Protein 4O1M (pdb70)

Nearest PDB structures (foldseek):
  4o1m-assembly2_D-2  TM=1.003E+00  e=1.045E-62  Toxoplasma gondii
  2o50-assembly1_B-2  TM=9.951E-01  e=1.082E-54  Toxoplasma gondii RH
  4q9n-assembly1_D  TM=9.922E-01  e=1.555E-44  Chlamydia trachomatis F/11-96
  2o2y-assembly1_C  TM=9.817E-01  e=2.998E-40  Plasmodium falciparum 3D7
  3am5-assembly1_B-2  TM=9.879E-01  e=8.975E-40  Plasmodium falciparum

Organism: Toxoplasma gondii (NCBI:txid5811)

Secondary structure (DSSP, 8-state):
----TT-EEEEE--SSSSSHHHHHHHHHHHTT-EEEEEE-GGGHHHHHHHHHHTTTHHHHB-TTS-B---SEEEE--TT-SSGGGS-HHHHH-GGGTT----SHHHHHHHHHHHH-SEEEEEE-----TTTTS-GGG--HHHHHHHHIIIIIHHHHHHHHHGGGEEEEEEEEEEE-GGGTSB-TT-TTTHHHHHHHHHHHHHHHHHHHHHHH--EEEEEEE-----HHHHH--HHHHHHHHHHHHSSS-S---HHHHHHHHHHHTSGGGTT--S-EEEESTTGGGBSS-SSBTTS--/----TT-EEEEE--SSSSSHHHHHHHHHHHTT-EEEEEE-GGGHHHHHHHHHHTTTHHHHB-TTS-B---SEEEE--TT-SSGGGS-HHHHH-GGGTT----SHHHHHHHHHHHH--EEEEEE-----TTTTS-GGG--HHHHHHHHIIIIIHHHHHHHHHGGGEEEEEEEEEEE-GGGTSB-TT-TTTHHHHHHHHHHHHHHHHHHHHHHH--EEEEEEE-----HHHHT--HHHHHHHHHHHSSS-S---HHHHHHHHHHHTSGGGTT--S-EEEESTTGGGBSS-SSBTTS--/-TT--TT-EEEEE--SSSSSHHHHHHHHHHHTT-EEEEEE-HHHHHHHHHHHHHTTTTTTTB-TTS-B---SEEEE--TT-SSGGGS-HHHHH-GGGTT----SHHHHHHHHHHHH-SEEEEEE-----TTTTS-GGG--HHHHHHHHIIIIIHHHHHHHHHGGGEEEEEEEEEEE-GGGTSB-TT-TTTHHHHHHHHHHHHHHHHHHHHHHH--EEEEEEE-----HHHH--HHHHHHHHHHHSSS-SPPPHHHHHHHHHHHTSGGGTT--S-EEEESTTGGGBSS-SSBTTS---/----TT-EEEEE--SSSSSHHHHHHHHHHHTT-EEEEEE-GGGHHHHHHHHHHTTTHHHHB-TTS-B---SEEEE--TT-SSGGGS-HHHHT-GGGTT----SHHHHHHHHHHHH--EEEEEE-----TTTTS-GGG--HHHHHHHHIIIIIHHHHHHHHHGGGEEEEEEEEEEE-GGGTS--TT-TTTHHHHHHHHHHHHHHHHHHHHHHH--EEEEEEE-----HHHHH--HHHHHHHHHHHSSS-SPPPHHHHHHHHHHHTSGGGTT--S-EEEESTTGGG-SS-SS-TTS--/--S--TT-EEEEE--SSSSSHHHHHHHHHHHTT-EEEEEE-GGGHHHHHHHHHHTTTHHHHB-TTS-B---SEEEE--TT-SSGGGS-HHHHT-GGGTT----SHHHHHHHHHHHH--EEEEEE-----TTTTS-GGG--HHHHHHHHIIIIIHHHHHHHHHGGGEEEEEEEEEEE-GGGTSB-TT-TTTHHHHHHHHHHHHHHHHHHHHHHH--EEEEEEE-----HHHHH--HHHHHHHHHHHHSSS-S---HHHHHHHHHHHTSGGGTT--S-EEEESTTGGGBSS-SSBTTS--/----TT-EEEEE--SSSSSHHHHHHHHHHHTT-EEEEEE-HHHHHHHHHHHHHTTTHHHHB-TTS-B---SEEEE--TT-SSGGGS-HHHHT-GGGTT----SHHHHHHHHHHHH-SEEEEEE-----TTTTS-GGG--HHHHHHHHIIIIIHHHHHHHHHGGGEEEEEEEEEEE-GGGTS--TT-TTTHHHHHHHHHHHHHHHHHHHHHHH--EEEEEEE-----HHHHH--HHHHHHHHHHHHSSS-S---HHHHHHHHHHHTSGGGTT--S-EEEESTTGGG-SS-SS-TTS---

Foldseek 3Di:
DFAQAVAEEEQEADLDLFALSNLLQLLCVVNHYAYEYEYAQLRQVVSVCCVVVCVCVVSQADPVGDGGDHLYYAYAQLLAADPVRDDPCRVPPPSNPPHDQHHLLSVLVVCCVRPNAHQEYEAEWFDQPPQQDAAVPADPVRQVNRLSGQAVSVVSNCVRNLVRHAALGEYEYEAAPLLPDPDPSRHSNNSVNRVNNLVVQQVCQVVSCVPRNYAGEYEHEAQGPGVVCVVVVPSVVSQVQLCQFAPANDGQGSNLSSVVSSCCRGPVCSVDHSYYHYSRNHNSVDPDGPPDPVDDD/DFAAAPAEEEQEEDQDLFALSNLLQLLCVLSHYAYEYEYAQLRQVVSVCCVVVCVCVVSQADPVGDGGDHLYYAYAQLLAADPVRDDPCNVPDPSCPPHDQHHLLSVLVVCCVSPNAHQEYEAEWFDQPCQQDAQVPADPVRQVNRLSGQAVSVVSNCVRNLVRHAALGEYEYEAACLLPDNDPSRHSNNSVNRVNNLVVQQVCCVVSCVPHNYAGEYEHEAQGPGVVNVVRCSVVSQVQLCQFAPANDGQGSNLSSVVSSCRRGPVCSVDHSYHHYSRNRNSVDPDGPPDPVDDD/DLFAQAVAEEEQEEDLDLFALSNLQQLLCVLNHYAYEYEYAQLRPVVSVCCVVVCVCQVSQADPVGDGDDHLYYAHAQLLAADPVRDDPCCVPPPSNPPHDQHHLLSVLVVCCVSPNAHQEYEAEWFDQPPQQDAQVPADPVSQVNRQSGQAVSVVSNCVRNLVRHAALGEYEYEAACLLPDPDPSRHSNNSVNRVNNLVVQQVCQVVSCVPHNYAGYYEHEAQGPGPVVVCVSVVSQVQLCQFAPANDGDGSNLSSVVSSCRRGVVCSVPHSYYHYSRNRNSVDPDGPQDPVDDHD/DFAQAPAEEEQEEDLDLFALSNLQQLLCQVNHYAYEYEYAQLRQVVRVCCVVVCVCVVSQADPVGDGGDHLYYAHADLLAADPVRDDPCRVPPPSNPPHDQHHLQSVLVVCCVSPNAHQEYEAEWFDQPPQQDAQVPADPVRLVNRLSGQAVSVVSNCVRNLVRHAALGEYEYEAACLLPDPDPSRHSNNSVSRVNNLVVQQVCQVVSCVPHNYAGEYEHEAQGPGPVNVVPVSVVSQVQLCQFAPANDGQGSNLSSVVSSCRRGPVCSVPHSYHHYSRNRNSVDPDGPPDPVDDD/DLFAQAPFEEEQEADQDLFALSNLLQLLCVLNHYAYEYEYAQLRNVVSVCCVVVCVCQVSQADPVGDGRDHLYYAYAQLLAADPVPDDPCRCPPPSNPPHDQHHLQSVLVVCCVSPNAHQEYEYEWFDQPCQQDAAVGADPVRLVNRQSGQAVSVVSNCVRNLVRHAALGEYEYEAACLLPDPDPSRHSNNSVNRVNNLVVQQVCCVVSCVPHNYAGEYEHEAQGPGVVCVVVVVSVVSQVQLCQFAPANDGQGSNLSSVVSSCRRGPVCSVDHSYYHYRRNHNSVDPDGPPDPVDDD/DFAQAVAEEEQEADLDLFALSNLLQLLCVLNHYAYEYEYAQLRQVVSVCCVVVCVCQVSQADPVGDGGDHLYYAHAQLLAADPVRDDPCQCPDPSCPPHDQHHLLSVLVVCCVSPNAHQEYEAEWFDQPPQQDAQVPADPVRLVNRLSGQAVSVVSNCVRNLVRHAALGEYEYEAACLLPDPDPSRHSNNSVSRVNNLVVQQVCCVVSCVPHNYAGEYEHEAQGCGVVCVVSVPSVVSQVQLCQFAPANDGQGSNLSSVVSSCRRGVVCSVPHSYHHYSRNRNSVDPDGPDDPVDDHD

Radius of gyration: 39.66 Å; Cα contacts (8 Å, |Δi|>4): 4187; chains: 6; bounding box: 75×99×131 Å

CATH classification: 3.40.50.720

InterPro domains:
  IPR002347 Short-chain dehydrogenase/reductase SDR [PF13561] (208-395)
  IPR002347 Short-chain dehydrogenase/reductase SDR [PR00081] (113-130)
  IPR002347 Short-chain dehydrogenase/reductase SDR [PR00081] (268-284)
  IPR002347 Short-chain dehydrogenase/reductase SDR [PR00081] (295-314)
  IPR002347 Short-chain dehydrogenase/reductase SDR [PR00081] (317-334)
  IPR002347 Short-chain dehydrogenase/reductase SDR [PR00081] (358-378)
  IPR014358 Enoyl-[acyl-carrier-protein] reductase (NADH) [PTHR43159] (54-405)
  IPR014358 Enoyl-[acyl-carrier-protein] reductase (NADH) [cd05372] (111-398)
  IPR036291 NAD(P)-binding domain superfamily [SSF51735] (110-397)

Sequence (1782 aa):
PIDLRGQTAFVAGVADSHGYGWAIAKHLASAGARVALGTWPPVLGLFQKSLQSGRLDEDRKLPDGSLIEFAGVYPLDAAFDKPEDVPQDIKDNKRYAGVDGYTIKEVAVKVKQDLGNIDILVHSLANGPEVTKPLLETSRKGYLAASSNSAYSFVSLLQHFGPIMNEGGSAVTLSYLAAERVVPGYGGGMSSAKAALESDTRTLAWEAGQKYGVRVNAISAGPLKSRAASAISFIDYAIDYSYNNAPLRRDLHSDDVGGAALFLLSPLARAVSGVTLYVDNGLHAMGQAVDSRSMPPPIDLRGQTAFVAGVADSHGYGWAIAKHLASAGARVALGTWPPVLGLFQKSLQSGRLDEDRKLPDGSLIEFAGVYPLDAAFDKPEDVPQDIKDNKRYAGVDGYTIKEVAVKVKQDLGNIDILVHSLANGPEVTKPLLETSRKGYLAASSNSAYSFVSLLQHFGPIMNEGGSAVTLSYLAAERVVPGYGGGMSSAKAALESDTRTLAWEAGQKYGVRVNAISAGPLKSRAASAIFIDYAIDYSYNNAPLRRDLHSDDVGGAALFLLSPLARAVSGVTLYVDNGLHAMGQAVDSRSMPPFPIDLRGQTAFVAGVADSHGYGWAIAKHLASAGARVALGTWPPVLGLFQKSLQSGRLDEDRKLPDGSLIEFAGVYPLDAAFDKPEDVPQDIKDNKRYAGVDGYTIKEVAVKVKQDLGNIDILVHSLANGPEVTKPLLETSRKGYLAASSNSAYSFVSLLQHFGPIMNEGGSAVTLSYLAAERVVPGYGGGMSSAKAALESDTRTLAWEAGQKYGVRVNAISAGPLKSRAASAFIDYAIDYSYNNAPLRRDLHSDDVGGAALFLLSPLARAVSGVTLYVDNGLHAMGQAVDSRSMPPLPIDLRGQTAFVAGVADSHGYGWAIAKHLASAGARVALGTWPPVLGLFQKSLQSGRLDEDRKLPDGSLIEFAGVYPLDAAFDKPEDVPQDIKDNKRYAGVDGYTIKEVAVKVKQDLGNIDILVHSLANGPEVTKPLLETSRKGYLAASSNSAYSFVSLLQHFGPIMNEGGSAVTLSYLAAERVVPGYGGGMSSAKAALESDTRTLAWEAGQKYGVRVNAISAGPLKSRAASAIFIDYAIDYSYNNAPLRRDLHSDDVGGAALFLLSPLARAVSGVTLYVDNGLHAMGQAVDSRSMPPFPIDLRGQTAFVAGVADSHGYGWAIAKHLASAGARVALGTWPPVLGLFQKSLQSGRLDEDRKLPDGSLIEFAGVYPLDAAFDKPEDVPQDIKDNKRYAGVDGYTIKEVAVKVKQDLGNIDILVHSLANGPEVTKPLLETSRKGYLAASSNSAYSFVSLLQHFGPIMNEGGSAVTLSYLAAERVVPGYGGGMSSAKAALESDTRTLAWEAGQKYGVRVNAISAGPLKSRAASAISFIDYAIDYSYNNAPLRRDLHSDDVGGAALFLLSPLARAVSGVTLYVDNGLHAMGQAVDSRSMPPPIDLRGQTAFVAGVADSHGYGWAIAKHLASAGARVALGTWPPVLGLFQKSLQSGRLDEDRKLPDGSLIEFAGVYPLDAAFDKPEDVPQDIKDNKRYAGVDGYTIKEVAVKVKQDLGNIDILVHSLANGPEVTKPLLETSRKGYLAASSNSAYSFVSLLQHFGPIMNEGGSAVTLSYLAAERVVPGYGGGMSSAKAALESDTRTLAWEAGQKYGVRVNAISAGPLKSRAASAISFIDYAIDYSYNNAPLRRDLHSDDVGGAALFLLSPLARAVSGVTLYVDNGLHAMGQAVDSRSMPPL

B-factor: mean 22.57, std 13.21, range [2.69, 87.17]

Solvent-accessible surface area: 67645 Å² total; per-residue (Å²): 82,6,76,0,181,85,40,6,0,0,0,0,26,3,38,29,12,83,16,31,3,9,1,0,0,37,32,0,20,41,7,31,9,113,1,0,0,0,0,121,5,15,34,18,37,120,3,66,142,28,26,155,64,26,180,20,50,134,54,35,98,27,102,120,42,57,59,4,138,37,44,20,34,20,17,6,8,8,30,27,15,87,52,139,70,12,60,113,110,41,113,105,56,174,123,16,76,94,25,119,7,16,2,0,86,47,0,6,72,63,0,90,138,88,29,24,55,0,20,1,0,0,2,18,40,53,84,11,83,43,24,91,93,57,2,21,98,1,48,28,173,3,3,32,29,0,6,13,26,0,0,3,0,0,0,0,0,1,35,37,0,0,80,21,12,58,153,53,6,1,1,0,0,16,6,43,14,2,2,57,27,5,16,36,48,51,9,0,1,6,5,2,2,15,7,5,0,9,2,0,0,43,14,0,0,34,25,0,5,85,123,48,20,0,8,0,1,0,0,2,7,6,19,26,102,19,142,79,24,55,90,102,88,92,18,55,83,12,56,65,10,8,81,51,1,2,0,8,137,59,90,26,100,24,67,5,0,0,1,0,0,0,0,1,4,1,59,11,0,90,0,0,0,2,6,33,2,36,0,9,3,0,26,14,0,15,14,17,3,50,22,0,98,14,27,75,155,82,5,75,0,178,84,42,7,0,0,0,0,26,2,36,32,13,86,14,31,3,9,1,0,0,40,31,0,18,47,8,30,8,120,1,0,0,1,0,118,5,17,36,17,49,116,3,65,130,17,24,158,79,27,161,8,51,134,52,27,97,21,93,119,43,58,60,3,131,38,42,22,31,18,16,6,9,8,28,24,8,68,68,134,57,15,63,113,108,43,110,101,44,171,127,13,70,95,27,118,7,16,1,0,95,49,0,6,74,66,0,95,138,92,27,24,54,0,20,1,0,0,1,16,43,54,83,9,83,36,22,101,88,56,2,18,97,1,48,31,176,3,3,32,30,0,7,12,26,0,0,4,0,0,0,0,0,0,35,41,0,0,80,19,12,58,154,52,6,2,0,0,0,16,5,46,15,2,2,58,28,5,16,37,48,50,10,0,1,6,5,1,2,15,7,4,0,8,1,0,0,44,15,0,0,34,26,0,6,81,125,46,20,0,8,0,0,0,0,2,8,6,20,25,107,20,117,79,25,60,88,104,117,22,75,95,14,57,63,10,7,83,50,1,2,0,9,136,59,86,26,99,25,58,2,0,0,1,0,0,0,0,0,3,1,55,16,0,119,0,0,0,3,4,34,2,36,0,10,3,0,27,15,1,15,14,18,5,50,21,0,91,13,28,78,158,172,36,4,45,0,168,85,42,6,0,0,0,0,25,2,37,44,13,80,14,32,4,10,1,0,0,43,32,0,20,49,7,30,9,116,1,0,0,1,0,118,4,22,42,9,46,127,4,64,151,10,24,158,81,30,177,8,50,128,51,29,93,22,130,119,43,57,61,3,133,36,40,22,32,17,16,7,9,8,28,26,12,32,26,39,60,13,57,104,108,35,90,75,40,178,122,9,78,89,35,92,4,16,2,0,90,15,0,5,48,65,0,92,128,88,29,25,54,0,21,0,0,0,1,18,40,53,82,12,84,30,52,126,89,55,3,24,112,2,48,30,174,3,4,32,29,0,7,12,21,0,0,4,0,0,0,0,0,0,36,36,0,0,77,20,11,58,153,55,4,2,0,0,0,16,6,44,13,4,2,58,26,4,17,38,47,51,10,0,2,6,5,2,2,14,7,4,0,8,1,0,0,44,15,0,0,34,26,0,5,84,120,49,20,0,7,0,0,0,0,2,5,6,20,26,111,20,149,89,40,62,121,145,23,70,94,14,55,64,10,7,81,51,2,2,0,9,141,60,90,26,96,25,59,2,0,0,1,0,0,1,0,0,4,1,56,16,0,122,0,0,0,2,5,34,2,35,0,10,3,0,27,15,1,15,14,15,3,51,24,0,91,13,29,80,102,156,168,49,77,0,181,84,41,6,0,0,0,0,26,2,38,27,13,86,14,32,3,9,1,0,0,41,42,0,19,56,15,31,9,115,1,0,0,1,0,118,5,20,34,18,34,127,3,67,134,27,24,158,66,28,175,19,51,142,52,35,98,25,132,121,45,60,62,3,137,38,45,19,32,19,15,6,8,8,30,27,15,97,55,135,74,10,58,113,104,36,102,101,46,182,102,16,79,94,26,116,7,15,2,0,90,44,0,4,61,64,0,95,141,94,27,24,56,0,22,1,0,0,2,17,40,52,82,12,61,9,23,74,30,58,3,21,51,1,17,28,138,3,3,32,30,0,6,13,22,0,0,3,0,0,0,0,1,0,34,31,0,0,82,18,11,56,150,52,5,1,0,0,0,18,5,47,28,3,2,58,107,51,43,83,48,49,9,0,1,6,6,2,2,15,8,4,0,8,2,0,0,61,14,0,14,114,26,0,29,125,134,49,24,1,21,0,0,0,0,2,7,6,20,27,109,21,145,78,20,55,91,101,125,24,73,168,27,54,74,111,8,81,59,3,13,77,100,153,92,90,29,102,26,69,40,0,0,28,18,0,20,68,3,3,1,60,99,0,181,101,38,52,18,57,33,64,61,21,12,11,20,29,57,72,69,83,110,24,89,81,39,244,106,79,118,186,174,34,4,52,0,181,84,43,7,0,0,0,0,26,2,34,41,12,78,15,31,4,9,1,0,0,41,34,0,19,42,7,32,9,113,1,0,0,1,0,118,4,12,34,9,38,111,3,72,133,16,26,161,73,28,170,14,50,128,53,37,92,23,132,118,41,56,63,3,137,40,40,22,32,19,17,6,8,7,27,27,14,82,54,142,72,12,61,117,105,37,107,99,54,176,122,15,74,91,35,120,8,15,2,0,84,47,0,5,62,65,0,94,138,89,28,24,56,0,20,1,0,0,2,18,40,51,81,13,62,13,21,67,26,56,3,22,53,1,17,29,143,3,4,33,30,0,6,13,23,0,0,3,0,0,0,0,0,0,35,25,0,0,80,20,11,56,151,52,4,1,0,0,0,18,5,44,16,2,2,58,28,5,14,36,49,49,9,0,2,6,6,2,3,15,8,5,0,8,1,0,0,45,14,0,0,34,28,0,5,82,138,46,21,0,8,0,0,0,0,2,7,6,21,25,110,18,140,80,22,53,89,108,99,92,23,46,78,13,57,64,10,8,81,50,1,2,0,9,138,59,91,26,102,25,70,6,0,0,0,0,0,1,0,0,3,1,56,14,0,97,0,0,0,3,5,35,2,37,0,10,3,0,25,15,1,15,15,18,3,53,23,0,96,12,25,75,156,168,49,77,0,178,83,45,6,0,0,0,0,25,3,39,49,13,114,15,31,3,9,0,0,0,43,42,0,20,54,16,31,9,120,0,0,0,1,0,112,5,21,42,10,42,133,3,63,140,11,27,150,78,31,177,7,50,131,53,32,96,24,136,117,43,56,62,3,137,38,41,21,31,17,17,6,8,8,27,26,12,41,28,55,49,12,58,109,112,42,82,97,52,181,144,10,72,89,36,87,5,17,1,0,92,17,0,6,44,65,0,94,129,89,28,26,54,0,20,1,0,0,2,17,41,53,83,10,84,34,24,100,92,57,2,23,109,1,50,29,177,3,3,32,30,0,7,12,25,0,0,3,0,0,0,0,1,0,34,45,0,0,78,20,11,56,153,52,6,2,1,0,0,17,5,47,28,3,2,56,104,52,43,79,46,53,9,0,1,6,6,3,2,15,7,4,0,9,1,0,0,62,15,0,14,114,27,0,28,125,123,46,29,2,20,0,0,0,0,2,6,7,20,25,102,20,52,79,21,54,92,101,87,102,17,54,152,26,55,74,110,8,80,60,4,12,76,102,155,93,88,27,100,24,71,40,0,0,28,20,0,21,68,2,4,1,57,97,0,178,102,39,52,18,58,34,64,61,20,13,14,19,28,58,71,70,82,109,23,89,78,41,242,107,79,116,130,160

Structure (mmCIF, N/CA/C/O backbone):
data_4O1M
#
_entry.id   4O1M
#
_cell.length_a   136.400
_cell.length_b   75.570
_cell.length_c   188.330
_cell.angle_alpha   90.00
_cell.angle_beta   90.10
_cell.angle_gamma   90.00
#
_symmetry.space_group_name_H-M   'C 1 2 1'
#
loop_
_entity.id
_entity.type
_entity.pdbx_description
1 polymer 'Enoyl-acyl carrier reductase'
2 non-polymer NICOTINAMIDE-ADENINE-DINUCLEOTIDE
3 water water
#
loop_
_atom_site.group_PDB
_atom_site.id
_atom_site.type_symbol
_atom_site.label_atom_id
_atom_site.label_alt_id
_atom_site.label_comp_id
_atom_site.label_asym_id
_atom_site.label_entity_id
_atom_site.label_seq_id
_atom_site.pdbx_PDB_ins_code
_atom_site.Cartn_x
_atom_site.Cartn_y
_atom_site.Cartn_z
_atom_site.occupancy
_atom_site.B_iso_or_equiv
_atom_site.auth_seq_id
_atom_site.auth_comp_id
_atom_site.auth_asym_id
_atom_site.auth_atom_id
_atom_site.pdbx_PDB_model_num
ATOM 1 N N . PRO A 1 4 ? 7.090 31.745 53.056 1.00 52.10 4 PRO A N 1
ATOM 2 C CA . PRO A 1 4 ? 8.052 30.926 52.325 1.00 50.55 4 PRO A CA 1
ATOM 3 C C . PRO A 1 4 ? 8.025 31.174 50.808 1.00 47.73 4 PRO A C 1
ATOM 4 O O . PRO A 1 4 ? 9.094 31.169 50.183 1.00 48.18 4 PRO A O 1
ATOM 8 N N . ILE A 1 5 ? 6.832 31.372 50.226 1.00 41.16 5 ILE A N 1
ATOM 9 C CA . ILE A 1 5 ? 6.696 31.828 48.820 1.00 35.63 5 ILE A CA 1
ATOM 10 C C . ILE A 1 5 ? 5.945 33.162 48.776 1.00 34.05 5 ILE A C 1
ATOM 11 O O . ILE A 1 5 ? 4.711 33.195 48.875 1.00 32.26 5 ILE A O 1
ATOM 16 N N . ASP A 1 6 ? 6.691 34.253 48.649 1.00 29.20 6 ASP A N 1
ATOM 17 C CA . ASP A 1 6 ? 6.104 35.589 48.635 1.00 29.44 6 ASP A CA 1
ATOM 18 C C . ASP A 1 6 ? 6.460 36.209 47.298 1.00 26.67 6 ASP A C 1
ATOM 19 O O . ASP A 1 6 ? 7.616 36.554 47.061 1.00 26.90 6 ASP A O 1
ATOM 24 N N . LEU A 1 7 ? 5.481 36.335 46.411 1.00 21.44 7 LEU A N 1
ATOM 25 C CA . LEU A 1 7 ? 5.747 36.904 45.102 1.00 19.82 7 LEU A CA 1
ATOM 26 C C . LEU A 1 7 ? 5.264 38.364 44.970 1.00 19.24 7 LEU A C 1
ATOM 27 O O . LEU A 1 7 ? 5.138 38.902 43.860 1.00 17.12 7 LEU A O 1
ATOM 32 N N . ARG A 1 8 ? 4.942 38.987 46.090 1.00 17.36 8 ARG A N 1
ATOM 33 C CA . ARG A 1 8 ? 4.508 40.397 46.055 1.00 21.70 8 ARG A CA 1
ATOM 34 C C . ARG A 1 8 ? 5.625 41.270 45.454 1.00 22.78 8 ARG A C 1
ATOM 35 O O . ARG A 1 8 ? 6.805 41.044 45.720 1.00 22.61 8 ARG A O 1
ATOM 43 N N . GLY A 1 9 ? 5.254 42.232 44.616 1.00 22.64 9 GLY A N 1
ATOM 44 C CA . GLY A 1 9 ? 6.236 42.993 43.854 1.00 22.44 9 GLY A CA 1
ATOM 45 C C . GLY A 1 9 ? 6.684 42.318 42.544 1.00 22.42 9 GLY A C 1
ATOM 46 O O . GLY A 1 9 ? 7.342 42.946 41.729 1.00 21.80 9 GLY A O 1
ATOM 47 N N . GLN A 1 10 ? 6.354 41.048 42.338 1.00 19.34 10 GLN A N 1
ATOM 48 C CA . GLN A 1 10 ? 6.691 40.394 41.057 1.00 20.50 10 GLN A CA 1
ATOM 49 C C . GLN A 1 10 ? 5.535 40.381 40.058 1.00 18.15 10 GLN A C 1
ATOM 50 O O . GLN A 1 10 ? 4.360 40.391 40.440 1.00 16.90 10 GLN A O 1
ATOM 56 N N . THR A 1 11 ? 5.897 40.330 38.781 1.00 15.97 11 THR A N 1
ATOM 57 C CA . THR A 1 11 ? 4.949 40.323 37.684 1.00 16.04 11 THR A CA 1
ATOM 58 C C . THR A 1 11 ? 5.160 39.070 36.828 1.00 15.32 11 THR A C 1
ATOM 59 O O . THR A 1 11 ? 6.295 38.704 36.504 1.00 15.77 11 THR A O 1
ATOM 63 N N . ALA A 1 12 ? 4.063 38.408 36.484 1.00 13.74 12 ALA A N 1
ATOM 64 C CA . ALA A 1 12 ? 4.106 37.195 35.679 1.00 12.92 12 ALA A CA 1
ATOM 65 C C . ALA A 1 12 ? 3.334 37.394 34.395 1.00 14.31 12 ALA A C 1
ATOM 66 O O . ALA A 1 12 ? 2.307 38.119 34.369 1.00 12.04 12 ALA A O 1
ATOM 68 N N . PHE A 1 13 ? 3.810 36.751 33.326 1.00 12.61 13 PHE A N 1
ATOM 69 C CA . PHE A 1 13 ? 3.061 36.667 32.075 1.00 11.49 13 PHE A CA 1
ATOM 70 C C . PHE A 1 13 ? 2.789 35.211 31.779 1.00 13.33 13 PHE A C 1
ATOM 71 O O . PHE A 1 13 ? 3.741 34.428 31.639 1.00 10.01 13 PHE A O 1
ATOM 79 N N . VAL A 1 14 ? 1.504 34.855 31.680 1.00 11.75 14 VAL A N 1
ATOM 80 C CA . VAL A 1 14 ? 1.088 33.475 31.429 1.00 12.53 14 VAL A CA 1
ATOM 81 C C . VAL A 1 14 ? 0.513 33.335 30.017 1.00 12.13 14 VAL A C 1
ATOM 82 O O . VAL A 1 14 ? -0.584 33.804 29.728 1.00 14.24 14 VAL A O 1
ATOM 86 N N . ALA A 1 15 ? 1.267 32.705 29.124 1.00 11.19 15 ALA A N 1
ATOM 87 C CA . ALA A 1 15 ? 0.820 32.569 27.731 1.00 12.39 15 ALA A CA 1
ATOM 88 C C . ALA A 1 15 ? 0.033 31.265 27.542 1.00 15.25 15 ALA A C 1
ATOM 89 O O . ALA A 1 15 ? 0.579 30.187 27.773 1.00 15.79 15 ALA A O 1
ATOM 91 N N . GLY A 1 16 ? -1.224 31.366 27.090 1.00 17.18 16 GLY A N 1
ATOM 92 C CA . GLY A 1 16 ? -2.030 30.173 26.763 1.00 17.64 16 GLY A CA 1
ATOM 93 C C . GLY A 1 16 ? -3.158 29.948 27.762 1.00 19.37 16 GLY A C 1
ATOM 94 O O . GLY A 1 16 ? -3.271 28.865 28.363 1.00 22.55 16 GLY A O 1
ATOM 95 N N . VAL A 1 17 ? -3.939 30.997 28.025 1.00 18.63 17 VAL A N 1
ATOM 96 C CA . VAL A 1 17 ? -5.074 30.896 28.919 1.00 16.84 17 VAL A CA 1
ATOM 97 C C . VAL A 1 17 ? -6.274 31.440 28.171 1.00 20.11 17 VAL A C 1
ATOM 98 O O . VAL A 1 17 ? -6.319 32.652 27.839 1.00 20.47 17 VAL A O 1
ATOM 102 N N . ALA A 1 18 ? -7.247 30.558 27.933 1.00 18.82 18 ALA A N 1
ATOM 103 C CA . ALA A 1 18 ? -8.480 30.930 27.231 1.00 21.06 18 ALA A CA 1
ATOM 104 C C . ALA A 1 18 ? -9.737 30.504 28.022 1.00 20.74 18 ALA A C 1
ATOM 105 O O . ALA A 1 18 ? -10.857 30.732 27.581 1.00 17.91 18 ALA A O 1
ATOM 107 N N . ASP A 1 19 ? -9.551 29.851 29.169 1.00 17.81 19 ASP A N 1
ATOM 108 C CA . ASP A 1 19 ? -10.696 29.392 29.963 1.00 19.83 19 ASP A CA 1
ATOM 109 C C . ASP A 1 19 ? -10.137 28.904 31.285 1.00 17.68 19 ASP A C 1
ATOM 110 O O . ASP A 1 19 ? -8.927 28.950 31.482 1.00 15.33 19 ASP A O 1
ATOM 115 N N . SER A 1 20 ? -11.006 28.445 32.181 1.00 14.53 20 SER A N 1
ATOM 116 C CA . SER A 1 20 ? -10.542 28.063 33.514 1.00 16.46 20 SER A CA 1
ATOM 117 C C . SER A 1 20 ? -10.306 26.576 33.684 1.00 15.76 20 SER A C 1
ATOM 118 O O . SER A 1 20 ? -10.120 26.116 34.806 1.00 14.73 20 SER A O 1
ATOM 121 N N . HIS A 1 21 ? -10.327 25.815 32.590 1.00 14.98 21 HIS A N 1
ATOM 122 C CA . HIS A 1 21 ? -10.250 24.343 32.715 1.00 19.02 21 HIS A CA 1
ATOM 123 C C . HIS A 1 21 ? -8.844 23.761 32.528 1.00 18.40 21 HIS A C 1
ATOM 124 O O . HIS A 1 21 ? -8.615 22.581 32.794 1.00 18.80 21 HIS A O 1
ATOM 131 N N . GLY A 1 22 ? -7.914 24.571 32.044 1.00 14.76 22 GLY A N 1
ATOM 132 C CA . GLY A 1 22 ? -6.591 24.039 31.695 1.00 13.02 22 GLY A CA 1
ATOM 133 C C . GLY A 1 22 ? -5.525 24.296 32.738 1.00 12.80 22 GLY A C 1
ATOM 134 O O . GLY A 1 22 ? -5.775 24.903 33.813 1.00 11.90 22 GLY A O 1
ATOM 135 N N . TYR A 1 23 ? -4.313 23.838 32.423 1.00 11.55 23 TYR A N 1
ATOM 136 C CA . TYR A 1 23 ? -3.215 24.035 33.344 1.00 12.22 23 TYR A CA 1
ATOM 137 C C . TYR A 1 23 ? -2.802 25.508 33.462 1.00 12.70 23 TYR A C 1
ATOM 138 O O . TYR A 1 23 ? -2.346 25.937 34.515 1.00 9.16 23 TYR A O 1
ATOM 147 N N . GLY A 1 24 ? -2.950 26.262 32.353 1.00 11.81 24 GLY A N 1
ATOM 148 C CA . GLY A 1 24 ? -2.575 27.700 32.318 1.00 11.92 24 GLY A CA 1
ATOM 149 C C . GLY A 1 24 ? -3.334 28.485 33.399 1.00 10.85 24 GLY A C 1
ATOM 150 O O . GLY A 1 24 ? -2.737 29.238 34.155 1.00 9.54 24 GLY A O 1
ATOM 151 N N . TRP A 1 25 ? -4.656 28.300 33.446 1.00 10.96 25 TRP A N 1
ATOM 152 C CA . TRP A 1 25 ? -5.478 28.957 34.459 1.00 11.37 25 TRP A CA 1
ATOM 153 C C . TRP A 1 25 ? -4.991 28.608 35.875 1.00 11.58 25 TRP A C 1
ATOM 154 O O . TRP A 1 25 ? -4.880 29.492 36.736 1.00 11.13 25 TRP A O 1
ATOM 165 N N . ALA A 1 26 ? -4.740 27.320 36.134 1.00 10.45 26 ALA A N 1
ATOM 166 C CA . ALA A 1 26 ? -4.353 26.892 37.500 1.00 11.12 26 ALA A CA 1
ATOM 167 C C . ALA A 1 26 ? -3.002 27.517 37.922 1.00 11.51 26 ALA A C 1
ATOM 168 O O . ALA A 1 26 ? -2.790 27.870 39.095 1.00 13.22 26 ALA A O 1
ATOM 170 N N . ILE A 1 27 ? -2.069 27.610 36.980 1.00 10.39 27 ILE A N 1
ATOM 171 C CA . ILE A 1 27 ? -0.781 28.224 37.293 1.00 10.05 27 ILE A CA 1
ATOM 172 C C . ILE A 1 27 ? -1.009 29.716 37.613 1.00 11.51 27 ILE A C 1
ATOM 173 O O . ILE A 1 27 ? -0.489 30.220 38.600 1.00 12.04 27 ILE A O 1
ATOM 178 N N . ALA A 1 28 ? -1.776 30.409 36.768 1.00 12.55 28 ALA A N 1
ATOM 179 C CA . ALA A 1 28 ? -2.084 31.830 36.979 1.00 12.51 28 ALA A CA 1
ATOM 180 C C . ALA A 1 28 ? -2.709 32.078 38.345 1.00 14.36 28 ALA A C 1
ATOM 181 O O . ALA A 1 28 ? -2.368 33.060 39.028 1.00 16.03 28 ALA A O 1
ATOM 183 N N . LYS A 1 29 ? -3.614 31.179 38.738 1.00 14.49 29 LYS A N 1
ATOM 184 C CA . LYS A 1 29 ? -4.308 31.270 40.006 1.00 14.86 29 LYS A CA 1
ATOM 185 C C . LYS A 1 29 ? -3.345 31.114 41.199 1.00 16.01 29 LYS A C 1
ATOM 186 O O . LYS A 1 29 ? -3.427 31.880 42.155 1.00 14.77 29 LYS A O 1
ATOM 192 N N . HIS A 1 30 ? -2.423 30.146 41.135 1.00 14.49 30 HIS A N 1
ATOM 193 C CA . HIS A 1 30 ? -1.401 29.988 42.166 1.00 14.96 30 HIS A CA 1
ATOM 194 C C . HIS A 1 30 ? -0.425 31.163 42.264 1.00 15.60 30 HIS A C 1
ATOM 195 O O . HIS A 1 30 ? -0.053 31.581 43.387 1.00 13.20 30 HIS A O 1
ATOM 202 N N . LEU A 1 31 ? -0.014 31.694 41.102 1.00 11.88 31 LEU A N 1
ATOM 203 C CA . LEU A 1 31 ? 0.833 32.897 41.092 1.00 13.83 31 LEU A CA 1
ATOM 204 C C . LEU A 1 31 ? 0.128 34.071 41.772 1.00 14.12 31 LEU A C 1
ATOM 205 O O . LEU A 1 31 ? 0.707 34.697 42.675 1.00 16.49 31 LEU A O 1
ATOM 210 N N . ALA A 1 32 ? -1.125 34.347 41.382 1.00 15.20 32 ALA A N 1
ATOM 211 C CA . ALA A 1 32 ? -1.916 35.425 42.055 1.00 17.28 32 ALA A CA 1
ATOM 212 C C . ALA A 1 32 ? -2.106 35.187 43.562 1.00 19.47 32 ALA A C 1
ATOM 213 O O . ALA A 1 32 ? -1.978 36.125 44.351 1.00 20.08 32 ALA A O 1
ATOM 215 N N . SER A 1 33 ? -2.355 33.937 43.992 1.00 22.15 33 SER A N 1
ATOM 216 C CA . SER A 1 33 ? -2.515 33.668 45.441 1.00 22.59 33 SER A CA 1
ATOM 217 C C . SER A 1 33 ? -1.254 33.950 46.211 1.00 22.35 33 SER A C 1
ATOM 218 O O . SER A 1 33 ? -1.324 34.271 47.377 1.00 25.35 33 SER A O 1
ATOM 221 N N . ALA A 1 34 ? -0.092 33.814 45.573 1.00 19.46 34 ALA A N 1
ATOM 222 C CA . ALA A 1 34 ? 1.175 34.104 46.237 1.00 18.92 34 ALA A CA 1
ATOM 223 C C . ALA A 1 34 ? 1.596 35.579 46.145 1.00 18.34 34 ALA A C 1
ATOM 224 O O . ALA A 1 34 ? 2.674 35.951 46.613 1.00 20.03 34 ALA A O 1
ATOM 226 N N . GLY A 1 35 ? 0.767 36.416 45.544 1.00 19.27 35 GLY A N 1
ATOM 227 C CA . GLY A 1 35 ? 1.020 37.860 45.579 1.00 20.73 35 GLY A CA 1
ATOM 228 C C . GLY A 1 35 ? 1.480 38.458 44.258 1.00 19.66 35 GLY A C 1
ATOM 229 O O . GLY A 1 35 ? 1.644 39.665 44.180 1.00 21.26 35 GLY A O 1
ATOM 230 N N . ALA A 1 36 ? 1.698 37.641 43.223 1.00 17.48 36 ALA A N 1
ATOM 231 C CA . ALA A 1 36 ? 2.226 38.165 41.953 1.00 15.34 36 ALA A CA 1
ATOM 232 C C . ALA A 1 36 ? 1.149 38.916 41.193 1.00 17.48 36 ALA A C 1
ATOM 233 O O . ALA A 1 36 ? -0.034 38.558 41.280 1.00 18.62 36 ALA A O 1
ATOM 235 N N . ARG A 1 37 ? 1.528 39.946 40.442 1.00 16.06 37 ARG A N 1
ATOM 236 C CA . ARG A 1 37 ? 0.631 40.485 39.417 1.00 18.31 37 ARG A CA 1
ATOM 237 C C . ARG A 1 37 ? 0.714 39.547 38.220 1.00 18.76 37 ARG A C 1
ATOM 238 O O . ARG A 1 37 ? 1.818 39.141 37.824 1.00 18.53 37 ARG A O 1
ATOM 246 N N . VAL A 1 38 ? -0.425 39.182 37.649 1.00 14.69 38 VAL A N 1
ATOM 247 C CA . VAL A 1 38 ? -0.438 38.186 36.596 1.00 16.11 38 VAL A CA 1
ATOM 248 C C . VAL A 1 38 ? -1.128 38.755 35.354 1.00 16.33 38 VAL A C 1
ATOM 249 O O . VAL A 1 38 ? -2.288 39.193 35.438 1.00 17.29 38 VAL A O 1
ATOM 253 N N . ALA A 1 39 ? -0.415 38.770 34.230 1.00 14.88 39 ALA A N 1
ATOM 254 C CA . ALA A 1 39 ? -1.015 39.104 32.947 1.00 16.73 39 ALA A CA 1
ATOM 255 C C . ALA A 1 39 ? -1.143 37.814 32.118 1.00 15.95 39 ALA A C 1
ATOM 256 O O . ALA A 1 39 ? -0.295 36.916 32.252 1.00 14.99 39 ALA A O 1
ATOM 258 N N . LEU A 1 40 ? -2.199 37.737 31.296 1.00 12.63 40 LEU A N 1
ATOM 259 C CA . LEU A 1 40 ? -2.452 36.595 30.399 1.00 14.87 40 LEU A CA 1
ATOM 260 C C . LEU A 1 40 ? -2.255 36.884 28.926 1.00 15.04 40 LEU A C 1
ATOM 261 O O . LEU A 1 40 ? -2.459 38.013 28.480 1.00 15.16 40 LEU A O 1
ATOM 266 N N . GLY A 1 41 ? -1.817 35.842 28.199 1.00 15.25 41 GLY A N 1
ATOM 267 C CA . GLY A 1 41 ? -1.779 35.849 26.748 1.00 16.79 41 GLY A CA 1
ATOM 268 C C . GLY A 1 41 ? -2.806 34.861 26.240 1.00 16.56 41 GLY A C 1
ATOM 269 O O . GLY A 1 41 ? -2.815 33.710 26.677 1.00 15.74 41 GLY A O 1
ATOM 270 N N . THR A 1 42 ? -3.697 35.319 25.346 1.00 15.54 42 THR A N 1
ATOM 271 C CA . THR A 1 42 ? -4.833 34.502 24.924 1.00 15.04 42 THR A CA 1
ATOM 272 C C . THR A 1 42 ? -4.874 34.458 23.383 1.00 16.31 42 THR A C 1
ATOM 273 O O . THR A 1 42 ? -4.800 35.506 22.708 1.00 15.24 42 THR A O 1
ATOM 277 N N . TRP A 1 43 ? -5.064 33.267 22.831 1.00 13.69 43 TRP A N 1
ATOM 278 C CA . TRP A 1 43 ? -5.213 33.095 21.372 1.00 18.51 43 TRP A CA 1
ATOM 279 C C . TRP A 1 43 ? -6.328 34.020 20.820 1.00 17.02 43 TRP A C 1
ATOM 280 O O . TRP A 1 43 ? -7.448 33.974 21.312 1.00 16.62 43 TRP A O 1
ATOM 291 N N . PRO A 1 44 ? -6.022 34.891 19.832 1.00 19.36 44 PRO A N 1
ATOM 292 C CA . PRO A 1 44 ? -6.991 35.955 19.508 1.00 21.33 44 PRO A CA 1
ATOM 293 C C . PRO A 1 44 ? -8.396 35.525 19.129 1.00 24.08 44 PRO A C 1
ATOM 294 O O . PRO A 1 44 ? -9.335 36.208 19.522 1.00 26.37 44 PRO A O 1
ATOM 298 N N . PRO A 1 45 ? -8.558 34.413 18.392 1.00 26.52 45 PRO A N 1
ATOM 299 C CA . PRO A 1 45 ? -9.958 34.062 18.070 1.00 28.84 45 PRO A CA 1
ATOM 300 C C . PRO A 1 45 ? -10.850 33.784 19.286 1.00 29.91 45 PRO A C 1
ATOM 301 O O . PRO A 1 45 ? -12.056 33.924 19.174 1.00 29.25 45 PRO A O 1
ATOM 305 N N . VAL A 1 46 ? -10.281 33.403 20.434 1.00 27.98 46 VAL A N 1
ATOM 306 C CA . VAL A 1 46 ? -11.122 33.127 21.608 1.00 26.68 46 VAL A CA 1
ATOM 307 C C . VAL A 1 46 ? -11.007 34.187 22.707 1.00 26.71 46 VAL A C 1
ATOM 308 O O . VAL A 1 46 ? -11.496 33.991 23.822 1.00 26.24 46 VAL A O 1
ATOM 312 N N . LEU A 1 47 ? -10.348 35.296 22.390 1.00 25.31 47 LEU A N 1
ATOM 313 C CA . LEU A 1 47 ? -10.152 36.364 23.336 1.00 25.59 47 LEU A CA 1
ATOM 314 C C . LEU A 1 47 ? -11.498 36.981 23.789 1.00 26.98 47 LEU A C 1
ATOM 315 O O . LEU A 1 47 ? -11.728 37.142 24.990 1.00 25.99 47 LEU A O 1
ATOM 320 N N . GLY A 1 48 ? -12.375 37.302 22.842 1.00 25.67 48 GLY A N 1
ATOM 321 C CA . GLY A 1 48 ? -13.694 37.873 23.161 1.00 27.48 48 GLY A CA 1
ATOM 322 C C . GLY A 1 48 ? -14.536 37.020 24.116 1.00 27.13 48 GLY A C 1
ATOM 323 O O . GLY A 1 48 ? -15.088 37.528 25.097 1.00 27.04 48 GLY A O 1
ATOM 324 N N . LEU A 1 49 ? -14.626 35.728 23.817 1.00 27.75 49 LEU A N 1
ATOM 325 C CA . LEU A 1 49 ? -15.293 34.738 24.646 1.00 28.95 49 LEU A CA 1
ATOM 326 C C . LEU A 1 49 ? -14.709 34.695 26.064 1.00 25.61 49 LEU A C 1
ATOM 327 O O . LEU A 1 49 ? -15.440 34.720 27.047 1.00 20.23 49 LEU A O 1
ATOM 332 N N . PHE A 1 50 ? -13.392 34.617 26.153 1.00 21.22 50 PHE A N 1
ATOM 333 C CA . PHE A 1 50 ? -12.740 34.585 27.460 1.00 20.28 50 PHE A CA 1
ATOM 334 C C . PHE A 1 50 ? -12.993 35.879 28.251 1.00 20.27 50 PHE A C 1
ATOM 335 O O . PHE A 1 50 ? -13.377 35.838 29.428 1.00 19.87 50 PHE A O 1
ATOM 343 N N . GLN A 1 51 ? -12.809 37.025 27.602 1.00 20.19 51 GLN A N 1
ATOM 344 C CA . GLN A 1 51 ? -13.047 38.306 28.261 1.00 24.53 51 GLN A CA 1
ATOM 345 C C . GLN A 1 51 ? -14.499 38.425 28.742 1.00 23.95 51 GLN A C 1
ATOM 346 O O . GLN A 1 51 ? -14.746 38.911 29.848 1.00 22.87 51 GLN A O 1
ATOM 352 N N . LYS A 1 52 ? -15.435 37.981 27.898 1.00 23.59 52 LYS A N 1
ATOM 353 C CA . LYS A 1 52 ? -16.859 37.903 28.261 1.00 27.04 52 LYS A CA 1
ATOM 354 C C . LYS A 1 52 ? -17.100 36.986 29.451 1.00 24.43 52 LYS A C 1
ATOM 355 O O . LYS A 1 52 ? -17.823 37.365 30.357 1.00 23.53 52 LYS A O 1
ATOM 361 N N . SER A 1 53 ? -16.488 35.793 29.463 1.00 21.44 53 SER A N 1
ATOM 362 C CA . SER A 1 53 ? -16.632 34.917 30.622 1.00 23.44 53 SER A CA 1
ATOM 363 C C . SER A 1 53 ? -16.146 35.551 31.914 1.00 20.98 53 SER A C 1
ATOM 364 O O . SER A 1 53 ? -16.772 35.380 32.945 1.00 19.84 53 SER A O 1
ATOM 367 N N . LEU A 1 54 ? -14.979 36.199 31.871 1.00 20.59 54 LEU A N 1
ATOM 368 C CA . LEU A 1 54 ? -14.432 36.898 33.050 1.00 20.06 54 LEU A CA 1
ATOM 369 C C . LEU A 1 54 ? -15.349 38.003 33.497 1.00 20.16 54 LEU A C 1
ATOM 370 O O . LEU A 1 54 ? -15.737 38.055 34.658 1.00 21.26 54 LEU A O 1
ATOM 375 N N . GLN A 1 55 ? -15.718 38.883 32.582 1.00 21.72 55 GLN A N 1
ATOM 376 C CA . GLN A 1 55 ? -16.508 40.056 32.969 1.00 26.99 55 GLN A CA 1
ATOM 377 C C . GLN A 1 55 ? -17.951 39.745 33.429 1.00 26.05 55 GLN A C 1
ATOM 378 O O . GLN A 1 55 ? -18.503 40.474 34.240 1.00 22.95 55 GLN A O 1
ATOM 384 N N . SER A 1 56 ? -18.550 38.681 32.885 1.00 22.80 56 SER A N 1
ATOM 385 C CA . SER A 1 56 ? -19.917 38.270 33.243 1.00 22.02 56 SER A CA 1
ATOM 386 C C . SER A 1 56 ? -19.985 37.670 34.661 1.00 22.86 56 SER A C 1
ATOM 387 O O . SER A 1 56 ? -21.054 37.544 35.216 1.00 23.83 56 SER A O 1
ATOM 390 N N . GLY A 1 57 ? -18.860 37.237 35.225 1.00 23.80 57 GLY A N 1
ATOM 391 C CA . GLY A 1 57 ? -18.884 36.592 36.548 1.00 23.69 57 GLY A CA 1
ATOM 392 C C . GLY A 1 57 ? -18.969 35.068 36.455 1.00 24.41 57 GLY A C 1
ATOM 393 O O . GLY A 1 57 ? -18.927 34.372 37.488 1.00 22.33 57 GLY A O 1
ATOM 394 N N . ARG A 1 58 ? -19.064 34.537 35.229 1.00 22.91 58 ARG A N 1
ATOM 395 C CA . ARG A 1 58 ? -19.177 33.091 35.022 1.00 24.28 58 ARG A CA 1
ATOM 396 C C . ARG A 1 58 ? -18.012 32.354 35.653 1.00 25.26 58 ARG A C 1
ATOM 397 O O . ARG A 1 58 ? -18.143 31.216 36.074 1.00 22.42 58 ARG A O 1
ATOM 405 N N . LEU A 1 59 ? -16.855 33.011 35.696 1.00 24.44 59 LEU A N 1
ATOM 406 C CA . LEU A 1 59 ? -15.645 32.375 36.214 1.00 22.28 59 LEU A CA 1
ATOM 407 C C . LEU A 1 59 ? -15.367 32.716 37.686 1.00 22.08 59 LEU A C 1
ATOM 408 O O . LEU A 1 59 ? -14.296 32.400 38.202 1.00 22.90 59 LEU A O 1
ATOM 413 N N . ASP A 1 60 ? -16.305 33.361 38.353 1.00 23.23 60 ASP A N 1
ATOM 414 C CA . ASP A 1 60 ? -16.078 33.796 39.732 1.00 24.68 60 ASP A CA 1
ATOM 415 C C . ASP A 1 60 ? -15.719 32.659 40.709 1.00 26.06 60 ASP A C 1
ATOM 416 O O . ASP A 1 60 ? -14.825 32.822 41.547 1.00 23.46 60 ASP A O 1
ATOM 421 N N . GLU A 1 61 ? -16.369 31.503 40.567 1.00 26.64 61 GLU A N 1
ATOM 422 C CA . GLU A 1 61 ? -16.071 30.358 41.434 1.00 30.12 61 GLU A CA 1
ATOM 423 C C . GLU A 1 61 ? -14.642 29.887 41.189 1.00 26.99 61 GLU A C 1
ATOM 424 O O . GLU A 1 61 ? -13.880 29.674 42.133 1.00 22.96 61 GLU A O 1
ATOM 430 N N . ASP A 1 62 ? -14.289 29.754 39.911 1.00 22.05 62 ASP A N 1
ATOM 431 C CA . ASP A 1 62 ? -12.931 29.398 39.488 1.00 21.96 62 ASP A CA 1
ATOM 432 C C . ASP A 1 62 ? -11.835 30.433 39.856 1.00 19.29 62 ASP A C 1
ATOM 433 O O . ASP A 1 62 ? -10.668 30.087 39.944 1.00 17.20 62 ASP A O 1
ATOM 438 N N . ARG A 1 63 ? -12.213 31.700 40.026 1.00 19.98 63 ARG A N 1
ATOM 439 C CA . ARG A 1 63 ? -11.282 32.744 40.416 1.00 21.15 63 ARG A CA 1
ATOM 440 C C . ARG A 1 63 ? -11.039 32.793 41.940 1.00 23.86 63 ARG A C 1
ATOM 441 O O . ARG A 1 63 ? -10.137 33.496 42.389 1.00 21.78 63 ARG A O 1
ATOM 449 N N . LYS A 1 64 ? -11.888 32.110 42.706 1.00 26.22 64 LYS A N 1
ATOM 450 C CA . LYS A 1 64 ? -11.957 32.260 44.168 1.00 32.76 64 LYS A CA 1
ATOM 451 C C . LYS A 1 64 ? -10.731 31.599 44.823 1.00 33.73 64 LYS A C 1
ATOM 452 O O . LYS A 1 64 ? -10.409 30.447 44.528 1.00 32.12 64 LYS A O 1
ATOM 458 N N . LEU A 1 65 ? -10.027 32.363 45.651 1.00 39.05 65 LEU A N 1
ATOM 459 C CA . LEU A 1 65 ? -8.823 31.890 46.346 1.00 45.04 65 LEU A CA 1
ATOM 460 C C . LEU A 1 65 ? -9.184 31.268 47.691 1.00 51.13 65 LEU A C 1
ATOM 461 O O . LEU A 1 65 ? -10.375 31.210 48.043 1.00 52.61 65 LEU A O 1
ATOM 466 N N . PRO A 1 66 ? -8.173 30.788 48.454 1.00 58.26 66 PRO A N 1
ATOM 467 C CA . PRO A 1 66 ? -8.507 30.231 49.775 1.00 61.18 66 PRO A CA 1
ATOM 468 C C . PRO A 1 66 ? -9.100 31.299 50.715 1.00 60.84 66 PRO A C 1
ATOM 469 O O . PRO A 1 66 ? -10.132 31.055 51.344 1.00 60.34 66 PRO A O 1
ATOM 473 N N . ASP A 1 67 ? -8.473 32.480 50.758 1.00 59.76 67 ASP A N 1
ATOM 474 C CA . ASP A 1 67 ? -8.925 33.598 51.599 1.00 59.10 67 ASP A CA 1
ATOM 475 C C . ASP A 1 67 ? -10.270 34.227 51.187 1.00 57.04 67 ASP A C 1
ATOM 476 O O . ASP A 1 67 ? -10.840 35.033 51.933 1.00 57.29 67 ASP A O 1
ATOM 481 N N . GLY A 1 68 ? -10.772 33.864 50.011 1.00 52.13 68 GLY A N 1
ATOM 482 C CA . GLY A 1 68 ? -12.095 34.310 49.573 1.00 47.25 68 GLY A CA 1
ATOM 483 C C . GLY A 1 68 ? -12.096 35.505 48.637 1.00 43.02 68 GLY A C 1
ATOM 484 O O . GLY A 1 68 ? -13.137 35.890 48.137 1.00 43.87 68 GLY A O 1
ATOM 485 N N . SER A 1 69 ? -10.942 36.108 48.396 1.00 39.57 69 SER A N 1
ATOM 486 C CA . SER A 1 69 ? -10.845 37.081 47.311 1.00 38.72 69 SER A CA 1
ATOM 487 C C . SER A 1 69 ? -10.856 36.364 45.944 1.00 34.10 69 SER A C 1
ATOM 488 O O . SER A 1 69 ? -10.675 35.151 45.855 1.00 30.97 69 SER A O 1
ATOM 491 N N . LEU A 1 70 ? -11.084 37.133 44.895 1.00 32.03 70 LEU A N 1
ATOM 492 C CA . LEU A 1 70 ? -11.057 36.630 43.539 1.00 29.86 70 LEU A CA 1
ATOM 493 C C . LEU A 1 70 ? -9.786 37.125 42.885 1.00 29.29 70 LEU A C 1
ATOM 494 O O . LEU A 1 70 ? -9.423 38.276 43.056 1.00 28.94 70 LEU A O 1
ATOM 499 N N . ILE A 1 71 ? -9.091 36.263 42.137 1.00 27.08 71 ILE A N 1
ATOM 500 C CA . ILE A 1 71 ? -7.921 36.712 41.386 1.00 24.49 71 ILE A CA 1
ATOM 501 C C . ILE A 1 71 ? -8.318 37.772 40.347 1.00 24.55 71 ILE A C 1
ATOM 502 O O . ILE A 1 71 ? -9.423 37.748 39.808 1.00 24.82 71 ILE A O 1
ATOM 507 N N . GLU A 1 72 ? -7.427 38.705 40.089 1.00 21.45 72 GLU A N 1
ATOM 508 C CA . GLU A 1 72 ? -7.654 39.742 39.093 1.00 25.32 72 GLU A CA 1
ATOM 509 C C . GLU A 1 72 ? -6.425 39.770 38.212 1.00 23.22 72 GLU A C 1
ATOM 510 O O . GLU A 1 72 ? -5.338 39.510 38.692 1.00 25.22 72 GLU A O 1
ATOM 516 N N . PHE A 1 73 ? -6.581 40.038 36.925 1.00 22.50 73 PHE A N 1
ATOM 517 C CA . PHE A 1 73 ? -5.431 39.983 35.997 1.00 20.75 73 PHE A CA 1
ATOM 518 C C . PHE A 1 73 ? -4.961 41.381 35.687 1.00 21.65 73 PHE A C 1
ATOM 519 O O . PHE A 1 73 ? -5.751 42.285 35.685 1.00 22.12 73 PHE A O 1
ATOM 527 N N . ALA A 1 74 ? -3.670 41.567 35.472 1.00 21.07 74 ALA A N 1
ATOM 528 C CA . ALA A 1 74 ? -3.153 42.908 35.220 1.00 23.92 74 ALA A CA 1
ATOM 529 C C . ALA A 1 74 ? -3.354 43.303 33.743 1.00 25.69 74 ALA A C 1
ATOM 530 O O . ALA A 1 74 ? -3.295 44.482 33.390 1.00 31.47 74 ALA A O 1
ATOM 532 N N . GLY A 1 75 ? -3.677 42.322 32.906 1.00 24.37 75 GLY A N 1
ATOM 533 C CA . GLY A 1 75 ? -4.096 42.585 31.544 1.00 20.76 75 GLY A CA 1
ATOM 534 C C . GLY A 1 75 ? -4.313 41.247 30.877 1.00 21.86 75 GLY A C 1
ATOM 535 O O . GLY A 1 75 ? -3.744 40.211 31.306 1.00 16.50 75 GLY A O 1
ATOM 536 N N . VAL A 1 76 ? -5.154 41.249 29.847 1.00 18.16 76 VAL A N 1
ATOM 537 C CA . VAL A 1 76 ? -5.389 40.053 29.059 1.00 19.13 76 VAL A CA 1
ATOM 538 C C . VAL A 1 76 ? -5.088 40.436 27.631 1.00 18.96 76 VAL A C 1
ATOM 539 O O . VAL A 1 76 ? -5.795 41.232 27.053 1.00 20.06 76 VAL A O 1
ATOM 543 N N . TYR A 1 77 ? -4.023 39.868 27.082 1.00 17.23 77 TYR A N 1
ATOM 544 C CA . TYR A 1 77 ? -3.482 40.299 25.806 1.00 17.96 77 TYR A CA 1
ATOM 545 C C . TYR A 1 77 ? -3.760 39.268 24.707 1.00 17.37 77 TYR A C 1
ATOM 546 O O . TYR A 1 77 ? -3.542 38.065 24.904 1.00 16.44 77 TYR A O 1
ATOM 555 N N . PRO A 1 78 ? -4.207 39.733 23.534 1.00 17.79 78 PRO A N 1
ATOM 556 C CA . PRO A 1 78 ? -4.241 38.793 22.404 1.00 16.90 78 PRO A CA 1
ATOM 557 C C . PRO A 1 78 ? -2.814 38.354 22.034 1.00 18.38 78 PRO A C 1
ATOM 558 O O . PRO A 1 78 ? -1.888 39.182 21.953 1.00 16.18 78 PRO A O 1
ATOM 562 N N . LEU A 1 79 ? -2.631 37.055 21.864 1.00 15.59 79 LEU A N 1
ATOM 563 C CA . LEU A 1 79 ? -1.310 36.493 21.552 1.00 17.43 79 LEU A CA 1
ATOM 564 C C . LEU A 1 79 ? -1.462 35.262 20.657 1.00 17.24 79 LEU A C 1
ATOM 565 O O . LEU A 1 79 ? -2.103 34.269 21.034 1.00 15.73 79 LEU A O 1
ATOM 570 N N . ASP A 1 80 ? -0.877 35.329 19.470 1.00 17.08 80 ASP A N 1
ATOM 571 C CA . ASP A 1 80 ? -0.831 34.152 18.631 1.00 18.20 80 ASP A CA 1
ATOM 572 C C . ASP A 1 80 ? 0.613 33.690 18.525 1.00 20.43 80 ASP A C 1
ATOM 573 O O . ASP A 1 80 ? 1.433 34.274 17.800 1.00 20.79 80 ASP A O 1
ATOM 578 N N . ALA A 1 81 ? 0.916 32.621 19.257 1.00 17.63 81 ALA A N 1
ATOM 579 C CA . ALA A 1 81 ? 2.278 32.123 19.354 1.00 18.03 81 ALA A CA 1
ATOM 580 C C . ALA A 1 81 ? 2.831 31.458 18.077 1.00 17.11 81 ALA A C 1
ATOM 581 O O . ALA A 1 81 ? 3.983 31.044 18.089 1.00 16.68 81 ALA A O 1
ATOM 583 N N . ALA A 1 82 ? 2.029 31.390 16.995 1.00 16.42 82 ALA A N 1
ATOM 584 C CA . ALA A 1 82 ? 2.479 30.931 15.680 1.00 18.03 82 ALA A CA 1
ATOM 585 C C . ALA A 1 82 ? 3.281 32.019 14.956 1.00 19.86 82 ALA A C 1
ATOM 586 O O . ALA A 1 82 ? 3.950 31.719 13.980 1.00 17.92 82 ALA A O 1
ATOM 588 N N . PHE A 1 83 ? 3.209 33.273 15.431 1.00 18.55 83 PHE A N 1
ATOM 589 C CA . PHE A 1 83 ? 3.755 34.413 14.680 1.00 19.29 83 PHE A CA 1
ATOM 590 C C . PHE A 1 83 ? 4.674 35.261 15.545 1.00 19.74 83 PHE A C 1
ATOM 591 O O . PHE A 1 83 ? 4.258 35.747 16.598 1.00 16.23 83 PHE A O 1
ATOM 599 N N . ASP A 1 84 ? 5.903 35.459 15.081 1.00 18.00 84 ASP A N 1
ATOM 600 C CA . ASP A 1 84 ? 6.910 36.174 15.877 1.00 19.35 84 ASP A CA 1
ATOM 601 C C . ASP A 1 84 ? 6.871 37.681 15.685 1.00 18.67 84 ASP A C 1
ATOM 602 O O . ASP A 1 84 ? 7.101 38.415 16.640 1.00 18.82 84 ASP A O 1
ATOM 607 N N . LYS A 1 85 ? 6.576 38.113 14.461 1.00 19.89 85 LYS A N 1
ATOM 608 C CA . LYS A 1 85 ? 6.598 39.533 14.070 1.00 24.50 85 LYS A CA 1
ATOM 609 C C . LYS A 1 85 ? 5.439 39.816 13.138 1.00 24.10 85 LYS A C 1
ATOM 610 O O . LYS A 1 85 ? 4.953 38.889 12.486 1.00 23.93 85 LYS A O 1
ATOM 616 N N . PRO A 1 86 ? 4.976 41.089 13.062 1.00 25.68 86 PRO A N 1
ATOM 617 C CA . PRO A 1 86 ? 3.868 41.436 12.147 1.00 25.72 86 PRO A CA 1
ATOM 618 C C . PRO A 1 86 ? 4.075 40.990 10.665 1.00 26.50 86 PRO A C 1
ATOM 619 O O . PRO A 1 86 ? 3.130 40.598 9.999 1.00 25.06 86 PRO A O 1
ATOM 623 N N . GLU A 1 87 ? 5.307 41.042 10.173 1.00 28.72 87 GLU A N 1
ATOM 624 C CA . GLU A 1 87 ? 5.638 40.620 8.795 1.00 31.72 87 GLU A CA 1
ATOM 625 C C . GLU A 1 87 ? 5.378 39.141 8.525 1.00 30.76 87 GLU A C 1
ATOM 626 O O . GLU A 1 87 ? 5.269 38.761 7.365 1.00 30.83 87 GLU A O 1
ATOM 632 N N . ASP A 1 88 ? 5.292 38.318 9.575 1.00 27.63 88 ASP A N 1
ATOM 633 C CA . ASP A 1 88 ? 5.053 36.879 9.417 1.00 28.10 88 ASP A CA 1
ATOM 634 C C . ASP A 1 88 ? 3.586 36.554 9.268 1.00 27.99 88 ASP A C 1
ATOM 635 O O . ASP A 1 88 ? 3.232 35.402 8.987 1.00 28.19 88 ASP A O 1
ATOM 640 N N . VAL A 1 89 ? 2.717 37.530 9.497 1.00 28.38 89 VAL A N 1
ATOM 641 C CA . VAL A 1 89 ? 1.276 37.230 9.505 1.00 26.95 89 VAL A CA 1
ATOM 642 C C . VAL A 1 89 ? 0.736 37.318 8.060 1.00 30.07 89 VAL A C 1
ATOM 643 O O . VAL A 1 89 ? 0.779 38.387 7.446 1.00 28.00 89 VAL A O 1
ATOM 647 N N . PRO A 1 90 ? 0.212 36.196 7.532 1.00 31.67 90 PRO A N 1
ATOM 648 C CA . PRO A 1 90 ? -0.287 36.224 6.143 1.00 33.95 90 PRO A CA 1
ATOM 649 C C . PRO A 1 90 ? -1.563 37.065 6.027 1.00 36.49 90 PRO A C 1
ATOM 650 O O . PRO A 1 90 ? -2.230 37.326 7.043 1.00 34.95 90 PRO A O 1
ATOM 654 N N . GLN A 1 91 ? -1.892 37.477 4.802 1.00 38.94 91 GLN A N 1
ATOM 655 C CA . GLN A 1 91 ? -3.050 38.335 4.546 1.00 42.11 91 GLN A CA 1
ATOM 656 C C . GLN A 1 91 ? -4.371 37.705 4.968 1.00 43.41 91 GLN A C 1
ATOM 657 O O . GLN A 1 91 ? -5.238 38.397 5.520 1.00 43.47 91 GLN A O 1
ATOM 663 N N . ASP A 1 92 ? -4.514 36.401 4.710 1.00 46.33 92 ASP A N 1
ATOM 664 C CA . ASP A 1 92 ? -5.704 35.624 5.099 1.00 50.03 92 ASP A CA 1
ATOM 665 C C . ASP A 1 92 ? -5.972 35.658 6.603 1.00 48.62 92 ASP A C 1
ATOM 666 O O . ASP A 1 92 ? -7.138 35.671 7.017 1.00 50.32 92 ASP A O 1
ATOM 671 N N . ILE A 1 93 ? -4.914 35.634 7.418 1.00 44.85 93 ILE A N 1
ATOM 672 C CA . ILE A 1 93 ? -5.093 35.744 8.869 1.00 42.34 93 ILE A CA 1
ATOM 673 C C . ILE A 1 93 ? -5.522 37.159 9.250 1.00 42.69 93 ILE A C 1
ATOM 674 O O . ILE A 1 93 ? -6.523 37.324 9.962 1.00 43.54 93 ILE A O 1
ATOM 679 N N . LYS A 1 94 ? -4.805 38.173 8.755 1.00 43.51 94 LYS A N 1
ATOM 680 C CA . LYS A 1 94 ? -5.156 39.577 9.039 1.00 46.87 94 LYS A CA 1
ATOM 681 C C . LYS A 1 94 ? -6.604 39.906 8.662 1.00 49.88 94 LYS A C 1
ATOM 682 O O . LYS A 1 94 ? -7.245 40.715 9.330 1.00 51.85 94 LYS A O 1
ATOM 688 N N . ASP A 1 95 ? -7.097 39.292 7.582 1.00 51.23 95 ASP A N 1
ATOM 689 C CA . ASP A 1 95 ? -8.470 39.488 7.099 1.00 53.14 95 ASP A CA 1
ATOM 690 C C . ASP A 1 95 ? -9.496 38.516 7.696 1.00 51.92 95 ASP A C 1
ATOM 691 O O . ASP A 1 95 ? -10.698 38.729 7.563 1.00 52.74 95 ASP A O 1
ATOM 696 N N . ASN A 1 96 ? -9.028 37.457 8.349 1.00 50.79 96 ASN A N 1
ATOM 697 C CA . ASN A 1 96 ? -9.917 36.452 8.918 1.00 51.68 96 ASN A CA 1
ATOM 698 C C . ASN A 1 96 ? -10.820 37.104 9.957 1.00 53.36 96 ASN A C 1
ATOM 699 O O . ASN A 1 96 ? -10.338 37.891 10.774 1.00 51.34 96 ASN A O 1
ATOM 704 N N . LYS A 1 97 ? -12.123 36.796 9.904 1.00 55.73 97 LYS A N 1
ATOM 705 C CA . LYS A 1 97 ? -13.112 37.421 10.792 1.00 58.64 97 LYS A CA 1
ATOM 706 C C . LYS A 1 97 ? -12.862 37.108 12.274 1.00 56.63 97 LYS A C 1
ATOM 707 O O . LYS A 1 97 ? -13.148 37.941 13.142 1.00 56.01 97 LYS A O 1
ATOM 713 N N . ARG A 1 98 ? -12.305 35.925 12.548 1.00 53.63 98 ARG A N 1
ATOM 714 C CA . ARG A 1 98 ? -11.891 35.531 13.904 1.00 52.44 98 ARG A CA 1
ATOM 715 C C . ARG A 1 98 ? -10.801 36.435 14.505 1.00 48.23 98 ARG A C 1
ATOM 716 O O . ARG A 1 98 ? -10.647 36.502 15.721 1.00 48.19 98 ARG A O 1
ATOM 724 N N . TYR A 1 99 ? -10.047 37.123 13.652 1.00 43.87 99 TYR A N 1
ATOM 725 C CA . TYR A 1 99 ? -9.056 38.111 14.103 1.00 41.26 99 TYR A CA 1
ATOM 726 C C . TYR A 1 99 ? -9.511 39.582 13.974 1.00 43.24 99 TYR A C 1
ATOM 727 O O . TYR A 1 99 ? -8.717 40.493 14.232 1.00 42.83 99 TYR A O 1
ATOM 736 N N . ALA A 1 100 ? -10.766 39.819 13.568 1.00 45.48 100 ALA A N 1
ATOM 737 C CA . ALA A 1 100 ? -11.281 41.192 13.439 1.00 48.89 100 ALA A CA 1
ATOM 738 C C . ALA A 1 100 ? -11.359 41.871 14.803 1.00 48.33 100 ALA A C 1
ATOM 739 O O . ALA A 1 100 ? -11.770 41.256 15.794 1.00 48.65 100 ALA A O 1
ATOM 741 N N . GLY A 1 101 ? -10.946 43.131 14.852 1.00 48.71 101 GLY A N 1
ATOM 742 C CA . GLY A 1 101 ? -10.991 43.908 16.089 1.00 48.82 101 GLY A CA 1
ATOM 743 C C . GLY A 1 101 ? -9.878 43.618 17.086 1.00 48.21 101 GLY A C 1
ATOM 744 O O . GLY A 1 101 ? -9.899 44.136 18.203 1.00 48.83 101 GLY A O 1
ATOM 745 N N . VAL A 1 102 ? -8.914 42.786 16.700 1.00 46.18 102 VAL A N 1
ATOM 746 C CA . VAL A 1 102 ? -7.740 42.545 17.531 1.00 44.13 102 VAL A CA 1
ATOM 747 C C . VAL A 1 102 ? -6.470 42.873 16.753 1.00 42.61 102 VAL A C 1
ATOM 748 O O . VAL A 1 102 ? -6.391 42.619 15.566 1.00 41.34 102 VAL A O 1
ATOM 752 N N . ASP A 1 103 ? -5.507 43.493 17.425 1.00 40.63 103 ASP A N 1
ATOM 753 C CA . ASP A 1 103 ? -4.277 43.953 16.796 1.00 40.23 103 ASP A CA 1
ATOM 754 C C . ASP A 1 103 ? -3.090 43.716 17.731 1.00 35.34 103 ASP A C 1
ATOM 755 O O . ASP A 1 103 ? -3.274 43.608 18.953 1.00 34.52 103 ASP A O 1
ATOM 760 N N . GLY A 1 104 ? -1.880 43.632 17.171 1.00 28.78 104 GLY A N 1
ATOM 761 C CA . GLY A 1 104 ? -0.671 43.625 17.985 1.00 24.59 104 GLY A CA 1
ATOM 762 C C . GLY A 1 104 ? -0.522 42.325 18.773 1.00 23.47 104 GLY A C 1
ATOM 763 O O . GLY A 1 104 ? -0.117 42.338 19.934 1.00 22.52 104 GLY A O 1
ATOM 764 N N . TYR A 1 105 ? -0.810 41.203 18.113 1.00 19.23 105 TYR A N 1
ATOM 765 C CA . TYR A 1 105 ? -0.839 39.908 18.765 1.00 19.22 105 TYR A CA 1
ATOM 766 C C . TYR A 1 105 ? 0.349 38.982 18.402 1.00 19.70 105 TYR A C 1
ATOM 767 O O . TYR A 1 105 ? 0.373 37.800 18.802 1.00 19.38 105 TYR A O 1
ATOM 776 N N . THR A 1 106 ? 1.353 39.481 17.680 1.00 17.93 106 THR A N 1
ATOM 777 C CA . THR A 1 106 ? 2.520 38.629 17.482 1.00 16.89 106 THR A CA 1
ATOM 778 C C . THR A 1 106 ? 3.347 38.659 18.745 1.00 16.58 106 THR A C 1
ATOM 779 O O . THR A 1 106 ? 3.193 39.575 19.599 1.00 16.58 106 THR A O 1
ATOM 783 N N . ILE A 1 107 ? 4.216 37.663 18.888 1.00 15.01 107 ILE A N 1
ATOM 784 C CA . ILE A 1 107 ? 5.011 37.538 20.096 1.00 14.80 107 ILE A CA 1
ATOM 785 C C . ILE A 1 107 ? 5.819 38.804 20.397 1.00 16.23 107 ILE A C 1
ATOM 786 O O . ILE A 1 107 ? 5.854 39.253 21.527 1.00 17.09 107 ILE A O 1
ATOM 791 N N . LYS A 1 108 ? 6.466 39.368 19.385 1.00 19.03 108 LYS A N 1
ATOM 792 C CA . LYS A 1 108 ? 7.316 40.544 19.580 1.00 18.93 108 LYS A CA 1
ATOM 793 C C . LYS A 1 108 ? 6.465 41.711 20.065 1.00 19.61 108 LYS A C 1
ATOM 794 O O . LYS A 1 108 ? 6.864 42.445 20.967 1.00 20.12 108 LYS A O 1
ATOM 800 N N . GLU A 1 109 ? 5.293 41.881 19.456 1.00 19.05 109 GLU A N 1
ATOM 801 C CA . GLU A 1 109 ? 4.403 42.997 19.803 1.00 20.37 109 GLU A CA 1
ATOM 802 C C . GLU A 1 109 ? 3.851 42.878 21.210 1.00 18.62 109 GLU A C 1
ATOM 803 O O . GLU A 1 109 ? 3.684 43.892 21.887 1.00 19.80 109 GLU A O 1
ATOM 809 N N . VAL A 1 110 ? 3.519 41.654 21.627 1.00 17.70 110 VAL A N 1
ATOM 810 C CA . VAL A 1 110 ? 2.967 41.457 22.959 1.00 17.51 110 VAL A CA 1
ATOM 811 C C . VAL A 1 110 ? 4.064 41.801 23.984 1.00 16.77 110 VAL A C 1
ATOM 812 O O . VAL A 1 110 ? 3.791 42.457 24.983 1.00 16.99 110 VAL A O 1
ATOM 816 N N . ALA A 1 111 ? 5.299 41.352 23.738 1.00 14.88 111 ALA A N 1
ATOM 817 C CA . ALA A 1 111 ? 6.375 41.629 24.680 1.00 17.01 111 ALA A CA 1
ATOM 818 C C . ALA A 1 111 ? 6.582 43.161 24.812 1.00 17.26 111 ALA A C 1
ATOM 819 O O . ALA A 1 111 ? 6.822 43.657 25.909 1.00 19.41 111 ALA A O 1
ATOM 821 N N . VAL A 1 112 ? 6.473 43.894 23.698 1.00 18.69 112 VAL A N 1
ATOM 822 C CA . VAL A 1 112 ? 6.590 45.359 23.721 1.00 19.60 112 VAL A CA 1
ATOM 823 C C . VAL A 1 112 ? 5.475 45.974 24.561 1.00 20.71 112 VAL A C 1
ATOM 824 O O . VAL A 1 112 ? 5.737 46.834 25.399 1.00 21.10 112 VAL A O 1
ATOM 828 N N . LYS A 1 113 ? 4.241 45.517 24.364 1.00 20.58 113 LYS A N 1
ATOM 829 C CA . LYS A 1 113 ? 3.114 46.049 25.102 1.00 21.89 113 LYS A CA 1
ATOM 830 C C . LYS A 1 113 ? 3.244 45.762 26.590 1.00 22.47 113 LYS A C 1
ATOM 831 O O . LYS A 1 113 ? 2.963 46.644 27.412 1.00 21.88 113 LYS A O 1
ATOM 837 N N . VAL A 1 114 ? 3.632 44.527 26.938 1.00 17.97 114 VAL A N 1
ATOM 838 C CA . VAL A 1 114 ? 3.813 44.179 28.348 1.00 18.24 114 VAL A CA 1
ATOM 839 C C . VAL A 1 114 ? 4.870 45.100 29.004 1.00 19.27 114 VAL A C 1
ATOM 840 O O . VAL A 1 114 ? 4.634 45.655 30.090 1.00 18.76 114 VAL A O 1
ATOM 844 N N . LYS A 1 115 ? 6.013 45.274 28.337 1.00 18.82 115 LYS A N 1
ATOM 845 C CA . LYS A 1 115 ? 7.056 46.182 28.829 1.00 20.19 115 LYS A CA 1
ATOM 846 C C . LYS A 1 115 ? 6.514 47.595 29.056 1.00 23.57 115 LYS A C 1
ATOM 847 O O . LYS A 1 115 ? 6.769 48.185 30.103 1.00 22.59 115 LYS A O 1
ATOM 853 N N . GLN A 1 116 ? 5.760 48.121 28.087 1.00 23.83 116 GLN A N 1
ATOM 854 C CA . GLN A 1 116 ? 5.166 49.475 28.194 1.00 25.99 116 GLN A CA 1
ATOM 855 C C . GLN A 1 116 ? 4.124 49.584 29.311 1.00 26.26 116 GLN A C 1
ATOM 856 O O . GLN A 1 116 ? 4.104 50.588 30.026 1.00 22.99 116 GLN A O 1
ATOM 862 N N . ASP A 1 117 ? 3.250 48.569 29.441 1.00 22.79 117 ASP A N 1
ATOM 863 C CA . ASP A 1 117 ? 2.130 48.640 30.384 1.00 24.03 117 ASP A CA 1
ATOM 864 C C . ASP A 1 117 ? 2.545 48.249 31.805 1.00 23.27 117 ASP A C 1
ATOM 865 O O . ASP A 1 117 ? 2.017 48.766 32.770 1.00 21.90 117 ASP A O 1
ATOM 870 N N . LEU A 1 118 ? 3.440 47.286 31.923 1.00 20.20 118 LEU A N 1
ATOM 871 C CA . LEU A 1 118 ? 3.710 46.672 33.215 1.00 22.30 118 LEU A CA 1
ATOM 872 C C . LEU A 1 118 ? 5.156 46.802 33.673 1.00 22.23 118 LEU A C 1
ATOM 873 O O . LEU A 1 118 ? 5.433 46.726 34.860 1.00 23.76 118 LEU A O 1
ATOM 878 N N . GLY A 1 119 ? 6.068 47.009 32.740 1.00 22.11 119 GLY A N 1
ATOM 879 C CA . GLY A 1 119 ? 7.487 47.081 33.060 1.00 22.15 119 GLY A CA 1
ATOM 880 C C . GLY A 1 119 ? 8.082 45.705 32.868 1.00 20.81 119 GLY A C 1
ATOM 881 O O . GLY A 1 119 ? 7.489 44.847 32.194 1.00 19.97 119 GLY A O 1
ATOM 882 N N . ASN A 1 120 ? 9.255 45.495 33.468 1.00 19.84 120 ASN A N 1
ATOM 883 C CA . ASN A 1 120 ? 9.958 44.211 33.446 1.00 19.74 120 ASN A CA 1
ATOM 884 C C . ASN A 1 120 ? 9.177 43.142 34.200 1.00 20.72 120 ASN A C 1
ATOM 885 O O . ASN A 1 120 ? 8.462 43.452 35.162 1.00 20.74 120 ASN A O 1
ATOM 890 N N . ILE A 1 121 ? 9.268 41.905 33.730 1.00 18.04 121 ILE A N 1
ATOM 891 C CA . ILE A 1 121 ? 8.603 40.796 34.378 1.00 18.57 121 ILE A CA 1
ATOM 892 C C . ILE A 1 121 ? 9.605 39.868 35.094 1.00 18.37 121 ILE A C 1
ATOM 893 O O . ILE A 1 121 ? 10.823 39.932 34.840 1.00 18.48 121 ILE A O 1
ATOM 898 N N . ASP A 1 122 ? 9.103 39.049 36.010 1.00 14.59 122 ASP A N 1
ATOM 899 C CA . ASP A 1 122 ? 9.944 38.126 36.750 1.00 15.72 122 ASP A CA 1
ATOM 900 C C . ASP A 1 122 ? 9.645 36.674 36.354 1.00 14.71 122 ASP A C 1
ATOM 901 O O . ASP A 1 122 ? 10.499 35.792 36.507 1.00 13.87 122 ASP A O 1
ATOM 906 N N . ILE A 1 123 ? 8.444 36.443 35.817 1.00 12.56 123 ILE A N 1
ATOM 907 C CA . ILE A 1 123 ? 7.911 35.093 35.677 1.00 11.31 123 ILE A CA 1
ATOM 908 C C . ILE A 1 123 ? 7.239 34.903 34.331 1.00 12.33 123 ILE A C 1
ATOM 909 O O . ILE A 1 123 ? 6.402 35.726 33.922 1.00 14.30 123 ILE A O 1
ATOM 914 N N . LEU A 1 124 ? 7.606 33.834 33.632 1.00 9.54 124 LEU A N 1
ATOM 915 C CA . LEU A 1 124 ? 7.062 33.612 32.305 1.00 12.02 124 LEU A CA 1
ATOM 916 C C . LEU A 1 124 ? 6.556 32.174 32.198 1.00 11.72 124 LEU A C 1
ATOM 917 O O . LEU A 1 124 ? 7.296 31.239 32.482 1.00 10.97 124 LEU A O 1
ATOM 922 N N . VAL A 1 125 ? 5.318 31.996 31.750 1.00 11.21 125 VAL A N 1
ATOM 923 C CA . VAL A 1 125 ? 4.739 30.659 31.681 1.00 10.04 125 VAL A CA 1
ATOM 924 C C . VAL A 1 125 ? 4.272 30.415 30.243 1.00 11.91 125 VAL A C 1
ATOM 925 O O . VAL A 1 125 ? 3.590 31.236 29.648 1.00 12.65 125 VAL A O 1
ATOM 929 N N . HIS A 1 126 ? 4.645 29.260 29.715 1.00 11.33 126 HIS A N 1
ATOM 930 C CA . HIS A 1 126 ? 4.242 28.823 28.381 1.00 10.73 126 HIS A CA 1
ATOM 931 C C . HIS A 1 126 ? 3.354 27.598 28.610 1.00 10.35 126 HIS A C 1
ATOM 932 O O . HIS A 1 126 ? 3.853 26.503 28.877 1.00 11.61 126 HIS A O 1
ATOM 939 N N . SER A 1 127 ? 2.049 27.781 28.466 1.00 12.37 127 SER A N 1
ATOM 940 C CA . SER A 1 127 ? 1.073 26.708 28.676 1.00 14.67 127 SER A CA 1
ATOM 941 C C . SER A 1 127 ? 0.206 26.586 27.432 1.00 15.83 127 SER A C 1
ATOM 942 O O . SER A 1 127 ? -1.004 26.822 27.470 1.00 17.72 127 SER A O 1
ATOM 945 N N . LEU A 1 128 ? 0.828 26.271 26.306 1.00 18.26 128 LEU A N 1
ATOM 946 C CA . LEU A 1 128 ? 0.116 26.277 25.036 1.00 17.79 128 LEU A CA 1
ATOM 947 C C . LEU A 1 128 ? 0.669 25.236 24.101 1.00 15.11 128 LEU A C 1
ATOM 948 O O . LEU A 1 128 ? 1.865 24.926 24.144 1.00 15.80 128 LEU A O 1
ATOM 953 N N . ALA A 1 129 ? -0.212 24.647 23.306 1.00 13.04 129 ALA A N 1
ATOM 954 C CA . ALA A 1 129 ? 0.203 23.589 22.375 1.00 12.56 129 ALA A CA 1
ATOM 955 C C . ALA A 1 129 ? -0.892 23.482 21.365 1.00 15.13 129 ALA A C 1
ATOM 956 O O . ALA A 1 129 ? -2.037 23.823 21.668 1.00 13.49 129 ALA A O 1
ATOM 958 N N . ASN A 1 130 ? -0.550 23.021 20.176 1.00 14.05 130 ASN A N 1
ATOM 959 C CA . ASN A 1 130 ? -1.531 22.779 19.166 1.00 16.89 130 ASN A CA 1
ATOM 960 C C . ASN A 1 130 ? -0.934 21.863 18.106 1.00 17.28 130 ASN A C 1
ATOM 961 O O . ASN A 1 130 ? 0.096 22.186 17.479 1.00 16.52 130 ASN A O 1
ATOM 966 N N . GLY A 1 131 ? -1.576 20.714 17.945 1.00 15.96 131 GLY A N 1
ATOM 967 C CA . GLY A 1 131 ? -1.174 19.710 16.982 1.00 16.34 131 GLY A CA 1
ATOM 968 C C . GLY A 1 131 ? -2.353 19.402 16.080 1.00 15.68 131 GLY A C 1
ATOM 969 O O . GLY A 1 131 ? -3.241 18.656 16.477 1.00 14.66 131 GLY A O 1
ATOM 970 N N . PRO A 1 132 ? -2.377 19.975 14.854 1.00 16.54 132 PRO A N 1
ATOM 971 C CA . PRO A 1 132 ? -3.567 19.746 14.026 1.00 16.65 132 PRO A CA 1
ATOM 972 C C . PRO A 1 132 ? -3.792 18.273 13.621 1.00 15.91 132 PRO A C 1
ATOM 973 O O . PRO A 1 132 ? -4.900 17.947 13.226 1.00 15.54 132 PRO A O 1
ATOM 977 N N . GLU A 1 133 ? -2.777 17.399 13.717 1.00 12.80 133 GLU A N 1
ATOM 978 C CA . GLU A 1 133 ? -2.982 15.987 13.375 1.00 13.58 133 GLU A CA 1
ATOM 979 C C . GLU A 1 133 ? -2.782 15.047 14.573 1.00 14.28 133 GLU A C 1
ATOM 980 O O . GLU A 1 133 ? -2.400 13.868 14.421 1.00 13.98 133 GLU A O 1
ATOM 986 N N . VAL A 1 134 ? -3.032 15.570 15.762 1.00 14.50 134 VAL A N 1
ATOM 987 C CA . VAL A 1 134 ? -2.827 14.804 17.017 1.00 15.52 134 VAL A CA 1
ATOM 988 C C . VAL A 1 134 ? -3.532 13.432 17.065 1.00 15.06 134 VAL A C 1
ATOM 989 O O . VAL A 1 134 ? -3.035 12.490 17.673 1.00 16.65 134 VAL A O 1
ATOM 993 N N . THR A 1 135 ? -4.660 13.277 16.391 1.00 15.94 135 THR A N 1
ATOM 994 C CA . THR A 1 135 ? -5.331 11.972 16.396 1.00 18.87 135 THR A CA 1
ATOM 995 C C . THR A 1 135 ? -4.705 10.997 15.395 1.00 21.18 135 THR A C 1
ATOM 996 O O . THR A 1 135 ? -5.132 9.846 15.327 1.00 19.97 135 THR A O 1
ATOM 1000 N N . LYS A 1 136 ? -3.716 11.444 14.605 1.00 19.05 136 LYS A N 1
ATOM 1001 C CA . LYS A 1 136 ? -3.124 10.536 13.616 1.00 17.88 136 LYS A CA 1
ATOM 1002 C C . LYS A 1 136 ? -1.876 9.858 14.189 1.00 15.62 136 LYS A C 1
ATOM 1003 O O . LYS A 1 136 ? -1.013 10.531 14.739 1.00 15.21 136 LYS A O 1
ATOM 1009 N N . PRO A 1 137 ? -1.765 8.521 14.047 1.00 17.51 137 PRO A N 1
ATOM 1010 C CA . PRO A 1 137 ? -0.447 7.918 14.322 1.00 17.00 137 PRO A CA 1
ATOM 1011 C C . PRO A 1 137 ? 0.704 8.602 13.543 1.00 15.15 137 PRO A C 1
ATOM 1012 O O . PRO A 1 137 ? 0.493 9.240 12.480 1.00 14.63 137 PRO A O 1
ATOM 1016 N N . LEU A 1 138 ? 1.927 8.435 14.020 1.00 14.27 138 LEU A N 1
ATOM 1017 C CA . LEU A 1 138 ? 3.070 9.044 13.332 1.00 15.22 138 LEU A CA 1
ATOM 1018 C C . LEU A 1 138 ? 3.253 8.532 11.885 1.00 16.66 138 LEU A C 1
ATOM 1019 O O . LEU A 1 138 ? 3.583 9.316 10.977 1.00 15.02 138 LEU A O 1
ATOM 1024 N N . LEU A 1 139 ? 2.985 7.236 11.647 1.00 15.07 139 LEU A N 1
ATOM 1025 C CA . LEU A 1 139 ? 2.979 6.699 10.289 1.00 14.67 139 LEU A CA 1
ATOM 1026 C C . LEU A 1 139 ? 1.907 7.314 9.365 1.00 17.77 139 LEU A C 1
ATOM 1027 O O . LEU A 1 139 ? 1.954 7.085 8.183 1.00 15.39 139 LEU A O 1
ATOM 1032 N N . GLU A 1 140 ? 0.966 8.103 9.897 1.00 16.94 140 GLU A N 1
ATOM 1033 C CA . GLU A 1 140 ? -0.071 8.736 9.049 1.00 19.23 140 GLU A CA 1
ATOM 1034 C C . GLU A 1 140 ? -0.039 10.273 9.193 1.00 18.44 140 GLU A C 1
ATOM 1035 O O . GLU A 1 140 ? -0.964 10.948 8.797 1.00 18.49 140 GLU A O 1
ATOM 1041 N N . THR A 1 141 ? 1.000 10.801 9.823 1.00 15.51 141 THR A N 1
ATOM 1042 C CA . THR A 1 141 ? 1.139 12.246 10.037 1.00 13.89 141 THR A CA 1
ATOM 1043 C C . THR A 1 141 ? 1.903 12.893 8.870 1.00 14.82 141 THR A C 1
ATOM 1044 O O . THR A 1 141 ? 3.005 12.429 8.506 1.00 15.77 141 THR A O 1
ATOM 1048 N N . SER A 1 142 ? 1.330 13.951 8.284 1.00 14.80 142 SER A N 1
ATOM 1049 C CA . SER A 1 142 ? 1.960 14.677 7.149 1.00 15.15 142 SER A CA 1
ATOM 1050 C C . SER A 1 142 ? 3.095 15.610 7.672 1.00 14.72 142 SER A C 1
ATOM 1051 O O . SER A 1 142 ? 3.131 15.974 8.874 1.00 12.57 142 SER A O 1
ATOM 1054 N N . ARG A 1 143 ? 3.982 16.026 6.753 1.00 13.66 143 ARG A N 1
ATOM 1055 C CA . ARG A 1 143 ? 5.078 16.931 7.105 1.00 14.70 143 ARG A CA 1
ATOM 1056 C C . ARG A 1 143 ? 4.489 18.228 7.616 1.00 13.04 143 ARG A C 1
ATOM 1057 O O . ARG A 1 143 ? 4.919 18.759 8.623 1.00 13.58 143 ARG A O 1
ATOM 1065 N N . LYS A 1 144 ? 3.465 18.719 6.932 1.00 14.77 144 LYS A N 1
ATOM 1066 C CA . LYS A 1 144 ? 2.824 19.958 7.327 1.00 15.99 144 LYS A CA 1
ATOM 1067 C C . LYS A 1 144 ? 2.224 19.857 8.741 1.00 14.61 144 LYS A C 1
ATOM 1068 O O . LYS A 1 144 ? 2.374 20.773 9.540 1.00 15.55 144 LYS A O 1
ATOM 1074 N N . GLY A 1 145 ? 1.578 18.743 9.074 1.00 12.84 145 GLY A N 1
ATOM 1075 C CA . GLY A 1 145 ? 0.993 18.599 10.415 1.00 12.26 145 GLY A CA 1
ATOM 1076 C C . GLY A 1 145 ? 2.072 18.510 11.484 1.00 11.51 145 GLY A C 1
ATOM 1077 O O . GLY A 1 145 ? 1.961 19.086 12.585 1.00 10.87 145 GLY A O 1
ATOM 1078 N N . TYR A 1 146 ? 3.136 17.789 11.166 1.00 11.59 146 TYR A N 1
ATOM 1079 C CA . TYR A 1 146 ? 4.209 17.590 12.102 1.00 10.51 146 TYR A CA 1
ATOM 1080 C C . TYR A 1 146 ? 4.904 18.928 12.419 1.00 10.56 146 TYR A C 1
ATOM 1081 O O . TYR A 1 146 ? 5.217 19.237 13.588 1.00 9.60 146 TYR A O 1
ATOM 1090 N N . LEU A 1 147 ? 5.147 19.696 11.368 1.00 10.99 147 LEU A N 1
ATOM 1091 C CA . LEU A 1 147 ? 5.860 20.954 11.513 1.00 14.02 147 LEU A CA 1
ATOM 1092 C C . LEU A 1 147 ? 4.978 21.993 12.200 1.00 12.63 147 LEU A C 1
ATOM 1093 O O . LEU A 1 147 ? 5.492 22.811 12.922 1.00 11.41 147 LEU A O 1
ATOM 1098 N N . ALA A 1 148 ? 3.667 21.971 11.939 1.00 14.34 148 ALA A N 1
ATOM 1099 C CA . ALA A 1 148 ? 2.727 22.843 12.666 1.00 13.26 148 ALA A CA 1
ATOM 1100 C C . ALA A 1 148 ? 2.744 22.500 14.154 1.00 13.79 148 ALA A C 1
ATOM 1101 O O . ALA A 1 148 ? 2.776 23.419 15.006 1.00 11.23 148 ALA A O 1
ATOM 1103 N N . ALA A 1 149 ? 2.754 21.201 14.487 1.00 11.43 149 ALA A N 1
ATOM 1104 C CA . ALA A 1 149 ? 2.854 20.827 15.902 1.00 11.49 149 ALA A CA 1
ATOM 1105 C C . ALA A 1 149 ? 4.100 21.461 16.535 1.00 11.80 149 ALA A C 1
ATOM 1106 O O . ALA A 1 149 ? 4.047 21.986 17.658 1.00 13.08 149 ALA A O 1
ATOM 1108 N N . SER A 1 150 ? 5.229 21.355 15.831 1.00 12.51 150 SER A N 1
ATOM 1109 C CA . SER A 1 150 ? 6.519 21.825 16.360 1.00 13.45 150 SER A CA 1
ATOM 1110 C C . SER A 1 150 ? 6.516 23.369 16.417 1.00 13.01 150 SER A C 1
ATOM 1111 O O . SER A 1 150 ? 6.930 23.975 17.426 1.00 11.55 150 SER A O 1
ATOM 1114 N N . SER A 1 151 ? 6.032 23.998 15.354 1.00 11.53 151 SER A N 1
ATOM 1115 C CA . SER A 1 151 ? 5.926 25.466 15.322 1.00 12.18 151 SER A CA 1
ATOM 1116 C C . SER A 1 151 ? 5.076 26.030 16.527 1.00 13.39 151 SER A C 1
ATOM 1117 O O . SER A 1 151 ? 5.509 26.932 17.251 1.00 12.93 151 SER A O 1
ATOM 1120 N N . ASN A 1 152 ? 3.870 25.496 16.701 1.00 13.09 152 ASN A N 1
ATOM 1121 C CA . ASN A 1 152 ? 2.919 25.949 17.723 1.00 13.20 152 ASN A CA 1
ATOM 1122 C C . ASN A 1 152 ? 3.332 25.589 19.167 1.00 13.37 152 ASN A C 1
ATOM 1123 O O . ASN A 1 152 ? 3.073 26.349 20.077 1.00 12.49 152 ASN A O 1
ATOM 1128 N N . SER A 1 153 ? 3.977 24.437 19.343 1.00 11.19 153 SER A N 1
ATOM 1129 C CA . SER A 1 153 ? 4.162 23.828 20.647 1.00 11.26 153 SER A CA 1
ATOM 1130 C C . SER A 1 153 ? 5.577 23.838 21.156 1.00 12.41 153 SER A C 1
ATOM 1131 O O . SER A 1 153 ? 5.766 23.811 22.360 1.00 12.43 153 SER A O 1
ATOM 1134 N N . ALA A 1 154 ? 6.570 23.835 20.261 1.00 11.07 154 ALA A N 1
ATOM 1135 C CA . ALA A 1 154 ? 7.997 23.835 20.700 1.00 11.28 154 ALA A CA 1
ATOM 1136 C C . ALA A 1 154 ? 8.671 25.159 20.375 1.00 10.56 154 ALA A C 1
ATOM 1137 O O . ALA A 1 154 ? 9.151 25.848 21.273 1.00 10.25 154 ALA A O 1
ATOM 1139 N N . TYR A 1 155 ? 8.690 25.541 19.103 1.00 9.83 155 TYR A N 1
ATOM 1140 C CA . TYR A 1 155 ? 9.333 26.825 18.755 1.00 11.44 155 TYR A CA 1
ATOM 1141 C C . TYR A 1 155 ? 8.680 28.032 19.459 1.00 9.92 155 TYR A C 1
ATOM 1142 O O . TYR A 1 155 ? 9.381 28.977 19.812 1.00 12.65 155 TYR A O 1
ATOM 1151 N N . SER A 1 156 ? 7.370 27.994 19.686 1.00 9.07 156 SER A N 1
ATOM 1152 C CA . SER A 1 156 ? 6.717 29.095 20.397 1.00 11.61 156 SER A CA 1
ATOM 1153 C C . SER A 1 156 ? 7.379 29.392 21.768 1.00 11.01 156 SER A C 1
ATOM 1154 O O . SER A 1 156 ? 7.412 30.550 22.182 1.00 12.44 156 SER A O 1
ATOM 1157 N N . PHE A 1 157 ? 7.920 28.367 22.454 1.00 10.71 157 PHE A N 1
ATOM 1158 C CA . PHE A 1 157 ? 8.611 28.604 23.736 1.00 9.64 157 PHE A CA 1
ATOM 1159 C C . PHE A 1 157 ? 9.941 29.321 23.527 1.00 10.89 157 PHE A C 1
ATOM 1160 O O . PHE A 1 157 ? 10.305 30.233 24.275 1.00 9.77 157 PHE A O 1
ATOM 1168 N N . VAL A 1 158 ? 10.686 28.885 22.522 1.00 10.79 158 VAL A N 1
ATOM 1169 C CA . VAL A 1 158 ? 11.942 29.568 22.143 1.00 10.27 158 VAL A CA 1
ATOM 1170 C C . VAL A 1 158 ? 11.660 31.052 21.849 1.00 11.79 158 VAL A C 1
ATOM 1171 O O . VAL A 1 158 ? 12.358 31.931 22.343 1.00 12.76 158 VAL A O 1
ATOM 1175 N N . SER A 1 159 ? 10.629 31.321 21.073 1.00 12.35 159 SER A N 1
ATOM 1176 C CA . SER A 1 159 ? 10.365 32.693 20.655 1.00 14.92 159 SER A CA 1
ATOM 1177 C C . SER A 1 159 ? 9.894 33.534 21.835 1.00 13.63 159 SER A C 1
ATOM 1178 O O . SER A 1 159 ? 10.269 34.712 21.971 1.00 13.26 159 SER A O 1
ATOM 1181 N N . LEU A 1 160 ? 9.102 32.929 22.712 1.00 13.10 160 LEU A N 1
ATOM 1182 C CA . LEU A 1 160 ? 8.705 33.629 23.954 1.00 15.62 160 LEU A CA 1
ATOM 1183 C C . LEU A 1 160 ? 9.915 34.035 24.765 1.00 13.83 160 LEU A C 1
ATOM 1184 O O . LEU A 1 160 ? 9.985 35.172 25.242 1.00 13.73 160 LEU A O 1
ATOM 1189 N N . LEU A 1 161 ? 10.870 33.112 24.943 1.00 12.66 161 LEU A N 1
ATOM 1190 C CA . LEU A 1 161 ? 12.098 33.478 25.667 1.00 14.28 161 LEU A CA 1
ATOM 1191 C C . LEU A 1 161 ? 12.936 34.506 24.935 1.00 14.56 161 LEU A C 1
ATOM 1192 O O . LEU A 1 161 ? 13.539 35.366 25.592 1.00 13.61 161 LEU A O 1
ATOM 1197 N N . GLN A 1 162 ? 13.019 34.415 23.592 1.00 13.04 162 GLN A N 1
ATOM 1198 C CA . GLN A 1 162 ? 13.776 35.426 22.863 1.00 13.47 162 GLN A CA 1
ATOM 1199 C C . GLN A 1 162 ? 13.211 36.827 23.068 1.00 14.96 162 GLN A C 1
ATOM 1200 O O . GLN A 1 162 ? 13.969 37.789 23.139 1.00 14.58 162 GLN A O 1
ATOM 1206 N N . HIS A 1 163 ? 11.886 36.959 23.111 1.00 13.03 163 HIS A N 1
ATOM 1207 C CA . HIS A 1 163 ? 11.285 38.307 23.174 1.00 15.36 163 HIS A CA 1
ATOM 1208 C C . HIS A 1 163 ? 11.022 38.805 24.583 1.00 16.12 163 HIS A C 1
ATOM 1209 O O . HIS A 1 163 ? 11.042 39.998 24.834 1.00 15.10 163 HIS A O 1
ATOM 1216 N N . PHE A 1 164 ? 10.749 37.885 25.503 1.00 15.08 164 PHE A N 1
ATOM 1217 C CA . PHE A 1 164 ? 10.553 38.276 26.907 1.00 15.95 164 PHE A CA 1
ATOM 1218 C C . PHE A 1 164 ? 11.868 38.316 27.692 1.00 19.57 164 PHE A C 1
ATOM 1219 O O . PHE A 1 164 ? 12.021 39.152 28.584 1.00 19.68 164 PHE A O 1
ATOM 1227 N N . GLY A 1 165 ? 12.826 37.459 27.333 1.00 18.42 165 GLY A N 1
ATOM 1228 C CA . GLY A 1 165 ? 14.127 37.428 28.031 1.00 16.63 165 GLY A CA 1
ATOM 1229 C C . GLY A 1 165 ? 14.716 38.802 28.271 1.00 17.81 165 GLY A C 1
ATOM 1230 O O . GLY A 1 165 ? 15.101 39.116 29.388 1.00 16.86 165 GLY A O 1
ATOM 1231 N N . PRO A 1 166 ? 14.733 39.669 27.240 1.00 18.71 166 PRO A N 1
ATOM 1232 C CA . PRO A 1 166 ? 15.333 40.982 27.470 1.00 18.67 166 PRO A CA 1
ATOM 1233 C C . PRO A 1 166 ? 14.566 41.841 28.488 1.00 18.68 166 PRO A C 1
ATOM 1234 O O . PRO A 1 166 ? 15.107 42.832 28.966 1.00 19.93 166 PRO A O 1
ATOM 1238 N N . ILE A 1 167 ? 13.318 41.500 28.801 1.00 16.18 167 ILE A N 1
ATOM 1239 C CA . ILE A 1 167 ? 12.578 42.299 29.790 1.00 16.96 167 ILE A CA 1
ATOM 1240 C C . ILE A 1 167 ? 12.285 41.518 31.088 1.00 17.52 167 ILE A C 1
ATOM 1241 O O . ILE A 1 167 ? 11.429 41.900 31.906 1.00 18.10 167 ILE A O 1
ATOM 1246 N N . MET A 1 168 ? 13.026 40.439 31.286 1.00 15.43 168 MET A N 1
ATOM 1247 C CA . MET A 1 168 ? 12.944 39.655 32.521 1.00 14.68 168 MET A CA 1
ATOM 1248 C C . MET A 1 168 ? 14.058 40.085 33.463 1.00 16.21 168 MET A C 1
ATOM 1249 O O . MET A 1 168 ? 15.188 40.272 33.044 1.00 15.57 168 MET A O 1
ATOM 1254 N N . ASN A 1 169 ? 13.725 40.307 34.719 1.00 15.18 169 ASN A N 1
ATOM 1255 C CA . ASN A 1 169 ? 14.715 40.573 35.754 1.00 17.66 169 ASN A CA 1
ATOM 1256 C C . ASN A 1 169 ? 15.626 39.366 36.013 1.00 18.20 169 ASN A C 1
ATOM 1257 O O . ASN A 1 169 ? 15.207 38.196 35.856 1.00 16.44 169 ASN A O 1
ATOM 1262 N N . GLU A 1 170 ? 16.872 39.658 36.384 1.00 18.12 170 GLU A N 1
ATOM 1263 C CA . GLU A 1 170 ? 17.835 38.636 36.752 1.00 19.71 170 GLU A CA 1
ATOM 1264 C C . GLU A 1 170 ? 17.254 37.812 37.919 1.00 18.14 170 GLU A C 1
ATOM 1265 O O . GLU A 1 170 ? 16.657 38.368 38.822 1.00 15.08 170 GLU A O 1
ATOM 1271 N N . GLY A 1 171 ? 17.407 36.496 37.887 1.00 15.28 171 GLY A N 1
ATOM 1272 C CA . GLY A 1 171 ? 16.791 35.657 38.890 1.00 15.26 171 GLY A CA 1
ATOM 1273 C C . GLY A 1 171 ? 15.365 35.262 38.559 1.00 16.84 171 GLY A C 1
ATOM 1274 O O . GLY A 1 171 ? 14.751 34.478 39.290 1.00 14.49 171 GLY A O 1
ATOM 1275 N N . GLY A 1 172 ? 14.822 35.807 37.462 1.00 15.63 172 GLY A N 1
ATOM 1276 C CA . GLY A 1 172 ? 13.491 35.426 37.020 1.00 13.59 172 GLY A CA 1
ATOM 1277 C C . GLY A 1 172 ? 13.460 34.005 36.479 1.00 14.39 172 GLY A C 1
ATOM 1278 O O . GLY A 1 172 ? 14.498 33.297 36.434 1.00 11.85 172 GLY A O 1
ATOM 1279 N N . SER A 1 173 ? 12.269 33.542 36.114 1.00 10.08 173 SER A N 1
ATOM 1280 C CA . SER A 1 173 ? 12.154 32.137 35.739 1.00 12.17 173 SER A CA 1
ATOM 1281 C C . SER A 1 173 ? 11.037 31.914 34.725 1.00 11.48 173 SER A C 1
ATOM 1282 O O . SER A 1 173 ? 10.060 32.663 34.695 1.00 10.81 173 SER A O 1
ATOM 1285 N N . ALA A 1 174 ? 11.192 30.863 33.933 1.00 7.79 174 ALA A N 1
ATOM 1286 C CA . ALA A 1 174 ? 10.186 30.461 32.938 1.00 8.98 174 ALA A CA 1
ATOM 1287 C C . ALA A 1 174 ? 9.900 28.987 33.145 1.00 8.80 174 ALA A C 1
ATOM 1288 O O . ALA A 1 174 ? 10.771 28.209 33.522 1.00 11.28 174 ALA A O 1
ATOM 1290 N N . VAL A 1 175 ? 8.684 28.598 32.872 1.00 6.67 175 VAL A N 1
ATOM 1291 C CA . VAL A 1 175 ? 8.337 27.188 32.911 1.00 10.99 175 VAL A CA 1
ATOM 1292 C C . VAL A 1 175 ? 7.443 26.851 31.677 1.00 9.98 175 VAL A C 1
ATOM 1293 O O . VAL A 1 175 ? 6.655 27.684 31.206 1.00 12.48 175 VAL A O 1
ATOM 1297 N N . THR A 1 176 ? 7.564 25.629 31.176 1.00 9.16 176 THR A N 1
ATOM 1298 C CA . THR A 1 176 ? 6.664 25.133 30.123 1.00 9.62 176 THR A CA 1
ATOM 1299 C C . THR A 1 176 ? 6.108 23.772 30.545 1.00 10.13 176 THR A C 1
ATOM 1300 O O . THR A 1 176 ? 6.532 23.236 31.547 1.00 11.29 176 THR A O 1
ATOM 1304 N N . LEU A 1 177 ? 5.152 23.247 29.787 1.00 10.10 177 LEU A N 1
ATOM 1305 C CA . LEU A 1 177 ? 4.435 22.002 30.130 1.00 10.95 177 LEU A CA 1
ATOM 1306 C C . LEU A 1 177 ? 4.647 20.969 29.062 1.00 11.23 177 LEU A C 1
ATOM 1307 O O . LEU A 1 177 ? 4.502 21.245 27.866 1.00 12.44 177 LEU A O 1
ATOM 1312 N N . SER A 1 178 ? 4.984 19.770 29.502 1.00 9.29 178 SER A N 1
ATOM 1313 C CA . SER A 1 178 ? 5.285 18.688 28.605 1.00 10.06 178 SER A CA 1
ATOM 1314 C C . SER A 1 178 ? 4.478 17.436 29.059 1.00 8.85 178 SER A C 1
ATOM 1315 O O . SER A 1 178 ? 3.660 17.503 29.965 1.00 7.34 178 SER A O 1
ATOM 1318 N N . TYR A 1 179 ? 4.769 16.297 28.443 1.00 8.48 179 TYR A N 1
ATOM 1319 C CA . TYR A 1 179 ? 4.045 15.079 28.721 1.00 8.59 179 TYR A CA 1
ATOM 1320 C C . TYR A 1 179 ? 4.993 13.914 28.466 1.00 10.04 179 TYR A C 1
ATOM 1321 O O . TYR A 1 179 ? 5.901 14.028 27.618 1.00 9.55 179 TYR A O 1
ATOM 1330 N N . LEU A 1 180 ? 4.765 12.821 29.195 1.00 9.76 180 LEU A N 1
ATOM 1331 C CA . LEU A 1 180 ? 5.556 11.590 29.153 1.00 11.29 180 LEU A CA 1
ATOM 1332 C C . LEU A 1 180 ? 5.812 11.038 27.737 1.00 11.20 180 LEU A C 1
ATOM 1333 O O . LEU A 1 180 ? 6.850 10.390 27.487 1.00 7.61 180 LEU A O 1
ATOM 1338 N N . ALA A 1 181 ? 4.837 11.235 26.847 1.00 10.40 181 ALA A N 1
ATOM 1339 C CA . ALA A 1 181 ? 5.006 10.867 25.433 1.00 11.30 181 ALA A CA 1
ATOM 1340 C C . ALA A 1 181 ? 6.325 11.350 24.774 1.00 12.94 181 ALA A C 1
ATOM 1341 O O . ALA A 1 181 ? 6.796 10.727 23.806 1.00 11.70 181 ALA A O 1
ATOM 1343 N N . ALA A 1 182 ? 6.926 12.427 25.305 1.00 10.69 182 ALA A N 1
ATOM 1344 C CA . ALA A 1 182 ? 8.252 12.912 24.852 1.00 12.89 182 ALA A CA 1
ATOM 1345 C C . ALA A 1 182 ? 9.372 11.888 25.084 1.00 12.72 182 ALA A C 1
ATOM 1346 O O . ALA A 1 182 ? 10.349 11.862 24.336 1.00 14.83 182 ALA A O 1
ATOM 1348 N N . GLU A 1 183 ? 9.218 11.027 26.089 1.00 12.32 183 GLU A N 1
ATOM 1349 C CA . GLU A 1 183 ? 10.299 10.094 26.468 1.00 13.03 183 GLU A CA 1
ATOM 1350 C C . GLU A 1 183 ? 9.916 8.639 26.234 1.00 12.94 183 GLU A C 1
ATOM 1351 O O . GLU A 1 183 ? 10.798 7.806 26.101 1.00 10.59 183 GLU A O 1
ATOM 1357 N N . ARG A 1 184 ? 8.619 8.320 26.286 1.00 9.33 184 ARG A N 1
ATOM 1358 C CA . ARG A 1 184 ? 8.147 6.944 26.138 1.00 13.66 184 ARG A CA 1
ATOM 1359 C C . ARG A 1 184 ? 6.864 6.962 25.385 1.00 14.21 184 ARG A C 1
ATOM 1360 O O . ARG A 1 184 ? 6.181 8.001 25.368 1.00 16.31 184 ARG A O 1
ATOM 1368 N N . VAL A 1 185 ? 6.574 5.861 24.697 1.00 10.90 185 VAL A N 1
ATOM 1369 C CA . VAL A 1 185 ? 5.518 5.849 23.696 1.00 10.69 185 VAL A CA 1
ATOM 1370 C C . VAL A 1 185 ? 4.155 5.803 24.376 1.00 13.57 185 VAL A C 1
ATOM 1371 O O . VAL A 1 185 ? 3.872 4.885 25.155 1.00 12.35 185 VAL A O 1
ATOM 1375 N N . VAL A 1 186 ? 3.321 6.804 24.096 1.00 12.28 186 VAL A N 1
ATOM 1376 C CA . VAL A 1 186 ? 1.940 6.788 24.546 1.00 12.94 186 VAL A CA 1
ATOM 1377 C C . VAL A 1 186 ? 1.035 6.712 23.306 1.00 13.69 186 VAL A C 1
ATOM 1378 O O . VAL A 1 186 ? 0.873 7.723 22.620 1.00 11.51 186 VAL A O 1
ATOM 1382 N N . PRO A 1 187 ? 0.465 5.516 22.991 1.00 16.45 187 PRO A N 1
ATOM 1383 C CA . PRO A 1 187 ? -0.436 5.427 21.809 1.00 20.62 187 PRO A CA 1
ATOM 1384 C C . PRO A 1 187 ? -1.583 6.489 21.874 1.00 21.35 187 PRO A C 1
ATOM 1385 O O . PRO A 1 187 ? -2.129 6.760 22.958 1.00 21.05 187 PRO A O 1
ATOM 1389 N N . GLY A 1 188 ? -1.897 7.112 20.744 1.00 19.08 188 GLY A N 1
ATOM 1390 C CA . GLY A 1 188 ? -2.957 8.119 20.718 1.00 19.41 188 GLY A CA 1
ATOM 1391 C C . GLY A 1 188 ? -2.479 9.556 20.838 1.00 19.27 188 GLY A C 1
ATOM 1392 O O . GLY A 1 188 ? -3.218 10.458 20.481 1.00 20.85 188 GLY A O 1
ATOM 1393 N N . TYR A 1 189 ? -1.261 9.801 21.346 1.00 17.05 189 TYR A N 1
ATOM 1394 C CA . TYR A 1 189 ? -0.719 11.168 21.359 1.00 15.04 189 TYR A CA 1
ATOM 1395 C C . TYR A 1 189 ? 0.100 11.363 20.049 1.00 16.10 189 TYR A C 1
ATOM 1396 O O . TYR A 1 189 ? 1.320 11.208 20.020 1.00 15.91 189 TYR A O 1
ATOM 1405 N N . GLY A 1 190 ? -0.605 11.626 18.955 1.00 14.52 190 GLY A N 1
ATOM 1406 C CA . GLY A 1 190 ? -0.017 11.516 17.626 1.00 13.55 190 GLY A CA 1
ATOM 1407 C C . GLY A 1 190 ? 0.297 12.855 17.000 1.00 13.44 190 GLY A C 1
ATOM 1408 O O . GLY A 1 190 ? 0.495 13.855 17.700 1.00 11.14 190 GLY A O 1
ATOM 1409 N N . GLY A 1 191 ? 0.351 12.868 15.673 1.00 12.10 191 GLY A N 1
ATOM 1410 C CA . GLY A 1 191 ? 0.547 14.076 14.896 1.00 12.42 191 GLY A CA 1
ATOM 1411 C C . GLY A 1 191 ? 1.867 14.772 15.109 1.00 12.03 191 GLY A C 1
ATOM 1412 O O . GLY A 1 191 ? 2.003 15.959 14.786 1.00 12.33 191 GLY A O 1
ATOM 1413 N N . GLY A 1 192 ? 2.856 14.028 15.593 1.00 9.77 192 GLY A N 1
ATOM 1414 C CA . GLY A 1 192 ? 4.136 14.639 15.936 1.00 10.78 192 GLY A CA 1
ATOM 1415 C C . GLY A 1 192 ? 4.107 15.474 17.194 1.00 9.96 192 GLY A C 1
ATOM 1416 O O . GLY A 1 192 ? 4.982 16.284 17.397 1.00 9.16 192 GLY A O 1
ATOM 1417 N N . MET A 1 193 ? 3.067 15.323 18.023 1.00 10.20 193 MET A N 1
ATOM 1418 C CA . MET A 1 193 ? 3.045 16.041 19.280 1.00 9.78 193 MET A CA 1
ATOM 1419 C C . MET A 1 193 ? 4.033 15.414 20.258 1.00 10.97 193 MET A C 1
ATOM 1420 O O . MET A 1 193 ? 4.586 16.116 21.092 1.00 8.12 193 MET A O 1
ATOM 1425 N N . SER A 1 194 ? 4.242 14.099 20.182 1.00 9.12 194 SER A N 1
ATOM 1426 C CA . SER A 1 194 ? 5.232 13.486 21.054 1.00 10.50 194 SER A CA 1
ATOM 1427 C C . SER A 1 194 ? 6.613 14.063 20.696 1.00 10.64 194 SER A C 1
ATOM 1428 O O . SER A 1 194 ? 7.417 14.407 21.584 1.00 9.73 194 SER A O 1
ATOM 1431 N N . SER A 1 195 ? 6.867 14.172 19.388 1.00 9.01 195 SER A N 1
ATOM 1432 C CA . SER A 1 195 ? 8.142 14.740 18.876 1.00 10.65 195 SER A CA 1
ATOM 1433 C C . SER A 1 195 ? 8.310 16.196 19.284 1.00 9.80 195 SER A C 1
ATOM 1434 O O . SER A 1 195 ? 9.420 16.621 19.639 1.00 7.90 195 SER A O 1
ATOM 1437 N N . ALA A 1 196 ? 7.242 16.984 19.151 1.00 7.54 196 ALA A N 1
ATOM 1438 C CA . ALA A 1 196 ? 7.291 18.378 19.627 1.00 8.24 196 ALA A CA 1
ATOM 1439 C C . ALA A 1 196 ? 7.564 18.509 21.143 1.00 8.40 196 ALA A C 1
ATOM 1440 O O . ALA A 1 196 ? 8.291 19.404 21.550 1.00 8.46 196 ALA A O 1
ATOM 1442 N N . LYS A 1 197 ? 7.002 17.629 21.976 1.00 7.80 197 LYS A N 1
ATOM 1443 C CA . LYS A 1 197 ? 7.280 17.695 23.403 1.00 8.25 197 LYS A CA 1
ATOM 1444 C C . LYS A 1 197 ? 8.716 17.280 23.715 1.00 8.35 197 LYS A C 1
ATOM 1445 O O . LYS A 1 197 ? 9.333 17.840 24.620 1.00 9.01 197 LYS A O 1
ATOM 1451 N N . ALA A 1 198 ? 9.257 16.311 22.978 1.00 7.79 198 ALA A N 1
ATOM 1452 C CA . ALA A 1 198 ? 10.690 15.957 23.131 1.00 8.73 198 ALA A CA 1
ATOM 1453 C C . ALA A 1 198 ? 11.574 17.169 22.751 1.00 7.11 198 ALA A C 1
ATOM 1454 O O . ALA A 1 198 ? 12.548 17.476 23.436 1.00 8.11 198 ALA A O 1
ATOM 1456 N N . ALA A 1 199 ? 11.222 17.851 21.653 1.00 8.08 199 ALA A N 1
ATOM 1457 C CA . ALA A 1 199 ? 11.968 19.061 21.247 1.00 10.20 199 ALA A CA 1
ATOM 1458 C C . ALA A 1 199 ? 11.862 20.137 22.337 1.00 10.13 199 ALA A C 1
ATOM 1459 O O . ALA A 1 199 ? 12.833 20.798 22.643 1.00 10.47 199 ALA A O 1
ATOM 1461 N N . LEU A 1 200 ? 10.653 20.301 22.883 1.00 9.83 200 LEU A N 1
ATOM 1462 C CA . LEU A 1 200 ? 10.397 21.278 23.938 1.00 9.59 200 LEU A CA 1
ATOM 1463 C C . LEU A 1 200 ? 11.216 21.025 25.200 1.00 10.76 200 LEU A C 1
ATOM 1464 O O . LEU A 1 200 ? 11.734 21.971 25.789 1.00 10.96 200 LEU A O 1
ATOM 1469 N N . GLU A 1 201 ? 11.314 19.760 25.642 1.00 9.70 201 GLU A N 1
ATOM 1470 C CA . GLU A 1 201 ? 12.136 19.408 26.814 1.00 9.45 201 GLU A CA 1
ATOM 1471 C C . GLU A 1 201 ? 13.604 19.616 26.526 1.00 9.86 201 GLU A C 1
ATOM 1472 O O . GLU A 1 201 ? 14.336 20.046 27.411 1.00 7.17 201 GLU A O 1
ATOM 1478 N N . SER A 1 202 ? 14.046 19.287 25.303 1.00 9.47 202 SER A N 1
ATOM 1479 C CA . SER A 1 202 ? 15.457 19.551 24.925 1.00 10.07 202 SER A CA 1
ATOM 1480 C C . SER A 1 202 ? 15.725 21.058 24.938 1.00 11.01 202 SER A C 1
ATOM 1481 O O . SER A 1 202 ? 16.731 21.504 25.507 1.00 13.95 202 SER A O 1
ATOM 1484 N N . ASP A 1 203 ? 14.844 21.842 24.308 1.00 9.90 203 ASP A N 1
ATOM 1485 C CA . ASP A 1 203 ? 14.927 23.317 24.372 1.00 12.97 203 ASP A CA 1
ATOM 1486 C C . ASP A 1 203 ? 14.868 23.898 25.789 1.00 11.72 203 ASP A C 1
ATOM 1487 O O . ASP A 1 203 ? 15.492 24.929 26.056 1.00 11.30 203 ASP A O 1
ATOM 1492 N N . THR A 1 204 ? 14.164 23.231 26.703 1.00 9.11 204 THR A N 1
ATOM 1493 C CA . THR A 1 204 ? 14.166 23.663 28.102 1.00 9.84 204 THR A CA 1
ATOM 1494 C C . THR A 1 204 ? 15.590 23.625 28.672 1.00 11.71 204 THR A C 1
ATOM 1495 O O . THR A 1 204 ? 16.052 24.581 29.316 1.00 12.68 204 THR A O 1
ATOM 1499 N N . ARG A 1 205 ? 16.304 22.541 28.381 1.00 8.86 205 ARG A N 1
ATOM 1500 C CA . ARG A 1 205 ? 17.700 22.424 28.790 1.00 9.34 205 ARG A CA 1
ATOM 1501 C C . ARG A 1 205 ? 18.588 23.430 28.075 1.00 9.21 205 ARG A C 1
ATOM 1502 O O . ARG A 1 205 ? 19.421 24.079 28.713 1.00 9.07 205 ARG A O 1
ATOM 1510 N N . THR A 1 206 ? 18.437 23.549 26.758 1.00 6.28 206 THR A N 1
ATOM 1511 C CA . THR A 1 206 ? 19.316 24.432 25.988 1.00 9.97 206 THR A CA 1
ATOM 1512 C C . THR A 1 206 ? 19.082 25.889 26.415 1.00 9.19 206 THR A C 1
ATOM 1513 O O . THR A 1 206 ? 20.031 26.651 26.553 1.00 8.66 206 THR A O 1
ATOM 1517 N N . LEU A 1 207 ? 17.818 26.261 26.620 1.00 7.58 207 LEU A N 1
ATOM 1518 C CA . LEU A 1 207 ? 17.496 27.614 27.061 1.00 10.87 207 LEU A CA 1
ATOM 1519 C C . LEU A 1 207 ? 17.915 27.881 28.522 1.00 10.05 207 LEU A C 1
ATOM 1520 O O . LEU A 1 207 ? 18.266 29.014 28.879 1.00 10.50 207 LEU A O 1
ATOM 1525 N N . ALA A 1 208 ? 17.886 26.844 29.345 1.00 9.38 208 ALA A N 1
ATOM 1526 C CA . ALA A 1 208 ? 18.420 26.957 30.719 1.00 9.72 208 ALA A CA 1
ATOM 1527 C C . ALA A 1 208 ? 19.887 27.384 30.665 1.00 8.59 208 ALA A C 1
ATOM 1528 O O . ALA A 1 208 ? 20.292 28.282 31.394 1.00 8.39 208 ALA A O 1
ATOM 1530 N N . TRP A 1 209 ? 20.665 26.747 29.799 1.00 8.91 209 TRP A N 1
ATOM 1531 C CA . TRP A 1 209 ? 22.039 27.173 29.581 1.00 9.20 209 TRP A CA 1
ATOM 1532 C C . TRP A 1 209 ? 22.072 28.582 28.974 1.00 10.09 209 TRP A C 1
ATOM 1533 O O . TRP A 1 209 ? 22.744 29.465 29.506 1.00 11.31 209 TRP A O 1
ATOM 1544 N N . GLU A 1 210 ? 21.397 28.806 27.849 1.00 9.30 210 GLU A N 1
ATOM 1545 C CA . GLU A 1 210 ? 21.575 30.116 27.161 1.00 10.15 210 GLU A CA 1
ATOM 1546 C C . GLU A 1 210 ? 20.997 31.309 27.944 1.00 11.40 210 GLU A C 1
ATOM 1547 O O . GLU A 1 210 ? 21.661 32.345 28.064 1.00 10.38 210 GLU A O 1
ATOM 1553 N N . ALA A 1 211 ? 19.779 31.155 28.467 1.00 8.64 211 ALA A N 1
ATOM 1554 C CA . ALA A 1 211 ? 19.115 32.202 29.259 1.00 11.67 211 ALA A CA 1
ATOM 1555 C C . ALA A 1 211 ? 19.707 32.303 30.673 1.00 12.04 211 ALA A C 1
ATOM 1556 O O . ALA A 1 211 ? 19.771 33.402 31.283 1.00 10.83 211 ALA A O 1
ATOM 1558 N N . GLY A 1 212 ? 20.173 31.187 31.215 1.00 9.80 212 GLY A N 1
ATOM 1559 C CA . GLY A 1 212 ? 20.854 31.263 32.514 1.00 11.80 212 GLY A CA 1
ATOM 1560 C C . GLY A 1 212 ? 22.153 32.070 32.390 1.00 10.72 212 GLY A C 1
ATOM 1561 O O . GLY A 1 212 ? 22.471 32.884 33.272 1.00 11.44 212 GLY A O 1
ATOM 1562 N N . GLN A 1 213 ? 22.895 31.860 31.309 1.00 8.67 213 GLN A N 1
ATOM 1563 C CA . GLN A 1 213 ? 24.150 32.594 31.103 1.00 12.24 213 GLN A CA 1
ATOM 1564 C C . GLN A 1 213 ? 23.917 34.048 30.735 1.00 12.51 213 GLN A C 1
ATOM 1565 O O . GLN A 1 213 ? 24.587 34.939 31.228 1.00 14.14 213 GLN A O 1
ATOM 1571 N N . LYS A 1 214 ? 22.960 34.285 29.851 1.00 11.76 214 LYS A N 1
ATOM 1572 C CA . LYS A 1 214 ? 22.793 35.608 29.265 1.00 13.74 214 LYS A CA 1
ATOM 1573 C C . LYS A 1 214 ? 21.965 36.541 30.172 1.00 15.52 214 LYS A C 1
ATOM 1574 O O . LYS A 1 214 ? 22.295 37.720 30.305 1.00 14.56 214 LYS A O 1
ATOM 1580 N N . TYR A 1 215 ? 20.914 35.997 30.797 1.00 12.49 215 TYR A N 1
ATOM 1581 C CA . TYR A 1 215 ? 19.937 36.791 31.583 1.00 14.91 215 TYR A CA 1
ATOM 1582 C C . TYR A 1 215 ? 19.872 36.468 33.079 1.00 14.38 215 TYR A C 1
ATOM 1583 O O . TYR A 1 215 ? 19.178 37.162 33.819 1.00 13.19 215 TYR A O 1
ATOM 1592 N N . GLY A 1 216 ? 20.568 35.404 33.513 1.00 12.28 216 GLY A N 1
ATOM 1593 C CA . GLY A 1 216 ? 20.421 34.878 34.896 1.00 13.21 216 GLY A CA 1
ATOM 1594 C C . GLY A 1 216 ? 19.001 34.384 35.141 1.00 15.39 216 GLY A C 1
ATOM 1595 O O . GLY A 1 216 ? 18.500 34.470 36.280 1.00 16.02 216 GLY A O 1
ATOM 1596 N N . VAL A 1 217 ? 18.358 33.893 34.078 1.00 11.55 217 VAL A N 1
ATOM 1597 C CA . VAL A 1 217 ? 16.990 33.396 34.116 1.00 12.17 217 VAL A CA 1
ATOM 1598 C C . VAL A 1 217 ? 16.971 31.866 34.173 1.00 11.02 217 VAL A C 1
ATOM 1599 O O . VAL A 1 217 ? 17.744 31.199 33.472 1.00 9.15 217 VAL A O 1
ATOM 1603 N N . ARG A 1 218 ? 16.100 31.311 35.024 1.00 7.91 218 ARG A N 1
ATOM 1604 C CA . ARG A 1 218 ? 15.948 29.837 35.108 1.00 10.49 218 ARG A CA 1
ATOM 1605 C C . ARG A 1 218 ? 14.878 29.387 34.153 1.00 8.57 218 ARG A C 1
ATOM 1606 O O . ARG A 1 218 ? 13.890 30.084 33.986 1.00 9.14 218 ARG A O 1
ATOM 1614 N N . VAL A 1 219 ? 15.031 28.183 33.605 1.00 9.03 219 VAL A N 1
ATOM 1615 C CA . VAL A 1 219 ? 14.082 27.636 32.632 1.00 8.71 219 VAL A CA 1
ATOM 1616 C C . VAL A 1 219 ? 13.830 26.147 32.963 1.00 10.79 219 VAL A C 1
ATOM 1617 O O . VAL A 1 219 ? 14.772 25.362 33.040 1.00 7.60 219 VAL A O 1
ATOM 1621 N N . ASN A 1 220 ? 12.568 25.775 33.165 1.00 6.58 220 ASN A N 1
ATOM 1622 C CA . ASN A 1 220 ? 12.252 24.423 33.588 1.00 5.86 220 ASN A CA 1
ATOM 1623 C C . ASN A 1 220 ? 10.995 23.958 32.910 1.00 9.04 220 ASN A C 1
ATOM 1624 O O . ASN A 1 220 ? 10.229 24.762 32.300 1.00 8.80 220 ASN A O 1
ATOM 1629 N N . ALA A 1 221 ? 10.786 22.645 33.013 1.00 8.05 221 ALA A N 1
ATOM 1630 C CA . ALA A 1 221 ? 9.573 22.056 32.447 1.00 8.63 221 ALA A CA 1
ATOM 1631 C C . ALA A 1 221 ? 8.847 21.221 33.489 1.00 8.15 221 ALA A C 1
ATOM 1632 O O . ALA A 1 221 ? 9.467 20.603 34.337 1.00 10.05 221 ALA A O 1
ATOM 1634 N N . ILE A 1 222 ? 7.517 21.201 33.394 1.00 8.44 222 ILE A N 1
ATOM 1635 C CA . ILE A 1 222 ? 6.708 20.234 34.145 1.00 8.37 222 ILE A CA 1
ATOM 1636 C C . ILE A 1 222 ? 6.147 19.230 33.135 1.00 8.66 222 ILE A C 1
ATOM 1637 O O . ILE A 1 222 ? 5.493 19.632 32.163 1.00 8.88 222 ILE A O 1
ATOM 1642 N N . SER A 1 223 ? 6.363 17.944 33.398 1.00 9.09 223 SER A N 1
ATOM 1643 C CA . SER A 1 223 ? 5.748 16.854 32.619 1.00 9.13 223 SER A CA 1
ATOM 1644 C C . SER A 1 223 ? 4.516 16.407 33.395 1.00 7.91 223 SER A C 1
ATOM 1645 O O . SER A 1 223 ? 4.604 15.752 34.455 1.00 8.01 223 SER A O 1
ATOM 1648 N N . ALA A 1 224 ? 3.350 16.846 32.916 1.00 9.57 224 ALA A N 1
ATOM 1649 C CA . ALA A 1 224 ? 2.114 16.694 33.635 1.00 8.53 224 ALA A CA 1
ATOM 1650 C C . ALA A 1 224 ? 1.382 15.407 33.229 1.00 10.42 224 ALA A C 1
ATOM 1651 O O . ALA A 1 224 ? 1.592 14.852 32.149 1.00 11.27 224 ALA A O 1
ATOM 1653 N N . GLY A 1 225 ? 0.527 14.932 34.117 1.00 10.55 225 GLY A N 1
ATOM 1654 C CA . GLY A 1 225 ? -0.396 13.842 33.784 1.00 13.40 225 GLY A CA 1
ATOM 1655 C C . GLY A 1 225 ? -1.661 14.320 33.065 1.00 12.58 225 GLY A C 1
ATOM 1656 O O . GLY A 1 225 ? -1.851 15.525 32.845 1.00 12.11 225 GLY A O 1
ATOM 1657 N N . PRO A 1 226 ? -2.542 13.378 32.707 1.00 12.87 226 PRO A N 1
ATOM 1658 C CA . PRO A 1 226 ? -3.721 13.726 31.899 1.00 14.27 226 PRO A CA 1
ATOM 1659 C C . PRO A 1 226 ? -4.745 14.532 32.694 1.00 13.66 226 PRO A C 1
ATOM 1660 O O . PRO A 1 226 ? -4.993 14.244 33.893 1.00 11.98 226 PRO A O 1
ATOM 1664 N N . LEU A 1 227 ? -5.320 15.532 32.018 1.00 11.02 227 LEU A N 1
ATOM 1665 C CA . LEU A 1 227 ? -6.276 16.475 32.610 1.00 13.85 227 LEU A CA 1
ATOM 1666 C C . LEU A 1 227 ? -7.390 16.708 31.589 1.00 14.34 227 LEU A C 1
ATOM 1667 O O . LEU A 1 227 ? -7.120 16.896 30.375 1.00 15.44 227 LEU A O 1
ATOM 1672 N N . LYS A 1 228 ? -8.632 16.722 32.069 1.00 16.71 228 LYS A N 1
ATOM 1673 C CA . LYS A 1 228 ? -9.769 16.948 31.170 1.00 21.04 228 LYS A CA 1
ATOM 1674 C C . LYS A 1 228 ? -9.969 18.474 30.897 1.00 20.33 228 LYS A C 1
ATOM 1675 O O . LYS A 1 228 ? -10.940 19.094 31.318 1.00 19.77 228 LYS A O 1
ATOM 1681 N N . SER A 1 229 ? -9.001 19.059 30.204 1.00 18.10 229 SER A N 1
ATOM 1682 C CA . SER A 1 229 ? -9.073 20.442 29.804 1.00 19.00 229 SER A CA 1
ATOM 1683 C C . SER A 1 229 ? -10.047 20.563 28.618 1.00 22.23 229 SER A C 1
ATOM 1684 O O . SER A 1 229 ? -10.534 19.548 28.078 1.00 19.44 229 SER A O 1
ATOM 1687 N N . ARG A 1 230 ? -10.334 21.786 28.186 1.00 23.24 230 ARG A N 1
ATOM 1688 C CA . ARG A 1 230 ? -11.139 21.941 26.977 1.00 27.80 230 ARG A CA 1
ATOM 1689 C C . ARG A 1 230 ? -10.403 21.405 25.729 1.00 26.26 230 ARG A C 1
ATOM 1690 O O . ARG A 1 230 ? -11.003 20.705 24.897 1.00 26.85 230 ARG A O 1
ATOM 1698 N N . ALA A 1 231 ? -9.117 21.725 25.592 1.00 23.09 231 ALA A N 1
ATOM 1699 C CA . ALA A 1 231 ? -8.331 21.158 24.473 1.00 24.05 231 ALA A CA 1
ATOM 1700 C C . ALA A 1 231 ? -8.392 19.616 24.436 1.00 25.34 231 ALA A C 1
ATOM 1701 O O . ALA A 1 231 ? -8.590 19.003 23.359 1.00 23.59 231 ALA A O 1
ATOM 1703 N N . ALA A 1 232 ? -8.243 18.985 25.615 1.00 23.65 232 ALA A N 1
ATOM 1704 C CA . ALA A 1 232 ? -8.249 17.515 25.714 1.00 23.22 232 ALA A CA 1
ATOM 1705 C C . ALA A 1 232 ? -9.619 16.884 25.423 1.00 25.13 232 ALA A C 1
ATOM 1706 O O . ALA A 1 232 ? -9.700 15.879 24.719 1.00 25.41 232 ALA A O 1
ATOM 1708 N N . SER A 1 233 ? -10.696 17.462 25.945 1.00 26.57 233 SER A N 1
ATOM 1709 C CA . SER A 1 233 ? -12.019 16.855 25.763 1.00 31.31 233 SER A CA 1
ATOM 1710 C C . SER A 1 233 ? -12.628 17.094 24.365 1.00 33.39 233 SER A C 1
ATOM 1711 O O . SER A 1 233 ? -13.598 16.425 23.996 1.00 32.47 233 SER A O 1
ATOM 1714 N N . ALA A 1 234 ? -12.055 18.027 23.599 1.00 34.50 234 ALA A N 1
ATOM 1715 C CA . ALA A 1 234 ? -12.475 18.279 22.204 1.00 38.73 234 ALA A CA 1
ATOM 1716 C C . ALA A 1 234 ? -11.969 17.197 21.210 1.00 41.27 234 ALA A C 1
ATOM 1717 O O . ALA A 1 234 ? -12.539 17.021 20.126 1.00 42.90 234 ALA A O 1
ATOM 1719 N N . ILE A 1 235 ? -10.909 16.479 21.594 1.00 42.44 235 ILE A N 1
ATOM 1720 C CA . ILE A 1 235 ? -10.251 15.489 20.732 1.00 44.66 235 ILE A CA 1
ATOM 1721 C C . ILE A 1 235 ? -11.121 14.235 20.586 1.00 46.28 235 ILE A C 1
ATOM 1722 O O . ILE A 1 235 ? -11.452 13.591 21.586 1.00 45.76 235 ILE A O 1
ATOM 1727 N N . SER A 1 242 ? -14.757 8.169 25.294 1.00 43.80 242 SER A N 1
ATOM 1728 C CA . SER A 1 242 ? -13.925 9.384 25.117 1.00 43.08 242 SER A CA 1
ATOM 1729 C C . SER A 1 242 ? -12.460 9.233 25.581 1.00 39.55 242 SER A C 1
ATOM 1730 O O . SER A 1 242 ? -12.182 8.821 26.707 1.00 36.18 242 SER A O 1
ATOM 1733 N N . PHE A 1 243 ? -11.527 9.601 24.709 1.00 36.97 243 PHE A N 1
ATOM 1734 C CA . PHE A 1 243 ? -10.118 9.260 24.888 1.00 34.56 243 PHE A CA 1
ATOM 1735 C C . PHE A 1 243 ? -9.414 9.830 26.132 1.00 34.54 243 PHE A C 1
ATOM 1736 O O . PHE A 1 243 ? -8.623 9.129 26.787 1.00 33.43 243 PHE A O 1
ATOM 1744 N N . ILE A 1 244 ? -9.647 11.108 26.424 1.00 30.15 244 ILE A N 1
ATOM 1745 C CA . ILE A 1 244 ? -9.043 11.704 27.593 1.00 26.72 244 ILE A CA 1
ATOM 1746 C C . ILE A 1 244 ? -9.509 10.937 28.828 1.00 25.65 244 ILE A C 1
ATOM 1747 O O . ILE A 1 244 ? -8.743 10.796 29.765 1.00 23.92 244 ILE A O 1
ATOM 1752 N N . ASP A 1 245 ? -10.750 10.440 28.807 1.00 24.84 245 ASP A N 1
ATOM 1753 C CA . ASP A 1 245 ? -11.328 9.689 29.929 1.00 28.78 245 ASP A CA 1
ATOM 1754 C C . ASP A 1 245 ? -10.585 8.357 30.171 1.00 26.99 245 ASP A C 1
ATOM 1755 O O . ASP A 1 245 ? -10.334 7.986 31.321 1.00 25.85 245 ASP A O 1
ATOM 1760 N N . TYR A 1 246 ? -10.229 7.658 29.098 1.00 26.38 246 TYR A N 1
ATOM 1761 C CA . TYR A 1 246 ? -9.424 6.453 29.225 1.00 25.59 246 TYR A CA 1
ATOM 1762 C C . TYR A 1 246 ? -8.028 6.748 29.801 1.00 24.15 246 TYR A C 1
ATOM 1763 O O . TYR A 1 246 ? -7.532 5.971 30.623 1.00 21.81 246 TYR A O 1
ATOM 1772 N N . ALA A 1 247 ? -7.409 7.862 29.388 1.00 21.42 247 ALA A N 1
ATOM 1773 C CA . ALA A 1 247 ? -6.045 8.185 29.812 1.00 17.83 247 ALA A CA 1
ATOM 1774 C C . ALA A 1 247 ? -6.056 8.503 31.298 1.00 15.15 247 ALA A C 1
ATOM 1775 O O . ALA A 1 247 ? -5.164 8.070 32.026 1.00 15.08 247 ALA A O 1
ATOM 1777 N N . ILE A 1 248 ? -7.094 9.203 31.750 1.00 15.61 248 ILE A N 1
ATOM 1778 C CA . ILE A 1 248 ? -7.286 9.492 33.172 1.00 16.23 248 ILE A CA 1
ATOM 1779 C C . ILE A 1 248 ? -7.529 8.214 33.975 1.00 16.83 248 ILE A C 1
ATOM 1780 O O . ILE A 1 248 ? -6.945 8.030 35.044 1.00 16.04 248 ILE A O 1
ATOM 1785 N N . ASP A 1 249 ? -8.395 7.336 33.476 1.00 15.98 249 ASP A N 1
ATOM 1786 C CA . ASP A 1 249 ? -8.649 6.077 34.172 1.00 17.15 249 ASP A CA 1
ATOM 1787 C C . ASP A 1 249 ? -7.348 5.261 34.335 1.00 15.32 249 ASP A C 1
ATOM 1788 O O . ASP A 1 249 ? -7.090 4.675 35.397 1.00 14.64 249 ASP A O 1
ATOM 1793 N N . TYR A 1 250 ? -6.555 5.211 33.264 1.00 14.01 250 TYR A N 1
ATOM 1794 C CA . TYR A 1 250 ? -5.309 4.447 33.240 1.00 15.13 250 TYR A CA 1
ATOM 1795 C C . TYR A 1 250 ? -4.376 4.958 34.350 1.00 14.49 250 TYR A C 1
ATOM 1796 O O . TYR A 1 250 ? -3.818 4.166 35.136 1.00 12.75 250 TYR A O 1
ATOM 1805 N N . SER A 1 251 ? -4.232 6.278 34.398 1.00 14.27 251 SER A N 1
ATOM 1806 C CA . SER A 1 251 ? -3.419 6.929 35.427 1.00 15.13 251 SER A CA 1
ATOM 1807 C C . SER A 1 251 ? -3.936 6.622 36.846 1.00 15.47 251 SER A C 1
ATOM 1808 O O . SER A 1 251 ? -3.171 6.233 37.751 1.00 15.01 251 SER A O 1
ATOM 1811 N N . TYR A 1 252 ? -5.244 6.769 37.036 1.00 14.63 252 TYR A N 1
ATOM 1812 C CA . TYR A 1 252 ? -5.867 6.493 38.339 1.00 15.59 252 TYR A CA 1
ATOM 1813 C C . TYR A 1 252 ? -5.570 5.045 38.803 1.00 16.37 252 TYR A C 1
ATOM 1814 O O . TYR A 1 252 ? -5.255 4.795 39.979 1.00 16.57 252 TYR A O 1
ATOM 1823 N N . ASN A 1 253 ? -5.650 4.101 37.871 1.00 14.33 253 ASN A N 1
ATOM 1824 C CA . ASN A 1 253 ? -5.518 2.676 38.190 1.00 15.75 253 ASN A CA 1
ATOM 1825 C C . ASN A 1 253 ? -4.087 2.173 38.231 1.00 14.83 253 ASN A C 1
ATOM 1826 O O . ASN A 1 253 ? -3.864 1.084 38.708 1.00 14.90 253 ASN A O 1
ATOM 1831 N N . ASN A 1 254 ? -3.128 2.966 37.766 1.00 11.21 254 ASN A N 1
ATOM 1832 C CA . ASN A 1 254 ? -1.756 2.472 37.590 1.00 12.14 254 ASN A CA 1
ATOM 1833 C C . ASN A 1 254 ? -0.658 3.299 38.284 1.00 13.25 254 ASN A C 1
ATOM 1834 O O . ASN A 1 254 ? 0.477 2.855 38.352 1.00 12.81 254 ASN A O 1
ATOM 1839 N N . ALA A 1 255 ? -1.005 4.475 38.784 1.00 10.69 255 ALA A N 1
ATOM 1840 C CA . ALA A 1 255 ? -0.027 5.354 39.438 1.00 10.77 255 ALA A CA 1
ATOM 1841 C C . ALA A 1 255 ? 0.181 4.998 40.941 1.00 11.36 255 ALA A C 1
ATOM 1842 O O . ALA A 1 255 ? -0.735 4.536 41.603 1.00 12.14 255 ALA A O 1
ATOM 1844 N N . PRO A 1 256 ? 1.386 5.247 41.471 1.00 10.51 256 PRO A N 1
ATOM 1845 C CA . PRO A 1 256 ? 1.699 5.105 42.896 1.00 12.01 256 PRO A CA 1
ATOM 1846 C C . PRO A 1 256 ? 0.645 5.741 43.787 1.00 13.08 256 PRO A C 1
ATOM 1847 O O . PRO A 1 256 ? 0.221 5.127 44.779 1.00 13.64 256 PRO A O 1
ATOM 1851 N N . LEU A 1 257 ? 0.258 6.981 43.472 1.00 13.17 257 LEU A N 1
ATOM 1852 C CA . LEU A 1 257 ? -0.783 7.664 44.263 1.00 13.13 257 LEU A CA 1
ATOM 1853 C C . LEU A 1 257 ? -2.128 7.456 43.578 1.00 13.53 257 LEU A C 1
ATOM 1854 O O . LEU A 1 257 ? -2.349 7.952 42.498 1.00 10.53 257 LEU A O 1
ATOM 1859 N N . ARG A 1 258 ? -3.031 6.750 44.222 1.00 13.96 258 ARG A N 1
ATOM 1860 C CA . ARG A 1 258 ? -4.357 6.539 43.675 1.00 15.35 258 ARG A CA 1
ATOM 1861 C C . ARG A 1 258 ? -5.235 7.736 44.081 1.00 16.82 258 ARG A C 1
ATOM 1862 O O . ARG A 1 258 ? -5.809 7.766 45.169 1.00 17.78 258 ARG A O 1
ATOM 1870 N N . ARG A 1 259 ? -5.313 8.741 43.216 1.00 15.60 259 ARG A N 1
ATOM 1871 C CA . ARG A 1 259 ? -6.067 9.956 43.541 1.00 16.62 259 ARG A CA 1
ATOM 1872 C C . ARG A 1 259 ? -6.333 10.653 42.242 1.00 14.26 259 ARG A C 1
ATOM 1873 O O . ARG A 1 259 ? -5.662 10.365 41.249 1.00 13.79 259 ARG A O 1
ATOM 1881 N N . ASP A 1 260 ? -7.295 11.568 42.220 1.00 15.70 260 ASP A N 1
ATOM 1882 C CA . ASP A 1 260 ? -7.539 12.336 40.994 1.00 17.42 260 ASP A CA 1
ATOM 1883 C C . ASP A 1 260 ? -6.418 13.384 40.822 1.00 16.84 260 ASP A C 1
ATOM 1884 O O . ASP A 1 260 ? -5.885 13.921 41.793 1.00 17.85 260 ASP A O 1
ATOM 1889 N N . LEU A 1 261 ? -6.041 13.645 39.588 1.00 14.26 261 LEU A N 1
ATOM 1890 C CA . LEU A 1 261 ? -5.077 14.683 39.264 1.00 14.79 261 LEU A CA 1
ATOM 1891 C C . LEU A 1 261 ? -5.847 15.939 38.887 1.00 16.48 261 LEU A C 1
ATOM 1892 O O . LEU A 1 261 ? -6.604 15.919 37.920 1.00 16.09 261 LEU A O 1
ATOM 1897 N N . HIS A 1 262 ? -5.666 17.011 39.659 1.00 15.73 262 HIS A N 1
ATOM 1898 C CA . HIS A 1 262 ? -6.363 18.284 39.455 1.00 16.87 262 HIS A CA 1
ATOM 1899 C C . HIS A 1 262 ? -5.425 19.278 38.843 1.00 14.72 262 HIS A C 1
ATOM 1900 O O . HIS A 1 262 ? -4.203 19.189 39.039 1.00 13.55 262 HIS A O 1
ATOM 1907 N N . SER A 1 263 ? -5.979 20.251 38.116 1.00 12.85 263 SER A N 1
ATOM 1908 C CA . SER A 1 263 ? -5.126 21.265 37.512 1.00 12.63 263 SER A CA 1
ATOM 1909 C C . SER A 1 263 ? -4.351 22.026 38.597 1.00 12.46 263 SER A C 1
ATOM 1910 O O . SER A 1 263 ? -3.186 22.438 38.384 1.00 12.52 263 SER A O 1
ATOM 1913 N N . ASP A 1 264 ? -4.960 22.208 39.756 1.00 11.82 264 ASP A N 1
ATOM 1914 C CA . ASP A 1 264 ? -4.251 22.824 40.894 1.00 16.91 264 ASP A CA 1
ATOM 1915 C C . ASP A 1 264 ? -2.939 22.112 41.310 1.00 14.76 264 ASP A C 1
ATOM 1916 O O . ASP A 1 264 ? -2.047 22.733 41.888 1.00 14.45 264 ASP A O 1
ATOM 1921 N N . ASP A 1 265 ? -2.843 20.810 41.048 1.00 13.69 265 ASP A N 1
ATOM 1922 C CA . ASP A 1 265 ? -1.660 20.049 41.438 1.00 14.95 265 ASP A CA 1
ATOM 1923 C C . ASP A 1 265 ? -0.467 20.533 40.615 1.00 14.43 265 ASP A C 1
ATOM 1924 O O . ASP A 1 265 ? 0.631 20.654 41.137 1.00 14.06 265 ASP A O 1
ATOM 1929 N N . VAL A 1 266 ? -0.700 20.813 39.328 1.00 14.17 266 VAL A N 1
ATOM 1930 C CA . VAL A 1 266 ? 0.326 21.368 38.473 1.00 11.38 266 VAL A CA 1
ATOM 1931 C C . VAL A 1 266 ? 0.517 22.862 38.776 1.00 13.21 266 VAL A C 1
ATOM 1932 O O . VAL A 1 266 ? 1.629 23.360 38.765 1.00 13.83 266 VAL A O 1
ATOM 1936 N N . GLY A 1 267 ? -0.562 23.582 39.035 1.00 12.71 267 GLY A N 1
ATOM 1937 C CA . GLY A 1 267 ? -0.422 24.973 39.502 1.00 13.48 267 GLY A CA 1
ATOM 1938 C C . GLY A 1 267 ? 0.543 25.157 40.671 1.00 12.91 267 GLY A C 1
ATOM 1939 O O . GLY A 1 267 ? 1.398 26.046 40.646 1.00 13.37 267 GLY A O 1
ATOM 1940 N N . GLY A 1 268 ? 0.418 24.299 41.686 1.00 11.83 268 GLY A N 1
ATOM 1941 C CA . GLY A 1 268 ? 1.289 24.331 42.884 1.00 12.28 268 GLY A CA 1
ATOM 1942 C C . GLY A 1 268 ? 2.746 24.027 42.575 1.00 12.09 268 GLY A C 1
ATOM 1943 O O . GLY A 1 268 ? 3.665 24.686 43.103 1.00 9.41 268 GLY A O 1
ATOM 1944 N N . ALA A 1 269 ? 2.967 23.046 41.707 1.00 10.61 269 ALA A N 1
ATOM 1945 C CA . ALA A 1 269 ? 4.341 22.718 41.278 1.00 11.62 269 ALA A CA 1
ATOM 1946 C C . ALA A 1 269 ? 4.977 23.821 40.445 1.00 11.33 269 ALA A C 1
ATOM 1947 O O . ALA A 1 269 ? 6.166 24.121 40.583 1.00 10.07 269 ALA A O 1
ATOM 1949 N N . ALA A 1 270 ? 4.196 24.404 39.550 1.00 10.48 270 ALA A N 1
ATOM 1950 C CA . ALA A 1 270 ? 4.685 25.534 38.765 1.00 10.89 270 ALA A CA 1
ATOM 1951 C C . ALA A 1 270 ? 5.018 26.710 39.686 1.00 11.78 270 ALA A C 1
ATOM 1952 O O . ALA A 1 270 ? 6.042 27.367 39.484 1.00 13.36 270 ALA A O 1
ATOM 1954 N N . LEU A 1 271 ? 4.180 26.956 40.698 1.00 12.22 271 LEU A N 1
ATOM 1955 C CA . LEU A 1 271 ? 4.436 28.036 41.670 1.00 13.84 271 LEU A CA 1
ATOM 1956 C C . LEU A 1 271 ? 5.823 27.873 42.302 1.00 13.37 271 LEU A C 1
ATOM 1957 O O . LEU A 1 271 ? 6.591 28.819 42.379 1.00 13.48 271 LEU A O 1
ATOM 1962 N N . PHE A 1 272 ? 6.135 26.671 42.770 1.00 12.50 272 PHE A N 1
ATOM 1963 C CA . PHE A 1 272 ? 7.475 26.394 43.272 1.00 10.58 272 PHE A CA 1
ATOM 1964 C C . PHE A 1 272 ? 8.578 26.745 42.271 1.00 10.89 272 PHE A C 1
ATOM 1965 O O . PHE A 1 272 ? 9.527 27.455 42.617 1.00 12.21 272 PHE A O 1
ATOM 1973 N N . LEU A 1 273 ? 8.499 26.200 41.053 1.00 9.11 273 LEU A N 1
ATOM 1974 C CA . LEU A 1 273 ? 9.547 26.410 40.045 1.00 9.77 273 LEU A CA 1
ATOM 1975 C C . LEU A 1 273 ? 9.746 27.877 39.672 1.00 11.84 273 LEU A C 1
ATOM 1976 O O . LEU A 1 273 ? 10.827 28.280 39.227 1.00 11.56 273 LEU A O 1
ATOM 1981 N N . LEU A 1 274 ? 8.704 28.671 39.862 1.00 11.10 274 LEU A N 1
ATOM 1982 C CA . LEU A 1 274 ? 8.744 30.076 39.469 1.00 12.80 274 LEU A CA 1
ATOM 1983 C C . LEU A 1 274 ? 8.993 30.954 40.676 1.00 12.80 274 LEU A C 1
ATOM 1984 O O . LEU A 1 274 ? 8.922 32.163 40.572 1.00 16.18 274 LEU A O 1
ATOM 1989 N N . SER A 1 275 ? 9.310 30.353 41.812 1.00 14.47 275 SER A N 1
ATOM 1990 C CA . SER A 1 275 ? 9.546 31.086 43.071 1.00 14.94 275 SER A CA 1
ATOM 1991 C C . SER A 1 275 ? 11.040 31.066 43.478 1.00 16.61 275 SER A C 1
ATOM 1992 O O . SER A 1 275 ? 11.782 30.236 43.002 1.00 15.75 275 SER A O 1
ATOM 1995 N N . PRO A 1 276 ? 11.455 31.951 44.402 1.00 18.60 276 PRO A N 1
ATOM 1996 C CA . PRO A 1 276 ? 12.813 31.927 44.970 1.00 19.89 276 PRO A CA 1
ATOM 1997 C C . PRO A 1 276 ? 13.196 30.637 45.711 1.00 21.56 276 PRO A C 1
ATOM 1998 O O . PRO A 1 276 ? 14.402 30.401 45.925 1.00 18.75 276 PRO A O 1
ATOM 2002 N N . LEU A 1 277 ? 12.219 29.820 46.111 1.00 15.60 277 LEU A N 1
ATOM 2003 C CA . LEU A 1 277 ? 12.552 28.505 46.651 1.00 16.85 277 LEU A CA 1
ATOM 2004 C C . LEU A 1 277 ? 13.283 27.634 45.635 1.00 15.87 277 LEU A C 1
ATOM 2005 O O . LEU A 1 277 ? 14.027 26.735 46.021 1.00 14.43 277 LEU A O 1
ATOM 2010 N N . ALA A 1 278 ? 13.020 27.877 44.345 1.00 13.01 278 ALA A N 1
ATOM 2011 C CA . ALA A 1 278 ? 13.669 27.131 43.285 1.00 12.79 278 ALA A CA 1
ATOM 2012 C C . ALA A 1 278 ? 14.892 27.846 42.684 1.00 11.88 278 ALA A C 1
ATOM 2013 O O . ALA A 1 278 ? 15.272 27.556 41.528 1.00 8.92 278 ALA A O 1
ATOM 2015 N N . ARG A 1 279 ? 15.521 28.757 43.448 1.00 11.76 279 ARG A N 1
ATOM 2016 C CA . ARG A 1 279 ? 16.629 29.574 42.891 1.00 13.20 279 ARG A CA 1
ATOM 2017 C C . ARG A 1 279 ? 17.861 28.782 42.357 1.00 12.51 279 ARG A C 1
ATOM 2018 O O . ARG A 1 279 ? 18.675 29.343 41.591 1.00 9.31 279 ARG A O 1
ATOM 2026 N N . ALA A 1 280 ? 17.996 27.508 42.763 1.00 11.61 280 ALA A N 1
ATOM 2027 C CA . ALA A 1 280 ? 19.083 26.635 42.219 1.00 8.66 280 ALA A CA 1
ATOM 2028 C C . ALA A 1 280 ? 18.565 25.575 41.238 1.00 8.86 280 ALA A C 1
ATOM 2029 O O . ALA A 1 280 ? 19.295 24.657 40.830 1.00 9.38 280 ALA A O 1
ATOM 2031 N N . VAL A 1 281 ? 17.307 25.690 40.826 1.00 7.44 281 VAL A N 1
ATOM 2032 C CA . VAL A 1 281 ? 16.726 24.659 39.960 1.00 7.83 281 VAL A CA 1
ATOM 2033 C C . VAL A 1 281 ? 16.574 25.210 38.524 1.00 7.16 281 VAL A C 1
ATOM 2034 O O . VAL A 1 281 ? 15.827 26.176 38.304 1.00 8.59 281 VAL A O 1
ATOM 2038 N N . SER A 1 282 ? 17.264 24.586 37.567 1.00 6.81 282 SER A N 1
ATOM 2039 C CA . SER A 1 282 ? 17.130 24.985 36.175 1.00 7.58 282 SER A CA 1
ATOM 2040 C C . SER A 1 282 ? 17.411 23.812 35.274 1.00 6.92 282 SER A C 1
ATOM 2041 O O . SER A 1 282 ? 18.248 22.968 35.587 1.00 7.41 282 SER A O 1
ATOM 2044 N N . GLY A 1 283 ? 16.687 23.777 34.149 1.00 7.43 283 GLY A N 1
ATOM 2045 C CA . GLY A 1 283 ? 16.841 22.713 33.162 1.00 7.62 283 GLY A CA 1
ATOM 2046 C C . GLY A 1 283 ? 16.141 21.401 33.488 1.00 10.06 283 GLY A C 1
ATOM 2047 O O . GLY A 1 283 ? 16.346 20.407 32.769 1.00 8.02 283 GLY A O 1
ATOM 2048 N N . VAL A 1 284 ? 15.302 21.379 34.525 1.00 8.95 284 VAL A N 1
ATOM 2049 C CA . VAL A 1 284 ? 14.682 20.127 34.947 1.00 8.68 284 VAL A CA 1
ATOM 2050 C C . VAL A 1 284 ? 13.375 19.829 34.196 1.00 10.08 284 VAL A C 1
ATOM 2051 O O . VAL A 1 284 ? 12.720 20.731 33.672 1.00 8.19 284 VAL A O 1
ATOM 2055 N N . THR A 1 285 ? 13.036 18.537 34.175 1.00 9.93 285 THR A N 1
ATOM 2056 C CA . THR A 1 285 ? 11.698 18.097 33.816 1.00 11.51 285 THR A CA 1
ATOM 2057 C C . THR A 1 285 ? 11.106 17.504 35.056 1.00 10.97 285 THR A C 1
ATOM 2058 O O . THR A 1 285 ? 11.507 16.426 35.472 1.00 10.24 285 THR A O 1
ATOM 2062 N N . LEU A 1 286 ? 10.176 18.224 35.673 1.00 9.14 286 LEU A N 1
ATOM 2063 C CA . LEU A 1 286 ? 9.571 17.775 36.906 1.00 9.33 286 LEU A CA 1
ATOM 2064 C C . LEU A 1 286 ? 8.259 17.049 36.596 1.00 10.29 286 LEU A C 1
ATOM 2065 O O . LEU A 1 286 ? 7.337 17.648 36.036 1.00 10.19 286 LEU A O 1
ATOM 2070 N N . TYR A 1 287 ? 8.169 15.772 36.969 1.00 8.45 287 TYR A N 1
ATOM 2071 C CA . TYR A 1 287 ? 6.934 15.012 36.819 1.00 9.29 287 TYR A CA 1
ATOM 2072 C C . TYR A 1 287 ? 5.922 15.386 37.879 1.00 9.72 287 TYR A C 1
ATOM 2073 O O . TYR A 1 287 ? 6.182 15.319 39.093 1.00 7.89 287 TYR A O 1
ATOM 2082 N N . VAL A 1 288 ? 4.743 15.747 37.391 1.00 9.28 288 VAL A N 1
ATOM 2083 C CA . VAL A 1 288 ? 3.615 16.064 38.245 1.00 9.72 288 VAL A CA 1
ATOM 2084 C C . VAL A 1 288 ? 2.460 15.221 37.731 1.00 10.95 288 VAL A C 1
ATOM 2085 O O . VAL A 1 288 ? 1.647 15.683 36.922 1.00 11.26 288 VAL A O 1
ATOM 2089 N N . ASP A 1 289 ? 2.399 13.971 38.194 1.00 9.06 289 ASP A N 1
ATOM 2090 C CA . ASP A 1 289 ? 1.629 12.945 37.495 1.00 9.65 289 ASP A CA 1
ATOM 2091 C C . ASP A 1 289 ? 1.238 11.786 38.434 1.00 9.58 289 ASP A C 1
ATOM 2092 O O . ASP A 1 289 ? 1.026 10.668 37.986 1.00 9.01 289 ASP A O 1
ATOM 2097 N N . ASN A 1 290 ? 1.185 12.071 39.727 1.00 7.62 290 ASN A N 1
ATOM 2098 C CA . ASN A 1 290 ? 0.879 11.049 40.748 1.00 9.85 290 ASN A CA 1
ATOM 2099 C C . ASN A 1 290 ? 1.876 9.879 40.777 1.00 10.06 290 ASN A C 1
ATOM 2100 O O . ASN A 1 290 ? 1.575 8.817 41.299 1.00 10.26 290 ASN A O 1
ATOM 2105 N N . GLY A 1 291 ? 3.063 10.101 40.217 1.00 10.63 291 GLY A N 1
ATOM 2106 C CA . GLY A 1 291 ? 4.138 9.128 40.266 1.00 9.34 291 GLY A CA 1
ATOM 2107 C C . GLY A 1 291 ? 4.149 8.206 39.079 1.00 9.42 291 GLY A C 1
ATOM 2108 O O . GLY A 1 291 ? 4.989 7.318 39.005 1.00 10.07 291 GLY A O 1
ATOM 2109 N N . LEU A 1 292 ? 3.185 8.352 38.171 1.00 8.25 292 LEU A N 1
ATOM 2110 C CA . LEU A 1 292 ? 3.081 7.385 37.068 1.00 8.80 292 LEU A CA 1
ATOM 2111 C C . LEU A 1 292 ? 4.399 7.146 36.303 1.00 9.14 292 LEU A C 1
ATOM 2112 O O . LEU A 1 292 ? 4.715 6.005 35.932 1.00 8.90 292 LEU A O 1
ATOM 2117 N N . HIS A 1 293 ? 5.150 8.212 36.058 1.00 8.89 293 HIS A N 1
ATOM 2118 C CA . HIS A 1 293 ? 6.395 8.147 35.279 1.00 10.94 293 HIS A CA 1
ATOM 2119 C C . HIS A 1 293 ? 7.337 7.073 35.874 1.00 12.13 293 HIS A C 1
ATOM 2120 O O . HIS A 1 293 ? 8.158 6.531 35.177 1.00 11.80 293 HIS A O 1
ATOM 2127 N N . ALA A 1 294 ? 7.234 6.801 37.179 1.00 10.56 294 ALA A N 1
ATOM 2128 C CA . ALA A 1 294 ? 8.184 5.909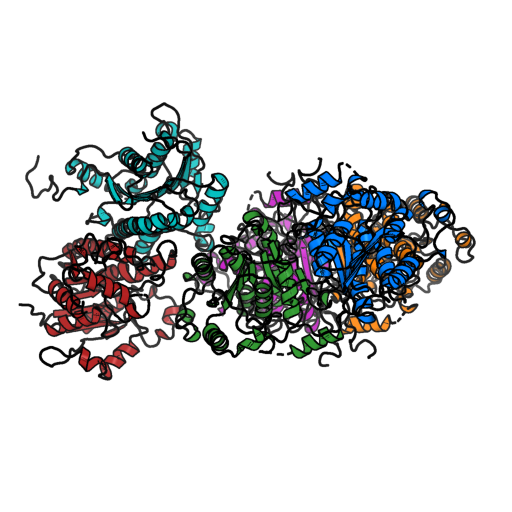 37.840 1.00 12.04 294 ALA A CA 1
ATOM 2129 C C . ALA A 1 294 ? 7.905 4.464 37.546 1.00 12.49 294 ALA A C 1
ATOM 2130 O O . ALA A 1 294 ? 8.775 3.649 37.766 1.00 11.91 294 ALA A O 1
ATOM 2132 N N . MET A 1 295 ? 6.700 4.151 37.054 1.00 11.13 295 MET A N 1
ATOM 2133 C CA . MET A 1 295 ? 6.274 2.761 36.881 1.00 13.38 295 MET A CA 1
ATOM 2134 C C . MET A 1 295 ? 6.826 2.094 35.623 1.00 13.75 295 MET A C 1
ATOM 2135 O O . MET A 1 295 ? 6.888 2.695 34.557 1.00 12.60 295 MET A O 1
ATOM 2140 N N . GLY A 1 296 ? 7.239 0.842 35.768 1.00 12.25 296 GLY A N 1
ATOM 2141 C CA . GLY A 1 296 ? 7.799 0.103 34.633 1.00 12.70 296 GLY A CA 1
ATOM 2142 C C . GLY A 1 296 ? 6.846 -0.951 34.101 1.00 14.78 296 GLY A C 1
ATOM 2143 O O . GLY A 1 296 ? 7.183 -1.703 33.174 1.00 15.02 296 GLY A O 1
ATOM 2144 N N . GLN A 1 297 ? 5.664 -1.030 34.708 1.00 13.88 297 GLN A N 1
ATOM 2145 C CA . GLN A 1 297 ? 4.685 -2.035 34.341 1.00 16.33 297 GLN A CA 1
ATOM 2146 C C . GLN A 1 297 ? 3.327 -1.527 34.786 1.00 16.33 297 GLN A C 1
ATOM 2147 O O . GLN A 1 297 ? 3.232 -0.922 35.841 1.00 14.35 297 GLN A O 1
ATOM 2153 N N . ALA A 1 298 ? 2.286 -1.759 33.999 1.00 15.69 298 ALA A N 1
ATOM 2154 C CA . ALA A 1 298 ? 0.934 -1.481 34.450 1.00 16.84 298 ALA A CA 1
ATOM 2155 C C . ALA A 1 298 ? 0.546 -2.557 35.474 1.00 19.42 298 ALA A C 1
ATOM 2156 O O . ALA A 1 298 ? 0.959 -3.710 35.333 1.00 20.75 298 ALA A O 1
ATOM 2158 N N . VAL A 1 299 ? -0.280 -2.207 36.455 1.00 17.46 299 VAL A N 1
ATOM 2159 C CA . VAL A 1 299 ? -0.721 -3.187 37.457 1.00 17.82 299 VAL A CA 1
ATOM 2160 C C . VAL A 1 299 ? -2.120 -3.709 37.167 1.00 20.42 299 VAL A C 1
ATOM 2161 O O . VAL A 1 299 ? -2.581 -4.624 37.844 1.00 20.80 299 VAL A O 1
ATOM 2165 N N . ASP A 1 300 ? -2.784 -3.174 36.142 1.00 17.51 300 ASP A N 1
ATOM 2166 C CA . ASP A 1 300 ? -4.094 -3.694 35.779 1.00 20.28 300 ASP A CA 1
ATOM 2167 C C . ASP A 1 300 ? -4.088 -4.268 34.358 1.00 20.98 300 ASP A C 1
ATOM 2168 O O . ASP A 1 300 ? -5.105 -4.286 33.684 1.00 21.17 300 ASP A O 1
ATOM 2173 N N . SER A 1 301 ? -2.944 -4.785 33.937 1.00 20.98 301 SER A N 1
ATOM 2174 C CA . SER A 1 301 ? -2.847 -5.497 32.660 1.00 20.65 301 SER A CA 1
ATOM 2175 C C . SER A 1 301 ? -3.708 -6.763 32.619 1.00 20.94 301 SER A C 1
ATOM 2176 O O . SER A 1 301 ? -3.724 -7.529 33.583 1.00 21.27 301 SER A O 1
ATOM 2179 N N . ARG A 1 302 ? -4.379 -7.020 31.485 1.00 18.92 302 ARG A N 1
ATOM 2180 C CA . ARG A 1 302 ? -5.073 -8.318 31.279 1.00 22.11 302 ARG A CA 1
ATOM 2181 C C . ARG A 1 302 ? -4.120 -9.508 31.261 1.00 22.88 302 ARG A C 1
ATOM 2182 O O . ARG A 1 302 ? -4.564 -10.645 31.329 1.00 20.51 302 ARG A O 1
ATOM 2190 N N . SER A 1 303 ? -2.812 -9.247 31.178 1.00 20.81 303 SER A N 1
ATOM 2191 C CA . SER A 1 303 ? -1.811 -10.335 31.217 1.00 26.92 303 SER A CA 1
ATOM 2192 C C . SER A 1 303 ? -1.607 -10.887 32.634 1.00 28.26 303 SER A C 1
ATOM 2193 O O . SER A 1 303 ? -1.134 -12.019 32.791 1.00 30.49 303 SER A O 1
ATOM 2196 N N . MET A 1 304 ? -1.939 -10.067 33.643 1.00 30.15 304 MET A N 1
ATOM 2197 C CA . MET A 1 304 ? -1.768 -10.391 35.068 1.00 36.68 304 MET A CA 1
ATOM 2198 C C . MET A 1 304 ? -3.120 -10.654 35.741 1.00 40.67 304 MET A C 1
ATOM 2199 O O . MET A 1 304 ? -4.159 -10.149 35.280 1.00 38.07 304 MET A O 1
ATOM 2204 N N . PRO A 1 305 ? -3.112 -11.405 36.863 1.00 46.47 305 PRO A N 1
ATOM 2205 C CA . PRO A 1 305 ? -4.341 -11.608 37.643 1.00 50.93 305 PRO A CA 1
ATOM 2206 C C . PRO A 1 305 ? -4.951 -10.280 38.132 1.00 52.74 305 PRO A C 1
ATOM 2207 O O . PRO A 1 305 ? -4.211 -9.359 38.447 1.00 48.68 305 PRO A O 1
ATOM 2211 N N . PRO A 1 306 ? -6.295 -10.189 38.189 1.00 58.73 306 PRO A N 1
ATOM 2212 C CA . PRO A 1 306 ? -7.024 -8.982 38.628 1.00 61.30 306 PRO A CA 1
ATOM 2213 C C . PRO A 1 306 ? -6.415 -8.189 39.802 1.00 61.07 306 PRO A C 1
ATOM 2214 O O . PRO A 1 306 ? -5.925 -8.778 40.763 1.00 62.23 306 PRO A O 1
ATOM 2218 N N . PRO B 1 4 ? 28.252 -15.460 11.844 1.00 54.51 4 PRO B N 1
ATOM 2219 C CA . PRO B 1 4 ? 27.462 -14.739 12.847 1.00 52.48 4 PRO B CA 1
ATOM 2220 C C . PRO B 1 4 ? 26.608 -13.602 12.261 1.00 50.06 4 PRO B C 1
ATOM 2221 O O . PRO B 1 4 ? 25.418 -13.537 12.584 1.00 52.04 4 PRO B O 1
ATOM 2225 N N . ILE B 1 5 ? 27.189 -12.716 11.437 1.00 43.45 5 ILE B N 1
ATOM 2226 C CA . ILE B 1 5 ? 26.391 -11.713 10.687 1.00 38.75 5 ILE B CA 1
ATOM 2227 C C . ILE B 1 5 ? 26.492 -11.966 9.180 1.00 38.19 5 ILE B C 1
ATOM 2228 O O . ILE B 1 5 ? 27.485 -11.603 8.545 1.00 39.87 5 ILE B O 1
ATOM 2233 N N . ASP B 1 6 ? 25.469 -12.596 8.619 1.00 34.21 6 ASP B N 1
ATOM 2234 C CA . ASP B 1 6 ? 25.468 -12.960 7.222 1.00 32.49 6 ASP B CA 1
ATOM 2235 C C . ASP B 1 6 ? 24.260 -12.289 6.593 1.00 29.63 6 ASP B C 1
ATOM 2236 O O . ASP B 1 6 ? 23.136 -12.726 6.846 1.00 29.46 6 ASP B O 1
ATOM 2241 N N . LEU B 1 7 ? 24.489 -11.245 5.781 1.00 23.46 7 LEU B N 1
ATOM 2242 C CA . LEU B 1 7 ? 23.395 -10.468 5.154 1.00 22.59 7 LEU B CA 1
ATOM 2243 C C . LEU B 1 7 ? 23.155 -10.805 3.681 1.00 23.39 7 LEU B C 1
ATOM 2244 O O . LEU B 1 7 ? 22.423 -10.100 2.972 1.00 22.64 7 LEU B O 1
ATOM 2249 N N . ARG B 1 8 ? 23.755 -11.896 3.213 1.00 23.21 8 ARG B N 1
ATOM 2250 C CA . ARG B 1 8 ? 23.545 -12.323 1.831 1.00 25.98 8 ARG B CA 1
ATOM 2251 C C . ARG B 1 8 ? 22.078 -12.588 1.595 1.00 25.19 8 ARG B C 1
ATOM 2252 O O . ARG B 1 8 ? 21.401 -13.173 2.432 1.00 23.41 8 ARG B O 1
ATOM 2260 N N . GLY B 1 9 ? 21.591 -12.136 0.453 1.00 24.56 9 GLY B N 1
ATOM 2261 C CA . GLY B 1 9 ? 20.176 -12.217 0.143 1.00 26.28 9 GLY B CA 1
ATOM 2262 C C . GLY B 1 9 ? 19.349 -11.049 0.649 1.00 26.13 9 GLY B C 1
ATOM 2263 O O . GLY B 1 9 ? 18.191 -10.926 0.281 1.00 27.38 9 GLY B O 1
ATOM 2264 N N . GLN B 1 10 ? 19.912 -10.201 1.509 1.00 23.47 10 GLN B N 1
ATOM 2265 C CA . GLN B 1 10 ? 19.166 -9.032 1.969 1.00 21.94 10 GLN B CA 1
ATOM 2266 C C . GLN B 1 10 ? 19.528 -7.797 1.141 1.00 20.92 10 GLN B C 1
ATOM 2267 O O . GLN B 1 10 ? 20.598 -7.752 0.515 1.00 20.51 10 GLN B O 1
ATOM 2273 N N . THR B 1 11 ? 18.610 -6.833 1.116 1.00 17.98 11 THR B N 1
ATOM 2274 C CA . THR B 1 11 ? 18.788 -5.573 0.386 1.00 19.72 11 THR B CA 1
ATOM 2275 C C . THR B 1 11 ? 18.659 -4.355 1.320 1.00 17.05 11 THR B C 1
ATOM 2276 O O . THR B 1 11 ? 17.780 -4.312 2.168 1.00 17.41 11 THR B O 1
ATOM 2280 N N . ALA B 1 12 ? 19.584 -3.400 1.198 1.00 15.79 12 ALA B N 1
ATOM 2281 C CA . ALA B 1 12 ? 19.625 -2.229 2.067 1.00 15.22 12 ALA B CA 1
ATOM 2282 C C . ALA B 1 12 ? 19.481 -0.977 1.237 1.00 16.73 12 ALA B C 1
ATOM 2283 O O . ALA B 1 12 ? 19.986 -0.912 0.113 1.00 16.52 12 ALA B O 1
ATOM 2285 N N . PHE B 1 13 ? 18.801 0.015 1.804 1.00 15.81 13 PHE B N 1
ATOM 2286 C CA . PHE B 1 13 ? 18.759 1.350 1.226 1.00 16.42 13 PHE B CA 1
ATOM 2287 C C . PHE B 1 13 ? 19.335 2.322 2.225 1.00 14.65 13 PHE B C 1
ATOM 2288 O O . PHE B 1 13 ? 18.814 2.426 3.310 1.00 14.68 13 PHE B O 1
ATOM 2296 N N . VAL B 1 14 ? 20.397 3.040 1.829 1.00 15.04 14 VAL B N 1
ATOM 2297 C CA . VAL B 1 14 ? 21.115 3.969 2.727 1.00 13.54 14 VAL B CA 1
ATOM 2298 C C . VAL B 1 14 ? 20.926 5.425 2.237 1.00 14.89 14 VAL B C 1
ATOM 2299 O O . VAL B 1 14 ? 21.483 5.799 1.197 1.00 14.46 14 VAL B O 1
ATOM 2303 N N . ALA B 1 15 ? 20.099 6.193 2.958 1.00 12.61 15 ALA B N 1
ATOM 2304 C CA . ALA B 1 15 ? 19.755 7.559 2.592 1.00 13.68 15 ALA B CA 1
ATOM 2305 C C . ALA B 1 15 ? 20.754 8.513 3.239 1.00 15.23 15 ALA B C 1
ATOM 2306 O O . ALA B 1 15 ? 20.858 8.556 4.466 1.00 16.64 15 ALA B O 1
ATOM 2308 N N . GLY B 1 16 ? 21.496 9.244 2.418 1.00 17.13 16 GLY B N 1
ATOM 2309 C CA . GLY B 1 16 ? 22.378 10.318 2.879 1.00 17.83 16 GLY B CA 1
ATOM 2310 C C . GLY B 1 16 ? 23.852 9.949 2.682 1.00 20.85 16 GLY B C 1
ATOM 2311 O O . GLY B 1 16 ? 24.672 10.013 3.628 1.00 22.55 16 GLY B O 1
ATOM 2312 N N . VAL B 1 17 ? 24.194 9.513 1.471 1.00 18.27 17 VAL B N 1
ATOM 2313 C CA . VAL B 1 17 ? 25.593 9.255 1.149 1.00 17.65 17 VAL B CA 1
ATOM 2314 C C . VAL B 1 17 ? 25.969 10.097 -0.066 1.00 19.35 17 VAL B C 1
ATOM 2315 O O . VAL B 1 17 ? 25.396 9.904 -1.146 1.00 19.02 17 VAL B O 1
ATOM 2319 N N . ALA B 1 18 ? 26.921 11.017 0.116 1.00 19.41 18 ALA B N 1
ATOM 2320 C CA . ALA B 1 18 ? 27.397 11.849 -0.999 1.00 22.58 18 ALA B CA 1
ATOM 2321 C C . ALA B 1 18 ? 28.912 11.839 -1.174 1.00 22.31 18 ALA B C 1
ATOM 2322 O O . ALA B 1 18 ? 29.409 12.523 -2.034 1.00 20.83 18 ALA B O 1
ATOM 2324 N N . ASP B 1 19 ? 29.635 11.097 -0.338 1.00 21.35 19 ASP B N 1
ATOM 2325 C CA . ASP B 1 19 ? 31.095 11.018 -0.433 1.00 21.28 19 ASP B CA 1
ATOM 2326 C C . ASP B 1 19 ? 31.513 9.927 0.544 1.00 18.77 19 ASP B C 1
ATOM 2327 O O . ASP B 1 19 ? 30.659 9.316 1.190 1.00 17.70 19 ASP B O 1
ATOM 2332 N N . SER B 1 20 ? 32.812 9.706 0.684 1.00 18.32 20 SER B N 1
ATOM 2333 C CA . SER B 1 20 ? 33.291 8.579 1.509 1.00 18.55 20 SER B CA 1
ATOM 2334 C C . SER B 1 20 ? 33.722 8.946 2.928 1.00 18.96 20 SER B C 1
ATOM 2335 O O . SER B 1 20 ? 34.261 8.109 3.651 1.00 20.88 20 SER B O 1
ATOM 2338 N N . HIS B 1 21 ? 33.489 10.186 3.343 1.00 19.45 21 HIS B N 1
ATOM 2339 C CA . HIS B 1 21 ? 34.027 10.668 4.603 1.00 21.59 21 HIS B CA 1
ATOM 2340 C C . HIS B 1 21 ? 33.024 10.701 5.746 1.00 21.65 21 HIS B C 1
ATOM 2341 O O . HIS B 1 21 ? 33.402 11.004 6.884 1.00 22.45 21 HIS B O 1
ATOM 2348 N N . GLY B 1 22 ? 31.758 10.417 5.465 1.00 16.97 22 GLY B N 1
ATOM 2349 C CA . GLY B 1 22 ? 30.769 10.498 6.551 1.00 16.42 22 GLY B CA 1
ATOM 2350 C C . GLY B 1 22 ? 30.323 9.152 7.064 1.00 14.39 22 GLY B C 1
ATOM 2351 O O . GLY B 1 22 ? 30.792 8.100 6.601 1.00 15.24 22 GLY B O 1
ATOM 2352 N N . TYR B 1 23 ? 29.421 9.178 8.038 1.00 12.96 23 TYR B N 1
ATOM 2353 C CA . TYR B 1 23 ? 28.922 7.958 8.623 1.00 11.05 23 TYR B CA 1
ATOM 2354 C C . TYR B 1 23 ? 28.115 7.089 7.627 1.00 12.20 23 TYR B C 1
ATOM 2355 O O . TYR B 1 23 ? 28.167 5.867 7.694 1.00 10.33 23 TYR B O 1
ATOM 2364 N N . GLY B 1 24 ? 27.384 7.716 6.690 1.00 14.46 24 GLY B N 1
ATOM 2365 C CA . GLY B 1 24 ? 26.596 6.962 5.712 1.00 11.67 24 GLY B CA 1
ATOM 2366 C C . GLY B 1 24 ? 27.438 5.967 4.905 1.00 13.05 24 GLY B C 1
ATOM 2367 O O . GLY B 1 24 ? 27.090 4.783 4.786 1.00 12.72 24 GLY B O 1
ATOM 2368 N N . TRP B 1 25 ? 28.582 6.420 4.417 1.00 13.35 25 TRP B N 1
ATOM 2369 C CA . TRP B 1 25 ? 29.480 5.606 3.640 1.00 13.32 25 TRP B CA 1
ATOM 2370 C C . TRP B 1 25 ? 29.958 4.432 4.479 1.00 14.23 25 TRP B C 1
ATOM 2371 O O . TRP B 1 25 ? 29.965 3.277 4.014 1.00 14.62 25 TRP B O 1
ATOM 2382 N N . ALA B 1 26 ? 30.391 4.715 5.704 1.00 12.48 26 ALA B N 1
ATOM 2383 C CA . ALA B 1 26 ? 30.914 3.647 6.570 1.00 11.73 26 ALA B CA 1
ATOM 2384 C C . ALA B 1 26 ? 29.844 2.563 6.832 1.00 11.54 26 ALA B C 1
ATOM 2385 O O . ALA B 1 26 ? 30.129 1.358 6.793 1.00 13.48 26 ALA B O 1
ATOM 2387 N N . ILE B 1 27 ? 28.603 2.977 7.060 1.00 12.19 27 ILE B N 1
ATOM 2388 C CA . ILE B 1 27 ? 27.490 2.006 7.245 1.00 9.39 27 ILE B CA 1
ATOM 2389 C C . ILE B 1 27 ? 27.261 1.173 5.979 1.00 12.83 27 ILE B C 1
ATOM 2390 O O . ILE B 1 27 ? 27.172 -0.074 6.048 1.00 12.33 27 ILE B O 1
ATOM 2395 N N . ALA B 1 28 ? 27.243 1.840 4.821 1.00 11.01 28 ALA B N 1
ATOM 2396 C CA . ALA B 1 28 ? 27.040 1.171 3.548 1.00 15.40 28 ALA B CA 1
ATOM 2397 C C . ALA B 1 28 ? 28.127 0.136 3.280 1.00 15.20 28 ALA B C 1
ATOM 2398 O O . ALA B 1 28 ? 27.860 -0.967 2.794 1.00 15.43 28 ALA B O 1
ATOM 2400 N N . LYS B 1 29 ? 29.365 0.516 3.573 1.00 15.47 29 LYS B N 1
ATOM 2401 C CA . LYS B 1 29 ? 30.525 -0.357 3.417 1.00 17.74 29 LYS B CA 1
ATOM 2402 C C . LYS B 1 29 ? 30.446 -1.622 4.311 1.00 18.74 29 LYS B C 1
ATOM 2403 O O . LYS B 1 29 ? 30.734 -2.750 3.861 1.00 17.09 29 LYS B O 1
ATOM 2409 N N . HIS B 1 30 ? 30.059 -1.434 5.566 1.00 16.54 30 HIS B N 1
ATOM 2410 C CA . HIS B 1 30 ? 29.876 -2.562 6.463 1.00 18.06 30 HIS B CA 1
ATOM 2411 C C . HIS B 1 30 ? 28.756 -3.488 6.024 1.00 16.96 30 HIS B C 1
ATOM 2412 O O . HIS B 1 30 ? 28.918 -4.718 6.060 1.00 15.47 30 HIS B O 1
ATOM 2419 N N . LEU B 1 31 ? 27.630 -2.907 5.601 1.00 15.15 31 LEU B N 1
ATOM 2420 C CA . LEU B 1 31 ? 26.524 -3.723 5.055 1.00 15.15 31 LEU B CA 1
ATOM 2421 C C . LEU B 1 31 ? 26.967 -4.553 3.836 1.00 17.28 31 LEU B C 1
ATOM 2422 O O . LEU B 1 31 ? 26.737 -5.764 3.778 1.00 17.17 31 LEU B O 1
ATOM 2427 N N . ALA B 1 32 ? 27.629 -3.916 2.887 1.00 17.02 32 ALA B N 1
ATOM 2428 C CA . ALA B 1 32 ? 28.133 -4.653 1.715 1.00 19.79 32 ALA B CA 1
ATOM 2429 C C . ALA B 1 32 ? 29.157 -5.721 2.098 1.00 20.89 32 ALA B C 1
ATOM 2430 O O . ALA B 1 32 ? 29.131 -6.797 1.533 1.00 23.52 32 ALA B O 1
ATOM 2432 N N . SER B 1 33 ? 30.050 -5.450 3.050 1.00 22.92 33 SER B N 1
ATOM 2433 C CA . SER B 1 33 ? 31.040 -6.459 3.453 1.00 25.69 33 SER B CA 1
ATOM 2434 C C . SER B 1 33 ? 30.372 -7.696 4.043 1.00 24.22 33 SER B C 1
ATOM 2435 O O . SER B 1 33 ? 30.881 -8.793 3.898 1.00 26.57 33 SER B O 1
ATOM 2438 N N . ALA B 1 34 ? 29.226 -7.515 4.684 1.00 21.74 34 ALA B N 1
ATOM 2439 C CA . ALA B 1 34 ? 28.480 -8.611 5.260 1.00 19.56 34 ALA B CA 1
ATOM 2440 C C . ALA B 1 34 ? 27.567 -9.301 4.238 1.00 21.48 34 ALA B C 1
ATOM 2441 O O . ALA B 1 34 ? 26.856 -10.251 4.574 1.00 22.16 34 ALA B O 1
ATOM 2443 N N . GLY B 1 35 ? 27.576 -8.811 2.996 1.00 21.65 35 GLY B N 1
ATOM 2444 C CA . GLY B 1 35 ? 26.932 -9.502 1.888 1.00 21.37 35 GLY B CA 1
ATOM 2445 C C . GLY B 1 35 ? 25.594 -8.933 1.453 1.00 20.43 35 GLY B C 1
ATOM 2446 O O . GLY B 1 35 ? 24.959 -9.484 0.581 1.00 21.05 35 GLY B O 1
ATOM 2447 N N . ALA B 1 36 ? 25.191 -7.802 2.018 1.00 17.39 36 ALA B N 1
ATOM 2448 C CA . ALA B 1 36 ? 23.929 -7.157 1.621 1.00 19.48 36 ALA B CA 1
ATOM 2449 C C . ALA B 1 36 ? 24.093 -6.466 0.276 1.00 20.16 36 ALA B C 1
ATOM 2450 O O . ALA B 1 36 ? 25.183 -5.964 -0.009 1.00 20.12 36 ALA B O 1
ATOM 2452 N N . ARG B 1 37 ? 23.053 -6.465 -0.566 1.00 20.53 37 ARG B N 1
ATOM 2453 C CA . ARG B 1 37 ? 23.051 -5.552 -1.737 1.00 22.51 37 ARG B CA 1
ATOM 2454 C C . ARG B 1 37 ? 22.702 -4.185 -1.164 1.00 20.84 37 ARG B C 1
ATOM 2455 O O . ARG B 1 37 ? 21.769 -4.088 -0.354 1.00 21.08 37 ARG B O 1
ATOM 2463 N N . VAL B 1 38 ? 23.411 -3.132 -1.572 1.00 18.18 38 VAL B N 1
ATOM 2464 C CA . VAL B 1 38 ? 23.245 -1.793 -0.951 1.00 17.12 38 VAL B CA 1
ATOM 2465 C C . VAL B 1 38 ? 22.935 -0.765 -2.038 1.00 19.06 38 VAL B C 1
ATOM 2466 O O . VAL B 1 38 ? 23.705 -0.632 -2.999 1.00 19.20 38 VAL B O 1
ATOM 2470 N N . ALA B 1 39 ? 21.767 -0.131 -1.934 1.00 16.88 39 ALA B N 1
ATOM 2471 C CA . ALA B 1 39 ? 21.420 1.033 -2.752 1.00 19.32 39 ALA B CA 1
ATOM 2472 C C . ALA B 1 39 ? 21.619 2.294 -1.926 1.00 15.23 39 ALA B C 1
ATOM 2473 O O . ALA B 1 39 ? 21.482 2.249 -0.731 1.00 16.61 39 ALA B O 1
ATOM 2475 N N . LEU B 1 40 ? 21.925 3.403 -2.585 1.00 17.25 40 LEU B N 1
ATOM 2476 C CA . LEU B 1 40 ? 22.146 4.694 -1.909 1.00 16.94 40 LEU B CA 1
ATOM 2477 C C . LEU B 1 40 ? 21.158 5.758 -2.336 1.00 17.22 40 LEU B C 1
ATOM 2478 O O . LEU B 1 40 ? 20.714 5.796 -3.488 1.00 18.90 40 LEU B O 1
ATOM 2483 N N . GLY B 1 41 ? 20.848 6.645 -1.413 1.00 15.44 41 GLY B N 1
ATOM 2484 C CA . GLY B 1 41 ? 20.102 7.850 -1.741 1.00 18.38 41 GLY B CA 1
ATOM 2485 C C . GLY B 1 41 ? 21.022 9.039 -1.531 1.00 17.38 41 GLY B C 1
ATOM 2486 O O . GLY B 1 41 ? 21.680 9.139 -0.478 1.00 18.96 41 GLY B O 1
ATOM 2487 N N . THR B 1 42 ? 21.070 9.929 -2.524 1.00 17.21 42 THR B N 1
ATOM 2488 C CA . THR B 1 42 ? 22.034 11.016 -2.572 1.00 16.55 42 THR B CA 1
ATOM 2489 C C . THR B 1 42 ? 21.344 12.344 -2.897 1.00 17.43 42 THR B C 1
ATOM 2490 O O . THR B 1 42 ? 20.581 12.459 -3.886 1.00 16.28 42 THR B O 1
ATOM 2494 N N . TRP B 1 43 ? 21.670 13.369 -2.125 1.00 16.75 43 TRP B N 1
ATOM 2495 C CA . TRP B 1 43 ? 21.123 14.712 -2.326 1.00 19.18 43 TRP B CA 1
ATOM 2496 C C . TRP B 1 43 ? 21.377 15.172 -3.762 1.00 18.31 43 TRP B C 1
ATOM 2497 O O . TRP B 1 43 ? 22.541 15.177 -4.208 1.00 16.97 43 TRP B O 1
ATOM 2508 N N . PRO B 1 44 ? 20.292 15.522 -4.532 1.00 20.21 44 PRO B N 1
ATOM 2509 C CA . PRO B 1 44 ? 20.476 15.681 -5.981 1.00 21.44 44 PRO B CA 1
ATOM 2510 C C . PRO B 1 44 ? 21.521 16.705 -6.419 1.00 24.29 44 PRO B C 1
ATOM 2511 O O . PRO B 1 44 ? 22.209 16.451 -7.383 1.00 23.12 44 PRO B O 1
ATOM 2515 N N . PRO B 1 45 ? 21.684 17.835 -5.692 1.00 26.85 45 PRO B N 1
ATOM 2516 C CA . PRO B 1 45 ? 22.725 18.742 -6.194 1.00 29.02 45 PRO B CA 1
ATOM 2517 C C . PRO B 1 45 ? 24.164 18.181 -6.130 1.00 29.97 45 PRO B C 1
ATOM 2518 O O . PRO B 1 45 ? 25.029 18.691 -6.833 1.00 29.51 45 PRO B O 1
ATOM 2522 N N . VAL B 1 46 ? 24.443 17.177 -5.298 1.00 28.41 46 VAL B N 1
ATOM 2523 C CA . VAL B 1 46 ? 25.803 16.584 -5.313 1.00 27.92 46 VAL B CA 1
ATOM 2524 C C . VAL B 1 46 ? 25.863 15.203 -5.971 1.00 28.41 46 VAL B C 1
ATOM 2525 O O . VAL B 1 46 ? 26.881 14.514 -5.889 1.00 29.32 46 VAL B O 1
ATOM 2529 N N . LEU B 1 47 ? 24.773 14.795 -6.615 1.00 26.24 47 LEU B N 1
ATOM 2530 C CA . LEU B 1 47 ? 24.699 13.479 -7.216 1.00 26.26 47 LEU B CA 1
ATOM 2531 C C . LEU B 1 47 ? 25.722 13.282 -8.363 1.00 28.72 47 LEU B C 1
ATOM 2532 O O . LEU B 1 47 ? 26.439 12.272 -8.388 1.00 26.39 47 LEU B O 1
ATOM 2537 N N . GLY B 1 48 ? 25.749 14.223 -9.311 1.00 28.43 48 GLY B N 1
ATOM 2538 C CA . GLY B 1 48 ? 26.724 14.221 -10.418 1.00 28.71 48 GLY B CA 1
ATOM 2539 C C . GLY B 1 48 ? 28.170 14.054 -9.967 1.00 28.40 48 GLY B C 1
ATOM 2540 O O . GLY B 1 48 ? 28.867 13.176 -10.455 1.00 28.04 48 GLY B O 1
ATOM 2541 N N . LEU B 1 49 ? 28.613 14.878 -9.018 1.00 28.22 49 LEU B N 1
ATOM 2542 C CA . LEU B 1 49 ? 29.988 14.795 -8.469 1.00 31.32 49 LEU B CA 1
ATOM 2543 C C . LEU B 1 49 ? 30.281 13.424 -7.821 1.00 27.91 49 LEU B C 1
ATOM 2544 O O . LEU B 1 49 ? 31.321 12.823 -8.079 1.00 28.29 49 LEU B O 1
ATOM 2549 N N . PHE B 1 50 ? 29.343 12.920 -7.029 1.00 23.10 50 PHE B N 1
ATOM 2550 C CA . PHE B 1 50 ? 29.486 11.623 -6.366 1.00 23.37 50 PHE B CA 1
ATOM 2551 C C . PHE B 1 50 ? 29.576 10.471 -7.391 1.00 24.56 50 PHE B C 1
ATOM 2552 O O . PHE B 1 50 ? 30.488 9.637 -7.306 1.00 24.37 50 PHE B O 1
ATOM 2560 N N . GLN B 1 51 ? 28.685 10.455 -8.383 1.00 25.71 51 GLN B N 1
ATOM 2561 C CA . GLN B 1 51 ? 28.729 9.423 -9.432 1.00 28.40 51 GLN B CA 1
ATOM 2562 C C . GLN B 1 51 ? 30.037 9.442 -10.206 1.00 29.37 51 GLN B C 1
ATOM 2563 O O . GLN B 1 51 ? 30.582 8.394 -10.573 1.00 28.75 51 GLN B O 1
ATOM 2569 N N . LYS B 1 52 ? 30.533 10.644 -10.465 1.00 29.00 52 LYS B N 1
ATOM 2570 C CA . LYS B 1 52 ? 31.745 10.799 -11.214 1.00 32.32 52 LYS B CA 1
ATOM 2571 C C . LYS B 1 52 ? 32.912 10.325 -10.380 1.00 28.94 52 LYS B C 1
ATOM 2572 O O . LYS B 1 52 ? 33.794 9.646 -10.884 1.00 30.00 52 LYS B O 1
ATOM 2578 N N . SER B 1 53 ? 32.925 10.676 -9.103 1.00 28.43 53 SER B N 1
ATOM 2579 C CA . SER B 1 53 ? 34.015 10.208 -8.260 1.00 28.49 53 SER B CA 1
ATOM 2580 C C . SER B 1 53 ? 34.008 8.656 -8.113 1.00 27.32 53 SER B C 1
ATOM 2581 O O . SER B 1 53 ? 35.072 8.024 -8.113 1.00 27.56 53 SER B O 1
ATOM 2584 N N . LEU B 1 54 ? 32.825 8.035 -8.031 1.00 27.08 54 LEU B N 1
ATOM 2585 C CA . LEU B 1 54 ? 32.712 6.555 -8.134 1.00 25.38 54 LEU B CA 1
ATOM 2586 C C . LEU B 1 54 ? 33.250 5.983 -9.462 1.00 28.38 54 LEU B C 1
ATOM 2587 O O . LEU B 1 54 ? 34.101 5.091 -9.473 1.00 29.81 54 LEU B O 1
ATOM 2592 N N . GLN B 1 55 ? 32.776 6.507 -10.582 1.00 28.70 55 GLN B N 1
ATOM 2593 C CA . GLN B 1 55 ? 33.152 5.963 -11.900 1.00 34.09 55 GLN B CA 1
ATOM 2594 C C . GLN B 1 55 ? 34.618 6.207 -12.312 1.00 34.06 55 GLN B C 1
ATOM 2595 O O . GLN B 1 55 ? 35.199 5.411 -13.047 1.00 34.95 55 GLN B O 1
ATOM 2601 N N . SER B 1 56 ? 35.202 7.303 -11.829 1.00 32.52 56 SER B N 1
ATOM 2602 C CA . SER B 1 56 ? 36.585 7.670 -12.128 1.00 32.30 56 SER B CA 1
ATOM 2603 C C . SER B 1 56 ? 37.625 6.732 -11.496 1.00 32.68 56 SER B C 1
ATOM 2604 O O . SER B 1 56 ? 38.747 6.617 -12.003 1.00 35.52 56 SER B O 1
ATOM 2607 N N . GLY B 1 57 ? 37.266 6.084 -10.388 1.00 33.87 57 GLY B N 1
ATOM 2608 C CA . GLY B 1 57 ? 38.212 5.268 -9.642 1.00 33.52 57 GLY B CA 1
ATOM 2609 C C . GLY B 1 57 ? 38.840 6.009 -8.470 1.00 32.82 57 GLY B C 1
ATOM 2610 O O . GLY B 1 57 ? 39.568 5.411 -7.682 1.00 34.20 57 GLY B O 1
ATOM 2611 N N . ARG B 1 58 ? 38.563 7.305 -8.358 1.00 33.07 58 ARG B N 1
ATOM 2612 C CA . ARG B 1 58 ? 38.973 8.143 -7.217 1.00 33.82 58 ARG B CA 1
ATOM 2613 C C . ARG B 1 58 ? 38.586 7.526 -5.851 1.00 31.61 58 ARG B C 1
ATOM 2614 O O . ARG B 1 58 ? 39.326 7.644 -4.865 1.00 31.28 58 ARG B O 1
ATOM 2622 N N . LEU B 1 59 ? 37.449 6.837 -5.797 1.00 29.59 59 LEU B N 1
ATOM 2623 C CA . LEU B 1 59 ? 37.006 6.238 -4.525 1.00 29.01 59 LEU B CA 1
ATOM 2624 C C . LEU B 1 59 ? 37.453 4.783 -4.326 1.00 28.59 59 LEU B C 1
ATOM 2625 O O . LEU B 1 59 ? 37.023 4.127 -3.375 1.00 27.87 59 LEU B O 1
ATOM 2630 N N . ASP B 1 60 ? 38.336 4.291 -5.201 1.00 30.92 60 ASP B N 1
ATOM 2631 C CA . ASP B 1 60 ? 38.698 2.866 -5.172 1.00 32.43 60 ASP B CA 1
ATOM 2632 C C . ASP B 1 60 ? 39.299 2.398 -3.846 1.00 31.31 60 ASP B C 1
ATOM 2633 O O . ASP B 1 60 ? 38.890 1.353 -3.341 1.00 30.81 60 ASP B O 1
ATOM 2638 N N . GLU B 1 61 ? 40.226 3.176 -3.279 1.00 32.94 61 GLU B N 1
ATOM 2639 C CA . GLU B 1 61 ? 40.755 2.909 -1.915 1.00 34.56 61 GLU B CA 1
ATOM 2640 C C . GLU B 1 61 ? 39.661 2.851 -0.844 1.00 31.75 61 GLU B C 1
ATOM 2641 O O . GLU B 1 61 ? 39.663 1.949 -0.024 1.00 28.46 61 GLU B O 1
ATOM 2647 N N . ASP B 1 62 ? 38.743 3.817 -0.855 1.00 28.20 62 ASP B N 1
ATOM 2648 C CA . ASP B 1 62 ? 37.654 3.847 0.126 1.00 27.39 62 ASP B CA 1
ATOM 2649 C C . ASP B 1 62 ? 36.622 2.732 -0.101 1.00 25.74 62 ASP B C 1
ATOM 2650 O O . ASP B 1 62 ? 35.859 2.412 0.806 1.00 24.67 62 ASP B O 1
ATOM 2655 N N . ARG B 1 63 ? 36.603 2.144 -1.298 1.00 24.91 63 ARG B N 1
ATOM 2656 C CA . ARG B 1 63 ? 35.650 1.082 -1.605 1.00 25.78 63 ARG B CA 1
ATOM 2657 C C . ARG B 1 63 ? 36.175 -0.305 -1.246 1.00 29.35 63 ARG B C 1
ATOM 2658 O O . ARG B 1 63 ? 35.394 -1.261 -1.198 1.00 28.98 63 ARG B O 1
ATOM 2666 N N . LYS B 1 64 ? 37.485 -0.394 -0.994 1.00 30.95 64 LYS B N 1
ATOM 2667 C CA . LYS B 1 64 ? 38.190 -1.661 -0.798 1.00 37.12 64 LYS B CA 1
ATOM 2668 C C . LYS B 1 64 ? 37.744 -2.347 0.502 1.00 38.12 64 LYS B C 1
ATOM 2669 O O . LYS B 1 64 ? 37.696 -1.733 1.567 1.00 34.66 64 LYS B O 1
ATOM 2675 N N . LEU B 1 65 ? 37.384 -3.617 0.392 1.00 43.48 65 LEU B N 1
ATOM 2676 C CA . LEU B 1 65 ? 36.980 -4.397 1.556 1.00 49.14 65 LEU B CA 1
ATOM 2677 C C . LEU B 1 65 ? 38.180 -5.158 2.119 1.00 54.90 65 LEU B C 1
ATOM 2678 O O . LEU B 1 65 ? 39.248 -5.172 1.486 1.00 55.74 65 LEU B O 1
ATOM 2683 N N . PRO B 1 66 ? 38.027 -5.768 3.320 1.00 61.00 66 PRO B N 1
ATOM 2684 C CA . PRO B 1 66 ? 39.119 -6.562 3.908 1.00 63.57 66 PRO B CA 1
ATOM 2685 C C . PRO B 1 66 ? 39.683 -7.657 2.972 1.00 63.88 66 PRO B C 1
ATOM 2686 O O . PRO B 1 66 ? 40.908 -7.785 2.841 1.00 62.25 66 PRO B O 1
ATOM 2690 N N . ASP B 1 67 ? 38.803 -8.403 2.303 1.00 62.65 67 ASP B N 1
ATOM 2691 C CA . ASP B 1 67 ? 39.231 -9.443 1.351 1.00 63.30 67 ASP B CA 1
ATOM 2692 C C . ASP B 1 67 ? 39.842 -8.929 0.026 1.00 61.79 67 ASP B C 1
ATOM 2693 O O . ASP B 1 67 ? 40.414 -9.710 -0.733 1.00 62.37 67 ASP B O 1
ATOM 2698 N N . GLY B 1 68 ? 39.703 -7.631 -0.261 1.00 58.07 68 GLY B N 1
ATOM 2699 C CA . GLY B 1 68 ? 40.343 -7.029 -1.435 1.00 52.92 68 GLY B CA 1
ATOM 2700 C C . GLY B 1 68 ? 39.447 -6.707 -2.624 1.00 49.95 68 GLY B C 1
ATOM 2701 O O . GLY B 1 68 ? 39.898 -6.113 -3.605 1.00 48.03 68 GLY B O 1
ATOM 2702 N N . SER B 1 69 ? 38.181 -7.110 -2.568 1.00 46.56 69 SER B N 1
ATOM 2703 C CA . SER B 1 69 ? 37.225 -6.677 -3.582 1.00 44.33 69 SER B CA 1
ATOM 2704 C C . SER B 1 69 ? 36.794 -5.242 -3.257 1.00 39.76 69 SER B C 1
ATOM 2705 O O . SER B 1 69 ? 37.106 -4.710 -2.181 1.00 37.65 69 SER B O 1
ATOM 2708 N N . LEU B 1 70 ? 36.089 -4.623 -4.199 1.00 37.78 70 LEU B N 1
ATOM 2709 C CA . LEU B 1 70 ? 35.546 -3.283 -4.014 1.00 35.95 70 LEU B CA 1
ATOM 2710 C C . LEU B 1 70 ? 34.026 -3.374 -3.861 1.00 35.29 70 LEU B C 1
ATOM 2711 O O . LEU B 1 70 ? 33.367 -4.126 -4.585 1.00 36.80 70 LEU B O 1
ATOM 2716 N N . ILE B 1 71 ? 33.460 -2.609 -2.938 1.00 32.98 71 ILE B N 1
ATOM 2717 C CA . ILE B 1 71 ? 31.999 -2.563 -2.838 1.00 31.20 71 ILE B CA 1
ATOM 2718 C C . ILE B 1 71 ? 31.381 -2.020 -4.115 1.00 30.77 71 ILE B C 1
ATOM 2719 O O . ILE B 1 71 ? 31.938 -1.120 -4.768 1.00 30.29 71 ILE B O 1
ATOM 2724 N N . GLU B 1 72 ? 30.233 -2.588 -4.474 1.00 29.46 72 GLU B N 1
ATOM 2725 C CA . GLU B 1 72 ? 29.455 -2.134 -5.624 1.00 32.15 72 GLU B CA 1
ATOM 2726 C C . GLU B 1 72 ? 28.070 -1.837 -5.110 1.00 29.10 72 GLU B C 1
ATOM 2727 O O . GLU B 1 72 ? 27.586 -2.536 -4.237 1.00 31.90 72 GLU B O 1
ATOM 2733 N N . PHE B 1 73 ? 27.444 -0.788 -5.629 1.00 26.38 73 PHE B N 1
ATOM 2734 C CA . PHE B 1 73 ? 26.117 -0.385 -5.202 1.00 24.53 73 PHE B CA 1
ATOM 2735 C C . PHE B 1 73 ? 25.077 -0.912 -6.174 1.00 26.34 73 PHE B C 1
ATOM 2736 O O . PHE B 1 73 ? 25.360 -1.041 -7.372 1.00 26.12 73 PHE B O 1
ATOM 2744 N N . ALA B 1 74 ? 23.895 -1.247 -5.661 1.00 25.86 74 ALA B N 1
ATOM 2745 C CA . ALA B 1 74 ? 22.790 -1.751 -6.495 1.00 28.73 74 ALA B CA 1
ATOM 2746 C C . ALA B 1 74 ? 22.092 -0.622 -7.248 1.00 30.29 74 ALA B C 1
ATOM 2747 O O . ALA B 1 74 ? 21.356 -0.861 -8.216 1.00 36.61 74 ALA B O 1
ATOM 2749 N N . GLY B 1 75 ? 22.358 0.607 -6.820 1.00 28.56 75 GLY B N 1
ATOM 2750 C CA . GLY B 1 75 ? 21.998 1.817 -7.567 1.00 25.51 75 GLY B CA 1
ATOM 2751 C C . GLY B 1 75 ? 22.225 3.024 -6.672 1.00 24.48 75 GLY B C 1
ATOM 2752 O O . GLY B 1 75 ? 22.311 2.892 -5.432 1.00 20.32 75 GLY B O 1
ATOM 2753 N N . VAL B 1 76 ? 22.389 4.189 -7.294 1.00 21.37 76 VAL B N 1
ATOM 2754 C CA . VAL B 1 76 ? 22.548 5.428 -6.558 1.00 22.08 76 VAL B CA 1
ATOM 2755 C C . VAL B 1 76 ? 21.404 6.326 -7.012 1.00 22.94 76 VAL B C 1
ATOM 2756 O O . VAL B 1 76 ? 21.369 6.735 -8.159 1.00 21.45 76 VAL B O 1
ATOM 2760 N N . TYR B 1 77 ? 20.461 6.596 -6.119 1.00 19.86 77 TYR B N 1
ATOM 2761 C CA . TYR B 1 77 ? 19.216 7.296 -6.464 1.00 21.24 77 TYR B CA 1
ATOM 2762 C C . TYR B 1 77 ? 19.277 8.752 -5.982 1.00 19.92 77 TYR B C 1
ATOM 2763 O O . TYR B 1 77 ? 19.666 9.018 -4.827 1.00 20.74 77 TYR B O 1
ATOM 2772 N N . PRO B 1 78 ? 18.875 9.697 -6.832 1.00 20.25 78 PRO B N 1
ATOM 2773 C CA . PRO B 1 78 ? 18.755 11.049 -6.286 1.00 19.00 78 PRO B CA 1
ATOM 2774 C C . PRO B 1 78 ? 17.637 11.088 -5.243 1.00 19.36 78 PRO B C 1
ATOM 2775 O O . PRO B 1 78 ? 16.552 10.524 -5.459 1.00 17.93 78 PRO B O 1
ATOM 2779 N N . LEU B 1 79 ? 17.904 11.729 -4.102 1.00 16.64 79 LEU B N 1
ATOM 2780 C CA . LEU B 1 79 ? 16.901 11.810 -3.061 1.00 17.42 79 LEU B CA 1
ATOM 2781 C C . LEU B 1 79 ? 17.018 13.112 -2.288 1.00 17.36 79 LEU B C 1
ATOM 2782 O O . LEU B 1 79 ? 18.047 13.370 -1.657 1.00 16.44 79 LEU B O 1
ATOM 2787 N N . ASP B 1 80 ? 15.944 13.889 -2.274 1.00 17.21 80 ASP B N 1
ATOM 2788 C CA . ASP B 1 80 ? 15.883 15.066 -1.421 1.00 18.82 80 ASP B CA 1
ATOM 2789 C C . ASP B 1 80 ? 14.849 14.846 -0.333 1.00 19.89 80 ASP B C 1
ATOM 2790 O O . ASP B 1 80 ? 13.630 14.913 -0.569 1.00 19.13 80 ASP B O 1
ATOM 2795 N N . ALA B 1 81 ? 15.331 14.597 0.885 1.00 18.02 81 ALA B N 1
ATOM 2796 C CA . ALA B 1 81 ? 14.474 14.191 1.958 1.00 19.01 81 ALA B CA 1
ATOM 2797 C C . ALA B 1 81 ? 13.663 15.359 2.578 1.00 18.91 81 ALA B C 1
ATOM 2798 O O . ALA B 1 81 ? 12.945 15.150 3.553 1.00 17.49 81 ALA B O 1
ATOM 2800 N N . ALA B 1 82 ? 13.807 16.575 2.039 1.00 17.01 82 ALA B N 1
ATOM 2801 C CA . ALA B 1 82 ? 12.924 17.679 2.414 1.00 15.72 82 ALA B CA 1
ATOM 2802 C C . ALA B 1 82 ? 11.543 17.544 1.716 1.00 16.75 82 ALA B C 1
ATOM 2803 O O . ALA B 1 82 ? 10.602 18.263 2.044 1.00 18.21 82 ALA B O 1
ATOM 2805 N N . PHE B 1 83 ? 11.417 16.646 0.742 1.00 15.43 83 PHE B N 1
ATOM 2806 C CA . PHE B 1 83 ? 10.184 16.592 -0.070 1.00 18.26 83 PHE B CA 1
ATOM 2807 C C . PHE B 1 83 ? 9.612 15.185 -0.065 1.00 18.53 83 PHE B C 1
ATOM 2808 O O . PHE B 1 83 ? 10.315 14.231 -0.405 1.00 16.99 83 PHE B O 1
ATOM 2816 N N . ASP B 1 84 ? 8.345 15.052 0.297 1.00 16.61 84 ASP B N 1
ATOM 2817 C CA . ASP B 1 84 ? 7.709 13.729 0.341 1.00 16.32 84 ASP B CA 1
ATOM 2818 C C . ASP B 1 84 ? 7.120 13.287 -0.988 1.00 17.91 84 ASP B C 1
ATOM 2819 O O . ASP B 1 84 ? 7.159 12.092 -1.302 1.00 17.23 84 ASP B O 1
ATOM 2824 N N . LYS B 1 85 ? 6.594 14.245 -1.751 1.00 17.98 85 LYS B N 1
ATOM 2825 C CA . LYS B 1 85 ? 5.878 13.970 -3.006 1.00 22.58 85 LYS B CA 1
ATOM 2826 C C . LYS B 1 85 ? 6.157 15.088 -3.992 1.00 20.92 85 LYS B C 1
ATOM 2827 O O . LYS B 1 85 ? 6.502 16.182 -3.578 1.00 19.22 85 LYS B O 1
ATOM 2833 N N . PRO B 1 86 ? 5.955 14.830 -5.301 1.00 23.07 86 PRO B N 1
ATOM 2834 C CA . PRO B 1 86 ? 6.237 15.832 -6.341 1.00 23.24 86 PRO B CA 1
ATOM 2835 C C . PRO B 1 86 ? 5.583 17.194 -6.115 1.00 24.06 86 PRO B C 1
ATOM 2836 O O . PRO B 1 86 ? 6.212 18.220 -6.383 1.00 20.31 86 PRO B O 1
ATOM 2840 N N . GLU B 1 87 ? 4.327 17.222 -5.678 1.00 24.14 87 GLU B N 1
ATOM 2841 C CA . GLU B 1 87 ? 3.658 18.514 -5.480 1.00 27.71 87 GLU B CA 1
ATOM 2842 C C . GLU B 1 87 ? 4.249 19.344 -4.318 1.00 26.13 87 GLU B C 1
ATOM 2843 O O . GLU B 1 87 ? 3.930 20.522 -4.190 1.00 22.43 87 GLU B O 1
ATOM 2849 N N . ASP B 1 88 ? 5.092 18.742 -3.472 1.00 23.24 88 ASP B N 1
ATOM 2850 C CA . ASP B 1 88 ? 5.807 19.527 -2.434 1.00 24.31 88 ASP B CA 1
ATOM 2851 C C . ASP B 1 88 ? 6.982 20.360 -2.980 1.00 25.30 88 ASP B C 1
ATOM 2852 O O . ASP B 1 88 ? 7.490 21.253 -2.302 1.00 25.31 88 ASP B O 1
ATOM 2857 N N . VAL B 1 89 ? 7.468 20.031 -4.170 1.00 24.18 89 VAL B N 1
ATOM 2858 C CA . VAL B 1 89 ? 8.690 20.649 -4.652 1.00 24.57 89 VAL B CA 1
ATOM 2859 C C . VAL B 1 89 ? 8.378 22.021 -5.252 1.00 25.45 89 VAL B C 1
ATOM 2860 O O . VAL B 1 89 ? 7.660 22.098 -6.240 1.00 26.47 89 VAL B O 1
ATOM 2864 N N . PRO B 1 90 ? 8.915 23.112 -4.670 1.00 27.06 90 PRO B N 1
ATOM 2865 C CA . PRO B 1 90 ? 8.650 24.441 -5.256 1.00 28.93 90 PRO B CA 1
ATOM 2866 C C . PRO B 1 90 ? 9.255 24.627 -6.626 1.00 31.18 90 PRO B C 1
ATOM 2867 O O . PRO B 1 90 ? 10.230 23.966 -6.974 1.00 31.25 90 PRO B O 1
ATOM 2871 N N . GLN B 1 91 ? 8.689 25.541 -7.398 1.00 35.29 91 GLN B N 1
ATOM 2872 C CA . GLN B 1 91 ? 9.160 25.797 -8.753 1.00 38.55 91 GLN B CA 1
ATOM 2873 C C . GLN B 1 91 ? 10.655 26.168 -8.822 1.00 39.71 91 GLN B C 1
ATOM 2874 O O . GLN B 1 91 ? 11.391 25.662 -9.672 1.00 37.63 91 GLN B O 1
ATOM 2880 N N . ASP B 1 92 ? 11.106 27.045 -7.933 1.00 42.83 92 ASP B N 1
ATOM 2881 C CA . ASP B 1 92 ? 12.516 27.452 -7.934 1.00 48.08 92 ASP B CA 1
ATOM 2882 C C . ASP B 1 92 ? 13.518 26.284 -7.688 1.00 45.95 92 ASP B C 1
ATOM 2883 O O . ASP B 1 92 ? 14.640 26.323 -8.190 1.00 47.28 92 ASP B O 1
ATOM 2888 N N . ILE B 1 93 ? 13.110 25.246 -6.953 1.00 41.47 93 ILE B N 1
ATOM 2889 C CA . ILE B 1 93 ? 13.939 24.040 -6.849 1.00 39.15 93 ILE B CA 1
ATOM 2890 C C . ILE B 1 93 ? 13.925 23.284 -8.178 1.00 39.09 93 ILE B C 1
ATOM 2891 O O . ILE B 1 93 ? 14.981 22.932 -8.694 1.00 37.69 93 ILE B O 1
ATOM 2896 N N . LYS B 1 94 ? 12.737 23.048 -8.736 1.00 40.13 94 LYS B N 1
ATOM 2897 C CA . LYS B 1 94 ? 12.595 22.328 -10.009 1.00 44.68 94 LYS B CA 1
ATOM 2898 C C . LYS B 1 94 ? 13.426 22.978 -11.112 1.00 48.00 94 LYS B C 1
ATOM 2899 O O . LYS B 1 94 ? 13.978 22.283 -11.970 1.00 49.52 94 LYS B O 1
ATOM 2905 N N . ASP B 1 95 ? 13.505 24.310 -11.084 1.00 49.02 95 ASP B N 1
ATOM 2906 C CA . ASP B 1 95 ? 14.247 25.076 -12.082 1.00 51.73 95 ASP B CA 1
ATOM 2907 C C . ASP B 1 95 ? 15.721 25.331 -11.739 1.00 51.93 95 ASP B C 1
ATOM 2908 O O . ASP B 1 95 ? 16.452 25.834 -12.577 1.00 52.38 95 ASP B O 1
ATOM 2913 N N . ASN B 1 96 ? 16.154 25.007 -10.519 1.00 50.22 96 ASN B N 1
ATOM 2914 C CA . ASN B 1 96 ? 17.546 25.217 -10.121 1.00 50.28 96 ASN B CA 1
ATOM 2915 C C . ASN B 1 96 ? 18.485 24.333 -10.946 1.00 52.36 96 ASN B C 1
ATOM 2916 O O . ASN B 1 96 ? 18.272 23.124 -11.049 1.00 48.91 96 ASN B O 1
ATOM 2921 N N . LYS B 1 97 ? 19.515 24.937 -11.542 1.00 55.06 97 LYS B N 1
ATOM 2922 C CA . LYS B 1 97 ? 20.475 24.195 -12.384 1.00 58.45 97 LYS B CA 1
ATOM 2923 C C . LYS B 1 97 ? 21.093 22.980 -11.671 1.00 56.33 97 LYS B C 1
ATOM 2924 O O . LYS B 1 97 ? 21.354 21.955 -12.298 1.00 54.60 97 LYS B O 1
ATOM 2930 N N . ARG B 1 98 ? 21.288 23.089 -10.356 1.00 54.69 98 ARG B N 1
ATOM 2931 C CA . ARG B 1 98 ? 21.790 21.978 -9.537 1.00 53.20 98 ARG B CA 1
ATOM 2932 C C . ARG B 1 98 ? 20.874 20.738 -9.576 1.00 49.44 98 ARG B C 1
ATOM 2933 O O . ARG B 1 98 ? 21.358 19.614 -9.454 1.00 49.86 98 ARG B O 1
ATOM 2941 N N . TYR B 1 99 ? 19.566 20.952 -9.743 1.00 45.37 99 TYR B N 1
ATOM 2942 C CA . TYR B 1 99 ? 18.586 19.863 -9.919 1.00 41.50 99 TYR B CA 1
ATOM 2943 C C . TYR B 1 99 ? 18.256 19.596 -11.390 1.00 44.35 99 TYR B C 1
ATOM 2944 O O . TYR B 1 99 ? 17.323 18.838 -11.695 1.00 43.53 99 TYR B O 1
ATOM 2953 N N . ALA B 1 100 ? 19.002 20.221 -12.297 1.00 47.15 100 ALA B N 1
ATOM 2954 C CA . ALA B 1 100 ? 18.778 19.995 -13.728 1.00 51.22 100 ALA B CA 1
ATOM 2955 C C . ALA B 1 100 ? 19.158 18.560 -14.080 1.00 50.54 100 ALA B C 1
ATOM 2956 O O . ALA B 1 100 ? 20.147 18.025 -13.566 1.00 52.27 100 ALA B O 1
ATOM 2958 N N . GLY B 1 101 ? 18.338 17.919 -14.902 1.00 50.54 101 GLY B N 1
ATOM 2959 C CA . GLY B 1 101 ? 18.660 16.587 -15.417 1.00 50.72 101 GLY B CA 1
ATOM 2960 C C . GLY B 1 101 ? 18.438 15.453 -14.442 1.00 49.90 101 GLY B C 1
ATOM 2961 O O . GLY B 1 101 ? 18.714 14.300 -14.766 1.00 51.82 101 GLY B O 1
ATOM 2962 N N . VAL B 1 102 ? 17.962 15.778 -13.243 1.00 47.37 102 VAL B N 1
ATOM 2963 C CA . VAL B 1 102 ? 17.544 14.760 -12.284 1.00 46.06 102 VAL B CA 1
ATOM 2964 C C . VAL B 1 102 ? 16.023 14.811 -12.020 1.00 44.36 102 VAL B C 1
ATOM 2965 O O . VAL B 1 102 ? 15.414 15.889 -11.965 1.00 44.06 102 VAL B O 1
ATOM 2969 N N . ASP B 1 103 ? 15.421 13.638 -11.868 1.00 42.28 103 ASP B N 1
ATOM 2970 C CA . ASP B 1 103 ? 13.979 13.518 -11.729 1.00 40.62 103 ASP B CA 1
ATOM 2971 C C . ASP B 1 103 ? 13.643 12.454 -10.684 1.00 35.21 103 ASP B C 1
ATOM 2972 O O . ASP B 1 103 ? 14.481 11.602 -10.352 1.00 31.50 103 ASP B O 1
ATOM 2977 N N . GLY B 1 104 ? 12.421 12.501 -10.149 1.00 30.24 104 GLY B N 1
ATOM 2978 C CA . GLY B 1 104 ? 11.934 11.436 -9.266 1.00 25.98 104 GLY B CA 1
ATOM 2979 C C . GLY B 1 104 ? 12.699 11.292 -7.941 1.00 24.02 104 GLY B C 1
ATOM 2980 O O . GLY B 1 104 ? 12.956 10.173 -7.466 1.00 21.86 104 GLY B O 1
ATOM 2981 N N . TYR B 1 105 ? 13.036 12.427 -7.336 1.00 21.06 105 TYR B N 1
ATOM 2982 C CA . TYR B 1 105 ? 13.852 12.461 -6.135 1.00 19.55 105 TYR B CA 1
ATOM 2983 C C . TYR B 1 105 ? 13.092 12.745 -4.839 1.00 18.37 105 TYR B C 1
ATOM 2984 O O . TYR B 1 105 ? 13.731 12.887 -3.799 1.00 19.73 105 TYR B O 1
ATOM 2993 N N . THR B 1 106 ? 11.758 12.806 -4.854 1.00 17.37 106 THR B N 1
ATOM 2994 C CA . THR B 1 106 ? 11.041 12.914 -3.572 1.00 17.09 106 THR B CA 1
ATOM 2995 C C . THR B 1 106 ? 11.017 11.524 -2.907 1.00 17.78 106 THR B C 1
ATOM 2996 O O . THR B 1 106 ? 11.216 10.488 -3.576 1.00 17.89 106 THR B O 1
ATOM 3000 N N . ILE B 1 107 ? 10.841 11.508 -1.588 1.00 17.34 107 ILE B N 1
ATOM 3001 C CA . ILE B 1 107 ? 10.893 10.249 -0.842 1.00 16.39 107 ILE B CA 1
ATOM 3002 C C . ILE B 1 107 ? 9.913 9.193 -1.389 1.00 17.43 107 ILE B C 1
ATOM 3003 O O . ILE B 1 107 ? 10.286 8.034 -1.625 1.00 17.34 107 ILE B O 1
ATOM 3008 N N . LYS B 1 108 ? 8.666 9.598 -1.628 1.00 18.03 108 LYS B N 1
ATOM 3009 C CA . LYS B 1 108 ? 7.689 8.687 -2.205 1.00 20.82 108 LYS B CA 1
ATOM 3010 C C . LYS B 1 108 ? 8.156 8.116 -3.555 1.00 20.76 108 LYS B C 1
ATOM 3011 O O . LYS B 1 108 ? 8.016 6.905 -3.804 1.00 19.39 108 LYS B O 1
ATOM 3017 N N . GLU B 1 109 ? 8.719 8.964 -4.422 1.00 19.39 109 GLU B N 1
ATOM 3018 C CA . GLU B 1 109 ? 9.133 8.480 -5.732 1.00 19.95 109 GLU B CA 1
ATOM 3019 C C . GLU B 1 109 ? 10.299 7.508 -5.637 1.00 19.14 109 GLU B C 1
ATOM 3020 O O . GLU B 1 109 ? 10.356 6.530 -6.382 1.00 19.83 109 GLU B O 1
ATOM 3026 N N . VAL B 1 110 ? 11.236 7.788 -4.737 1.00 18.75 110 VAL B N 1
ATOM 3027 C CA . VAL B 1 110 ? 12.414 6.943 -4.590 1.00 18.88 110 VAL B CA 1
ATOM 3028 C C . VAL B 1 110 ? 11.981 5.560 -4.109 1.00 17.97 110 VAL B C 1
ATOM 3029 O O . VAL B 1 110 ? 12.430 4.554 -4.643 1.00 19.08 110 VAL B O 1
ATOM 3033 N N . ALA B 1 111 ? 11.116 5.509 -3.099 1.00 17.92 111 ALA B N 1
ATOM 3034 C CA . ALA B 1 111 ? 10.578 4.229 -2.619 1.00 18.65 111 ALA B CA 1
ATOM 3035 C C . ALA B 1 111 ? 9.875 3.428 -3.732 1.00 20.29 111 ALA B C 1
ATOM 3036 O O . ALA B 1 111 ? 10.042 2.219 -3.795 1.00 21.35 111 ALA B O 1
ATOM 3038 N N . VAL B 1 112 ? 9.107 4.094 -4.594 1.00 19.94 112 VAL B N 1
ATOM 3039 C CA . VAL B 1 112 ? 8.519 3.422 -5.758 1.00 22.31 112 VAL B CA 1
ATOM 3040 C C . VAL B 1 112 ? 9.608 2.862 -6.688 1.00 23.88 112 VAL B C 1
ATOM 3041 O O . VAL B 1 112 ? 9.533 1.697 -7.092 1.00 26.44 112 VAL B O 1
ATOM 3045 N N . LYS B 1 113 ? 10.622 3.664 -7.020 1.00 22.29 113 LYS B N 1
ATOM 3046 C CA . LYS B 1 113 ? 11.703 3.190 -7.906 1.00 23.74 113 LYS B CA 1
ATOM 3047 C C . LYS B 1 113 ? 12.448 2.012 -7.293 1.00 23.15 113 LYS B C 1
ATOM 3048 O O . LYS B 1 113 ? 12.777 1.057 -7.989 1.00 25.64 113 LYS B O 1
ATOM 3054 N N . VAL B 1 114 ? 12.729 2.078 -5.992 1.00 21.15 114 VAL B N 1
ATOM 3055 C CA . VAL B 1 114 ? 13.406 0.982 -5.340 1.00 21.90 114 VAL B CA 1
ATOM 3056 C C . VAL B 1 114 ? 12.582 -0.317 -5.440 1.00 22.27 114 VAL B C 1
ATOM 3057 O O . VAL B 1 114 ? 13.115 -1.390 -5.771 1.00 23.33 114 VAL B O 1
ATOM 3061 N N . LYS B 1 115 ? 11.292 -0.220 -5.140 1.00 22.49 115 LYS B N 1
ATOM 3062 C CA . LYS B 1 115 ? 10.406 -1.389 -5.203 1.00 24.54 115 LYS B CA 1
ATOM 3063 C C . LYS B 1 115 ? 10.402 -1.961 -6.622 1.00 26.33 115 LYS B C 1
ATOM 3064 O O . LYS B 1 115 ? 10.528 -3.178 -6.808 1.00 26.40 115 LYS B O 1
ATOM 3070 N N . GLN B 1 116 ? 10.338 -1.077 -7.615 1.00 26.57 116 GLN B N 1
ATOM 3071 C CA . GLN B 1 116 ? 10.371 -1.503 -9.051 1.00 29.22 116 GLN B CA 1
ATOM 3072 C C . GLN B 1 116 ? 11.693 -2.130 -9.467 1.00 28.69 116 GLN B C 1
ATOM 3073 O O . GLN B 1 116 ? 11.693 -3.164 -10.118 1.00 29.60 116 GLN B O 1
ATOM 3079 N N . ASP B 1 117 ? 12.816 -1.522 -9.078 1.00 27.04 117 ASP B N 1
ATOM 3080 C CA . ASP B 1 117 ? 14.140 -1.988 -9.514 1.00 27.38 117 ASP B CA 1
ATOM 3081 C C . ASP B 1 117 ? 14.656 -3.182 -8.717 1.00 27.09 117 ASP B C 1
ATOM 3082 O O . ASP B 1 117 ? 15.310 -4.055 -9.263 1.00 23.86 117 ASP B O 1
ATOM 3087 N N . LEU B 1 118 ? 14.371 -3.197 -7.418 1.00 25.60 118 LEU B N 1
ATOM 3088 C CA . LEU B 1 118 ? 15.047 -4.091 -6.488 1.00 27.96 118 LEU B CA 1
ATOM 3089 C C . LEU B 1 118 ? 14.101 -4.993 -5.704 1.00 26.74 118 LEU B C 1
ATOM 3090 O O . LEU B 1 118 ? 14.523 -5.991 -5.182 1.00 28.83 118 LEU B O 1
ATOM 3095 N N . GLY B 1 119 ? 12.827 -4.645 -5.616 1.00 26.18 119 GLY B N 1
ATOM 3096 C CA . GLY B 1 119 ? 11.874 -5.463 -4.863 1.00 23.69 119 GLY B CA 1
ATOM 3097 C C . GLY B 1 119 ? 11.859 -4.971 -3.431 1.00 23.54 119 GLY B C 1
ATOM 3098 O O . GLY B 1 119 ? 12.306 -3.836 -3.141 1.00 20.89 119 GLY B O 1
ATOM 3099 N N . ASN B 1 120 ? 11.336 -5.805 -2.532 1.00 23.83 120 ASN B N 1
ATOM 3100 C CA . ASN B 1 120 ? 11.302 -5.476 -1.104 1.00 23.39 120 ASN B CA 1
ATOM 3101 C C . ASN B 1 120 ? 12.708 -5.349 -0.527 1.00 23.65 120 ASN B C 1
ATOM 3102 O O . ASN B 1 120 ? 13.645 -6.023 -0.989 1.00 24.96 120 ASN B O 1
ATOM 3107 N N . ILE B 1 121 ? 12.851 -4.517 0.497 1.00 20.11 121 ILE B N 1
ATOM 3108 C CA . ILE B 1 121 ? 14.131 -4.366 1.179 1.00 20.54 121 ILE B CA 1
ATOM 3109 C C . ILE B 1 121 ? 14.015 -4.843 2.621 1.00 17.90 121 ILE B C 1
ATOM 3110 O O . ILE B 1 121 ? 12.922 -5.062 3.119 1.00 19.90 121 ILE B O 1
ATOM 3115 N N . ASP B 1 122 ? 15.155 -5.002 3.262 1.00 16.34 122 ASP B N 1
ATOM 3116 C CA . ASP B 1 122 ? 15.263 -5.542 4.604 1.00 18.09 122 ASP B CA 1
ATOM 3117 C C . ASP B 1 122 ? 15.817 -4.512 5.562 1.00 15.25 122 ASP B C 1
ATOM 3118 O O . ASP B 1 122 ? 15.601 -4.597 6.760 1.00 15.15 122 ASP B O 1
ATOM 3123 N N . ILE B 1 123 ? 16.541 -3.549 5.024 1.00 14.37 123 ILE B N 1
ATOM 3124 C CA . ILE B 1 123 ? 17.404 -2.655 5.834 1.00 12.87 123 ILE B CA 1
ATOM 3125 C C . ILE B 1 123 ? 17.305 -1.209 5.331 1.00 14.14 123 ILE B C 1
ATOM 3126 O O . ILE B 1 123 ? 17.443 -0.926 4.120 1.00 12.09 123 ILE B O 1
ATOM 3131 N N . LEU B 1 124 ? 17.054 -0.290 6.265 1.00 12.33 124 LEU B N 1
ATOM 3132 C CA . LEU B 1 124 ? 16.856 1.102 5.908 1.00 12.23 124 LEU B CA 1
ATOM 3133 C C . LEU B 1 124 ? 17.745 1.959 6.821 1.00 11.73 124 LEU B C 1
ATOM 3134 O O . LEU B 1 124 ? 17.728 1.772 8.035 1.00 11.49 124 LEU B O 1
ATOM 3139 N N . VAL B 1 125 ? 18.500 2.884 6.240 1.00 11.56 125 VAL B N 1
ATOM 3140 C CA . VAL B 1 125 ? 19.423 3.729 6.994 1.00 11.87 125 VAL B CA 1
ATOM 3141 C C . VAL B 1 125 ? 19.159 5.174 6.663 1.00 11.08 125 VAL B C 1
ATOM 3142 O O . VAL B 1 125 ? 19.020 5.528 5.519 1.00 10.11 125 VAL B O 1
ATOM 3146 N N . HIS B 1 126 ? 19.040 5.976 7.709 1.00 10.02 126 HIS B N 1
ATOM 3147 C CA . HIS B 1 126 ? 18.827 7.392 7.597 1.00 12.35 126 HIS B CA 1
ATOM 3148 C C . HIS B 1 126 ? 20.064 8.076 8.188 1.00 11.40 126 HIS B C 1
ATOM 3149 O O . HIS B 1 126 ? 20.231 8.113 9.413 1.00 11.28 126 HIS B O 1
ATOM 3156 N N . SER B 1 127 ? 20.906 8.625 7.327 1.00 11.49 127 SER B N 1
ATOM 3157 C CA . SER B 1 127 ? 22.170 9.236 7.747 1.00 13.06 127 SER B CA 1
ATOM 3158 C C . SER B 1 127 ? 22.279 10.640 7.126 1.00 16.40 127 SER B C 1
ATOM 3159 O O . SER B 1 127 ? 23.130 10.911 6.264 1.00 18.68 127 SER B O 1
ATOM 3162 N N . LEU B 1 128 ? 21.385 11.516 7.523 1.00 16.36 128 LEU B N 1
ATOM 3163 C CA . LEU B 1 128 ? 21.291 12.805 6.840 1.00 16.66 128 LEU B CA 1
ATOM 3164 C C . LEU B 1 128 ? 20.701 13.806 7.814 1.00 13.69 128 LEU B C 1
ATOM 3165 O O . LEU B 1 128 ? 19.855 13.458 8.658 1.00 13.91 128 LEU B O 1
ATOM 3170 N N . ALA B 1 129 ? 21.207 15.030 7.732 1.00 12.44 129 ALA B N 1
ATOM 3171 C CA . ALA B 1 129 ? 20.787 16.140 8.580 1.00 13.07 129 ALA B CA 1
ATOM 3172 C C . ALA B 1 129 ? 21.133 17.404 7.841 1.00 14.38 129 ALA B C 1
ATOM 3173 O O . ALA B 1 129 ? 22.042 17.418 7.007 1.00 12.95 129 ALA B O 1
ATOM 3175 N N . ASN B 1 130 ? 20.408 18.467 8.161 1.00 12.12 130 ASN B N 1
ATOM 3176 C CA . ASN B 1 130 ? 20.744 19.776 7.652 1.00 16.34 130 ASN B CA 1
ATOM 3177 C C . ASN B 1 130 ? 20.044 20.803 8.500 1.00 16.91 130 ASN B C 1
ATOM 3178 O O . ASN B 1 130 ? 18.806 20.779 8.629 1.00 16.05 130 ASN B O 1
ATOM 3183 N N . GLY B 1 131 ? 20.824 21.714 9.055 1.00 15.69 131 GLY B N 1
ATOM 3184 C CA . GLY B 1 131 ? 20.241 22.808 9.845 1.00 16.94 131 GLY B CA 1
ATOM 3185 C C . GLY B 1 131 ? 20.852 24.077 9.346 1.00 16.87 131 GLY B C 1
ATOM 3186 O O . GLY B 1 131 ? 22.036 24.340 9.641 1.00 15.38 131 GLY B O 1
ATOM 3187 N N . PRO B 1 132 ? 20.073 24.881 8.582 1.00 18.12 132 PRO B N 1
ATOM 3188 C CA . PRO B 1 132 ? 20.667 26.066 7.965 1.00 18.27 132 PRO B CA 1
ATOM 3189 C C . PRO B 1 132 ? 21.198 27.082 8.983 1.00 18.76 132 PRO B C 1
ATOM 3190 O O . PRO B 1 132 ? 22.003 27.941 8.614 1.00 17.78 132 PRO B O 1
ATOM 3194 N N . GLU B 1 133 ? 20.724 27.023 10.228 1.00 15.64 133 GLU B N 1
ATOM 3195 C CA . GLU B 1 133 ? 21.124 28.021 11.229 1.00 16.67 133 GLU B CA 1
ATOM 3196 C C . GLU B 1 133 ? 21.933 27.396 12.366 1.00 15.33 133 GLU B C 1
ATOM 3197 O O . GLU B 1 133 ? 22.001 27.928 13.490 1.00 15.39 133 GLU B O 1
ATOM 3203 N N . VAL B 1 134 ? 22.581 26.281 12.054 1.00 15.10 134 VAL B N 1
ATOM 3204 C CA . VAL B 1 134 ? 23.305 25.508 13.063 1.00 16.95 134 VAL B CA 1
ATOM 3205 C C . VAL B 1 134 ? 24.334 26.333 13.850 1.00 16.58 134 VAL B C 1
ATOM 3206 O O . VAL B 1 134 ? 24.572 26.033 15.000 1.00 16.56 134 VAL B O 1
ATOM 3210 N N . THR B 1 135 ? 24.954 27.350 13.245 1.00 15.67 135 THR B N 1
ATOM 3211 C CA . THR B 1 135 ? 25.929 28.147 14.016 1.00 19.03 135 THR B CA 1
ATOM 3212 C C . THR B 1 135 ? 25.289 29.185 14.940 1.00 19.43 135 THR B C 1
ATOM 3213 O O . THR B 1 135 ? 25.993 29.878 15.657 1.00 22.52 135 THR B O 1
ATOM 3217 N N . LYS B 1 136 ? 23.965 29.318 14.917 1.00 16.95 136 LYS B N 1
ATOM 3218 C CA . LYS B 1 136 ? 23.302 30.302 15.762 1.00 17.27 136 LYS B CA 1
ATOM 3219 C C . LYS B 1 136 ? 22.814 29.671 17.067 1.00 15.77 136 LYS B C 1
ATOM 3220 O O . LYS B 1 136 ? 22.164 28.628 17.051 1.00 16.52 136 LYS B O 1
ATOM 3226 N N . PRO B 1 137 ? 23.093 30.333 18.205 1.00 17.96 137 PRO B N 1
ATOM 3227 C CA . PRO B 1 137 ? 22.457 29.924 19.459 1.00 14.78 137 PRO B CA 1
ATOM 3228 C C . PRO B 1 137 ? 20.916 29.839 19.261 1.00 14.72 137 PRO B C 1
ATOM 3229 O O . PRO B 1 137 ? 20.344 30.569 18.432 1.00 12.25 137 PRO B O 1
ATOM 3233 N N . LEU B 1 138 ? 20.253 29.019 20.069 1.00 12.63 138 LEU B N 1
ATOM 3234 C CA . LEU B 1 138 ? 18.797 28.937 20.056 1.00 12.31 138 LEU B CA 1
ATOM 3235 C C . LEU B 1 138 ? 18.090 30.298 20.308 1.00 14.31 138 LEU B C 1
ATOM 3236 O O . LEU B 1 138 ? 17.086 30.608 19.639 1.00 13.64 138 LEU B O 1
ATOM 3241 N N . LEU B 1 139 ? 18.644 31.155 21.185 1.00 13.30 139 LEU B N 1
ATOM 3242 C CA . LEU B 1 139 ? 18.132 32.522 21.368 1.00 13.88 139 LEU B CA 1
ATOM 3243 C C . LEU B 1 139 ? 18.295 33.429 20.139 1.00 16.25 139 LEU B C 1
ATOM 3244 O O . LEU B 1 139 ? 17.771 34.528 20.150 1.00 14.22 139 LEU B O 1
ATOM 3249 N N . GLU B 1 140 ? 19.008 32.977 19.100 1.00 14.04 140 GLU B N 1
ATOM 3250 C CA . GLU B 1 140 ? 19.090 33.765 17.850 1.00 17.20 140 GLU B CA 1
ATOM 3251 C C . GLU B 1 140 ? 18.570 32.989 16.611 1.00 16.87 140 GLU B C 1
ATOM 3252 O O . GLU B 1 140 ? 18.818 33.401 15.478 1.00 16.21 140 GLU B O 1
ATOM 3258 N N . THR B 1 141 ? 17.898 31.855 16.827 1.00 13.70 141 THR B N 1
ATOM 3259 C CA . THR B 1 141 ? 17.428 31.010 15.729 1.00 13.11 141 THR B CA 1
ATOM 3260 C C . THR B 1 141 ? 16.005 31.420 15.342 1.00 13.94 141 THR B C 1
ATOM 3261 O O . THR B 1 141 ? 15.127 31.586 16.209 1.00 13.95 141 THR B O 1
ATOM 3265 N N . SER B 1 142 ? 15.792 31.647 14.051 1.00 12.91 142 SER B N 1
ATOM 3266 C CA . SER B 1 142 ? 14.465 32.021 13.533 1.00 13.95 142 SER B CA 1
ATOM 3267 C C . SER B 1 142 ? 13.552 30.783 13.467 1.00 12.14 142 SER B C 1
ATOM 3268 O O . SER B 1 142 ? 14.024 29.627 13.427 1.00 11.93 142 SER B O 1
ATOM 3271 N N . ARG B 1 143 ? 12.241 31.027 13.414 1.00 12.93 143 ARG B N 1
ATOM 3272 C CA . ARG B 1 143 ? 11.265 29.959 13.269 1.00 12.55 143 ARG B CA 1
ATOM 3273 C C . ARG B 1 143 ? 11.540 29.166 11.978 1.00 14.33 143 ARG B C 1
ATOM 3274 O O . ARG B 1 143 ? 11.519 27.960 11.984 1.00 11.15 143 ARG B O 1
ATOM 3282 N N . LYS B 1 144 ? 11.813 29.883 10.891 1.00 13.69 144 LYS B N 1
ATOM 3283 C CA . LYS B 1 144 ? 12.079 29.253 9.594 1.00 17.43 144 LYS B CA 1
ATOM 3284 C C . LYS B 1 144 ? 13.292 28.338 9.654 1.00 13.86 144 LYS B C 1
ATOM 3285 O O . LYS B 1 144 ? 13.242 27.197 9.167 1.00 14.07 144 LYS B O 1
ATOM 3291 N N . GLY B 1 145 ? 14.378 28.802 10.281 1.00 13.10 145 GLY B N 1
ATOM 3292 C CA . GLY B 1 145 ? 15.571 27.967 10.456 1.00 11.34 145 GLY B CA 1
ATOM 3293 C C . GLY B 1 145 ? 15.331 26.743 11.333 1.00 10.95 145 GLY B C 1
ATOM 3294 O O . GLY B 1 145 ? 15.791 25.623 11.053 1.00 10.09 145 GLY B O 1
ATOM 3295 N N . TYR B 1 146 ? 14.599 26.949 12.409 1.00 10.37 146 TYR B N 1
ATOM 3296 C CA . TYR B 1 146 ? 14.304 25.873 13.364 1.00 10.39 146 TYR B CA 1
ATOM 3297 C C . TYR B 1 146 ? 13.451 24.763 12.731 1.00 10.96 146 TYR B C 1
ATOM 3298 O O . TYR B 1 146 ? 13.697 23.546 12.900 1.00 10.62 146 TYR B O 1
ATOM 3307 N N . LEU B 1 147 ? 12.436 25.191 12.008 1.00 10.33 147 LEU B N 1
ATOM 3308 C CA . LEU B 1 147 ? 11.545 24.250 11.342 1.00 11.77 147 LEU B CA 1
ATOM 3309 C C . LEU B 1 147 ? 12.264 23.556 10.178 1.00 12.73 147 LEU B C 1
ATOM 3310 O O . LEU B 1 147 ? 12.018 22.361 9.928 1.00 12.25 147 LEU B O 1
ATOM 3315 N N . ALA B 1 148 ? 13.150 24.264 9.476 1.00 13.26 148 ALA B N 1
ATOM 3316 C CA . ALA B 1 148 ? 13.960 23.595 8.429 1.00 13.29 148 ALA B CA 1
ATOM 3317 C C . ALA B 1 148 ? 14.865 22.503 9.023 1.00 13.92 148 ALA B C 1
ATOM 3318 O O . ALA B 1 148 ? 14.990 21.429 8.417 1.00 13.68 148 ALA B O 1
ATOM 3320 N N . ALA B 1 149 ? 15.433 22.731 10.225 1.00 12.30 149 ALA B N 1
ATOM 3321 C CA . ALA B 1 149 ? 16.248 21.703 10.874 1.00 12.77 149 ALA B CA 1
ATOM 3322 C C . ALA B 1 149 ? 15.382 20.477 11.166 1.00 12.59 149 ALA B C 1
ATOM 3323 O O . ALA B 1 149 ? 15.796 19.331 10.933 1.00 11.34 149 ALA B O 1
ATOM 3325 N N . SER B 1 150 ? 14.176 20.726 11.683 1.00 12.88 150 SER B N 1
ATOM 3326 C CA . SER B 1 150 ? 13.266 19.648 12.023 1.00 12.35 150 SER B CA 1
ATOM 3327 C C . SER B 1 150 ? 12.798 18.891 10.751 1.00 13.55 150 SER B C 1
ATOM 3328 O O . SER B 1 150 ? 12.766 17.678 10.739 1.00 12.94 150 SER B O 1
ATOM 3331 N N . SER B 1 151 ? 12.417 19.630 9.715 1.00 12.85 151 SER B N 1
ATOM 3332 C CA . SER B 1 151 ? 11.980 19.032 8.466 1.00 14.01 151 SER B CA 1
ATOM 3333 C C . SER B 1 151 ? 13.039 18.130 7.832 1.00 13.49 151 SER B C 1
ATOM 3334 O O . SER B 1 151 ? 12.765 17.003 7.431 1.00 12.92 151 SER B O 1
ATOM 3337 N N . ASN B 1 152 ? 14.247 18.669 7.714 1.00 14.83 152 ASN B N 1
ATOM 3338 C CA . ASN B 1 152 ? 15.354 17.985 7.063 1.00 13.78 152 ASN B CA 1
ATOM 3339 C C . ASN B 1 152 ? 15.880 16.812 7.874 1.00 13.72 152 ASN B C 1
ATOM 3340 O O . ASN B 1 152 ? 16.340 15.822 7.314 1.00 12.59 152 ASN B O 1
ATOM 3345 N N . SER B 1 153 ? 15.873 16.960 9.188 1.00 12.09 153 SER B N 1
ATOM 3346 C CA . SER B 1 153 ? 16.630 16.056 10.045 1.00 11.17 153 SER B CA 1
ATOM 3347 C C . SER B 1 153 ? 15.806 15.096 10.891 1.00 11.49 153 SER B C 1
ATOM 3348 O O . SER B 1 153 ? 16.335 14.054 11.270 1.00 10.46 153 SER B O 1
ATOM 3351 N N . ALA B 1 154 ? 14.565 15.465 11.239 1.00 8.71 154 ALA B N 1
ATOM 3352 C CA . ALA B 1 154 ? 13.694 14.593 12.062 1.00 9.82 154 ALA B CA 1
ATOM 3353 C C . ALA B 1 154 ? 12.539 14.031 11.242 1.00 9.64 154 ALA B C 1
ATOM 3354 O O . ALA B 1 154 ? 12.396 12.827 11.101 1.00 9.25 154 ALA B O 1
ATOM 3356 N N . TYR B 1 155 ? 11.719 14.911 10.674 1.00 10.90 155 TYR B N 1
ATOM 3357 C CA . TYR B 1 155 ? 10.587 14.407 9.873 1.00 11.38 155 TYR B CA 1
ATOM 3358 C C . TYR B 1 155 ? 11.030 13.522 8.676 1.00 11.41 155 TYR B C 1
ATOM 3359 O O . TYR B 1 155 ? 10.325 12.574 8.323 1.00 11.43 155 TYR B O 1
ATOM 3368 N N . SER B 1 156 ? 12.180 13.820 8.065 1.00 9.53 156 SER B N 1
ATOM 3369 C CA . SER B 1 156 ? 12.671 13.007 6.980 1.00 10.43 156 SER B CA 1
ATOM 3370 C C . SER B 1 156 ? 12.744 11.530 7.376 1.00 10.70 156 SER B C 1
ATOM 3371 O O . SER B 1 156 ? 12.510 10.687 6.541 1.00 11.48 156 SER B O 1
ATOM 3374 N N . PHE B 1 157 ? 13.060 11.211 8.638 1.00 9.94 157 PHE B N 1
ATOM 3375 C CA . PHE B 1 157 ? 13.102 9.806 9.080 1.00 10.49 157 PHE B CA 1
ATOM 3376 C C . PHE B 1 157 ? 11.693 9.198 9.162 1.00 10.44 157 PHE B C 1
ATOM 3377 O O . PHE B 1 157 ? 11.474 8.062 8.756 1.00 10.74 157 PHE B O 1
ATOM 3385 N N . VAL B 1 158 ? 10.750 9.967 9.708 1.00 11.63 158 VAL B N 1
ATOM 3386 C CA . VAL B 1 158 ? 9.350 9.545 9.721 1.00 11.24 158 VAL B CA 1
ATOM 3387 C C . VAL B 1 158 ? 8.871 9.252 8.295 1.00 10.97 158 VAL B C 1
ATOM 3388 O O . VAL B 1 158 ? 8.272 8.186 8.034 1.00 12.58 158 VAL B O 1
ATOM 3392 N N . SER B 1 159 ? 9.115 10.190 7.377 1.00 9.63 159 SER B N 1
ATOM 3393 C CA . SER B 1 159 ? 8.671 10.013 5.990 1.00 11.38 159 SER B CA 1
ATOM 3394 C C . SER B 1 159 ? 9.323 8.786 5.328 1.00 13.42 159 SER B C 1
ATOM 3395 O O . SER B 1 159 ? 8.652 8.022 4.590 1.00 13.42 159 SER B O 1
ATOM 3398 N N . LEU B 1 160 ? 10.618 8.591 5.586 1.00 12.33 160 LEU B N 1
ATOM 3399 C CA . LEU B 1 160 ? 11.286 7.410 5.061 1.00 17.12 160 LEU B CA 1
ATOM 3400 C C . LEU B 1 160 ? 10.593 6.120 5.536 1.00 16.47 160 LEU B C 1
ATOM 3401 O O . LEU B 1 160 ? 10.364 5.203 4.740 1.00 15.42 160 LEU B O 1
ATOM 3406 N N . LEU B 1 161 ? 10.284 6.026 6.829 1.00 15.35 161 LEU B N 1
ATOM 3407 C CA . LEU B 1 161 ? 9.565 4.822 7.301 1.00 17.45 161 LEU B CA 1
ATOM 3408 C C . LEU B 1 161 ? 8.185 4.719 6.695 1.00 14.68 161 LEU B C 1
ATOM 3409 O O . LEU B 1 161 ? 7.737 3.616 6.436 1.00 18.62 161 LEU B O 1
ATOM 3414 N N . GLN B 1 162 ? 7.470 5.834 6.552 1.00 14.08 162 GLN B N 1
ATOM 3415 C CA . GLN B 1 162 ? 6.118 5.783 5.975 1.00 14.86 162 GLN B CA 1
ATOM 3416 C C . GLN B 1 162 ? 6.133 5.207 4.536 1.00 16.09 162 GLN B C 1
ATOM 3417 O O . GLN B 1 162 ? 5.227 4.486 4.153 1.00 14.86 162 GLN B O 1
ATOM 3423 N N . HIS B 1 163 ? 7.159 5.545 3.754 1.00 14.65 163 HIS B N 1
ATOM 3424 C CA . HIS B 1 163 ? 7.196 5.159 2.350 1.00 18.59 163 HIS B CA 1
ATOM 3425 C C . HIS B 1 163 ? 7.968 3.866 2.090 1.00 18.28 163 HIS B C 1
ATOM 3426 O O . HIS B 1 163 ? 7.639 3.126 1.170 1.00 17.95 163 HIS B O 1
ATOM 3433 N N . PHE B 1 164 ? 8.986 3.596 2.901 1.00 15.87 164 PHE B N 1
ATOM 3434 C CA . PHE B 1 164 ? 9.693 2.332 2.793 1.00 17.06 164 PHE B CA 1
ATOM 3435 C C . PHE B 1 164 ? 9.083 1.206 3.636 1.00 17.18 164 PHE B C 1
ATOM 3436 O O . PHE B 1 164 ? 9.179 0.048 3.264 1.00 19.35 164 PHE B O 1
ATOM 3444 N N . GLY B 1 165 ? 8.450 1.549 4.754 1.00 17.26 165 GLY B N 1
ATOM 3445 C CA . GLY B 1 165 ? 7.775 0.551 5.617 1.00 18.12 165 GLY B CA 1
ATOM 3446 C C . GLY B 1 165 ? 6.943 -0.448 4.828 1.00 18.70 165 GLY B C 1
ATOM 3447 O O . GLY B 1 165 ? 7.069 -1.641 5.033 1.00 17.09 165 GLY B O 1
ATOM 3448 N N . PRO B 1 166 ? 6.086 0.040 3.904 1.00 21.16 166 PRO B N 1
ATOM 3449 C CA . PRO B 1 166 ? 5.269 -0.903 3.124 1.00 21.32 166 PRO B CA 1
ATOM 3450 C C . PRO B 1 166 ? 6.062 -1.872 2.210 1.00 20.92 166 PRO B C 1
ATOM 3451 O O . PRO B 1 166 ? 5.497 -2.878 1.775 1.00 20.09 166 PRO B O 1
ATOM 3455 N N . ILE B 1 167 ? 7.344 -1.597 1.935 1.00 18.27 167 ILE B N 1
ATOM 3456 C CA . ILE B 1 167 ? 8.145 -2.526 1.113 1.00 17.45 167 ILE B CA 1
ATOM 3457 C C . ILE B 1 167 ? 9.307 -3.159 1.884 1.00 18.63 167 ILE B C 1
ATOM 3458 O O . ILE B 1 167 ? 10.278 -3.641 1.303 1.00 18.99 167 ILE B O 1
ATOM 3463 N N . MET B 1 168 ? 9.213 -3.140 3.207 1.00 18.74 168 MET B N 1
ATOM 3464 C CA . MET B 1 168 ? 10.192 -3.790 4.038 1.00 17.68 168 MET B CA 1
ATOM 3465 C C . MET B 1 168 ? 9.692 -5.178 4.459 1.00 18.82 168 MET B C 1
ATOM 3466 O O . MET B 1 168 ? 8.536 -5.347 4.826 1.00 17.70 168 MET B O 1
ATOM 3471 N N . ASN B 1 169 ? 10.570 -6.164 4.405 1.00 17.91 169 ASN B N 1
ATOM 3472 C CA . ASN B 1 169 ? 10.232 -7.499 4.895 1.00 19.59 169 ASN B CA 1
ATOM 3473 C C . ASN B 1 169 ? 10.059 -7.532 6.436 1.00 18.17 169 ASN B C 1
ATOM 3474 O O . ASN B 1 169 ? 10.664 -6.743 7.173 1.00 16.09 169 ASN B O 1
ATOM 3479 N N . GLU B 1 170 ? 9.189 -8.414 6.899 1.00 17.44 170 GLU B N 1
ATOM 3480 C CA . GLU B 1 170 ? 8.986 -8.627 8.314 1.00 19.88 170 GLU B CA 1
ATOM 3481 C C . GLU B 1 170 ? 10.320 -9.031 8.948 1.00 18.07 170 GLU B C 1
ATOM 3482 O O . GLU B 1 170 ? 11.065 -9.845 8.388 1.00 17.93 170 GLU B O 1
ATOM 3488 N N . GLY B 1 171 ? 10.654 -8.462 10.094 1.00 15.92 171 GLY B N 1
ATOM 3489 C CA . GLY B 1 171 ? 11.975 -8.706 10.657 1.00 15.79 171 GLY B CA 1
ATOM 3490 C C . GLY B 1 171 ? 13.069 -7.759 10.122 1.00 16.40 171 GLY B C 1
ATOM 3491 O O . GLY B 1 171 ? 14.196 -7.764 10.614 1.00 15.32 171 GLY B O 1
ATOM 3492 N N . GLY B 1 172 ? 12.723 -6.926 9.151 1.00 14.60 172 GLY B N 1
ATOM 3493 C CA . GLY B 1 172 ? 13.613 -5.864 8.686 1.00 14.47 172 GLY B CA 1
ATOM 3494 C C . GLY B 1 172 ? 13.885 -4.824 9.764 1.00 14.01 172 GLY B C 1
ATOM 3495 O O . GLY B 1 172 ? 13.359 -4.897 10.888 1.00 14.17 172 GLY B O 1
ATOM 3496 N N . SER B 1 173 ? 14.721 -3.853 9.425 1.00 13.13 173 SER B N 1
ATOM 3497 C CA . SER B 1 173 ? 15.280 -3.007 10.437 1.00 14.17 173 SER B CA 1
ATOM 3498 C C . SER B 1 173 ? 15.648 -1.632 9.878 1.00 11.73 173 SER B C 1
ATOM 3499 O O . SER B 1 173 ? 16.122 -1.528 8.748 1.00 12.69 173 SER B O 1
ATOM 3502 N N . ALA B 1 174 ? 15.495 -0.597 10.693 1.00 9.70 174 ALA B N 1
ATOM 3503 C CA . ALA B 1 174 ? 15.859 0.767 10.272 1.00 11.92 174 ALA B CA 1
ATOM 3504 C C . ALA B 1 174 ? 16.710 1.399 11.362 1.00 12.44 174 ALA B C 1
ATOM 3505 O O . ALA B 1 174 ? 16.500 1.101 12.548 1.00 10.52 174 ALA B O 1
ATOM 3507 N N . VAL B 1 175 ? 17.648 2.269 10.974 1.00 9.70 175 VAL B N 1
ATOM 3508 C CA . VAL B 1 175 ? 18.465 2.961 11.975 1.00 10.22 175 VAL B CA 1
ATOM 3509 C C . VAL B 1 175 ? 18.656 4.404 11.536 1.00 11.00 175 VAL B C 1
ATOM 3510 O O . VAL B 1 175 ? 18.709 4.694 10.327 1.00 9.98 175 VAL B O 1
ATOM 3514 N N . THR B 1 176 ? 18.728 5.304 12.508 1.00 8.24 176 THR B N 1
ATOM 3515 C CA . THR B 1 176 ? 19.091 6.679 12.245 1.00 8.67 176 THR B CA 1
ATOM 3516 C C . THR B 1 176 ? 20.265 7.118 13.156 1.00 11.33 176 THR B C 1
ATOM 3517 O O . THR B 1 176 ? 20.610 6.433 14.127 1.00 10.34 176 THR B O 1
ATOM 3521 N N . LEU B 1 177 ? 20.815 8.298 12.885 1.00 9.98 177 LEU B N 1
ATOM 3522 C CA . LEU B 1 177 ? 21.921 8.820 13.659 1.00 10.88 177 LEU B CA 1
ATOM 3523 C C . LEU B 1 177 ? 21.543 10.097 14.394 1.00 12.55 177 LEU B C 1
ATOM 3524 O O . LEU B 1 177 ? 21.024 11.039 13.813 1.00 11.03 177 LEU B O 1
ATOM 3529 N N . SER B 1 178 ? 21.873 10.117 15.675 1.00 13.07 178 SER B N 1
ATOM 3530 C CA . SER B 1 178 ? 21.619 11.249 16.537 1.00 10.80 178 SER B CA 1
ATOM 3531 C C . SER B 1 178 ? 22.928 11.657 17.203 1.00 11.61 178 SER B C 1
ATOM 3532 O O . SER B 1 178 ? 24.023 11.140 16.885 1.00 10.43 178 SER B O 1
ATOM 3535 N N . TYR B 1 179 ? 22.804 12.552 18.182 1.00 10.41 179 TYR B N 1
ATOM 3536 C CA . TYR B 1 179 ? 23.937 13.103 18.895 1.00 7.55 179 TYR B CA 1
ATOM 3537 C C . TYR B 1 179 ? 23.486 13.484 20.330 1.00 8.96 179 TYR B C 1
ATOM 3538 O O . TYR B 1 179 ? 22.320 13.811 20.538 1.00 9.56 179 TYR B O 1
ATOM 3547 N N . LEU B 1 180 ? 24.411 13.433 21.290 1.00 10.56 180 LEU B N 1
ATOM 3548 C CA . LEU B 1 180 ? 24.194 13.753 22.728 1.00 10.83 180 LEU B CA 1
ATOM 3549 C C . LEU B 1 180 ? 23.492 15.076 23.012 1.00 13.39 180 LEU B C 1
ATOM 3550 O O . LEU B 1 180 ? 22.760 15.189 24.028 1.00 11.75 180 LEU B O 1
ATOM 3555 N N . ALA B 1 181 ? 23.636 16.042 22.094 1.00 10.51 181 ALA B N 1
ATOM 3556 C CA . ALA B 1 181 ? 22.970 17.355 22.222 1.00 9.59 181 ALA B CA 1
ATOM 3557 C C . ALA B 1 181 ? 21.431 17.225 22.351 1.00 11.51 181 ALA B C 1
ATOM 3558 O O . ALA B 1 181 ? 20.789 18.140 22.814 1.00 12.33 181 ALA B O 1
ATOM 3560 N N . ALA B 1 182 ? 20.853 16.100 21.903 1.00 10.64 182 ALA B N 1
ATOM 3561 C CA . ALA B 1 182 ? 19.428 15.819 22.079 1.00 11.61 182 ALA B CA 1
ATOM 3562 C C . ALA B 1 182 ? 19.035 15.689 23.537 1.00 13.60 182 ALA B C 1
ATOM 3563 O O . ALA B 1 182 ? 17.886 16.010 23.904 1.00 13.46 182 ALA B O 1
ATOM 3565 N N . GLU B 1 183 ? 19.968 15.206 24.360 1.00 12.23 183 GLU B N 1
ATOM 3566 C CA . GLU B 1 183 ? 19.678 14.924 25.794 1.00 13.20 183 GLU B CA 1
ATOM 3567 C C . GLU B 1 183 ? 20.325 15.870 26.745 1.00 12.36 183 GLU B C 1
ATOM 3568 O O . GLU B 1 183 ? 19.831 16.019 27.859 1.00 14.25 183 GLU B O 1
ATOM 3574 N N . ARG B 1 184 ? 21.459 16.468 26.352 1.00 10.95 184 ARG B N 1
ATOM 3575 C CA . ARG B 1 184 ? 22.202 17.381 27.228 1.00 13.17 184 ARG B CA 1
ATOM 3576 C C . ARG B 1 184 ? 22.810 18.479 26.387 1.00 14.38 184 ARG B C 1
ATOM 3577 O O . ARG B 1 184 ? 23.008 18.311 25.176 1.00 14.24 184 ARG B O 1
ATOM 3585 N N . VAL B 1 185 ? 23.112 19.604 27.027 1.00 12.14 185 VAL B N 1
ATOM 3586 C CA . VAL B 1 185 ? 23.464 20.774 26.273 1.00 11.92 185 VAL B CA 1
ATOM 3587 C C . VAL B 1 185 ? 24.902 20.693 25.738 1.00 13.32 185 VAL B C 1
ATOM 3588 O O . VAL B 1 185 ? 25.844 20.531 26.512 1.00 10.51 185 VAL B O 1
ATOM 3592 N N . VAL B 1 186 ? 25.046 20.868 24.422 1.00 11.38 186 VAL B N 1
ATOM 3593 C CA . VAL B 1 186 ? 26.368 21.000 23.792 1.00 12.72 186 VAL B CA 1
ATOM 3594 C C . VAL B 1 186 ? 26.471 22.367 23.108 1.00 14.81 186 VAL B C 1
ATOM 3595 O O . VAL B 1 186 ? 25.905 22.547 22.024 1.00 12.68 186 VAL B O 1
ATOM 3599 N N . PRO B 1 187 ? 27.203 23.321 23.711 1.00 16.91 187 PRO B N 1
ATOM 3600 C CA . PRO B 1 187 ? 27.314 24.678 23.087 1.00 19.66 187 PRO B CA 1
ATOM 3601 C C . PRO B 1 187 ? 27.866 24.593 21.647 1.00 20.68 187 PRO B C 1
ATOM 3602 O O . PRO B 1 187 ? 28.749 23.771 21.377 1.00 23.24 187 PRO B O 1
ATOM 3606 N N . GLY B 1 188 ? 27.302 25.376 20.729 1.00 19.95 188 GLY B N 1
ATOM 3607 C CA . GLY B 1 188 ? 27.722 25.359 19.332 1.00 19.09 188 GLY B CA 1
ATOM 3608 C C . GLY B 1 188 ? 26.880 24.458 18.449 1.00 18.75 188 GLY B C 1
ATOM 3609 O O . GLY B 1 188 ? 26.907 24.599 17.229 1.00 17.25 188 GLY B O 1
ATOM 3610 N N . TYR B 1 189 ? 26.127 23.522 19.026 1.00 16.41 189 TYR B N 1
ATOM 3611 C CA . TYR B 1 189 ? 25.203 22.755 18.195 1.00 15.79 189 TYR B CA 1
ATOM 3612 C C . TYR B 1 189 ? 23.841 23.447 18.162 1.00 15.56 189 TYR B C 1
ATOM 3613 O O . TYR B 1 189 ? 22.885 23.013 18.822 1.00 14.18 189 TYR B O 1
ATOM 3622 N N . GLY B 1 190 ? 23.760 24.533 17.386 1.00 16.09 190 GLY B N 1
ATOM 3623 C CA . GLY B 1 190 ? 22.602 25.440 17.462 1.00 13.61 190 GLY B CA 1
ATOM 3624 C C . GLY B 1 190 ? 21.560 25.262 16.377 1.00 12.93 190 GLY B C 1
ATOM 3625 O O . GLY B 1 190 ? 21.407 24.161 15.823 1.00 14.79 190 GLY B O 1
ATOM 3626 N N . GLY B 1 191 ? 20.837 26.338 16.073 1.00 11.24 191 GLY B N 1
ATOM 3627 C CA . GLY B 1 191 ? 19.912 26.347 14.921 1.00 11.98 191 GLY B CA 1
ATOM 3628 C C . GLY B 1 191 ? 18.711 25.434 15.092 1.00 12.96 191 GLY B C 1
ATOM 3629 O O . GLY B 1 191 ? 17.994 25.150 14.129 1.00 12.51 191 GLY B O 1
ATOM 3630 N N . GLY B 1 192 ? 18.456 24.996 16.327 1.00 10.37 192 GLY B N 1
ATOM 3631 C CA . GLY B 1 192 ? 17.387 24.023 16.552 1.00 9.48 192 GLY B CA 1
ATOM 3632 C C . GLY B 1 192 ? 17.753 22.592 16.156 1.00 10.76 192 GLY B C 1
ATOM 3633 O O . GLY B 1 192 ? 16.857 21.711 16.063 1.00 9.68 192 GLY B O 1
ATOM 3634 N N . MET B 1 193 ? 19.022 22.357 15.834 1.00 9.87 193 MET B N 1
ATOM 3635 C CA . MET B 1 193 ? 19.488 20.972 15.564 1.00 9.73 193 MET B CA 1
ATOM 3636 C C . MET B 1 193 ? 19.462 20.099 16.817 1.00 8.66 193 MET B C 1
ATOM 3637 O O . MET B 1 193 ? 19.219 18.897 16.711 1.00 8.96 193 MET B O 1
ATOM 3642 N N . SER B 1 194 ? 19.713 20.667 17.999 1.00 7.78 194 SER B N 1
ATOM 3643 C CA . SER B 1 194 ? 19.581 19.825 19.224 1.00 9.75 194 SER B CA 1
ATOM 3644 C C . SER B 1 194 ? 18.124 19.378 19.386 1.00 7.85 194 SER B C 1
ATOM 3645 O O . SER B 1 194 ? 17.832 18.211 19.727 1.00 9.26 194 SER B O 1
ATOM 3648 N N . SER B 1 195 ? 17.207 20.298 19.095 1.00 8.40 195 SER B N 1
ATOM 3649 C CA . SER B 1 195 ? 15.764 20.050 19.240 1.00 8.93 195 SER B CA 1
ATOM 3650 C C . SER B 1 195 ? 15.327 19.013 18.224 1.00 7.89 195 SER B C 1
ATOM 3651 O O . SER B 1 195 ? 14.569 18.111 18.545 1.00 8.93 195 SER B O 1
ATOM 3654 N N . ALA B 1 196 ? 15.853 19.105 17.006 1.00 8.47 196 ALA B N 1
ATOM 3655 C CA . ALA B 1 196 ? 15.530 18.130 15.980 1.00 8.66 196 ALA B CA 1
ATOM 3656 C C . ALA B 1 196 ? 16.074 16.739 16.286 1.00 7.93 196 ALA B C 1
ATOM 3657 O O . ALA B 1 196 ? 15.350 15.755 16.084 1.00 8.67 196 ALA B O 1
ATOM 3659 N N . LYS B 1 197 ? 17.289 16.638 16.825 1.00 8.32 197 LYS B N 1
ATOM 3660 C CA . LYS B 1 197 ? 17.779 15.345 17.281 1.00 7.39 197 LYS B CA 1
ATOM 3661 C C . LYS B 1 197 ? 16.955 14.754 18.451 1.00 8.69 197 LYS B C 1
ATOM 3662 O O . LYS B 1 197 ? 16.737 13.535 18.528 1.00 8.12 197 LYS B O 1
ATOM 3668 N N . ALA B 1 198 ? 16.499 15.588 19.380 1.00 7.61 198 ALA B N 1
ATOM 3669 C CA . ALA B 1 198 ? 15.578 15.063 20.424 1.00 8.79 198 ALA B CA 1
ATOM 3670 C C . ALA B 1 198 ? 14.260 14.489 19.829 1.00 7.68 198 ALA B C 1
ATOM 3671 O O . ALA B 1 198 ? 13.756 13.450 20.257 1.00 7.53 198 ALA B O 1
ATOM 3673 N N . ALA B 1 199 ? 13.700 15.198 18.856 1.00 8.82 199 ALA B N 1
ATOM 3674 C CA . ALA B 1 199 ? 12.461 14.769 18.195 1.00 10.20 199 ALA B CA 1
ATOM 3675 C C . ALA B 1 199 ? 12.761 13.484 17.441 1.00 10.37 199 ALA B C 1
ATOM 3676 O O . ALA B 1 199 ? 11.940 12.559 17.421 1.00 10.17 199 ALA B O 1
ATOM 3678 N N . LEU B 1 200 ? 13.935 13.420 16.807 1.00 9.92 200 LEU B N 1
ATOM 3679 C CA . LEU B 1 200 ? 14.362 12.192 16.106 1.00 9.86 200 LEU B CA 1
ATOM 3680 C C . LEU B 1 200 ? 14.479 10.962 17.030 1.00 9.27 200 LEU B C 1
ATOM 3681 O O . LEU B 1 200 ? 14.058 9.853 16.628 1.00 9.38 200 LEU B O 1
ATOM 3686 N N . GLU B 1 201 ? 15.080 11.126 18.211 1.00 7.62 201 GLU B N 1
ATOM 3687 C CA . GLU B 1 201 ? 15.141 10.004 19.185 1.00 9.99 201 GLU B CA 1
ATOM 3688 C C . GLU B 1 201 ? 13.742 9.611 19.693 1.00 8.82 201 GLU B C 1
ATOM 3689 O O . GLU B 1 201 ? 13.428 8.445 19.858 1.00 9.34 201 GLU B O 1
ATOM 3695 N N . SER B 1 202 ? 12.891 10.599 19.926 1.00 9.89 202 SER B N 1
ATOM 3696 C CA . SER B 1 202 ? 11.524 10.307 20.378 1.00 9.19 202 SER B CA 1
ATOM 3697 C C . SER B 1 202 ? 10.780 9.528 19.264 1.00 12.62 202 SER B C 1
ATOM 3698 O O . SER B 1 202 ? 10.059 8.543 19.528 1.00 12.69 202 SER B O 1
ATOM 3701 N N . ASP B 1 203 ? 10.939 9.987 18.024 1.00 9.76 203 ASP B N 1
ATOM 3702 C CA . ASP B 1 203 ? 10.325 9.334 16.870 1.00 11.57 203 ASP B CA 1
ATOM 3703 C C . ASP B 1 203 ? 10.842 7.910 16.645 1.00 12.34 203 ASP B C 1
ATOM 3704 O O . ASP B 1 203 ? 10.094 7.052 16.242 1.00 12.44 203 ASP B O 1
ATOM 3709 N N . THR B 1 204 ? 12.119 7.677 16.938 1.00 10.10 204 THR B N 1
ATOM 3710 C CA . THR B 1 204 ? 12.688 6.341 16.895 1.00 10.25 204 THR B CA 1
ATOM 3711 C C . THR B 1 204 ? 11.861 5.399 17.811 1.00 10.90 204 THR B C 1
ATOM 3712 O O . THR B 1 204 ? 11.538 4.282 17.428 1.00 8.35 204 THR B O 1
ATOM 3716 N N . ARG B 1 205 ? 11.541 5.858 19.021 1.00 10.42 205 ARG B N 1
ATOM 3717 C CA . ARG B 1 205 ? 10.715 5.080 19.967 1.00 9.61 205 ARG B CA 1
ATOM 3718 C C . ARG B 1 205 ? 9.295 4.929 19.472 1.00 9.52 205 ARG B C 1
ATOM 3719 O O . ARG B 1 205 ? 8.764 3.818 19.466 1.00 9.39 205 ARG B O 1
ATOM 3727 N N . THR B 1 206 ? 8.682 6.031 19.049 1.00 8.11 206 THR B N 1
ATOM 3728 C CA . THR B 1 206 ? 7.288 5.947 18.564 1.00 9.98 206 THR B CA 1
ATOM 3729 C C . THR B 1 206 ? 7.167 5.055 17.310 1.00 11.57 206 THR B C 1
ATOM 3730 O O . THR B 1 206 ? 6.239 4.259 17.196 1.00 10.85 206 THR B O 1
ATOM 3734 N N . LEU B 1 207 ? 8.101 5.203 16.364 1.00 10.33 207 LEU B N 1
ATOM 3735 C CA . LEU B 1 207 ? 8.103 4.356 15.151 1.00 11.68 207 LEU B CA 1
ATOM 3736 C C . LEU B 1 207 ? 8.471 2.905 15.485 1.00 11.20 207 LEU B C 1
ATOM 3737 O O . LEU B 1 207 ? 7.993 1.952 14.816 1.00 11.35 207 LEU B O 1
ATOM 3742 N N . ALA B 1 208 ? 9.291 2.708 16.523 1.00 9.59 208 ALA B N 1
ATOM 3743 C CA . ALA B 1 208 ? 9.581 1.297 16.962 1.00 10.09 208 ALA B CA 1
ATOM 3744 C C . ALA B 1 208 ? 8.268 0.618 17.351 1.00 7.76 208 ALA B C 1
ATOM 3745 O O . ALA B 1 208 ? 8.016 -0.520 16.963 1.00 9.16 208 ALA B O 1
ATOM 3747 N N . TRP B 1 209 ? 7.428 1.337 18.089 1.00 7.96 209 TRP B N 1
ATOM 3748 C CA . TRP B 1 209 ? 6.076 0.827 18.433 1.00 8.88 209 TRP B CA 1
ATOM 3749 C C . TRP B 1 209 ? 5.236 0.656 17.146 1.00 10.62 209 TRP B C 1
ATOM 3750 O O . TRP B 1 209 ? 4.734 -0.423 16.881 1.00 10.71 209 TRP B O 1
ATOM 3761 N N . GLU B 1 210 ? 5.091 1.719 16.355 1.00 10.18 210 GLU B N 1
ATOM 3762 C CA . GLU B 1 210 ? 4.142 1.699 15.215 1.00 12.40 210 GLU B CA 1
ATOM 3763 C C . GLU B 1 210 ? 4.541 0.760 14.117 1.00 11.53 210 GLU B C 1
ATOM 3764 O O . GLU B 1 210 ? 3.719 -0.024 13.645 1.00 13.87 210 GLU B O 1
ATOM 3770 N N . ALA B 1 211 ? 5.814 0.821 13.727 1.00 12.48 211 ALA B N 1
ATOM 3771 C CA . ALA B 1 211 ? 6.389 -0.069 12.713 1.00 12.83 211 ALA B CA 1
ATOM 3772 C C . ALA B 1 211 ? 6.673 -1.482 13.228 1.00 12.89 211 ALA B C 1
ATOM 3773 O O . ALA B 1 211 ? 6.565 -2.455 12.474 1.00 13.93 211 ALA B O 1
ATOM 3775 N N . GLY B 1 212 ? 6.958 -1.626 14.508 1.00 10.22 212 GLY B N 1
ATOM 3776 C CA . GLY B 1 212 ? 7.028 -2.964 15.092 1.00 9.78 212 GLY B CA 1
ATOM 3777 C C . GLY B 1 212 ? 5.689 -3.699 15.019 1.00 12.23 212 GLY B C 1
ATOM 3778 O O . GLY B 1 212 ? 5.624 -4.885 14.662 1.00 13.51 212 GLY B O 1
ATOM 3779 N N . GLN B 1 213 ? 4.608 -3.002 15.327 1.00 11.43 213 GLN B N 1
ATOM 3780 C CA . GLN B 1 213 ? 3.265 -3.633 15.305 1.00 12.20 213 GLN B CA 1
ATOM 3781 C C . GLN B 1 213 ? 2.736 -3.839 13.884 1.00 15.12 213 GLN B C 1
ATOM 3782 O O . GLN B 1 213 ? 2.192 -4.898 13.552 1.00 16.35 213 GLN B O 1
ATOM 3788 N N . LYS B 1 214 ? 2.898 -2.830 13.035 1.00 14.28 214 LYS B N 1
ATOM 3789 C CA . LYS B 1 214 ? 2.347 -2.908 11.701 1.00 16.71 214 LYS B CA 1
ATOM 3790 C C . LYS B 1 214 ? 3.153 -3.784 10.729 1.00 17.80 214 LYS B C 1
ATOM 3791 O O . LYS B 1 214 ? 2.574 -4.521 9.894 1.00 16.55 214 LYS B O 1
ATOM 3797 N N . TYR B 1 215 ? 4.484 -3.682 10.797 1.00 16.89 215 TYR B N 1
ATOM 3798 C CA . TYR B 1 215 ? 5.357 -4.332 9.790 1.00 16.46 215 TYR B CA 1
ATOM 3799 C C . TYR B 1 215 ? 6.291 -5.389 10.361 1.00 17.04 215 TYR B C 1
ATOM 3800 O O . TYR B 1 215 ? 6.932 -6.128 9.617 1.00 13.68 215 TYR B O 1
ATOM 3809 N N . GLY B 1 216 ? 6.397 -5.450 11.686 1.00 14.20 216 GLY B N 1
ATOM 3810 C CA . GLY B 1 216 ? 7.364 -6.358 12.307 1.00 15.16 216 GLY B CA 1
ATOM 3811 C C . GLY B 1 216 ? 8.786 -5.846 12.082 1.00 16.02 216 GLY B C 1
ATOM 3812 O O . GLY B 1 216 ? 9.728 -6.631 12.033 1.00 16.68 216 GLY B O 1
ATOM 3813 N N . VAL B 1 217 ? 8.922 -4.526 11.949 1.00 14.57 217 VAL B N 1
ATOM 3814 C CA . VAL B 1 217 ? 10.196 -3.874 11.660 1.00 13.26 217 VAL B CA 1
ATOM 3815 C C . VAL B 1 217 ? 10.753 -3.214 12.928 1.00 12.11 217 VAL B C 1
ATOM 3816 O O . VAL B 1 217 ? 10.012 -2.603 13.682 1.00 13.61 217 VAL B O 1
ATOM 3820 N N . ARG B 1 218 ? 12.051 -3.370 13.163 1.00 10.70 218 ARG B N 1
ATOM 3821 C CA . ARG B 1 218 ? 12.750 -2.769 14.308 1.00 10.47 218 ARG B CA 1
ATOM 3822 C C . ARG B 1 218 ? 13.275 -1.416 13.896 1.00 10.42 218 ARG B C 1
ATOM 3823 O O . ARG B 1 218 ? 13.641 -1.222 12.742 1.00 11.92 218 ARG B O 1
ATOM 3831 N N . VAL B 1 219 ? 13.298 -0.494 14.840 1.00 9.16 219 VAL B N 1
ATOM 3832 C CA . VAL B 1 219 ? 13.694 0.893 14.544 1.00 9.67 219 VAL B CA 1
ATOM 3833 C C . VAL B 1 219 ? 14.570 1.357 15.717 1.00 9.81 219 VAL B C 1
ATOM 3834 O O . VAL B 1 219 ? 14.139 1.371 16.855 1.00 9.32 219 VAL B O 1
ATOM 3838 N N . ASN B 1 220 ? 15.809 1.725 15.421 1.00 9.47 220 ASN B N 1
ATOM 3839 C CA . ASN B 1 220 ? 16.746 2.157 16.487 1.00 8.42 220 ASN B CA 1
ATOM 3840 C C . ASN B 1 220 ? 17.546 3.401 16.040 1.00 6.98 220 ASN B C 1
ATOM 3841 O O . ASN B 1 220 ? 17.516 3.813 14.871 1.00 8.30 220 ASN B O 1
ATOM 3846 N N . ALA B 1 221 ? 18.264 3.975 16.972 1.00 6.53 221 ALA B N 1
ATOM 3847 C CA . ALA B 1 221 ? 19.103 5.153 16.721 1.00 6.05 221 ALA B CA 1
ATOM 3848 C C . ALA B 1 221 ? 20.498 4.873 17.314 1.00 8.23 221 ALA B C 1
ATOM 3849 O O . ALA B 1 221 ? 20.636 4.233 18.381 1.00 7.29 221 ALA B O 1
ATOM 3851 N N . ILE B 1 222 ? 21.515 5.438 16.675 1.00 6.00 222 ILE B N 1
ATOM 3852 C CA . ILE B 1 222 ? 22.847 5.482 17.202 1.00 6.32 222 ILE B CA 1
ATOM 3853 C C . ILE B 1 222 ? 23.152 6.929 17.530 1.00 9.13 222 ILE B C 1
ATOM 3854 O O . ILE B 1 222 ? 22.981 7.803 16.679 1.00 9.80 222 ILE B O 1
ATOM 3859 N N . SER B 1 223 ? 23.534 7.194 18.784 1.00 9.23 223 SER B N 1
ATOM 3860 C CA . SER B 1 223 ? 23.978 8.509 19.161 1.00 10.08 223 SER B CA 1
ATOM 3861 C C . SER B 1 223 ? 25.506 8.481 19.042 1.00 9.73 223 SER B C 1
ATOM 3862 O O . SER B 1 223 ? 26.195 7.862 19.845 1.00 7.49 223 SER B O 1
ATOM 3865 N N . ALA B 1 224 ? 26.015 9.154 18.018 1.00 8.89 224 ALA B N 1
ATOM 3866 C CA . ALA B 1 224 ? 27.398 9.070 17.617 1.00 9.60 224 ALA B CA 1
ATOM 3867 C C . ALA B 1 224 ? 28.246 10.182 18.236 1.00 10.46 224 ALA B C 1
ATOM 3868 O O . ALA B 1 224 ? 27.762 11.269 18.498 1.00 12.71 224 ALA B O 1
ATOM 3870 N N . GLY B 1 225 ? 29.547 9.937 18.358 1.00 12.08 225 GLY B N 1
ATOM 3871 C CA . GLY B 1 225 ? 30.496 11.009 18.714 1.00 9.39 225 GLY B CA 1
ATOM 3872 C C . GLY B 1 225 ? 30.893 11.852 17.491 1.00 12.77 225 GLY B C 1
ATOM 3873 O O . GLY B 1 225 ? 30.455 11.586 16.364 1.00 12.72 225 GLY B O 1
ATOM 3874 N N . PRO B 1 226 ? 31.732 12.884 17.703 1.00 14.30 226 PRO B N 1
ATOM 3875 C CA . PRO B 1 226 ? 32.148 13.803 16.632 1.00 14.91 226 PRO B CA 1
ATOM 3876 C C . PRO B 1 226 ? 33.094 13.154 15.615 1.00 13.75 226 PRO B C 1
ATOM 3877 O O . PRO B 1 226 ? 34.005 12.379 15.982 1.00 11.28 226 PRO B O 1
ATOM 3881 N N . LEU B 1 227 ? 32.844 13.489 14.349 1.00 11.81 227 LEU B N 1
ATOM 3882 C CA . LEU B 1 227 ? 33.524 12.935 13.182 1.00 14.99 227 LEU B CA 1
ATOM 3883 C C . LEU B 1 227 ? 33.777 14.103 12.223 1.00 16.28 227 LEU B C 1
ATOM 3884 O O . LEU B 1 227 ? 32.875 14.931 11.964 1.00 14.10 227 LEU B O 1
ATOM 3889 N N . LYS B 1 228 ? 34.988 14.153 11.680 1.00 16.97 228 LYS B N 1
ATOM 3890 C CA . LYS B 1 228 ? 35.340 15.193 10.707 1.00 21.81 228 LYS B CA 1
ATOM 3891 C C . LYS B 1 228 ? 34.831 14.787 9.318 1.00 19.96 228 LYS B C 1
ATOM 3892 O O . LYS B 1 228 ? 35.603 14.496 8.414 1.00 19.62 228 LYS B O 1
ATOM 3898 N N . SER B 1 229 ? 33.512 14.742 9.171 1.00 19.47 229 SER B N 1
ATOM 3899 C CA . SER B 1 229 ? 32.895 14.489 7.867 1.00 20.14 229 SER B CA 1
ATOM 3900 C C . SER B 1 229 ? 33.025 15.758 7.008 1.00 21.98 229 SER B C 1
ATOM 3901 O O . SER B 1 229 ? 33.419 16.803 7.511 1.00 18.94 229 SER B O 1
ATOM 3904 N N . ARG B 1 230 ? 32.631 15.706 5.735 1.00 23.76 230 ARG B N 1
ATOM 3905 C CA . ARG B 1 230 ? 32.554 16.962 4.972 1.00 26.36 230 ARG B CA 1
ATOM 3906 C C . ARG B 1 230 ? 31.507 17.944 5.538 1.00 25.36 230 ARG B C 1
ATOM 3907 O O . ARG B 1 230 ? 31.766 19.149 5.595 1.00 24.99 230 ARG B O 1
ATOM 3915 N N . ALA B 1 231 ? 30.329 17.454 5.936 1.00 22.91 231 ALA B N 1
ATOM 3916 C CA . ALA B 1 231 ? 29.341 18.355 6.543 1.00 24.72 231 ALA B CA 1
ATOM 3917 C C . ALA B 1 231 ? 29.915 19.038 7.804 1.00 26.33 231 ALA B C 1
ATOM 3918 O O . ALA B 1 231 ? 29.747 20.244 7.993 1.00 26.70 231 ALA B O 1
ATOM 3920 N N . ALA B 1 232 ? 30.615 18.274 8.650 1.00 24.17 232 ALA B N 1
ATOM 3921 C CA . ALA B 1 232 ? 31.169 18.844 9.897 1.00 23.99 232 ALA B CA 1
ATOM 3922 C C . ALA B 1 232 ? 32.306 19.868 9.635 1.00 24.86 232 ALA B C 1
ATOM 3923 O O . ALA B 1 232 ? 32.383 20.904 10.299 1.00 21.47 232 ALA B O 1
ATOM 3925 N N . SER B 1 233 ? 33.172 19.598 8.660 1.00 26.61 233 SER B N 1
ATOM 3926 C CA . SER B 1 233 ? 34.315 20.504 8.440 1.00 32.26 233 SER B CA 1
ATOM 3927 C C . SER B 1 233 ? 33.935 21.797 7.706 1.00 33.55 233 SER B C 1
ATOM 3928 O O . SER B 1 233 ? 34.734 22.736 7.653 1.00 35.57 233 SER B O 1
ATOM 3931 N N . ALA B 1 234 ? 32.716 21.841 7.164 1.00 34.75 234 ALA B N 1
ATOM 3932 C CA . ALA B 1 234 ? 32.196 23.015 6.444 1.00 39.96 234 ALA B CA 1
ATOM 3933 C C . ALA B 1 234 ? 31.706 24.135 7.384 1.00 41.08 234 ALA B C 1
ATOM 3934 O O . ALA B 1 234 ? 31.615 25.299 6.980 1.00 43.09 234 ALA B O 1
ATOM 3936 N N . ILE B 1 235 ? 31.434 23.773 8.636 1.00 41.63 235 ILE B N 1
ATOM 3937 C CA . ILE B 1 235 ? 30.751 24.655 9.591 1.00 43.98 235 ILE B CA 1
ATOM 3938 C C . ILE B 1 235 ? 31.685 25.701 10.213 1.00 44.91 235 ILE B C 1
ATOM 3939 O O . ILE B 1 235 ? 32.690 25.347 10.837 1.00 44.13 235 ILE B O 1
ATOM 3944 N N . PHE B 1 243 ? 36.120 24.188 14.423 1.00 34.19 243 PHE B N 1
ATOM 3945 C CA . PHE B 1 243 ? 35.216 23.835 15.506 1.00 32.93 243 PHE B CA 1
ATOM 3946 C C . PHE B 1 243 ? 35.067 22.304 15.700 1.00 33.60 243 PHE B C 1
ATOM 3947 O O . PHE B 1 243 ? 35.103 21.791 16.826 1.00 33.34 243 PHE B O 1
ATOM 3955 N N . ILE B 1 244 ? 34.850 21.577 14.606 1.00 30.32 244 ILE B N 1
ATOM 3956 C CA . ILE B 1 244 ? 34.781 20.125 14.689 1.00 26.87 244 ILE B CA 1
ATOM 3957 C C . ILE B 1 244 ? 36.072 19.594 15.331 1.00 25.49 244 ILE B C 1
ATOM 3958 O O . ILE B 1 244 ? 36.021 18.615 16.056 1.00 23.31 244 ILE B O 1
ATOM 3963 N N . ASP B 1 245 ? 37.211 20.247 15.058 1.00 25.81 245 ASP B N 1
ATOM 3964 C CA . ASP B 1 245 ? 38.509 19.892 15.647 1.00 27.58 245 ASP B CA 1
ATOM 3965 C C . ASP B 1 245 ? 38.499 20.010 17.171 1.00 26.12 245 ASP B C 1
ATOM 3966 O O . ASP B 1 245 ? 39.103 19.183 17.860 1.00 25.36 245 ASP B O 1
ATOM 3971 N N . TYR B 1 246 ? 37.832 21.039 17.690 1.00 24.90 246 TYR B N 1
ATOM 3972 C CA . TYR B 1 246 ? 37.682 21.220 19.148 1.00 26.13 246 TYR B CA 1
ATOM 3973 C C . TYR B 1 246 ? 36.790 20.177 19.792 1.00 23.88 246 TYR B C 1
ATOM 3974 O O . TYR B 1 246 ? 37.129 19.645 20.878 1.00 22.91 246 TYR B O 1
ATOM 3983 N N . ALA B 1 247 ? 35.677 19.857 19.130 1.00 19.85 247 ALA B N 1
ATOM 3984 C CA . ALA B 1 247 ? 34.805 18.777 19.588 1.00 18.16 247 ALA B CA 1
ATOM 3985 C C . ALA B 1 247 ? 35.546 17.424 19.652 1.00 15.93 247 ALA B C 1
ATOM 3986 O O . ALA B 1 247 ? 35.359 16.627 20.594 1.00 14.12 247 ALA B O 1
ATOM 3988 N N . ILE B 1 248 ? 36.379 17.158 18.659 1.00 17.04 248 ILE B N 1
ATOM 3989 C CA . ILE B 1 248 ? 37.090 15.880 18.573 1.00 16.35 248 ILE B CA 1
ATOM 3990 C C . ILE B 1 248 ? 38.127 15.829 19.685 1.00 16.49 248 ILE B C 1
ATOM 3991 O O . ILE B 1 248 ? 38.231 14.823 20.368 1.00 16.29 248 ILE B O 1
ATOM 3996 N N . ASP B 1 249 ? 38.864 16.925 19.872 1.00 16.67 249 ASP B N 1
ATOM 3997 C CA . ASP B 1 249 ? 39.814 17.051 20.982 1.00 17.77 249 ASP B CA 1
ATOM 3998 C C . ASP B 1 249 ? 39.176 16.858 22.352 1.00 15.69 249 ASP B C 1
ATOM 3999 O O . ASP B 1 249 ? 39.730 16.144 23.192 1.00 14.95 249 ASP B O 1
ATOM 4004 N N . TYR B 1 250 ? 38.051 17.528 22.588 1.00 14.53 250 TYR B N 1
ATOM 4005 C CA . TYR B 1 250 ? 37.296 17.380 23.838 1.00 14.63 250 TYR B CA 1
ATOM 4006 C C . TYR B 1 250 ? 36.980 15.886 24.125 1.00 15.58 250 TYR B C 1
ATOM 4007 O O . TYR B 1 250 ? 37.226 15.392 25.244 1.00 13.88 250 TYR B O 1
ATOM 4016 N N . SER B 1 251 ? 36.437 15.203 23.117 1.00 11.70 251 SER B N 1
ATOM 4017 C CA . SER B 1 251 ? 36.058 13.807 23.263 1.00 14.19 251 SER B CA 1
ATOM 4018 C C . SER B 1 251 ? 37.313 12.944 23.531 1.00 14.51 251 SER B C 1
ATOM 4019 O O . SER B 1 251 ? 37.323 12.115 24.426 1.00 14.41 251 SER B O 1
ATOM 4022 N N . TYR B 1 252 ? 38.386 13.210 22.799 1.00 12.80 252 TYR B N 1
ATOM 4023 C CA . TYR B 1 252 ? 39.622 12.462 22.976 1.00 14.79 252 TYR B CA 1
ATOM 4024 C C . TYR B 1 252 ? 40.127 12.591 24.418 1.00 16.12 252 TYR B C 1
ATOM 4025 O O . TYR B 1 252 ? 40.590 11.610 25.006 1.00 16.59 252 TYR B O 1
ATOM 4034 N N . ASN B 1 253 ? 40.076 13.814 24.944 1.00 14.64 253 ASN B N 1
ATOM 4035 C CA . ASN B 1 253 ? 40.617 14.126 26.263 1.00 15.99 253 ASN B CA 1
ATOM 4036 C C . ASN B 1 253 ? 39.721 13.811 27.437 1.00 13.79 253 ASN B C 1
ATOM 4037 O O . ASN B 1 253 ? 40.208 13.764 28.568 1.00 14.98 253 ASN B O 1
ATOM 4042 N N . ASN B 1 254 ? 38.429 13.563 27.189 1.00 12.49 254 ASN B N 1
ATOM 4043 C CA . ASN B 1 254 ? 37.487 13.381 28.291 1.00 12.95 254 ASN B CA 1
ATOM 4044 C C . ASN B 1 254 ? 36.697 12.055 28.319 1.00 11.84 254 ASN B C 1
ATOM 4045 O O . ASN B 1 254 ? 35.987 11.804 29.290 1.00 11.26 254 ASN B O 1
ATOM 4050 N N . ALA B 1 255 ? 36.781 11.251 27.258 1.00 10.06 255 ALA B N 1
ATOM 4051 C CA . ALA B 1 255 ? 35.968 10.026 27.165 1.00 10.93 255 ALA B CA 1
ATOM 4052 C C . ALA B 1 255 ? 36.687 8.866 27.876 1.00 11.40 255 ALA B C 1
ATOM 4053 O O . ALA B 1 255 ? 37.899 8.822 27.912 1.00 13.66 255 ALA B O 1
ATOM 4055 N N . PRO B 1 256 ? 35.936 7.882 28.366 1.00 11.39 256 PRO B N 1
ATOM 4056 C CA . PRO B 1 256 ? 36.541 6.669 28.983 1.00 13.89 256 PRO B CA 1
ATOM 4057 C C . PRO B 1 256 ? 37.620 5.979 28.108 1.00 12.25 256 PRO B C 1
ATOM 4058 O O . PRO B 1 256 ? 38.691 5.633 28.611 1.00 12.84 256 PRO B O 1
ATOM 4062 N N . LEU B 1 257 ? 37.317 5.773 26.827 1.00 9.83 257 LEU B N 1
ATOM 4063 C CA . LEU B 1 257 ? 38.296 5.224 25.885 1.00 12.53 257 LEU B CA 1
ATOM 4064 C C . LEU B 1 257 ? 39.033 6.382 25.217 1.00 11.82 257 LEU B C 1
ATOM 4065 O O . LEU B 1 257 ? 38.421 7.150 24.464 1.00 11.01 257 LEU B O 1
ATOM 4070 N N . ARG B 1 258 ? 40.329 6.498 25.460 1.00 13.67 258 ARG B N 1
ATOM 4071 C CA . ARG B 1 258 ? 41.140 7.531 24.808 1.00 14.02 258 ARG B CA 1
ATOM 4072 C C . ARG B 1 258 ? 41.604 6.965 23.477 1.00 14.51 258 ARG B C 1
ATOM 4073 O O . ARG B 1 258 ? 42.587 6.253 23.415 1.00 16.55 258 ARG B O 1
ATOM 4081 N N . ARG B 1 259 ? 40.893 7.266 22.411 1.00 14.10 259 ARG B N 1
ATOM 4082 C CA . ARG B 1 259 ? 41.195 6.669 21.113 1.00 15.97 259 ARG B CA 1
ATOM 4083 C C . ARG B 1 259 ? 40.487 7.549 20.112 1.00 16.52 259 ARG B C 1
ATOM 4084 O O . ARG B 1 259 ? 39.589 8.304 20.498 1.00 16.28 259 ARG B O 1
ATOM 4092 N N . ASP B 1 260 ? 40.916 7.508 18.853 1.00 17.67 260 ASP B N 1
ATOM 4093 C CA . ASP B 1 260 ? 40.252 8.274 17.793 1.00 19.86 260 ASP B CA 1
ATOM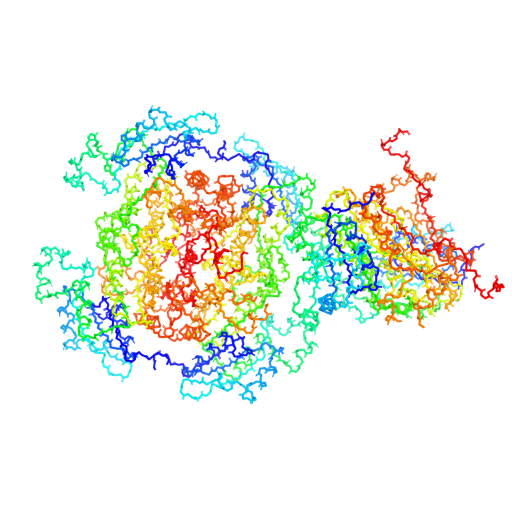 4094 C C . ASP B 1 260 ? 38.913 7.581 17.517 1.00 20.36 260 ASP B C 1
ATOM 4095 O O . ASP B 1 260 ? 38.813 6.354 17.610 1.00 20.70 260 ASP B O 1
ATOM 4100 N N . LEU B 1 261 ? 37.891 8.354 17.196 1.00 15.81 261 LEU B N 1
ATOM 4101 C CA . LEU B 1 261 ? 36.608 7.785 16.805 1.00 15.05 261 LEU B CA 1
ATOM 4102 C C . LEU B 1 261 ? 36.589 7.825 15.266 1.00 16.73 261 LEU B C 1
ATOM 4103 O O . LEU B 1 261 ? 36.715 8.908 14.699 1.00 14.77 261 LEU B O 1
ATOM 4108 N N . HIS B 1 262 ? 36.484 6.660 14.620 1.00 15.86 262 HIS B N 1
ATOM 4109 C CA . HIS B 1 262 ? 36.474 6.561 13.138 1.00 17.68 262 HIS B CA 1
ATOM 4110 C C . HIS B 1 262 ? 35.050 6.275 12.658 1.00 14.97 262 HIS B C 1
ATOM 4111 O O . HIS B 1 262 ? 34.219 5.724 13.405 1.00 12.97 262 HIS B O 1
ATOM 4118 N N . SER B 1 263 ? 34.762 6.635 11.406 1.00 13.26 263 SER B N 1
ATOM 4119 C CA . SER B 1 263 ? 33.442 6.392 10.835 1.00 12.34 263 SER B CA 1
ATOM 4120 C C . SER B 1 263 ? 33.117 4.892 10.865 1.00 13.00 263 SER B C 1
ATOM 4121 O O . SER B 1 263 ? 31.970 4.520 11.035 1.00 12.51 263 SER B O 1
ATOM 4124 N N . ASP B 1 264 ? 34.116 4.035 10.723 1.00 13.19 264 ASP B N 1
ATOM 4125 C CA . ASP B 1 264 ? 33.885 2.558 10.782 1.00 17.29 264 ASP B CA 1
ATOM 4126 C C . ASP B 1 264 ? 33.407 2.049 12.131 1.00 17.35 264 ASP B C 1
ATOM 4127 O O . ASP B 1 264 ? 32.765 0.987 12.212 1.00 15.15 264 ASP B O 1
ATOM 4132 N N . ASP B 1 265 ? 33.724 2.789 13.198 1.00 14.99 265 ASP B N 1
ATOM 4133 C CA . ASP B 1 265 ? 33.215 2.429 14.521 1.00 15.70 265 ASP B CA 1
ATOM 4134 C C . ASP B 1 265 ? 31.685 2.487 14.571 1.00 14.68 265 ASP B C 1
ATOM 4135 O O . ASP B 1 265 ? 31.041 1.630 15.212 1.00 13.36 265 ASP B O 1
ATOM 4140 N N . VAL B 1 266 ? 31.105 3.503 13.917 1.00 13.00 266 VAL B N 1
ATOM 4141 C CA . VAL B 1 266 ? 29.664 3.635 13.836 1.00 11.07 266 VAL B CA 1
ATOM 4142 C C . VAL B 1 266 ? 29.109 2.693 12.746 1.00 12.77 266 VAL B C 1
ATOM 4143 O O . VAL B 1 266 ? 28.021 2.116 12.916 1.00 12.74 266 VAL B O 1
ATOM 4147 N N . GLY B 1 267 ? 29.856 2.520 11.647 1.00 12.74 267 GLY B N 1
ATOM 4148 C CA . GLY B 1 267 ? 29.516 1.492 10.636 1.00 13.93 267 GLY B CA 1
ATOM 4149 C C . GLY B 1 267 ? 29.315 0.106 11.259 1.00 13.09 267 GLY B C 1
ATOM 4150 O O . GLY B 1 267 ? 28.332 -0.597 10.958 1.00 14.97 267 GLY B O 1
ATOM 4151 N N . GLY B 1 268 ? 30.229 -0.292 12.144 1.00 13.05 268 GLY B N 1
ATOM 4152 C CA . GLY B 1 268 ? 30.117 -1.592 12.838 1.00 14.02 268 GLY B CA 1
ATOM 4153 C C . GLY B 1 268 ? 28.906 -1.732 13.763 1.00 12.73 268 GLY B C 1
ATOM 4154 O O . GLY B 1 268 ? 28.219 -2.771 13.776 1.00 13.39 268 GLY B O 1
ATOM 4155 N N . ALA B 1 269 ? 28.669 -0.711 14.588 1.00 13.72 269 ALA B N 1
ATOM 4156 C CA . ALA B 1 269 ? 27.480 -0.673 15.453 1.00 12.84 269 ALA B CA 1
ATOM 4157 C C . ALA B 1 269 ? 26.172 -0.679 14.666 1.00 12.20 269 ALA B C 1
ATOM 4158 O O . ALA B 1 269 ? 25.232 -1.359 15.060 1.00 12.38 269 ALA B O 1
ATOM 4160 N N . ALA B 1 270 ? 26.106 0.067 13.563 1.00 12.15 270 ALA B N 1
ATOM 4161 C CA . ALA B 1 270 ? 24.920 0.030 12.682 1.00 12.07 270 ALA B CA 1
ATOM 4162 C C . ALA B 1 270 ? 24.715 -1.366 12.074 1.00 13.49 270 ALA B C 1
ATOM 4163 O O . ALA B 1 270 ? 23.608 -1.872 12.055 1.00 14.52 270 ALA B O 1
ATOM 4165 N N . LEU B 1 271 ? 25.786 -2.003 11.606 1.00 13.76 271 LEU B N 1
ATOM 4166 C CA . LEU B 1 271 ? 25.691 -3.360 11.048 1.00 12.90 271 LEU B CA 1
ATOM 4167 C C . LEU B 1 271 ? 25.032 -4.277 12.095 1.00 13.31 271 LEU B C 1
ATOM 4168 O O . LEU B 1 271 ? 24.164 -5.074 11.771 1.00 12.57 271 LEU B O 1
ATOM 4173 N N . PHE B 1 272 ? 25.431 -4.150 13.359 1.00 12.41 272 PHE B N 1
ATOM 4174 C CA . PHE B 1 272 ? 24.796 -4.963 14.409 1.00 11.12 272 PHE B CA 1
ATOM 4175 C C . PHE B 1 272 ? 23.282 -4.712 14.484 1.00 10.10 272 PHE B C 1
ATOM 4176 O O . PHE B 1 272 ? 22.464 -5.642 14.412 1.00 11.09 272 PHE B O 1
ATOM 4184 N N . LEU B 1 273 ? 22.908 -3.450 14.620 1.00 8.37 273 LEU B N 1
ATOM 4185 C CA . LEU B 1 273 ? 21.491 -3.063 14.771 1.00 9.13 273 LEU B CA 1
ATOM 4186 C C . LEU B 1 273 ? 20.654 -3.441 13.577 1.00 11.42 273 LEU B C 1
ATOM 4187 O O . LEU B 1 273 ? 19.400 -3.632 13.679 1.00 11.52 273 LEU B O 1
ATOM 4192 N N . LEU B 1 274 ? 21.325 -3.565 12.432 1.00 9.94 274 LEU B N 1
ATOM 4193 C CA . LEU B 1 274 ? 20.637 -3.921 11.193 1.00 11.86 274 LEU B CA 1
ATOM 4194 C C . LEU B 1 274 ? 20.686 -5.401 10.851 1.00 12.47 274 LEU B C 1
ATOM 4195 O O . LEU B 1 274 ? 20.255 -5.781 9.769 1.00 15.00 274 LEU B O 1
ATOM 4200 N N . SER B 1 275 ? 21.181 -6.230 11.776 1.00 12.77 275 SER B N 1
ATOM 4201 C CA . SER B 1 275 ? 21.364 -7.653 11.549 1.00 13.77 275 SER B CA 1
ATOM 4202 C C . SER B 1 275 ? 20.469 -8.525 12.430 1.00 16.10 275 SER B C 1
ATOM 4203 O O . SER B 1 275 ? 19.939 -8.058 13.439 1.00 16.43 275 SER B O 1
ATOM 4206 N N . PRO B 1 276 ? 20.366 -9.814 12.101 1.00 19.41 276 PRO B N 1
ATOM 4207 C CA . PRO B 1 276 ? 19.614 -10.779 12.939 1.00 21.58 276 PRO B CA 1
ATOM 4208 C C . PRO B 1 276 ? 20.145 -10.962 14.356 1.00 21.47 276 PRO B C 1
ATOM 4209 O O . PRO B 1 276 ? 19.408 -11.433 15.222 1.00 22.55 276 PRO B O 1
ATOM 4213 N N . LEU B 1 277 ? 21.375 -10.546 14.631 1.00 18.63 277 LEU B N 1
ATOM 4214 C CA . LEU B 1 277 ? 21.843 -10.547 16.003 1.00 18.58 277 LEU B CA 1
ATOM 4215 C C . LEU B 1 277 ? 21.034 -9.605 16.891 1.00 16.64 277 LEU B C 1
ATOM 4216 O O . LEU B 1 277 ? 21.019 -9.777 18.107 1.00 14.19 277 LEU B O 1
ATOM 4221 N N . ALA B 1 278 ? 20.451 -8.556 16.296 1.00 13.63 278 ALA B N 1
ATOM 4222 C CA . ALA B 1 278 ? 19.696 -7.587 17.051 1.00 12.15 278 ALA B CA 1
ATOM 4223 C C . ALA B 1 278 ? 18.192 -7.797 16.946 1.00 11.71 278 ALA B C 1
ATOM 4224 O O . ALA B 1 278 ? 17.416 -6.855 17.116 1.00 8.59 278 ALA B O 1
ATOM 4226 N N . ARG B 1 279 ? 17.764 -9.028 16.687 1.00 11.76 279 ARG B N 1
ATOM 4227 C CA . ARG B 1 279 ? 16.352 -9.266 16.451 1.00 12.29 279 ARG B CA 1
ATOM 4228 C C . ARG B 1 279 ? 15.399 -8.930 17.632 1.00 11.86 279 ARG B C 1
ATOM 4229 O O . ARG B 1 279 ? 14.176 -8.840 17.428 1.00 10.89 279 ARG B O 1
ATOM 4237 N N . ALA B 1 280 ? 15.927 -8.787 18.856 1.00 10.65 280 ALA B N 1
ATOM 4238 C CA . ALA B 1 280 ? 15.088 -8.381 20.011 1.00 9.78 280 ALA B CA 1
ATOM 4239 C C . ALA B 1 280 ? 15.331 -6.920 20.406 1.00 9.06 280 ALA B C 1
ATOM 4240 O O . ALA B 1 280 ? 14.886 -6.507 21.480 1.00 8.51 280 ALA B O 1
ATOM 4242 N N . VAL B 1 281 ? 16.065 -6.179 19.577 1.00 8.48 281 VAL B N 1
ATOM 4243 C CA . VAL B 1 281 ? 16.458 -4.806 19.892 1.00 7.13 281 VAL B CA 1
ATOM 4244 C C . VAL B 1 281 ? 15.647 -3.805 19.060 1.00 8.93 281 VAL B C 1
ATOM 4245 O O . VAL B 1 281 ? 15.758 -3.762 17.827 1.00 8.29 281 VAL B O 1
ATOM 4249 N N . SER B 1 282 ? 14.884 -2.971 19.753 1.00 7.32 282 SER B N 1
ATOM 4250 C CA . SER B 1 282 ? 14.108 -1.954 19.053 1.00 9.00 282 SER B CA 1
ATOM 4251 C C . SER B 1 282 ? 13.841 -0.792 19.984 1.00 7.55 282 SER B C 1
ATOM 4252 O O . SER B 1 282 ? 13.667 -0.982 21.210 1.00 7.13 282 SER B O 1
ATOM 4255 N N . GLY B 1 283 ? 13.763 0.387 19.364 1.00 7.06 283 GLY B N 1
ATOM 4256 C CA . GLY B 1 283 ? 13.582 1.643 20.084 1.00 8.25 283 GLY B CA 1
ATOM 4257 C C . GLY B 1 283 ? 14.774 2.146 20.909 1.00 8.64 283 GLY B C 1
ATOM 4258 O O . GLY B 1 283 ? 14.608 3.057 21.737 1.00 10.51 283 GLY B O 1
ATOM 4259 N N . VAL B 1 284 ? 15.979 1.603 20.710 1.00 7.94 284 VAL B N 1
ATOM 4260 C CA . VAL B 1 284 ? 17.096 2.037 21.573 1.00 7.70 284 VAL B CA 1
ATOM 4261 C C . VAL B 1 284 ? 17.834 3.237 21.003 1.00 9.61 284 VAL B C 1
ATOM 4262 O O . VAL B 1 284 ? 17.764 3.513 19.789 1.00 8.29 284 VAL B O 1
ATOM 4266 N N . THR B 1 285 ? 18.517 3.955 21.897 1.00 9.44 285 THR B N 1
ATOM 4267 C CA . THR B 1 285 ? 19.527 4.943 21.483 1.00 10.90 285 THR B CA 1
ATOM 4268 C C . THR B 1 285 ? 20.864 4.372 21.935 1.00 12.75 285 THR B C 1
ATOM 4269 O O . THR B 1 285 ? 21.173 4.356 23.158 1.00 9.59 285 THR B O 1
ATOM 4273 N N . LEU B 1 286 ? 21.647 3.892 20.973 1.00 8.08 286 LEU B N 1
ATOM 4274 C CA . LEU B 1 286 ? 22.900 3.248 21.303 1.00 8.73 286 LEU B CA 1
ATOM 4275 C C . LEU B 1 286 ? 24.050 4.259 21.160 1.00 8.97 286 LEU B C 1
ATOM 4276 O O . LEU B 1 286 ? 24.266 4.793 20.067 1.00 9.45 286 LEU B O 1
ATOM 4281 N N . TYR B 1 287 ? 24.767 4.527 22.262 1.00 9.18 287 TYR B N 1
ATOM 4282 C CA . TYR B 1 287 ? 25.879 5.487 22.228 1.00 10.53 287 TYR B CA 1
ATOM 4283 C C . TYR B 1 287 ? 27.112 4.833 21.627 1.00 11.26 287 TYR B C 1
ATOM 4284 O O . TYR B 1 287 ? 27.580 3.785 22.101 1.00 10.16 287 TYR B O 1
ATOM 4293 N N . VAL B 1 288 ? 27.638 5.471 20.592 1.00 10.53 288 VAL B N 1
ATOM 4294 C CA . VAL B 1 288 ? 28.852 5.003 19.915 1.00 9.35 288 VAL B CA 1
ATOM 4295 C C . VAL B 1 288 ? 29.796 6.200 19.853 1.00 9.17 288 VAL B C 1
ATOM 4296 O O . VAL B 1 288 ? 29.893 6.941 18.826 1.00 9.81 288 VAL B O 1
ATOM 4300 N N . ASP B 1 289 ? 30.461 6.426 20.979 1.00 9.86 289 ASP B N 1
ATOM 4301 C CA . ASP B 1 289 ? 31.078 7.725 21.259 1.00 10.82 289 ASP B CA 1
ATOM 4302 C C . ASP B 1 289 ? 32.241 7.599 22.220 1.00 8.49 289 ASP B C 1
ATOM 4303 O O . ASP B 1 289 ? 32.504 8.540 22.962 1.00 9.34 289 ASP B O 1
ATOM 4308 N N . ASN B 1 290 ? 32.860 6.416 22.261 1.00 9.36 290 ASN B N 1
ATOM 4309 C CA . ASN B 1 290 ? 33.980 6.107 23.193 1.00 8.70 290 ASN B CA 1
ATOM 4310 C C . ASN B 1 290 ? 33.628 6.221 24.682 1.00 9.50 290 ASN B C 1
ATOM 4311 O O . ASN B 1 290 ? 34.488 6.389 25.518 1.00 9.41 290 ASN B O 1
ATOM 4316 N N . GLY B 1 291 ? 32.336 6.145 24.997 1.00 10.09 291 GLY B N 1
ATOM 4317 C CA . GLY B 1 291 ? 31.872 6.145 26.373 1.00 9.67 291 GLY B CA 1
ATOM 4318 C C . GLY B 1 291 ? 31.595 7.550 26.933 1.00 9.59 291 GLY B C 1
ATOM 4319 O O . GLY B 1 291 ? 31.219 7.681 28.084 1.00 7.11 291 GLY B O 1
ATOM 4320 N N . LEU B 1 292 ? 31.765 8.587 26.118 1.00 8.01 292 LEU B N 1
ATOM 4321 C CA . LEU B 1 292 ? 31.670 9.954 26.613 1.00 10.41 292 LEU B CA 1
ATOM 4322 C C . LEU B 1 292 ? 30.315 10.260 27.289 1.00 8.86 292 LEU B C 1
ATOM 4323 O O . LEU B 1 292 ? 30.278 10.955 28.305 1.00 9.25 292 LEU B O 1
ATOM 4328 N N . HIS B 1 293 ? 29.228 9.752 26.720 1.00 9.01 293 HIS B N 1
ATOM 4329 C CA . HIS B 1 293 ? 27.894 9.943 27.291 1.00 9.35 293 HIS B CA 1
ATOM 4330 C C . HIS B 1 293 ? 27.850 9.585 28.784 1.00 9.59 293 HIS B C 1
ATOM 4331 O O . HIS B 1 293 ? 26.990 10.084 29.505 1.00 9.12 293 HIS B O 1
ATOM 4338 N N . ALA B 1 294 ? 28.725 8.676 29.235 1.00 8.71 294 ALA B N 1
ATOM 4339 C CA . ALA B 1 294 ? 28.619 8.185 30.629 1.00 9.48 294 ALA B CA 1
ATOM 4340 C C . ALA B 1 294 ? 29.160 9.154 31.667 1.00 11.61 294 ALA B C 1
ATOM 4341 O O . ALA B 1 294 ? 28.905 8.982 32.862 1.00 11.04 294 ALA B O 1
ATOM 4343 N N . MET B 1 295 ? 29.927 10.148 31.216 1.00 11.38 295 MET B N 1
ATOM 4344 C CA . MET B 1 295 ? 30.680 11.015 32.099 1.00 12.84 295 MET B CA 1
ATOM 4345 C C . MET B 1 295 ? 29.781 12.140 32.658 1.00 13.72 295 MET B C 1
ATOM 4346 O O . MET B 1 295 ? 28.930 12.672 31.946 1.00 11.08 295 MET B O 1
ATOM 4351 N N . GLY B 1 296 ? 29.978 12.468 33.937 1.00 12.23 296 GLY B N 1
ATOM 4352 C CA . GLY B 1 296 ? 29.245 13.552 34.569 1.00 12.12 296 GLY B CA 1
ATOM 4353 C C . GLY B 1 296 ? 30.123 14.752 34.841 1.00 15.41 296 GLY B C 1
ATOM 4354 O O . GLY B 1 296 ? 29.674 15.746 35.450 1.00 16.19 296 GLY B O 1
ATOM 4355 N N . GLN B 1 297 ? 31.378 14.691 34.410 1.00 14.13 297 GLN B N 1
ATOM 4356 C CA . GLN B 1 297 ? 32.314 15.784 34.637 1.00 16.07 297 GLN B CA 1
ATOM 4357 C C . GLN B 1 297 ? 33.434 15.669 33.606 1.00 17.12 297 GLN B C 1
ATOM 4358 O O . GLN B 1 297 ? 33.894 14.556 33.358 1.00 16.36 297 GLN B O 1
ATOM 4364 N N . ALA B 1 298 ? 33.895 16.802 33.032 1.00 15.07 298 ALA B N 1
ATOM 4365 C CA . ALA B 1 298 ? 35.139 16.815 32.250 1.00 17.32 298 ALA B CA 1
ATOM 4366 C C . ALA B 1 298 ? 36.341 16.549 33.143 1.00 20.47 298 ALA B C 1
ATOM 4367 O O . ALA B 1 298 ? 36.372 16.996 34.296 1.00 25.40 298 ALA B O 1
ATOM 4369 N N . VAL B 1 299 ? 37.355 15.865 32.634 1.00 18.72 299 VAL B N 1
ATOM 4370 C CA . VAL B 1 299 ? 38.529 15.597 33.445 1.00 19.88 299 VAL B CA 1
ATOM 4371 C C . VAL B 1 299 ? 39.678 16.568 33.108 1.00 21.93 299 VAL B C 1
ATOM 4372 O O . VAL B 1 299 ? 40.648 16.611 33.825 1.00 23.79 299 VAL B O 1
ATOM 4376 N N . ASP B 1 300 ? 39.544 17.380 32.053 1.00 20.82 300 ASP B N 1
ATOM 4377 C CA . ASP B 1 300 ? 40.556 18.405 31.775 1.00 20.56 300 ASP B CA 1
ATOM 4378 C C . ASP B 1 300 ? 40.032 19.826 31.947 1.00 22.84 300 ASP B C 1
ATOM 4379 O O . ASP B 1 300 ? 40.498 20.736 31.265 1.00 21.55 300 ASP B O 1
ATOM 4384 N N . SER B 1 301 ? 39.063 20.011 32.848 1.00 21.42 301 SER B N 1
ATOM 4385 C CA . SER B 1 301 ? 38.542 21.338 33.158 1.00 19.43 301 SER B CA 1
ATOM 4386 C C . SER B 1 301 ? 39.631 22.225 33.760 1.00 20.06 301 SER B C 1
ATOM 4387 O O . SER B 1 301 ? 40.414 21.771 34.586 1.00 19.91 301 SER B O 1
ATOM 4390 N N . ARG B 1 302 ? 39.638 23.515 33.403 1.00 19.70 302 ARG B N 1
ATOM 4391 C CA . ARG B 1 302 ? 40.561 24.448 34.053 1.00 22.66 302 ARG B CA 1
ATOM 4392 C C . ARG B 1 302 ? 40.217 24.658 35.514 1.00 21.84 302 ARG B C 1
ATOM 4393 O O . ARG B 1 302 ? 41.000 25.255 36.219 1.00 23.18 302 ARG B O 1
ATOM 4401 N N . SER B 1 303 ? 39.042 24.225 35.968 1.00 23.45 303 SER B N 1
ATOM 4402 C CA . SER B 1 303 ? 38.714 24.282 37.425 1.00 27.38 303 SER B CA 1
ATOM 4403 C C . SER B 1 303 ? 39.512 23.283 38.276 1.00 30.03 303 SER B C 1
ATOM 4404 O O . SER B 1 303 ? 39.668 23.472 39.492 1.00 33.19 303 SER B O 1
ATOM 4407 N N . MET B 1 304 ? 39.985 22.212 37.639 1.00 32.70 304 MET B N 1
ATOM 4408 C CA . MET B 1 304 ? 40.722 21.128 38.305 1.00 37.87 304 MET B CA 1
ATOM 4409 C C . MET B 1 304 ? 42.202 21.234 37.950 1.00 39.95 304 MET B C 1
ATOM 4410 O O . MET B 1 304 ? 42.554 21.907 36.964 1.00 37.45 304 MET B O 1
ATOM 4415 N N . PRO B 1 305 ? 43.070 20.543 38.718 1.00 46.11 305 PRO B N 1
ATOM 4416 C CA . PRO B 1 305 ? 44.519 20.522 38.396 1.00 50.66 305 PRO B CA 1
ATOM 4417 C C . PRO B 1 305 ? 44.855 19.737 37.114 1.00 52.82 305 PRO B C 1
ATOM 4418 O O . PRO B 1 305 ? 44.118 18.810 36.754 1.00 48.15 305 PRO B O 1
ATOM 4422 N N . PRO B 1 306 ? 45.953 20.112 36.420 1.00 58.64 306 PRO B N 1
ATOM 4423 C CA . PRO B 1 306 ? 46.397 19.349 35.243 1.00 60.97 306 PRO B CA 1
ATOM 4424 C C . PRO B 1 306 ? 46.830 17.926 35.604 1.00 61.73 306 PRO B C 1
ATOM 4425 O O . PRO B 1 306 ? 46.118 16.969 35.287 1.00 60.46 306 PRO B O 1
ATOM 4429 N N . PHE C 1 3 ? 0.415 31.724 53.263 1.00 64.05 3 PHE C N 1
ATOM 4430 C CA . PHE C 1 3 ? -0.507 30.573 53.017 1.00 64.36 3 PHE C CA 1
ATOM 4431 C C . PHE C 1 3 ? -0.028 29.529 51.990 1.00 61.00 3 PHE C C 1
ATOM 4432 O O . PHE C 1 3 ? -0.236 28.331 52.222 1.00 60.73 3 PHE C O 1
ATOM 4440 N N . PRO C 1 4 ? 0.610 29.963 50.865 1.00 57.18 4 PRO C N 1
ATOM 4441 C CA . PRO C 1 4 ? 0.992 28.946 49.866 1.00 53.93 4 PRO C CA 1
ATOM 4442 C C . PRO C 1 4 ? 1.640 27.680 50.479 1.00 51.22 4 PRO C C 1
ATOM 4443 O O . PRO C 1 4 ? 1.232 26.565 50.125 1.00 51.87 4 PRO C O 1
ATOM 4447 N N . ILE C 1 5 ? 2.608 27.841 51.391 1.00 45.15 5 ILE C N 1
ATOM 4448 C CA . ILE C 1 5 ? 3.159 26.687 52.144 1.00 39.95 5 ILE C CA 1
ATOM 4449 C C . ILE C 1 5 ? 2.959 26.884 53.657 1.00 38.38 5 ILE C C 1
ATOM 4450 O O . ILE C 1 5 ? 3.746 27.555 54.331 1.00 39.90 5 ILE C O 1
ATOM 4455 N N . ASP C 1 6 ? 1.883 26.297 54.170 1.00 35.28 6 ASP C N 1
ATOM 4456 C CA . ASP C 1 6 ? 1.552 26.380 55.575 1.00 32.52 6 ASP C CA 1
ATOM 4457 C C . ASP C 1 6 ? 1.672 24.983 56.191 1.00 28.71 6 ASP C C 1
ATOM 4458 O O . ASP C 1 6 ? 0.875 24.105 55.853 1.00 28.16 6 ASP C O 1
ATOM 4463 N N . LEU C 1 7 ? 2.643 24.768 57.082 1.00 23.23 7 LEU C N 1
ATOM 4464 C CA . LEU C 1 7 ? 2.839 23.431 57.670 1.00 20.13 7 LEU C CA 1
ATOM 4465 C C . LEU C 1 7 ? 2.436 23.382 59.166 1.00 22.39 7 LEU C C 1
ATOM 4466 O O . LEU C 1 7 ? 2.742 22.429 59.890 1.00 20.00 7 LEU C O 1
ATOM 4471 N N . ARG C 1 8 ? 1.764 24.429 59.641 1.00 23.38 8 ARG C N 1
ATOM 4472 C CA . ARG C 1 8 ? 1.292 24.443 61.011 1.00 23.88 8 ARG C CA 1
ATOM 4473 C C . ARG C 1 8 ? 0.387 23.251 61.233 1.00 23.90 8 ARG C C 1
ATOM 4474 O O . ARG C 1 8 ? -0.412 22.874 60.355 1.00 24.49 8 ARG C O 1
ATOM 4482 N N . GLY C 1 9 ? 0.569 22.625 62.390 1.00 23.43 9 GLY C N 1
ATOM 4483 C CA . GLY C 1 9 ? -0.153 21.417 62.755 1.00 25.41 9 GLY C CA 1
ATOM 4484 C C . GLY C 1 9 ? 0.530 20.159 62.266 1.00 24.08 9 GLY C C 1
ATOM 4485 O O . GLY C 1 9 ? 0.068 19.076 62.581 1.00 25.43 9 GLY C O 1
ATOM 4486 N N . GLN C 1 10 ? 1.606 20.295 61.482 1.00 20.53 10 GLN C N 1
ATOM 4487 C CA . GLN C 1 10 ? 2.325 19.108 60.970 1.00 20.53 10 GLN C CA 1
ATOM 4488 C C . GLN C 1 10 ? 3.601 18.841 61.758 1.00 20.55 10 GLN C C 1
ATOM 4489 O O . GLN C 1 10 ? 4.165 19.768 62.386 1.00 20.08 10 GLN C O 1
ATOM 4495 N N . THR C 1 11 ? 4.055 17.584 61.721 1.00 18.12 11 THR C N 1
ATOM 4496 C CA . THR C 1 11 ? 5.265 17.169 62.424 1.00 18.23 11 THR C CA 1
ATOM 4497 C C . THR C 1 11 ? 6.246 16.496 61.465 1.00 18.05 11 THR C C 1
ATOM 4498 O O . THR C 1 11 ? 5.865 15.625 60.648 1.00 17.86 11 THR C O 1
ATOM 4502 N N . ALA C 1 12 ? 7.498 16.917 61.559 1.00 15.18 12 ALA C N 1
ATOM 4503 C CA . ALA C 1 12 ? 8.589 16.404 60.732 1.00 15.28 12 ALA C CA 1
ATOM 4504 C C . ALA C 1 12 ? 9.625 15.646 61.561 1.00 14.51 12 ALA C C 1
ATOM 4505 O O . ALA C 1 12 ? 9.912 16.032 62.682 1.00 14.07 12 ALA C O 1
ATOM 4507 N N . PHE C 1 13 ? 10.188 14.572 60.995 1.00 13.93 13 PHE C N 1
ATOM 4508 C CA . PHE C 1 13 ? 11.386 13.951 61.584 1.00 15.12 13 PHE C CA 1
ATOM 4509 C C . PHE C 1 13 ? 12.506 14.050 60.547 1.00 16.30 13 PHE C C 1
ATOM 4510 O O . PHE C 1 13 ? 12.360 13.566 59.420 1.00 13.28 13 PHE C O 1
ATOM 4518 N N . VAL C 1 14 ? 13.608 14.683 60.932 1.00 15.84 14 VAL C N 1
ATOM 4519 C CA . VAL C 1 14 ? 14.756 14.867 60.043 1.00 14.62 14 VAL C CA 1
ATOM 4520 C C . VAL C 1 14 ? 15.951 14.050 60.544 1.00 15.00 14 VAL C C 1
ATOM 4521 O O . VAL C 1 14 ? 16.553 14.363 61.584 1.00 14.83 14 VAL C O 1
ATOM 4525 N N . ALA C 1 15 ? 16.289 13.012 59.787 1.00 12.56 15 ALA C N 1
ATOM 4526 C CA . ALA C 1 15 ? 17.365 12.099 60.179 1.00 15.71 15 ALA C CA 1
ATOM 4527 C C . ALA C 1 15 ? 18.665 12.556 59.518 1.00 15.92 15 ALA C C 1
ATOM 4528 O O . ALA C 1 15 ? 18.739 12.562 58.296 1.00 17.47 15 ALA C O 1
ATOM 4530 N N . GLY C 1 16 ? 19.684 12.846 60.329 1.00 16.51 16 GLY C N 1
ATOM 4531 C CA . GLY C 1 16 ? 21.030 13.158 59.846 1.00 17.93 16 GLY C CA 1
ATOM 4532 C C . GLY C 1 16 ? 21.393 14.625 60.050 1.00 21.38 16 GLY C C 1
ATOM 4533 O O . GLY C 1 16 ? 21.779 15.319 59.084 1.00 22.83 16 GLY C O 1
ATOM 4534 N N . VAL C 1 17 ? 21.229 15.119 61.286 1.00 19.61 17 VAL C N 1
ATOM 4535 C CA . VAL C 1 17 ? 21.562 16.491 61.605 1.00 19.73 17 VAL C CA 1
ATOM 4536 C C . VAL C 1 17 ? 22.486 16.490 62.822 1.00 22.20 17 VAL C C 1
ATOM 4537 O O . VAL C 1 17 ? 22.076 16.123 63.949 1.00 22.59 17 VAL C O 1
ATOM 4541 N N . ALA C 1 18 ? 23.733 16.888 62.601 1.00 21.76 18 ALA C N 1
ATOM 4542 C CA . ALA C 1 18 ? 24.697 16.903 63.698 1.00 22.55 18 ALA C CA 1
ATOM 4543 C C . ALA C 1 18 ? 25.382 18.248 63.850 1.00 24.16 18 ALA C C 1
ATOM 4544 O O . ALA C 1 18 ? 26.212 18.414 64.736 1.00 20.66 18 ALA C O 1
ATOM 4546 N N . ASP C 1 19 ? 25.043 19.203 62.983 1.00 20.88 19 ASP C N 1
ATOM 4547 C CA . ASP C 1 19 ? 25.648 20.536 63.042 1.00 23.35 19 ASP C CA 1
ATOM 4548 C C . ASP C 1 19 ? 24.821 21.399 62.105 1.00 20.78 19 ASP C C 1
ATOM 4549 O O . ASP C 1 19 ? 23.867 20.913 61.482 1.00 17.58 19 ASP C O 1
ATOM 4554 N N . SER C 1 20 ? 25.212 22.660 61.969 1.00 20.76 20 SER C N 1
ATOM 4555 C CA . SER C 1 20 ? 24.442 23.600 61.177 1.00 21.04 20 SER C CA 1
ATOM 4556 C C . SER C 1 20 ? 24.957 23.791 59.732 1.00 21.19 20 SER C C 1
ATOM 4557 O O . SER C 1 20 ? 24.406 24.625 58.985 1.00 20.52 20 SER C O 1
ATOM 4560 N N . HIS C 1 21 ? 25.966 23.007 59.327 1.00 19.22 21 HIS C N 1
ATOM 4561 C CA . HIS C 1 21 ? 26.662 23.267 58.055 1.00 23.16 21 HIS C CA 1
ATOM 4562 C C . HIS C 1 21 ? 26.182 22.407 56.878 1.00 21.45 21 HIS C C 1
ATOM 4563 O O . HIS C 1 21 ? 26.598 22.605 55.731 1.00 22.13 21 HIS C O 1
ATOM 4570 N N . GLY C 1 22 ? 25.300 21.454 57.145 1.00 17.75 22 GLY C N 1
ATOM 4571 C CA . GLY C 1 22 ? 24.918 20.537 56.086 1.00 16.78 22 GLY C CA 1
ATOM 4572 C C . GLY C 1 22 ? 23.507 20.750 55.558 1.00 15.65 22 GLY C C 1
ATOM 4573 O O . GLY C 1 22 ? 22.757 21.652 56.003 1.00 13.73 22 GLY C O 1
ATOM 4574 N N . TYR C 1 23 ? 23.111 19.881 54.630 1.00 14.74 23 TYR C N 1
ATOM 4575 C CA . TYR C 1 23 ? 21.786 20.035 54.035 1.00 12.51 23 TYR C CA 1
ATOM 4576 C C . TYR C 1 23 ? 20.666 19.750 55.023 1.00 12.03 23 TYR C C 1
ATOM 4577 O O . TYR C 1 23 ? 19.587 20.333 54.917 1.00 11.93 23 TYR C O 1
ATOM 4586 N N . GLY C 1 24 ? 20.894 18.808 55.944 1.00 13.59 24 GLY C N 1
ATOM 4587 C CA . GLY C 1 24 ? 19.872 18.414 56.919 1.00 12.44 24 GLY C CA 1
ATOM 4588 C C . GLY C 1 24 ? 19.420 19.576 57.783 1.00 13.18 24 GLY C C 1
ATOM 4589 O O . GLY C 1 24 ? 18.230 19.764 57.986 1.00 12.71 24 GLY C O 1
ATOM 4590 N N . TRP C 1 25 ? 20.368 20.359 58.288 1.00 12.77 25 TRP C N 1
ATOM 4591 C CA . TRP C 1 25 ? 20.038 21.564 59.054 1.00 14.01 25 TRP C CA 1
ATOM 4592 C C . TRP C 1 25 ? 19.186 22.546 58.238 1.00 13.88 25 TRP C C 1
ATOM 4593 O O . TRP C 1 25 ? 18.206 23.123 58.758 1.00 12.30 25 TRP C O 1
ATOM 4604 N N . ALA C 1 26 ? 19.547 22.731 56.959 1.00 13.96 26 ALA C N 1
ATOM 4605 C CA . ALA C 1 26 ? 18.875 23.746 56.152 1.00 11.79 26 ALA C CA 1
ATOM 4606 C C . ALA C 1 26 ? 17.433 23.305 55.909 1.00 12.39 26 ALA C C 1
ATOM 4607 O O . ALA C 1 26 ? 16.508 24.116 55.939 1.00 13.32 26 ALA C O 1
ATOM 4609 N N . ILE C 1 27 ? 17.238 22.000 55.684 1.00 12.96 27 ILE C N 1
ATOM 4610 C CA . ILE C 1 27 ? 15.898 21.426 55.515 1.00 11.78 27 ILE C CA 1
ATOM 4611 C C . ILE C 1 27 ? 15.047 21.638 56.787 1.00 12.84 27 ILE C C 1
ATOM 4612 O O . ILE C 1 27 ? 13.935 22.150 56.709 1.00 12.32 27 ILE C O 1
ATOM 4617 N N . ALA C 1 28 ? 15.595 21.260 57.947 1.00 13.15 28 ALA C N 1
ATOM 4618 C CA . ALA C 1 28 ? 14.919 21.432 59.234 1.00 14.55 28 ALA C CA 1
ATOM 4619 C C . ALA C 1 28 ? 14.525 22.895 59.464 1.00 15.97 28 ALA C C 1
ATOM 4620 O O . ALA C 1 28 ? 13.396 23.190 59.899 1.00 18.27 28 ALA C O 1
ATOM 4622 N N . LYS C 1 29 ? 15.431 23.812 59.132 1.00 15.78 29 LYS C N 1
ATOM 4623 C CA . LYS C 1 29 ? 15.185 25.252 59.316 1.00 18.07 29 LYS C CA 1
ATOM 4624 C C . LYS C 1 29 ? 14.014 25.744 58.447 1.00 18.62 29 LYS C C 1
ATOM 4625 O O . LYS C 1 29 ? 13.147 26.496 58.928 1.00 16.91 29 LYS C O 1
ATOM 4631 N N . HIS C 1 30 ? 13.958 25.288 57.182 1.00 15.54 30 HIS C N 1
ATOM 4632 C CA . HIS C 1 30 ? 12.852 25.640 56.294 1.00 15.23 30 HIS C CA 1
ATOM 4633 C C . HIS C 1 30 ? 11.522 25.054 56.734 1.00 16.54 30 HIS C C 1
ATOM 4634 O O . HIS C 1 30 ? 10.489 25.728 56.681 1.00 16.45 30 HIS C O 1
ATOM 4641 N N . LEU C 1 31 ? 11.537 23.805 57.173 1.00 15.45 31 LEU C N 1
ATOM 4642 C CA . LEU C 1 31 ? 10.345 23.169 57.714 1.00 14.88 31 LEU C CA 1
ATOM 4643 C C . LEU C 1 31 ? 9.826 23.928 58.929 1.00 16.27 31 LEU C C 1
ATOM 4644 O O . LEU C 1 31 ? 8.630 24.214 59.007 1.00 16.37 31 LEU C O 1
ATOM 4649 N N . ALA C 1 32 ? 10.720 24.313 59.841 1.00 17.14 32 ALA C N 1
ATOM 4650 C CA . ALA C 1 32 ? 10.291 25.109 61.023 1.00 19.11 32 ALA C CA 1
ATOM 4651 C C . ALA C 1 32 ? 9.768 26.514 60.679 1.00 21.26 32 ALA C C 1
ATOM 4652 O O . ALA C 1 32 ? 8.786 26.973 61.291 1.00 19.98 32 ALA C O 1
ATOM 4654 N N . SER C 1 33 ? 10.385 27.182 59.702 1.00 21.62 33 SER C N 1
ATOM 4655 C CA . SER C 1 33 ? 9.943 28.511 59.290 1.00 24.16 33 SER C CA 1
ATOM 4656 C C . SER C 1 33 ? 8.547 28.455 58.688 1.00 23.27 33 SER C C 1
ATOM 4657 O O . SER C 1 33 ? 7.785 29.399 58.822 1.00 25.17 33 SER C O 1
ATOM 4660 N N . ALA C 1 34 ? 8.188 27.330 58.089 1.00 19.72 34 ALA C N 1
ATOM 4661 C CA . ALA C 1 34 ? 6.856 27.150 57.510 1.00 20.47 34 ALA C CA 1
ATOM 4662 C C . ALA C 1 34 ? 5.821 26.667 58.549 1.00 21.50 34 ALA C C 1
ATOM 4663 O O . ALA C 1 34 ? 4.669 26.419 58.193 1.00 22.20 34 ALA C O 1
ATOM 4665 N N . GLY C 1 35 ? 6.224 26.524 59.813 1.00 19.72 35 GLY C N 1
ATOM 4666 C CA . GLY C 1 35 ? 5.268 26.183 60.888 1.00 21.05 35 GLY C CA 1
ATOM 4667 C C . GLY C 1 35 ? 5.241 24.727 61.371 1.00 20.18 35 GLY C C 1
ATOM 4668 O O . GLY C 1 35 ? 4.476 24.391 62.267 1.00 20.94 35 GLY C O 1
ATOM 4669 N N . ALA C 1 36 ? 6.063 23.853 60.802 1.00 18.84 36 ALA C N 1
ATOM 4670 C CA . ALA C 1 36 ? 6.097 22.444 61.258 1.00 17.78 36 ALA C CA 1
ATOM 4671 C C . ALA C 1 36 ? 6.821 22.314 62.600 1.00 19.20 36 ALA C C 1
ATOM 4672 O O . ALA C 1 36 ? 7.797 23.026 62.863 1.00 19.39 36 ALA C O 1
ATOM 4674 N N . ARG C 1 37 ? 6.374 21.385 63.435 1.00 19.44 37 ARG C N 1
ATOM 4675 C CA . ARG C 1 37 ? 7.189 20.904 64.571 1.00 22.34 37 ARG C CA 1
ATOM 4676 C C . ARG C 1 37 ? 8.285 19.986 64.000 1.00 20.73 37 ARG C C 1
ATOM 4677 O O . ARG C 1 37 ? 8.005 19.119 63.153 1.00 21.23 37 ARG C O 1
ATOM 4685 N N . VAL C 1 38 ? 9.527 20.174 64.419 1.00 17.09 38 VAL C N 1
ATOM 4686 C CA . VAL C 1 38 ? 10.630 19.447 63.759 1.00 17.68 38 VAL C CA 1
ATOM 4687 C C . VAL C 1 38 ? 11.433 18.718 64.808 1.00 17.86 38 VAL C C 1
ATOM 4688 O O . VAL C 1 38 ? 11.896 19.365 65.741 1.00 16.94 38 VAL C O 1
ATOM 4692 N N . ALA C 1 39 ? 11.510 17.384 64.688 1.00 16.01 39 ALA C N 1
ATOM 4693 C CA . ALA C 1 39 ? 12.388 16.568 65.540 1.00 17.84 39 ALA C CA 1
ATOM 4694 C C . ALA C 1 39 ? 13.567 16.117 64.716 1.00 15.20 39 ALA C C 1
ATOM 4695 O O . ALA C 1 39 ? 13.440 15.936 63.517 1.00 15.25 39 ALA C O 1
ATOM 4697 N N . LEU C 1 40 ? 14.701 15.912 65.374 1.00 15.61 40 LEU C N 1
ATOM 4698 C CA . LEU C 1 40 ? 15.945 15.510 64.706 1.00 15.64 40 LEU C CA 1
ATOM 4699 C C . LEU C 1 40 ? 16.454 14.128 65.154 1.00 16.82 40 LEU C C 1
ATOM 4700 O O . LEU C 1 40 ? 16.305 13.742 66.313 1.00 17.35 40 LEU C O 1
ATOM 4705 N N . GLY C 1 41 ? 17.075 13.410 64.232 1.00 14.04 41 GLY C N 1
ATOM 4706 C CA . GLY C 1 41 ? 17.834 12.204 64.549 1.00 16.11 41 GLY C CA 1
ATOM 4707 C C . GLY C 1 41 ? 19.310 12.498 64.299 1.00 17.15 41 GLY C C 1
ATOM 4708 O O . GLY C 1 41 ? 19.685 13.018 63.237 1.00 16.46 41 GLY C O 1
ATOM 4709 N N . THR C 1 42 ? 20.137 12.174 65.281 1.00 16.42 42 THR C N 1
ATOM 4710 C CA . THR C 1 42 ? 21.551 12.558 65.294 1.00 17.87 42 THR C CA 1
ATOM 4711 C C . THR C 1 42 ? 22.388 11.336 65.636 1.00 17.28 42 THR C C 1
ATOM 4712 O O . THR C 1 42 ? 22.102 10.608 66.617 1.00 16.47 42 THR C O 1
ATOM 4716 N N . TRP C 1 43 ? 23.437 11.114 64.843 1.00 16.61 43 TRP C N 1
ATOM 4717 C CA . TRP C 1 43 ? 24.361 10.004 65.053 1.00 17.60 43 TRP C CA 1
ATOM 4718 C C . TRP C 1 43 ? 24.902 10.005 66.501 1.00 17.35 43 TRP C C 1
ATOM 4719 O O . TRP C 1 43 ? 25.443 11.013 66.956 1.00 17.08 43 TRP C O 1
ATOM 4730 N N . PRO C 1 44 ? 24.730 8.885 67.250 1.00 20.30 44 PRO C N 1
ATOM 4731 C CA . PRO C 1 44 ? 24.941 9.003 68.707 1.00 19.87 44 PRO C CA 1
ATOM 4732 C C . PRO C 1 44 ? 26.315 9.469 69.175 1.00 24.30 44 PRO C C 1
ATOM 4733 O O . PRO C 1 44 ? 26.377 10.244 70.113 1.00 24.89 44 PRO C O 1
ATOM 4737 N N . PRO C 1 45 ? 27.407 9.046 68.527 1.00 26.72 45 PRO C N 1
ATOM 4738 C CA . PRO C 1 45 ? 28.696 9.598 68.990 1.00 30.13 45 PRO C CA 1
ATOM 4739 C C . PRO C 1 45 ? 28.830 11.109 68.951 1.00 30.38 45 PRO C C 1
ATOM 4740 O O . PRO C 1 45 ? 29.610 11.636 69.723 1.00 33.28 45 PRO C O 1
ATOM 4744 N N . VAL C 1 46 ? 28.130 11.800 68.056 1.00 29.33 46 VAL C N 1
ATOM 4745 C CA . VAL C 1 46 ? 28.218 13.271 68.032 1.00 29.71 46 VAL C CA 1
ATOM 4746 C C . VAL C 1 46 ? 27.036 13.983 68.677 1.00 29.07 46 VAL C C 1
ATOM 4747 O O . VAL C 1 46 ? 26.945 15.211 68.627 1.00 30.93 46 VAL C O 1
ATOM 4751 N N . LEU C 1 47 ? 26.147 13.223 69.305 1.00 27.76 47 LEU C N 1
ATOM 4752 C CA . LEU C 1 47 ? 24.969 13.794 69.917 1.00 27.38 47 LEU C CA 1
ATOM 4753 C C . LEU C 1 47 ? 25.319 14.806 71.037 1.00 29.65 47 LEU C C 1
ATOM 4754 O O . LEU C 1 47 ? 24.782 15.914 71.057 1.00 28.45 47 LEU C O 1
ATOM 4759 N N . GLY C 1 48 ? 26.213 14.428 71.958 1.00 29.28 48 GLY C N 1
ATOM 4760 C CA . GLY C 1 48 ? 26.594 15.306 73.087 1.00 30.55 48 GLY C CA 1
ATOM 4761 C C . GLY C 1 48 ? 27.126 16.659 72.625 1.00 29.13 48 GLY C C 1
ATOM 4762 O O . GLY C 1 48 ? 26.685 17.699 73.115 1.00 27.57 48 GLY C O 1
ATOM 4763 N N . LEU C 1 49 ? 28.049 16.644 71.658 1.00 28.80 49 LEU C N 1
ATOM 4764 C CA . LEU C 1 49 ? 28.616 17.869 71.065 1.00 31.86 49 LEU C CA 1
ATOM 4765 C C . LEU C 1 49 ? 27.530 18.779 70.444 1.00 30.82 49 LEU C C 1
ATOM 4766 O O . LEU C 1 49 ? 27.508 19.997 70.695 1.00 28.83 49 LEU C O 1
ATOM 4771 N N . PHE C 1 50 ? 26.615 18.170 69.676 1.00 25.78 50 PHE C N 1
ATOM 4772 C CA . PHE C 1 50 ? 25.481 18.876 69.078 1.00 24.15 50 PHE C CA 1
ATOM 4773 C C . PHE C 1 50 ? 24.557 19.482 70.138 1.00 25.61 50 PHE C C 1
ATOM 4774 O O . PHE C 1 50 ? 24.245 20.677 70.084 1.00 25.27 50 PHE C O 1
ATOM 4782 N N . GLN C 1 51 ? 24.142 18.678 71.118 1.00 26.15 51 GLN C N 1
ATOM 4783 C CA . GLN C 1 51 ? 23.299 19.198 72.227 1.00 29.27 51 GLN C CA 1
ATOM 4784 C C . GLN C 1 51 ? 23.973 20.326 72.994 1.00 31.20 51 GLN C C 1
ATOM 4785 O O . GLN C 1 51 ? 23.334 21.322 73.375 1.00 29.85 51 GLN C O 1
ATOM 4791 N N . LYS C 1 52 ? 25.275 20.174 73.184 1.00 29.77 52 LYS C N 1
ATOM 4792 C CA . LYS C 1 52 ? 26.079 21.180 73.849 1.00 33.71 52 LYS C CA 1
ATOM 4793 C C . LYS C 1 52 ? 26.127 22.481 73.054 1.00 31.06 52 LYS C C 1
ATOM 4794 O O . LYS C 1 52 ? 25.973 23.573 73.624 1.00 30.41 52 LYS C O 1
ATOM 4800 N N . SER C 1 53 ? 26.334 22.379 71.746 1.00 29.83 53 SER C N 1
ATOM 4801 C CA . SER C 1 53 ? 26.392 23.590 70.931 1.00 29.58 53 SER C CA 1
ATOM 4802 C C . SER C 1 53 ? 25.015 24.313 70.804 1.00 28.08 53 SER C C 1
ATOM 4803 O O . SER C 1 53 ? 24.968 25.546 70.729 1.00 28.56 53 SER C O 1
ATOM 4806 N N . LEU C 1 54 ? 23.916 23.556 70.852 1.00 27.02 54 LEU C N 1
ATOM 4807 C CA . LEU C 1 54 ? 22.550 24.123 70.913 1.00 26.28 54 LEU C CA 1
ATOM 4808 C C . LEU C 1 54 ? 22.274 24.825 72.242 1.00 30.17 54 LEU C C 1
ATOM 4809 O O . LEU C 1 54 ? 21.849 25.997 72.282 1.00 30.75 54 LEU C O 1
ATOM 4814 N N . GLN C 1 55 ? 22.537 24.126 73.340 1.00 32.47 55 GLN C N 1
ATOM 4815 C CA . GLN C 1 55 ? 22.213 24.668 74.657 1.00 35.21 55 GLN C CA 1
ATOM 4816 C C . GLN C 1 55 ? 23.125 25.804 75.080 1.00 35.50 55 GLN C C 1
ATOM 4817 O O . GLN C 1 55 ? 22.707 26.674 75.834 1.00 36.25 55 GLN C O 1
ATOM 4823 N N . SER C 1 56 ? 24.352 25.825 74.567 1.00 34.82 56 SER C N 1
ATOM 4824 C CA . SER C 1 56 ? 25.294 26.906 74.872 1.00 35.20 56 SER C CA 1
ATOM 4825 C C . SER C 1 56 ? 24.926 28.252 74.223 1.00 34.40 56 SER C C 1
ATOM 4826 O O . SER C 1 56 ? 25.324 29.306 74.717 1.00 36.92 56 SER C O 1
ATOM 4829 N N . GLY C 1 57 ? 24.194 28.216 73.112 1.00 34.55 57 GLY C N 1
ATOM 4830 C CA . GLY C 1 57 ? 23.873 29.428 72.363 1.00 34.34 57 GLY C CA 1
ATOM 4831 C C . GLY C 1 57 ? 24.819 29.682 71.206 1.00 35.19 57 GLY C C 1
ATOM 4832 O O . GLY C 1 57 ? 24.667 30.668 70.469 1.00 36.36 57 GLY C O 1
ATOM 4833 N N . ARG C 1 58 ? 25.791 28.794 71.022 1.00 34.74 58 ARG C N 1
ATOM 4834 C CA . ARG C 1 58 ? 26.707 28.901 69.884 1.00 35.56 58 ARG C CA 1
ATOM 4835 C C . ARG C 1 58 ? 25.991 28.803 68.513 1.00 33.45 58 ARG C C 1
ATOM 4836 O O . ARG C 1 58 ? 26.453 29.376 67.523 1.00 33.79 58 ARG C O 1
ATOM 4844 N N . LEU C 1 59 ? 24.870 28.088 68.444 1.00 32.23 59 LEU C N 1
ATOM 4845 C CA . LEU C 1 59 ? 24.128 27.958 67.167 1.00 31.02 59 LEU C CA 1
ATOM 4846 C C . LEU C 1 59 ? 23.007 29.006 66.948 1.00 31.09 59 LEU C C 1
ATOM 4847 O O . LEU C 1 59 ? 22.270 28.935 65.949 1.00 31.10 59 LEU C O 1
ATOM 4852 N N . ASP C 1 60 ? 22.877 29.955 67.874 1.00 32.46 60 ASP C N 1
ATOM 4853 C CA . ASP C 1 60 ? 21.758 30.910 67.843 1.00 33.12 60 ASP C CA 1
ATOM 4854 C C . ASP C 1 60 ? 21.673 31.719 66.553 1.00 33.34 60 ASP C C 1
ATOM 4855 O O . ASP C 1 60 ? 20.570 31.968 66.059 1.00 35.65 60 ASP C O 1
ATOM 4860 N N . GLU C 1 61 ? 22.817 32.089 65.982 1.00 34.19 61 GLU C N 1
ATOM 4861 C CA . GLU C 1 61 ? 22.834 32.748 64.671 1.00 36.17 61 GLU C CA 1
ATOM 4862 C C . GLU C 1 61 ? 22.246 31.855 63.587 1.00 32.07 61 GLU C C 1
ATOM 4863 O O . GLU C 1 61 ? 21.397 32.286 62.805 1.00 31.10 61 GLU C O 1
ATOM 4869 N N . ASP C 1 62 ? 22.691 30.602 63.554 1.00 29.96 62 ASP C N 1
ATOM 4870 C CA . ASP C 1 62 ? 22.231 29.632 62.554 1.00 27.22 62 ASP C CA 1
ATOM 4871 C C . ASP C 1 62 ? 20.785 29.215 62.766 1.00 25.21 62 ASP C C 1
ATOM 4872 O O . ASP C 1 62 ? 20.158 28.730 61.842 1.00 24.52 62 ASP C O 1
ATOM 4877 N N . ARG C 1 63 ? 20.255 29.403 63.972 1.00 24.45 63 ARG C N 1
ATOM 4878 C CA . ARG C 1 63 ? 18.850 29.099 64.254 1.00 25.67 63 ARG C CA 1
ATOM 4879 C C . ARG C 1 63 ? 17.890 30.244 63.952 1.00 29.05 63 ARG C C 1
ATOM 4880 O O . ARG C 1 63 ? 16.676 30.070 64.050 1.00 30.66 63 ARG C O 1
ATOM 4888 N N . LYS C 1 64 ? 18.426 31.424 63.645 1.00 32.91 64 LYS C N 1
ATOM 4889 C CA . LYS C 1 64 ? 17.611 32.625 63.465 1.00 38.12 64 LYS C CA 1
ATOM 4890 C C . LYS C 1 64 ? 16.737 32.497 62.227 1.00 38.88 64 LYS C C 1
ATOM 4891 O O . LYS C 1 64 ? 17.184 32.038 61.180 1.00 34.88 64 LYS C O 1
ATOM 4897 N N . LEU C 1 65 ? 15.473 32.880 62.375 1.00 44.84 65 LEU C N 1
ATOM 4898 C CA . LEU C 1 65 ? 14.502 32.840 61.276 1.00 50.23 65 LEU C CA 1
ATOM 4899 C C . LEU C 1 65 ? 14.257 34.233 60.713 1.00 56.00 65 LEU C C 1
ATOM 4900 O O . LEU C 1 65 ? 14.651 35.219 61.345 1.00 57.58 65 LEU C O 1
ATOM 4905 N N . PRO C 1 66 ? 13.618 34.328 59.521 1.00 62.25 66 PRO C N 1
ATOM 4906 C CA . PRO C 1 66 ? 13.451 35.658 58.916 1.00 64.23 66 PRO C CA 1
ATOM 4907 C C . PRO C 1 66 ? 12.787 36.653 59.877 1.00 65.03 66 PRO C C 1
ATOM 4908 O O . PRO C 1 66 ? 13.268 37.785 60.022 1.00 64.13 66 PRO C O 1
ATOM 4912 N N . ASP C 1 67 ? 11.727 36.213 60.557 1.00 63.76 67 ASP C N 1
ATOM 4913 C CA . ASP C 1 67 ? 11.016 37.048 61.529 1.00 63.87 67 ASP C CA 1
ATOM 4914 C C . ASP C 1 67 ? 11.826 37.368 62.803 1.00 61.70 67 ASP C C 1
ATOM 4915 O O . ASP C 1 67 ? 11.416 38.212 63.586 1.00 62.71 67 ASP C O 1
ATOM 4920 N N . GLY C 1 68 ? 12.951 36.682 63.016 1.00 58.10 68 GLY C N 1
ATOM 4921 C CA . GLY C 1 68 ? 13.854 36.984 64.130 1.00 52.96 68 GLY C CA 1
ATOM 4922 C C . GLY C 1 68 ? 13.795 36.007 65.299 1.00 50.49 68 GLY C C 1
ATOM 4923 O O . GLY C 1 68 ? 14.635 36.064 66.199 1.00 49.32 68 GLY C O 1
ATOM 4924 N N . SER C 1 69 ? 12.807 35.115 65.308 1.00 46.01 69 SER C N 1
ATOM 4925 C CA . SER C 1 69 ? 12.752 34.077 66.333 1.00 43.52 69 SER C CA 1
ATOM 4926 C C . SER C 1 69 ? 13.769 32.965 66.001 1.00 39.61 69 SER C C 1
ATOM 4927 O O . SER C 1 69 ? 14.336 32.934 64.906 1.00 36.21 69 SER C O 1
ATOM 4930 N N . LEU C 1 70 ? 14.001 32.070 66.956 1.00 36.70 70 LEU C N 1
ATOM 4931 C CA . LEU C 1 70 ? 14.959 31.000 66.775 1.00 35.53 70 LEU C CA 1
ATOM 4932 C C . LEU C 1 70 ? 14.191 29.704 66.640 1.00 35.21 70 LEU C C 1
ATOM 4933 O O . LEU C 1 70 ? 13.227 29.483 67.369 1.00 36.64 70 LEU C O 1
ATOM 4938 N N . ILE C 1 71 ? 14.595 28.853 65.705 1.00 31.56 71 ILE C N 1
ATOM 4939 C CA . ILE C 1 71 ? 13.981 27.531 65.610 1.00 31.00 71 ILE C CA 1
ATOM 4940 C C . ILE C 1 71 ? 14.181 26.764 66.905 1.00 30.23 71 ILE C C 1
ATOM 4941 O O . ILE C 1 71 ? 15.229 26.871 67.545 1.00 31.71 71 ILE C O 1
ATOM 4946 N N . GLU C 1 72 ? 13.159 26.014 67.297 1.00 28.21 72 GLU C N 1
ATOM 4947 C CA . GLU C 1 72 ? 13.234 25.118 68.446 1.00 30.94 72 GLU C CA 1
ATOM 4948 C C . GLU C 1 72 ? 12.875 23.725 67.941 1.00 27.83 72 GLU C C 1
ATOM 4949 O O . GLU C 1 72 ? 12.042 23.594 67.037 1.00 30.16 72 GLU C O 1
ATOM 4955 N N . PHE C 1 73 ? 13.554 22.698 68.448 1.00 25.47 73 PHE C N 1
ATOM 4956 C CA . PHE C 1 73 ? 13.303 21.334 67.995 1.00 25.47 73 PHE C CA 1
ATOM 4957 C C . PHE C 1 73 ? 12.357 20.621 68.955 1.00 26.36 73 PHE C C 1
ATOM 4958 O O . PHE C 1 73 ? 12.405 20.864 70.152 1.00 26.31 73 PHE C O 1
ATOM 4966 N N . ALA C 1 74 ? 11.484 19.768 68.425 1.00 25.76 74 ALA C N 1
ATOM 4967 C CA . ALA C 1 74 ? 10.541 19.054 69.293 1.00 29.15 74 ALA C CA 1
ATOM 4968 C C . ALA C 1 74 ? 11.224 17.907 70.051 1.00 30.17 74 ALA C C 1
ATOM 4969 O O . ALA C 1 74 ? 10.660 17.347 70.986 1.00 38.06 74 ALA C O 1
ATOM 4971 N N . GLY C 1 75 ? 12.461 17.613 69.695 1.00 27.02 75 GLY C N 1
ATOM 4972 C CA . GLY C 1 75 ? 13.257 16.602 70.387 1.00 24.32 75 GLY C CA 1
ATOM 4973 C C . GLY C 1 75 ? 14.455 16.310 69.513 1.00 22.25 75 GLY C C 1
ATOM 4974 O O . GLY C 1 75 ? 14.398 16.473 68.271 1.00 19.03 75 GLY C O 1
ATOM 4975 N N . VAL C 1 76 ? 15.559 15.912 70.137 1.00 19.57 76 VAL C N 1
ATOM 4976 C CA . VAL C 1 76 ? 16.755 15.544 69.355 1.00 21.28 76 VAL C CA 1
ATOM 4977 C C . VAL C 1 76 ? 17.060 14.127 69.773 1.00 20.97 76 VAL C C 1
ATOM 4978 O O . VAL C 1 76 ? 17.374 13.896 70.927 1.00 19.98 76 VAL C O 1
ATOM 4982 N N . TYR C 1 77 ? 16.885 13.178 68.871 1.00 17.44 77 TYR C N 1
ATOM 4983 C CA . TYR C 1 77 ? 16.941 11.737 69.245 1.00 19.33 77 TYR C CA 1
ATOM 4984 C C . TYR C 1 77 ? 18.249 11.095 68.739 1.00 17.00 77 TYR C C 1
ATOM 4985 O O . TYR C 1 77 ? 18.643 11.322 67.577 1.00 15.94 77 TYR C O 1
ATOM 4994 N N . PRO C 1 78 ? 18.928 10.318 69.596 1.00 18.11 78 PRO C N 1
ATOM 4995 C CA . PRO C 1 78 ? 20.090 9.589 69.068 1.00 17.04 78 PRO C CA 1
ATOM 4996 C C . PRO C 1 78 ? 19.596 8.530 68.085 1.00 18.31 78 PRO C C 1
ATOM 4997 O O . PRO C 1 78 ? 18.568 7.864 68.335 1.00 17.72 78 PRO C O 1
ATOM 5001 N N . LEU C 1 79 ? 20.302 8.390 66.967 1.00 16.85 79 LEU C N 1
ATOM 5002 C CA . LEU C 1 79 ? 19.844 7.550 65.867 1.00 16.58 79 LEU C CA 1
ATOM 5003 C C . LEU C 1 79 ? 21.040 7.074 65.081 1.00 16.43 79 LEU C C 1
ATOM 5004 O O . LEU C 1 79 ? 21.802 7.886 64.538 1.00 16.56 79 LEU C O 1
ATOM 5009 N N . ASP C 1 80 ? 21.223 5.767 65.032 1.00 15.17 80 ASP C N 1
ATOM 5010 C CA . ASP C 1 80 ? 22.271 5.222 64.210 1.00 17.22 80 ASP C CA 1
ATOM 5011 C C . ASP C 1 80 ? 21.610 4.404 63.123 1.00 19.08 80 ASP C C 1
ATOM 5012 O O . ASP C 1 80 ? 21.103 3.294 63.358 1.00 18.84 80 ASP C O 1
ATOM 5017 N N . ALA C 1 81 ? 21.639 4.949 61.915 1.00 17.75 81 ALA C N 1
ATOM 5018 C CA . ALA C 1 81 ? 20.867 4.392 60.824 1.00 16.88 81 ALA C CA 1
ATOM 5019 C C . ALA C 1 81 ? 21.505 3.138 60.216 1.00 16.92 81 ALA C C 1
ATOM 5020 O O . ALA C 1 81 ? 20.956 2.585 59.270 1.00 17.23 81 ALA C O 1
ATOM 5022 N N . ALA C 1 82 ? 22.628 2.683 60.774 1.00 13.35 82 ALA C N 1
ATOM 5023 C CA . ALA C 1 82 ? 23.186 1.394 60.406 1.00 17.31 82 ALA C CA 1
ATOM 5024 C C . ALA C 1 82 ? 22.465 0.219 61.118 1.00 17.92 82 ALA C C 1
ATOM 5025 O O . ALA C 1 82 ? 22.681 -0.915 60.765 1.00 17.82 82 ALA C O 1
ATOM 5027 N N . PHE C 1 83 ? 21.602 0.503 62.097 1.00 17.07 83 PHE C N 1
ATOM 5028 C CA . PHE C 1 83 ? 20.982 -0.548 62.903 1.00 17.44 83 PHE C CA 1
ATOM 5029 C C . PHE C 1 83 ? 19.480 -0.395 62.897 1.00 16.88 83 PHE C C 1
ATOM 5030 O O . PHE C 1 83 ? 18.956 0.644 63.295 1.00 16.54 83 PHE C O 1
ATOM 5038 N N . ASP C 1 84 ? 18.784 -1.449 62.507 1.00 16.18 84 ASP C N 1
ATOM 5039 C CA . ASP C 1 84 ? 17.327 -1.420 62.480 1.00 15.67 84 ASP C CA 1
ATOM 5040 C C . ASP C 1 84 ? 16.650 -1.698 63.835 1.00 17.40 84 ASP C C 1
ATOM 5041 O O . ASP C 1 84 ? 15.665 -1.047 64.161 1.00 16.05 84 ASP C O 1
ATOM 5046 N N . LYS C 1 85 ? 17.194 -2.636 64.605 1.00 17.30 85 LYS C N 1
ATOM 5047 C CA . LYS C 1 85 ? 16.572 -3.102 65.828 1.00 21.66 85 LYS C CA 1
ATOM 5048 C C . LYS C 1 85 ? 17.678 -3.439 66.829 1.00 20.35 85 LYS C C 1
ATOM 5049 O O . LYS C 1 85 ? 18.813 -3.679 66.416 1.00 18.84 85 LYS C O 1
ATOM 5055 N N . PRO C 1 86 ? 17.360 -3.456 68.144 1.00 21.09 86 PRO C N 1
ATOM 5056 C CA . PRO C 1 86 ? 18.347 -3.688 69.202 1.00 22.45 86 PRO C CA 1
ATOM 5057 C C . PRO C 1 86 ? 19.219 -4.920 69.017 1.00 22.33 86 PRO C C 1
ATOM 5058 O O . PRO C 1 86 ? 20.406 -4.861 69.274 1.00 21.66 86 PRO C O 1
ATOM 5062 N N . GLU C 1 87 ? 18.638 -6.038 68.600 1.00 24.89 87 GLU C N 1
ATOM 5063 C CA . GLU C 1 87 ? 19.452 -7.252 68.399 1.00 28.66 87 GLU C CA 1
ATOM 5064 C C . GLU C 1 87 ? 20.487 -7.164 67.244 1.00 25.99 87 GLU C C 1
ATOM 5065 O O . GLU C 1 87 ? 21.345 -8.037 67.133 1.00 26.87 87 GLU C O 1
ATOM 5071 N N . ASP C 1 88 ? 20.409 -6.143 66.399 1.00 25.45 88 ASP C N 1
ATOM 5072 C CA . ASP C 1 88 ? 21.436 -5.934 65.352 1.00 24.96 88 ASP C CA 1
ATOM 5073 C C . ASP C 1 88 ? 22.689 -5.234 65.864 1.00 24.96 88 ASP C C 1
ATOM 5074 O O . ASP C 1 88 ? 23.698 -5.189 65.169 1.00 25.27 88 ASP C O 1
ATOM 5079 N N . VAL C 1 89 ? 22.629 -4.630 67.037 1.00 23.24 89 VAL C N 1
ATOM 5080 C CA . VAL C 1 89 ? 23.770 -3.863 67.514 1.00 22.55 89 VAL C CA 1
ATOM 5081 C C . VAL C 1 89 ? 24.805 -4.809 68.131 1.00 25.50 89 VAL C C 1
ATOM 5082 O O . VAL C 1 89 ? 24.495 -5.517 69.075 1.00 25.35 89 VAL C O 1
ATOM 5086 N N . PRO C 1 90 ? 26.033 -4.842 67.584 1.00 26.93 90 PRO C N 1
ATOM 5087 C CA . PRO C 1 90 ? 27.060 -5.699 68.182 1.00 28.92 90 PRO C CA 1
ATOM 5088 C C . PRO C 1 90 ? 27.496 -5.217 69.546 1.00 31.28 90 PRO C C 1
ATOM 5089 O O . PRO C 1 90 ? 27.332 -4.036 69.874 1.00 27.65 90 PRO C O 1
ATOM 5093 N N . GLN C 1 91 ? 28.055 -6.140 70.325 1.00 34.89 91 GLN C N 1
ATOM 5094 C CA . GLN C 1 91 ? 28.643 -5.833 71.631 1.00 38.28 91 GLN C CA 1
ATOM 5095 C C . GLN C 1 91 ? 29.722 -4.726 71.646 1.00 40.34 91 GLN C C 1
ATOM 5096 O O . GLN C 1 91 ? 29.727 -3.926 72.582 1.00 39.27 91 GLN C O 1
ATOM 5102 N N . ASP C 1 92 ? 30.607 -4.657 70.637 1.00 43.23 92 ASP C N 1
ATOM 5103 C CA . ASP C 1 92 ? 31.614 -3.552 70.573 1.00 48.03 92 ASP C CA 1
ATOM 5104 C C . ASP C 1 92 ? 30.981 -2.158 70.524 1.00 46.02 92 ASP C C 1
ATOM 5105 O O . ASP C 1 92 ? 31.485 -1.229 71.161 1.00 47.46 92 ASP C O 1
ATOM 5110 N N . ILE C 1 93 ? 29.899 -2.017 69.759 1.00 40.54 93 ILE C N 1
ATOM 5111 C CA . ILE C 1 93 ? 29.136 -0.769 69.740 1.00 38.78 93 ILE C CA 1
ATOM 5112 C C . ILE C 1 93 ? 28.498 -0.459 71.095 1.00 39.94 93 ILE C C 1
ATOM 5113 O O . ILE C 1 93 ? 28.668 0.647 71.601 1.00 37.82 93 ILE C O 1
ATOM 5118 N N . LYS C 1 94 ? 27.784 -1.425 71.688 1.00 41.11 94 LYS C N 1
ATOM 5119 C CA . LYS C 1 94 ? 27.107 -1.188 72.966 1.00 44.21 94 LYS C CA 1
ATOM 5120 C C . LYS C 1 94 ? 28.106 -0.785 74.035 1.00 47.09 94 LYS C C 1
ATOM 5121 O O . LYS C 1 94 ? 27.774 -0.027 74.943 1.00 48.73 94 LYS C O 1
ATOM 5127 N N . ASP C 1 95 ? 29.333 -1.287 73.908 1.00 48.69 95 ASP C N 1
ATOM 5128 C CA . ASP C 1 95 ? 30.409 -1.027 74.871 1.00 51.29 95 ASP C CA 1
ATOM 5129 C C . ASP C 1 95 ? 31.303 0.147 74.487 1.00 51.19 95 ASP C C 1
ATOM 5130 O O . ASP C 1 95 ? 32.096 0.598 75.299 1.00 51.01 95 ASP C O 1
ATOM 5135 N N . ASN C 1 96 ? 31.193 0.615 73.243 1.00 49.10 96 ASN C N 1
ATOM 5136 C CA . ASN C 1 96 ? 31.955 1.761 72.777 1.00 50.06 96 ASN C CA 1
ATOM 5137 C C . ASN C 1 96 ? 31.656 2.985 73.656 1.00 52.29 96 ASN C C 1
ATOM 5138 O O . ASN C 1 96 ? 30.490 3.329 73.878 1.00 49.34 96 ASN C O 1
ATOM 5143 N N . LYS C 1 97 ? 32.706 3.621 74.175 1.00 55.21 97 LYS C N 1
ATOM 5144 C CA . LYS C 1 97 ? 32.548 4.800 75.043 1.00 58.85 97 LYS C CA 1
ATOM 5145 C C . LYS C 1 97 ? 31.772 5.934 74.350 1.00 56.24 97 LYS C C 1
ATOM 5146 O O . LYS C 1 97 ? 31.025 6.665 74.995 1.00 54.51 97 LYS C O 1
ATOM 5152 N N . ARG C 1 98 ? 31.927 6.048 73.033 1.00 53.82 98 ARG C N 1
ATOM 5153 C CA . ARG C 1 98 ? 31.207 7.056 72.248 1.00 52.84 98 ARG C CA 1
ATOM 5154 C C . ARG C 1 98 ? 29.683 6.849 72.262 1.00 49.45 98 ARG C C 1
ATOM 5155 O O . ARG C 1 98 ? 28.928 7.784 72.010 1.00 49.87 98 ARG C O 1
ATOM 5163 N N . TYR C 1 99 ? 29.241 5.632 72.577 1.00 45.35 99 TYR C N 1
ATOM 5164 C CA . TYR C 1 99 ? 27.821 5.326 72.714 1.00 40.89 99 TYR C CA 1
ATOM 5165 C C . TYR C 1 99 ? 27.367 5.235 74.169 1.00 44.07 99 TYR C C 1
ATOM 5166 O O . TYR C 1 99 ? 26.213 4.885 74.423 1.00 43.27 99 TYR C O 1
ATOM 5175 N N . ALA C 1 100 ? 28.264 5.532 75.115 1.00 46.18 100 ALA C N 1
ATOM 5176 C CA . ALA C 1 100 ? 27.924 5.469 76.553 1.00 50.16 100 ALA C CA 1
ATOM 5177 C C . ALA C 1 100 ? 26.909 6.553 76.928 1.00 50.18 100 ALA C C 1
ATOM 5178 O O . ALA C 1 100 ? 27.049 7.715 76.528 1.00 51.59 100 ALA C O 1
ATOM 5180 N N . GLY C 1 101 ? 25.869 6.161 77.655 1.00 49.38 101 GLY C N 1
ATOM 5181 C CA . GLY C 1 101 ? 24.872 7.110 78.122 1.00 49.91 101 GLY C CA 1
ATOM 5182 C C . GLY C 1 101 ? 23.799 7.486 77.117 1.00 49.57 101 GLY C C 1
ATOM 5183 O O . GLY C 1 101 ? 22.979 8.365 77.401 1.00 50.20 101 GLY C O 1
ATOM 5184 N N . VAL C 1 102 ? 23.823 6.863 75.930 1.00 47.33 102 VAL C N 1
ATOM 5185 C CA . VAL C 1 102 ? 22.656 6.864 75.037 1.00 44.83 102 VAL C CA 1
ATOM 5186 C C . VAL C 1 102 ? 22.095 5.459 74.860 1.00 42.64 102 VAL C C 1
ATOM 5187 O O . VAL C 1 102 ? 22.812 4.455 74.882 1.00 41.35 102 VAL C O 1
ATOM 5191 N N . ASP C 1 103 ? 20.789 5.420 74.676 1.00 40.65 103 ASP C N 1
ATOM 5192 C CA . ASP C 1 103 ? 20.059 4.188 74.545 1.00 39.62 103 ASP C CA 1
ATOM 5193 C C . ASP C 1 103 ? 18.946 4.409 73.522 1.00 34.22 103 ASP C C 1
ATOM 5194 O O . ASP C 1 103 ? 18.585 5.546 73.231 1.00 32.88 103 ASP C O 1
ATOM 5199 N N . GLY C 1 104 ? 18.438 3.317 72.963 1.00 27.78 104 GLY C N 1
ATOM 5200 C CA . GLY C 1 104 ? 17.251 3.335 72.127 1.00 24.74 104 GLY C CA 1
ATOM 5201 C C . GLY C 1 104 ? 17.488 4.054 70.813 1.00 23.05 104 GLY C C 1
ATOM 5202 O O . GLY C 1 104 ? 16.628 4.820 70.363 1.00 23.66 104 GLY C O 1
ATOM 5203 N N . TYR C 1 105 ? 18.628 3.778 70.174 1.00 19.79 105 TYR C N 1
ATOM 5204 C CA . TYR C 1 105 ? 19.048 4.533 68.987 1.00 19.52 105 TYR C CA 1
ATOM 5205 C C . TYR C 1 105 ? 18.949 3.772 67.653 1.00 19.61 105 TYR C C 1
ATOM 5206 O O . TYR C 1 105 ? 19.369 4.296 66.600 1.00 18.27 105 TYR C O 1
ATOM 5215 N N . THR C 1 106 ? 18.386 2.560 67.665 1.00 17.81 106 THR C N 1
ATOM 5216 C CA . THR C 1 106 ? 18.124 1.876 66.395 1.00 16.17 106 THR C CA 1
ATOM 5217 C C . THR C 1 106 ? 16.884 2.503 65.735 1.00 14.89 106 THR C C 1
ATOM 5218 O O . THR C 1 106 ? 16.051 3.158 66.413 1.00 15.41 106 THR C O 1
ATOM 5222 N N . ILE C 1 107 ? 16.774 2.340 64.419 1.00 13.69 107 ILE C N 1
ATOM 5223 C CA . ILE C 1 107 ? 15.704 2.978 63.666 1.00 13.76 107 ILE C CA 1
ATOM 5224 C C . ILE C 1 107 ? 14.304 2.615 64.219 1.00 15.63 107 ILE C C 1
ATOM 5225 O O . ILE C 1 107 ? 13.434 3.489 64.412 1.00 13.94 107 ILE C O 1
ATOM 5230 N N . LYS C 1 108 ? 14.076 1.324 64.471 1.00 15.53 108 LYS C N 1
ATOM 5231 C CA . LYS C 1 108 ? 12.804 0.880 65.051 1.00 17.10 108 LYS C CA 1
ATOM 5232 C C . LYS C 1 108 ? 12.518 1.551 66.402 1.00 17.86 108 LYS C C 1
ATOM 5233 O O . LYS C 1 108 ? 11.391 2.011 66.657 1.00 14.90 108 LYS C O 1
ATOM 5239 N N . GLU C 1 109 ? 13.524 1.612 67.270 1.00 16.09 109 GLU C N 1
ATOM 5240 C CA . GLU C 1 109 ? 13.312 2.212 68.578 1.00 17.36 109 GLU C CA 1
ATOM 5241 C C . GLU C 1 109 ? 13.038 3.711 68.493 1.00 18.67 109 GLU C C 1
ATOM 5242 O O . GLU C 1 109 ? 12.207 4.243 69.256 1.00 17.80 109 GLU C O 1
ATOM 5248 N N . VAL C 1 110 ? 13.740 4.399 67.587 1.00 17.12 110 VAL C N 1
ATOM 5249 C CA . VAL C 1 110 ? 13.486 5.823 67.382 1.00 18.70 110 VAL C CA 1
ATOM 5250 C C . VAL C 1 110 ? 12.043 6.089 66.901 1.00 18.30 110 VAL C C 1
ATOM 5251 O O . VAL C 1 110 ? 11.351 6.970 67.432 1.00 16.89 110 VAL C O 1
ATOM 5255 N N . ALA C 1 111 ? 11.576 5.297 65.942 1.00 17.00 111 ALA C N 1
ATOM 5256 C CA . ALA C 1 111 ? 10.190 5.434 65.473 1.00 18.09 111 ALA C CA 1
ATOM 5257 C C . ALA C 1 111 ? 9.168 5.201 66.582 1.00 17.42 111 ALA C C 1
ATOM 5258 O O . ALA C 1 111 ? 8.173 5.941 66.661 1.00 18.14 111 ALA C O 1
ATOM 5260 N N . VAL C 1 112 ? 9.421 4.224 67.462 1.00 18.17 112 VAL C N 1
ATOM 5261 C CA . VAL C 1 112 ? 8.559 4.000 68.624 1.00 18.70 112 VAL C CA 1
ATOM 5262 C C . VAL C 1 112 ? 8.563 5.205 69.558 1.00 20.16 112 VAL C C 1
ATOM 5263 O O . VAL C 1 112 ? 7.516 5.623 70.023 1.00 20.16 112 VAL C O 1
ATOM 5267 N N . LYS C 1 113 ? 9.732 5.756 69.862 1.00 20.47 113 LYS C N 1
ATOM 5268 C CA . LYS C 1 113 ? 9.786 6.928 70.749 1.00 22.20 113 LYS C CA 1
ATOM 5269 C C . LYS C 1 113 ? 9.072 8.136 70.148 1.00 19.59 113 LYS C C 1
ATOM 5270 O O . LYS C 1 113 ? 8.397 8.892 70.866 1.00 20.43 113 LYS C O 1
ATOM 5276 N N . VAL C 1 114 ? 9.279 8.363 68.854 1.00 18.49 114 VAL C N 1
ATOM 5277 C CA . VAL C 1 114 ? 8.648 9.495 68.179 1.00 18.26 114 VAL C CA 1
ATOM 5278 C C . VAL C 1 114 ? 7.112 9.369 68.267 1.00 19.46 114 VAL C C 1
ATOM 5279 O O . VAL C 1 114 ? 6.423 10.308 68.697 1.00 19.53 114 VAL C O 1
ATOM 5283 N N . LYS C 1 115 ? 6.590 8.188 67.907 1.00 20.13 115 LYS C N 1
ATOM 5284 C CA . LYS C 1 115 ? 5.165 7.871 68.071 1.00 21.29 115 LYS C CA 1
ATOM 5285 C C . LYS C 1 115 ? 4.661 8.153 69.494 1.00 22.26 115 LYS C C 1
ATOM 5286 O O . LYS C 1 115 ? 3.638 8.824 69.669 1.00 20.59 115 LYS C O 1
ATOM 5292 N N . GLN C 1 116 ? 5.376 7.663 70.499 1.00 23.86 116 GLN C N 1
ATOM 5293 C CA . GLN C 1 116 ? 4.999 7.922 71.914 1.00 25.72 116 GLN C CA 1
ATOM 5294 C C . GLN C 1 116 ? 5.053 9.404 72.320 1.00 25.95 116 GLN C C 1
ATOM 5295 O O . GLN C 1 116 ? 4.156 9.889 73.013 1.00 26.65 116 GLN C O 1
ATOM 5301 N N . ASP C 1 117 ? 6.113 10.106 71.924 1.00 22.88 117 ASP C N 1
ATOM 5302 C CA . ASP C 1 117 ? 6.347 11.474 72.379 1.00 24.49 117 ASP C CA 1
ATOM 5303 C C . ASP C 1 117 ? 5.542 12.481 71.586 1.00 24.45 117 ASP C C 1
ATOM 5304 O O . ASP C 1 117 ? 5.098 13.467 72.132 1.00 22.67 117 ASP C O 1
ATOM 5309 N N . LEU C 1 118 ? 5.434 12.267 70.273 1.00 22.09 118 LEU C N 1
ATOM 5310 C CA . LEU C 1 118 ? 4.891 13.269 69.367 1.00 23.80 118 LEU C CA 1
ATOM 5311 C C . LEU C 1 118 ? 3.612 12.853 68.635 1.00 23.87 118 LEU C C 1
ATOM 5312 O O . LEU C 1 118 ? 2.888 13.712 68.161 1.00 25.43 118 LEU C O 1
ATOM 5317 N N . GLY C 1 119 ? 3.355 11.554 68.509 1.00 21.07 119 GLY C N 1
ATOM 5318 C CA . GLY C 1 119 ? 2.217 11.087 67.729 1.00 21.34 119 GLY C CA 1
ATOM 5319 C C . GLY C 1 119 ? 2.634 10.767 66.295 1.00 21.82 119 GLY C C 1
ATOM 5320 O O . GLY C 1 119 ? 3.840 10.594 65.999 1.00 19.31 119 GLY C O 1
ATOM 5321 N N . ASN C 1 120 ? 1.641 10.677 65.411 1.00 21.70 120 ASN C N 1
ATOM 5322 C CA . ASN C 1 120 ? 1.890 10.442 63.989 1.00 22.83 120 ASN C CA 1
ATOM 5323 C C . ASN C 1 120 ? 2.624 11.632 63.401 1.00 22.47 120 ASN C C 1
ATOM 5324 O O . ASN C 1 120 ? 2.429 12.758 63.845 1.00 20.22 120 ASN C O 1
ATOM 5329 N N . ILE C 1 121 ? 3.479 11.373 62.423 1.00 20.65 121 ILE C N 1
ATOM 5330 C CA . ILE C 1 121 ? 4.170 12.424 61.713 1.00 20.30 121 ILE C CA 1
ATOM 5331 C C . ILE C 1 121 ? 3.653 12.578 60.279 1.00 19.09 121 ILE C C 1
ATOM 5332 O O . ILE C 1 121 ? 2.956 11.706 59.777 1.00 18.47 121 ILE C O 1
ATOM 5337 N N . ASP C 1 122 ? 4.021 13.691 59.638 1.00 17.36 122 ASP C N 1
ATOM 5338 C CA . ASP C 1 122 ? 3.613 14.008 58.276 1.00 15.65 122 ASP C CA 1
ATOM 5339 C C . ASP C 1 122 ? 4.779 14.015 57.285 1.00 15.87 122 ASP C C 1
ATOM 5340 O O . ASP C 1 122 ? 4.573 13.826 56.085 1.00 14.76 122 ASP C O 1
ATOM 5345 N N . ILE C 1 123 ? 5.988 14.248 57.800 1.00 14.10 123 ILE C N 1
ATOM 5346 C CA . ILE C 1 123 ? 7.159 14.596 56.984 1.00 11.84 123 ILE C CA 1
ATOM 5347 C C . ILE C 1 123 ? 8.388 13.822 57.472 1.00 12.17 123 ILE C C 1
ATOM 5348 O O . ILE C 1 123 ? 8.693 13.833 58.666 1.00 13.58 123 ILE C O 1
ATOM 5353 N N . LEU C 1 124 ? 9.101 13.190 56.552 1.00 11.91 124 LEU C N 1
ATOM 5354 C CA . LEU C 1 124 ? 10.242 12.374 56.909 1.00 11.62 124 LEU C CA 1
ATOM 5355 C C . LEU C 1 124 ? 11.390 12.782 55.995 1.00 12.56 124 LEU C C 1
ATOM 5356 O O . LEU C 1 124 ? 11.236 12.812 54.778 1.00 12.01 124 LEU C O 1
ATOM 5361 N N . VAL C 1 125 ? 12.538 13.104 56.589 1.00 11.42 125 VAL C N 1
ATOM 5362 C CA . VAL C 1 125 ? 13.703 13.508 55.828 1.00 11.95 125 VAL C CA 1
ATOM 5363 C C . VAL C 1 125 ? 14.903 12.590 56.117 1.00 12.85 125 VAL C C 1
ATOM 5364 O O . VAL C 1 125 ? 15.257 12.358 57.279 1.00 14.42 125 VAL C O 1
ATOM 5368 N N . HIS C 1 126 ? 15.542 12.112 55.052 1.00 11.15 126 HIS C N 1
ATOM 5369 C CA . HIS C 1 126 ? 16.747 11.289 55.141 1.00 12.46 126 HIS C CA 1
ATOM 5370 C C . HIS C 1 126 ? 17.908 12.074 54.537 1.00 11.89 126 HIS C C 1
ATOM 5371 O O . HIS C 1 126 ? 17.992 12.246 53.313 1.00 12.02 126 HIS C O 1
ATOM 5378 N N . SER C 1 127 ? 18.767 12.613 55.400 1.00 11.60 127 SER C N 1
ATOM 5379 C CA . SER C 1 127 ? 19.873 13.439 54.973 1.00 12.87 127 SER C CA 1
ATOM 5380 C C . SER C 1 127 ? 21.174 12.929 55.580 1.00 15.64 127 SER C C 1
ATOM 5381 O O . SER C 1 127 ? 21.825 13.615 56.405 1.00 17.11 127 SER C O 1
ATOM 5384 N N . LEU C 1 128 ? 21.498 11.686 55.249 1.00 14.87 128 LEU C N 1
ATOM 5385 C CA . LEU C 1 128 ? 22.615 11.015 55.891 1.00 15.71 128 LEU C CA 1
ATOM 5386 C C . LEU C 1 128 ? 23.257 10.048 54.911 1.00 13.22 128 LEU C C 1
ATOM 5387 O O . LEU C 1 128 ? 22.591 9.479 54.039 1.00 12.40 128 LEU C O 1
ATOM 5392 N N . ALA C 1 129 ? 24.568 9.912 55.034 1.00 11.16 129 ALA C N 1
ATOM 5393 C CA . ALA C 1 129 ? 25.334 9.067 54.153 1.00 14.11 129 ALA C CA 1
ATOM 5394 C C . ALA C 1 129 ? 26.632 8.807 54.850 1.00 15.62 129 ALA C C 1
ATOM 5395 O O . ALA C 1 129 ? 27.090 9.637 55.632 1.00 13.93 129 ALA C O 1
ATOM 5397 N N . ASN C 1 130 ? 27.224 7.658 54.571 1.00 12.70 130 ASN C N 1
ATOM 5398 C CA . ASN C 1 130 ? 28.554 7.397 55.055 1.00 16.74 130 ASN C CA 1
ATOM 5399 C C . ASN C 1 130 ? 29.201 6.312 54.222 1.00 15.33 130 ASN C C 1
ATOM 5400 O O . ASN C 1 130 ? 28.663 5.221 54.136 1.00 14.95 130 ASN C O 1
ATOM 5405 N N . GLY C 1 131 ? 30.361 6.613 53.638 1.00 16.08 131 GLY C N 1
ATOM 5406 C CA . GLY C 1 131 ? 31.080 5.625 52.851 1.00 15.55 131 GLY C CA 1
ATOM 5407 C C . GLY C 1 131 ? 32.509 5.601 53.316 1.00 18.55 131 GLY C C 1
ATOM 5408 O O . GLY C 1 131 ? 33.264 6.511 53.011 1.00 16.13 131 GLY C O 1
ATOM 5409 N N . PRO C 1 132 ? 32.891 4.547 54.052 1.00 17.00 132 PRO C N 1
ATOM 5410 C CA . PRO C 1 132 ? 34.229 4.546 54.656 1.00 19.09 132 PRO C CA 1
ATOM 5411 C C . PRO C 1 132 ? 35.360 4.532 53.623 1.00 18.35 132 PRO C C 1
ATOM 5412 O O . PRO C 1 132 ? 36.458 4.990 53.932 1.00 16.64 132 PRO C O 1
ATOM 5416 N N . GLU C 1 133 ? 35.099 4.087 52.389 1.00 15.63 133 GLU C N 1
ATOM 5417 C CA . GLU C 1 133 ? 36.184 4.058 51.373 1.00 15.66 133 GLU C CA 1
ATOM 5418 C C . GLU C 1 133 ? 35.954 5.072 50.239 1.00 15.44 133 GLU C C 1
ATOM 5419 O O . GLU C 1 133 ? 36.433 4.891 49.115 1.00 14.11 133 GLU C O 1
ATOM 5425 N N . VAL C 1 134 ? 35.230 6.143 50.546 1.00 15.74 134 VAL C N 1
ATOM 5426 C CA . VAL C 1 134 ? 34.864 7.134 49.538 1.00 16.38 134 VAL C CA 1
ATOM 5427 C C . VAL C 1 134 ? 36.044 7.696 48.730 1.00 17.63 134 VAL C C 1
ATOM 5428 O O . VAL C 1 134 ? 35.861 8.075 47.574 1.00 16.48 134 VAL C O 1
ATOM 5432 N N . THR C 1 135 ? 37.248 7.753 49.318 1.00 16.29 135 THR C N 1
ATOM 5433 C CA . THR C 1 135 ? 38.403 8.293 48.582 1.00 18.13 135 THR C CA 1
ATOM 5434 C C . THR C 1 135 ? 39.050 7.236 47.666 1.00 20.35 135 THR C C 1
ATOM 5435 O O . THR C 1 135 ? 39.980 7.546 46.953 1.00 18.54 135 THR C O 1
ATOM 5439 N N . LYS C 1 136 ? 38.574 5.986 47.692 1.00 17.79 136 LYS C N 1
ATOM 5440 C CA . LYS C 1 136 ? 39.151 4.943 46.839 1.00 17.18 136 LYS C CA 1
ATOM 5441 C C . LYS C 1 136 ? 38.329 4.849 45.506 1.00 14.99 136 LYS C C 1
ATOM 5442 O O . LYS C 1 136 ? 37.098 4.859 45.531 1.00 13.99 136 LYS C O 1
ATOM 5448 N N . PRO C 1 137 ? 39.010 4.753 44.364 1.00 15.11 137 PRO C N 1
ATOM 5449 C CA . PRO C 1 137 ? 38.330 4.365 43.123 1.00 15.41 137 PRO C CA 1
ATOM 5450 C C . PRO C 1 137 ? 37.590 3.009 43.304 1.00 14.54 137 PRO C C 1
ATOM 5451 O O . PRO C 1 137 ? 37.917 2.197 44.198 1.00 12.80 137 PRO C O 1
ATOM 5455 N N . LEU C 1 138 ? 36.594 2.780 42.470 1.00 14.23 138 LEU C N 1
ATOM 5456 C CA . LEU C 1 138 ? 35.819 1.532 42.543 1.00 14.49 138 LEU C CA 1
ATOM 5457 C C . LEU C 1 138 ? 36.701 0.296 42.301 1.00 15.92 138 LEU C C 1
ATOM 5458 O O . LEU C 1 138 ? 36.530 -0.754 42.982 1.00 14.87 138 LEU C O 1
ATOM 5463 N N . LEU C 1 139 ? 37.708 0.426 41.423 1.00 14.54 139 LEU C N 1
ATOM 5464 C CA . LEU C 1 139 ? 38.674 -0.666 41.224 1.00 15.12 139 LEU C CA 1
ATOM 5465 C C . LEU C 1 139 ? 39.547 -0.962 42.462 1.00 16.55 139 LEU C C 1
ATOM 5466 O O . LEU C 1 139 ? 40.301 -1.927 42.459 1.00 15.85 139 LEU C O 1
ATOM 5471 N N . GLU C 1 140 ? 39.483 -0.124 43.495 1.00 15.33 140 GLU C N 1
ATOM 5472 C CA . GLU C 1 140 ? 40.268 -0.393 44.725 1.00 16.34 140 GLU C CA 1
ATOM 5473 C C . GLU C 1 140 ? 39.364 -0.468 45.967 1.00 16.73 140 GLU C C 1
ATOM 5474 O O . GLU C 1 140 ? 39.870 -0.389 47.080 1.00 16.00 140 GLU C O 1
ATOM 5480 N N . THR C 1 141 ? 38.037 -0.581 45.761 1.00 13.53 141 THR C N 1
ATOM 5481 C CA . THR C 1 141 ? 37.052 -0.619 46.850 1.00 14.15 141 THR C CA 1
ATOM 5482 C C . THR C 1 141 ? 36.784 -2.085 47.283 1.00 15.00 141 THR C C 1
ATOM 5483 O O . THR C 1 141 ? 36.547 -2.969 46.430 1.00 14.32 141 THR C O 1
ATOM 5487 N N . SER C 1 142 ? 36.879 -2.341 48.587 1.00 13.80 142 SER C N 1
ATOM 5488 C CA . SER C 1 142 ? 36.672 -3.685 49.156 1.00 13.52 142 SER C CA 1
ATOM 5489 C C . SER C 1 142 ? 35.152 -3.969 49.248 1.00 13.88 142 SER C C 1
ATOM 5490 O O . SER C 1 142 ? 34.291 -3.052 49.200 1.00 11.10 142 SER C O 1
ATOM 5493 N N . ARG C 1 143 ? 34.819 -5.245 49.374 1.00 12.58 143 ARG C N 1
ATOM 5494 C CA . ARG C 1 143 ? 33.416 -5.622 49.481 1.00 13.22 143 ARG C CA 1
ATOM 5495 C C . ARG C 1 143 ? 32.821 -5.019 50.755 1.00 13.01 143 ARG C C 1
ATOM 5496 O O . ARG C 1 143 ? 31.700 -4.509 50.771 1.00 10.77 143 ARG C O 1
ATOM 5504 N N . LYS C 1 144 ? 33.600 -5.071 51.823 1.00 13.73 144 LYS C N 1
ATOM 5505 C CA . LYS C 1 144 ? 33.158 -4.523 53.105 1.00 16.42 144 LYS C CA 1
ATOM 5506 C C . LYS C 1 144 ? 32.911 -3.002 53.004 1.00 14.40 144 LYS C C 1
ATOM 5507 O O . LYS C 1 144 ? 31.891 -2.510 53.504 1.00 13.34 144 LYS C O 1
ATOM 5513 N N . GLY C 1 145 ? 33.808 -2.271 52.343 1.00 11.95 145 GLY C N 1
ATOM 5514 C CA . GLY C 1 145 ? 33.607 -0.814 52.193 1.00 10.98 145 GLY C CA 1
ATOM 5515 C C . GLY C 1 145 ? 32.363 -0.535 51.339 1.00 12.13 145 GLY C C 1
ATOM 5516 O O . GLY C 1 145 ? 31.575 0.393 51.613 1.00 13.35 145 GLY C O 1
ATOM 5517 N N . TYR C 1 146 ? 32.185 -1.337 50.280 1.00 11.21 146 TYR C N 1
ATOM 5518 C CA . TYR C 1 146 ? 31.106 -1.115 49.317 1.00 12.01 146 TYR C CA 1
ATOM 5519 C C . TYR C 1 146 ? 29.752 -1.354 49.976 1.00 10.03 146 TYR C C 1
ATOM 5520 O O . TYR C 1 146 ? 28.806 -0.580 49.811 1.00 11.43 146 TYR C O 1
ATOM 5529 N N . LEU C 1 147 ? 29.674 -2.444 50.722 1.00 11.52 147 LEU C N 1
ATOM 5530 C CA . LEU C 1 147 ? 28.453 -2.799 51.442 1.00 11.89 147 LEU C CA 1
ATOM 5531 C C . LEU C 1 147 ? 28.185 -1.858 52.622 1.00 12.99 147 LEU C C 1
ATOM 5532 O O . LEU C 1 147 ? 27.019 -1.539 52.871 1.00 11.35 147 LEU C O 1
ATOM 5537 N N . ALA C 1 148 ? 29.227 -1.423 53.346 1.00 11.69 148 ALA C N 1
ATOM 5538 C CA . ALA C 1 148 ? 29.027 -0.337 54.348 1.00 12.09 148 ALA C CA 1
ATOM 5539 C C . ALA C 1 148 ? 28.408 0.930 53.709 1.00 12.43 148 ALA C C 1
ATOM 5540 O O . ALA C 1 148 ? 27.446 1.487 54.261 1.00 12.62 148 ALA C O 1
ATOM 5542 N N . ALA C 1 149 ? 28.910 1.354 52.534 1.00 12.50 149 ALA C N 1
ATOM 5543 C CA . ALA C 1 149 ? 28.300 2.504 51.834 1.00 11.98 149 ALA C CA 1
ATOM 5544 C C . ALA C 1 149 ? 26.813 2.261 51.589 1.00 11.25 149 ALA C C 1
ATOM 5545 O O . ALA C 1 149 ? 25.977 3.123 51.832 1.00 8.94 149 ALA C O 1
ATOM 5547 N N . SER C 1 150 ? 26.501 1.072 51.102 1.00 10.89 150 SER C N 1
ATOM 5548 C CA . SER C 1 150 ? 25.105 0.760 50.749 1.00 10.87 150 SER C CA 1
ATOM 5549 C C . SER C 1 150 ? 24.219 0.674 52.002 1.00 11.19 150 SER C C 1
ATOM 5550 O O . SER C 1 150 ? 23.101 1.182 52.017 1.00 14.24 150 SER C O 1
ATOM 5553 N N . SER C 1 151 ? 24.711 0.037 53.055 1.00 10.70 151 SER C N 1
ATOM 5554 C CA . SER C 1 151 ? 23.938 -0.119 54.298 1.00 11.85 151 SER C CA 1
ATOM 5555 C C . SER C 1 151 ? 23.640 1.246 54.958 1.00 14.22 151 SER C C 1
ATOM 5556 O O . SER C 1 151 ? 22.491 1.557 55.363 1.00 11.09 151 SER C O 1
ATOM 5559 N N . ASN C 1 152 ? 24.690 2.062 55.067 1.00 12.83 152 ASN C N 1
ATOM 5560 C CA . ASN C 1 152 ? 24.588 3.371 55.704 1.00 13.87 152 ASN C CA 1
ATOM 5561 C C . ASN C 1 152 ? 23.790 4.373 54.894 1.00 13.22 152 ASN C C 1
ATOM 5562 O O . ASN C 1 152 ? 23.113 5.220 55.464 1.00 13.89 152 ASN C O 1
ATOM 5567 N N . SER C 1 153 ? 23.903 4.305 53.566 1.00 11.16 153 SER C N 1
ATOM 5568 C CA . SER C 1 153 ? 23.450 5.415 52.698 1.00 13.17 153 SER C CA 1
ATOM 5569 C C . SER C 1 153 ? 22.205 5.125 51.860 1.00 11.86 153 SER C C 1
ATOM 5570 O O . SER C 1 153 ? 21.506 6.069 51.495 1.00 12.47 153 SER C O 1
ATOM 5573 N N . ALA C 1 154 ? 21.944 3.844 51.552 1.00 10.55 154 ALA C N 1
ATOM 5574 C CA . ALA C 1 154 ? 20.802 3.454 50.746 1.00 10.09 154 ALA C CA 1
ATOM 5575 C C . ALA C 1 154 ? 19.792 2.670 51.569 1.00 9.33 154 ALA C C 1
ATOM 5576 O O . ALA C 1 154 ? 18.650 3.085 51.683 1.00 7.69 154 ALA C O 1
ATOM 5578 N N . TYR C 1 155 ? 20.202 1.552 52.162 1.00 9.49 155 TYR C N 1
ATOM 5579 C CA . TYR C 1 155 ? 19.229 0.770 52.942 1.00 11.15 155 TYR C CA 1
ATOM 5580 C C . TYR C 1 155 ? 18.662 1.559 54.155 1.00 11.35 155 TYR C C 1
ATOM 5581 O O . TYR C 1 155 ? 17.507 1.355 54.508 1.00 12.62 155 TYR C O 1
ATOM 5590 N N . SER C 1 156 ? 19.457 2.438 54.770 1.00 9.93 156 SER C N 1
ATOM 5591 C CA . SER C 1 156 ? 18.947 3.297 55.877 1.00 9.38 156 SER C CA 1
ATOM 5592 C C . SER C 1 156 ? 17.661 4.047 55.475 1.00 11.32 156 SER C C 1
ATOM 5593 O O . SER C 1 156 ? 16.788 4.161 56.288 1.00 13.28 156 SER C O 1
ATOM 5596 N N . PHE C 1 157 ? 17.521 4.491 54.214 1.00 10.59 157 PHE C N 1
ATOM 5597 C CA . PHE C 1 157 ? 16.257 5.107 53.743 1.00 10.10 157 PHE C CA 1
ATOM 5598 C C . PHE C 1 157 ? 15.088 4.105 53.657 1.00 10.45 157 PHE C C 1
ATOM 5599 O O . PHE C 1 157 ? 13.959 4.390 54.061 1.00 9.70 157 PHE C O 1
ATOM 5607 N N . VAL C 1 158 ? 15.358 2.924 53.129 1.00 9.68 158 VAL C N 1
ATOM 5608 C CA . VAL C 1 158 ? 14.341 1.848 53.129 1.00 9.43 158 VAL C CA 1
ATOM 5609 C C . VAL C 1 158 ? 13.846 1.566 54.560 1.00 10.29 158 VAL C C 1
ATOM 5610 O O . VAL C 1 158 ? 12.635 1.443 54.804 1.00 9.75 158 VAL C O 1
ATOM 5614 N N . SER C 1 159 ? 14.773 1.414 55.481 1.00 8.72 159 SER C N 1
ATOM 5615 C CA . SER C 1 159 ? 14.415 1.092 56.852 1.00 10.42 159 SER C CA 1
ATOM 5616 C C . SER C 1 159 ? 13.655 2.223 57.521 1.00 12.80 159 SER C C 1
ATOM 5617 O O . SER C 1 159 ? 12.663 1.984 58.242 1.00 13.52 159 SER C O 1
ATOM 5620 N N . LEU C 1 160 ? 14.080 3.465 57.276 1.00 12.33 160 LEU C N 1
ATOM 5621 C CA . LEU C 1 160 ? 13.331 4.614 57.773 1.00 14.81 160 LEU C CA 1
ATOM 5622 C C . LEU C 1 160 ? 11.875 4.585 57.314 1.00 13.97 160 LEU C C 1
ATOM 5623 O O . LEU C 1 160 ? 10.968 4.818 58.113 1.00 12.14 160 LEU C O 1
ATOM 5628 N N . LEU C 1 161 ? 11.637 4.295 56.030 1.00 12.74 161 LEU C N 1
ATOM 5629 C CA . LEU C 1 161 ? 10.247 4.170 55.566 1.00 14.81 161 LEU C CA 1
ATOM 5630 C C . LEU C 1 161 ? 9.520 2.987 56.148 1.00 13.30 161 LEU C C 1
ATOM 5631 O O . LEU C 1 161 ? 8.326 3.092 56.425 1.00 15.95 161 LEU C O 1
ATOM 5636 N N . GLN C 1 162 ? 10.200 1.863 56.324 1.00 9.49 162 GLN C N 1
ATOM 5637 C CA . GLN C 1 162 ? 9.536 0.721 56.923 1.00 13.89 162 GLN C CA 1
ATOM 5638 C C . GLN C 1 162 ? 9.033 1.032 58.331 1.00 13.22 162 GLN C C 1
ATOM 5639 O O . GLN C 1 162 ? 7.974 0.550 58.719 1.00 12.13 162 GLN C O 1
ATOM 5645 N N . HIS C 1 163 ? 9.801 1.803 59.100 1.00 12.38 163 HIS C N 1
ATOM 5646 C CA . HIS C 1 163 ? 9.480 1.995 60.529 1.00 13.65 163 HIS C CA 1
ATOM 5647 C C . HIS C 1 163 ? 8.692 3.285 60.812 1.00 16.08 163 HIS C C 1
ATOM 5648 O O . HIS C 1 163 ? 7.907 3.335 61.753 1.00 13.21 163 HIS C O 1
ATOM 5655 N N . PHE C 1 164 ? 8.900 4.323 59.995 1.00 12.54 164 PHE C N 1
ATOM 5656 C CA . PHE C 1 164 ? 8.096 5.524 60.084 1.00 13.90 164 PHE C CA 1
ATOM 5657 C C . PHE C 1 164 ? 6.827 5.469 59.253 1.00 17.50 164 PHE C C 1
ATOM 5658 O O . PHE C 1 164 ? 5.824 6.047 59.655 1.00 18.25 164 PHE C O 1
ATOM 5666 N N . GLY C 1 165 ? 6.853 4.763 58.114 1.00 18.13 165 GLY C N 1
ATOM 5667 C CA . GLY C 1 165 ? 5.641 4.596 57.268 1.00 17.15 165 GLY C CA 1
ATOM 5668 C C . GLY C 1 165 ? 4.354 4.315 58.046 1.00 18.05 165 GLY C C 1
ATOM 5669 O O . GLY C 1 165 ? 3.346 4.983 57.829 1.00 15.97 165 GLY C O 1
ATOM 5670 N N . PRO C 1 166 ? 4.378 3.326 58.969 1.00 18.24 166 PRO C N 1
ATOM 5671 C CA . PRO C 1 166 ? 3.216 3.006 59.786 1.00 18.81 166 PRO C CA 1
ATOM 5672 C C . PRO C 1 166 ? 2.725 4.158 60.666 1.00 18.69 166 PRO C C 1
ATOM 5673 O O . PRO C 1 166 ? 1.566 4.153 61.079 1.00 19.09 166 PRO C O 1
ATOM 5677 N N . ILE C 1 167 ? 3.584 5.109 61.001 1.00 16.64 167 ILE C N 1
ATOM 5678 C CA . ILE C 1 167 ? 3.095 6.237 61.835 1.00 17.44 167 ILE C CA 1
ATOM 5679 C C . ILE C 1 167 ? 3.027 7.570 61.056 1.00 17.10 167 ILE C C 1
ATOM 5680 O O . ILE C 1 167 ? 3.030 8.634 61.641 1.00 18.43 167 ILE C O 1
ATOM 5685 N N . MET C 1 168 ? 2.964 7.484 59.727 1.00 17.58 168 MET C N 1
ATOM 5686 C CA . MET C 1 168 ? 2.850 8.652 58.890 1.00 17.26 168 MET C CA 1
ATOM 5687 C C . MET C 1 168 ? 1.398 8.829 58.513 1.00 18.91 168 MET C C 1
ATOM 5688 O O . MET C 1 168 ? 0.716 7.844 58.217 1.00 17.82 168 MET C O 1
ATOM 5693 N N . ASN C 1 169 ? 0.927 10.073 58.540 1.00 15.20 169 ASN C N 1
ATOM 5694 C CA . ASN C 1 169 ? -0.419 10.386 58.075 1.00 16.92 169 ASN C CA 1
ATOM 5695 C C . ASN C 1 169 ? -0.525 10.244 56.558 1.00 18.87 169 ASN C C 1
ATOM 5696 O O . ASN C 1 169 ? 0.458 10.414 55.827 1.00 16.82 169 ASN C O 1
ATOM 5701 N N . GLU C 1 170 ? -1.721 9.886 56.086 1.00 17.90 170 GLU C N 1
ATOM 5702 C CA . GLU C 1 170 ? -1.976 9.780 54.665 1.00 18.89 170 GLU C CA 1
ATOM 5703 C C . GLU C 1 170 ? -1.755 11.159 54.013 1.00 17.56 170 GLU C C 1
ATOM 5704 O O . GLU C 1 170 ? -2.137 12.171 54.570 1.00 16.98 170 GLU C O 1
ATOM 5710 N N . GLY C 1 171 ? -1.139 11.210 52.836 1.00 15.42 171 GLY C N 1
ATOM 5711 C CA . GLY C 1 171 ? -0.798 12.498 52.246 1.00 15.07 171 GLY C CA 1
ATOM 5712 C C . GLY C 1 171 ? 0.557 13.010 52.715 1.00 15.09 171 GLY C C 1
ATOM 5713 O O . GLY C 1 171 ? 1.025 14.068 52.266 1.00 14.39 171 GLY C O 1
ATOM 5714 N N . GLY C 1 172 ? 1.187 12.276 53.625 1.00 14.13 172 GLY C N 1
ATOM 5715 C CA . GLY C 1 172 ? 2.515 12.622 54.124 1.00 15.85 172 GLY C CA 1
ATOM 5716 C C . GLY C 1 172 ? 3.593 12.384 53.063 1.00 14.05 172 GLY C C 1
ATOM 5717 O O . GLY C 1 172 ? 3.303 11.907 51.969 1.00 13.33 172 GLY C O 1
ATOM 5718 N N . SER C 1 173 ? 4.829 12.729 53.391 1.00 11.76 173 SER C N 1
ATOM 5719 C CA . SER C 1 173 ? 5.876 12.854 52.395 1.00 12.07 173 SER C CA 1
ATOM 5720 C C . SER C 1 173 ? 7.255 12.544 52.966 1.00 12.00 173 SER C C 1
ATOM 5721 O O . SER C 1 173 ? 7.542 12.902 54.115 1.00 11.97 173 SER C O 1
ATOM 5724 N N . ALA C 1 174 ? 8.123 11.948 52.155 1.00 8.87 174 ALA C N 1
ATOM 5725 C CA . ALA C 1 174 ? 9.502 11.630 52.558 1.00 8.57 174 ALA C CA 1
ATOM 5726 C C . ALA C 1 174 ? 10.454 12.074 51.453 1.00 10.07 174 ALA C C 1
ATOM 5727 O O . ALA C 1 174 ? 10.109 11.991 50.259 1.00 9.13 174 ALA C O 1
ATOM 5729 N N . VAL C 1 175 ? 11.635 12.550 51.821 1.00 8.17 175 VAL C N 1
ATOM 5730 C CA . VAL C 1 175 ? 12.594 12.992 50.792 1.00 10.98 175 VAL C CA 1
ATOM 5731 C C . VAL C 1 175 ? 13.946 12.492 51.246 1.00 9.25 175 VAL C C 1
ATOM 5732 O O . VAL C 1 175 ? 14.211 12.403 52.477 1.00 10.26 175 VAL C O 1
ATOM 5736 N N . THR C 1 176 ? 14.788 12.142 50.281 1.00 8.54 176 THR C N 1
ATOM 5737 C CA . THR C 1 176 ? 16.196 11.806 50.530 1.00 7.81 176 THR C CA 1
ATOM 5738 C C . THR C 1 176 ? 17.089 12.635 49.606 1.00 10.87 176 THR C C 1
ATOM 5739 O O . THR C 1 176 ? 16.594 13.219 48.637 1.00 11.22 176 THR C O 1
ATOM 5743 N N . LEU C 1 177 ? 18.404 12.633 49.882 1.00 10.75 177 LEU C N 1
ATOM 5744 C CA . LEU C 1 177 ? 19.379 13.387 49.085 1.00 11.65 177 LEU C CA 1
ATOM 5745 C C . LEU C 1 177 ? 20.339 12.501 48.323 1.00 10.76 177 LEU C C 1
ATOM 5746 O O . LEU C 1 177 ? 20.915 11.543 48.883 1.00 13.87 177 LEU C O 1
ATOM 5751 N N . SER C 1 178 ? 20.529 12.818 47.043 1.00 9.58 178 SER C N 1
ATOM 5752 C CA . SER C 1 178 ? 21.373 12.022 46.180 1.00 9.49 178 SER C CA 1
ATOM 5753 C C . SER C 1 178 ? 22.319 12.982 45.443 1.00 10.44 178 SER C C 1
ATOM 5754 O O . SER C 1 178 ? 22.404 14.188 45.764 1.00 9.04 178 SER C O 1
ATOM 5757 N N . TYR C 1 179 ? 23.028 12.447 44.456 1.00 10.90 179 TYR C N 1
ATOM 5758 C CA . TYR C 1 179 ? 24.078 13.190 43.776 1.00 9.15 179 TYR C CA 1
ATOM 5759 C C . TYR C 1 179 ? 24.197 12.590 42.376 1.00 10.08 179 TYR C C 1
ATOM 5760 O O . TYR C 1 179 ? 23.956 11.394 42.201 1.00 7.98 179 TYR C O 1
ATOM 5769 N N . LEU C 1 180 ? 24.580 13.435 41.411 1.00 9.51 180 LEU C N 1
ATOM 5770 C CA . LEU C 1 180 ? 24.676 13.103 39.968 1.00 11.93 180 LEU C CA 1
ATOM 5771 C C . LEU C 1 180 ? 25.533 11.861 39.663 1.00 10.00 180 LEU C C 1
ATOM 5772 O O . LEU C 1 180 ? 25.328 11.190 38.661 1.00 8.47 180 LEU C O 1
ATOM 5777 N N . ALA C 1 181 ? 26.516 11.587 40.524 1.00 9.19 181 ALA C N 1
ATOM 5778 C CA . ALA C 1 181 ? 27.355 10.373 40.419 1.00 10.58 181 ALA C CA 1
ATOM 5779 C C . ALA C 1 181 ? 26.554 9.058 40.321 1.00 10.74 181 ALA C C 1
ATOM 5780 O O . ALA C 1 181 ? 27.069 8.055 39.814 1.00 12.22 181 ALA C O 1
ATOM 5782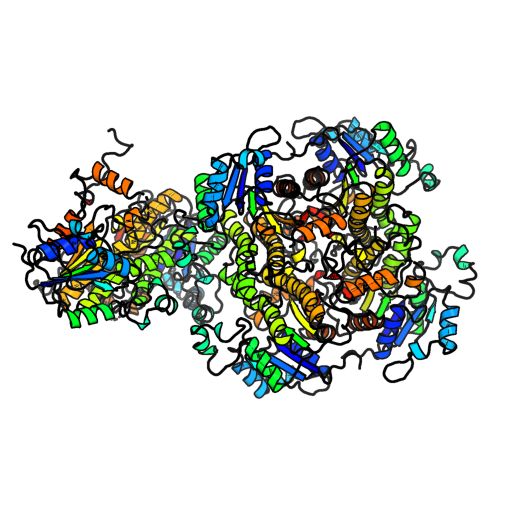 N N . ALA C 1 182 ? 25.319 9.056 40.810 1.00 11.81 182 ALA C N 1
ATOM 5783 C CA . ALA C 1 182 ? 24.418 7.898 40.658 1.00 13.60 182 ALA C CA 1
ATOM 5784 C C . ALA C 1 182 ? 24.114 7.610 39.181 1.00 13.61 182 ALA C C 1
ATOM 5785 O O . ALA C 1 182 ? 23.872 6.470 38.804 1.00 13.10 182 ALA C O 1
ATOM 5787 N N . GLU C 1 183 ? 24.098 8.654 38.358 1.00 11.10 183 GLU C N 1
ATOM 5788 C CA . GLU C 1 183 ? 23.693 8.524 36.938 1.00 13.35 183 GLU C CA 1
ATOM 5789 C C . GLU C 1 183 ? 24.839 8.677 35.952 1.00 11.61 183 GLU C C 1
ATOM 5790 O O . GLU C 1 183 ? 24.758 8.189 34.832 1.00 10.51 183 GLU C O 1
ATOM 5796 N N . ARG C 1 184 ? 25.868 9.441 36.331 1.00 10.43 184 ARG C N 1
ATOM 5797 C CA . ARG C 1 184 ? 27.000 9.703 35.446 1.00 12.83 184 ARG C CA 1
ATOM 5798 C C . ARG C 1 184 ? 28.276 9.763 36.242 1.00 12.95 184 ARG C C 1
ATOM 5799 O O . ARG C 1 184 ? 28.240 10.019 37.454 1.00 14.95 184 ARG C O 1
ATOM 5807 N N . VAL C 1 185 ? 29.405 9.525 35.581 1.00 11.18 185 VAL C N 1
ATOM 5808 C CA . VAL C 1 185 ? 30.633 9.259 36.337 1.00 10.88 185 VAL C CA 1
ATOM 5809 C C . VAL C 1 185 ? 31.191 10.574 36.877 1.00 12.78 185 VAL C C 1
ATOM 5810 O O . VAL C 1 185 ? 31.404 11.494 36.107 1.00 11.96 185 VAL C O 1
ATOM 5814 N N . VAL C 1 186 ? 31.411 10.650 38.195 1.00 10.94 186 VAL C N 1
ATOM 5815 C CA . VAL C 1 186 ? 32.117 11.785 38.781 1.00 13.27 186 VAL C CA 1
ATOM 5816 C C . VAL C 1 186 ? 33.383 11.266 39.471 1.00 14.16 186 VAL C C 1
ATOM 5817 O O . VAL C 1 186 ? 33.300 10.677 40.535 1.00 15.44 186 VAL C O 1
ATOM 5821 N N . PRO C 1 187 ? 34.553 11.465 38.857 1.00 16.72 187 PRO C N 1
ATOM 5822 C CA . PRO C 1 187 ? 35.798 10.934 39.444 1.00 18.06 187 PRO C CA 1
ATOM 5823 C C . PRO C 1 187 ? 35.968 11.463 40.877 1.00 20.88 187 PRO C C 1
ATOM 5824 O O . PRO C 1 187 ? 35.657 12.638 41.154 1.00 19.77 187 PRO C O 1
ATOM 5828 N N . GLY C 1 188 ? 36.409 10.595 41.778 1.00 19.02 188 GLY C N 1
ATOM 5829 C CA . GLY C 1 188 ? 36.651 10.997 43.157 1.00 19.07 188 GLY C CA 1
ATOM 5830 C C . GLY C 1 188 ? 35.496 10.693 44.084 1.00 19.72 188 GLY C C 1
ATOM 5831 O O . GLY C 1 188 ? 35.675 10.733 45.285 1.00 19.11 188 GLY C O 1
ATOM 5832 N N . TYR C 1 189 ? 34.303 10.409 43.549 1.00 15.98 189 TYR C N 1
ATOM 5833 C CA . TYR C 1 189 ? 33.224 9.989 44.418 1.00 16.50 189 TYR C CA 1
ATOM 5834 C C . TYR C 1 189 ? 33.243 8.462 44.447 1.00 16.28 189 TYR C C 1
ATOM 5835 O O . TYR C 1 189 ? 32.461 7.795 43.764 1.00 15.77 189 TYR C O 1
ATOM 5844 N N . GLY C 1 190 ? 34.146 7.915 45.257 1.00 16.83 190 GLY C N 1
ATOM 5845 C CA . GLY C 1 190 ? 34.469 6.487 45.206 1.00 14.67 190 GLY C CA 1
ATOM 5846 C C . GLY C 1 190 ? 33.819 5.642 46.273 1.00 12.30 190 GLY C C 1
ATOM 5847 O O . GLY C 1 190 ? 32.784 6.003 46.824 1.00 12.36 190 GLY C O 1
ATOM 5848 N N . GLY C 1 191 ? 34.457 4.505 46.576 1.00 12.67 191 GLY C N 1
ATOM 5849 C CA . GLY C 1 191 ? 34.058 3.674 47.700 1.00 11.96 191 GLY C CA 1
ATOM 5850 C C . GLY C 1 191 ? 32.688 3.025 47.535 1.00 12.47 191 GLY C C 1
ATOM 5851 O O . GLY C 1 191 ? 32.128 2.538 48.507 1.00 12.22 191 GLY C O 1
ATOM 5852 N N . GLY C 1 192 ? 32.157 3.014 46.316 1.00 10.53 192 GLY C N 1
ATOM 5853 C CA . GLY C 1 192 ? 30.810 2.468 46.113 1.00 11.88 192 GLY C CA 1
ATOM 5854 C C . GLY C 1 192 ? 29.727 3.449 46.541 1.00 11.49 192 GLY C C 1
ATOM 5855 O O . GLY C 1 192 ? 28.542 3.078 46.634 1.00 8.71 192 GLY C O 1
ATOM 5856 N N . MET C 1 193 ? 30.102 4.712 46.788 1.00 11.25 193 MET C N 1
ATOM 5857 C CA . MET C 1 193 ? 29.076 5.738 47.060 1.00 11.40 193 MET C CA 1
ATOM 5858 C C . MET C 1 193 ? 28.244 6.065 45.830 1.00 10.69 193 MET C C 1
ATOM 5859 O O . MET C 1 193 ? 27.063 6.368 45.972 1.00 10.29 193 MET C O 1
ATOM 5864 N N . SER C 1 194 ? 28.847 6.051 44.639 1.00 9.38 194 SER C N 1
ATOM 5865 C CA . SER C 1 194 ? 28.060 6.262 43.432 1.00 9.99 194 SER C CA 1
ATOM 5866 C C . SER C 1 194 ? 27.001 5.158 43.274 1.00 10.38 194 SER C C 1
ATOM 5867 O O . SER C 1 194 ? 25.817 5.435 42.972 1.00 10.69 194 SER C O 1
ATOM 5870 N N . SER C 1 195 ? 27.426 3.918 43.515 1.00 9.19 195 SER C N 1
ATOM 5871 C CA . SER C 1 195 ? 26.537 2.745 43.461 1.00 11.21 195 SER C CA 1
ATOM 5872 C C . SER C 1 195 ? 25.431 2.850 44.502 1.00 9.61 195 SER C C 1
ATOM 5873 O O . SER C 1 195 ? 24.293 2.582 44.193 1.00 9.05 195 SER C O 1
ATOM 5876 N N . ALA C 1 196 ? 25.778 3.255 45.739 1.00 8.29 196 ALA C N 1
ATOM 5877 C CA . ALA C 1 196 ? 24.772 3.468 46.771 1.00 9.26 196 ALA C CA 1
ATOM 5878 C C . ALA C 1 196 ? 23.753 4.550 46.436 1.00 6.48 196 ALA C C 1
ATOM 5879 O O . ALA C 1 196 ? 22.571 4.382 46.717 1.00 7.30 196 ALA C O 1
ATOM 5881 N N . LYS C 1 197 ? 24.194 5.676 45.887 1.00 8.95 197 LYS C N 1
ATOM 5882 C CA . LYS C 1 197 ? 23.228 6.709 45.449 1.00 7.76 197 LYS C CA 1
ATOM 5883 C C . LYS C 1 197 ? 22.331 6.232 44.289 1.00 6.53 197 LYS C C 1
ATOM 5884 O O . LYS C 1 197 ? 21.133 6.553 44.244 1.00 7.24 197 LYS C O 1
ATOM 5890 N N . ALA C 1 198 ? 22.869 5.436 43.374 1.00 7.18 198 ALA C N 1
ATOM 5891 C CA . ALA C 1 198 ? 22.037 4.848 42.316 1.00 7.71 198 ALA C CA 1
ATOM 5892 C C . ALA C 1 198 ? 20.940 3.937 42.936 1.00 8.31 198 ALA C C 1
ATOM 5893 O O . ALA C 1 198 ? 19.765 3.992 42.513 1.00 9.32 198 ALA C O 1
ATOM 5895 N N . ALA C 1 199 ? 21.344 3.085 43.897 1.00 7.95 199 ALA C N 1
ATOM 5896 C CA . ALA C 1 199 ? 20.402 2.217 44.628 1.00 8.78 199 ALA C CA 1
ATOM 5897 C C . ALA C 1 199 ? 19.361 3.060 45.324 1.00 9.26 199 ALA C C 1
ATOM 5898 O O . ALA C 1 199 ? 18.167 2.734 45.331 1.00 8.52 199 ALA C O 1
ATOM 5900 N N . LEU C 1 200 ? 19.820 4.153 45.924 1.00 9.20 200 LEU C N 1
ATOM 5901 C CA . LEU C 1 200 ? 18.923 5.053 46.693 1.00 10.15 200 LEU C CA 1
ATOM 5902 C C . LEU C 1 200 ? 17.861 5.740 45.792 1.00 9.94 200 LEU C C 1
ATOM 5903 O O . LEU C 1 200 ? 16.698 5.838 46.184 1.00 10.64 200 LEU C O 1
ATOM 5908 N N . GLU C 1 201 ? 18.259 6.231 44.612 1.00 9.20 201 GLU C N 1
ATOM 5909 C CA . GLU C 1 201 ? 17.275 6.771 43.660 1.00 10.89 201 GLU C CA 1
ATOM 5910 C C . GLU C 1 201 ? 16.341 5.673 43.153 1.00 8.20 201 GLU C C 1
ATOM 5911 O O . GLU C 1 201 ? 15.139 5.916 42.947 1.00 6.98 201 GLU C O 1
ATOM 5917 N N . SER C 1 202 ? 16.857 4.473 42.920 1.00 10.16 202 SER C N 1
ATOM 5918 C CA . SER C 1 202 ? 15.978 3.364 42.472 1.00 9.90 202 SER C CA 1
ATOM 5919 C C . SER C 1 202 ? 14.950 3.008 43.562 1.00 12.50 202 SER C C 1
ATOM 5920 O O . SER C 1 202 ? 13.751 2.800 43.289 1.00 13.76 202 SER C O 1
ATOM 5923 N N . ASP C 1 203 ? 15.428 2.996 44.803 1.00 11.49 203 ASP C N 1
ATOM 5924 C CA . ASP C 1 203 ? 14.587 2.766 45.964 1.00 11.69 203 ASP C CA 1
ATOM 5925 C C . ASP C 1 203 ? 13.554 3.863 46.193 1.00 11.59 203 ASP C C 1
ATOM 5926 O O . ASP C 1 203 ? 12.422 3.574 46.613 1.00 9.85 203 ASP C O 1
ATOM 5931 N N . THR C 1 204 ? 13.934 5.106 45.882 1.00 7.29 204 THR C N 1
ATOM 5932 C CA . THR C 1 204 ? 12.978 6.207 45.905 1.00 9.92 204 THR C CA 1
ATOM 5933 C C . THR C 1 204 ? 11.757 5.905 45.017 1.00 10.06 204 THR C C 1
ATOM 5934 O O . THR C 1 204 ? 10.611 6.117 45.430 1.00 7.91 204 THR C O 1
ATOM 5938 N N . ARG C 1 205 ? 12.004 5.416 43.804 1.00 7.72 205 ARG C N 1
ATOM 5939 C CA . ARG C 1 205 ? 10.914 5.036 42.922 1.00 9.01 205 ARG C CA 1
ATOM 5940 C C . ARG C 1 205 ? 10.125 3.841 43.451 1.00 9.02 205 ARG C C 1
ATOM 5941 O O . ARG C 1 205 ? 8.887 3.878 43.475 1.00 8.86 205 ARG C O 1
ATOM 5949 N N . THR C 1 206 ? 10.825 2.769 43.827 1.00 7.59 206 THR C N 1
ATOM 5950 C CA . THR C 1 206 ? 10.133 1.585 44.329 1.00 8.26 206 THR C CA 1
ATOM 5951 C C . THR C 1 206 ? 9.306 1.897 45.588 1.00 9.54 206 THR C C 1
ATOM 5952 O O . THR C 1 206 ? 8.159 1.420 45.736 1.00 11.77 206 THR C O 1
ATOM 5956 N N . LEU C 1 207 ? 9.865 2.683 46.501 1.00 8.28 207 LEU C N 1
ATOM 5957 C CA . LEU C 1 207 ? 9.113 3.059 47.695 1.00 10.39 207 LEU C CA 1
ATOM 5958 C C . LEU C 1 207 ? 7.965 4.028 47.373 1.00 11.00 207 LEU C C 1
ATOM 5959 O O . LEU C 1 207 ? 6.932 4.035 48.054 1.00 10.67 207 LEU C O 1
ATOM 5964 N N . ALA C 1 208 ? 8.153 4.876 46.348 1.00 10.91 208 ALA C N 1
ATOM 5965 C CA . ALA C 1 208 ? 7.037 5.715 45.893 1.00 9.21 208 ALA C CA 1
ATOM 5966 C C . ALA C 1 208 ? 5.843 4.849 45.525 1.00 8.78 208 ALA C C 1
ATOM 5967 O O . ALA C 1 208 ? 4.703 5.169 45.918 1.00 10.47 208 ALA C O 1
ATOM 5969 N N . TRP C 1 209 ? 6.093 3.760 44.770 1.00 8.28 209 TRP C N 1
ATOM 5970 C CA . TRP C 1 209 ? 5.047 2.801 44.487 1.00 8.83 209 TRP C CA 1
ATOM 5971 C C . TRP C 1 209 ? 4.546 2.133 45.787 1.00 10.22 209 TRP C C 1
ATOM 5972 O O . TRP C 1 209 ? 3.333 2.160 46.077 1.00 9.52 209 TRP C O 1
ATOM 5983 N N . GLU C 1 210 ? 5.446 1.540 46.571 1.00 8.87 210 GLU C N 1
ATOM 5984 C CA . GLU C 1 210 ? 4.959 0.717 47.708 1.00 11.66 210 GLU C CA 1
ATOM 5985 C C . GLU C 1 210 ? 4.291 1.543 48.800 1.00 12.93 210 GLU C C 1
ATOM 5986 O O . GLU C 1 210 ? 3.233 1.173 49.293 1.00 13.28 210 GLU C O 1
ATOM 5992 N N . ALA C 1 211 ? 4.910 2.672 49.156 1.00 10.80 211 ALA C N 1
ATOM 5993 C CA . ALA C 1 211 ? 4.371 3.524 50.196 1.00 12.02 211 ALA C CA 1
ATOM 5994 C C . ALA C 1 211 ? 3.211 4.379 49.688 1.00 10.07 211 ALA C C 1
ATOM 5995 O O . ALA C 1 211 ? 2.364 4.761 50.469 1.00 11.50 211 ALA C O 1
ATOM 5997 N N . GLY C 1 212 ? 3.215 4.722 48.397 1.00 10.21 212 GLY C N 1
ATOM 5998 C CA . GLY C 1 212 ? 2.084 5.385 47.793 1.00 8.85 212 GLY C CA 1
ATOM 5999 C C . GLY C 1 212 ? 0.827 4.533 47.926 1.00 12.39 212 GLY C C 1
ATOM 6000 O O . GLY C 1 212 ? -0.253 5.047 48.303 1.00 13.70 212 GLY C O 1
ATOM 6001 N N . GLN C 1 213 ? 0.951 3.241 47.639 1.00 11.31 213 GLN C N 1
ATOM 6002 C CA . GLN C 1 213 ? -0.200 2.325 47.691 1.00 12.56 213 GLN C CA 1
ATOM 6003 C C . GLN C 1 213 ? -0.642 1.969 49.120 1.00 14.81 213 GLN C C 1
ATOM 6004 O O . GLN C 1 213 ? -1.828 1.933 49.432 1.00 14.31 213 GLN C O 1
ATOM 6010 N N . LYS C 1 214 ? 0.320 1.678 49.974 1.00 14.15 214 LYS C N 1
ATOM 6011 C CA . LYS C 1 214 ? 0.017 1.184 51.306 1.00 16.75 214 LYS C CA 1
ATOM 6012 C C . LYS C 1 214 ? -0.377 2.323 52.251 1.00 16.47 214 LYS C C 1
ATOM 6013 O O . LYS C 1 214 ? -1.328 2.190 53.003 1.00 14.85 214 LYS C O 1
ATOM 6019 N N . TYR C 1 215 ? 0.332 3.442 52.185 1.00 14.25 215 TYR C N 1
ATOM 6020 C CA . TYR C 1 215 ? 0.133 4.540 53.137 1.00 15.73 215 TYR C CA 1
ATOM 6021 C C . TYR C 1 215 ? -0.373 5.866 52.560 1.00 16.21 215 TYR C C 1
ATOM 6022 O O . TYR C 1 215 ? -0.697 6.791 53.322 1.00 14.81 215 TYR C O 1
ATOM 6031 N N . GLY C 1 216 ? -0.443 5.991 51.231 1.00 14.36 216 GLY C N 1
ATOM 6032 C CA . GLY C 1 216 ? -0.797 7.290 50.625 1.00 13.53 216 GLY C CA 1
ATOM 6033 C C . GLY C 1 216 ? 0.336 8.294 50.842 1.00 12.77 216 GLY C C 1
ATOM 6034 O O . GLY C 1 216 ? 0.106 9.518 50.937 1.00 13.03 216 GLY C O 1
ATOM 6035 N N . VAL C 1 217 ? 1.554 7.774 50.964 1.00 11.12 217 VAL C N 1
ATOM 6036 C CA . VAL C 1 217 ? 2.737 8.600 51.252 1.00 11.62 217 VAL C CA 1
ATOM 6037 C C . VAL C 1 217 ? 3.580 8.798 49.993 1.00 11.31 217 VAL C C 1
ATOM 6038 O O . VAL C 1 217 ? 3.770 7.858 49.215 1.00 10.96 217 VAL C O 1
ATOM 6042 N N . ARG C 1 218 ? 4.044 10.031 49.779 1.00 8.49 218 ARG C N 1
ATOM 6043 C CA . ARG C 1 218 ? 4.890 10.371 48.633 1.00 9.40 218 ARG C CA 1
ATOM 6044 C C . ARG C 1 218 ? 6.373 10.213 49.017 1.00 8.85 218 ARG C C 1
ATOM 6045 O O . ARG C 1 218 ? 6.771 10.532 50.165 1.00 9.84 218 ARG C O 1
ATOM 6053 N N . VAL C 1 219 ? 7.173 9.777 48.060 1.00 6.69 219 VAL C N 1
ATOM 6054 C CA . VAL C 1 219 ? 8.601 9.566 48.291 1.00 7.60 219 VAL C CA 1
ATOM 6055 C C . VAL C 1 219 ? 9.385 10.147 47.115 1.00 8.63 219 VAL C C 1
ATOM 6056 O O . VAL C 1 219 ? 9.168 9.759 45.961 1.00 9.35 219 VAL C O 1
ATOM 6060 N N . ASN C 1 220 ? 10.292 11.077 47.408 1.00 8.00 220 ASN C N 1
ATOM 6061 C CA . ASN C 1 220 ? 11.085 11.717 46.348 1.00 6.58 220 ASN C CA 1
ATOM 6062 C C . ASN C 1 220 ? 12.531 11.849 46.747 1.00 7.58 220 ASN C C 1
ATOM 6063 O O . ASN C 1 220 ? 12.898 11.661 47.943 1.00 8.94 220 ASN C O 1
ATOM 6068 N N . ALA C 1 221 ? 13.348 12.214 45.763 1.00 6.14 221 ALA C N 1
ATOM 6069 C CA . ALA C 1 221 ? 14.760 12.486 45.984 1.00 7.88 221 ALA C CA 1
ATOM 6070 C C . ALA C 1 221 ? 15.166 13.865 45.421 1.00 9.78 221 ALA C C 1
ATOM 6071 O O . ALA C 1 221 ? 14.629 14.322 44.370 1.00 8.03 221 ALA C O 1
ATOM 6073 N N . ILE C 1 222 ? 16.131 14.501 46.096 1.00 8.09 222 ILE C N 1
ATOM 6074 C CA . ILE C 1 222 ? 16.775 15.691 45.564 1.00 9.14 222 ILE C CA 1
ATOM 6075 C C . ILE C 1 222 ? 18.205 15.282 45.215 1.00 11.41 222 ILE C C 1
ATOM 6076 O O . ILE C 1 222 ? 18.903 14.750 46.066 1.00 12.01 222 ILE C O 1
ATOM 6081 N N . SER C 1 223 ? 18.620 15.505 43.965 1.00 10.15 223 SER C N 1
ATOM 6082 C CA . SER C 1 223 ? 20.018 15.321 43.549 1.00 9.51 223 SER C CA 1
ATOM 6083 C C . SER C 1 223 ? 20.669 16.684 43.643 1.00 10.11 223 SER C C 1
ATOM 6084 O O . SER C 1 223 ? 20.428 17.564 42.818 1.00 8.72 223 SER C O 1
ATOM 6087 N N . ALA C 1 224 ? 21.455 16.861 44.709 1.00 7.70 224 ALA C N 1
ATOM 6088 C CA . ALA C 1 224 ? 22.026 18.134 45.050 1.00 10.00 224 ALA C CA 1
ATOM 6089 C C . ALA C 1 224 ? 23.398 18.342 44.443 1.00 10.67 224 ALA C C 1
ATOM 6090 O O . ALA C 1 224 ? 24.098 17.387 44.075 1.00 12.02 224 ALA C O 1
ATOM 6092 N N . GLY C 1 225 ? 23.762 19.602 44.314 1.00 10.14 225 GLY C N 1
ATOM 6093 C CA . GLY C 1 225 ? 25.109 19.956 43.915 1.00 11.19 225 GLY C CA 1
ATOM 6094 C C . GLY C 1 225 ? 26.040 19.963 45.124 1.00 12.34 225 GLY C C 1
ATOM 6095 O O . GLY C 1 225 ? 25.642 19.681 46.244 1.00 13.68 225 GLY C O 1
ATOM 6096 N N . PRO C 1 226 ? 27.314 20.288 44.890 1.00 14.85 226 PRO C N 1
ATOM 6097 C CA . PRO C 1 226 ? 28.329 20.208 45.962 1.00 13.36 226 PRO C CA 1
ATOM 6098 C C . PRO C 1 226 ? 28.209 21.326 46.979 1.00 14.91 226 PRO C C 1
ATOM 6099 O O . PRO C 1 226 ? 28.019 22.493 46.602 1.00 12.79 226 PRO C O 1
ATOM 6103 N N . LEU C 1 227 ? 28.398 20.966 48.255 1.00 14.06 227 LEU C N 1
ATOM 6104 C CA . LEU C 1 227 ? 28.268 21.867 49.384 1.00 15.58 227 LEU C CA 1
ATOM 6105 C C . LEU C 1 227 ? 29.410 21.579 50.375 1.00 16.10 227 LEU C C 1
ATOM 6106 O O . LEU C 1 227 ? 29.687 20.413 50.725 1.00 13.73 227 LEU C O 1
ATOM 6111 N N . LYS C 1 228 ? 30.034 22.634 50.858 1.00 18.98 228 LYS C N 1
ATOM 6112 C CA . LYS C 1 228 ? 31.104 22.469 51.861 1.00 22.26 228 LYS C CA 1
ATOM 6113 C C . LYS C 1 228 ? 30.527 22.214 53.271 1.00 21.56 228 LYS C C 1
ATOM 6114 O O . LYS C 1 228 ? 30.651 23.026 54.190 1.00 20.81 228 LYS C O 1
ATOM 6120 N N . SER C 1 229 ? 29.872 21.067 53.409 1.00 20.35 229 SER C N 1
ATOM 6121 C CA . SER C 1 229 ? 29.398 20.589 54.704 1.00 21.55 229 SER C CA 1
ATOM 6122 C C . SER C 1 229 ? 30.596 20.085 55.534 1.00 23.28 229 SER C C 1
ATOM 6123 O O . SER C 1 229 ? 31.702 19.942 55.015 1.00 22.00 229 SER C O 1
ATOM 6126 N N . ARG C 1 230 ? 30.372 19.785 56.810 1.00 25.09 230 ARG C N 1
ATOM 6127 C CA . ARG C 1 230 ? 31.432 19.166 57.642 1.00 28.39 230 ARG C CA 1
ATOM 6128 C C . ARG C 1 230 ? 31.879 17.791 57.085 1.00 25.43 230 ARG C C 1
ATOM 6129 O O . ARG C 1 230 ? 33.085 17.499 57.021 1.00 25.80 230 ARG C O 1
ATOM 6137 N N . ALA C 1 231 ? 30.930 16.954 56.669 1.00 22.83 231 ALA C N 1
ATOM 6138 C CA . ALA C 1 231 ? 31.304 15.666 56.049 1.00 25.67 231 ALA C CA 1
ATOM 6139 C C . ALA C 1 231 ? 32.168 15.879 54.792 1.00 25.52 231 ALA C C 1
ATOM 6140 O O . ALA C 1 231 ? 33.187 15.216 54.612 1.00 24.94 231 ALA C O 1
ATOM 6142 N N . ALA C 1 232 ? 31.763 16.804 53.918 1.00 26.27 232 ALA C N 1
ATOM 6143 C CA . ALA C 1 232 ? 32.516 17.040 52.670 1.00 25.32 232 ALA C CA 1
ATOM 6144 C C . ALA C 1 232 ? 33.939 17.598 52.941 1.00 27.20 232 ALA C C 1
ATOM 6145 O O . ALA C 1 232 ? 34.913 17.160 52.340 1.00 25.54 232 ALA C O 1
ATOM 6147 N N . SER C 1 233 ? 34.080 18.533 53.870 1.00 27.73 233 SER C N 1
ATOM 6148 C CA . SER C 1 233 ? 35.404 19.117 54.097 1.00 33.35 233 SER C CA 1
ATOM 6149 C C . SER C 1 233 ? 36.369 18.187 54.873 1.00 35.17 233 SER C C 1
ATOM 6150 O O . SER C 1 233 ? 37.575 18.409 54.827 1.00 35.95 233 SER C O 1
ATOM 6153 N N . ALA C 1 234 ? 35.854 17.140 55.530 1.00 35.27 234 ALA C N 1
ATOM 6154 C CA . ALA C 1 234 ? 36.701 16.154 56.246 1.00 39.38 234 ALA C CA 1
ATOM 6155 C C . ALA C 1 234 ? 37.556 15.248 55.329 1.00 39.10 234 ALA C C 1
ATOM 6156 O O . ALA C 1 234 ? 37.212 15.007 54.163 1.00 42.41 234 ALA C O 1
ATOM 6158 N N . PHE C 1 243 ? 39.512 19.092 47.985 1.00 35.79 243 PHE C N 1
ATOM 6159 C CA . PHE C 1 243 ? 38.757 18.401 46.930 1.00 35.16 243 PHE C CA 1
ATOM 6160 C C . PHE C 1 243 ? 37.326 18.920 46.737 1.00 34.61 243 PHE C C 1
ATOM 6161 O O . PHE C 1 243 ? 36.834 19.031 45.597 1.00 34.55 243 PHE C O 1
ATOM 6169 N N . ILE C 1 244 ? 36.635 19.165 47.852 1.00 30.60 244 ILE C N 1
ATOM 6170 C CA . ILE C 1 244 ? 35.274 19.679 47.806 1.00 27.40 244 ILE C CA 1
ATOM 6171 C C . ILE C 1 244 ? 35.358 21.050 47.158 1.00 24.97 244 ILE C C 1
ATOM 6172 O O . ILE C 1 244 ? 34.413 21.475 46.509 1.00 21.97 244 ILE C O 1
ATOM 6177 N N . ASP C 1 245 ? 36.496 21.724 47.354 1.00 25.42 245 ASP C N 1
ATOM 6178 C CA . ASP C 1 245 ? 36.748 23.059 46.822 1.00 28.21 245 ASP C CA 1
ATOM 6179 C C . ASP C 1 245 ? 36.804 23.012 45.307 1.00 27.60 245 ASP C C 1
ATOM 6180 O O . ASP C 1 245 ? 36.252 23.889 44.650 1.00 26.63 245 ASP C O 1
ATOM 6185 N N . TYR C 1 246 ? 37.455 21.980 44.768 1.00 25.12 246 TYR C N 1
ATOM 6186 C CA . TYR C 1 246 ? 37.504 21.780 43.333 1.00 25.71 246 TYR C CA 1
ATOM 6187 C C . TYR C 1 246 ? 36.145 21.477 42.720 1.00 23.85 246 TYR C C 1
ATOM 6188 O O . TYR C 1 246 ? 35.821 21.982 41.625 1.00 22.62 246 TYR C O 1
ATOM 6197 N N . ALA C 1 247 ? 35.347 20.664 43.413 1.00 22.40 247 ALA C N 1
ATOM 6198 C CA . ALA C 1 247 ? 34.013 20.321 42.923 1.00 20.05 247 ALA C CA 1
ATOM 6199 C C . ALA C 1 247 ? 33.109 21.561 42.850 1.00 17.44 247 ALA C C 1
ATOM 6200 O O . ALA C 1 247 ? 32.311 21.700 41.909 1.00 14.93 247 ALA C O 1
ATOM 6202 N N . ILE C 1 248 ? 33.230 22.440 43.836 1.00 14.33 248 ILE C N 1
ATOM 6203 C CA . ILE C 1 248 ? 32.407 23.622 43.898 1.00 14.95 248 ILE C CA 1
ATOM 6204 C C . ILE C 1 248 ? 32.849 24.592 42.791 1.00 17.01 248 ILE C C 1
ATOM 6205 O O . ILE C 1 248 ? 32.010 25.205 42.142 1.00 18.18 248 ILE C O 1
ATOM 6210 N N . ASP C 1 249 ? 34.167 24.741 42.583 1.00 17.60 249 ASP C N 1
ATOM 6211 C CA . ASP C 1 249 ? 34.689 25.609 41.510 1.00 17.70 249 ASP C CA 1
ATOM 6212 C C . ASP C 1 249 ? 34.213 25.103 40.151 1.00 14.87 249 ASP C C 1
ATOM 6213 O O . ASP C 1 249 ? 33.840 25.898 39.307 1.00 15.95 249 ASP C O 1
ATOM 6218 N N . TYR C 1 250 ? 34.241 23.787 39.941 1.00 13.38 250 TYR C N 1
ATOM 6219 C CA . TYR C 1 250 ? 33.836 23.214 38.670 1.00 14.72 250 TYR C CA 1
ATOM 6220 C C . TYR C 1 250 ? 32.381 23.590 38.394 1.00 14.96 250 TYR C C 1
ATOM 6221 O O . TYR C 1 250 ? 32.034 24.034 37.293 1.00 16.14 250 TYR C O 1
ATOM 6230 N N . SER C 1 251 ? 31.536 23.413 39.407 1.00 14.68 251 SER C N 1
ATOM 6231 C CA . SER C 1 251 ? 30.109 23.742 39.285 1.00 14.97 251 SER C CA 1
ATOM 6232 C C . SER C 1 251 ? 29.911 25.233 38.990 1.00 15.81 251 SER C C 1
ATOM 6233 O O . SER C 1 251 ? 29.156 25.620 38.073 1.00 15.58 251 SER C O 1
ATOM 6236 N N . TYR C 1 252 ? 30.584 26.070 39.763 1.00 14.94 252 TYR C N 1
ATOM 6237 C CA . TYR C 1 252 ? 30.487 27.513 39.564 1.00 16.11 252 TYR C CA 1
ATOM 6238 C C . TYR C 1 252 ? 30.851 27.936 38.125 1.00 16.99 252 TYR C C 1
ATOM 6239 O O . TYR C 1 252 ? 30.173 28.780 37.518 1.00 17.80 252 TYR C O 1
ATOM 6248 N N . ASN C 1 253 ? 31.907 27.323 37.583 1.00 17.03 253 ASN C N 1
ATOM 6249 C CA . ASN C 1 253 ? 32.406 27.639 36.236 1.00 17.09 253 ASN C CA 1
ATOM 6250 C C . ASN C 1 253 ? 31.711 26.924 35.057 1.00 16.50 253 ASN C C 1
ATOM 6251 O O . ASN C 1 253 ? 31.950 27.284 33.925 1.00 15.77 253 ASN C O 1
ATOM 6256 N N . ASN C 1 254 ? 30.860 25.932 35.328 1.00 13.19 254 ASN C N 1
ATOM 6257 C CA . ASN C 1 254 ? 30.241 25.130 34.255 1.00 14.16 254 ASN C CA 1
ATOM 6258 C C . ASN C 1 254 ? 28.727 25.039 34.268 1.00 12.03 254 ASN C C 1
ATOM 6259 O O . ASN C 1 254 ? 28.152 24.576 33.303 1.00 12.99 254 ASN C O 1
ATOM 6264 N N . ALA C 1 255 ? 28.076 25.502 35.334 1.00 11.68 255 ALA C N 1
ATOM 6265 C CA . ALA C 1 255 ? 26.620 25.412 35.420 1.00 10.75 255 ALA C CA 1
ATOM 6266 C C . ALA C 1 255 ? 25.914 26.569 34.650 1.00 11.41 255 ALA C C 1
ATOM 6267 O O . ALA C 1 255 ? 26.445 27.662 34.557 1.00 15.04 255 ALA C O 1
ATOM 6269 N N . PRO C 1 256 ? 24.705 26.330 34.128 1.00 11.44 256 PRO C N 1
ATOM 6270 C CA . PRO C 1 256 ? 23.865 27.378 33.526 1.00 12.04 256 PRO C CA 1
ATOM 6271 C C . PRO C 1 256 ? 23.725 28.637 34.434 1.00 12.55 256 PRO C C 1
ATOM 6272 O O . PRO C 1 256 ? 23.834 29.788 33.957 1.00 12.28 256 PRO C O 1
ATOM 6276 N N . LEU C 1 257 ? 23.468 28.418 35.718 1.00 11.65 257 LEU C N 1
ATOM 6277 C CA . LEU C 1 257 ? 23.371 29.547 36.667 1.00 14.58 257 LEU C CA 1
ATOM 6278 C C . LEU C 1 257 ? 24.728 29.761 37.339 1.00 13.83 257 LEU C C 1
ATOM 6279 O O . LEU C 1 257 ? 25.212 28.876 38.032 1.00 13.17 257 LEU C O 1
ATOM 6284 N N . ARG C 1 258 ? 25.334 30.928 37.141 1.00 13.46 258 ARG C N 1
ATOM 6285 C CA . ARG C 1 258 ? 26.618 31.199 37.760 1.00 15.37 258 ARG C CA 1
ATOM 6286 C C . ARG C 1 258 ? 26.379 31.852 39.109 1.00 15.00 258 ARG C C 1
ATOM 6287 O O . ARG C 1 258 ? 26.269 33.062 39.209 1.00 16.07 258 ARG C O 1
ATOM 6295 N N . ARG C 1 259 ? 26.302 31.045 40.149 1.00 14.73 259 ARG C N 1
ATOM 6296 C CA . ARG C 1 259 ? 25.998 31.530 41.476 1.00 15.86 259 ARG C CA 1
ATOM 6297 C C . ARG C 1 259 ? 26.513 30.483 42.454 1.00 15.34 259 ARG C C 1
ATOM 6298 O O . ARG C 1 259 ? 26.704 29.333 42.069 1.00 16.52 259 ARG C O 1
ATOM 6306 N N . ASP C 1 260 ? 26.731 30.882 43.710 1.00 15.87 260 ASP C N 1
ATOM 6307 C CA . ASP C 1 260 ? 27.065 29.927 44.774 1.00 18.53 260 ASP C CA 1
ATOM 6308 C C . ASP C 1 260 ? 25.847 29.029 45.049 1.00 18.88 260 ASP C C 1
ATOM 6309 O O . ASP C 1 260 ? 24.703 29.501 45.028 1.00 19.12 260 ASP C O 1
ATOM 6314 N N . LEU C 1 261 ? 26.084 27.742 45.306 1.00 17.71 261 LEU C N 1
ATOM 6315 C CA . LEU C 1 261 ? 25.020 26.864 45.824 1.00 16.31 261 LEU C CA 1
ATOM 6316 C C . LEU C 1 261 ? 25.020 26.847 47.374 1.00 16.65 261 LEU C C 1
ATOM 6317 O O . LEU C 1 261 ? 26.025 26.470 47.984 1.00 17.21 261 LEU C O 1
ATOM 6322 N N . HIS C 1 262 ? 23.927 27.287 47.993 1.00 16.68 262 HIS C N 1
ATOM 6323 C CA . HIS C 1 262 ? 23.820 27.390 49.483 1.00 19.08 262 HIS C CA 1
ATOM 6324 C C . HIS C 1 262 ? 22.977 26.253 50.012 1.00 16.07 262 HIS C C 1
ATOM 6325 O O . HIS C 1 262 ? 22.125 25.738 49.291 1.00 15.73 262 HIS C O 1
ATOM 6332 N N . SER C 1 263 ? 23.201 25.853 51.259 1.00 13.96 263 SER C N 1
ATOM 6333 C CA . SER C 1 263 ? 22.420 24.748 51.826 1.00 13.40 263 SER C CA 1
ATOM 6334 C C . SER C 1 263 ? 20.926 25.123 51.826 1.00 12.70 263 SER C C 1
ATOM 6335 O O . SER C 1 263 ? 20.076 24.271 51.577 1.00 14.53 263 SER C O 1
ATOM 6338 N N . ASP C 1 264 ? 20.612 26.403 52.024 1.00 13.39 264 ASP C N 1
ATOM 6339 C CA . ASP C 1 264 ? 19.232 26.899 51.915 1.00 16.34 264 ASP C CA 1
ATOM 6340 C C . ASP C 1 264 ? 18.533 26.651 50.563 1.00 14.77 264 ASP C C 1
ATOM 6341 O O . ASP C 1 264 ? 17.313 26.558 50.525 1.00 14.62 264 ASP C O 1
ATOM 6346 N N . ASP C 1 265 ? 19.307 26.547 49.480 1.00 13.94 265 ASP C N 1
ATOM 6347 C CA . ASP C 1 265 ? 18.749 26.288 48.148 1.00 15.87 265 ASP C CA 1
ATOM 6348 C C . ASP C 1 265 ? 18.102 24.903 48.095 1.00 13.04 265 ASP C C 1
ATOM 6349 O O . ASP C 1 265 ? 17.023 24.719 47.517 1.00 13.50 265 ASP C O 1
ATOM 6354 N N . VAL C 1 266 ? 18.761 23.934 48.726 1.00 12.76 266 VAL C N 1
ATOM 6355 C CA . VAL C 1 266 ? 18.218 22.599 48.897 1.00 13.32 266 VAL C CA 1
ATOM 6356 C C . VAL C 1 266 ? 17.122 22.591 49.981 1.00 14.16 266 VAL C C 1
ATOM 6357 O O . VAL C 1 266 ? 16.103 21.910 49.822 1.00 14.67 266 VAL C O 1
ATOM 6361 N N . GLY C 1 267 ? 17.322 23.341 51.072 1.00 13.86 267 GLY C N 1
ATOM 6362 C CA . GLY C 1 267 ? 16.269 23.505 52.075 1.00 14.30 267 GLY C CA 1
ATOM 6363 C C . GLY C 1 267 ? 14.942 23.903 51.444 1.00 13.58 267 GLY C C 1
ATOM 6364 O O . GLY C 1 267 ? 13.910 23.310 51.732 1.00 14.76 267 GLY C O 1
ATOM 6365 N N . GLY C 1 268 ? 14.972 24.877 50.551 1.00 12.48 268 GLY C N 1
ATOM 6366 C CA . GLY C 1 268 ? 13.754 25.381 49.914 1.00 13.33 268 GLY C CA 1
ATOM 6367 C C . GLY C 1 268 ? 13.113 24.367 48.963 1.00 13.69 268 GLY C C 1
ATOM 6368 O O . GLY C 1 268 ? 11.880 24.229 48.916 1.00 13.77 268 GLY C O 1
ATOM 6369 N N . ALA C 1 269 ? 13.928 23.637 48.215 1.00 11.90 269 ALA C N 1
ATOM 6370 C CA . ALA C 1 269 ? 13.408 22.594 47.324 1.00 11.53 269 ALA C CA 1
ATOM 6371 C C . ALA C 1 269 ? 12.805 21.400 48.098 1.00 12.29 269 ALA C C 1
ATOM 6372 O O . ALA C 1 269 ? 11.754 20.869 47.739 1.00 11.46 269 ALA C O 1
ATOM 6374 N N . ALA C 1 270 ? 13.441 21.022 49.192 1.00 11.81 270 ALA C N 1
ATOM 6375 C CA . ALA C 1 270 ? 12.878 20.013 50.092 1.00 12.01 270 ALA C CA 1
ATOM 6376 C C . ALA C 1 270 ? 11.570 20.480 50.688 1.00 12.84 270 ALA C C 1
ATOM 6377 O O . ALA C 1 270 ? 10.629 19.721 50.785 1.00 12.36 270 ALA C O 1
ATOM 6379 N N . LEU C 1 271 ? 11.492 21.741 51.092 1.00 12.20 271 LEU C N 1
ATOM 6380 C CA . LEU C 1 271 ? 10.254 22.236 51.694 1.00 13.65 271 LEU C CA 1
ATOM 6381 C C . LEU C 1 271 ? 9.130 22.037 50.694 1.00 13.12 271 LEU C C 1
ATOM 6382 O O . LEU C 1 271 ? 8.052 21.600 51.060 1.00 15.05 271 LEU C O 1
ATOM 6387 N N . PHE C 1 272 ? 9.374 22.376 49.417 1.00 11.96 272 PHE C N 1
ATOM 6388 C CA . PHE C 1 272 ? 8.352 22.146 48.385 1.00 10.34 272 PHE C CA 1
ATOM 6389 C C . PHE C 1 272 ? 7.924 20.664 48.320 1.00 10.44 272 PHE C C 1
ATOM 6390 O O . PHE C 1 272 ? 6.707 20.356 48.369 1.00 10.85 272 PHE C O 1
ATOM 6398 N N . LEU C 1 273 ? 8.901 19.755 48.215 1.00 7.06 273 LEU C N 1
ATOM 6399 C CA . LEU C 1 273 ? 8.566 18.329 48.012 1.00 9.81 273 LEU C CA 1
ATOM 6400 C C . LEU C 1 273 ? 7.863 17.744 49.211 1.00 10.23 273 LEU C C 1
ATOM 6401 O O . LEU C 1 273 ? 7.155 16.735 49.104 1.00 12.02 273 LEU C O 1
ATOM 6406 N N . LEU C 1 274 ? 8.081 18.374 50.366 1.00 9.28 274 LEU C N 1
ATOM 6407 C CA . LEU C 1 274 ? 7.469 17.930 51.587 1.00 12.27 274 LEU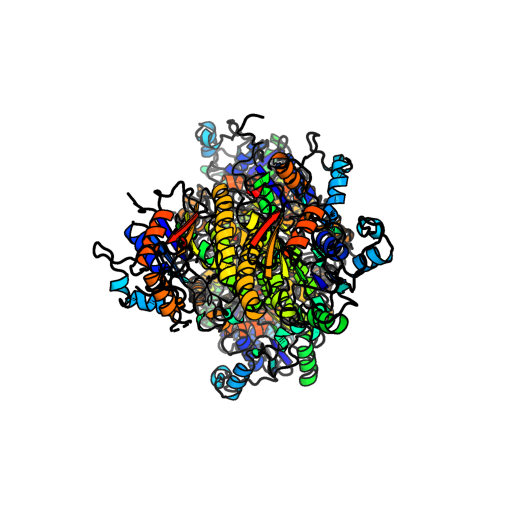 C CA 1
ATOM 6408 C C . LEU C 1 274 ? 6.149 18.630 51.930 1.00 12.50 274 LEU C C 1
ATOM 6409 O O . LEU C 1 274 ? 5.636 18.434 53.028 1.00 15.11 274 LEU C O 1
ATOM 6414 N N . SER C 1 275 ? 5.646 19.479 51.037 1.00 14.02 275 SER C N 1
ATOM 6415 C CA . SER C 1 275 ? 4.478 20.332 51.317 1.00 15.66 275 SER C CA 1
ATOM 6416 C C . SER C 1 275 ? 3.279 19.892 50.466 1.00 16.72 275 SER C C 1
ATOM 6417 O O . SER C 1 275 ? 3.447 19.151 49.478 1.00 16.24 275 SER C O 1
ATOM 6420 N N . PRO C 1 276 ? 2.071 20.377 50.802 1.00 20.13 276 PRO C N 1
ATOM 6421 C CA . PRO C 1 276 ? 0.882 20.110 49.955 1.00 20.64 276 PRO C CA 1
ATOM 6422 C C . PRO C 1 276 ? 0.956 20.637 48.514 1.00 20.24 276 PRO C C 1
ATOM 6423 O O . PRO C 1 276 ? 0.177 20.177 47.663 1.00 18.68 276 PRO C O 1
ATOM 6427 N N . LEU C 1 277 ? 1.842 21.602 48.224 1.00 18.19 277 LEU C N 1
ATOM 6428 C CA . LEU C 1 277 ? 2.030 22.006 46.841 1.00 17.01 277 LEU C CA 1
ATOM 6429 C C . LEU C 1 277 ? 2.471 20.827 45.947 1.00 14.11 277 LEU C C 1
ATOM 6430 O O . LEU C 1 277 ? 2.295 20.872 44.739 1.00 11.34 277 LEU C O 1
ATOM 6435 N N . ALA C 1 278 ? 3.118 19.831 46.540 1.00 10.07 278 ALA C N 1
ATOM 6436 C CA . ALA C 1 278 ? 3.684 18.740 45.807 1.00 10.20 278 ALA C CA 1
ATOM 6437 C C . ALA C 1 278 ? 2.804 17.503 45.899 1.00 10.29 278 ALA C C 1
ATOM 6438 O O . ALA C 1 278 ? 3.298 16.399 45.751 1.00 10.56 278 ALA C O 1
ATOM 6440 N N . ARG C 1 279 ? 1.500 17.675 46.116 1.00 11.56 279 ARG C N 1
ATOM 6441 C CA . ARG C 1 279 ? 0.635 16.529 46.430 1.00 12.33 279 ARG C CA 1
ATOM 6442 C C . ARG C 1 279 ? 0.522 15.516 45.285 1.00 10.30 279 ARG C C 1
ATOM 6443 O O . ARG C 1 279 ? 0.123 14.373 45.505 1.00 9.17 279 ARG C O 1
ATOM 6451 N N . ALA C 1 280 ? 0.845 15.925 44.069 1.00 10.72 280 ALA C N 1
ATOM 6452 C CA . ALA C 1 280 ? 0.885 14.979 42.941 1.00 9.29 280 ALA C CA 1
ATOM 6453 C C . ALA C 1 280 ? 2.297 14.544 42.564 1.00 8.89 280 ALA C C 1
ATOM 6454 O O . ALA C 1 280 ? 2.499 13.957 41.490 1.00 9.30 280 ALA C O 1
ATOM 6456 N N . VAL C 1 281 ? 3.298 14.872 43.391 1.00 8.23 281 VAL C N 1
ATOM 6457 C CA . VAL C 1 281 ? 4.689 14.601 42.995 1.00 7.19 281 VAL C CA 1
ATOM 6458 C C . VAL C 1 281 ? 5.204 13.421 43.793 1.00 8.61 281 VAL C C 1
ATOM 6459 O O . VAL C 1 281 ? 5.250 13.477 45.022 1.00 7.00 281 VAL C O 1
ATOM 6463 N N . SER C 1 282 ? 5.574 12.339 43.098 1.00 8.61 282 SER C N 1
ATOM 6464 C CA . SER C 1 282 ? 6.155 11.177 43.788 1.00 9.12 282 SER C CA 1
ATOM 6465 C C . SER C 1 282 ? 7.062 10.403 42.849 1.00 8.92 282 SER C C 1
ATOM 6466 O O . SER C 1 282 ? 6.827 10.343 41.645 1.00 8.03 282 SER C O 1
ATOM 6469 N N . GLY C 1 283 ? 8.116 9.849 43.424 1.00 9.04 283 GLY C N 1
ATOM 6470 C CA . GLY C 1 283 ? 9.138 9.109 42.672 1.00 8.56 283 GLY C CA 1
ATOM 6471 C C . GLY C 1 283 ? 10.146 9.936 41.868 1.00 10.33 283 GLY C C 1
ATOM 6472 O O . GLY C 1 283 ? 10.903 9.348 41.106 1.00 8.88 283 GLY C O 1
ATOM 6473 N N . VAL C 1 284 ? 10.205 11.267 42.062 1.00 9.06 284 VAL C N 1
ATOM 6474 C CA . VAL C 1 284 ? 11.083 12.084 41.206 1.00 8.16 284 VAL C CA 1
ATOM 6475 C C . VAL C 1 284 ? 12.477 12.181 41.793 1.00 8.51 284 VAL C C 1
ATOM 6476 O O . VAL C 1 284 ? 12.690 11.975 43.002 1.00 8.03 284 VAL C O 1
ATOM 6480 N N . THR C 1 285 ? 13.418 12.474 40.898 1.00 9.99 285 THR C N 1
ATOM 6481 C CA . THR C 1 285 ? 14.735 12.946 41.291 1.00 9.18 285 THR C CA 1
ATOM 6482 C C . THR C 1 285 ? 14.814 14.385 40.826 1.00 10.83 285 THR C C 1
ATOM 6483 O O . THR C 1 285 ? 14.915 14.655 39.637 1.00 7.43 285 THR C O 1
ATOM 6487 N N . LEU C 1 286 ? 14.768 15.319 41.770 1.00 9.81 286 LEU C N 1
ATOM 6488 C CA . LEU C 1 286 ? 14.764 16.726 41.420 1.00 9.59 286 LEU C CA 1
ATOM 6489 C C . LEU C 1 286 ? 16.161 17.282 41.560 1.00 10.17 286 LEU C C 1
ATOM 6490 O O . LEU C 1 286 ? 16.734 17.242 42.694 1.00 9.14 286 LEU C O 1
ATOM 6495 N N . TYR C 1 287 ? 16.736 17.762 40.431 1.00 9.70 287 TYR C N 1
ATOM 6496 C CA . TYR C 1 287 ? 18.080 18.363 40.470 1.00 10.33 287 TYR C CA 1
ATOM 6497 C C . TYR C 1 287 ? 18.043 19.744 41.083 1.00 10.19 287 TYR C C 1
ATOM 6498 O O . TYR C 1 287 ? 17.273 20.609 40.651 1.00 9.00 287 TYR C O 1
ATOM 6507 N N . VAL C 1 288 ? 18.884 19.947 42.095 1.00 9.23 288 VAL C N 1
ATOM 6508 C CA . VAL C 1 288 ? 19.019 21.250 42.704 1.00 8.22 288 VAL C CA 1
ATOM 6509 C C . VAL C 1 288 ? 20.522 21.569 42.732 1.00 10.23 288 VAL C C 1
ATOM 6510 O O . VAL C 1 288 ? 21.200 21.380 43.752 1.00 9.65 288 VAL C O 1
ATOM 6514 N N . ASP C 1 289 ? 21.032 22.047 41.595 1.00 8.24 289 ASP C N 1
ATOM 6515 C CA . ASP C 1 289 ? 22.470 22.003 41.350 1.00 10.51 289 ASP C CA 1
ATOM 6516 C C . ASP C 1 289 ? 22.830 23.108 40.369 1.00 8.82 289 ASP C C 1
ATOM 6517 O O . ASP C 1 289 ? 23.783 22.972 39.617 1.00 9.25 289 ASP C O 1
ATOM 6522 N N . ASN C 1 290 ? 22.046 24.194 40.351 1.00 8.10 290 ASN C N 1
ATOM 6523 C CA . ASN C 1 290 ? 22.300 25.344 39.430 1.00 10.02 290 ASN C CA 1
ATOM 6524 C C . ASN C 1 290 ? 22.228 24.989 37.939 1.00 10.35 290 ASN C C 1
ATOM 6525 O O . ASN C 1 290 ? 22.717 25.707 37.083 1.00 10.71 290 ASN C O 1
ATOM 6530 N N . GLY C 1 291 ? 21.586 23.870 37.643 1.00 9.78 291 GLY C N 1
ATOM 6531 C CA . GLY C 1 291 ? 21.378 23.474 36.253 1.00 9.82 291 GLY C CA 1
ATOM 6532 C C . GLY C 1 291 ? 22.488 22.561 35.738 1.00 9.60 291 GLY C C 1
ATOM 6533 O O . GLY C 1 291 ? 22.446 22.126 34.593 1.00 8.98 291 GLY C O 1
ATOM 6534 N N . LEU C 1 292 ? 23.465 22.214 36.588 1.00 10.93 292 LEU C N 1
ATOM 6535 C CA . LEU C 1 292 ? 24.664 21.499 36.070 1.00 10.51 292 LEU C CA 1
ATOM 6536 C C . LEU C 1 292 ? 24.332 20.162 35.360 1.00 10.55 292 LEU C C 1
ATOM 6537 O O . LEU C 1 292 ? 24.956 19.815 34.324 1.00 10.51 292 LEU C O 1
ATOM 6542 N N . HIS C 1 293 ? 23.316 19.460 35.873 1.00 9.48 293 HIS C N 1
ATOM 6543 C CA . HIS C 1 293 ? 22.870 18.133 35.364 1.00 11.58 293 HIS C CA 1
ATOM 6544 C C . HIS C 1 293 ? 22.493 18.238 33.882 1.00 9.97 293 HIS C C 1
ATOM 6545 O O . HIS C 1 293 ? 22.611 17.271 33.138 1.00 9.18 293 HIS C O 1
ATOM 6552 N N . ALA C 1 294 ? 22.064 19.414 33.442 1.00 10.64 294 ALA C N 1
ATOM 6553 C CA . ALA C 1 294 ? 21.633 19.537 32.048 1.00 12.53 294 ALA C CA 1
ATOM 6554 C C . ALA C 1 294 ? 22.783 19.622 31.046 1.00 12.45 294 ALA C C 1
ATOM 6555 O O . ALA C 1 294 ? 22.528 19.527 29.847 1.00 13.05 294 ALA C O 1
ATOM 6557 N N . MET C 1 295 ? 24.019 19.879 31.502 1.00 11.59 295 MET C N 1
ATOM 6558 C CA . MET C 1 295 ? 25.140 20.110 30.552 1.00 12.52 295 MET C CA 1
ATOM 6559 C C . MET C 1 295 ? 25.735 18.795 29.988 1.00 13.42 295 MET C C 1
ATOM 6560 O O . MET C 1 295 ? 25.908 17.812 30.728 1.00 11.17 295 MET C O 1
ATOM 6565 N N . GLY C 1 296 ? 26.029 18.797 28.682 1.00 11.96 296 GLY C N 1
ATOM 6566 C CA . GLY C 1 296 ? 26.723 17.683 28.019 1.00 11.57 296 GLY C CA 1
ATOM 6567 C C . GLY C 1 296 ? 28.216 17.966 27.759 1.00 15.42 296 GLY C C 1
ATOM 6568 O O . GLY C 1 296 ? 28.904 17.159 27.128 1.00 14.96 296 GLY C O 1
ATOM 6569 N N . GLN C 1 297 ? 28.716 19.117 28.222 1.00 11.23 297 GLN C N 1
ATOM 6570 C CA . GLN C 1 297 ? 30.093 19.505 27.955 1.00 16.70 297 GLN C CA 1
ATOM 6571 C C . GLN C 1 297 ? 30.505 20.550 28.980 1.00 16.45 297 GLN C C 1
ATOM 6572 O O . GLN C 1 297 ? 29.691 21.410 29.294 1.00 15.86 297 GLN C O 1
ATOM 6578 N N . ALA C 1 298 ? 31.739 20.467 29.496 1.00 13.42 298 ALA C N 1
ATOM 6579 C CA . ALA C 1 298 ? 32.270 21.527 30.316 1.00 16.33 298 ALA C CA 1
ATOM 6580 C C . ALA C 1 298 ? 32.565 22.710 29.403 1.00 19.72 298 ALA C C 1
ATOM 6581 O O . ALA C 1 298 ? 33.002 22.518 28.265 1.00 23.61 298 ALA C O 1
ATOM 6583 N N . VAL C 1 299 ? 32.354 23.929 29.880 1.00 17.00 299 VAL C N 1
ATOM 6584 C CA . VAL C 1 299 ? 32.690 25.100 29.046 1.00 18.53 299 VAL C CA 1
ATOM 6585 C C . VAL C 1 299 ? 34.078 25.656 29.388 1.00 20.96 299 VAL C C 1
ATOM 6586 O O . VAL C 1 299 ? 34.581 26.511 28.667 1.00 20.94 299 VAL C O 1
ATOM 6590 N N . ASP C 1 300 ? 34.716 25.163 30.460 1.00 19.60 300 ASP C N 1
ATOM 6591 C CA . ASP C 1 300 ? 36.106 25.602 30.735 1.00 21.34 300 ASP C CA 1
ATOM 6592 C C . ASP C 1 300 ? 37.156 24.477 30.516 1.00 22.43 300 ASP C C 1
ATOM 6593 O O . ASP C 1 300 ? 38.213 24.433 31.173 1.00 21.31 300 ASP C O 1
ATOM 6598 N N . SER C 1 301 ? 36.870 23.577 29.579 1.00 21.31 301 SER C N 1
ATOM 6599 C CA . SER C 1 301 ? 37.815 22.493 29.281 1.00 19.60 301 SER C CA 1
ATOM 6600 C C . SER C 1 301 ? 39.061 23.026 28.635 1.00 20.34 301 SER C C 1
ATOM 6601 O O . SER C 1 301 ? 38.976 23.944 27.794 1.00 20.95 301 SER C O 1
ATOM 6604 N N . ARG C 1 302 ? 40.218 22.441 28.964 1.00 20.17 302 ARG C N 1
ATOM 6605 C CA . ARG C 1 302 ? 41.499 22.856 28.316 1.00 22.00 302 ARG C CA 1
ATOM 6606 C C . ARG C 1 302 ? 41.557 22.467 26.858 1.00 22.75 302 ARG C C 1
ATOM 6607 O O . ARG C 1 302 ? 42.405 22.923 26.154 1.00 22.76 302 ARG C O 1
ATOM 6615 N N . SER C 1 303 ? 40.652 21.603 26.410 1.00 22.59 303 SER C N 1
ATOM 6616 C CA . SER C 1 303 ? 40.532 21.273 24.988 1.00 26.78 303 SER C CA 1
ATOM 6617 C C . SER C 1 303 ? 39.942 22.431 24.169 1.00 28.45 303 SER C C 1
ATOM 6618 O O . SER C 1 303 ? 40.060 22.436 22.961 1.00 30.75 303 SER C O 1
ATOM 6621 N N . MET C 1 304 ? 39.252 23.356 24.841 1.00 33.07 304 MET C N 1
ATOM 6622 C CA . MET C 1 304 ? 38.553 24.510 24.221 1.00 38.01 304 MET C CA 1
ATOM 6623 C C . MET C 1 304 ? 39.360 25.798 24.481 1.00 40.73 304 MET C C 1
ATOM 6624 O O . MET C 1 304 ? 40.171 25.836 25.416 1.00 37.98 304 MET C O 1
ATOM 6629 N N . PRO C 1 305 ? 39.142 26.866 23.680 1.00 47.22 305 PRO C N 1
ATOM 6630 C CA . PRO C 1 305 ? 39.807 28.150 24.014 1.00 51.04 305 PRO C CA 1
ATOM 6631 C C . PRO C 1 305 ? 39.302 28.790 25.340 1.00 53.86 305 PRO C C 1
ATOM 6632 O O . PRO C 1 305 ? 38.137 28.579 25.707 1.00 50.93 305 PRO C O 1
ATOM 6636 N N . PRO C 1 306 ? 40.173 29.562 26.054 1.00 60.18 306 PRO C N 1
ATOM 6637 C CA . PRO C 1 306 ? 39.889 30.144 27.396 1.00 62.21 306 PRO C CA 1
ATOM 6638 C C . PRO C 1 306 ? 38.831 31.271 27.471 1.00 64.40 306 PRO C C 1
ATOM 6639 O O . PRO C 1 306 ? 38.121 31.527 26.490 1.00 65.27 306 PRO C O 1
ATOM 6643 N N . LEU C 1 307 ? 38.736 31.906 28.650 1.00 67.13 307 LEU C N 1
ATOM 6644 C CA . LEU C 1 307 ? 37.872 33.088 28.929 1.00 68.69 307 LEU C CA 1
ATOM 6645 C C . LEU C 1 307 ? 37.843 34.134 27.813 1.00 69.51 307 LEU C C 1
ATOM 6646 O O . LEU C 1 307 ? 36.880 34.898 27.686 1.00 70.15 307 LEU C O 1
ATOM 6648 N N . PRO D 1 4 ? 24.376 -22.817 116.222 1.00 56.17 4 PRO D N 1
ATOM 6649 C CA . PRO D 1 4 ? 23.209 -23.301 115.471 1.00 53.27 4 PRO D CA 1
ATOM 6650 C C . PRO D 1 4 ? 23.462 -23.437 113.963 1.00 50.68 4 PRO D C 1
ATOM 6651 O O . PRO D 1 4 ? 22.991 -24.414 113.373 1.00 52.35 4 PRO D O 1
ATOM 6655 N N . ILE D 1 5 ? 24.175 -22.483 113.339 1.00 45.30 5 ILE D N 1
ATOM 6656 C CA . ILE D 1 5 ? 24.650 -22.653 111.932 1.00 39.39 5 ILE D CA 1
ATOM 6657 C C . ILE D 1 5 ? 26.185 -22.746 111.853 1.00 37.64 5 ILE D C 1
ATOM 6658 O O . ILE D 1 5 ? 26.887 -21.734 111.910 1.00 37.48 5 ILE D O 1
ATOM 6663 N N . ASP D 1 6 ? 26.690 -23.965 111.713 1.00 34.89 6 ASP D N 1
ATOM 6664 C CA . ASP D 1 6 ? 28.124 -24.204 111.711 1.00 32.76 6 ASP D CA 1
ATOM 6665 C C . ASP D 1 6 ? 28.479 -24.863 110.392 1.00 29.36 6 ASP D C 1
ATOM 6666 O O . ASP D 1 6 ? 28.159 -26.034 110.187 1.00 28.35 6 ASP D O 1
ATOM 6671 N N . LEU D 1 7 ? 29.133 -24.118 109.499 1.00 24.91 7 LEU D N 1
ATOM 6672 C CA . LEU D 1 7 ? 29.491 -24.642 108.171 1.00 21.99 7 LEU D CA 1
ATOM 6673 C C . LEU D 1 7 ? 30.981 -25.022 108.078 1.00 22.05 7 LEU D C 1
ATOM 6674 O O . LEU D 1 7 ? 31.497 -25.218 106.987 1.00 19.74 7 LEU D O 1
ATOM 6679 N N . ARG D 1 8 ? 31.672 -25.069 109.222 1.00 22.33 8 ARG D N 1
ATOM 6680 C CA . ARG D 1 8 ? 33.079 -25.488 109.247 1.00 24.34 8 ARG D CA 1
ATOM 6681 C C . ARG D 1 8 ? 33.229 -26.890 108.658 1.00 24.25 8 ARG D C 1
ATOM 6682 O O . ARG D 1 8 ? 32.418 -27.778 108.939 1.00 22.37 8 ARG D O 1
ATOM 6690 N N . GLY D 1 9 ? 34.241 -27.054 107.810 1.00 24.00 9 GLY D N 1
ATOM 6691 C CA . GLY D 1 9 ? 34.445 -28.297 107.068 1.00 24.77 9 GLY D CA 1
ATOM 6692 C C . GLY D 1 9 ? 33.671 -28.406 105.752 1.00 24.50 9 GLY D C 1
ATOM 6693 O O . GLY D 1 9 ? 33.867 -29.378 105.017 1.00 25.64 9 GLY D O 1
ATOM 6694 N N . GLN D 1 10 ? 32.773 -27.450 105.462 1.00 21.81 10 GLN D N 1
ATOM 6695 C CA . GLN D 1 10 ? 32.036 -27.434 104.186 1.00 21.43 10 GLN D CA 1
ATOM 6696 C C . GLN D 1 10 ? 32.632 -26.459 103.139 1.00 19.11 10 GLN D C 1
ATOM 6697 O O . GLN D 1 10 ? 33.305 -25.475 103.482 1.00 19.53 10 GLN D O 1
ATOM 6703 N N . THR D 1 11 ? 32.357 -26.736 101.873 1.00 18.19 11 THR D N 1
ATOM 6704 C CA . THR D 1 11 ? 32.863 -25.928 100.761 1.00 18.93 11 THR D CA 1
ATOM 6705 C C . THR D 1 11 ? 31.670 -25.437 99.918 1.00 17.69 11 THR D C 1
ATOM 6706 O O . THR D 1 11 ? 30.726 -26.186 99.656 1.00 17.65 11 THR D O 1
ATOM 6710 N N . ALA D 1 12 ? 31.704 -24.170 99.537 1.00 14.43 12 ALA D N 1
ATOM 6711 C CA . ALA D 1 12 ? 30.673 -23.5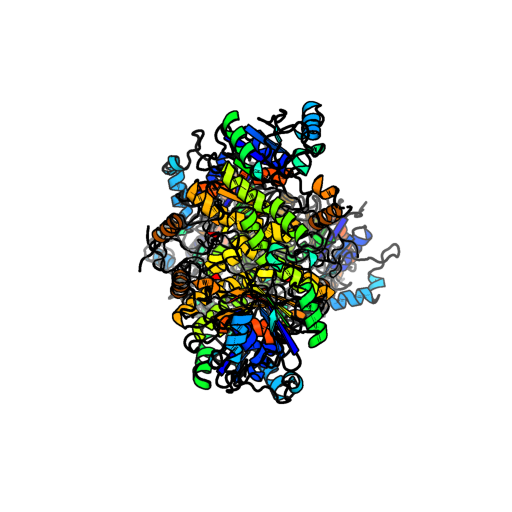43 98.741 1.00 13.68 12 ALA D CA 1
ATOM 6712 C C . ALA D 1 12 ? 31.259 -22.999 97.452 1.00 16.04 12 ALA D C 1
ATOM 6713 O O . ALA D 1 12 ? 32.399 -22.494 97.443 1.00 15.05 12 ALA D O 1
ATOM 6715 N N . PHE D 1 13 ? 30.496 -23.108 96.363 1.00 14.12 13 PHE D N 1
ATOM 6716 C CA . PHE D 1 13 ? 30.845 -22.408 95.132 1.00 15.49 13 PHE D CA 1
ATOM 6717 C C . PHE D 1 13 ? 29.756 -21.398 94.833 1.00 15.85 13 PHE D C 1
ATOM 6718 O O . PHE D 1 13 ? 28.590 -21.786 94.703 1.00 16.37 13 PHE D O 1
ATOM 6726 N N . VAL D 1 14 ? 30.128 -20.117 94.705 1.00 15.48 14 VAL D N 1
ATOM 6727 C CA . VAL D 1 14 ? 29.164 -19.040 94.448 1.00 14.27 14 VAL D CA 1
ATOM 6728 C C . VAL D 1 14 ? 29.363 -18.463 93.036 1.00 15.77 14 VAL D C 1
ATOM 6729 O O . VAL D 1 14 ? 30.363 -17.794 92.752 1.00 17.62 14 VAL D O 1
ATOM 6733 N N . ALA D 1 15 ? 28.414 -18.746 92.151 1.00 15.71 15 ALA D N 1
ATOM 6734 C CA . ALA D 1 15 ? 28.537 -18.340 90.753 1.00 15.82 15 ALA D CA 1
ATOM 6735 C C . ALA D 1 15 ? 27.848 -16.992 90.574 1.00 17.81 15 ALA D C 1
ATOM 6736 O O . ALA D 1 15 ? 26.646 -16.867 90.868 1.00 19.72 15 ALA D O 1
ATOM 6738 N N . GLY D 1 16 ? 28.605 -16.004 90.101 1.00 20.89 16 GLY D N 1
ATOM 6739 C CA . GLY D 1 16 ? 28.064 -14.677 89.765 1.00 22.61 16 GLY D CA 1
ATOM 6740 C C . GLY D 1 16 ? 28.448 -13.602 90.769 1.00 22.43 16 GLY D C 1
ATOM 6741 O O . GLY D 1 16 ? 27.575 -12.931 91.336 1.00 27.22 16 GLY D O 1
ATOM 6742 N N . VAL D 1 17 ? 29.743 -13.468 91.038 1.00 19.87 17 VAL D N 1
ATOM 6743 C CA . VAL D 1 17 ? 30.248 -12.430 91.949 1.00 18.42 17 VAL D CA 1
ATOM 6744 C C . VAL D 1 17 ? 31.364 -11.690 91.240 1.00 20.40 17 VAL D C 1
ATOM 6745 O O . VAL D 1 17 ? 32.388 -12.285 90.921 1.00 20.60 17 VAL D O 1
ATOM 6749 N N . ALA D 1 18 ? 31.162 -10.394 91.011 1.00 19.70 18 ALA D N 1
ATOM 6750 C CA . ALA D 1 18 ? 32.131 -9.578 90.288 1.00 22.90 18 ALA D CA 1
ATOM 6751 C C . ALA D 1 18 ? 32.444 -8.282 91.030 1.00 23.27 18 ALA D C 1
ATOM 6752 O O . ALA D 1 18 ? 33.272 -7.476 90.577 1.00 20.45 18 ALA D O 1
ATOM 6754 N N . ASP D 1 19 ? 31.762 -8.064 92.145 1.00 21.42 19 ASP D N 1
ATOM 6755 C CA . ASP D 1 19 ? 31.974 -6.865 92.965 1.00 23.33 19 ASP D CA 1
ATOM 6756 C C . ASP D 1 19 ? 31.270 -7.106 94.295 1.00 21.07 19 ASP D C 1
ATOM 6757 O O . ASP D 1 19 ? 30.620 -8.165 94.478 1.00 17.59 19 ASP D O 1
ATOM 6762 N N . SER D 1 20 ? 31.359 -6.129 95.203 1.00 18.96 20 SER D N 1
ATOM 6763 C CA . SER D 1 20 ? 30.792 -6.273 96.533 1.00 19.09 20 SER D CA 1
ATOM 6764 C C . SER D 1 20 ? 29.392 -5.645 96.703 1.00 21.41 20 SER D C 1
ATOM 6765 O O . SER D 1 20 ? 28.894 -5.552 97.829 1.00 22.09 20 SER D O 1
ATOM 6768 N N . HIS D 1 21 ? 28.737 -5.248 95.605 1.00 20.01 21 HIS D N 1
ATOM 6769 C CA . HIS D 1 21 ? 27.445 -4.530 95.723 1.00 23.11 21 HIS D CA 1
ATOM 6770 C C . HIS D 1 21 ? 26.208 -5.380 95.466 1.00 22.39 21 HIS D C 1
ATOM 6771 O O . HIS D 1 21 ? 25.089 -4.885 95.580 1.00 24.68 21 HIS D O 1
ATOM 6778 N N . GLY D 1 22 ? 26.400 -6.649 95.132 1.00 18.05 22 GLY D N 1
ATOM 6779 C CA . GLY D 1 22 ? 25.266 -7.495 94.731 1.00 17.34 22 GLY D CA 1
ATOM 6780 C C . GLY D 1 22 ? 24.900 -8.543 95.770 1.00 16.48 22 GLY D C 1
ATOM 6781 O O . GLY D 1 22 ? 25.512 -8.621 96.854 1.00 15.01 22 GLY D O 1
ATOM 6782 N N . TYR D 1 23 ? 23.881 -9.333 95.441 1.00 14.13 23 TYR D N 1
ATOM 6783 C CA . TYR D 1 23 ? 23.406 -10.335 96.357 1.00 14.93 23 TYR D CA 1
ATOM 6784 C C . TYR D 1 23 ? 24.450 -11.453 96.475 1.00 14.61 23 TYR D C 1
ATOM 6785 O O . TYR D 1 23 ? 24.579 -12.059 97.542 1.00 14.43 23 TYR D O 1
ATOM 6794 N N . GLY D 1 24 ? 25.197 -11.701 95.389 1.00 13.12 24 GLY D N 1
ATOM 6795 C CA . GLY D 1 24 ? 26.178 -12.796 95.368 1.00 15.58 24 GLY D CA 1
ATOM 6796 C C . GLY D 1 24 ? 27.253 -12.573 96.430 1.00 13.87 24 GLY D C 1
ATOM 6797 O O . GLY D 1 24 ? 27.578 -13.477 97.181 1.00 13.31 24 GLY D O 1
ATOM 6798 N N . TRP D 1 25 ? 27.786 -11.358 96.497 1.00 12.27 25 TRP D N 1
ATOM 6799 C CA . TRP D 1 25 ? 28.775 -11.019 97.520 1.00 12.88 25 TRP D CA 1
ATOM 6800 C C . TRP D 1 25 ? 28.194 -11.239 98.926 1.00 12.95 25 TRP D C 1
ATOM 6801 O O . TRP D 1 25 ? 28.856 -11.850 99.808 1.00 12.63 25 TRP D O 1
ATOM 6812 N N . ALA D 1 26 ? 26.971 -10.747 99.158 1.00 11.52 26 ALA D N 1
ATOM 6813 C CA . ALA D 1 26 ? 26.365 -10.874 100.530 1.00 12.89 26 ALA D CA 1
ATOM 6814 C C . ALA D 1 26 ? 26.187 -12.344 100.945 1.00 12.50 26 ALA D C 1
ATOM 6815 O O . ALA D 1 26 ? 26.419 -12.717 102.100 1.00 14.25 26 ALA D O 1
ATOM 6817 N N . ILE D 1 27 ? 25.786 -13.190 99.998 1.00 11.42 27 ILE D N 1
ATOM 6818 C CA . ILE D 1 27 ? 25.659 -14.629 100.300 1.00 12.76 27 ILE D CA 1
ATOM 6819 C C . ILE D 1 27 ? 27.055 -15.241 100.615 1.00 12.58 27 ILE D C 1
ATOM 6820 O O . ILE D 1 27 ? 27.229 -15.910 101.627 1.00 12.20 27 ILE D O 1
ATOM 6825 N N . ALA D 1 28 ? 28.048 -14.968 99.765 1.00 13.31 28 ALA D N 1
ATOM 6826 C CA . ALA D 1 28 ? 29.423 -15.468 99.993 1.00 13.74 28 ALA D CA 1
ATOM 6827 C C . ALA D 1 28 ? 29.935 -15.058 101.351 1.00 15.50 28 ALA D C 1
ATOM 6828 O O . ALA D 1 28 ? 30.524 -15.864 102.072 1.00 15.13 28 ALA D O 1
ATOM 6830 N N . LYS D 1 29 ? 29.718 -13.796 101.696 1.00 16.12 29 LYS D N 1
ATOM 6831 C CA . LYS D 1 29 ? 30.146 -13.283 102.982 1.00 16.74 29 LYS D CA 1
ATOM 6832 C C . LYS D 1 29 ? 29.477 -13.992 104.165 1.00 16.47 29 LYS D C 1
ATOM 6833 O O . LYS D 1 29 ? 30.141 -14.293 105.158 1.00 15.68 29 LYS D O 1
ATOM 6839 N N . HIS D 1 30 ? 28.159 -14.240 104.087 1.00 15.52 30 HIS D N 1
ATOM 6840 C CA . HIS D 1 30 ? 27.466 -14.985 105.146 1.00 16.38 30 HIS D CA 1
ATOM 6841 C C . HIS D 1 30 ? 28.001 -16.400 105.264 1.00 16.52 30 HIS D C 1
ATOM 6842 O O . HIS D 1 30 ? 28.223 -16.893 106.365 1.00 17.23 30 HIS D O 1
ATOM 6849 N N . LEU D 1 31 ? 28.214 -17.057 104.131 1.00 15.86 31 LEU D N 1
ATOM 6850 C CA . LEU D 1 31 ? 28.770 -18.426 104.130 1.00 16.50 31 LEU D CA 1
ATOM 6851 C C . LEU D 1 31 ? 30.149 -18.465 104.781 1.00 18.28 31 LEU D C 1
ATOM 6852 O O . LEU D 1 31 ? 30.396 -19.287 105.664 1.00 18.54 31 LEU D O 1
ATOM 6857 N N . ALA D 1 32 ? 31.044 -17.557 104.378 1.00 18.12 32 ALA D N 1
ATOM 6858 C CA . ALA D 1 32 ? 32.360 -17.446 105.058 1.00 20.45 32 ALA D CA 1
ATOM 6859 C C . ALA D 1 32 ? 32.243 -17.175 106.563 1.00 21.79 32 ALA D C 1
ATOM 6860 O O . ALA D 1 32 ? 32.986 -17.755 107.363 1.00 21.20 32 ALA D O 1
ATOM 6862 N N . SER D 1 33 ? 31.295 -16.325 106.972 1.00 22.48 33 SER D N 1
ATOM 6863 C CA . SER D 1 33 ? 31.191 -16.013 108.404 1.00 25.16 33 SER D CA 1
ATOM 6864 C C . SER D 1 33 ? 30.771 -17.230 109.219 1.00 23.04 33 SER D C 1
ATOM 6865 O O . SER D 1 33 ? 31.037 -17.292 110.397 1.00 25.43 33 SER D O 1
ATOM 6868 N N . ALA D 1 34 ? 30.088 -18.175 108.595 1.00 20.37 34 ALA D N 1
ATOM 6869 C CA . ALA D 1 34 ? 29.640 -19.375 109.273 1.00 21.28 34 ALA D CA 1
ATOM 6870 C C . ALA D 1 34 ? 30.685 -20.498 109.196 1.00 21.08 34 ALA D C 1
ATOM 6871 O O . ALA D 1 34 ? 30.456 -21.608 109.681 1.00 23.02 34 ALA D O 1
ATOM 6873 N N . GLY D 1 35 ? 31.818 -20.224 108.556 1.00 21.09 35 GLY D N 1
ATOM 6874 C CA . GLY D 1 35 ? 32.946 -21.149 108.574 1.00 21.41 35 GLY D CA 1
ATOM 6875 C C . GLY D 1 35 ? 33.159 -21.943 107.298 1.00 20.80 35 GLY D C 1
ATOM 6876 O O . GLY D 1 35 ? 34.089 -22.755 107.238 1.00 21.37 35 GLY D O 1
ATOM 6877 N N . ALA D 1 36 ? 32.336 -21.712 106.271 1.00 19.08 36 ALA D N 1
ATOM 6878 C CA . ALA D 1 36 ? 32.495 -22.409 104.983 1.00 18.60 36 ALA D CA 1
ATOM 6879 C C . ALA D 1 36 ? 33.723 -21.894 104.230 1.00 19.57 36 ALA D C 1
ATOM 6880 O O . ALA D 1 36 ? 34.014 -20.694 104.284 1.00 19.87 36 ALA D O 1
ATOM 6882 N N . ARG D 1 37 ? 34.440 -22.792 103.548 1.00 18.15 37 ARG D N 1
ATOM 6883 C CA . ARG D 1 37 ? 35.378 -22.398 102.500 1.00 22.95 37 ARG D CA 1
ATOM 6884 C C . ARG D 1 37 ? 34.543 -21.948 101.313 1.00 20.69 37 ARG D C 1
ATOM 6885 O O . ARG D 1 37 ? 33.610 -22.668 100.887 1.00 20.88 37 ARG D O 1
ATOM 6893 N N . VAL D 1 38 ? 34.865 -20.791 100.752 1.00 17.71 38 VAL D N 1
ATOM 6894 C CA . VAL D 1 38 ? 34.031 -20.235 99.674 1.00 17.05 38 VAL D CA 1
ATOM 6895 C C . VAL D 1 38 ? 34.857 -19.943 98.434 1.00 17.91 38 VAL D C 1
ATOM 6896 O O . VAL D 1 38 ? 35.801 -19.144 98.489 1.00 18.48 38 VAL D O 1
ATOM 6900 N N . ALA D 1 39 ? 34.499 -20.584 97.321 1.00 17.73 39 ALA D N 1
ATOM 6901 C CA . ALA D 1 39 ? 35.051 -20.231 96.000 1.00 18.45 39 ALA D CA 1
ATOM 6902 C C . ALA D 1 39 ? 34.036 -19.448 95.173 1.00 17.86 39 ALA D C 1
ATOM 6903 O O . ALA D 1 39 ? 32.819 -19.653 95.305 1.00 15.26 39 ALA D O 1
ATOM 6905 N N . LEU D 1 40 ? 34.547 -18.553 94.319 1.00 16.62 40 LEU D N 1
ATOM 6906 C CA . LEU D 1 40 ? 33.717 -17.717 93.457 1.00 17.08 40 LEU D CA 1
ATOM 6907 C C . LEU D 1 40 ? 33.902 -18.013 91.957 1.00 17.68 40 LEU D C 1
ATOM 6908 O O . LEU D 1 40 ? 34.978 -18.420 91.507 1.00 17.48 40 LEU D O 1
ATOM 6913 N N . GLY D 1 41 ? 32.814 -17.834 91.219 1.00 16.09 41 GLY D N 1
ATOM 6914 C CA . GLY D 1 41 ? 32.799 -17.871 89.775 1.00 16.80 41 GLY D CA 1
ATOM 6915 C C . GLY D 1 41 ? 32.470 -16.461 89.319 1.00 17.66 41 GLY D C 1
ATOM 6916 O O . GLY D 1 41 ? 31.476 -15.872 89.775 1.00 18.78 41 GLY D O 1
ATOM 6917 N N . THR D 1 42 ? 33.305 -15.942 88.422 1.00 18.03 42 THR D N 1
ATOM 6918 C CA . THR D 1 42 ? 33.258 -14.559 87.968 1.00 18.51 42 THR D CA 1
ATOM 6919 C C . THR D 1 42 ? 33.262 -14.491 86.414 1.00 17.72 42 THR D C 1
ATOM 6920 O O . THR D 1 42 ? 34.058 -15.154 85.748 1.00 17.07 42 THR D O 1
ATOM 6924 N N . TRP D 1 43 ? 32.371 -13.681 85.855 1.00 17.07 43 TRP D N 1
ATOM 6925 C CA . TRP D 1 43 ? 32.284 -13.484 84.391 1.00 20.12 43 TRP D CA 1
ATOM 6926 C C . TRP D 1 43 ? 33.638 -13.027 83.846 1.00 19.91 43 TRP D C 1
ATOM 6927 O O . TRP D 1 43 ? 34.212 -12.057 84.350 1.00 20.07 43 TRP D O 1
ATOM 6938 N N . PRO D 1 44 ? 34.184 -13.743 82.836 1.00 22.02 44 PRO D N 1
ATOM 6939 C CA . PRO D 1 44 ? 35.594 -13.546 82.516 1.00 22.26 44 PRO D CA 1
ATOM 6940 C C . PRO D 1 44 ? 36.031 -12.142 82.114 1.00 25.42 44 PRO D C 1
ATOM 6941 O O . PRO D 1 44 ? 37.099 -11.745 82.522 1.00 26.77 44 PRO D O 1
ATOM 6945 N N . PRO D 1 45 ? 35.221 -11.389 81.338 1.00 27.16 45 PRO D N 1
ATOM 6946 C CA . PRO D 1 45 ? 35.640 -10.005 81.030 1.00 28.21 45 PRO D CA 1
ATOM 6947 C C . PRO D 1 45 ? 35.898 -9.139 82.268 1.00 30.52 45 PRO D C 1
ATOM 6948 O O . PRO D 1 45 ? 36.716 -8.215 82.205 1.00 27.86 45 PRO D O 1
ATOM 6952 N N . VAL D 1 46 ? 35.213 -9.409 83.384 1.00 28.48 46 VAL D N 1
ATOM 6953 C CA . VAL D 1 46 ? 35.419 -8.572 84.583 1.00 29.13 46 VAL D CA 1
ATOM 6954 C C . VAL D 1 46 ? 36.282 -9.208 85.679 1.00 29.96 46 VAL D C 1
ATOM 6955 O O . VAL D 1 46 ? 36.420 -8.641 86.768 1.00 30.15 46 VAL D O 1
ATOM 6959 N N . LEU D 1 47 ? 36.869 -10.373 85.378 1.00 28.47 47 LEU D N 1
ATOM 6960 C CA . LEU D 1 47 ? 37.668 -11.112 86.336 1.00 27.74 47 LEU D CA 1
ATOM 6961 C C . LEU D 1 47 ? 38.913 -10.340 86.773 1.00 28.89 47 LEU D C 1
ATOM 6962 O O . LEU D 1 47 ? 39.226 -10.314 87.948 1.00 27.60 47 LEU D O 1
ATOM 6967 N N . GLY D 1 48 ? 39.611 -9.718 85.821 1.00 29.75 48 GLY D N 1
ATOM 6968 C CA . GLY D 1 48 ? 40.785 -8.881 86.114 1.00 30.14 48 GLY D CA 1
ATOM 6969 C C . GLY D 1 48 ? 40.519 -7.731 87.081 1.00 30.06 48 GLY D C 1
ATOM 6970 O O . GLY D 1 48 ? 41.200 -7.614 88.099 1.00 30.34 48 GLY D O 1
ATOM 6971 N N . LEU D 1 49 ? 39.521 -6.902 86.764 1.00 29.78 49 LEU D N 1
ATOM 6972 C CA . LEU D 1 49 ? 39.064 -5.814 87.646 1.00 31.43 49 LEU D CA 1
ATOM 6973 C C . LEU D 1 49 ? 38.703 -6.307 89.043 1.00 29.53 49 LEU D C 1
ATOM 6974 O O . LEU D 1 49 ? 39.137 -5.712 90.035 1.00 27.84 49 LEU D O 1
ATOM 6979 N N . PHE D 1 50 ? 37.932 -7.407 89.117 1.00 25.25 50 PHE D N 1
ATOM 6980 C CA . PHE D 1 50 ? 37.580 -7.995 90.403 1.00 23.60 50 PHE D CA 1
ATOM 6981 C C . PHE D 1 50 ? 38.798 -8.494 91.219 1.00 24.35 50 PHE D C 1
ATOM 6982 O O . PHE D 1 50 ? 39.009 -8.079 92.390 1.00 23.42 50 PHE D O 1
ATOM 6990 N N . GLN D 1 51 ? 39.613 -9.358 90.622 1.00 22.97 51 GLN D N 1
ATOM 6991 C CA . GLN D 1 51 ? 40.820 -9.820 91.308 1.00 26.83 51 GLN D CA 1
ATOM 6992 C C . GLN D 1 51 ? 41.665 -8.631 91.775 1.00 25.88 51 GLN D C 1
ATOM 6993 O O . GLN D 1 51 ? 42.215 -8.669 92.870 1.00 25.27 51 GLN D O 1
ATOM 6999 N N . LYS D 1 52 ? 41.778 -7.603 90.932 1.00 27.00 52 LYS D N 1
ATOM 7000 C CA . LYS D 1 52 ? 42.521 -6.394 91.278 1.00 30.20 52 LYS D CA 1
ATOM 7001 C C . LYS D 1 52 ? 41.906 -5.732 92.497 1.00 28.08 52 LYS D C 1
ATOM 7002 O O . LYS D 1 52 ? 42.622 -5.413 93.443 1.00 29.12 52 LYS D O 1
ATOM 7008 N N . SER D 1 53 ? 40.585 -5.524 92.474 1.00 25.48 53 SER D N 1
ATOM 7009 C CA . SER D 1 53 ? 39.877 -4.958 93.633 1.00 27.15 53 SER D CA 1
ATOM 7010 C C . SER D 1 53 ? 40.163 -5.703 94.952 1.00 25.61 53 SER D C 1
ATOM 7011 O O . SER D 1 53 ? 40.348 -5.082 95.999 1.00 25.84 53 SER D O 1
ATOM 7014 N N . LEU D 1 54 ? 40.153 -7.031 94.905 1.00 24.49 54 LEU D N 1
ATOM 7015 C CA . LEU D 1 54 ? 40.416 -7.866 96.084 1.00 23.86 54 LEU D CA 1
ATOM 7016 C C . LEU D 1 54 ? 41.840 -7.732 96.595 1.00 26.28 54 LEU D C 1
ATOM 7017 O O . LEU D 1 54 ? 42.070 -7.458 97.794 1.00 25.24 54 LEU D O 1
ATOM 7022 N N . GLN D 1 55 ? 42.797 -7.918 95.691 1.00 25.90 55 GLN D N 1
ATOM 7023 C CA . GLN D 1 55 ? 44.206 -7.876 96.060 1.00 30.67 55 GLN D CA 1
ATOM 7024 C C . GLN D 1 55 ? 44.700 -6.477 96.456 1.00 29.77 55 GLN D C 1
ATOM 7025 O O . GLN D 1 55 ? 45.600 -6.356 97.289 1.00 31.43 55 GLN D O 1
ATOM 7031 N N . SER D 1 56 ? 44.109 -5.431 95.872 1.00 27.59 56 SER D N 1
ATOM 7032 C CA . SER D 1 56 ? 44.487 -4.032 96.179 1.00 27.82 56 SER D CA 1
ATOM 7033 C C . SER D 1 56 ? 44.044 -3.594 97.594 1.00 27.50 56 SER D C 1
ATOM 7034 O O . SER D 1 56 ? 44.526 -2.614 98.109 1.00 29.33 56 SER D O 1
ATOM 7037 N N . GLY D 1 57 ? 43.134 -4.333 98.221 1.00 26.91 57 GLY D N 1
ATOM 7038 C CA . GLY D 1 57 ? 42.605 -3.944 99.528 1.00 27.57 57 GLY D CA 1
ATOM 7039 C C . GLY D 1 57 ? 41.389 -3.037 99.385 1.00 28.64 57 GLY D C 1
ATOM 7040 O O . GLY D 1 57 ? 40.808 -2.643 100.385 1.00 25.30 57 GLY D O 1
ATOM 7041 N N . ARG D 1 58 ? 40.997 -2.706 98.144 1.00 27.63 58 ARG D N 1
ATOM 7042 C CA . ARG D 1 58 ? 39.840 -1.829 97.909 1.00 28.80 58 ARG D CA 1
ATOM 7043 C C . ARG D 1 58 ? 38.571 -2.380 98.549 1.00 28.40 58 ARG D C 1
ATOM 7044 O O . ARG D 1 58 ? 37.692 -1.615 98.946 1.00 27.25 58 ARG D O 1
ATOM 7052 N N . LEU D 1 59 ? 38.450 -3.709 98.581 1.00 26.71 59 LEU D N 1
ATOM 7053 C CA . LEU D 1 59 ? 37.281 -4.367 99.162 1.00 25.71 59 LEU D CA 1
ATOM 7054 C C . LEU D 1 59 ? 37.428 -4.753 100.637 1.00 25.85 59 LEU D C 1
ATOM 7055 O O . LEU D 1 59 ? 36.567 -5.474 101.187 1.00 24.01 59 LEU D O 1
ATOM 7060 N N . ASP D 1 60 ? 38.481 -4.272 101.290 1.00 27.22 60 ASP D N 1
ATOM 7061 C CA . ASP D 1 60 ? 38.717 -4.645 102.694 1.00 28.79 60 ASP D CA 1
ATOM 7062 C C . ASP D 1 60 ? 37.544 -4.336 103.639 1.00 29.42 60 ASP D C 1
ATOM 7063 O O . ASP D 1 60 ? 37.127 -5.212 104.387 1.00 28.62 60 ASP D O 1
ATOM 7068 N N . GLU D 1 61 ? 36.976 -3.137 103.558 1.00 30.62 61 GLU D N 1
ATOM 7069 C CA . GLU D 1 61 ? 35.800 -2.784 104.372 1.00 32.88 61 GLU D CA 1
ATOM 7070 C C . GLU D 1 61 ? 34.627 -3.740 104.126 1.00 29.77 61 GLU D C 1
ATOM 7071 O O . GLU D 1 61 ? 33.986 -4.198 105.078 1.00 27.92 61 GLU D O 1
ATOM 7077 N N . ASP D 1 62 ? 34.363 -4.056 102.856 1.00 25.83 62 ASP D N 1
ATOM 7078 C CA . ASP D 1 62 ? 33.290 -5.004 102.496 1.00 23.94 62 ASP D CA 1
ATOM 7079 C C . ASP D 1 62 ? 33.565 -6.464 102.873 1.00 21.68 62 ASP D C 1
ATOM 7080 O O . ASP D 1 62 ? 32.650 -7.255 102.942 1.00 18.99 62 ASP D O 1
ATOM 7085 N N . ARG D 1 63 ? 34.834 -6.821 103.043 1.00 22.62 63 ARG D N 1
ATOM 7086 C CA . ARG D 1 63 ? 35.226 -8.174 103.456 1.00 23.60 63 ARG D CA 1
ATOM 7087 C C . ARG D 1 63 ? 35.194 -8.361 104.986 1.00 26.36 63 ARG D C 1
ATOM 7088 O O . ARG D 1 63 ? 35.303 -9.486 105.462 1.00 25.91 63 ARG D O 1
ATOM 7096 N N . LYS D 1 64 ? 35.070 -7.264 105.732 1.00 28.09 64 LYS D N 1
ATOM 7097 C CA . LYS D 1 64 ? 35.180 -7.277 107.199 1.00 35.36 64 LYS D CA 1
ATOM 7098 C C . LYS D 1 64 ? 33.990 -7.974 107.867 1.00 36.55 64 LYS D C 1
ATOM 7099 O O . LYS D 1 64 ? 32.841 -7.718 107.529 1.00 35.82 64 LYS D O 1
ATOM 7105 N N . LEU D 1 65 ? 34.280 -8.883 108.788 1.00 41.76 65 LEU D N 1
ATOM 7106 C CA . LEU D 1 65 ? 33.232 -9.639 109.496 1.00 48.43 65 LEU D CA 1
ATOM 7107 C C . LEU D 1 65 ? 32.855 -9.000 110.836 1.00 54.40 65 LEU D C 1
ATOM 7108 O O . LEU D 1 65 ? 33.502 -8.039 111.260 1.00 56.14 65 LEU D O 1
ATOM 7113 N N . PRO D 1 66 ? 31.797 -9.511 111.503 1.00 61.09 66 PRO D N 1
ATOM 7114 C CA . PRO D 1 66 ? 31.420 -8.878 112.770 1.00 63.21 66 PRO D CA 1
ATOM 7115 C C . PRO D 1 66 ? 32.563 -8.943 113.805 1.00 63.95 66 PRO D C 1
ATOM 7116 O O . PRO D 1 66 ? 32.811 -7.971 114.515 1.00 62.51 66 PRO D O 1
ATOM 7120 N N . ASP D 1 67 ? 33.262 -10.077 113.856 1.00 62.88 67 ASP D N 1
ATOM 7121 C CA . ASP D 1 67 ? 34.376 -10.275 114.778 1.00 62.51 67 ASP D CA 1
ATOM 7122 C C . ASP D 1 67 ? 35.658 -9.482 114.447 1.00 60.38 67 ASP D C 1
ATOM 7123 O O . ASP D 1 67 ? 36.520 -9.326 115.311 1.00 61.06 67 ASP D O 1
ATOM 7128 N N . GLY D 1 68 ? 35.795 -8.994 113.214 1.00 55.67 68 GLY D N 1
ATOM 7129 C CA . GLY D 1 68 ? 36.952 -8.166 112.842 1.00 50.42 68 GLY D CA 1
ATOM 7130 C C . GLY D 1 68 ? 37.952 -8.781 111.870 1.00 46.70 68 GLY D C 1
ATOM 7131 O O . GLY D 1 68 ? 38.847 -8.097 111.405 1.00 47.01 68 GLY D O 1
ATOM 7132 N N . SER D 1 69 ? 37.811 -10.066 111.557 1.00 42.76 69 SER D N 1
ATOM 7133 C CA . SER D 1 69 ? 38.613 -10.690 110.505 1.00 41.73 69 SER D CA 1
ATOM 7134 C C . SER D 1 69 ? 37.996 -10.410 109.118 1.00 37.84 69 SER D C 1
ATOM 7135 O O . SER D 1 69 ? 36.858 -9.955 109.014 1.00 35.16 69 SER D O 1
ATOM 7138 N N . LEU D 1 70 ? 38.762 -10.682 108.065 1.00 36.06 70 LEU D N 1
ATOM 7139 C CA . LEU D 1 70 ? 38.348 -10.424 106.697 1.00 33.95 70 LEU D CA 1
ATOM 7140 C C . LEU D 1 70 ? 38.068 -11.748 105.991 1.00 33.85 70 LEU D C 1
ATOM 7141 O O . LEU D 1 70 ? 38.818 -12.704 106.166 1.00 32.73 70 LEU D O 1
ATOM 7146 N N . ILE D 1 71 ? 37.010 -11.810 105.183 1.00 30.98 71 ILE D N 1
ATOM 7147 C CA . ILE D 1 71 ? 36.715 -13.059 104.466 1.00 29.27 71 ILE D CA 1
ATOM 7148 C C . ILE D 1 71 ? 37.815 -13.354 103.449 1.00 28.98 71 ILE D C 1
ATOM 7149 O O . ILE D 1 71 ? 38.394 -12.438 102.859 1.00 27.83 71 ILE D O 1
ATOM 7154 N N . GLU D 1 72 ? 38.120 -14.629 103.250 1.00 27.69 72 GLU D N 1
ATOM 7155 C CA . GLU D 1 72 ? 39.101 -15.007 102.235 1.00 30.03 72 GLU D CA 1
ATOM 7156 C C . GLU D 1 72 ? 38.422 -16.014 101.325 1.00 28.19 72 GLU D C 1
ATOM 7157 O O . GLU D 1 72 ? 37.547 -16.782 101.772 1.00 27.56 72 GLU D O 1
ATOM 7163 N N . PHE D 1 73 ? 38.746 -15.976 100.041 1.00 25.35 73 PHE D N 1
ATOM 7164 C CA . PHE D 1 73 ? 38.138 -16.924 99.104 1.00 24.32 73 PHE D CA 1
ATOM 7165 C C . PHE D 1 73 ? 39.109 -18.055 98.793 1.00 25.54 73 PHE D C 1
ATOM 7166 O O . PHE D 1 73 ? 40.311 -17.826 98.726 1.00 24.11 73 PHE D O 1
ATOM 7174 N N . ALA D 1 74 ? 38.591 -19.268 98.624 1.00 23.75 74 ALA D N 1
ATOM 7175 C CA . ALA D 1 74 ? 39.447 -20.424 98.339 1.00 26.95 74 ALA D CA 1
ATOM 7176 C C . ALA D 1 74 ? 39.883 -20.451 96.856 1.00 29.27 74 ALA D C 1
ATOM 7177 O O . ALA D 1 74 ? 40.866 -21.101 96.495 1.00 35.39 74 ALA D O 1
ATOM 7179 N N . GLY D 1 75 ? 39.191 -19.686 96.020 1.00 26.51 75 GLY D N 1
ATOM 7180 C CA . GLY D 1 75 ? 39.621 -19.436 94.647 1.00 24.68 75 GLY D CA 1
ATOM 7181 C C . GLY D 1 75 ? 38.612 -18.541 93.955 1.00 22.11 75 GLY D C 1
ATOM 7182 O O . GLY D 1 75 ? 37.453 -18.458 94.356 1.00 20.59 75 GLY D O 1
ATOM 7183 N N . VAL D 1 76 ? 39.060 -17.844 92.923 1.00 21.28 76 VAL D N 1
ATOM 7184 C CA . VAL D 1 76 ? 38.162 -17.033 92.121 1.00 21.77 76 VAL D CA 1
ATOM 7185 C C . VAL D 1 76 ? 38.333 -17.508 90.679 1.00 21.68 76 VAL D C 1
ATOM 7186 O O . VAL D 1 76 ? 39.378 -17.306 90.088 1.00 18.99 76 VAL D O 1
ATOM 7190 N N . TYR D 1 77 ? 37.302 -18.153 90.135 1.00 18.83 77 TYR D N 1
ATOM 7191 C CA . TYR D 1 77 ? 37.404 -18.816 88.851 1.00 19.65 77 TYR D CA 1
ATOM 7192 C C . TYR D 1 77 ? 36.688 -18.014 87.773 1.00 19.77 77 TYR D C 1
ATOM 7193 O O . TYR D 1 77 ? 35.579 -17.503 87.996 1.00 18.88 77 TYR D O 1
ATOM 7202 N N . PRO D 1 78 ? 37.288 -17.945 86.580 1.00 18.75 78 PRO D N 1
ATOM 7203 C CA . PRO D 1 78 ? 36.540 -17.372 85.475 1.00 19.13 78 PRO D CA 1
ATOM 7204 C C . PRO D 1 78 ? 35.428 -18.341 85.076 1.00 18.41 78 PRO D C 1
ATOM 7205 O O . PRO D 1 78 ? 35.658 -19.546 84.954 1.00 18.06 78 PRO D O 1
ATOM 7209 N N . LEU D 1 79 ? 34.216 -17.819 84.970 1.00 18.56 79 LEU D N 1
ATOM 7210 C CA . LEU D 1 79 ? 33.051 -18.628 84.605 1.00 18.54 79 LEU D CA 1
ATOM 7211 C C . LEU D 1 79 ? 32.130 -17.825 83.703 1.00 18.39 79 LEU D C 1
ATOM 7212 O O . LEU D 1 79 ? 31.643 -16.778 84.110 1.00 18.07 79 LEU D O 1
ATOM 7217 N N . ASP D 1 80 ? 31.888 -18.312 82.480 1.00 17.98 80 ASP D N 1
ATOM 7218 C CA . ASP D 1 80 ? 30.871 -17.712 81.644 1.00 19.02 80 ASP D CA 1
ATOM 7219 C C . ASP D 1 80 ? 29.715 -18.682 81.537 1.00 21.54 80 ASP D C 1
ATOM 7220 O O . ASP D 1 80 ? 29.809 -19.703 80.821 1.00 22.11 80 ASP D O 1
ATOM 7225 N N . ALA D 1 81 ? 28.621 -18.358 82.228 1.00 20.57 81 ALA D N 1
ATOM 7226 C CA . ALA D 1 81 ? 27.507 -19.291 82.337 1.00 21.51 81 ALA D CA 1
ATOM 7227 C C . ALA D 1 81 ? 26.637 -19.410 81.074 1.00 20.10 81 ALA D C 1
ATOM 7228 O O . ALA D 1 81 ? 25.661 -20.158 81.073 1.00 21.63 81 ALA D O 1
ATOM 7230 N N . ALA D 1 82 ? 27.003 -18.704 80.001 1.00 19.81 82 ALA D N 1
ATOM 7231 C CA . ALA D 1 82 ? 26.370 -18.894 78.698 1.00 20.11 82 ALA D CA 1
ATOM 7232 C C . ALA D 1 82 ? 26.922 -20.148 77.964 1.00 20.60 82 ALA D C 1
ATOM 7233 O O . ALA D 1 82 ? 26.384 -20.564 76.941 1.00 21.11 82 ALA D O 1
ATOM 7235 N N . PHE D 1 83 ? 28.020 -20.725 78.457 1.00 17.82 83 PHE D N 1
ATOM 7236 C CA . PHE D 1 83 ? 28.695 -21.847 77.746 1.00 20.32 83 PHE D CA 1
ATOM 7237 C C . PHE D 1 83 ? 28.889 -23.058 78.654 1.00 21.45 83 PHE D C 1
ATOM 7238 O O . PHE D 1 83 ? 29.370 -22.936 79.789 1.00 19.85 83 PHE D O 1
ATOM 7246 N N . ASP D 1 84 ? 28.478 -24.217 78.165 1.00 18.82 84 ASP D N 1
ATOM 7247 C CA . ASP D 1 84 ? 28.516 -25.426 78.955 1.00 20.75 84 ASP D CA 1
ATOM 7248 C C . ASP D 1 84 ? 29.860 -26.191 78.803 1.00 21.23 84 ASP D C 1
ATOM 7249 O O . ASP D 1 84 ? 30.383 -26.703 79.784 1.00 20.84 84 ASP D O 1
ATOM 7254 N N . LYS D 1 85 ? 30.383 -26.236 77.586 1.00 23.20 85 LYS D N 1
ATOM 7255 C CA . LYS D 1 85 ? 31.594 -26.994 77.220 1.00 25.98 85 LYS D CA 1
ATOM 7256 C C . LYS D 1 85 ? 32.407 -26.185 76.244 1.00 25.12 85 LYS D C 1
ATOM 7257 O O . LYS D 1 85 ? 31.850 -25.318 75.587 1.00 22.84 85 LYS D O 1
ATOM 7263 N N . PRO D 1 86 ? 33.726 -26.485 76.112 1.00 27.03 86 PRO D N 1
ATOM 7264 C CA . PRO D 1 86 ? 34.617 -25.691 75.250 1.00 28.31 86 PRO D CA 1
ATOM 7265 C C . PRO D 1 86 ? 34.150 -25.607 73.772 1.00 29.71 86 PRO D C 1
ATOM 7266 O O . PRO D 1 86 ? 34.318 -24.573 73.137 1.00 28.51 86 PRO D O 1
ATOM 7270 N N . GLU D 1 87 ? 33.526 -26.662 73.251 1.00 31.41 87 GLU D N 1
ATOM 7271 C CA . GLU D 1 87 ? 33.050 -26.654 71.852 1.00 34.15 87 GLU D CA 1
ATOM 7272 C C . GLU D 1 87 ? 31.896 -25.681 71.619 1.00 32.77 87 GLU D C 1
ATOM 7273 O O . GLU D 1 87 ? 31.606 -25.337 70.479 1.00 33.41 87 GLU D O 1
ATOM 7279 N N . ASP D 1 88 ? 31.226 -25.253 72.684 1.00 30.50 88 ASP D N 1
ATOM 7280 C CA . ASP D 1 88 ? 30.147 -24.265 72.566 1.00 30.72 88 ASP D CA 1
ATOM 7281 C C . ASP D 1 88 ? 30.632 -22.838 72.391 1.00 30.11 88 ASP D C 1
ATOM 7282 O O . ASP D 1 88 ? 29.834 -21.947 72.062 1.00 30.88 88 ASP D O 1
ATOM 7287 N N . VAL D 1 89 ? 31.918 -22.589 72.638 1.00 30.23 89 VAL D N 1
ATOM 7288 C CA . VAL D 1 89 ? 32.392 -21.212 72.608 1.00 28.86 89 VAL D CA 1
ATOM 7289 C C . VAL D 1 89 ? 32.736 -20.824 71.171 1.00 31.77 89 VAL D C 1
ATOM 7290 O O . VAL D 1 89 ? 33.594 -21.446 70.559 1.00 31.11 89 VAL D O 1
ATOM 7294 N N . PRO D 1 90 ? 32.059 -19.796 70.625 1.00 33.44 90 PRO D N 1
ATOM 7295 C CA . PRO D 1 90 ? 32.372 -19.455 69.234 1.00 35.03 90 PRO D CA 1
ATOM 7296 C C . PRO D 1 90 ? 33.743 -18.786 69.127 1.00 37.87 90 PRO D C 1
ATOM 7297 O O . PRO D 1 90 ? 34.256 -18.223 70.118 1.00 35.62 90 PRO D O 1
ATOM 7301 N N . GLN D 1 91 ? 34.323 -18.846 67.929 1.00 39.87 91 GLN D N 1
ATOM 7302 C CA . GLN D 1 91 ? 35.646 -18.300 67.674 1.00 43.20 91 GLN D CA 1
ATOM 7303 C C . GLN D 1 91 ? 35.772 -16.818 68.038 1.00 44.96 91 GLN D C 1
ATOM 7304 O O . GLN D 1 91 ? 36.785 -16.403 68.606 1.00 45.07 91 GLN D O 1
ATOM 7310 N N . ASP D 1 92 ? 34.748 -16.026 67.727 1.00 48.17 92 ASP D N 1
ATOM 7311 C CA . ASP D 1 92 ? 34.785 -14.587 68.009 1.00 51.69 92 ASP D CA 1
ATOM 7312 C C . ASP D 1 92 ? 34.751 -14.266 69.513 1.00 49.97 92 ASP D C 1
ATOM 7313 O O . ASP D 1 92 ? 35.134 -13.160 69.922 1.00 51.04 92 ASP D O 1
ATOM 7318 N N . ILE D 1 93 ? 34.302 -15.217 70.335 1.00 46.23 93 ILE D N 1
ATOM 7319 C CA . ILE D 1 93 ? 34.443 -15.055 71.789 1.00 43.60 93 ILE D CA 1
ATOM 7320 C C . ILE D 1 93 ? 35.883 -15.408 72.201 1.00 43.04 93 ILE D C 1
ATOM 7321 O O . ILE D 1 93 ? 36.543 -14.613 72.868 1.00 41.50 93 ILE D O 1
ATOM 7326 N N . LYS D 1 94 ? 36.374 -16.576 71.781 1.00 43.57 94 LYS D N 1
ATOM 7327 C CA . LYS D 1 94 ? 37.740 -16.998 72.099 1.00 47.37 94 LYS D CA 1
ATOM 7328 C C . LYS D 1 94 ? 38.786 -15.945 71.715 1.00 50.45 94 LYS D C 1
ATOM 7329 O O . LYS D 1 94 ? 39.825 -15.836 72.369 1.00 51.86 94 LYS D O 1
ATOM 7335 N N . ASP D 1 95 ? 38.509 -15.187 70.654 1.00 50.65 95 ASP D N 1
ATOM 7336 C CA . ASP D 1 95 ? 39.439 -14.185 70.146 1.00 53.89 95 ASP D CA 1
ATOM 7337 C C . ASP D 1 95 ? 39.148 -12.794 70.682 1.00 53.78 95 ASP D C 1
ATOM 7338 O O . ASP D 1 95 ? 39.900 -11.860 70.417 1.00 54.21 95 ASP D O 1
ATOM 7343 N N . ASN D 1 96 ? 38.054 -12.647 71.422 1.00 52.10 96 ASN D N 1
ATOM 7344 C CA . ASN D 1 96 ? 37.676 -11.342 71.930 1.00 53.20 96 ASN D CA 1
ATOM 7345 C C . ASN D 1 96 ? 38.720 -10.883 72.938 1.00 54.10 96 ASN D C 1
ATOM 7346 O O . ASN D 1 96 ? 39.190 -11.681 73.752 1.00 51.95 96 ASN D O 1
ATOM 7351 N N . LYS D 1 97 ? 39.091 -9.604 72.846 1.00 56.59 97 LYS D N 1
ATOM 7352 C CA . LYS D 1 97 ? 40.055 -8.960 73.756 1.00 59.89 97 LYS D CA 1
ATOM 7353 C C . LYS D 1 97 ? 39.649 -9.088 75.221 1.00 57.62 97 LYS D C 1
ATOM 7354 O O . LYS D 1 97 ? 40.508 -9.252 76.082 1.00 57.96 97 LYS D O 1
ATOM 7360 N N . ARG D 1 98 ? 38.343 -9.021 75.489 1.00 54.74 98 ARG D N 1
ATOM 7361 C CA . ARG D 1 98 ? 37.800 -9.170 76.852 1.00 53.99 98 ARG D CA 1
ATOM 7362 C C . ARG D 1 98 ? 38.104 -10.539 77.480 1.00 49.49 98 ARG D C 1
ATOM 7363 O O . ARG D 1 98 ? 38.184 -10.657 78.696 1.00 49.73 98 ARG D O 1
ATOM 7371 N N . TYR D 1 99 ? 38.288 -11.560 76.645 1.00 45.17 99 TYR D N 1
ATOM 7372 C CA . TYR D 1 99 ? 38.551 -12.921 77.114 1.00 41.32 99 TYR D CA 1
ATOM 7373 C C . TYR D 1 99 ? 40.022 -13.350 77.029 1.00 43.38 99 TYR D C 1
ATOM 7374 O O . TYR D 1 99 ? 40.360 -14.489 77.359 1.00 40.70 99 TYR D O 1
ATOM 7383 N N . ALA D 1 100 ? 40.895 -12.439 76.594 1.00 47.02 100 ALA D N 1
ATOM 7384 C CA . ALA D 1 100 ? 42.329 -12.731 76.453 1.00 50.38 100 ALA D CA 1
ATOM 7385 C C . ALA D 1 100 ? 42.995 -13.050 77.792 1.00 50.47 100 ALA D C 1
ATOM 7386 O O . ALA D 1 100 ? 42.795 -12.344 78.780 1.00 51.06 100 ALA D O 1
ATOM 7388 N N . GLY D 1 101 ? 43.777 -14.122 77.820 1.00 51.06 101 GLY D N 1
ATOM 7389 C CA . GLY D 1 101 ? 44.524 -14.496 79.024 1.00 50.64 101 GLY D CA 1
ATOM 7390 C C . GLY D 1 101 ? 43.731 -15.309 80.028 1.00 50.39 101 GLY D C 1
ATOM 7391 O O . GLY D 1 101 ? 44.266 -15.727 81.049 1.00 53.23 101 GLY D O 1
ATOM 7392 N N . VAL D 1 102 ? 42.448 -15.519 79.768 1.00 47.93 102 VAL D N 1
ATOM 7393 C CA . VAL D 1 102 ? 41.635 -16.388 80.622 1.00 46.36 102 VAL D CA 1
ATOM 7394 C C . VAL D 1 102 ? 41.212 -17.645 79.847 1.00 43.96 102 VAL D C 1
ATOM 7395 O O . VAL D 1 102 ? 40.877 -17.569 78.667 1.00 43.69 102 VAL D O 1
ATOM 7399 N N . ASP D 1 103 ? 41.259 -18.797 80.504 1.00 41.26 103 ASP D N 1
ATOM 7400 C CA . ASP D 1 103 ? 40.998 -20.074 79.850 1.00 42.20 103 ASP D CA 1
ATOM 7401 C C . ASP D 1 103 ? 40.142 -20.961 80.769 1.00 36.85 103 ASP D C 1
ATOM 7402 O O . ASP D 1 103 ? 40.058 -20.701 81.964 1.00 35.51 103 ASP D O 1
ATOM 7407 N N . GLY D 1 104 ? 39.481 -21.972 80.210 1.00 31.87 104 GLY D N 1
ATOM 7408 C CA . GLY D 1 104 ? 38.766 -22.960 81.019 1.00 27.49 104 GLY D CA 1
ATOM 7409 C C . GLY D 1 104 ? 37.599 -22.407 81.825 1.00 24.97 104 GLY D C 1
ATOM 7410 O O . GLY D 1 104 ? 37.435 -22.762 82.995 1.00 23.70 104 GLY D O 1
ATOM 7411 N N . TYR D 1 105 ? 36.784 -21.562 81.188 1.00 21.57 105 TYR D N 1
ATOM 7412 C CA . TYR D 1 105 ? 35.681 -20.846 81.851 1.00 21.94 105 TYR D CA 1
ATOM 7413 C C . TYR D 1 105 ? 34.280 -21.348 81.492 1.00 20.38 105 TYR D C 1
ATOM 7414 O O . TYR D 1 105 ? 33.297 -20.750 81.921 1.00 19.49 105 TYR D O 1
ATOM 7423 N N . THR D 1 106 ? 34.163 -22.449 80.744 1.00 19.52 106 THR D N 1
ATOM 7424 C CA . THR D 1 106 ? 32.819 -23.038 80.567 1.00 17.94 106 THR D CA 1
ATOM 7425 C C . THR D 1 106 ? 32.385 -23.735 81.865 1.00 17.94 106 THR D C 1
ATOM 7426 O O . THR D 1 106 ? 33.214 -24.094 82.713 1.00 17.39 106 THR D O 1
ATOM 7430 N N . ILE D 1 107 ? 31.079 -23.905 82.037 1.00 18.89 107 ILE D N 1
ATOM 7431 C CA . ILE D 1 107 ? 30.555 -24.523 83.250 1.00 17.72 107 ILE D CA 1
ATOM 7432 C C . ILE D 1 107 ? 31.213 -25.871 83.554 1.00 18.80 107 ILE D C 1
ATOM 7433 O O . ILE D 1 107 ? 31.661 -26.127 84.698 1.00 19.52 107 ILE D O 1
ATOM 7438 N N . LYS D 1 108 ? 31.327 -26.718 82.539 1.00 20.60 108 LYS D N 1
ATOM 7439 C CA . LYS D 1 108 ? 31.939 -28.045 82.749 1.00 22.99 108 LYS D CA 1
ATOM 7440 C C . LYS D 1 108 ? 33.393 -27.916 83.180 1.00 21.59 108 LYS D C 1
ATOM 7441 O O . LYS D 1 108 ? 33.831 -28.610 84.108 1.00 22.23 108 LYS D O 1
ATOM 7447 N N . GLU D 1 109 ? 34.138 -27.025 82.532 1.00 20.42 109 GLU D N 1
ATOM 7448 C CA . GLU D 1 109 ? 35.552 -26.857 82.865 1.00 21.28 109 GLU D CA 1
ATOM 7449 C C . GLU D 1 109 ? 35.731 -26.329 84.267 1.00 20.81 109 GLU D C 1
ATOM 7450 O O . GLU D 1 109 ? 36.643 -26.781 84.985 1.00 21.68 109 GLU D O 1
ATOM 7456 N N . VAL D 1 110 ? 34.853 -25.398 84.678 1.00 19.48 110 VAL D N 1
ATOM 7457 C CA . VAL D 1 110 ? 34.929 -24.861 86.045 1.00 18.96 110 VAL D CA 1
ATOM 7458 C C . VAL D 1 110 ? 34.637 -25.926 87.111 1.00 18.54 110 VAL D C 1
ATOM 7459 O O . VAL D 1 110 ? 35.341 -26.014 88.122 1.00 20.62 110 VAL D O 1
ATOM 7463 N N . ALA D 1 111 ? 33.642 -26.772 86.872 1.00 18.62 111 ALA D N 1
ATOM 7464 C CA . ALA D 1 111 ? 33.333 -27.864 87.805 1.00 17.87 111 ALA D CA 1
ATOM 7465 C C . ALA D 1 111 ? 34.484 -28.853 87.911 1.00 21.22 111 ALA D C 1
ATOM 7466 O O . ALA D 1 111 ? 34.767 -29.340 89.012 1.00 21.64 111 ALA D O 1
ATOM 7468 N N . VAL D 1 112 ? 35.125 -29.155 86.778 1.00 21.04 112 VAL D N 1
ATOM 7469 C CA . VAL D 1 112 ? 36.354 -29.980 86.756 1.00 22.44 112 VAL D CA 1
ATOM 7470 C C . VAL D 1 112 ? 37.485 -29.359 87.605 1.00 21.85 112 VAL D C 1
ATOM 7471 O O . VAL D 1 112 ? 38.065 -30.045 88.436 1.00 23.10 112 VAL D O 1
ATOM 7475 N N . LYS D 1 113 ? 37.790 -28.073 87.413 1.00 22.76 113 LYS D N 1
ATOM 7476 C CA . LYS D 1 113 ? 38.814 -27.368 88.210 1.00 22.73 113 LYS D CA 1
ATOM 7477 C C . LYS D 1 113 ? 38.513 -27.340 89.709 1.00 22.32 113 LYS D C 1
ATOM 7478 O O . LYS D 1 113 ? 39.414 -27.550 90.538 1.00 22.03 113 LYS D O 1
ATOM 7484 N N . VAL D 1 114 ? 37.248 -27.096 90.048 1.00 20.53 114 VAL D N 1
ATOM 7485 C CA . VAL D 1 114 ? 36.802 -27.084 91.447 1.00 21.09 114 VAL D CA 1
ATOM 7486 C C . VAL D 1 114 ? 37.033 -28.469 92.071 1.00 21.93 114 VAL D C 1
ATOM 7487 O O . VAL D 1 114 ? 37.626 -28.575 93.154 1.00 22.05 114 VAL D O 1
ATOM 7491 N N . LYS D 1 115 ? 36.606 -29.522 91.365 1.00 21.58 115 LYS D N 1
ATOM 7492 C CA . LYS D 1 115 ? 36.801 -30.906 91.834 1.00 22.64 115 LYS D CA 1
ATOM 7493 C C . LYS D 1 115 ? 38.297 -31.178 92.070 1.00 24.34 115 LYS D C 1
ATOM 7494 O O . LYS D 1 115 ? 38.684 -31.683 93.127 1.00 22.00 115 LYS D O 1
ATOM 7500 N N . GLN D 1 116 ? 39.125 -30.786 91.107 1.00 24.98 116 GLN D N 1
ATOM 7501 C CA . GLN D 1 116 ? 40.588 -30.963 91.211 1.00 27.27 116 GLN D CA 1
ATOM 7502 C C . GLN D 1 116 ? 41.219 -30.141 92.334 1.00 26.51 116 GLN D C 1
ATOM 7503 O O . GLN D 1 116 ? 42.029 -30.673 93.082 1.00 26.93 116 GLN D O 1
ATOM 7509 N N . ASP D 1 117 ? 40.837 -28.866 92.462 1.00 26.01 117 ASP D N 1
ATOM 7510 C CA . ASP D 1 117 ? 41.472 -27.950 93.425 1.00 26.20 117 ASP D CA 1
ATOM 7511 C C . ASP D 1 117 ? 40.940 -28.112 94.833 1.00 25.95 117 ASP D C 1
ATOM 7512 O O . ASP D 1 117 ? 41.685 -27.977 95.790 1.00 24.05 117 ASP D O 1
ATOM 7517 N N . LEU D 1 118 ? 39.631 -28.342 94.953 1.00 25.66 118 LEU D N 1
ATOM 7518 C CA . LEU D 1 118 ? 38.929 -28.289 96.243 1.00 24.57 118 LEU D CA 1
ATOM 7519 C C . LEU D 1 118 ? 38.261 -29.585 96.704 1.00 25.35 118 LEU D C 1
ATOM 7520 O O . LEU D 1 118 ? 38.058 -29.783 97.905 1.00 25.45 118 LEU D O 1
ATOM 7525 N N . GLY D 1 119 ? 37.942 -30.470 95.764 1.00 23.86 119 GLY D N 1
ATOM 7526 C CA . GLY D 1 119 ? 37.271 -31.703 96.084 1.00 22.88 119 GLY D CA 1
ATOM 7527 C C . GLY D 1 119 ? 35.766 -31.469 95.983 1.00 22.72 119 GLY D C 1
ATOM 7528 O O . GLY D 1 119 ? 35.308 -30.549 95.301 1.00 23.30 119 GLY D O 1
ATOM 7529 N N . ASN D 1 120 ? 35.003 -32.321 96.643 1.00 21.95 120 ASN D N 1
ATOM 7530 C CA . ASN D 1 120 ? 33.557 -32.222 96.634 1.00 22.04 120 ASN D CA 1
ATOM 7531 C C . ASN D 1 120 ? 33.071 -30.953 97.318 1.00 22.34 120 ASN D C 1
ATOM 7532 O O . ASN D 1 120 ? 33.715 -30.431 98.229 1.00 20.98 120 ASN D O 1
ATOM 7537 N N . ILE D 1 121 ? 31.921 -30.464 96.887 1.00 20.19 121 ILE D N 1
ATOM 7538 C CA . ILE D 1 121 ? 31.347 -29.287 97.544 1.00 19.67 121 ILE D CA 1
ATOM 7539 C C . ILE D 1 121 ? 30.026 -29.635 98.214 1.00 18.49 121 ILE D C 1
ATOM 7540 O O . ILE D 1 121 ? 29.434 -30.685 97.946 1.00 20.00 121 ILE D O 1
ATOM 7545 N N . ASP D 1 122 ? 29.575 -28.749 99.087 1.00 17.05 122 ASP D N 1
ATOM 7546 C CA . ASP D 1 122 ? 28.341 -28.932 99.854 1.00 16.67 122 ASP D CA 1
ATOM 7547 C C . ASP D 1 122 ? 27.263 -27.916 99.444 1.00 16.47 122 ASP D C 1
ATOM 7548 O O . ASP D 1 122 ? 26.072 -28.152 99.632 1.00 14.91 122 ASP D O 1
ATOM 7553 N N . ILE D 1 123 ? 27.690 -26.797 98.869 1.00 14.13 123 ILE D N 1
ATOM 7554 C CA . ILE D 1 123 ? 26.836 -25.610 98.752 1.00 14.32 123 ILE D CA 1
ATOM 7555 C C . ILE D 1 123 ? 27.071 -24.970 97.406 1.00 14.48 123 ILE D C 1
ATOM 7556 O O . ILE D 1 123 ? 28.217 -24.747 97.018 1.00 13.69 123 ILE D O 1
ATOM 7561 N N . LEU D 1 124 ? 25.986 -24.710 96.682 1.00 10.34 124 LEU D N 1
ATOM 7562 C CA . LEU D 1 124 ? 26.108 -24.171 95.335 1.00 12.68 124 LEU D CA 1
ATOM 7563 C C . LEU D 1 124 ? 25.167 -22.986 95.210 1.00 12.69 124 LEU D C 1
ATOM 7564 O O . LEU D 1 124 ? 23.993 -23.092 95.556 1.00 13.60 124 LEU D O 1
ATOM 7569 N N . VAL D 1 125 ? 25.687 -21.846 94.777 1.00 12.03 125 VAL D N 1
ATOM 7570 C CA . VAL D 1 125 ? 24.862 -20.618 94.700 1.00 12.27 125 VAL D CA 1
ATOM 7571 C C . VAL D 1 125 ? 24.873 -20.105 93.277 1.00 13.75 125 VAL D C 1
ATOM 7572 O O . VAL D 1 125 ? 25.938 -19.973 92.667 1.00 12.15 125 VAL D O 1
ATOM 7576 N N . HIS D 1 126 ? 23.677 -19.801 92.778 1.00 11.57 126 HIS D N 1
ATOM 7577 C CA . HIS D 1 126 ? 23.523 -19.226 91.447 1.00 13.27 126 HIS D CA 1
ATOM 7578 C C . HIS D 1 126 ? 22.958 -17.813 91.644 1.00 13.92 126 HIS D C 1
ATOM 7579 O O . HIS D 1 126 ? 21.787 -17.647 91.959 1.00 13.43 126 HIS D O 1
ATOM 7586 N N . SER D 1 127 ? 23.831 -16.812 91.508 1.00 15.09 127 SER D N 1
ATOM 7587 C CA . SER D 1 127 ? 23.479 -15.400 91.665 1.00 16.89 127 SER D CA 1
ATOM 7588 C C . SER D 1 127 ? 23.891 -14.613 90.410 1.00 19.33 127 SER D C 1
ATOM 7589 O O . SER D 1 127 ? 24.776 -13.724 90.440 1.00 21.32 127 SER D O 1
ATOM 7592 N N . LEU D 1 128 ? 23.296 -14.973 89.287 1.00 20.07 128 LEU D N 1
ATOM 7593 C CA . LEU D 1 128 ? 23.662 -14.350 88.031 1.00 20.59 128 LEU D CA 1
ATOM 7594 C C . LEU D 1 128 ? 22.464 -14.321 87.120 1.00 19.20 128 LEU D C 1
ATOM 7595 O O . LEU D 1 128 ? 21.597 -15.222 87.177 1.00 17.60 128 LEU D O 1
ATOM 7600 N N . ALA D 1 129 ? 22.418 -13.272 86.298 1.00 16.70 129 ALA D N 1
ATOM 7601 C CA . ALA D 1 129 ? 21.320 -13.031 85.358 1.00 16.70 129 ALA D CA 1
ATOM 7602 C C . ALA D 1 129 ? 21.856 -12.047 84.341 1.00 18.18 129 ALA D C 1
ATOM 7603 O O . ALA D 1 129 ? 22.754 -11.267 84.647 1.00 14.75 129 ALA D O 1
ATOM 7605 N N . ASN D 1 130 ? 21.329 -12.122 83.124 1.00 16.41 130 ASN D N 1
ATOM 7606 C CA . ASN D 1 130 ? 21.656 -11.161 82.087 1.00 18.59 130 ASN D CA 1
ATOM 7607 C C . ASN D 1 130 ? 20.538 -11.183 81.071 1.00 18.47 130 ASN D C 1
ATOM 7608 O O . ASN D 1 130 ? 20.272 -12.227 80.472 1.00 16.94 130 ASN D O 1
ATOM 7613 N N . GLY D 1 131 ? 19.877 -10.038 80.894 1.00 16.95 131 GLY D N 1
ATOM 7614 C CA . GLY D 1 131 ? 18.857 -9.898 79.867 1.00 16.73 131 GLY D CA 1
ATOM 7615 C C . GLY D 1 131 ? 19.201 -8.681 79.000 1.00 18.31 131 GLY D C 1
ATOM 7616 O O . GLY D 1 131 ? 18.989 -7.564 79.421 1.00 18.04 131 GLY D O 1
ATOM 7617 N N . PRO D 1 132 ? 19.704 -8.904 77.771 1.00 18.54 132 PRO D N 1
ATOM 7618 C CA . PRO D 1 132 ? 20.140 -7.769 76.948 1.00 19.44 132 PRO D CA 1
ATOM 7619 C C . PRO D 1 132 ? 19.009 -6.801 76.560 1.00 19.24 132 PRO D C 1
ATOM 7620 O O . PRO D 1 132 ? 19.287 -5.678 76.183 1.00 17.26 132 PRO D O 1
ATOM 7624 N N . GLU D 1 133 ? 17.748 -7.223 76.653 1.00 17.66 133 GLU D N 1
ATOM 7625 C CA . GLU D 1 133 ? 16.639 -6.324 76.291 1.00 16.41 133 GLU D CA 1
ATOM 7626 C C . GLU D 1 133 ? 15.744 -6.028 77.492 1.00 16.57 133 GLU D C 1
ATOM 7627 O O . GLU D 1 133 ? 14.566 -5.717 77.342 1.00 15.86 133 GLU D O 1
ATOM 7633 N N . VAL D 1 134 ? 16.326 -6.078 78.693 1.00 16.19 134 VAL D N 1
ATOM 7634 C CA . VAL D 1 134 ? 15.555 -5.895 79.936 1.00 17.87 134 VAL D CA 1
ATOM 7635 C C . VAL D 1 134 ? 14.741 -4.570 79.970 1.00 17.45 134 VAL D C 1
ATOM 7636 O O . VAL D 1 134 ? 13.678 -4.527 80.571 1.00 16.95 134 VAL D O 1
ATOM 7640 N N . THR D 1 135 ? 15.200 -3.524 79.271 1.00 17.44 135 THR D N 1
ATOM 7641 C CA . THR D 1 135 ? 14.465 -2.240 79.260 1.00 21.09 135 THR D CA 1
ATOM 7642 C C . THR D 1 135 ? 13.268 -2.251 78.276 1.00 23.69 135 THR D C 1
ATOM 7643 O O . THR D 1 135 ? 12.467 -1.305 78.237 1.00 25.09 135 THR D O 1
ATOM 7647 N N . LYS D 1 136 ? 13.130 -3.323 77.495 1.00 20.79 136 LYS D N 1
ATOM 7648 C CA . LYS D 1 136 ? 12.059 -3.386 76.492 1.00 20.53 136 LYS D CA 1
ATOM 7649 C C . LYS D 1 136 ? 10.834 -4.071 77.073 1.00 17.87 136 LYS D C 1
ATOM 7650 O O . LYS D 1 136 ? 10.947 -5.099 77.742 1.00 18.18 136 LYS D O 1
ATOM 7656 N N . PRO D 1 137 ? 9.651 -3.511 76.826 1.00 18.59 137 PRO D N 1
ATOM 7657 C CA . PRO D 1 137 ? 8.442 -4.284 77.149 1.00 18.06 137 PRO D CA 1
ATOM 7658 C C . PRO D 1 137 ? 8.437 -5.633 76.377 1.00 18.78 137 PRO D C 1
ATOM 7659 O O . PRO D 1 137 ? 9.107 -5.774 75.322 1.00 16.06 137 PRO D O 1
ATOM 7663 N N . LEU D 1 138 ? 7.653 -6.593 76.854 1.00 17.47 138 LEU D N 1
ATOM 7664 C CA . LEU D 1 138 ? 7.590 -7.890 76.192 1.00 17.84 138 LEU D CA 1
ATOM 7665 C C . LEU D 1 138 ? 7.043 -7.785 74.750 1.00 16.85 138 LEU D C 1
ATOM 7666 O O . LEU D 1 138 ? 7.540 -8.473 73.829 1.00 16.30 138 LEU D O 1
ATOM 7671 N N . LEU D 1 139 ? 6.101 -6.862 74.516 1.00 16.44 139 LEU D N 1
ATOM 7672 C CA . LEU D 1 139 ? 5.669 -6.574 73.138 1.00 17.45 139 LEU D CA 1
ATOM 7673 C C . LEU D 1 139 ? 6.759 -5.973 72.226 1.00 18.63 139 LEU D C 1
ATOM 7674 O O . LEU D 1 139 ? 6.562 -5.867 71.024 1.00 17.25 139 LEU D O 1
ATOM 7679 N N . GLU D 1 140 ? 7.909 -5.611 72.783 1.00 17.51 140 GLU D N 1
ATOM 7680 C CA . GLU D 1 140 ? 9.007 -5.071 71.946 1.00 19.47 140 GLU D CA 1
ATOM 7681 C C . GLU D 1 140 ? 10.276 -5.903 72.106 1.00 18.10 140 GLU D C 1
ATOM 7682 O O . GLU D 1 140 ? 11.343 -5.501 71.704 1.00 18.70 140 GLU D O 1
ATOM 7688 N N . THR D 1 141 ? 10.153 -7.070 72.701 1.00 15.48 141 THR D N 1
ATOM 7689 C CA . THR D 1 141 ? 11.298 -7.940 72.914 1.00 16.35 141 THR D CA 1
ATOM 7690 C C . THR D 1 141 ? 11.475 -8.923 71.756 1.00 18.03 141 THR D C 1
ATOM 7691 O O . THR D 1 141 ? 10.503 -9.619 71.372 1.00 16.65 141 THR D O 1
ATOM 7695 N N . SER D 1 142 ? 12.700 -8.998 71.221 1.00 15.21 142 SER D N 1
ATOM 7696 C CA . SER D 1 142 ? 12.994 -9.911 70.077 1.00 16.91 142 SER D CA 1
ATOM 7697 C C . SER D 1 142 ? 13.181 -11.360 70.572 1.00 16.13 142 SER D C 1
ATOM 7698 O O . SER D 1 142 ? 13.453 -11.590 71.788 1.00 14.22 142 SER D O 1
ATOM 7701 N N . ARG D 1 143 ? 13.055 -12.320 69.651 1.00 15.27 143 ARG D N 1
ATOM 7702 C CA . ARG D 1 143 ? 13.303 -13.735 69.978 1.00 16.33 143 ARG D CA 1
ATOM 7703 C C . ARG D 1 143 ? 14.722 -13.903 70.521 1.00 16.51 143 ARG D C 1
ATOM 7704 O O . ARG D 1 143 ? 14.960 -14.572 71.525 1.00 14.12 143 ARG D O 1
ATOM 7712 N N . LYS D 1 144 ? 15.664 -13.283 69.833 1.00 16.74 144 LYS D N 1
ATOM 7713 C CA . LYS D 1 144 ? 17.057 -13.409 70.228 1.00 20.68 144 LYS D CA 1
ATOM 7714 C C . LYS D 1 144 ? 17.271 -12.872 71.666 1.00 17.78 144 LYS D C 1
ATOM 7715 O O . LYS D 1 144 ? 17.935 -13.502 72.476 1.00 17.56 144 LYS D O 1
ATOM 7721 N N . GLY D 1 145 ? 16.711 -11.710 71.979 1.00 17.79 145 GLY D N 1
ATOM 7722 C CA . GLY D 1 145 ? 16.857 -11.146 73.355 1.00 15.71 145 GLY D CA 1
ATOM 7723 C C . GLY D 1 145 ? 16.162 -11.990 74.408 1.00 14.14 145 GLY D C 1
ATOM 7724 O O . GLY D 1 145 ? 16.695 -12.207 75.509 1.00 13.79 145 GLY D O 1
ATOM 7725 N N . TYR D 1 146 ? 14.952 -12.456 74.095 1.00 13.57 146 TYR D N 1
ATOM 7726 C CA . TYR D 1 146 ? 14.215 -13.363 74.990 1.00 13.72 146 TYR D CA 1
ATOM 7727 C C . TYR D 1 146 ? 14.980 -14.651 75.307 1.00 12.00 146 TYR D C 1
ATOM 7728 O O . TYR D 1 146 ? 15.078 -15.080 76.477 1.00 11.88 146 TYR D O 1
ATOM 7737 N N . LEU D 1 147 ? 15.506 -15.274 74.263 1.00 12.98 147 LEU D N 1
ATOM 7738 C CA . LEU D 1 147 ? 16.245 -16.524 74.435 1.00 13.68 147 LEU D CA 1
ATOM 7739 C C . LEU D 1 147 ? 17.597 -16.314 75.112 1.00 14.43 147 LEU D C 1
ATOM 7740 O O . LEU D 1 147 ? 18.033 -17.181 75.856 1.00 15.18 147 LEU D O 1
ATOM 7745 N N . ALA D 1 148 ? 18.256 -15.178 74.856 1.00 15.71 148 ALA D N 1
ATOM 7746 C CA . ALA D 1 148 ? 19.468 -14.857 75.594 1.00 15.85 148 ALA D CA 1
ATOM 7747 C C . ALA D 1 148 ? 19.159 -14.689 77.098 1.00 14.33 148 ALA D C 1
ATOM 7748 O O . ALA D 1 148 ? 19.903 -15.218 77.932 1.00 15.76 148 ALA D O 1
ATOM 7750 N N . ALA D 1 149 ? 18.072 -13.994 77.455 1.00 14.28 149 ALA D N 1
ATOM 7751 C CA . ALA D 1 149 ? 17.675 -13.883 78.864 1.00 14.11 149 ALA D CA 1
ATOM 7752 C C . ALA D 1 149 ? 17.509 -15.264 79.504 1.00 13.04 149 ALA D C 1
ATOM 7753 O O . ALA D 1 149 ? 17.972 -15.520 80.624 1.00 13.23 149 ALA D O 1
ATOM 7755 N N . SER D 1 150 ? 16.826 -16.154 78.793 1.00 13.91 150 SER D N 1
ATOM 7756 C CA . SER D 1 150 ? 16.581 -17.517 79.307 1.00 14.24 150 SER D CA 1
ATOM 7757 C C . SER D 1 150 ? 17.889 -18.323 79.439 1.00 14.07 150 SER D C 1
ATOM 7758 O O . SER D 1 150 ? 18.111 -19.007 80.430 1.00 14.24 150 SER D O 1
ATOM 7761 N N . SER D 1 151 ? 18.736 -18.241 78.415 1.00 14.89 151 SER D N 1
ATOM 7762 C CA . SER D 1 151 ? 20.011 -18.963 78.385 1.00 15.37 151 SER D CA 1
ATOM 7763 C C . SER D 1 151 ? 20.919 -18.511 79.558 1.00 15.55 151 SER D C 1
ATOM 7764 O O . SER D 1 151 ? 21.451 -19.328 80.308 1.00 15.84 151 SER D O 1
ATOM 7767 N N . ASN D 1 152 ? 21.085 -17.206 79.698 1.00 15.24 152 ASN D N 1
ATOM 7768 C CA . ASN D 1 152 ? 21.925 -16.616 80.733 1.00 15.53 152 ASN D CA 1
ATOM 7769 C C . ASN D 1 152 ? 21.399 -16.787 82.157 1.00 16.02 152 ASN D C 1
ATOM 7770 O O . ASN D 1 152 ? 22.183 -16.985 83.086 1.00 17.53 152 ASN D O 1
ATOM 7775 N N . SER D 1 153 ? 20.075 -16.715 82.323 1.00 14.09 153 SER D N 1
ATOM 7776 C CA . SER D 1 153 ? 19.485 -16.515 83.637 1.00 13.80 153 SER D CA 1
ATOM 7777 C C . SER D 1 153 ? 18.731 -17.744 84.155 1.00 13.70 153 SER D C 1
ATOM 7778 O O . SER D 1 153 ? 18.591 -17.882 85.355 1.00 13.50 153 SER D O 1
ATOM 7781 N N . ALA D 1 154 ? 18.239 -18.606 83.264 1.00 12.51 154 ALA D N 1
ATOM 7782 C CA . ALA D 1 154 ? 17.501 -19.799 83.697 1.00 13.00 154 ALA D CA 1
ATOM 7783 C C . ALA D 1 154 ? 18.261 -21.089 83.378 1.00 13.50 154 ALA D C 1
ATOM 7784 O O . ALA D 1 154 ? 18.564 -21.874 84.304 1.00 12.53 154 ALA D O 1
ATOM 7786 N N . TYR D 1 155 ? 18.566 -21.335 82.103 1.00 10.20 155 TYR D N 1
ATOM 7787 C CA . TYR D 1 155 ? 19.288 -22.565 81.800 1.00 12.94 155 TYR D CA 1
ATOM 7788 C C . TYR D 1 155 ? 20.647 -22.620 82.523 1.00 13.75 155 TYR D C 1
ATOM 7789 O O . TYR D 1 155 ? 21.080 -23.715 82.871 1.00 14.73 155 TYR D O 1
ATOM 7798 N N . SER D 1 156 ? 21.321 -21.473 82.725 1.00 13.43 156 SER D N 1
ATOM 7799 C CA . SER D 1 156 ? 22.592 -21.463 83.476 1.00 14.48 156 SER D CA 1
ATOM 7800 C C . SER D 1 156 ? 22.512 -22.188 84.840 1.00 14.63 156 SER D C 1
ATOM 7801 O O . SER D 1 156 ? 23.493 -22.859 85.226 1.00 13.25 156 SER D O 1
ATOM 7804 N N . PHE D 1 157 ? 21.369 -22.095 85.531 1.00 12.27 157 PHE D N 1
ATOM 7805 C CA . PHE D 1 157 ? 21.155 -22.807 86.797 1.00 12.06 157 PHE D CA 1
ATOM 7806 C C . PHE D 1 157 ? 21.020 -24.321 86.585 1.00 12.69 157 PHE D C 1
ATOM 7807 O O . PHE D 1 157 ? 21.585 -25.119 87.348 1.00 13.55 157 PHE D O 1
ATOM 7815 N N . VAL D 1 158 ? 20.286 -24.719 85.545 1.00 12.38 158 VAL D N 1
ATOM 7816 C CA . VAL D 1 158 ? 20.171 -26.145 85.200 1.00 12.11 158 VAL D CA 1
ATOM 7817 C C . VAL D 1 158 ? 21.579 -26.708 84.929 1.00 14.72 158 VAL D C 1
ATOM 7818 O O . VAL D 1 158 ? 21.938 -27.783 85.429 1.00 14.00 158 VAL D O 1
ATOM 7822 N N . SER D 1 159 ? 22.363 -25.989 84.129 1.00 13.14 159 SER D N 1
ATOM 7823 C CA . SER D 1 159 ? 23.689 -26.469 83.718 1.00 15.29 159 SER D CA 1
ATOM 7824 C C . SER D 1 159 ? 24.632 -26.556 84.918 1.00 14.84 159 SER D C 1
ATOM 7825 O O . SER D 1 159 ? 25.373 -27.520 85.084 1.00 15.55 159 SER D O 1
ATOM 7828 N N . LEU D 1 160 ? 24.574 -25.535 85.765 1.00 15.37 160 LEU D N 1
ATOM 7829 C CA . LEU D 1 160 ? 25.335 -25.528 87.010 1.00 16.50 160 LEU D CA 1
ATOM 7830 C C . LEU D 1 160 ? 25.040 -26.794 87.828 1.00 14.89 160 LEU D C 1
ATOM 7831 O O . LEU D 1 160 ? 25.962 -27.490 88.269 1.00 15.67 160 LEU D O 1
ATOM 7836 N N . LEU D 1 161 ? 23.768 -27.112 88.019 1.00 13.43 161 LEU D N 1
ATOM 7837 C CA . LEU D 1 161 ? 23.433 -28.350 88.728 1.00 16.93 161 LEU D CA 1
ATOM 7838 C C . LEU D 1 161 ? 23.844 -29.632 87.998 1.00 16.05 161 LEU D C 1
ATOM 7839 O O . LEU D 1 161 ? 24.199 -30.614 88.655 1.00 15.71 161 LEU D O 1
ATOM 7844 N N . GLN D 1 162 ? 23.714 -29.661 86.669 1.00 15.15 162 GLN D N 1
ATOM 7845 C CA . GLN D 1 162 ? 24.180 -30.835 85.921 1.00 15.76 162 GLN D CA 1
ATOM 7846 C C . GLN D 1 162 ? 25.655 -31.109 86.149 1.00 15.73 162 GLN D C 1
ATOM 7847 O O . GLN D 1 162 ? 26.049 -32.252 86.319 1.00 18.50 162 GLN D O 1
ATOM 7853 N N . HIS D 1 163 ? 26.493 -30.071 86.127 1.00 15.78 163 HIS D N 1
ATOM 7854 C CA . HIS D 1 163 ? 27.939 -30.294 86.226 1.00 16.20 163 HIS D CA 1
ATOM 7855 C C . HIS D 1 163 ? 28.506 -30.295 87.618 1.00 16.67 163 HIS D C 1
ATOM 7856 O O . HIS D 1 163 ? 29.515 -30.964 87.863 1.00 16.90 163 HIS D O 1
ATOM 7863 N N . PHE D 1 164 ? 27.906 -29.530 88.526 1.00 15.71 164 PHE D N 1
ATOM 7864 C CA . PHE D 1 164 ? 28.311 -29.619 89.955 1.00 17.67 164 PHE D CA 1
ATOM 7865 C C . PHE D 1 164 ? 27.617 -30.715 90.778 1.00 21.12 164 PHE D C 1
ATOM 7866 O O . PHE D 1 164 ? 28.222 -31.248 91.710 1.00 21.76 164 PHE D O 1
ATOM 7874 N N . GLY D 1 165 ? 26.377 -31.077 90.431 1.00 21.55 165 GLY D N 1
ATOM 7875 C CA . GLY D 1 165 ? 25.706 -32.234 91.071 1.00 20.89 165 GLY D CA 1
ATOM 7876 C C . GLY D 1 165 ? 26.585 -33.447 91.380 1.00 22.35 165 GLY D C 1
ATOM 7877 O O . GLY D 1 165 ? 26.670 -33.873 92.537 1.00 24.04 165 GLY D O 1
ATOM 7878 N N . PRO D 1 166 ? 27.243 -34.028 90.367 1.00 20.76 166 PRO D N 1
ATOM 7879 C CA . PRO D 1 166 ? 28.094 -35.190 90.623 1.00 20.50 166 PRO D CA 1
ATOM 7880 C C . PRO D 1 166 ? 29.202 -34.951 91.667 1.00 20.63 166 PRO D C 1
ATOM 7881 O O . PRO D 1 166 ? 29.713 -35.899 92.211 1.00 19.62 166 PRO D O 1
ATOM 7885 N N . ILE D 1 167 ? 29.587 -33.701 91.938 1.00 18.39 167 ILE D N 1
ATOM 7886 C CA . ILE D 1 167 ? 30.600 -33.476 92.951 1.00 18.41 167 ILE D CA 1
ATOM 7887 C C . ILE D 1 167 ? 30.052 -32.795 94.218 1.00 19.80 167 ILE D C 1
ATOM 7888 O O . ILE D 1 167 ? 30.818 -32.234 94.998 1.00 20.60 167 ILE D O 1
ATOM 7893 N N . MET D 1 168 ? 28.733 -32.849 94.406 1.00 18.32 168 MET D N 1
ATOM 7894 C CA . MET D 1 168 ? 28.090 -32.344 95.612 1.00 18.17 168 MET D CA 1
ATOM 7895 C C . MET D 1 168 ? 27.804 -33.485 96.584 1.00 18.47 168 MET D C 1
ATOM 7896 O O . MET D 1 168 ? 27.297 -34.528 96.185 1.00 19.73 168 MET D O 1
ATOM 7901 N N . ASN D 1 169 ? 28.161 -33.294 97.845 1.00 18.53 169 ASN D N 1
ATOM 7902 C CA . ASN D 1 169 ? 27.888 -34.301 98.880 1.00 19.42 169 ASN D CA 1
ATOM 7903 C C . ASN D 1 169 ? 26.388 -34.437 99.146 1.00 19.54 169 ASN D C 1
ATOM 7904 O O . ASN D 1 169 ? 25.600 -33.482 98.988 1.00 18.02 169 ASN D O 1
ATOM 7909 N N . GLU D 1 170 ? 25.990 -35.648 99.516 1.00 20.48 170 GLU D N 1
ATOM 7910 C CA . GLU D 1 170 ? 24.634 -35.917 99.904 1.00 20.52 170 GLU D CA 1
ATOM 7911 C C . GLU D 1 170 ? 24.242 -34.961 101.030 1.00 18.86 170 GLU D C 1
ATOM 7912 O O . GLU D 1 170 ? 25.047 -34.705 101.922 1.00 18.30 170 GLU D O 1
ATOM 7918 N N . GLY D 1 171 ? 23.018 -34.436 100.994 1.00 17.09 171 GLY D N 1
ATOM 7919 C CA . GLY D 1 171 ? 22.599 -33.439 101.988 1.00 17.02 171 GLY D CA 1
ATOM 7920 C C . GLY D 1 171 ? 23.015 -32.015 101.635 1.00 18.34 171 GLY D C 1
ATOM 7921 O O . GLY D 1 171 ? 22.665 -31.057 102.349 1.00 17.85 171 GLY D O 1
ATOM 7922 N N . GLY D 1 172 ? 23.793 -31.860 100.570 1.00 16.18 172 GLY D N 1
ATOM 7923 C CA . GLY D 1 172 ? 24.183 -30.533 100.095 1.00 15.77 172 GLY D CA 1
ATOM 7924 C C . GLY D 1 172 ? 23.009 -29.764 99.530 1.00 15.93 172 GLY D C 1
ATOM 7925 O O . GLY D 1 172 ? 21.864 -30.279 99.507 1.00 14.23 172 GLY D O 1
ATOM 7926 N N . SER D 1 173 ? 23.278 -28.539 99.063 1.00 13.14 173 SER D N 1
ATOM 7927 C CA . SER D 1 173 ? 22.236 -27.564 98.900 1.00 15.59 173 SER D CA 1
ATOM 7928 C C . SER D 1 173 ? 22.574 -26.540 97.830 1.00 14.21 173 SER D C 1
ATOM 7929 O O . SER D 1 173 ? 23.703 -26.087 97.786 1.00 12.50 173 SER D O 1
ATOM 7932 N N . ALA D 1 174 ? 21.592 -26.165 97.003 1.00 11.36 174 ALA D N 1
ATOM 7933 C CA . ALA D 1 174 ? 21.755 -25.149 95.972 1.00 11.66 174 ALA D CA 1
ATOM 7934 C C . ALA D 1 174 ? 20.675 -24.086 96.098 1.00 11.03 174 ALA D C 1
ATOM 7935 O O . ALA D 1 174 ? 19.524 -24.394 96.465 1.00 11.63 174 ALA D O 1
ATOM 7937 N N . VAL D 1 175 ? 21.024 -22.832 95.825 1.00 9.26 175 VAL D N 1
ATOM 7938 C CA . VAL D 1 175 ? 20.018 -21.783 95.866 1.00 10.55 175 VAL D CA 1
ATOM 7939 C C . VAL D 1 175 ? 20.207 -20.846 94.675 1.00 12.83 175 VAL D C 1
ATOM 7940 O O . VAL D 1 175 ? 21.335 -20.636 94.212 1.00 13.03 175 VAL D O 1
ATOM 7944 N N . THR D 1 176 ? 19.092 -20.343 94.150 1.00 10.52 176 THR D N 1
ATOM 7945 C CA . THR D 1 176 ? 19.135 -19.335 93.106 1.00 12.34 176 THR D CA 1
ATOM 7946 C C . THR D 1 176 ? 18.298 -18.133 93.554 1.00 11.71 176 THR D C 1
ATOM 7947 O O . THR D 1 176 ? 17.573 -18.218 94.527 1.00 12.31 176 THR D O 1
ATOM 7951 N N . LEU D 1 177 ? 18.398 -17.043 92.807 1.00 11.48 177 LEU D N 1
ATOM 7952 C CA . LEU D 1 177 ? 17.695 -15.797 93.091 1.00 11.82 177 LEU D CA 1
ATOM 7953 C C . LEU D 1 177 ? 16.686 -15.476 91.995 1.00 13.20 177 LEU D C 1
ATOM 7954 O O . LEU D 1 177 ? 17.016 -15.450 90.793 1.00 15.57 177 LEU D O 1
ATOM 7959 N N . SER D 1 178 ? 15.471 -15.158 92.418 1.00 11.58 178 SER D N 1
ATOM 7960 C CA . SER D 1 178 ? 14.434 -14.775 91.521 1.00 12.27 178 SER D CA 1
ATOM 7961 C C . SER D 1 178 ? 13.801 -13.464 91.987 1.00 12.84 178 SER D C 1
ATOM 7962 O O . SER D 1 178 ? 14.285 -12.791 92.910 1.00 12.12 178 SER D O 1
ATOM 7965 N N . TYR D 1 179 ? 12.680 -13.118 91.358 1.00 12.19 179 TYR D N 1
ATOM 7966 C CA . TYR D 1 179 ? 12.031 -11.861 91.628 1.00 10.62 179 TYR D CA 1
ATOM 7967 C C . TYR D 1 179 ? 10.533 -12.044 91.340 1.00 11.64 179 TYR D C 1
ATOM 7968 O O . TYR D 1 179 ? 10.159 -12.852 90.478 1.00 12.46 179 TYR D O 1
ATOM 7977 N N . LEU D 1 180 ? 9.709 -11.278 92.060 1.00 12.10 180 LEU D N 1
ATOM 7978 C CA . LEU D 1 180 ? 8.237 -11.292 91.995 1.00 13.49 180 LEU D CA 1
ATOM 7979 C C . LEU D 1 180 ? 7.637 -11.241 90.599 1.00 12.88 180 LEU D C 1
ATOM 7980 O O . LEU D 1 180 ? 6.529 -11.778 90.383 1.00 9.90 180 LEU D O 1
ATOM 7985 N N . ALA D 1 181 ? 8.328 -10.552 89.692 1.00 11.37 181 ALA D N 1
ATOM 7986 C CA . ALA D 1 181 ? 7.915 -10.459 88.280 1.00 12.26 181 ALA D CA 1
ATOM 7987 C C . ALA D 1 181 ? 7.657 -11.819 87.611 1.00 11.86 181 ALA D C 1
ATOM 7988 O O . ALA D 1 181 ? 6.917 -11.887 86.653 1.00 13.00 181 ALA D O 1
ATOM 7990 N N . ALA D 1 182 ? 8.249 -12.889 88.135 1.00 12.25 182 ALA D N 1
ATOM 7991 C CA . ALA D 1 182 ? 7.994 -14.263 87.650 1.00 14.86 182 ALA D CA 1
ATOM 7992 C C . ALA D 1 182 ? 6.532 -14.682 87.878 1.00 16.92 182 ALA D C 1
ATOM 7993 O O . ALA D 1 182 ? 5.965 -15.444 87.094 1.00 16.53 182 ALA D O 1
ATOM 7995 N N . GLU D 1 183 ? 5.930 -14.154 88.940 1.00 16.02 183 GLU D N 1
ATOM 7996 C CA . GLU D 1 183 ? 4.559 -14.534 89.347 1.00 16.47 183 GLU D CA 1
ATOM 7997 C C . GLU D 1 183 ? 3.511 -13.474 89.080 1.00 15.84 183 GLU D C 1
ATOM 7998 O O . GLU D 1 183 ? 2.319 -13.802 88.891 1.00 14.58 183 GLU D O 1
ATOM 8004 N N . ARG D 1 184 ? 3.921 -12.204 89.125 1.00 13.65 184 ARG D N 1
ATOM 8005 C CA . ARG D 1 184 ? 2.979 -11.115 88.901 1.00 16.47 184 ARG D CA 1
ATOM 8006 C C . ARG D 1 184 ? 3.642 -9.976 88.111 1.00 16.02 184 ARG D C 1
ATOM 8007 O O . ARG D 1 184 ? 4.863 -9.859 88.092 1.00 17.23 184 ARG D O 1
ATOM 8015 N N . VAL D 1 185 ? 2.838 -9.147 87.464 1.00 12.22 185 VAL D N 1
ATOM 8016 C CA . VAL D 1 185 ? 3.389 -8.218 86.486 1.00 13.72 185 VAL D CA 1
ATOM 8017 C C . VAL D 1 185 ? 4.085 -7.052 87.187 1.00 15.24 185 VAL D C 1
ATOM 8018 O O . VAL D 1 185 ? 3.452 -6.327 87.960 1.00 13.16 185 VAL D O 1
ATOM 8022 N N . VAL D 1 186 ? 5.387 -6.895 86.924 1.00 15.21 186 VAL D N 1
ATOM 8023 C CA . VAL D 1 186 ? 6.108 -5.718 87.340 1.00 14.75 186 VAL D CA 1
ATOM 8024 C C . VAL D 1 186 ? 6.535 -4.926 86.109 1.00 16.54 186 VAL D C 1
ATOM 8025 O O . VAL D 1 186 ? 7.472 -5.335 85.439 1.00 15.21 186 VAL D O 1
ATOM 8029 N N . PRO D 1 187 ? 5.838 -3.816 85.807 1.00 19.36 187 PRO D N 1
ATOM 8030 C CA . PRO D 1 187 ? 6.223 -2.939 84.674 1.00 23.34 187 PRO D CA 1
ATOM 8031 C C . PRO D 1 187 ? 7.708 -2.534 84.730 1.00 24.55 187 PRO D C 1
ATOM 8032 O O . PRO D 1 187 ? 8.214 -2.208 85.800 1.00 25.98 187 PRO D O 1
ATOM 8036 N N . GLY D 1 188 ? 8.416 -2.596 83.605 1.00 24.20 188 GLY D N 1
ATOM 8037 C CA . GLY D 1 188 ? 9.844 -2.232 83.621 1.00 21.13 188 GLY D CA 1
ATOM 8038 C C . GLY D 1 188 ? 10.785 -3.435 83.702 1.00 19.75 188 GLY D C 1
ATOM 8039 O O . GLY D 1 188 ? 11.932 -3.331 83.316 1.00 19.12 188 GLY D O 1
ATOM 8040 N N . TYR D 1 189 ? 10.320 -4.589 84.194 1.00 17.67 189 TYR D N 1
ATOM 8041 C CA . TYR D 1 189 ? 11.172 -5.774 84.188 1.00 16.06 189 TYR D CA 1
ATOM 8042 C C . TYR D 1 189 ? 10.922 -6.534 82.878 1.00 16.56 189 TYR D C 1
ATOM 8043 O O . TYR D 1 189 ? 10.236 -7.556 82.853 1.00 17.11 189 TYR D O 1
ATOM 8052 N N . GLY D 1 190 ? 11.465 -6.008 81.782 1.00 15.40 190 GLY D N 1
ATOM 8053 C CA . GLY D 1 190 ? 11.160 -6.530 80.455 1.00 16.00 190 GLY D CA 1
ATOM 8054 C C . GLY D 1 190 ? 12.191 -7.477 79.844 1.00 15.43 190 GLY D C 1
ATOM 8055 O O . GLY D 1 190 ? 12.920 -8.182 80.556 1.00 14.05 190 GLY D O 1
ATOM 8056 N N . GLY D 1 191 ? 12.213 -7.513 78.509 1.00 15.48 191 GLY D N 1
ATOM 8057 C CA . GLY D 1 191 ? 13.168 -8.316 77.769 1.00 15.48 191 GLY D CA 1
ATOM 8058 C C . GLY D 1 191 ? 13.065 -9.809 77.974 1.00 13.92 191 GLY D C 1
ATOM 8059 O O . GLY D 1 191 ? 13.996 -10.552 77.647 1.00 16.94 191 GLY D O 1
ATOM 8060 N N . GLY D 1 192 ? 11.913 -10.273 78.451 1.00 13.64 192 GLY D N 1
ATOM 8061 C CA . GLY D 1 192 ? 11.752 -11.685 78.781 1.00 12.70 192 GLY D CA 1
ATOM 8062 C C . GLY D 1 192 ? 12.503 -12.106 80.044 1.00 13.40 192 GLY D C 1
ATOM 8063 O O . GLY D 1 192 ? 12.660 -13.311 80.286 1.00 12.71 192 GLY D O 1
ATOM 8064 N N . MET D 1 193 ? 12.935 -11.138 80.859 1.00 10.79 193 MET D N 1
ATOM 8065 C CA . MET D 1 193 ? 13.485 -11.497 82.159 1.00 11.15 193 MET D CA 1
ATOM 8066 C C . MET D 1 193 ? 12.404 -12.034 83.127 1.00 12.39 193 MET D C 1
ATOM 8067 O O . MET D 1 193 ? 12.705 -12.891 83.967 1.00 12.34 193 MET D O 1
ATOM 8072 N N . SER D 1 194 ? 11.163 -11.536 83.040 1.00 11.25 194 SER D N 1
ATOM 8073 C CA . SER D 1 194 ? 10.119 -12.060 83.933 1.00 12.19 194 SER D CA 1
ATOM 8074 C C . SER D 1 194 ? 9.863 -13.552 83.585 1.00 11.49 194 SER D C 1
ATOM 8075 O O . SER D 1 194 ? 9.676 -14.398 84.466 1.00 11.92 194 SER D O 1
ATOM 8078 N N . SER D 1 195 ? 9.849 -13.852 82.295 1.00 9.69 195 SER D N 1
ATOM 8079 C CA . SER D 1 195 ? 9.634 -15.197 81.794 1.00 11.12 195 SER D CA 1
ATOM 8080 C C . SER D 1 195 ? 10.804 -16.091 82.197 1.00 9.43 195 SER D C 1
ATOM 8081 O O . SER D 1 195 ? 10.605 -17.241 82.529 1.00 9.24 195 SER D O 1
ATOM 8084 N N . ALA D 1 196 ? 12.033 -15.583 82.079 1.00 9.82 196 ALA D N 1
ATOM 8085 C CA . ALA D 1 196 ? 13.207 -16.354 82.562 1.00 11.66 196 ALA D CA 1
ATOM 8086 C C . ALA D 1 196 ? 13.163 -16.660 84.056 1.00 10.25 196 ALA D C 1
ATOM 8087 O O . ALA D 1 196 ? 13.526 -17.760 84.468 1.00 8.86 196 ALA D O 1
ATOM 8089 N N . LYS D 1 197 ? 12.691 -15.716 84.883 1.00 10.58 197 LYS D N 1
ATOM 8090 C CA . LYS D 1 197 ? 12.578 -15.987 86.295 1.00 8.52 197 LYS D CA 1
ATOM 8091 C C . LYS D 1 197 ? 11.452 -16.998 86.590 1.00 10.61 197 LYS D C 1
ATOM 8092 O O . LYS D 1 197 ? 11.578 -17.799 87.511 1.00 10.47 197 LYS D O 1
ATOM 8098 N N . ALA D 1 198 ? 10.350 -16.956 85.842 1.00 11.31 198 ALA D N 1
ATOM 8099 C CA . ALA D 1 198 ? 9.301 -17.974 86.009 1.00 11.01 198 ALA D CA 1
ATOM 8100 C C . ALA D 1 198 ? 9.893 -19.376 85.663 1.00 10.81 198 ALA D C 1
ATOM 8101 O O . ALA D 1 198 ? 9.630 -20.353 86.352 1.00 10.30 198 ALA D O 1
ATOM 8103 N N . ALA D 1 199 ? 10.668 -19.443 84.580 1.00 12.76 199 ALA D N 1
ATOM 8104 C CA . ALA D 1 199 ? 11.280 -20.705 84.154 1.00 13.31 199 ALA D CA 1
ATOM 8105 C C . ALA D 1 199 ? 12.248 -21.159 85.248 1.00 13.21 199 ALA D C 1
ATOM 8106 O O . ALA D 1 199 ? 12.293 -22.351 85.619 1.00 13.40 199 ALA D O 1
ATOM 8108 N N . LEU D 1 200 ? 12.988 -20.188 85.796 1.00 11.55 200 LEU D N 1
ATOM 8109 C CA . LEU D 1 200 ? 13.939 -20.466 86.873 1.00 13.81 200 LEU D CA 1
ATOM 8110 C C . LEU D 1 200 ? 13.284 -21.025 88.157 1.00 11.87 200 LEU D C 1
ATOM 8111 O O . LEU D 1 200 ? 13.815 -21.951 88.768 1.00 12.36 200 LEU D O 1
ATOM 8116 N N . GLU D 1 201 ? 12.144 -20.456 88.582 1.00 10.06 201 GLU D N 1
ATOM 8117 C CA . GLU D 1 201 ? 11.436 -21.001 89.754 1.00 10.34 201 GLU D CA 1
ATOM 8118 C C . GLU D 1 201 ? 10.841 -22.368 89.469 1.00 11.63 201 GLU D C 1
ATOM 8119 O O . GLU D 1 201 ? 10.800 -23.235 90.340 1.00 9.46 201 GLU D O 1
ATOM 8125 N N . SER D 1 202 ? 10.369 -22.566 88.236 1.00 10.89 202 SER D N 1
ATOM 8126 C CA . SER D 1 202 ? 9.830 -23.880 87.855 1.00 12.29 202 SER D CA 1
ATOM 8127 C C . SER D 1 202 ? 10.962 -24.935 87.877 1.00 14.18 202 SER D C 1
ATOM 8128 O O . SER D 1 202 ? 10.803 -26.064 88.393 1.00 14.55 202 SER D O 1
ATOM 8131 N N . ASP D 1 203 ? 12.107 -24.559 87.316 1.00 14.25 203 ASP D N 1
ATOM 8132 C CA . ASP D 1 203 ? 13.265 -25.424 87.364 1.00 15.24 203 ASP D CA 1
ATOM 8133 C C . ASP D 1 203 ? 13.764 -25.715 88.774 1.00 14.41 203 ASP D C 1
ATOM 8134 O O . ASP D 1 203 ? 14.236 -26.823 89.043 1.00 13.44 203 ASP D O 1
ATOM 8139 N N . THR D 1 204 ? 13.697 -24.727 89.656 1.00 11.82 204 THR D N 1
ATOM 8140 C CA . THR D 1 204 ? 13.993 -24.954 91.053 1.00 11.19 204 THR D CA 1
ATOM 8141 C C . THR D 1 204 ? 13.185 -26.137 91.588 1.00 11.30 204 THR D C 1
ATOM 8142 O O . THR D 1 204 ? 13.742 -27.001 92.259 1.00 13.13 204 THR D O 1
ATOM 8146 N N . ARG D 1 205 ? 11.870 -26.147 91.351 1.00 10.30 205 ARG D N 1
ATOM 8147 C CA . ARG D 1 205 ? 11.009 -27.263 91.759 1.00 10.98 205 ARG D CA 1
ATOM 8148 C C . ARG D 1 205 ? 11.379 -28.567 91.032 1.00 10.65 205 ARG D C 1
ATOM 8149 O O . ARG D 1 205 ? 11.544 -29.607 91.662 1.00 10.51 205 ARG D O 1
ATOM 8157 N N . THR D 1 206 ? 11.506 -28.515 89.704 1.00 10.47 206 THR D N 1
ATOM 8158 C CA . THR D 1 206 ? 11.927 -29.714 88.964 1.00 11.97 206 THR D CA 1
ATOM 8159 C C . THR D 1 206 ? 13.250 -30.313 89.425 1.00 13.40 206 THR D C 1
ATOM 8160 O O . THR D 1 206 ? 13.392 -31.554 89.562 1.00 13.00 206 THR D O 1
ATOM 8164 N N . LEU D 1 207 ? 14.237 -29.452 89.617 1.00 10.51 207 LEU D N 1
ATOM 8165 C CA . LEU D 1 207 ? 15.547 -29.917 90.014 1.00 11.24 207 LEU D CA 1
ATOM 8166 C C . LEU D 1 207 ? 15.527 -30.375 91.486 1.00 13.15 207 LEU D C 1
ATOM 8167 O O . LEU D 1 207 ? 16.289 -31.247 91.847 1.00 12.40 207 LEU D O 1
ATOM 8172 N N . ALA D 1 208 ? 14.687 -29.752 92.328 1.00 11.64 208 ALA D N 1
ATOM 8173 C CA . ALA D 1 208 ? 14.487 -30.281 93.694 1.00 11.37 208 ALA D CA 1
ATOM 8174 C C . ALA D 1 208 ? 14.097 -31.758 93.623 1.00 11.56 208 ALA D C 1
ATOM 8175 O O . ALA D 1 208 ? 14.655 -32.588 94.342 1.00 11.39 208 ALA D O 1
ATOM 8177 N N . TRP D 1 209 ? 13.120 -32.093 92.768 1.00 12.35 209 TRP D N 1
ATOM 8178 C CA . TRP D 1 209 ? 12.755 -33.497 92.578 1.00 11.79 209 TRP D CA 1
ATOM 8179 C C . TRP D 1 209 ? 13.940 -34.304 92.025 1.00 13.24 209 TRP D C 1
ATOM 8180 O O . TRP D 1 209 ? 14.323 -35.317 92.620 1.00 12.35 209 TRP D O 1
ATOM 8191 N N . GLU D 1 210 ? 14.520 -33.875 90.902 1.00 11.77 210 GLU D N 1
ATOM 8192 C CA . GLU D 1 210 ? 15.535 -34.732 90.225 1.00 15.99 210 GLU D CA 1
ATOM 8193 C C . GLU D 1 210 ? 16.827 -34.802 91.028 1.00 14.82 210 GLU D C 1
ATOM 8194 O O . GLU D 1 210 ? 17.394 -35.878 91.192 1.00 17.21 210 GLU D O 1
ATOM 8200 N N . ALA D 1 211 ? 17.309 -33.661 91.510 1.00 11.27 211 ALA D N 1
ATOM 8201 C CA . ALA D 1 211 ? 18.542 -33.675 92.312 1.00 16.15 211 ALA D CA 1
ATOM 8202 C C . ALA D 1 211 ? 18.313 -34.237 93.741 1.00 14.07 211 ALA D C 1
ATOM 8203 O O . ALA D 1 211 ? 19.225 -34.812 94.337 1.00 15.05 211 ALA D O 1
ATOM 8205 N N . GLY D 1 212 ? 17.104 -34.056 94.282 1.00 14.13 212 GLY D N 1
ATOM 8206 C CA . GLY D 1 212 ? 16.740 -34.657 95.588 1.00 12.48 212 GLY D CA 1
ATOM 8207 C C . GLY D 1 212 ? 16.746 -36.180 95.506 1.00 14.17 212 GLY D C 1
ATOM 8208 O O . GLY D 1 212 ? 17.317 -36.839 96.366 1.00 13.40 212 GLY D O 1
ATOM 8209 N N . GLN D 1 213 ? 16.150 -36.740 94.452 1.00 13.72 213 GLN D N 1
ATOM 8210 C CA . GLN D 1 213 ? 16.153 -38.215 94.264 1.00 15.00 213 GLN D CA 1
ATOM 8211 C C . GLN D 1 213 ? 17.518 -38.764 93.872 1.00 18.03 213 GLN D C 1
ATOM 8212 O O . GLN D 1 213 ? 17.958 -39.847 94.357 1.00 18.58 213 GLN D O 1
ATOM 8218 N N . LYS D 1 214 ? 18.216 -38.053 92.999 1.00 16.55 214 LYS D N 1
ATOM 8219 C CA . LYS D 1 214 ? 19.449 -38.632 92.462 1.00 18.47 214 LYS D CA 1
ATOM 8220 C C . LYS D 1 214 ? 20.618 -38.446 93.428 1.00 18.87 214 LYS D C 1
ATOM 8221 O O . LYS D 1 214 ? 21.371 -39.384 93.694 1.00 19.69 214 LYS D O 1
ATOM 8227 N N . TYR D 1 215 ? 20.771 -37.226 93.939 1.00 16.79 215 TYR D N 1
ATOM 8228 C CA . TYR D 1 215 ? 21.937 -36.863 94.747 1.00 18.29 215 TYR D CA 1
ATOM 8229 C C . TYR D 1 215 ? 21.706 -36.600 96.243 1.00 17.72 215 TYR D C 1
ATOM 8230 O O . TYR D 1 215 ? 22.677 -36.369 96.978 1.00 18.34 215 TYR D O 1
ATOM 8239 N N . GLY D 1 216 ? 20.442 -36.587 96.688 1.00 16.92 216 GLY D N 1
ATOM 8240 C CA . GLY D 1 216 ? 20.094 -36.148 98.066 1.00 15.04 216 GLY D CA 1
ATOM 8241 C C . GLY D 1 216 ? 20.378 -34.660 98.289 1.00 15.47 216 GLY D C 1
ATOM 8242 O O . GLY D 1 216 ? 20.661 -34.242 99.409 1.00 15.17 216 GLY D O 1
ATOM 8243 N N . VAL D 1 217 ? 20.319 -33.870 97.219 1.00 13.70 217 VAL D N 1
ATOM 8244 C CA . VAL D 1 217 ? 20.633 -32.433 97.247 1.00 13.95 217 VAL D CA 1
ATOM 8245 C C . VAL D 1 217 ? 19.341 -31.612 97.219 1.00 14.31 217 VAL D C 1
ATOM 8246 O O . VAL D 1 217 ? 18.394 -31.958 96.490 1.00 14.57 217 VAL D O 1
ATOM 8250 N N . ARG D 1 218 ? 19.308 -30.556 98.034 1.00 11.89 218 ARG D N 1
ATOM 8251 C CA . ARG D 1 218 ? 18.174 -29.673 98.142 1.00 12.65 218 ARG D CA 1
ATOM 8252 C C . ARG D 1 218 ? 18.359 -28.520 97.187 1.00 12.38 218 ARG D C 1
ATOM 8253 O O . ARG D 1 218 ? 19.494 -28.052 96.957 1.00 11.05 218 ARG D O 1
ATOM 8261 N N . VAL D 1 219 ? 17.247 -28.036 96.654 1.00 10.36 219 VAL D N 1
ATOM 8262 C CA . VAL D 1 219 ? 17.311 -26.946 95.676 1.00 10.66 219 VAL D CA 1
ATOM 8263 C C . VAL D 1 219 ? 16.181 -25.946 95.980 1.00 12.35 219 VAL D C 1
ATOM 8264 O O . VAL D 1 219 ? 15.004 -26.321 95.990 1.00 10.85 219 VAL D O 1
ATOM 8268 N N . ASN D 1 220 ? 16.542 -24.680 96.182 1.00 10.63 220 ASN D N 1
ATOM 8269 C CA . ASN D 1 220 ? 15.574 -23.666 96.544 1.00 7.33 220 ASN D CA 1
ATOM 8270 C C . ASN D 1 220 ? 15.868 -22.351 95.869 1.00 10.84 220 ASN D C 1
ATOM 8271 O O . ASN D 1 220 ? 16.959 -22.138 95.293 1.00 11.77 220 ASN D O 1
ATOM 8276 N N . ALA D 1 221 ? 14.887 -21.451 95.959 1.00 11.30 221 ALA D N 1
ATOM 8277 C CA . ALA D 1 221 ? 14.990 -20.119 95.374 1.00 10.44 221 ALA D CA 1
ATOM 8278 C C . ALA D 1 221 ? 14.633 -19.070 96.424 1.00 11.21 221 ALA D C 1
ATOM 8279 O O . ALA D 1 221 ? 13.785 -19.292 97.291 1.00 12.37 221 ALA D O 1
ATOM 8281 N N . ILE D 1 222 ? 15.300 -17.932 96.336 1.00 11.30 222 ILE D N 1
ATOM 8282 C CA . ILE D 1 222 ? 14.948 -16.760 97.108 1.00 11.77 222 ILE D CA 1
ATOM 8283 C C . ILE D 1 222 ? 14.390 -15.751 96.100 1.00 12.42 222 ILE D C 1
ATOM 8284 O O . ILE D 1 222 ? 15.061 -15.431 95.136 1.00 13.28 222 ILE D O 1
ATOM 8289 N N . SER D 1 223 ? 13.155 -15.299 96.312 1.00 12.15 223 SER D N 1
ATOM 8290 C CA . SER D 1 223 ? 12.595 -14.212 95.501 1.00 12.36 223 SER D CA 1
ATOM 8291 C C . SER D 1 223 ? 12.870 -12.927 96.304 1.00 11.00 223 SER D C 1
ATOM 8292 O O . SER D 1 223 ? 12.220 -12.664 97.337 1.00 10.60 223 SER D O 1
ATOM 8295 N N . ALA D 1 224 ? 13.856 -12.158 95.854 1.00 10.06 224 ALA D N 1
ATOM 8296 C CA . ALA D 1 224 ? 14.350 -10.993 96.577 1.00 12.06 224 ALA D CA 1
ATOM 8297 C C . ALA D 1 224 ? 13.634 -9.719 96.138 1.00 12.82 224 ALA D C 1
ATOM 8298 O O . ALA D 1 224 ? 13.082 -9.632 95.033 1.00 12.84 224 ALA D O 1
ATOM 8300 N N . GLY D 1 225 ? 13.685 -8.720 97.006 1.00 14.37 225 GLY D N 1
ATOM 8301 C CA . GLY D 1 225 ? 13.234 -7.398 96.653 1.00 13.81 225 GLY D CA 1
ATOM 8302 C C . GLY D 1 225 ? 14.324 -6.601 95.950 1.00 14.72 225 GLY D C 1
ATOM 8303 O O . GLY D 1 225 ? 15.428 -7.095 95.738 1.00 15.28 225 GLY D O 1
ATOM 8304 N N . PRO D 1 226 ? 14.017 -5.350 95.593 1.00 15.03 226 PRO D N 1
ATOM 8305 C CA . PRO D 1 226 ? 14.960 -4.518 94.818 1.00 16.59 226 PRO D CA 1
ATOM 8306 C C . PRO D 1 226 ? 16.200 -4.057 95.614 1.00 16.54 226 PRO D C 1
ATOM 8307 O O . PRO D 1 226 ? 16.083 -3.658 96.777 1.00 15.71 226 PRO D O 1
ATOM 8311 N N . LEU D 1 227 ? 17.359 -4.091 94.951 1.00 15.06 227 LEU D N 1
ATOM 8312 C CA . LEU D 1 227 ? 18.647 -3.775 95.524 1.00 16.92 227 LEU D CA 1
ATOM 8313 C C . LEU D 1 227 ? 19.461 -2.954 94.514 1.00 18.70 227 LEU D C 1
ATOM 8314 O O . LEU D 1 227 ? 19.498 -3.277 93.299 1.00 19.34 227 LEU D O 1
ATOM 8319 N N . LYS D 1 228 ? 20.117 -1.899 94.998 1.00 19.92 228 LYS D N 1
ATOM 8320 C CA . LYS D 1 228 ? 20.905 -1.056 94.110 1.00 21.92 228 LYS D CA 1
ATOM 8321 C C . LYS D 1 228 ? 22.301 -1.671 93.813 1.00 23.71 228 LYS D C 1
ATOM 8322 O O . LYS D 1 228 ? 23.340 -1.147 94.237 1.00 23.38 228 LYS D O 1
ATOM 8328 N N . SER D 1 229 ? 22.302 -2.792 93.083 1.00 22.59 229 SER D N 1
ATOM 8329 C CA . SER D 1 229 ? 23.522 -3.481 92.729 1.00 23.35 229 SER D CA 1
ATOM 8330 C C . SER D 1 229 ? 24.151 -2.766 91.515 1.00 26.57 229 SER D C 1
ATOM 8331 O O . SER D 1 229 ? 23.518 -1.864 90.929 1.00 24.01 229 SER D O 1
ATOM 8334 N N . ARG D 1 230 ? 25.379 -3.136 91.140 1.00 26.41 230 ARG D N 1
ATOM 8335 C CA . ARG D 1 230 ? 25.964 -2.560 89.929 1.00 31.37 230 ARG D CA 1
ATOM 8336 C C . ARG D 1 230 ? 25.111 -2.869 88.699 1.00 29.14 230 ARG D C 1
ATOM 8337 O O . ARG D 1 230 ? 24.836 -1.976 87.914 1.00 29.62 230 ARG D O 1
ATOM 8345 N N . ALA D 1 231 ? 24.647 -4.114 88.564 1.00 27.67 231 ALA D N 1
ATOM 8346 C CA . ALA D 1 231 ? 23.773 -4.468 87.435 1.00 27.95 231 ALA D CA 1
ATOM 8347 C C . ALA D 1 231 ? 22.495 -3.604 87.419 1.00 29.35 231 ALA D C 1
ATOM 8348 O O . ALA D 1 231 ? 22.107 -3.106 86.351 1.00 28.43 231 ALA D O 1
ATOM 8350 N N . ALA D 1 232 ? 21.857 -3.426 88.590 1.00 27.91 232 ALA D N 1
ATOM 8351 C CA . ALA D 1 232 ? 20.602 -2.641 88.694 1.00 27.82 232 ALA D CA 1
ATOM 8352 C C . ALA D 1 232 ? 20.802 -1.163 88.354 1.00 29.64 232 ALA D C 1
ATOM 8353 O O . ALA D 1 232 ? 20.049 -0.599 87.563 1.00 29.23 232 ALA D O 1
ATOM 8355 N N . SER D 1 233 ? 21.810 -0.523 88.945 1.00 31.52 233 SER D N 1
ATOM 8356 C CA . SER D 1 233 ? 22.051 0.897 88.653 1.00 36.20 233 SER D CA 1
ATOM 8357 C C . SER D 1 233 ? 22.581 1.193 87.233 1.00 37.56 233 SER D C 1
ATOM 8358 O O . SER D 1 233 ? 22.580 2.350 86.809 1.00 38.12 233 SER D O 1
ATOM 8361 N N . ALA D 1 234 ? 23.021 0.169 86.497 1.00 38.16 234 ALA D N 1
ATOM 8362 C CA . ALA D 1 234 ? 23.506 0.384 85.115 1.00 41.49 234 ALA D CA 1
ATOM 8363 C C . ALA D 1 234 ? 22.354 0.632 84.127 1.00 42.81 234 ALA D C 1
ATOM 8364 O O . ALA D 1 234 ? 22.546 1.265 83.086 1.00 46.17 234 ALA D O 1
ATOM 8366 N N . ILE D 1 235 ? 21.156 0.174 84.500 1.00 42.96 235 ILE D N 1
ATOM 8367 C CA . ILE D 1 235 ? 19.971 0.173 83.642 1.00 44.98 235 ILE D CA 1
ATOM 8368 C C . ILE D 1 235 ? 19.295 1.549 83.559 1.00 46.93 235 ILE D C 1
ATOM 8369 O O . ILE D 1 235 ? 18.714 2.026 84.535 1.00 45.73 235 ILE D O 1
ATOM 8374 N N . PHE D 1 243 ? 15.567 4.445 87.872 1.00 35.64 243 PHE D N 1
ATOM 8375 C CA . PHE D 1 243 ? 14.528 3.400 87.874 1.00 36.62 243 PHE D CA 1
ATOM 8376 C C . PHE D 1 243 ? 14.644 2.384 89.026 1.00 36.05 243 PHE D C 1
ATOM 8377 O O . PHE D 1 243 ? 13.630 1.973 89.620 1.00 37.35 243 PHE D O 1
ATOM 8385 N N . ILE D 1 244 ? 15.856 1.910 89.293 1.00 31.30 244 ILE D N 1
ATOM 8386 C CA . ILE D 1 244 ? 16.033 1.024 90.439 1.00 29.48 244 ILE D CA 1
ATOM 8387 C C . ILE D 1 244 ? 15.630 1.823 91.711 1.00 29.04 244 ILE D C 1
ATOM 8388 O O . ILE D 1 244 ? 15.069 1.240 92.652 1.00 25.57 244 ILE D O 1
ATOM 8393 N N . ASP D 1 245 ? 15.889 3.141 91.703 1.00 26.30 245 ASP D N 1
ATOM 8394 C CA . ASP D 1 245 ? 15.492 4.039 92.802 1.00 30.70 245 ASP D CA 1
ATOM 8395 C C . ASP D 1 245 ? 13.970 4.108 93.012 1.00 29.30 245 ASP D C 1
ATOM 8396 O O . ASP D 1 245 ? 13.495 4.157 94.159 1.00 29.52 245 ASP D O 1
ATOM 8401 N N . TYR D 1 246 ? 13.222 4.128 91.914 1.00 27.34 246 TYR D N 1
ATOM 8402 C CA . TYR D 1 246 ? 11.772 4.119 91.985 1.00 28.64 246 TYR D CA 1
ATOM 8403 C C . TYR D 1 246 ? 11.244 2.802 92.555 1.00 25.75 246 TYR D C 1
ATOM 8404 O O . TYR D 1 246 ? 10.299 2.826 93.347 1.00 25.52 246 TYR D O 1
ATOM 8413 N N . ALA D 1 247 ? 11.828 1.670 92.126 1.00 21.48 247 ALA D N 1
ATOM 8414 C CA . ALA D 1 247 ? 11.447 0.351 92.621 1.00 18.47 247 ALA D CA 1
ATOM 8415 C C . ALA D 1 247 ? 11.701 0.263 94.130 1.00 16.50 247 ALA D C 1
ATOM 8416 O O . ALA D 1 247 ? 10.871 -0.273 94.873 1.00 15.15 247 ALA D O 1
ATOM 8418 N N . ILE D 1 248 ? 12.841 0.801 94.573 1.00 15.92 248 ILE D N 1
ATOM 8419 C CA . ILE D 1 248 ? 13.188 0.793 95.990 1.00 19.62 248 ILE D CA 1
ATOM 8420 C C . ILE D 1 248 ? 12.200 1.666 96.789 1.00 19.88 248 ILE D C 1
ATOM 8421 O O . ILE D 1 248 ? 11.731 1.281 97.849 1.00 19.80 248 ILE D O 1
ATOM 8426 N N . ASP D 1 249 ? 11.869 2.829 96.243 1.00 19.78 249 ASP D N 1
ATOM 8427 C CA . ASP D 1 249 ? 10.915 3.738 96.887 1.00 20.32 249 ASP D CA 1
ATOM 8428 C C . ASP D 1 249 ? 9.531 3.097 97.025 1.00 18.60 249 ASP D C 1
ATOM 8429 O O . ASP D 1 249 ? 8.904 3.183 98.081 1.00 18.32 249 ASP D O 1
ATOM 8434 N N . TYR D 1 250 ? 9.060 2.467 95.951 1.00 16.77 250 TYR D N 1
ATOM 8435 C CA . TYR D 1 250 ? 7.779 1.772 95.950 1.00 17.03 250 TYR D CA 1
ATOM 8436 C C . TYR D 1 250 ? 7.725 0.726 97.072 1.00 15.60 250 TYR D C 1
ATOM 8437 O O . TYR D 1 250 ? 6.763 0.688 97.837 1.00 17.62 250 TYR D O 1
ATOM 8446 N N . SER D 1 251 ? 8.773 -0.077 97.191 1.00 15.69 251 SER D N 1
ATOM 8447 C CA . SER D 1 251 ? 8.836 -1.150 98.206 1.00 16.70 251 SER D CA 1
ATOM 8448 C C . SER D 1 251 ? 8.866 -0.567 99.621 1.00 18.12 251 SER D C 1
ATOM 8449 O O . SER D 1 251 ? 8.096 -0.996 100.526 1.00 17.93 251 SER D O 1
ATOM 8452 N N . TYR D 1 252 ? 9.711 0.452 99.816 1.00 19.49 252 TYR D N 1
ATOM 8453 C CA . TYR D 1 252 ? 9.768 1.141 101.107 1.00 19.06 252 TYR D CA 1
ATOM 8454 C C . TYR D 1 252 ? 8.389 1.680 101.537 1.00 18.79 252 TYR D C 1
ATOM 8455 O O . TYR D 1 252 ? 8.005 1.572 102.712 1.00 18.70 252 TYR D O 1
ATOM 8464 N N . ASN D 1 253 ? 7.656 2.264 100.592 1.00 16.95 253 ASN D N 1
ATOM 8465 C CA . ASN D 1 253 ? 6.346 2.877 100.893 1.00 17.69 253 ASN D CA 1
ATOM 8466 C C . ASN D 1 253 ? 5.140 1.923 100.934 1.00 15.80 253 ASN D C 1
ATOM 8467 O O . ASN D 1 253 ? 4.090 2.294 101.420 1.00 17.81 253 ASN D O 1
ATOM 8472 N N . ASN D 1 254 ? 5.289 0.699 100.454 1.00 15.26 254 ASN D N 1
ATOM 8473 C CA . ASN D 1 254 ? 4.148 -0.220 100.329 1.00 13.84 254 ASN D CA 1
ATOM 8474 C C . ASN D 1 254 ? 4.273 -1.578 101.026 1.00 14.41 254 ASN D C 1
ATOM 8475 O O . ASN D 1 254 ? 3.289 -2.338 101.093 1.00 14.87 254 ASN D O 1
ATOM 8480 N N . ALA D 1 255 ? 5.455 -1.909 101.525 1.00 12.34 255 ALA D N 1
ATOM 8481 C CA . ALA D 1 255 ? 5.667 -3.203 102.176 1.00 13.13 255 ALA D CA 1
ATOM 8482 C C . ALA D 1 255 ? 5.242 -3.194 103.660 1.00 14.74 255 ALA D C 1
ATOM 8483 O O . ALA D 1 255 ? 5.268 -2.159 104.289 1.00 14.36 255 ALA D O 1
ATOM 8485 N N . PRO D 1 256 ? 4.839 -4.360 104.212 1.00 13.68 256 PRO D N 1
ATOM 8486 C CA . PRO D 1 256 ? 4.532 -4.506 105.637 1.00 14.19 256 PRO D CA 1
ATOM 8487 C C . PRO D 1 256 ? 5.629 -3.979 106.555 1.00 14.56 256 PRO D C 1
ATOM 8488 O O . PRO D 1 256 ? 5.341 -3.278 107.533 1.00 13.13 256 PRO D O 1
ATOM 8492 N N . LEU D 1 257 ? 6.885 -4.307 106.242 1.00 13.79 257 LEU D N 1
ATOM 8493 C CA . LEU D 1 257 ? 8.030 -3.784 107.017 1.00 14.77 257 LEU D CA 1
ATOM 8494 C C . LEU D 1 257 ? 8.576 -2.530 106.342 1.00 15.86 257 LEU D C 1
ATOM 8495 O O . LEU D 1 257 ? 9.104 -2.615 105.231 1.00 13.63 257 LEU D O 1
ATOM 8500 N N . ARG D 1 258 ? 8.469 -1.392 107.003 1.00 16.90 258 ARG D N 1
ATOM 8501 C CA . ARG D 1 258 ? 8.943 -0.148 106.416 1.00 19.62 258 ARG D CA 1
ATOM 8502 C C . ARG D 1 258 ? 10.406 0.010 106.840 1.00 19.99 258 ARG D C 1
ATOM 8503 O O . ARG D 1 258 ? 10.680 0.492 107.916 1.00 20.89 258 ARG D O 1
ATOM 8511 N N . ARG D 1 259 ? 11.334 -0.454 106.010 1.00 18.29 259 ARG D N 1
ATOM 8512 C CA . ARG D 1 259 ? 12.748 -0.487 106.364 1.00 18.12 259 ARG D CA 1
ATOM 8513 C C . ARG D 1 259 ? 13.515 -0.651 105.042 1.00 19.13 259 ARG D C 1
ATOM 8514 O O . ARG D 1 259 ? 12.917 -1.058 104.029 1.00 17.83 259 ARG D O 1
ATOM 8522 N N . ASP D 1 260 ? 14.808 -0.320 105.035 1.00 17.52 260 ASP D N 1
ATOM 8523 C CA . ASP D 1 260 ? 15.627 -0.469 103.832 1.00 21.01 260 ASP D CA 1
ATOM 8524 C C . ASP D 1 260 ? 15.907 -1.964 103.652 1.00 21.34 260 ASP D C 1
ATOM 8525 O O . ASP D 1 260 ? 16.026 -2.701 104.633 1.00 21.33 260 ASP D O 1
ATOM 8530 N N . LEU D 1 261 ? 15.970 -2.410 102.406 1.00 18.52 261 LEU D N 1
ATOM 8531 C CA . LEU D 1 261 ? 16.365 -3.759 102.112 1.00 18.80 261 LEU D CA 1
ATOM 8532 C C . LEU D 1 261 ? 17.861 -3.758 101.813 1.00 19.13 261 LEU D C 1
ATOM 8533 O O . LEU D 1 261 ? 18.293 -3.122 100.843 1.00 18.81 261 LEU D O 1
ATOM 8538 N N . HIS D 1 262 ? 18.630 -4.497 102.608 1.00 17.96 262 HIS D N 1
ATOM 8539 C CA . HIS D 1 262 ? 20.083 -4.582 102.438 1.00 19.88 262 HIS D CA 1
ATOM 8540 C C . HIS D 1 262 ? 20.438 -5.899 101.796 1.00 17.57 262 HIS D C 1
ATOM 8541 O O . HIS D 1 262 ? 19.695 -6.866 101.935 1.00 19.12 262 HIS D O 1
ATOM 8548 N N . SER D 1 263 ? 21.569 -5.964 101.093 1.00 15.74 263 SER D N 1
ATOM 8549 C CA . SER D 1 263 ? 21.976 -7.235 100.503 1.00 15.87 263 SER D CA 1
ATOM 8550 C C . SER D 1 263 ? 22.211 -8.302 101.588 1.00 15.27 263 SER D C 1
ATOM 8551 O O . SER D 1 263 ? 21.974 -9.495 101.354 1.00 14.62 263 SER D O 1
ATOM 8554 N N . ASP D 1 264 ? 22.667 -7.889 102.770 1.00 15.23 264 ASP D N 1
ATOM 8555 C CA . ASP D 1 264 ? 22.833 -8.814 103.877 1.00 18.01 264 ASP D CA 1
ATOM 8556 C C . ASP D 1 264 ? 21.546 -9.530 104.303 1.00 17.38 264 ASP D C 1
ATOM 8557 O O . ASP D 1 264 ? 21.622 -10.592 104.929 1.00 14.45 264 ASP D O 1
ATOM 8562 N N . ASP D 1 265 ? 20.386 -8.920 104.019 1.00 15.73 265 ASP D N 1
ATOM 8563 C CA . ASP D 1 265 ? 19.079 -9.514 104.387 1.00 15.78 265 ASP D CA 1
ATOM 8564 C C . ASP D 1 265 ? 18.836 -10.782 103.561 1.00 14.06 265 ASP D C 1
ATOM 8565 O O . ASP D 1 265 ? 18.322 -11.786 104.077 1.00 12.90 265 ASP D O 1
ATOM 8570 N N . VAL D 1 266 ? 19.226 -10.738 102.281 1.00 12.82 266 VAL D N 1
ATOM 8571 C CA . VAL D 1 266 ? 19.206 -11.920 101.427 1.00 13.00 266 VAL D CA 1
ATOM 8572 C C . VAL D 1 266 ? 20.360 -12.866 101.738 1.00 14.48 266 VAL D C 1
ATOM 8573 O O . VAL D 1 266 ? 20.192 -14.085 101.729 1.00 14.77 266 VAL D O 1
ATOM 8577 N N . GLY D 1 267 ? 21.530 -12.321 102.042 1.00 14.72 267 GLY D N 1
ATOM 8578 C CA . GLY D 1 267 ? 22.629 -13.184 102.464 1.00 16.42 267 GLY D CA 1
ATOM 8579 C C . GLY D 1 267 ? 22.248 -14.058 103.657 1.00 15.14 267 GLY D C 1
ATOM 8580 O O . GLY D 1 267 ? 22.555 -15.244 103.664 1.00 16.59 267 GLY D O 1
ATOM 8581 N N . GLY D 1 268 ? 21.572 -13.473 104.656 1.00 13.99 268 GLY D N 1
ATOM 8582 C CA . GLY D 1 268 ? 21.119 -14.209 105.840 1.00 14.13 268 GLY D CA 1
ATOM 8583 C C . GLY D 1 268 ? 20.110 -15.311 105.523 1.00 15.34 268 GLY D C 1
ATOM 8584 O O . GLY D 1 268 ? 20.213 -16.441 106.039 1.00 13.78 268 GLY D O 1
ATOM 8585 N N . ALA D 1 269 ? 19.118 -14.980 104.697 1.00 14.14 269 ALA D N 1
ATOM 8586 C CA . ALA D 1 269 ? 18.146 -15.985 104.227 1.00 13.59 269 ALA D CA 1
ATOM 8587 C C . ALA D 1 269 ? 18.796 -17.139 103.426 1.00 14.72 269 ALA D C 1
ATOM 8588 O O . ALA D 1 269 ? 18.406 -18.314 103.598 1.00 13.22 269 ALA D O 1
ATOM 8590 N N . ALA D 1 270 ? 19.788 -16.816 102.586 1.00 13.86 270 ALA D N 1
ATOM 8591 C CA . ALA D 1 270 ? 20.503 -17.841 101.806 1.00 13.79 270 ALA D CA 1
ATOM 8592 C C . ALA D 1 270 ? 21.302 -18.727 102.738 1.00 15.14 270 ALA D C 1
ATOM 8593 O O . ALA D 1 270 ? 21.330 -19.939 102.545 1.00 15.95 270 ALA D O 1
ATOM 8595 N N . LEU D 1 271 ? 21.916 -18.136 103.765 1.00 13.97 271 LEU D N 1
ATOM 8596 C CA . LEU D 1 271 ? 22.707 -18.905 104.694 1.00 15.32 271 LEU D CA 1
ATOM 8597 C C . LEU D 1 271 ? 21.822 -19.958 105.352 1.00 15.85 271 LEU D C 1
ATOM 8598 O O . LEU D 1 271 ? 22.203 -21.118 105.427 1.00 15.66 271 LEU D O 1
ATOM 8603 N N . PHE D 1 272 ? 20.618 -19.577 105.785 1.00 15.01 272 PHE D N 1
ATOM 8604 C CA . PHE D 1 272 ? 19.661 -20.588 106.268 1.00 13.87 272 PHE D CA 1
ATOM 8605 C C . PHE D 1 272 ? 19.386 -21.735 105.264 1.00 13.10 272 PHE D C 1
ATOM 8606 O O . PHE D 1 272 ? 19.530 -22.922 105.612 1.00 12.83 272 PHE D O 1
ATOM 8614 N N . LEU D 1 273 ? 18.961 -21.387 104.048 1.00 12.10 273 LEU D N 1
ATOM 8615 C CA . LEU D 1 273 ? 18.583 -22.377 103.033 1.00 12.59 273 LEU D CA 1
ATOM 8616 C C . LEU D 1 273 ? 19.752 -23.299 102.648 1.00 12.05 273 LEU D C 1
ATOM 8617 O O . LEU D 1 273 ? 19.559 -24.437 102.215 1.00 13.23 273 LEU D O 1
ATOM 8622 N N . LEU D 1 274 ? 20.963 -22.818 102.854 1.00 11.51 274 LEU D N 1
ATOM 8623 C CA . LEU D 1 274 ? 22.142 -23.580 102.504 1.00 13.19 274 LEU D CA 1
ATOM 8624 C C . LEU D 1 274 ? 22.763 -24.291 103.710 1.00 15.35 274 LEU D C 1
ATOM 8625 O O . LEU D 1 274 ? 23.852 -24.817 103.575 1.00 16.29 274 LEU D O 1
ATOM 8630 N N . SER D 1 275 ? 22.095 -24.271 104.876 1.00 15.83 275 SER D N 1
ATOM 8631 C CA . SER D 1 275 ? 22.623 -24.851 106.122 1.00 16.80 275 SER D CA 1
ATOM 8632 C C . SER D 1 275 ? 21.809 -26.092 106.549 1.00 18.82 275 SER D C 1
ATOM 8633 O O . SER D 1 275 ? 20.675 -26.277 106.094 1.00 17.58 275 SER D O 1
ATOM 8636 N N . PRO D 1 276 ? 22.349 -26.902 107.478 1.00 21.10 276 PRO D N 1
ATOM 8637 C CA . PRO D 1 276 ? 21.560 -28.010 108.106 1.00 23.01 276 PRO D CA 1
ATOM 8638 C C . PRO D 1 276 ? 20.233 -27.638 108.798 1.00 22.49 276 PRO D C 1
ATOM 8639 O O . PRO D 1 276 ? 19.383 -28.513 108.985 1.00 22.61 276 PRO D O 1
ATOM 8643 N N . LEU D 1 277 ? 20.034 -26.378 109.181 1.00 20.03 277 LEU D N 1
ATOM 8644 C CA . LEU D 1 277 ? 18.743 -25.969 109.710 1.00 19.52 277 LEU D CA 1
ATOM 8645 C C . LEU D 1 277 ? 17.629 -26.175 108.697 1.00 17.99 277 LEU D C 1
ATOM 8646 O O . LEU D 1 277 ? 16.444 -26.276 109.076 1.00 17.28 277 LEU D O 1
ATOM 8651 N N . ALA D 1 278 ? 17.988 -26.105 107.416 1.00 13.77 278 ALA D N 1
ATOM 8652 C CA . ALA D 1 278 ? 17.028 -26.244 106.324 1.00 14.68 278 ALA D CA 1
ATOM 8653 C C . ALA D 1 278 ? 16.990 -27.652 105.703 1.00 14.63 278 ALA D C 1
ATOM 8654 O O . ALA D 1 278 ? 16.576 -27.812 104.531 1.00 13.78 278 ALA D O 1
ATOM 8656 N N . ARG D 1 279 ? 17.373 -28.659 106.483 1.00 13.00 279 ARG D N 1
ATOM 8657 C CA . ARG D 1 279 ? 17.509 -30.023 105.944 1.00 15.66 279 ARG D CA 1
ATOM 8658 C C . ARG D 1 279 ? 16.204 -30.647 105.426 1.00 13.03 279 ARG D C 1
ATOM 8659 O O . ARG D 1 279 ? 16.252 -31.634 104.677 1.00 13.95 279 ARG D O 1
ATOM 8667 N N . ALA D 1 280 ? 15.049 -30.105 105.821 1.00 12.97 280 ALA D N 1
ATOM 8668 C CA . ALA D 1 280 ? 13.749 -30.583 105.266 1.00 12.20 280 ALA D CA 1
ATOM 8669 C C . ALA D 1 280 ? 13.141 -29.607 104.259 1.00 13.04 280 ALA D C 1
ATOM 8670 O O . ALA D 1 280 ? 11.983 -29.737 103.914 1.00 12.26 280 ALA D O 1
ATOM 8672 N N . VAL D 1 281 ? 13.927 -28.630 103.793 1.00 11.77 281 VAL D N 1
ATOM 8673 C CA . VAL D 1 281 ? 13.392 -27.574 102.941 1.00 10.87 281 VAL D CA 1
ATOM 8674 C C . VAL D 1 281 ? 13.954 -27.752 101.515 1.00 11.40 281 VAL D C 1
ATOM 8675 O O . VAL D 1 281 ? 15.170 -27.648 101.291 1.00 12.37 281 VAL D O 1
ATOM 8679 N N . SER D 1 282 ? 13.063 -27.995 100.560 1.00 10.62 282 SER D N 1
ATOM 8680 C CA . SER D 1 282 ? 13.469 -28.100 99.170 1.00 12.66 282 SER D CA 1
ATOM 8681 C C . SER D 1 282 ? 12.334 -27.734 98.237 1.00 12.33 282 SER D C 1
ATOM 8682 O O . SER D 1 282 ? 11.153 -27.946 98.568 1.00 12.46 282 SER D O 1
ATOM 8685 N N . GLY D 1 283 ? 12.692 -27.179 97.066 1.00 10.26 283 GLY D N 1
ATOM 8686 C CA . GLY D 1 283 ? 11.691 -26.715 96.100 1.00 10.00 283 GLY D CA 1
ATOM 8687 C C . GLY D 1 283 ? 10.946 -25.407 96.407 1.00 11.65 283 GLY D C 1
ATOM 8688 O O . GLY D 1 283 ? 10.006 -25.071 95.697 1.00 11.60 283 GLY D O 1
ATOM 8689 N N . VAL D 1 284 ? 11.336 -24.664 97.448 1.00 11.33 284 VAL D N 1
ATOM 8690 C CA . VAL D 1 284 ? 10.565 -23.482 97.823 1.00 11.83 284 VAL D CA 1
ATOM 8691 C C . VAL D 1 284 ? 11.057 -22.218 97.105 1.00 12.26 284 VAL D C 1
ATOM 8692 O O . VAL D 1 284 ? 12.192 -22.167 96.637 1.00 10.97 284 VAL D O 1
ATOM 8696 N N . THR D 1 285 ? 10.182 -21.212 97.084 1.00 12.39 285 THR D N 1
ATOM 8697 C CA . THR D 1 285 ? 10.532 -19.851 96.684 1.00 13.12 285 THR D CA 1
ATOM 8698 C C . THR D 1 285 ? 10.298 -19.020 97.925 1.00 12.96 285 THR D C 1
ATOM 8699 O O . THR D 1 285 ? 9.149 -18.794 98.308 1.00 12.48 285 THR D O 1
ATOM 8703 N N . LEU D 1 286 ? 11.381 -18.642 98.608 1.00 11.07 286 LEU D N 1
ATOM 8704 C CA . LEU D 1 286 ? 11.270 -17.882 99.836 1.00 10.70 286 LEU D CA 1
ATOM 8705 C C . LEU D 1 286 ? 11.370 -16.386 99.510 1.00 11.59 286 LEU D C 1
ATOM 8706 O O . LEU D 1 286 ? 12.390 -15.939 98.961 1.00 11.01 286 LEU D O 1
ATOM 8711 N N . TYR D 1 287 ? 10.339 -15.614 99.874 1.00 11.66 287 TYR D N 1
ATOM 8712 C CA . TYR D 1 287 ? 10.355 -14.163 99.659 1.00 13.19 287 TYR D CA 1
ATOM 8713 C C . TYR D 1 287 ? 11.165 -13.481 100.710 1.00 12.84 287 TYR D C 1
ATOM 8714 O O . TYR D 1 287 ? 10.930 -13.651 101.921 1.00 12.63 287 TYR D O 1
ATOM 8723 N N . VAL D 1 288 ? 12.105 -12.680 100.235 1.00 12.12 288 VAL D N 1
ATOM 8724 C CA . VAL D 1 288 ? 12.936 -11.907 101.105 1.00 11.07 288 VAL D CA 1
ATOM 8725 C C . VAL D 1 288 ? 12.848 -10.464 100.623 1.00 13.24 288 VAL D C 1
ATOM 8726 O O . VAL D 1 288 ? 13.709 -9.981 99.874 1.00 13.22 288 VAL D O 1
ATOM 8730 N N . ASP D 1 289 ? 11.774 -9.789 101.044 1.00 10.06 289 ASP D N 1
ATOM 8731 C CA . ASP D 1 289 ? 11.337 -8.590 100.315 1.00 12.56 289 ASP D CA 1
ATOM 8732 C C . ASP D 1 289 ? 10.534 -7.643 101.234 1.00 11.23 289 ASP D C 1
ATOM 8733 O O . ASP D 1 289 ? 9.733 -6.851 100.749 1.00 10.26 289 ASP D O 1
ATOM 8738 N N . ASN D 1 290 ? 10.743 -7.774 102.537 1.00 9.90 290 ASN D N 1
ATOM 8739 C CA . ASN D 1 290 ? 10.065 -6.954 103.544 1.00 12.72 290 ASN D CA 1
ATOM 8740 C C . ASN D 1 290 ? 8.558 -7.193 103.540 1.00 11.63 290 ASN D C 1
ATOM 8741 O O . ASN D 1 290 ? 7.801 -6.358 104.015 1.00 12.90 290 ASN D O 1
ATOM 8746 N N . GLY D 1 291 ? 8.138 -8.339 103.003 1.00 13.30 291 GLY D N 1
ATOM 8747 C CA . GLY D 1 291 ? 6.735 -8.756 103.036 1.00 11.93 291 GLY D CA 1
ATOM 8748 C C . GLY D 1 291 ? 5.925 -8.229 101.854 1.00 12.75 291 GLY D C 1
ATOM 8749 O O . GLY D 1 291 ? 4.723 -8.478 101.768 1.00 11.55 291 GLY D O 1
ATOM 8750 N N . LEU D 1 292 ? 6.564 -7.492 100.936 1.00 12.06 292 LEU D N 1
ATOM 8751 C CA . LEU D 1 292 ? 5.819 -6.871 99.810 1.00 11.16 292 LEU D CA 1
ATOM 8752 C C . LEU D 1 292 ? 4.962 -7.858 98.999 1.00 11.66 292 LEU D C 1
ATOM 8753 O O . LEU D 1 292 ? 3.819 -7.546 98.653 1.00 11.51 292 LEU D O 1
ATOM 8758 N N . HIS D 1 293 ? 5.478 -9.066 98.768 1.00 11.90 293 HIS D N 1
ATOM 8759 C CA . HIS D 1 293 ? 4.747 -10.100 98.036 1.00 13.32 293 HIS D CA 1
ATOM 8760 C C . HIS D 1 293 ? 3.331 -10.371 98.623 1.00 13.76 293 HIS D C 1
ATOM 8761 O O . HIS D 1 293 ? 2.471 -10.857 97.928 1.00 12.68 293 HIS D O 1
ATOM 8768 N N . ALA D 1 294 ? 3.128 -10.126 99.919 1.00 12.54 294 ALA D N 1
ATOM 8769 C CA . ALA D 1 294 ? 1.858 -10.484 100.575 1.00 13.30 294 ALA D CA 1
ATOM 8770 C C . ALA D 1 294 ? 0.756 -9.488 100.255 1.00 15.12 294 ALA D C 1
ATOM 8771 O O . ALA D 1 294 ? -0.408 -9.774 100.488 1.00 11.81 294 ALA D O 1
ATOM 8773 N N . MET D 1 295 ? 1.131 -8.323 99.714 1.00 13.47 295 MET D N 1
ATOM 8774 C CA . MET D 1 295 ? 0.173 -7.237 99.557 1.00 15.57 295 MET D CA 1
ATOM 8775 C C . MET D 1 295 ? -0.656 -7.419 98.300 1.00 14.93 295 MET D C 1
ATOM 8776 O O . MET D 1 295 ? -0.139 -7.782 97.240 1.00 14.09 295 MET D O 1
ATOM 8781 N N . GLY D 1 296 ? -1.957 -7.175 98.432 1.00 13.41 296 GLY D N 1
ATOM 8782 C CA . GLY D 1 296 ? -2.833 -7.168 97.270 1.00 14.52 296 GLY D CA 1
ATOM 8783 C C . GLY D 1 296 ? -3.194 -5.780 96.754 1.00 15.92 296 GLY D C 1
ATOM 8784 O O . GLY D 1 296 ? -3.996 -5.648 95.844 1.00 14.87 296 GLY D O 1
ATOM 8785 N N . GLN D 1 297 ? -2.622 -4.745 97.346 1.00 16.31 297 GLN D N 1
ATOM 8786 C CA . GLN D 1 297 ? -2.963 -3.389 96.962 1.00 18.79 297 GLN D CA 1
ATOM 8787 C C . GLN D 1 297 ? -1.834 -2.483 97.423 1.00 18.06 297 GLN D C 1
ATOM 8788 O O . GLN D 1 297 ? -1.297 -2.688 98.514 1.00 18.93 297 GLN D O 1
ATOM 8794 N N . ALA D 1 298 ? -1.468 -1.482 96.627 1.00 17.87 298 ALA D N 1
ATOM 8795 C CA . ALA D 1 298 ? -0.533 -0.463 97.084 1.00 18.29 298 ALA D CA 1
ATOM 8796 C C . ALA D 1 298 ? -1.267 0.419 98.088 1.00 21.86 298 ALA D C 1
ATOM 8797 O O . ALA D 1 298 ? -2.466 0.663 97.937 1.00 22.72 298 ALA D O 1
ATOM 8799 N N . VAL D 1 299 ? -0.553 0.948 99.077 1.00 20.09 299 VAL D N 1
ATOM 8800 C CA . VAL D 1 299 ? -1.206 1.826 100.043 1.00 22.20 299 VAL D CA 1
ATOM 8801 C C . VAL D 1 299 ? -0.894 3.301 99.772 1.00 23.60 299 VAL D C 1
ATOM 8802 O O . VAL D 1 299 ? -1.423 4.164 100.441 1.00 24.67 299 VAL D O 1
ATOM 8806 N N . ASP D 1 300 ? -0.035 3.592 98.793 1.00 23.20 300 ASP D N 1
ATOM 8807 C CA . ASP D 1 300 ? 0.215 4.998 98.424 1.00 22.66 300 ASP D CA 1
ATOM 8808 C C . ASP D 1 300 ? -0.290 5.310 96.988 1.00 24.75 300 ASP D C 1
ATOM 8809 O O . ASP D 1 300 ? 0.231 6.202 96.291 1.00 23.23 300 ASP D O 1
ATOM 8814 N N . SER D 1 301 ? -1.341 4.603 96.567 1.00 22.56 301 SER D N 1
ATOM 8815 C CA . SER D 1 301 ? -1.928 4.851 95.249 1.00 23.09 301 SER D CA 1
ATOM 8816 C C . SER D 1 301 ? -2.587 6.234 95.189 1.00 23.09 301 SER D C 1
ATOM 8817 O O . SER D 1 301 ? -3.257 6.640 96.144 1.00 22.31 301 SER D O 1
ATOM 8820 N N . ARG D 1 302 ? -2.439 6.937 94.060 1.00 22.13 302 ARG D N 1
ATOM 8821 C CA . ARG D 1 302 ? -3.171 8.211 93.851 1.00 25.67 302 ARG D CA 1
ATOM 8822 C C . ARG D 1 302 ? -4.685 8.026 93.801 1.00 25.32 302 ARG D C 1
ATOM 8823 O O . ARG D 1 302 ? -5.428 8.987 93.849 1.00 24.07 302 ARG D O 1
ATOM 8831 N N . SER D 1 303 ? -5.141 6.785 93.696 1.00 24.88 303 SER D N 1
ATOM 8832 C CA . SER D 1 303 ? -6.590 6.512 93.723 1.00 29.40 303 SER D CA 1
ATOM 8833 C C . SER D 1 303 ? -7.153 6.633 95.148 1.00 31.23 303 SER D C 1
ATOM 8834 O O . SER D 1 303 ? -8.361 6.828 95.333 1.00 31.34 303 SER D O 1
ATOM 8837 N N . MET D 1 304 ? -6.268 6.486 96.138 1.00 33.70 304 MET D N 1
ATOM 8838 C CA . MET D 1 304 ? -6.649 6.496 97.570 1.00 40.15 304 MET D CA 1
ATOM 8839 C C . MET D 1 304 ? -6.215 7.815 98.244 1.00 42.52 304 MET D C 1
ATOM 8840 O O . MET D 1 304 ? -5.304 8.481 97.746 1.00 39.27 304 MET D O 1
ATOM 8845 N N . PRO D 1 305 ? -6.841 8.188 99.388 1.00 49.18 305 PRO D N 1
ATOM 8846 C CA . PRO D 1 305 ? -6.314 9.361 100.113 1.00 52.84 305 PRO D CA 1
ATOM 8847 C C . PRO D 1 305 ? -4.978 9.036 100.831 1.00 55.54 305 PRO D C 1
ATOM 8848 O O . PRO D 1 305 ? -4.712 7.856 101.120 1.00 51.71 305 PRO D O 1
ATOM 8852 N N . PRO D 1 306 ? -4.137 10.066 101.103 1.00 61.16 306 PRO D N 1
ATOM 8853 C CA . PRO D 1 306 ? -2.864 9.870 101.841 1.00 62.98 306 PRO D CA 1
ATOM 8854 C C . PRO D 1 306 ? -3.053 9.359 103.275 1.00 63.94 306 PRO D C 1
ATOM 8855 O O . PRO D 1 306 ? -2.693 8.211 103.586 1.00 63.29 306 PRO D O 1
ATOM 8859 N N . PHE E 1 3 ? 33.646 -13.217 8.822 1.00 57.69 3 PHE E N 1
ATOM 8860 C CA . PHE E 1 3 ? 34.588 -12.060 8.952 1.00 58.52 3 PHE E CA 1
ATOM 8861 C C . PHE E 1 3 ? 34.079 -10.853 9.773 1.00 55.59 3 PHE E C 1
ATOM 8862 O O . PHE E 1 3 ? 34.889 -10.220 10.463 1.00 56.17 3 PHE E O 1
ATOM 8870 N N . PRO E 1 4 ? 32.760 -10.514 9.708 1.00 53.26 4 PRO E N 1
ATOM 8871 C CA . PRO E 1 4 ? 32.407 -9.289 10.451 1.00 49.53 4 PRO E CA 1
ATOM 8872 C C . PRO E 1 4 ? 32.618 -9.423 11.977 1.00 46.80 4 PRO E C 1
ATOM 8873 O O . PRO E 1 4 ? 33.102 -8.474 12.608 1.00 45.53 4 PRO E O 1
ATOM 8877 N N . ILE E 1 5 ? 32.285 -10.583 12.554 1.00 39.90 5 ILE E N 1
ATOM 8878 C CA . ILE E 1 5 ? 32.665 -10.885 13.955 1.00 34.84 5 ILE E CA 1
ATOM 8879 C C . ILE E 1 5 ? 33.574 -12.116 14.006 1.00 33.78 5 ILE E C 1
ATOM 8880 O O . ILE E 1 5 ? 33.110 -13.260 13.932 1.00 33.34 5 ILE E O 1
ATOM 8885 N N . ASP E 1 6 ? 34.874 -11.866 14.119 1.00 31.38 6 ASP E N 1
ATOM 8886 C CA . ASP E 1 6 ? 35.844 -12.954 14.129 1.00 29.49 6 ASP E CA 1
ATOM 8887 C C . ASP E 1 6 ? 36.573 -12.916 15.459 1.00 26.42 6 ASP E C 1
ATOM 8888 O O . ASP E 1 6 ? 37.382 -12.031 15.684 1.00 23.99 6 ASP E O 1
ATOM 8893 N N . LEU E 1 7 ? 36.279 -13.871 16.343 1.00 20.90 7 LEU E N 1
ATOM 8894 C CA . LEU E 1 7 ? 36.923 -13.883 17.650 1.00 17.65 7 LEU E CA 1
ATOM 8895 C C . LEU E 1 7 ? 38.023 -14.963 17.783 1.00 19.47 7 LEU E C 1
ATOM 8896 O O . LEU E 1 7 ? 38.464 -15.278 18.894 1.00 16.80 7 LEU E O 1
ATOM 8901 N N . ARG E 1 8 ? 38.451 -15.534 16.655 1.00 17.97 8 ARG E N 1
ATOM 8902 C CA . ARG E 1 8 ? 39.498 -16.547 16.693 1.00 20.96 8 ARG E CA 1
ATOM 8903 C C . ARG E 1 8 ? 40.760 -15.941 17.292 1.00 20.05 8 ARG E C 1
ATOM 8904 O O . ARG E 1 8 ? 41.123 -14.805 16.970 1.00 18.86 8 ARG E O 1
ATOM 8912 N N . GLY E 1 9 ? 41.394 -16.683 18.193 1.00 19.79 9 GLY E N 1
ATOM 8913 C CA . GLY E 1 9 ? 42.567 -16.182 18.905 1.00 19.45 9 GLY E CA 1
ATOM 8914 C C . GLY E 1 9 ? 42.237 -15.506 20.228 1.00 19.35 9 GLY E C 1
ATOM 8915 O O . GLY E 1 9 ? 43.143 -15.177 20.980 1.00 19.03 9 GLY E O 1
ATOM 8916 N N . GLN E 1 10 ? 40.958 -15.231 20.489 1.00 16.57 10 GLN E N 1
ATOM 8917 C CA . GLN E 1 10 ? 40.555 -14.573 21.752 1.00 17.66 10 GLN E CA 1
ATOM 8918 C C . GLN E 1 10 ? 40.019 -15.602 22.776 1.00 15.72 10 GLN E C 1
ATOM 8919 O O . GLN E 1 10 ? 39.565 -16.700 22.432 1.00 15.54 10 GLN E O 1
ATOM 8925 N N . THR E 1 11 ? 40.112 -15.225 24.040 1.00 16.37 11 THR E N 1
ATOM 8926 C CA . THR E 1 11 ? 39.670 -16.068 25.138 1.00 16.17 11 THR E CA 1
ATOM 8927 C C . THR E 1 11 ? 38.629 -15.301 25.959 1.00 15.61 11 THR E C 1
ATOM 8928 O O . THR E 1 11 ? 38.807 -14.094 26.231 1.00 15.25 11 THR E O 1
ATOM 8932 N N . ALA E 1 12 ? 37.545 -15.988 26.310 1.00 12.05 12 ALA E N 1
ATOM 8933 C CA . ALA E 1 12 ? 36.465 -15.417 27.120 1.00 13.38 12 ALA E CA 1
ATOM 8934 C C . ALA E 1 12 ? 36.336 -16.179 28.426 1.00 14.62 12 ALA E C 1
ATOM 8935 O O . ALA E 1 12 ? 36.486 -17.419 28.454 1.00 12.53 12 ALA E O 1
ATOM 8937 N N . PHE E 1 13 ? 36.034 -15.455 29.501 1.00 12.83 13 PHE E N 1
ATOM 8938 C CA . PHE E 1 13 ? 35.576 -16.080 30.743 1.00 12.34 13 PHE E CA 1
ATOM 8939 C C . PHE E 1 13 ? 34.129 -15.682 31.026 1.00 10.62 13 PHE E C 1
ATOM 8940 O O . PHE E 1 13 ? 33.831 -14.501 31.086 1.00 9.89 13 PHE E O 1
ATOM 8948 N N . VAL E 1 14 ? 33.240 -16.671 31.133 1.00 11.71 14 VAL E N 1
ATOM 8949 C CA . VAL E 1 14 ? 31.792 -16.425 31.400 1.00 10.81 14 VAL E CA 1
ATOM 8950 C C . VAL E 1 14 ? 31.435 -16.916 32.821 1.00 13.76 14 VAL E C 1
ATOM 8951 O O . VAL E 1 14 ? 31.408 -18.136 33.098 1.00 13.73 14 VAL E O 1
ATOM 8955 N N . ALA E 1 15 ? 31.198 -15.971 33.716 1.00 11.04 15 ALA E N 1
ATOM 8956 C CA . ALA E 1 15 ? 30.897 -16.281 35.121 1.00 14.13 15 ALA E CA 1
ATOM 8957 C C . ALA E 1 15 ? 29.386 -16.367 35.352 1.00 16.05 15 ALA E C 1
ATOM 8958 O O . ALA E 1 15 ? 28.674 -15.390 35.099 1.00 15.53 15 ALA E O 1
ATOM 8960 N N . GLY E 1 16 ? 28.919 -17.505 35.863 1.00 18.06 16 GLY E N 1
ATOM 8961 C CA . GLY E 1 16 ? 27.507 -17.730 36.159 1.00 19.19 16 GLY E CA 1
ATOM 8962 C C . GLY E 1 16 ? 26.811 -18.621 35.152 1.00 20.99 16 GLY E C 1
ATOM 8963 O O . GLY E 1 16 ? 25.765 -18.243 34.585 1.00 25.78 16 GLY E O 1
ATOM 8964 N N . VAL E 1 17 ? 27.404 -19.780 34.874 1.00 19.09 17 VAL E N 1
ATOM 8965 C CA . VAL E 1 17 ? 26.782 -20.745 33.982 1.00 17.67 17 VAL E CA 1
ATOM 8966 C C . VAL E 1 17 ? 26.716 -22.072 34.719 1.00 17.94 17 VAL E C 1
ATOM 8967 O O . VAL E 1 17 ? 27.755 -22.641 35.055 1.00 18.38 17 VAL E O 1
ATOM 8971 N N . ALA E 1 18 ? 25.498 -22.555 34.969 1.00 18.09 18 ALA E N 1
ATOM 8972 C CA . ALA E 1 18 ? 25.314 -23.845 35.661 1.00 20.98 18 ALA E CA 1
ATOM 8973 C C . ALA E 1 18 ? 24.359 -24.790 34.951 1.00 20.36 18 ALA E C 1
ATOM 8974 O O . ALA E 1 18 ? 24.114 -25.877 35.448 1.00 19.89 18 ALA E O 1
ATOM 8976 N N . ASP E 1 19 ? 23.832 -24.390 33.794 1.00 16.96 19 ASP E N 1
ATOM 8977 C CA . ASP E 1 19 ? 22.931 -25.247 33.012 1.00 18.74 19 ASP E CA 1
ATOM 8978 C C . ASP E 1 19 ? 22.744 -24.544 31.653 1.00 18.32 19 ASP E C 1
ATOM 8979 O O . ASP E 1 19 ? 23.306 -23.432 31.426 1.00 15.29 19 ASP E O 1
ATOM 8984 N N . SER E 1 20 ? 21.919 -25.115 30.785 1.00 15.02 20 SER E N 1
ATOM 8985 C CA . SER E 1 20 ? 21.772 -24.556 29.446 1.00 15.62 20 SER E CA 1
ATOM 8986 C C . SER E 1 20 ? 20.562 -23.633 29.235 1.00 16.05 20 SER E C 1
ATOM 8987 O O . SER E 1 20 ? 20.290 -23.224 28.103 1.00 14.47 20 SER E O 1
ATOM 8990 N N . HIS E 1 21 ? 19.849 -23.287 30.308 1.00 15.55 21 HIS E N 1
ATOM 8991 C CA . HIS E 1 21 ? 18.578 -22.576 30.154 1.00 18.17 21 HIS E CA 1
ATOM 8992 C C . HIS E 1 21 ? 18.640 -21.076 30.421 1.00 17.82 21 HIS E C 1
ATOM 8993 O O . HIS E 1 21 ? 17.655 -20.383 30.219 1.00 18.48 21 HIS E O 1
ATOM 9000 N N . GLY E 1 22 ? 19.794 -20.577 30.838 1.00 15.06 22 GLY E N 1
ATOM 9001 C CA . GLY E 1 22 ? 19.894 -19.151 31.167 1.00 13.21 22 GLY E CA 1
ATOM 9002 C C . GLY E 1 22 ? 20.620 -18.332 30.127 1.00 14.25 22 GLY E C 1
ATOM 9003 O O . GLY E 1 22 ? 21.038 -18.841 29.075 1.00 11.84 22 GLY E O 1
ATOM 9004 N N . TYR E 1 23 ? 20.770 -17.044 30.430 1.00 10.71 23 TYR E N 1
ATOM 9005 C CA . TYR E 1 23 ? 21.439 -16.147 29.507 1.00 9.84 23 TYR E CA 1
ATOM 9006 C C . TYR E 1 23 ? 22.929 -16.450 29.397 1.00 11.09 23 TYR E C 1
ATOM 9007 O O . TYR E 1 23 ? 23.501 -16.282 28.331 1.00 9.91 23 TYR E O 1
ATOM 9016 N N . GLY E 1 24 ? 23.561 -16.857 30.513 1.00 10.14 24 GLY E N 1
ATOM 9017 C CA . GLY E 1 24 ? 25.010 -17.175 30.486 1.00 11.25 24 GLY E CA 1
ATOM 9018 C C . GLY E 1 24 ? 25.366 -18.223 29.422 1.00 10.81 24 GLY E C 1
ATOM 9019 O O . GLY E 1 24 ? 26.340 -18.071 28.683 1.00 11.29 24 GLY E O 1
ATOM 9020 N N . TRP E 1 25 ? 24.609 -19.300 29.364 1.00 8.99 25 TRP E N 1
ATOM 9021 C CA . TRP E 1 25 ? 24.843 -20.324 28.369 1.00 10.36 25 TRP E CA 1
ATOM 9022 C C . TRP E 1 25 ? 24.713 -19.790 26.946 1.00 11.12 25 TRP E C 1
ATOM 9023 O O . TRP E 1 25 ? 25.572 -20.086 26.059 1.00 10.61 25 TRP E O 1
ATOM 9034 N N . ALA E 1 26 ? 23.669 -19.015 26.692 1.00 9.34 26 ALA E N 1
ATOM 9035 C CA . ALA E 1 26 ? 23.499 -18.459 25.339 1.00 9.67 26 ALA E CA 1
ATOM 9036 C C . ALA E 1 26 ? 24.672 -17.536 24.952 1.00 11.37 26 ALA E C 1
ATOM 9037 O O . ALA E 1 26 ? 25.094 -17.532 23.785 1.00 10.61 26 ALA E O 1
ATOM 9039 N N . ILE E 1 27 ? 25.150 -16.718 25.905 1.00 9.74 27 ILE E N 1
ATOM 9040 C CA . ILE E 1 27 ? 26.307 -15.853 25.622 1.00 10.65 27 ILE E CA 1
ATOM 9041 C C . ILE E 1 27 ? 27.556 -16.699 25.296 1.00 11.21 27 ILE E C 1
ATOM 9042 O O . ILE E 1 27 ? 28.215 -16.489 24.286 1.00 9.99 27 ILE E O 1
ATOM 9047 N N . ALA E 1 28 ? 27.837 -17.709 26.126 1.00 12.60 28 ALA E N 1
ATOM 9048 C CA . ALA E 1 28 ? 28.965 -18.623 25.880 1.00 10.47 28 ALA E CA 1
ATOM 9049 C C . ALA E 1 28 ? 28.859 -19.291 24.502 1.00 11.84 28 ALA E C 1
ATOM 9050 O O . ALA E 1 28 ? 29.834 -19.424 23.768 1.00 12.61 28 ALA E O 1
ATOM 9052 N N . LYS E 1 29 ? 27.666 -19.719 24.156 1.00 10.89 29 LYS E N 1
ATOM 9053 C CA . LYS E 1 29 ? 27.427 -20.395 22.878 1.00 14.94 29 LYS E CA 1
ATOM 9054 C C . LYS E 1 29 ? 27.716 -19.471 21.657 1.00 14.69 29 LYS E C 1
ATOM 9055 O O . LYS E 1 29 ? 28.371 -19.886 20.666 1.00 11.40 29 LYS E O 1
ATOM 9061 N N . HIS E 1 30 ? 27.279 -18.212 21.749 1.00 11.48 30 HIS E N 1
ATOM 9062 C CA . HIS E 1 30 ? 27.571 -17.246 20.695 1.00 13.33 30 HIS E CA 1
ATOM 9063 C C . HIS E 1 30 ? 29.053 -16.908 20.559 1.00 13.04 30 HIS E C 1
ATOM 9064 O O . HIS E 1 30 ? 29.573 -16.836 19.436 1.00 12.76 30 HIS E O 1
ATOM 9071 N N . LEU E 1 31 ? 29.719 -16.694 21.691 1.00 11.26 31 LEU E N 1
ATOM 9072 C CA . LEU E 1 31 ? 31.173 -16.454 21.713 1.00 12.33 31 LEU E CA 1
ATOM 9073 C C . LEU E 1 31 ? 31.910 -17.616 21.023 1.00 13.67 31 LEU E C 1
ATOM 9074 O O . LEU E 1 31 ? 32.726 -17.383 20.155 1.00 14.18 31 LEU E O 1
ATOM 9079 N N . ALA E 1 32 ? 31.586 -18.852 21.403 1.00 13.89 32 ALA E N 1
ATOM 9080 C CA . ALA E 1 32 ? 32.197 -20.031 20.780 1.00 16.64 32 ALA E CA 1
ATOM 9081 C C . ALA E 1 32 ? 31.919 -20.090 19.273 1.00 18.07 32 ALA E C 1
ATOM 9082 O O . ALA E 1 32 ? 32.811 -20.414 18.466 1.00 17.40 32 ALA E O 1
ATOM 9084 N N . SER E 1 33 ? 30.694 -19.751 18.863 1.00 18.99 33 SER E N 1
ATOM 9085 C CA . SER E 1 33 ? 30.349 -19.864 17.435 1.00 21.52 33 SER E CA 1
ATOM 9086 C C . SER E 1 33 ? 31.181 -18.878 16.627 1.00 21.05 33 SER E C 1
ATOM 9087 O O . SER E 1 33 ? 31.430 -19.120 15.461 1.00 21.51 33 SER E O 1
ATOM 9090 N N . ALA E 1 34 ? 31.624 -17.780 17.250 1.00 18.32 34 ALA E N 1
ATOM 9091 C CA . ALA E 1 34 ? 32.413 -16.782 16.542 1.00 17.42 34 ALA E CA 1
ATOM 9092 C C . ALA E 1 34 ? 33.918 -17.092 16.602 1.00 18.20 34 ALA E C 1
ATOM 9093 O O . ALA E 1 34 ? 34.734 -16.293 16.149 1.00 18.40 34 ALA E O 1
ATOM 9095 N N . GLY E 1 35 ? 34.278 -18.233 17.198 1.00 18.56 35 GLY E N 1
ATOM 9096 C CA . GLY E 1 35 ? 35.667 -18.675 17.259 1.00 16.68 35 GLY E CA 1
ATOM 9097 C C . GLY E 1 35 ? 36.422 -18.429 18.573 1.00 17.17 35 GLY E C 1
ATOM 9098 O O . GLY E 1 35 ? 37.596 -18.792 18.663 1.00 15.36 35 GLY E O 1
ATOM 9099 N N . ALA E 1 36 ? 35.795 -17.823 19.590 1.00 14.58 36 ALA E N 1
ATOM 9100 C CA . ALA E 1 36 ? 36.484 -17.625 20.885 1.00 15.25 36 ALA E CA 1
ATOM 9101 C C . ALA E 1 36 ? 36.660 -18.930 21.652 1.00 16.25 36 ALA E C 1
ATOM 9102 O O . ALA E 1 36 ? 35.793 -19.806 21.583 1.00 14.60 36 ALA E O 1
ATOM 9104 N N . ARG E 1 37 ? 37.777 -19.067 22.375 1.00 15.47 37 ARG E N 1
ATOM 9105 C CA . ARG E 1 37 ? 37.879 -20.115 23.419 1.00 17.86 37 ARG E CA 1
ATOM 9106 C C . ARG E 1 37 ? 37.091 -19.613 24.634 1.00 16.71 37 ARG E C 1
ATOM 9107 O O . ARG E 1 37 ? 37.245 -18.450 25.007 1.00 14.79 37 ARG E O 1
ATOM 9115 N N . VAL E 1 38 ? 36.270 -20.466 25.254 1.00 13.38 38 VAL E N 1
ATOM 9116 C CA . VAL E 1 38 ? 35.358 -20.017 26.304 1.00 14.58 38 VAL E CA 1
ATOM 9117 C C . VAL E 1 38 ? 35.554 -20.886 27.545 1.00 16.71 38 VAL E C 1
ATOM 9118 O O . VAL E 1 38 ? 35.390 -22.101 27.474 1.00 14.90 38 VAL E O 1
ATOM 9122 N N . ALA E 1 39 ? 35.970 -20.266 28.646 1.00 14.55 39 ALA E N 1
ATOM 9123 C CA . ALA E 1 39 ? 35.971 -20.917 29.942 1.00 15.97 39 ALA E CA 1
ATOM 9124 C C . ALA E 1 39 ? 34.772 -20.419 30.748 1.00 16.85 39 ALA E C 1
ATOM 9125 O O . ALA E 1 39 ? 34.357 -19.247 30.608 1.00 15.22 39 ALA E O 1
ATOM 9127 N N . LEU E 1 40 ? 34.284 -21.279 31.645 1.00 15.45 40 LEU E N 1
ATOM 9128 C CA . LEU E 1 40 ? 33.139 -20.980 32.518 1.00 13.95 40 LEU E CA 1
ATOM 9129 C C . LEU E 1 40 ? 33.463 -20.901 34.018 1.00 15.28 40 LEU E C 1
ATOM 9130 O O . LEU E 1 40 ? 34.320 -21.619 34.512 1.00 13.86 40 LEU E O 1
ATOM 9135 N N . GLY E 1 41 ? 32.718 -20.044 34.730 1.00 14.11 41 GLY E N 1
ATOM 9136 C CA . GLY E 1 41 ? 32.673 -20.044 36.193 1.00 15.72 41 GLY E CA 1
ATOM 9137 C C . GLY E 1 41 ? 31.313 -20.524 36.657 1.00 16.22 41 GLY E C 1
ATOM 9138 O O . GLY E 1 41 ? 30.269 -20.042 36.176 1.00 16.58 41 GLY E O 1
ATOM 9139 N N . THR E 1 42 ? 31.315 -21.491 37.566 1.00 14.48 42 THR E N 1
ATOM 9140 C CA . THR E 1 42 ? 30.083 -22.126 37.992 1.00 15.89 42 THR E CA 1
ATOM 9141 C C . THR E 1 42 ? 30.014 -22.176 39.532 1.00 15.64 42 THR E C 1
ATOM 9142 O O . THR E 1 42 ? 30.984 -22.619 40.183 1.00 15.59 42 THR E O 1
ATOM 9146 N N . TRP E 1 43 ? 28.847 -21.837 40.085 1.00 14.10 43 TRP E N 1
ATOM 9147 C CA . TRP E 1 43 ? 28.605 -21.845 41.533 1.00 18.04 43 TRP E CA 1
ATOM 9148 C C . TRP E 1 43 ? 28.909 -23.237 42.118 1.00 17.45 43 TRP E C 1
ATOM 9149 O O . TRP E 1 43 ? 28.346 -24.230 41.660 1.00 18.04 43 TRP E O 1
ATOM 9160 N N . PRO E 1 44 ? 29.820 -23.318 43.119 1.00 19.94 44 PRO E N 1
ATOM 9161 C CA . PRO E 1 44 ? 30.350 -24.635 43.498 1.00 23.23 44 PRO E CA 1
ATOM 9162 C C . PRO E 1 44 ? 29.333 -25.699 43.872 1.00 25.57 44 PRO E C 1
ATOM 9163 O O . PRO E 1 44 ? 29.536 -26.830 43.465 1.00 28.60 44 PRO E O 1
ATOM 9167 N N . PRO E 1 45 ? 28.226 -25.344 44.574 1.00 27.63 45 PRO E N 1
ATOM 9168 C CA . PRO E 1 45 ? 27.220 -26.361 44.915 1.00 31.21 45 PRO E CA 1
ATOM 9169 C C . PRO E 1 45 ? 26.581 -27.057 43.720 1.00 32.68 45 PRO E C 1
ATOM 9170 O O . PRO E 1 45 ? 26.169 -28.196 43.847 1.00 34.02 45 PRO E O 1
ATOM 9174 N N . VAL E 1 46 ? 26.506 -26.393 42.571 1.00 32.18 46 VAL E N 1
ATOM 9175 C CA . VAL E 1 46 ? 25.892 -27.004 41.374 1.00 28.93 46 VAL E CA 1
ATOM 9176 C C . VAL E 1 46 ? 26.910 -27.443 40.319 1.00 28.26 46 VAL E C 1
ATOM 9177 O O . VAL E 1 46 ? 26.534 -27.805 39.199 1.00 28.90 46 VAL E O 1
ATOM 9181 N N . LEU E 1 47 ? 28.194 -27.416 40.673 1.00 26.01 47 LEU E N 1
ATOM 9182 C CA . LEU E 1 47 ? 29.243 -27.749 39.729 1.00 26.15 47 LEU E CA 1
ATOM 9183 C C . LEU E 1 47 ? 29.190 -29.240 39.315 1.00 28.73 47 LEU E C 1
ATOM 9184 O O . LEU E 1 47 ? 29.313 -29.557 38.118 1.00 26.56 47 LEU E O 1
ATOM 9189 N N . GLY E 1 48 ? 29.002 -30.125 40.306 1.00 27.93 48 GLY E N 1
ATOM 9190 C CA . GLY E 1 48 ? 28.958 -31.580 40.104 1.00 27.51 48 GLY E CA 1
ATOM 9191 C C . GLY E 1 48 ? 27.905 -31.981 39.082 1.00 27.87 48 GLY E C 1
ATOM 9192 O O . GLY E 1 48 ? 28.203 -32.698 38.113 1.00 25.56 48 GLY E O 1
ATOM 9193 N N . LEU E 1 49 ? 26.682 -31.493 39.303 1.00 26.29 49 LEU E N 1
ATOM 9194 C CA . LEU E 1 49 ? 25.538 -31.712 38.412 1.00 29.04 49 LEU E CA 1
ATOM 9195 C C . LEU E 1 49 ? 25.794 -31.169 37.004 1.00 25.86 49 LEU E C 1
ATOM 9196 O O . LEU E 1 49 ? 25.521 -31.855 36.012 1.00 22.02 49 LEU E O 1
ATOM 9201 N N . PHE E 1 50 ? 26.375 -29.972 36.925 1.00 20.02 50 PHE E N 1
ATOM 9202 C CA . PHE E 1 50 ? 26.702 -29.382 35.627 1.00 18.62 50 PHE E CA 1
ATOM 9203 C C . PHE E 1 50 ? 27.771 -30.199 34.862 1.00 20.04 50 PHE E C 1
ATOM 9204 O O . PHE E 1 50 ? 27.573 -30.549 33.696 1.00 19.07 50 PHE E O 1
ATOM 9212 N N . GLN E 1 51 ? 28.887 -30.522 35.516 1.00 20.33 51 GLN E N 1
ATOM 9213 C CA . GLN E 1 51 ? 29.920 -31.353 34.882 1.00 24.36 51 GLN E CA 1
ATOM 9214 C C . GLN E 1 51 ? 29.388 -32.738 34.453 1.00 24.73 51 GLN E C 1
ATOM 9215 O O . GLN E 1 51 ? 29.742 -33.241 33.388 1.00 21.44 51 GLN E O 1
ATOM 9221 N N . LYS E 1 52 ? 28.550 -33.335 35.295 1.00 23.76 52 LYS E N 1
ATOM 9222 C CA . LYS E 1 52 ? 27.891 -34.620 34.955 1.00 28.53 52 LYS E CA 1
ATOM 9223 C C . LYS E 1 52 ? 27.017 -34.497 33.709 1.00 23.71 52 LYS E C 1
ATOM 9224 O O . LYS E 1 52 ? 27.110 -35.344 32.824 1.00 23.56 52 LYS E O 1
ATOM 9230 N N . SER E 1 53 ? 26.186 -33.452 33.649 1.00 21.87 53 SER E N 1
ATOM 9231 C CA . SER E 1 53 ? 25.383 -33.165 32.452 1.00 21.53 53 SER E CA 1
ATOM 9232 C C . SER E 1 53 ? 26.192 -32.972 31.196 1.00 20.00 53 SER E C 1
ATOM 9233 O O . SER E 1 53 ? 25.806 -33.462 30.135 1.00 18.96 53 SER E O 1
ATOM 9236 N N . LEU E 1 54 ? 27.276 -32.193 31.285 1.00 19.23 54 LEU E N 1
ATOM 9237 C CA . LEU E 1 54 ? 28.159 -32.023 30.125 1.00 19.76 54 LEU E CA 1
ATOM 9238 C C . LEU E 1 54 ? 28.769 -33.352 29.676 1.00 20.71 54 LEU E C 1
ATOM 9239 O O . LEU E 1 54 ? 28.699 -33.716 28.508 1.00 21.13 54 LEU E O 1
ATOM 9244 N N . GLN E 1 55 ? 29.343 -34.092 30.609 1.00 21.26 55 GLN E N 1
ATOM 9245 C CA . GLN E 1 55 ? 30.015 -35.349 30.250 1.00 26.75 55 GLN E CA 1
ATOM 9246 C C . GLN E 1 55 ? 29.093 -36.479 29.798 1.00 24.99 55 GLN E C 1
ATOM 9247 O O . GLN E 1 55 ? 29.531 -37.314 29.053 1.00 24.24 55 GLN E O 1
ATOM 9253 N N . SER E 1 56 ? 27.840 -36.501 30.268 1.00 22.87 56 SER E N 1
ATOM 9254 C CA . SER E 1 56 ? 26.902 -37.599 29.983 1.00 23.86 56 SER E CA 1
ATOM 9255 C C . SER E 1 56 ? 26.340 -37.509 28.572 1.00 22.92 56 SER E C 1
ATOM 9256 O O . SER E 1 56 ? 25.906 -38.495 28.041 1.00 23.92 56 SER E O 1
ATOM 9259 N N . GLY E 1 57 ? 26.358 -36.325 27.971 1.00 24.11 57 GLY E N 1
ATOM 9260 C CA . GLY E 1 57 ? 25.783 -36.133 26.655 1.00 23.64 57 GLY E CA 1
ATOM 9261 C C . GLY E 1 57 ? 24.395 -35.502 26.734 1.00 24.57 57 GLY E C 1
ATOM 9262 O O . GLY E 1 57 ? 23.797 -35.176 25.694 1.00 21.39 57 GLY E O 1
ATOM 9263 N N . ARG E 1 58 ? 23.885 -35.344 27.964 1.00 22.33 58 ARG E N 1
ATOM 9264 C CA . ARG E 1 58 ? 22.569 -34.731 28.192 1.00 24.90 58 ARG E CA 1
ATOM 9265 C C . ARG E 1 58 ? 22.489 -33.354 27.509 1.00 21.60 58 ARG E C 1
ATOM 9266 O O . ARG E 1 58 ? 21.436 -32.970 27.009 1.00 19.05 58 ARG E O 1
ATOM 9274 N N . LEU E 1 59 ? 23.596 -32.622 27.524 1.00 19.91 59 LEU E N 1
ATOM 9275 C CA . LEU E 1 59 ? 23.631 -31.275 26.940 1.00 20.72 59 LEU E CA 1
ATOM 9276 C C . LEU E 1 59 ? 24.053 -31.201 25.469 1.00 21.19 59 LEU E C 1
ATOM 9277 O O . LEU E 1 59 ? 24.231 -30.105 24.946 1.00 18.50 59 LEU E O 1
ATOM 9282 N N . ASP E 1 60 ? 24.203 -32.348 24.798 1.00 22.15 60 ASP E N 1
ATOM 9283 C CA . ASP E 1 60 ? 24.725 -32.319 23.431 1.00 23.45 60 ASP E CA 1
ATOM 9284 C C . ASP E 1 60 ? 23.863 -31.501 22.454 1.00 24.67 60 ASP E C 1
ATOM 9285 O O . ASP E 1 60 ? 24.406 -30.699 21.681 1.00 23.60 60 ASP E O 1
ATOM 9290 N N . GLU E 1 61 ? 22.543 -31.662 22.499 1.00 23.94 61 GLU E N 1
ATOM 9291 C CA . GLU E 1 61 ? 21.662 -30.859 21.631 1.00 27.32 61 GLU E CA 1
ATOM 9292 C C . GLU E 1 61 ? 21.813 -29.349 21.908 1.00 24.57 61 GLU E C 1
ATOM 9293 O O . GLU E 1 61 ? 21.944 -28.552 20.974 1.00 21.98 61 GLU E O 1
ATOM 9299 N N . ASP E 1 62 ? 21.849 -28.963 23.187 1.00 20.00 62 ASP E N 1
ATOM 9300 C CA . ASP E 1 62 ? 22.051 -27.555 23.578 1.00 18.12 62 ASP E CA 1
ATOM 9301 C C . ASP E 1 62 ? 23.437 -26.995 23.253 1.00 16.32 62 ASP E C 1
ATOM 9302 O O . ASP E 1 62 ? 23.616 -25.764 23.169 1.00 14.25 62 ASP E O 1
ATOM 9307 N N . ARG E 1 63 ? 24.416 -27.882 23.098 1.00 15.72 63 ARG E N 1
ATOM 9308 C CA . ARG E 1 63 ? 25.782 -27.498 22.677 1.00 18.45 63 ARG E CA 1
ATOM 9309 C C . ARG E 1 63 ? 25.949 -27.257 21.174 1.00 20.53 63 ARG E C 1
ATOM 9310 O O . ARG E 1 63 ? 26.988 -26.724 20.749 1.00 18.88 63 ARG E O 1
ATOM 9318 N N . LYS E 1 64 ? 24.957 -27.671 20.388 1.00 22.60 64 LYS E N 1
ATOM 9319 C CA . LYS E 1 64 ? 25.068 -27.715 18.929 1.00 30.78 64 LYS E CA 1
ATOM 9320 C C . LYS E 1 64 ? 25.079 -26.313 18.325 1.00 32.17 64 LYS E C 1
ATOM 9321 O O . LYS E 1 64 ? 24.262 -25.459 18.684 1.00 26.66 64 LYS E O 1
ATOM 9327 N N . LEU E 1 65 ? 26.035 -26.073 17.437 1.00 37.74 65 LEU E N 1
ATOM 9328 C CA . LEU E 1 65 ? 26.151 -24.789 16.745 1.00 44.31 65 LEU E CA 1
ATOM 9329 C C . LEU E 1 65 ? 25.455 -24.833 15.385 1.00 50.03 65 LEU E C 1
ATOM 9330 O O . LEU E 1 65 ? 25.000 -25.906 14.971 1.00 51.60 65 LEU E O 1
ATOM 9335 N N . PRO E 1 66 ? 25.340 -23.669 14.694 1.00 57.22 66 PRO E N 1
ATOM 9336 C CA . PRO E 1 66 ? 24.673 -23.684 13.383 1.00 59.91 66 PRO E CA 1
ATOM 9337 C C . PRO E 1 66 ? 25.345 -24.637 12.375 1.00 59.42 66 PRO E C 1
ATOM 9338 O O . PRO E 1 66 ? 24.639 -25.353 11.659 1.00 59.14 66 PRO E O 1
ATOM 9342 N N . ASP E 1 67 ? 26.681 -24.682 12.364 1.00 58.03 67 ASP E N 1
ATOM 9343 C CA . ASP E 1 67 ? 27.434 -25.621 11.509 1.00 57.91 67 ASP E CA 1
ATOM 9344 C C . ASP E 1 67 ? 27.306 -27.118 11.870 1.00 55.53 67 ASP E C 1
ATOM 9345 O O . ASP E 1 67 ? 27.582 -27.987 11.037 1.00 54.74 67 ASP E O 1
ATOM 9350 N N . GLY E 1 68 ? 26.895 -27.415 13.102 1.00 50.28 68 GLY E N 1
ATOM 9351 C CA . GLY E 1 68 ? 26.725 -28.796 13.535 1.00 44.50 68 GLY E CA 1
ATOM 9352 C C . GLY E 1 68 ? 27.799 -29.313 14.474 1.00 39.98 68 GLY E C 1
ATOM 9353 O O . GLY E 1 68 ? 27.699 -30.416 14.971 1.00 38.57 68 GLY E O 1
ATOM 9354 N N . SER E 1 69 ? 28.842 -28.529 14.715 1.00 37.08 69 SER E N 1
ATOM 9355 C CA . SER E 1 69 ? 29.806 -28.897 15.758 1.00 35.15 69 SER E CA 1
ATOM 9356 C C . SER E 1 69 ? 29.221 -28.561 17.140 1.00 30.52 69 SER E C 1
ATOM 9357 O O . SER E 1 69 ? 28.211 -27.878 17.242 1.00 27.72 69 SER E O 1
ATOM 9360 N N . LEU E 1 70 ? 29.849 -29.067 18.184 1.00 27.10 70 LEU E N 1
ATOM 9361 C CA . LEU E 1 70 ? 29.390 -28.856 19.539 1.00 27.42 70 LEU E CA 1
ATOM 9362 C C . LEU E 1 70 ? 30.353 -27.894 20.218 1.00 27.08 70 LEU E C 1
ATOM 9363 O O . LEU E 1 70 ? 31.561 -28.052 20.106 1.00 24.76 70 LEU E O 1
ATOM 9368 N N . ILE E 1 71 ? 29.837 -26.917 20.955 1.00 25.18 71 ILE E N 1
ATOM 9369 C CA . ILE E 1 71 ? 30.745 -26.061 21.716 1.00 24.44 71 ILE E CA 1
ATOM 9370 C C . ILE E 1 71 ? 31.546 -26.886 22.721 1.00 23.56 71 ILE E C 1
ATOM 9371 O O . ILE E 1 71 ? 31.059 -27.895 23.249 1.00 23.33 71 ILE E O 1
ATOM 9376 N N . GLU E 1 72 ? 32.796 -26.495 22.922 1.00 21.06 72 GLU E N 1
ATOM 9377 C CA . GLU E 1 72 ? 33.673 -27.138 23.903 1.00 25.64 72 GLU E CA 1
ATOM 9378 C C . GLU E 1 72 ? 34.175 -26.030 24.794 1.00 23.69 72 GLU E C 1
ATOM 9379 O O . GLU E 1 72 ? 34.361 -24.930 24.294 1.00 25.09 72 GLU E O 1
ATOM 9385 N N . PHE E 1 73 ? 34.339 -26.296 26.100 1.00 20.77 73 PHE E N 1
ATOM 9386 C CA . PHE E 1 73 ? 34.803 -25.278 27.043 1.00 19.07 73 PHE E CA 1
ATOM 9387 C C . PHE E 1 73 ? 36.263 -25.475 27.348 1.00 21.21 73 PHE E C 1
ATOM 9388 O O . PHE E 1 73 ? 36.715 -26.618 27.448 1.00 20.02 73 PHE E O 1
ATOM 9396 N N . ALA E 1 74 ? 37.006 -24.370 27.458 1.00 19.42 74 ALA E N 1
ATOM 9397 C CA . ALA E 1 74 ? 38.442 -24.429 27.764 1.00 22.94 74 ALA E CA 1
ATOM 9398 C C . ALA E 1 74 ? 38.693 -24.715 29.246 1.00 25.46 74 ALA E C 1
ATOM 9399 O O . ALA E 1 74 ? 39.829 -24.986 29.654 1.00 33.30 74 ALA E O 1
ATOM 9401 N N . GLY E 1 75 ? 37.620 -24.727 30.028 1.00 23.55 75 GLY E N 1
ATOM 9402 C CA . GLY E 1 75 ? 37.622 -25.240 31.385 1.00 20.12 75 GLY E CA 1
ATOM 9403 C C . GLY E 1 75 ? 36.337 -24.783 32.066 1.00 20.80 75 GLY E C 1
ATOM 9404 O O . GLY E 1 75 ? 35.697 -23.799 31.625 1.00 16.67 75 GLY E O 1
ATOM 9405 N N . VAL E 1 76 ? 35.969 -25.480 33.143 1.00 17.86 76 VAL E N 1
ATOM 9406 C CA . VAL E 1 76 ? 34.796 -25.133 33.936 1.00 18.03 76 VAL E CA 1
ATOM 9407 C C . VAL E 1 76 ? 35.282 -24.993 35.368 1.00 18.14 76 VAL E C 1
ATOM 9408 O O . VAL E 1 76 ? 35.683 -25.985 35.982 1.00 18.25 76 VAL E O 1
ATOM 9412 N N . TYR E 1 77 ? 35.277 -23.763 35.876 1.00 15.54 77 TYR E N 1
ATOM 9413 C CA . TYR E 1 77 ? 35.927 -23.456 37.149 1.00 17.69 77 TYR E CA 1
ATOM 9414 C C . TYR E 1 77 ? 34.886 -23.233 38.256 1.00 16.84 77 TYR E C 1
ATOM 9415 O O . TYR E 1 77 ? 33.913 -22.525 38.043 1.00 16.83 77 TYR E O 1
ATOM 9424 N N . PRO E 1 78 ? 35.095 -23.823 39.430 1.00 18.02 78 PRO E N 1
ATOM 9425 C CA . PRO E 1 78 ? 34.190 -23.463 40.532 1.00 17.24 78 PRO E CA 1
ATOM 9426 C C . PRO E 1 78 ? 34.446 -22.015 40.917 1.00 17.81 78 PRO E C 1
ATOM 9427 O O . PRO E 1 78 ? 35.608 -21.582 40.982 1.00 18.31 78 PRO E O 1
ATOM 9431 N N . LEU E 1 79 ? 33.371 -21.258 41.109 1.00 15.88 79 LEU E N 1
ATOM 9432 C CA . LEU E 1 79 ? 33.450 -19.844 41.394 1.00 16.91 79 LEU E CA 1
ATOM 9433 C C . LEU E 1 79 ? 32.269 -19.443 42.269 1.00 17.64 79 LEU E C 1
ATOM 9434 O O . LEU E 1 79 ? 31.100 -19.595 41.881 1.00 17.80 79 LEU E O 1
ATOM 9439 N N . ASP E 1 80 ? 32.567 -18.904 43.441 1.00 16.74 80 ASP E N 1
ATOM 9440 C CA . ASP E 1 80 ? 31.505 -18.348 44.224 1.00 18.32 80 ASP E CA 1
ATOM 9441 C C . ASP E 1 80 ? 31.778 -16.857 44.312 1.00 19.40 80 ASP E C 1
ATOM 9442 O O . ASP E 1 80 ? 32.682 -16.421 45.043 1.00 19.32 80 ASP E O 1
ATOM 9447 N N . ALA E 1 81 ? 30.973 -16.078 43.595 1.00 19.00 81 ALA E N 1
ATOM 9448 C CA . ALA E 1 81 ? 31.214 -14.644 43.488 1.00 19.32 81 ALA E CA 1
ATOM 9449 C C . ALA E 1 81 ? 30.817 -13.800 44.722 1.00 18.24 81 ALA E C 1
ATOM 9450 O O . ALA E 1 81 ? 30.967 -12.587 44.707 1.00 17.40 81 ALA E O 1
ATOM 9452 N N . ALA E 1 82 ? 30.346 -14.445 45.783 1.00 16.93 82 ALA E N 1
ATOM 9453 C CA . ALA E 1 82 ? 30.211 -13.812 47.105 1.00 18.09 82 ALA E CA 1
ATOM 9454 C C . ALA E 1 82 ? 31.571 -13.648 47.824 1.00 18.47 82 ALA E C 1
ATOM 9455 O O . ALA E 1 82 ? 31.665 -12.924 48.796 1.00 16.44 82 ALA E O 1
ATOM 9457 N N . PHE E 1 83 ? 32.615 -14.350 47.386 1.00 17.09 83 PHE E N 1
ATOM 9458 C CA . PHE E 1 83 ? 33.891 -14.310 48.107 1.00 18.72 83 PHE E CA 1
ATOM 9459 C C . PHE E 1 83 ? 35.027 -13.852 47.198 1.00 19.88 83 PHE E C 1
ATOM 9460 O O . PHE E 1 83 ? 35.201 -14.398 46.090 1.00 17.22 83 PHE E O 1
ATOM 9468 N N . ASP E 1 84 ? 35.810 -12.884 47.680 1.00 15.47 84 ASP E N 1
ATOM 9469 C CA . ASP E 1 84 ? 36.926 -12.350 46.898 1.00 18.30 84 ASP E CA 1
ATOM 9470 C C . ASP E 1 84 ? 38.245 -13.066 47.100 1.00 18.56 84 ASP E C 1
ATOM 9471 O O . ASP E 1 84 ? 38.970 -13.216 46.136 1.00 18.43 84 ASP E O 1
ATOM 9476 N N . LYS E 1 85 ? 38.531 -13.471 48.343 1.00 22.07 85 LYS E N 1
ATOM 9477 C CA . LYS E 1 85 ? 39.789 -14.096 48.780 1.00 25.70 85 LYS E CA 1
ATOM 9478 C C . LYS E 1 85 ? 39.480 -15.305 49.678 1.00 25.03 85 LYS E C 1
ATOM 9479 O O . LYS E 1 85 ? 38.434 -15.330 50.325 1.00 26.00 85 LYS E O 1
ATOM 9485 N N . PRO E 1 86 ? 40.396 -16.289 49.758 1.00 25.99 86 PRO E N 1
ATOM 9486 C CA . PRO E 1 86 ? 40.232 -17.428 50.692 1.00 27.04 86 PRO E CA 1
ATOM 9487 C C . PRO E 1 86 ? 39.872 -17.050 52.162 1.00 28.61 86 PRO E C 1
ATOM 9488 O O . PRO E 1 86 ? 39.034 -17.709 52.784 1.00 25.91 86 PRO E O 1
ATOM 9492 N N . GLU E 1 87 ? 40.449 -15.971 52.683 1.00 30.46 87 GLU E N 1
ATOM 9493 C CA . GLU E 1 87 ? 40.181 -15.532 54.068 1.00 32.82 87 GLU E CA 1
ATOM 9494 C C . GLU E 1 87 ? 38.745 -15.052 54.301 1.00 32.35 87 GLU E C 1
ATOM 9495 O O . GLU E 1 87 ? 38.312 -14.976 55.448 1.00 29.88 87 GLU E O 1
ATOM 9501 N N . ASP E 1 88 ? 38.028 -14.690 53.233 1.00 27.85 88 ASP E N 1
ATOM 9502 C CA . ASP E 1 88 ? 36.635 -14.247 53.365 1.00 28.78 88 ASP E CA 1
ATOM 9503 C C . ASP E 1 88 ? 35.643 -15.379 53.560 1.00 27.45 88 ASP E C 1
ATOM 9504 O O . ASP E 1 88 ? 34.484 -15.142 53.868 1.00 27.71 88 ASP E O 1
ATOM 9509 N N . VAL E 1 89 ? 36.071 -16.611 53.326 1.00 28.79 89 VAL E N 1
ATOM 9510 C CA . VAL E 1 89 ? 35.134 -17.709 53.317 1.00 27.76 89 VAL E CA 1
ATOM 9511 C C . VAL E 1 89 ? 34.943 -18.189 54.760 1.00 29.89 89 VAL E C 1
ATOM 9512 O O . VAL E 1 89 ? 35.905 -18.624 55.391 1.00 31.00 89 VAL E O 1
ATOM 9516 N N . PRO E 1 90 ? 33.706 -18.132 55.278 1.00 31.08 90 PRO E N 1
ATOM 9517 C CA . PRO E 1 90 ? 33.501 -18.593 56.666 1.00 35.04 90 PRO E CA 1
ATOM 9518 C C . PRO E 1 90 ? 33.629 -20.107 56.804 1.00 37.05 90 PRO E C 1
ATOM 9519 O O . PRO E 1 90 ? 33.472 -20.849 55.816 1.00 34.39 90 PRO E O 1
ATOM 9523 N N . GLN E 1 91 ? 33.909 -20.557 58.026 1.00 38.44 91 GLN E N 1
ATOM 9524 C CA . GLN E 1 91 ? 34.152 -21.972 58.303 1.00 42.10 91 GLN E CA 1
ATOM 9525 C C . GLN E 1 91 ? 32.953 -22.849 57.922 1.00 42.59 91 GLN E C 1
ATOM 9526 O O . GLN E 1 91 ? 33.130 -23.957 57.399 1.00 41.32 91 GLN E O 1
ATOM 9532 N N . ASP E 1 92 ? 31.740 -22.355 58.189 1.00 45.43 92 ASP E N 1
ATOM 9533 C CA . ASP E 1 92 ? 30.519 -23.124 57.876 1.00 50.32 92 ASP E CA 1
ATOM 9534 C C . ASP E 1 92 ? 30.287 -23.313 56.370 1.00 48.21 92 ASP E C 1
ATOM 9535 O O . ASP E 1 92 ? 29.549 -24.224 55.971 1.00 50.61 92 ASP E O 1
ATOM 9540 N N . ILE E 1 93 ? 30.918 -22.475 55.541 1.00 44.06 93 ILE E N 1
ATOM 9541 C CA . ILE E 1 93 ? 30.908 -22.709 54.090 1.00 41.84 93 ILE E CA 1
ATOM 9542 C C . ILE E 1 93 ? 31.951 -23.753 53.712 1.00 41.43 93 ILE E C 1
ATOM 9543 O O . ILE E 1 93 ? 31.646 -24.692 52.980 1.00 40.90 93 ILE E O 1
ATOM 9548 N N . LYS E 1 94 ? 33.171 -23.606 54.220 1.00 43.26 94 LYS E N 1
ATOM 9549 C CA . LYS E 1 94 ? 34.250 -24.549 53.902 1.00 46.82 94 LYS E CA 1
ATOM 9550 C C . LYS E 1 94 ? 33.866 -25.965 54.300 1.00 49.51 94 LYS E C 1
ATOM 9551 O O . LYS E 1 94 ? 34.284 -26.921 53.650 1.00 51.22 94 LYS E O 1
ATOM 9557 N N . ASP E 1 95 ? 33.071 -26.083 55.368 1.00 50.78 95 ASP E N 1
ATOM 9558 C CA . ASP E 1 95 ? 32.604 -27.376 55.890 1.00 54.00 95 ASP E CA 1
ATOM 9559 C C . ASP E 1 95 ? 31.274 -27.842 55.297 1.00 53.73 95 ASP E C 1
ATOM 9560 O O . ASP E 1 95 ? 30.870 -28.982 55.502 1.00 55.78 95 ASP E O 1
ATOM 9565 N N . ASN E 1 96 ? 30.577 -26.968 54.588 1.00 52.52 96 ASN E N 1
ATOM 9566 C CA . ASN E 1 96 ? 29.291 -27.332 54.020 1.00 52.14 96 ASN E CA 1
ATOM 9567 C C . ASN E 1 96 ? 29.463 -28.472 53.019 1.00 53.42 96 ASN E C 1
ATOM 9568 O O . ASN E 1 96 ? 30.405 -28.454 52.219 1.00 51.75 96 ASN E O 1
ATOM 9573 N N . LYS E 1 97 ? 28.569 -29.464 53.071 1.00 55.64 97 LYS E N 1
ATOM 9574 C CA . LYS E 1 97 ? 28.665 -30.639 52.181 1.00 58.99 97 LYS E CA 1
ATOM 9575 C C . LYS E 1 97 ? 28.511 -30.284 50.694 1.00 56.71 97 LYS E C 1
ATOM 9576 O O . LYS E 1 97 ? 29.105 -30.948 49.834 1.00 56.38 97 LYS E O 1
ATOM 9582 N N . ARG E 1 98 ? 27.738 -29.230 50.413 1.00 54.03 98 ARG E N 1
ATOM 9583 C CA . ARG E 1 98 ? 27.611 -28.659 49.058 1.00 52.70 98 ARG E CA 1
ATOM 9584 C C . ARG E 1 98 ? 28.944 -28.164 48.465 1.00 48.84 98 ARG E C 1
ATOM 9585 O O . ARG E 1 98 ? 29.081 -28.083 47.252 1.00 49.80 98 ARG E O 1
ATOM 9593 N N . TYR E 1 99 ? 29.916 -27.840 49.321 1.00 45.35 99 TYR E N 1
ATOM 9594 C CA . TYR E 1 99 ? 31.219 -27.324 48.895 1.00 41.12 99 TYR E CA 1
ATOM 9595 C C . TYR E 1 99 ? 32.351 -28.334 49.056 1.00 43.31 99 TYR E C 1
ATOM 9596 O O . TYR E 1 99 ? 33.517 -28.007 48.819 1.00 42.01 99 TYR E O 1
ATOM 9605 N N . ALA E 1 100 ? 32.005 -29.552 49.458 1.00 46.06 100 ALA E N 1
ATOM 9606 C CA . ALA E 1 100 ? 32.990 -30.613 49.656 1.00 49.10 100 ALA E CA 1
ATOM 9607 C C . ALA E 1 100 ? 33.582 -31.032 48.316 1.00 48.70 100 ALA E C 1
ATOM 9608 O O . ALA E 1 100 ? 32.863 -31.120 47.318 1.00 49.44 100 ALA E O 1
ATOM 9610 N N . GLY E 1 101 ? 34.895 -31.247 48.278 1.00 48.46 101 GLY E N 1
ATOM 9611 C CA . GLY E 1 101 ? 35.555 -31.655 47.038 1.00 48.35 101 GLY E CA 1
ATOM 9612 C C . GLY E 1 101 ? 35.887 -30.560 46.034 1.00 47.47 101 GLY E C 1
ATOM 9613 O O . GLY E 1 101 ? 36.507 -30.834 45.006 1.00 47.94 101 GLY E O 1
ATOM 9614 N N . VAL E 1 102 ? 35.462 -29.326 46.289 1.00 46.37 102 VAL E N 1
ATOM 9615 C CA . VAL E 1 102 ? 35.954 -28.198 45.486 1.00 44.22 102 VAL E CA 1
ATOM 9616 C C . VAL E 1 102 ? 36.823 -27.241 46.290 1.00 42.66 102 VAL E C 1
ATOM 9617 O O . VAL E 1 102 ? 36.550 -26.959 47.461 1.00 42.05 102 VAL E O 1
ATOM 9621 N N . ASP E 1 103 ? 37.851 -26.723 45.629 1.00 41.10 103 ASP E N 1
ATOM 9622 C CA . ASP E 1 103 ? 38.809 -25.819 46.232 1.00 39.79 103 ASP E CA 1
ATOM 9623 C C . ASP E 1 103 ? 39.041 -24.630 45.295 1.00 34.54 103 ASP E C 1
ATOM 9624 O O . ASP E 1 103 ? 38.747 -24.714 44.094 1.00 32.72 103 ASP E O 1
ATOM 9629 N N . GLY E 1 104 ? 39.550 -23.518 45.830 1.00 29.17 104 GLY E N 1
ATOM 9630 C CA . GLY E 1 104 ? 40.051 -22.405 44.984 1.00 25.29 104 GLY E CA 1
ATOM 9631 C C . GLY E 1 104 ? 38.973 -21.689 44.181 1.00 23.05 104 GLY E C 1
ATOM 9632 O O . GLY E 1 104 ? 39.147 -21.377 42.986 1.00 20.48 104 GLY E O 1
ATOM 9633 N N . TYR E 1 105 ? 37.864 -21.409 44.848 1.00 18.93 105 TYR E N 1
ATOM 9634 C CA . TYR E 1 105 ? 36.700 -20.910 44.166 1.00 19.04 105 TYR E CA 1
ATOM 9635 C C . TYR E 1 105 ? 36.384 -19.433 44.442 1.00 19.65 105 TYR E C 1
ATOM 9636 O O . TYR E 1 105 ? 35.372 -18.923 43.950 1.00 16.66 105 TYR E O 1
ATOM 9645 N N . THR E 1 106 ? 37.255 -18.742 45.181 1.00 18.75 106 THR E N 1
ATOM 9646 C CA . THR E 1 106 ? 37.053 -17.293 45.367 1.00 18.27 106 THR E CA 1
ATOM 9647 C C . THR E 1 106 ? 37.445 -16.569 44.079 1.00 17.16 106 THR E C 1
ATOM 9648 O O . THR E 1 106 ? 38.143 -17.152 43.240 1.00 18.73 106 THR E O 1
ATOM 9652 N N . ILE E 1 107 ? 36.983 -15.330 43.911 1.00 14.35 107 ILE E N 1
ATOM 9653 C CA . ILE E 1 107 ? 37.232 -14.593 42.673 1.00 15.39 107 ILE E CA 1
ATOM 9654 C C . ILE E 1 107 ? 38.727 -14.446 42.356 1.00 17.02 107 ILE E C 1
ATOM 9655 O O . ILE E 1 107 ? 39.159 -14.682 41.211 1.00 16.97 107 ILE E O 1
ATOM 9660 N N . LYS E 1 108 ? 39.513 -14.058 43.354 1.00 17.86 108 LYS E N 1
ATOM 9661 C CA . LYS E 1 108 ? 40.959 -13.916 43.182 1.00 19.03 108 LYS E CA 1
ATOM 9662 C C . LYS E 1 108 ? 41.622 -15.239 42.780 1.00 19.35 108 LYS E C 1
ATOM 9663 O O . LYS E 1 108 ? 42.463 -15.238 41.900 1.00 20.92 108 LYS E O 1
ATOM 9669 N N . GLU E 1 109 ? 41.272 -16.352 43.421 1.00 18.01 109 GLU E N 1
ATOM 9670 C CA . GLU E 1 109 ? 41.881 -17.639 43.066 1.00 18.80 109 GLU E CA 1
ATOM 9671 C C . GLU E 1 109 ? 41.482 -18.107 41.663 1.00 17.91 109 GLU E C 1
ATOM 9672 O O . GLU E 1 109 ? 42.300 -18.687 40.948 1.00 17.10 109 GLU E O 1
ATOM 9678 N N . VAL E 1 110 ? 40.232 -17.862 41.262 1.00 18.17 110 VAL E N 1
ATOM 9679 C CA . VAL E 1 110 ? 39.799 -18.228 39.888 1.00 18.40 110 VAL E CA 1
ATOM 9680 C C . VAL E 1 110 ? 40.587 -17.401 38.841 1.00 17.97 110 VAL E C 1
ATOM 9681 O O . VAL E 1 110 ? 41.069 -17.943 37.828 1.00 16.89 110 VAL E O 1
ATOM 9685 N N . ALA E 1 111 ? 40.744 -16.099 39.097 1.00 16.53 111 ALA E N 1
ATOM 9686 C CA . ALA E 1 111 ? 41.514 -15.275 38.154 1.00 16.00 111 ALA E CA 1
ATOM 9687 C C . ALA E 1 111 ? 42.971 -15.758 38.058 1.00 17.47 111 ALA E C 1
ATOM 9688 O O . ALA E 1 111 ? 43.551 -15.750 36.965 1.00 17.14 111 ALA E O 1
ATOM 9690 N N . VAL E 1 112 ? 43.575 -16.110 39.202 1.00 19.09 112 VAL E N 1
ATOM 9691 C CA . VAL E 1 112 ? 44.912 -16.748 39.201 1.00 21.92 112 VAL E CA 1
ATOM 9692 C C . VAL E 1 112 ? 44.937 -18.046 38.361 1.00 21.23 112 VAL E C 1
ATOM 9693 O O . VAL E 1 112 ? 45.832 -18.210 37.521 1.00 22.90 112 VAL E O 1
ATOM 9697 N N . LYS E 1 113 ? 43.970 -18.951 38.571 1.00 19.29 113 LYS E N 1
ATOM 9698 C CA . LYS E 1 113 ? 43.938 -20.211 37.814 1.00 20.81 113 LYS E CA 1
ATOM 9699 C C . LYS E 1 113 ? 43.737 -19.966 36.308 1.00 18.85 113 LYS E C 1
ATOM 9700 O O . LYS E 1 113 ? 44.384 -20.622 35.485 1.00 20.35 113 LYS E O 1
ATOM 9706 N N . VAL E 1 114 ? 42.860 -19.030 35.955 1.00 18.46 114 VAL E N 1
ATOM 9707 C CA . VAL E 1 114 ? 42.662 -18.685 34.527 1.00 17.35 114 VAL E CA 1
ATOM 9708 C C . VAL E 1 114 ? 43.957 -18.189 33.881 1.00 18.96 114 VAL E C 1
ATOM 9709 O O . VAL E 1 114 ? 44.294 -18.614 32.771 1.00 19.90 114 VAL E O 1
ATOM 9713 N N . LYS E 1 115 ? 44.656 -17.280 34.579 1.00 17.20 115 LYS E N 1
ATOM 9714 C CA . LYS E 1 115 ? 45.947 -16.751 34.143 1.00 19.49 115 LYS E CA 1
ATOM 9715 C C . LYS E 1 115 ? 46.922 -17.898 33.925 1.00 20.05 115 LYS E C 1
ATOM 9716 O O . LYS E 1 115 ? 47.588 -17.952 32.909 1.00 20.94 115 LYS E O 1
ATOM 9722 N N . GLN E 1 116 ? 47.018 -18.803 34.891 1.00 20.34 116 GLN E N 1
ATOM 9723 C CA . GLN E 1 116 ? 47.962 -19.933 34.774 1.00 24.81 116 GLN E CA 1
ATOM 9724 C C . GLN E 1 116 ? 47.617 -20.924 33.645 1.00 24.40 116 GLN E C 1
ATOM 9725 O O . GLN E 1 116 ? 48.509 -21.396 32.950 1.00 23.44 116 GLN E O 1
ATOM 9731 N N . ASP E 1 117 ? 46.330 -21.226 33.481 1.00 23.11 117 ASP E N 1
ATOM 9732 C CA . ASP E 1 117 ? 45.874 -22.273 32.564 1.00 24.19 117 ASP E CA 1
ATOM 9733 C C . ASP E 1 117 ? 45.736 -21.728 31.145 1.00 23.23 117 ASP E C 1
ATOM 9734 O O . ASP E 1 117 ? 46.000 -22.428 30.196 1.00 22.99 117 ASP E O 1
ATOM 9739 N N . LEU E 1 118 ? 45.250 -20.498 31.013 1.00 20.48 118 LEU E N 1
ATOM 9740 C CA . LEU E 1 118 ? 44.831 -19.979 29.711 1.00 20.70 118 LEU E CA 1
ATOM 9741 C C . LEU E 1 118 ? 45.593 -18.714 29.275 1.00 21.90 118 LEU E C 1
ATOM 9742 O O . LEU E 1 118 ? 45.638 -18.405 28.088 1.00 22.61 118 LEU E O 1
ATOM 9747 N N . GLY E 1 119 ? 46.207 -18.000 30.221 1.00 19.15 119 GLY E N 1
ATOM 9748 C CA . GLY E 1 119 ? 46.902 -16.750 29.886 1.00 20.64 119 GLY E CA 1
ATOM 9749 C C . GLY E 1 119 ? 45.919 -15.591 29.976 1.00 19.42 119 GLY E C 1
ATOM 9750 O O . GLY E 1 119 ? 44.905 -15.685 30.679 1.00 17.87 119 GLY E O 1
ATOM 9751 N N . ASN E 1 120 ? 46.239 -14.486 29.314 1.00 18.35 120 ASN E N 1
ATOM 9752 C CA . ASN E 1 120 ? 45.373 -13.290 29.318 1.00 19.93 120 ASN E CA 1
ATOM 9753 C C . ASN E 1 120 ? 44.076 -13.533 28.584 1.00 19.02 120 ASN E C 1
ATOM 9754 O O . ASN E 1 120 ? 44.019 -14.337 27.679 1.00 19.69 120 ASN E O 1
ATOM 9759 N N . ILE E 1 121 ? 43.029 -12.817 28.961 1.00 17.95 121 ILE E N 1
ATOM 9760 C CA . ILE E 1 121 ? 41.756 -12.972 28.305 1.00 17.93 121 ILE E CA 1
ATOM 9761 C C . ILE E 1 121 ? 41.356 -11.686 27.613 1.00 17.45 121 ILE E C 1
ATOM 9762 O O . ILE E 1 121 ? 41.949 -10.616 27.868 1.00 16.75 121 ILE E O 1
ATOM 9767 N N . ASP E 1 122 ? 40.342 -11.790 26.754 1.00 13.64 122 ASP E N 1
ATOM 9768 C CA . ASP E 1 122 ? 39.904 -10.650 25.965 1.00 14.37 122 ASP E CA 1
ATOM 9769 C C . ASP E 1 122 ? 38.486 -10.254 26.389 1.00 14.10 122 ASP E C 1
ATOM 9770 O O . ASP E 1 122 ? 38.095 -9.096 26.238 1.00 16.26 122 ASP E O 1
ATOM 9775 N N . ILE E 1 123 ? 37.733 -11.209 26.938 1.00 11.03 123 ILE E N 1
ATOM 9776 C CA . ILE E 1 123 ? 36.286 -11.077 27.063 1.00 10.81 123 ILE E CA 1
ATOM 9777 C C . ILE E 1 123 ? 35.843 -11.612 28.416 1.00 13.34 123 ILE E C 1
ATOM 9778 O O . ILE E 1 123 ? 36.210 -12.732 28.794 1.00 10.39 123 ILE E O 1
ATOM 9783 N N . LEU E 1 124 ? 35.036 -10.817 29.132 1.00 10.15 124 LEU E N 1
ATOM 9784 C CA . LEU E 1 124 ? 34.580 -11.176 30.484 1.00 10.53 124 LEU E CA 1
ATOM 9785 C C . LEU E 1 124 ? 33.074 -10.965 30.556 1.00 11.25 124 LEU E C 1
ATOM 9786 O O . LEU E 1 124 ? 32.560 -9.897 30.144 1.00 11.19 124 LEU E O 1
ATOM 9791 N N . VAL E 1 125 ? 32.358 -11.973 31.038 1.00 10.47 125 VAL E N 1
ATOM 9792 C CA . VAL E 1 125 ? 30.895 -11.910 31.134 1.00 9.02 125 VAL E CA 1
ATOM 9793 C C . VAL E 1 125 ? 30.489 -12.167 32.568 1.00 12.26 125 VAL E C 1
ATOM 9794 O O . VAL E 1 125 ? 30.963 -13.129 33.208 1.00 9.75 125 VAL E O 1
ATOM 9798 N N . HIS E 1 126 ? 29.574 -11.332 33.051 1.00 11.08 126 HIS E N 1
ATOM 9799 C CA . HIS E 1 126 ? 29.044 -11.489 34.404 1.00 11.50 126 HIS E CA 1
ATOM 9800 C C . HIS E 1 126 ? 27.554 -11.743 34.225 1.00 12.34 126 HIS E C 1
ATOM 9801 O O . HIS E 1 126 ? 26.798 -10.815 33.909 1.00 10.81 126 HIS E O 1
ATOM 9808 N N . SER E 1 127 ? 27.141 -13.004 34.423 1.00 12.55 127 SER E N 1
ATOM 9809 C CA . SER E 1 127 ? 25.750 -13.433 34.187 1.00 15.03 127 SER E CA 1
ATOM 9810 C C . SER E 1 127 ? 25.257 -14.181 35.416 1.00 16.07 127 SER E C 1
ATOM 9811 O O . SER E 1 127 ? 24.925 -15.380 35.357 1.00 19.07 127 SER E O 1
ATOM 9814 N N . LEU E 1 128 ? 25.314 -13.507 36.552 1.00 15.86 128 LEU E N 1
ATOM 9815 C CA . LEU E 1 128 ? 24.987 -14.134 37.828 1.00 18.48 128 LEU E CA 1
ATOM 9816 C C . LEU E 1 128 ? 24.309 -13.092 38.715 1.00 14.29 128 LEU E C 1
ATOM 9817 O O . LEU E 1 128 ? 24.605 -11.902 38.621 1.00 13.46 128 LEU E O 1
ATOM 9822 N N . ALA E 1 129 ? 23.338 -13.551 39.493 1.00 14.46 129 ALA E N 1
ATOM 9823 C CA . ALA E 1 129 ? 22.605 -12.712 40.472 1.00 13.49 129 ALA E CA 1
ATOM 9824 C C . ALA E 1 129 ? 22.034 -13.647 41.516 1.00 15.03 129 ALA E C 1
ATOM 9825 O O . ALA E 1 129 ? 21.853 -14.828 41.235 1.00 14.02 129 ALA E O 1
ATOM 9827 N N . ASN E 1 130 ? 21.794 -13.143 42.727 1.00 13.62 130 ASN E N 1
ATOM 9828 C CA . ASN E 1 130 ? 21.184 -13.956 43.774 1.00 16.03 130 ASN E CA 1
ATOM 9829 C C . ASN E 1 130 ? 20.600 -12.994 44.810 1.00 16.45 130 ASN E C 1
ATOM 9830 O O . ASN E 1 130 ? 21.325 -12.187 45.367 1.00 14.78 130 ASN E O 1
ATOM 9835 N N . GLY E 1 131 ? 19.287 -13.074 45.017 1.00 15.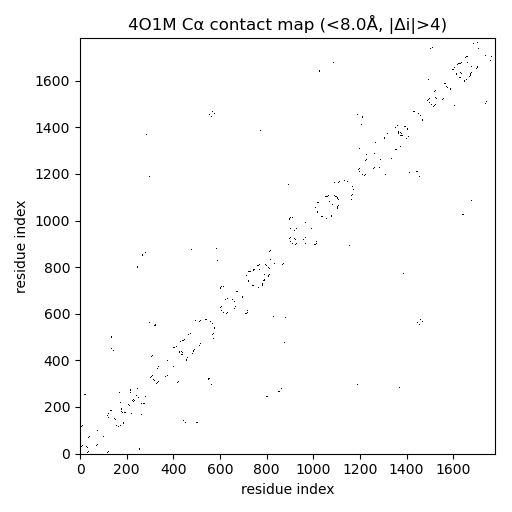74 131 GLY E N 1
ATOM 9836 C CA . GLY E 1 131 ? 18.607 -12.216 45.977 1.00 15.61 131 GLY E CA 1
ATOM 9837 C C . GLY E 1 131 ? 17.756 -13.112 46.842 1.00 16.50 131 GLY E C 1
ATOM 9838 O O . GLY E 1 131 ? 16.671 -13.517 46.418 1.00 17.34 131 GLY E O 1
ATOM 9839 N N . PRO E 1 132 ? 18.237 -13.439 48.047 1.00 16.27 132 PRO E N 1
ATOM 9840 C CA . PRO E 1 132 ? 17.480 -14.377 48.912 1.00 17.11 132 PRO E CA 1
ATOM 9841 C C . PRO E 1 132 ? 16.066 -13.872 49.300 1.00 17.43 132 PRO E C 1
ATOM 9842 O O . PRO E 1 132 ? 15.211 -14.679 49.672 1.00 17.53 132 PRO E O 1
ATOM 9846 N N . GLU E 1 133 ? 15.802 -12.564 49.199 1.00 12.61 133 GLU E N 1
ATOM 9847 C CA . GLU E 1 133 ? 14.483 -12.087 49.557 1.00 14.01 133 GLU E CA 1
ATOM 9848 C C . GLU E 1 133 ? 13.699 -11.522 48.358 1.00 12.95 133 GLU E C 1
ATOM 9849 O O . GLU E 1 133 ? 12.811 -10.661 48.510 1.00 12.44 133 GLU E O 1
ATOM 9855 N N . VAL E 1 134 ? 14.032 -11.995 47.164 1.00 12.52 134 VAL E N 1
ATOM 9856 C CA . VAL E 1 134 ? 13.460 -11.422 45.921 1.00 12.46 134 VAL E CA 1
ATOM 9857 C C . VAL E 1 134 ? 11.916 -11.424 45.881 1.00 12.38 134 VAL E C 1
ATOM 9858 O O . VAL E 1 134 ? 11.305 -10.576 45.242 1.00 13.82 134 VAL E O 1
ATOM 9862 N N . THR E 1 135 ? 11.274 -12.349 46.592 1.00 13.08 135 THR E N 1
ATOM 9863 C CA . THR E 1 135 ? 9.803 -12.379 46.596 1.00 16.05 135 THR E CA 1
ATOM 9864 C C . THR E 1 135 ? 9.210 -11.378 47.599 1.00 16.67 135 THR E C 1
ATOM 9865 O O . THR E 1 135 ? 7.973 -11.244 47.696 1.00 17.03 135 THR E O 1
ATOM 9869 N N . LYS E 1 136 ? 10.058 -10.692 48.364 1.00 14.52 136 LYS E N 1
ATOM 9870 C CA . LYS E 1 136 ? 9.558 -9.741 49.339 1.00 13.97 136 LYS E CA 1
ATOM 9871 C C . LYS E 1 136 ? 9.509 -8.319 48.751 1.00 13.47 136 LYS E C 1
ATOM 9872 O O . LYS E 1 136 ? 10.477 -7.861 48.183 1.00 10.62 136 LYS E O 1
ATOM 9878 N N . PRO E 1 137 ? 8.390 -7.606 48.952 1.00 14.30 137 PRO E N 1
ATOM 9879 C CA . PRO E 1 137 ? 8.414 -6.193 48.631 1.00 15.33 137 PRO E CA 1
ATOM 9880 C C . PRO E 1 137 ? 9.555 -5.479 49.392 1.00 14.79 137 PRO E C 1
ATOM 9881 O O . PRO E 1 137 ? 10.017 -5.930 50.468 1.00 11.97 137 PRO E O 1
ATOM 9885 N N . LEU E 1 138 ? 9.978 -4.350 48.869 1.00 12.66 138 LEU E N 1
ATOM 9886 C CA . LEU E 1 138 ? 11.015 -3.575 49.537 1.00 13.89 138 LEU E CA 1
ATOM 9887 C C . LEU E 1 138 ? 10.651 -3.144 50.957 1.00 13.80 138 LEU E C 1
ATOM 9888 O O . LEU E 1 138 ? 11.516 -3.143 51.852 1.00 15.08 138 LEU E O 1
ATOM 9893 N N . LEU E 1 139 ? 9.379 -2.816 51.201 1.00 13.93 139 LEU E N 1
ATOM 9894 C CA . LEU E 1 139 ? 8.938 -2.520 52.581 1.00 15.49 139 LEU E CA 1
ATOM 9895 C C . LEU E 1 139 ? 8.981 -3.744 53.522 1.00 14.53 139 LEU E C 1
ATOM 9896 O O . LEU E 1 139 ? 8.783 -3.603 54.702 1.00 13.69 139 LEU E O 1
ATOM 9901 N N . GLU E 1 140 ? 9.282 -4.932 53.006 1.00 15.62 140 GLU E N 1
ATOM 9902 C CA . GLU E 1 140 ? 9.364 -6.120 53.866 1.00 17.62 140 GLU E CA 1
ATOM 9903 C C . GLU E 1 140 ? 10.714 -6.793 53.732 1.00 16.99 140 GLU E C 1
ATOM 9904 O O . GLU E 1 140 ? 10.861 -7.947 54.118 1.00 15.81 140 GLU E O 1
ATOM 9910 N N . THR E 1 141 ? 11.678 -6.086 53.152 1.00 13.82 141 THR E N 1
ATOM 9911 C CA . THR E 1 141 ? 12.990 -6.653 52.873 1.00 14.42 141 THR E CA 1
ATOM 9912 C C . THR E 1 141 ? 13.919 -6.241 54.009 1.00 14.03 141 THR E C 1
ATOM 9913 O O . THR E 1 141 ? 13.965 -5.051 54.367 1.00 14.58 141 THR E O 1
ATOM 9917 N N . SER E 1 142 ? 14.617 -7.219 54.588 1.00 12.95 142 SER E N 1
ATOM 9918 C CA . SER E 1 142 ? 15.567 -6.984 55.706 1.00 13.47 142 SER E CA 1
ATOM 9919 C C . SER E 1 142 ? 16.908 -6.417 55.186 1.00 13.05 142 SER E C 1
ATOM 9920 O O . SER E 1 142 ? 17.259 -6.537 53.975 1.00 12.20 142 SER E O 1
ATOM 9923 N N . ARG E 1 143 ? 17.657 -5.807 56.098 1.00 13.31 143 ARG E N 1
ATOM 9924 C CA . ARG E 1 143 ? 18.979 -5.275 55.763 1.00 13.73 143 ARG E CA 1
ATOM 9925 C C . ARG E 1 143 ? 19.856 -6.419 55.273 1.00 12.90 143 ARG E C 1
ATOM 9926 O O . ARG E 1 143 ? 20.544 -6.292 54.280 1.00 12.22 143 ARG E O 1
ATOM 9934 N N . LYS E 1 144 ? 19.817 -7.535 55.990 1.00 13.52 144 LYS E N 1
ATOM 9935 C CA . LYS E 1 144 ? 20.611 -8.681 55.590 1.00 17.66 144 LYS E CA 1
ATOM 9936 C C . LYS E 1 144 ? 20.287 -9.175 54.169 1.00 15.92 144 LYS E C 1
ATOM 9937 O O . LYS E 1 144 ? 21.191 -9.474 53.395 1.00 14.27 144 LYS E O 1
ATOM 9943 N N . GLY E 1 145 ? 19.001 -9.254 53.815 1.00 15.02 145 GLY E N 1
ATOM 9944 C CA . GLY E 1 145 ? 18.639 -9.703 52.440 1.00 12.41 145 GLY E CA 1
ATOM 9945 C C . GLY E 1 145 ? 19.012 -8.704 51.369 1.00 11.15 145 GLY E C 1
ATOM 9946 O O . GLY E 1 145 ? 19.481 -9.073 50.299 1.00 10.68 145 GLY E O 1
ATOM 9947 N N . TYR E 1 146 ? 18.816 -7.421 51.671 1.00 11.03 146 TYR E N 1
ATOM 9948 C CA . TYR E 1 146 ? 19.143 -6.318 50.746 1.00 10.75 146 TYR E CA 1
ATOM 9949 C C . TYR E 1 146 ? 20.661 -6.294 50.470 1.00 10.68 146 TYR E C 1
ATOM 9950 O O . TYR E 1 146 ? 21.091 -6.155 49.318 1.00 9.89 146 TYR E O 1
ATOM 9959 N N . LEU E 1 147 ? 21.454 -6.464 51.529 1.00 10.73 147 LEU E N 1
ATOM 9960 C CA . LEU E 1 147 ? 22.944 -6.467 51.349 1.00 12.01 147 LEU E CA 1
ATOM 9961 C C . LEU E 1 147 ? 23.427 -7.759 50.667 1.00 11.75 147 LEU E C 1
ATOM 9962 O O . LEU E 1 147 ? 24.373 -7.720 49.896 1.00 13.18 147 LEU E O 1
ATOM 9967 N N . ALA E 1 148 ? 22.809 -8.906 50.963 1.00 12.57 148 ALA E N 1
ATOM 9968 C CA . ALA E 1 148 ? 23.162 -10.117 50.199 1.00 13.63 148 ALA E CA 1
ATOM 9969 C C . ALA E 1 148 ? 22.852 -9.908 48.687 1.00 12.52 148 ALA E C 1
ATOM 9970 O O . ALA E 1 148 ? 23.666 -10.281 47.827 1.00 12.19 148 ALA E O 1
ATOM 9972 N N . ALA E 1 149 ? 21.697 -9.338 48.353 1.00 10.60 149 ALA E N 1
ATOM 9973 C CA . ALA E 1 149 ? 21.394 -9.110 46.937 1.00 12.03 149 ALA E CA 1
ATOM 9974 C C . ALA E 1 149 ? 22.497 -8.249 46.280 1.00 12.11 149 ALA E C 1
ATOM 9975 O O . ALA E 1 149 ? 22.959 -8.533 45.170 1.00 12.00 149 ALA E O 1
ATOM 9977 N N . SER E 1 150 ? 22.936 -7.210 46.990 1.00 12.49 150 SER E N 1
ATOM 9978 C CA . SER E 1 150 ? 23.958 -6.300 46.457 1.00 11.56 150 SER E CA 1
ATOM 9979 C C . SER E 1 150 ? 25.327 -7.010 46.356 1.00 14.24 150 SER E C 1
ATOM 9980 O O . SER E 1 150 ? 26.039 -6.873 45.357 1.00 13.24 150 SER E O 1
ATOM 9983 N N . SER E 1 151 ? 25.699 -7.736 47.411 1.00 14.01 151 SER E N 1
ATOM 9984 C CA . SER E 1 151 ? 26.979 -8.452 47.428 1.00 14.13 151 SER E CA 1
ATOM 9985 C C . SER E 1 151 ? 27.060 -9.460 46.250 1.00 14.68 151 SER E C 1
ATOM 9986 O O . SER E 1 151 ? 28.028 -9.477 45.475 1.00 13.30 151 SER E O 1
ATOM 9989 N N . ASN E 1 152 ? 26.037 -10.292 46.141 1.00 12.20 152 ASN E N 1
ATOM 9990 C CA . ASN E 1 152 ? 26.000 -11.342 45.139 1.00 15.61 152 ASN E CA 1
ATOM 9991 C C . ASN E 1 152 ? 25.864 -10.824 43.702 1.00 13.84 152 ASN E C 1
ATOM 9992 O O . ASN E 1 152 ? 26.373 -11.444 42.765 1.00 13.60 152 ASN E O 1
ATOM 9997 N N . SER E 1 153 ? 25.124 -9.732 43.524 1.00 11.46 153 SER E N 1
ATOM 9998 C CA . SER E 1 153 ? 24.658 -9.372 42.184 1.00 12.00 153 SER E CA 1
ATOM 9999 C C . SER E 1 153 ? 25.294 -8.112 41.645 1.00 12.30 153 SER E C 1
ATOM 10000 O O . SER E 1 153 ? 25.260 -7.913 40.423 1.00 13.24 153 SER E O 1
ATOM 10003 N N . ALA E 1 154 ? 25.796 -7.225 42.516 1.00 10.71 154 ALA E N 1
ATOM 10004 C CA . ALA E 1 154 ? 26.363 -5.949 42.031 1.00 10.64 154 ALA E CA 1
ATOM 10005 C C . ALA E 1 154 ? 27.871 -5.910 42.334 1.00 10.67 154 ALA E C 1
ATOM 10006 O O . ALA E 1 154 ? 28.691 -5.766 41.413 1.00 11.69 154 ALA E O 1
ATOM 10008 N N . TYR E 1 155 ? 28.241 -6.044 43.606 1.00 9.82 155 TYR E N 1
ATOM 10009 C CA . TYR E 1 155 ? 29.666 -5.972 43.948 1.00 11.36 155 TYR E CA 1
ATOM 10010 C C . TYR E 1 155 ? 30.456 -7.102 43.247 1.00 10.67 155 TYR E C 1
ATOM 10011 O O . TYR E 1 155 ? 31.594 -6.910 42.884 1.00 11.28 155 TYR E O 1
ATOM 10020 N N . SER E 1 156 ? 29.835 -8.255 43.043 1.00 11.47 156 SER E N 1
ATOM 10021 C CA . SER E 1 156 ? 30.504 -9.365 42.340 1.00 12.33 156 SER E CA 1
ATOM 10022 C C . SER E 1 156 ? 31.042 -8.937 40.964 1.00 12.23 156 SER E C 1
ATOM 10023 O O . SER E 1 156 ? 32.110 -9.430 40.539 1.00 12.57 156 SER E O 1
ATOM 10026 N N . PHE E 1 157 ? 30.357 -8.023 40.287 1.00 11.15 157 PHE E N 1
ATOM 10027 C CA . PHE E 1 157 ? 30.851 -7.513 38.979 1.00 12.19 157 PHE E CA 1
ATOM 10028 C C . PHE E 1 157 ? 32.087 -6.635 39.171 1.00 12.33 157 PHE E C 1
ATOM 10029 O O . PHE E 1 157 ? 33.081 -6.765 38.430 1.00 10.33 157 PHE E O 1
ATOM 10037 N N . VAL E 1 158 ? 32.029 -5.755 40.181 1.00 10.29 158 VAL E N 1
ATOM 10038 C CA . VAL E 1 158 ? 33.195 -4.957 40.523 1.00 10.81 158 VAL E CA 1
ATOM 10039 C C . VAL E 1 158 ? 34.405 -5.823 40.820 1.00 11.97 158 VAL E C 1
ATOM 10040 O O . VAL E 1 158 ? 35.486 -5.576 40.290 1.00 13.23 158 VAL E O 1
ATOM 10044 N N . SER E 1 159 ? 34.219 -6.844 41.659 1.00 10.85 159 SER E N 1
ATOM 10045 C CA . SER E 1 159 ? 35.304 -7.710 42.027 1.00 11.59 159 SER E CA 1
ATOM 10046 C C . SER E 1 159 ? 35.848 -8.486 40.824 1.00 10.93 159 SER E C 1
ATOM 10047 O O . SER E 1 159 ? 37.065 -8.624 40.680 1.00 14.28 159 SER E O 1
ATOM 10050 N N . LEU E 1 160 ? 34.964 -9.021 39.984 1.00 11.67 160 LEU E N 1
ATOM 10051 C CA . LEU E 1 160 ? 35.424 -9.686 38.742 1.00 14.95 160 LEU E CA 1
ATOM 10052 C C . LEU E 1 160 ? 36.354 -8.756 37.941 1.00 13.68 160 LEU E C 1
ATOM 10053 O O . LEU E 1 160 ? 37.431 -9.180 37.545 1.00 12.86 160 LEU E O 1
ATOM 10058 N N . LEU E 1 161 ? 35.949 -7.498 37.721 1.00 13.05 161 LEU E N 1
ATOM 10059 C CA . LEU E 1 161 ? 36.813 -6.552 36.960 1.00 15.10 161 LEU E CA 1
ATOM 10060 C C . LEU E 1 161 ? 38.128 -6.270 37.686 1.00 15.08 161 LEU E C 1
ATOM 10061 O O . LEU E 1 161 ? 39.194 -6.165 37.055 1.00 14.04 161 LEU E O 1
ATOM 10066 N N . GLN E 1 162 ? 38.081 -6.154 39.014 1.00 14.76 162 GLN E N 1
ATOM 10067 C CA . GLN E 1 162 ? 39.311 -5.858 39.753 1.00 13.07 162 GLN E CA 1
ATOM 10068 C C . GLN E 1 162 ? 40.340 -6.983 39.579 1.00 15.41 162 GLN E C 1
ATOM 10069 O O . GLN E 1 162 ? 41.541 -6.724 39.485 1.00 14.54 162 GLN E O 1
ATOM 10075 N N . HIS E 1 163 ? 39.879 -8.233 39.574 1.00 13.48 163 HIS E N 1
ATOM 10076 C CA . HIS E 1 163 ? 40.809 -9.369 39.541 1.00 14.73 163 HIS E CA 1
ATOM 10077 C C . HIS E 1 163 ? 41.090 -9.858 38.122 1.00 15.70 163 HIS E C 1
ATOM 10078 O O . HIS E 1 163 ? 42.123 -10.439 37.854 1.00 15.16 163 HIS E O 1
ATOM 10085 N N . PHE E 1 164 ? 40.145 -9.666 37.214 1.00 14.21 164 PHE E N 1
ATOM 10086 C CA . PHE E 1 164 ? 40.403 -10.071 35.829 1.00 14.38 164 PHE E CA 1
ATOM 10087 C C . PHE E 1 164 ? 41.007 -8.943 35.006 1.00 17.30 164 PHE E C 1
ATOM 10088 O O . PHE E 1 164 ? 41.747 -9.202 34.073 1.00 19.12 164 PHE E O 1
ATOM 10096 N N . GLY E 1 165 ? 40.702 -7.691 35.350 1.00 19.47 165 GLY E N 1
ATOM 10097 C CA . GLY E 1 165 ? 41.263 -6.539 34.637 1.00 16.96 165 GLY E CA 1
ATOM 10098 C C . GLY E 1 165 ? 42.758 -6.627 34.355 1.00 18.56 165 GLY E C 1
ATOM 10099 O O . GLY E 1 165 ? 43.190 -6.390 33.219 1.00 19.90 165 GLY E O 1
ATOM 10100 N N . PRO E 1 166 ? 43.579 -6.944 35.375 1.00 19.54 166 PRO E N 1
ATOM 10101 C CA . PRO E 1 166 ? 45.024 -7.021 35.129 1.00 18.20 166 PRO E CA 1
ATOM 10102 C C . PRO E 1 166 ? 45.400 -8.105 34.111 1.00 17.91 166 PRO E C 1
ATOM 10103 O O . PRO E 1 166 ? 46.498 -8.086 33.589 1.00 17.77 166 PRO E O 1
ATOM 10107 N N . ILE E 1 167 ? 44.506 -9.036 33.808 1.00 15.22 167 ILE E N 1
ATOM 10108 C CA . ILE E 1 167 ? 44.856 -10.068 32.808 1.00 14.90 167 ILE E CA 1
ATOM 10109 C C . ILE E 1 167 ? 44.001 -9.966 31.556 1.00 16.54 167 ILE E C 1
ATOM 10110 O O . ILE E 1 167 ? 43.903 -10.911 30.770 1.00 16.87 167 ILE E O 1
ATOM 10115 N N . MET E 1 168 ? 43.349 -8.817 31.386 1.00 15.33 168 MET E N 1
ATOM 10116 C CA . MET E 1 168 ? 42.618 -8.532 30.179 1.00 13.95 168 MET E CA 1
ATOM 10117 C C . MET E 1 168 ? 43.480 -7.744 29.213 1.00 16.12 168 MET E C 1
ATOM 10118 O O . MET E 1 168 ? 44.149 -6.775 29.621 1.00 15.78 168 MET E O 1
ATOM 10123 N N . ASN E 1 169 ? 43.469 -8.149 27.946 1.00 14.41 169 ASN E N 1
ATOM 10124 C CA . ASN E 1 169 ? 44.186 -7.417 26.899 1.00 16.40 169 ASN E CA 1
ATOM 10125 C C . ASN E 1 169 ? 43.544 -6.063 26.635 1.00 15.48 169 ASN E C 1
ATOM 10126 O O . ASN E 1 169 ? 42.326 -5.926 26.751 1.00 13.81 169 ASN E O 1
ATOM 10131 N N . GLU E 1 170 ? 44.366 -5.071 26.284 1.00 14.48 170 GLU E N 1
ATOM 10132 C CA . GLU E 1 170 ? 43.864 -3.784 25.883 1.00 15.63 170 GLU E CA 1
ATOM 10133 C C . GLU E 1 170 ? 42.885 -3.959 24.713 1.00 14.83 170 GLU E C 1
ATOM 10134 O O . GLU E 1 170 ? 43.138 -4.756 23.812 1.00 14.84 170 GLU E O 1
ATOM 10140 N N . GLY E 1 171 ? 41.783 -3.210 24.705 1.00 13.70 171 GLY E N 1
ATOM 10141 C CA . GLY E 1 171 ? 40.734 -3.429 23.705 1.00 14.65 171 GLY E CA 1
ATOM 10142 C C . GLY E 1 171 ? 39.773 -4.572 24.067 1.00 14.07 171 GLY E C 1
ATOM 10143 O O . GLY E 1 171 ? 38.816 -4.822 23.336 1.00 18.59 171 GLY E O 1
ATOM 10144 N N . GLY E 1 172 ? 39.996 -5.241 25.192 1.00 11.87 172 GLY E N 1
ATOM 10145 C CA . GLY E 1 172 ? 39.065 -6.250 25.685 1.00 12.95 172 GLY E CA 1
ATOM 10146 C C . GLY E 1 172 ? 37.761 -5.605 26.184 1.00 12.22 172 GLY E C 1
ATOM 10147 O O . GLY E 1 172 ? 37.606 -4.369 26.207 1.00 10.90 172 GLY E O 1
ATOM 10148 N N . SER E 1 173 ? 36.858 -6.448 26.637 1.00 10.37 173 SER E N 1
ATOM 10149 C CA . SER E 1 173 ? 35.481 -6.073 26.825 1.00 11.42 173 SER E CA 1
ATOM 10150 C C . SER E 1 173 ? 34.814 -6.899 27.917 1.00 9.95 173 SER E C 1
ATOM 10151 O O . SER E 1 173 ? 35.055 -8.087 28.012 1.00 9.72 173 SER E O 1
ATOM 10154 N N . ALA E 1 174 ? 33.956 -6.275 28.717 1.00 7.57 174 ALA E N 1
ATOM 10155 C CA . ALA E 1 174 ? 33.206 -6.969 29.764 1.00 9.98 174 ALA E CA 1
ATOM 10156 C C . ALA E 1 174 ? 31.731 -6.583 29.595 1.00 11.12 174 ALA E C 1
ATOM 10157 O O . ALA E 1 174 ? 31.417 -5.452 29.201 1.00 11.23 174 ALA E O 1
ATOM 10159 N N . VAL E 1 175 ? 30.843 -7.496 29.928 1.00 8.58 175 VAL E N 1
ATOM 10160 C CA . VAL E 1 175 ? 29.428 -7.227 29.889 1.00 9.21 175 VAL E CA 1
ATOM 10161 C C . VAL E 1 175 ? 28.739 -7.857 31.096 1.00 10.20 175 VAL E C 1
ATOM 10162 O O . VAL E 1 175 ? 29.142 -8.938 31.584 1.00 10.42 175 VAL E O 1
ATOM 10166 N N . THR E 1 176 ? 27.692 -7.178 31.574 1.00 10.14 176 THR E N 1
ATOM 10167 C CA . THR E 1 176 ? 26.862 -7.716 32.636 1.00 10.14 176 THR E CA 1
ATOM 10168 C C . THR E 1 176 ? 25.406 -7.640 32.227 1.00 10.17 176 THR E C 1
ATOM 10169 O O . THR E 1 176 ? 25.075 -7.001 31.238 1.00 10.02 176 THR E O 1
ATOM 10173 N N . LEU E 1 177 ? 24.535 -8.304 32.982 1.00 8.54 177 LEU E N 1
ATOM 10174 C CA . LEU E 1 177 ? 23.107 -8.318 32.685 1.00 9.68 177 LEU E CA 1
ATOM 10175 C C . LEU E 1 177 ? 22.296 -7.651 33.773 1.00 10.82 177 LEU E C 1
ATOM 10176 O O . LEU E 1 177 ? 22.444 -7.927 34.974 1.00 12.32 177 LEU E O 1
ATOM 10181 N N . SER E 1 178 ? 21.406 -6.781 33.331 1.00 10.16 178 SER E N 1
ATOM 10182 C CA . SER E 1 178 ? 20.535 -6.049 34.224 1.00 9.51 178 SER E CA 1
ATOM 10183 C C . SER E 1 178 ? 19.082 -6.230 33.752 1.00 8.67 178 SER E C 1
ATOM 10184 O O . SER E 1 178 ? 18.783 -7.026 32.845 1.00 7.06 178 SER E O 1
ATOM 10187 N N . TYR E 1 179 ? 18.198 -5.459 34.341 1.00 9.19 179 TYR E N 1
ATOM 10188 C CA . TYR E 1 179 ? 16.787 -5.543 34.091 1.00 8.16 179 TYR E CA 1
ATOM 10189 C C . TYR E 1 179 ? 16.177 -4.154 34.343 1.00 10.06 179 TYR E C 1
ATOM 10190 O O . TYR E 1 179 ? 16.677 -3.394 35.195 1.00 10.01 179 TYR E O 1
ATOM 10199 N N . LEU E 1 180 ? 15.084 -3.870 33.635 1.00 8.53 180 LEU E N 1
ATOM 10200 C CA . LEU E 1 180 ? 14.325 -2.584 33.688 1.00 11.08 180 LEU E CA 1
ATOM 10201 C C . LEU E 1 180 ? 13.964 -2.096 35.087 1.00 11.00 180 LEU E C 1
ATOM 10202 O O . LEU E 1 180 ? 13.803 -0.877 35.300 1.00 7.09 180 LEU E O 1
ATOM 10207 N N . ALA E 1 181 ? 13.801 -3.047 36.015 1.00 9.38 181 ALA E N 1
ATOM 10208 C CA . ALA E 1 181 ? 13.490 -2.739 37.404 1.00 9.40 181 ALA E CA 1
ATOM 10209 C C . ALA E 1 181 ? 14.508 -1.785 38.040 1.00 10.43 181 ALA E C 1
ATOM 10210 O O . ALA E 1 181 ? 14.168 -1.073 38.995 1.00 11.92 181 ALA E O 1
ATOM 10212 N N . ALA E 1 182 ? 15.738 -1.760 37.513 1.00 8.80 182 ALA E N 1
ATOM 10213 C CA . ALA E 1 182 ? 16.751 -0.807 37.985 1.00 11.90 182 ALA E CA 1
ATOM 10214 C C . ALA E 1 182 ? 16.324 0.645 37.717 1.00 11.95 182 ALA E C 1
ATOM 10215 O O . ALA E 1 182 ? 16.726 1.531 38.434 1.00 15.09 182 ALA E O 1
ATOM 10217 N N . GLU E 1 183 ? 15.483 0.874 36.716 1.00 11.88 183 GLU E N 1
ATOM 10218 C CA . GLU E 1 183 ? 15.137 2.255 36.304 1.00 12.42 183 GLU E CA 1
ATOM 10219 C C . GLU E 1 183 ? 13.690 2.616 36.570 1.00 12.53 183 GLU E C 1
ATOM 10220 O O . GLU E 1 183 ? 13.372 3.790 36.790 1.00 11.54 183 GLU E O 1
ATOM 10226 N N . ARG E 1 184 ? 12.804 1.629 36.537 1.00 10.29 184 ARG E N 1
ATOM 10227 C CA . ARG E 1 184 ? 11.378 1.882 36.753 1.00 12.43 184 ARG E CA 1
ATOM 10228 C C . ARG E 1 184 ? 10.831 0.732 37.558 1.00 12.27 184 ARG E C 1
ATOM 10229 O O . ARG E 1 184 ? 11.384 -0.352 37.522 1.00 14.85 184 ARG E O 1
ATOM 10237 N N . VAL E 1 185 ? 9.751 0.971 38.277 1.00 9.40 185 VAL E N 1
ATOM 10238 C CA . VAL E 1 185 ? 9.234 -0.019 39.212 1.00 11.78 185 VAL E CA 1
ATOM 10239 C C . VAL E 1 185 ? 8.573 -1.234 38.518 1.00 13.11 185 VAL E C 1
ATOM 10240 O O . VAL E 1 185 ? 7.649 -1.072 37.711 1.00 12.32 185 VAL E O 1
ATOM 10244 N N . VAL E 1 186 ? 9.056 -2.444 38.847 1.00 10.94 186 VAL E N 1
ATOM 10245 C CA . VAL E 1 186 ? 8.420 -3.659 38.392 1.00 12.01 186 VAL E CA 1
ATOM 10246 C C . VAL E 1 186 ? 7.996 -4.421 39.643 1.00 14.18 186 VAL E C 1
ATOM 10247 O O . VAL E 1 186 ? 8.837 -5.000 40.309 1.00 13.50 186 VAL E O 1
ATOM 10251 N N . PRO E 1 187 ? 6.690 -4.431 39.950 1.00 16.14 187 PRO E N 1
ATOM 10252 C CA . PRO E 1 187 ? 6.159 -5.189 41.094 1.00 19.14 187 PRO E CA 1
ATOM 10253 C C . PRO E 1 187 ? 6.570 -6.648 41.053 1.00 21.16 187 PRO E C 1
ATOM 10254 O O . PRO E 1 187 ? 6.555 -7.261 40.000 1.00 23.00 187 PRO E O 1
ATOM 10258 N N . GLY E 1 188 ? 6.983 -7.188 42.188 1.00 20.56 188 GLY E N 1
ATOM 10259 C CA . GLY E 1 188 ? 7.406 -8.587 42.243 1.00 19.55 188 GLY E CA 1
ATOM 10260 C C . GLY E 1 188 ? 8.903 -8.771 42.110 1.00 19.06 188 GLY E C 1
ATOM 10261 O O . GLY E 1 188 ? 9.403 -9.847 42.423 1.00 17.00 188 GLY E O 1
ATOM 10262 N N . TYR E 1 189 ? 9.638 -7.750 41.627 1.00 14.99 189 TYR E N 1
ATOM 10263 C CA . TYR E 1 189 ? 11.105 -7.881 41.593 1.00 13.17 189 TYR E CA 1
ATOM 10264 C C . TYR E 1 189 ? 11.646 -7.251 42.884 1.00 12.56 189 TYR E C 1
ATOM 10265 O O . TYR E 1 189 ? 12.122 -6.112 42.896 1.00 11.66 189 TYR E O 1
ATOM 10274 N N . GLY E 1 190 ? 11.512 -7.986 43.983 1.00 13.68 190 GLY E N 1
ATOM 10275 C CA . GLY E 1 190 ? 11.754 -7.417 45.330 1.00 12.32 190 GLY E CA 1
ATOM 10276 C C . GLY E 1 190 ? 13.095 -7.774 45.945 1.00 11.81 190 GLY E C 1
ATOM 10277 O O . GLY E 1 190 ? 14.072 -8.029 45.243 1.00 11.58 190 GLY E O 1
ATOM 10278 N N . GLY E 1 191 ? 13.138 -7.754 47.272 1.00 12.00 191 GLY E N 1
ATOM 10279 C CA . GLY E 1 191 ? 14.333 -8.154 48.017 1.00 12.59 191 GLY E CA 1
ATOM 10280 C C . GLY E 1 191 ? 15.553 -7.250 47.839 1.00 11.49 191 GLY E C 1
ATOM 10281 O O . GLY E 1 191 ? 16.683 -7.651 48.150 1.00 13.70 191 GLY E O 1
ATOM 10282 N N . GLY E 1 192 ? 15.350 -6.032 47.353 1.00 10.18 192 GLY E N 1
ATOM 10283 C CA . GLY E 1 192 ? 16.499 -5.197 47.006 1.00 9.97 192 GLY E CA 1
ATOM 10284 C C . GLY E 1 192 ? 17.214 -5.578 45.704 1.00 12.97 192 GLY E C 1
ATOM 10285 O O . GLY E 1 192 ? 18.318 -5.095 45.458 1.00 10.89 192 GLY E O 1
ATOM 10286 N N . MET E 1 193 ? 16.607 -6.446 44.880 1.00 12.24 193 MET E N 1
ATOM 10287 C CA . MET E 1 193 ? 17.201 -6.778 43.607 1.00 9.90 193 MET E CA 1
ATOM 10288 C C . MET E 1 193 ? 17.083 -5.622 42.630 1.00 11.11 193 MET E C 1
ATOM 10289 O O . MET E 1 193 ? 17.960 -5.457 41.784 1.00 8.78 193 MET E O 1
ATOM 10294 N N . SER E 1 194 ? 16.019 -4.815 42.740 1.00 8.74 194 SER E N 1
ATOM 10295 C CA . SER E 1 194 ? 15.894 -3.692 41.819 1.00 10.93 194 SER E CA 1
ATOM 10296 C C . SER E 1 194 ? 17.040 -2.684 42.141 1.00 9.77 194 SER E C 1
ATOM 10297 O O . SER E 1 194 ? 17.694 -2.131 41.245 1.00 9.00 194 SER E O 1
ATOM 10300 N N . SER E 1 195 ? 17.287 -2.491 43.425 1.00 9.19 195 SER E N 1
ATOM 10301 C CA . SER E 1 195 ? 18.342 -1.594 43.920 1.00 9.32 195 SER E CA 1
ATOM 10302 C C . SER E 1 195 ? 19.730 -2.125 43.515 1.00 8.06 195 SER E C 1
ATOM 10303 O O . SER E 1 195 ? 20.596 -1.348 43.129 1.00 8.93 195 SER E O 1
ATOM 10306 N N . ALA E 1 196 ? 19.936 -3.436 43.622 1.00 7.82 196 ALA E N 1
ATOM 10307 C CA . ALA E 1 196 ? 21.192 -4.062 43.146 1.00 9.94 196 ALA E CA 1
ATOM 10308 C C . ALA E 1 196 ? 21.440 -3.904 41.661 1.00 8.09 196 ALA E C 1
ATOM 10309 O O . ALA E 1 196 ? 22.583 -3.611 41.250 1.00 8.00 196 ALA E O 1
ATOM 10311 N N . LYS E 1 197 ? 20.398 -4.028 40.846 1.00 9.22 197 LYS E N 1
ATOM 10312 C CA . LYS E 1 197 ? 20.585 -3.820 39.403 1.00 8.38 197 LYS E CA 1
ATOM 10313 C C . LYS E 1 197 ? 20.853 -2.330 39.108 1.00 8.17 197 LYS E C 1
ATOM 10314 O O . LYS E 1 197 ? 21.608 -2.026 38.195 1.00 9.53 197 LYS E O 1
ATOM 10320 N N . ALA E 1 198 ? 20.226 -1.405 39.842 1.00 7.94 198 ALA E N 1
ATOM 10321 C CA . ALA E 1 198 ? 20.578 0.042 39.670 1.00 8.52 198 ALA E CA 1
ATOM 10322 C C . ALA E 1 198 ? 22.059 0.318 40.027 1.00 8.31 198 ALA E C 1
ATOM 10323 O O . ALA E 1 198 ? 22.741 1.074 39.352 1.00 8.80 198 ALA E O 1
ATOM 10325 N N . ALA E 1 199 ? 22.525 -0.260 41.122 1.00 9.17 199 ALA E N 1
ATOM 10326 C CA . ALA E 1 199 ? 23.943 -0.137 41.513 1.00 9.76 199 ALA E CA 1
ATOM 10327 C C . ALA E 1 199 ? 24.837 -0.772 40.426 1.00 9.03 199 ALA E C 1
ATOM 10328 O O . ALA E 1 199 ? 25.887 -0.239 40.097 1.00 11.57 199 ALA E O 1
ATOM 10330 N N . LEU E 1 200 ? 24.425 -1.917 39.895 1.00 9.36 200 LEU E N 1
ATOM 10331 C CA . LEU E 1 200 ? 25.157 -2.609 38.822 1.00 10.10 200 LEU E CA 1
ATOM 10332 C C . LEU E 1 200 ? 25.257 -1.779 37.526 1.00 11.03 200 LEU E C 1
ATOM 10333 O O . LEU E 1 200 ? 26.353 -1.715 36.900 1.00 10.44 200 LEU E O 1
ATOM 10338 N N . GLU E 1 201 ? 24.162 -1.094 37.132 1.00 8.97 201 GLU E N 1
ATOM 10339 C CA . GLU E 1 201 ? 24.236 -0.234 35.922 1.00 10.06 201 GLU E CA 1
ATOM 10340 C C . GLU E 1 201 ? 25.126 0.982 36.191 1.00 11.12 201 GLU E C 1
ATOM 10341 O O . GLU E 1 201 ? 25.866 1.437 35.317 1.00 7.92 201 GLU E O 1
ATOM 10347 N N . SER E 1 202 ? 25.085 1.491 37.419 1.00 8.73 202 SER E N 1
ATOM 10348 C CA . SER E 1 202 ? 25.910 2.646 37.757 1.00 11.91 202 SER E CA 1
ATOM 10349 C C . SER E 1 202 ? 27.400 2.252 37.779 1.00 11.90 202 SER E C 1
ATOM 10350 O O . SER E 1 202 ? 28.262 2.986 37.273 1.00 13.07 202 SER E O 1
ATOM 10353 N N . ASP E 1 203 ? 27.692 1.124 38.418 1.00 11.46 203 ASP E N 1
ATOM 10354 C CA . ASP E 1 203 ? 29.043 0.551 38.354 1.00 13.21 203 ASP E CA 1
ATOM 10355 C C . ASP E 1 203 ? 29.539 0.222 36.937 1.00 11.05 203 ASP E C 1
ATOM 10356 O O . ASP E 1 203 ? 30.739 0.408 36.644 1.00 11.50 203 ASP E O 1
ATOM 10361 N N . THR E 1 204 ? 28.644 -0.225 36.062 1.00 9.86 204 THR E N 1
ATOM 10362 C CA . THR E 1 204 ? 28.977 -0.392 34.633 1.00 8.80 204 THR E CA 1
ATOM 10363 C C . THR E 1 204 ? 29.575 0.928 34.076 1.00 9.57 204 THR E C 1
ATOM 10364 O O . THR E 1 204 ? 30.642 0.931 33.451 1.00 9.03 204 THR E O 1
ATOM 10368 N N . ARG E 1 205 ? 28.922 2.053 34.340 1.00 9.58 205 ARG E N 1
ATOM 10369 C CA . ARG E 1 205 ? 29.437 3.350 33.866 1.00 8.40 205 ARG E CA 1
ATOM 10370 C C . ARG E 1 205 ? 30.744 3.716 34.579 1.00 9.33 205 ARG E C 1
ATOM 10371 O O . ARG E 1 205 ? 31.695 4.167 33.939 1.00 8.87 205 ARG E O 1
ATOM 10379 N N . THR E 1 206 ? 30.784 3.583 35.911 1.00 8.27 206 THR E N 1
ATOM 10380 C CA . THR E 1 206 ? 31.977 3.979 36.644 1.00 9.80 206 THR E CA 1
ATOM 10381 C C . THR E 1 206 ? 33.163 3.116 36.206 1.00 10.67 206 THR E C 1
ATOM 10382 O O . THR E 1 206 ? 34.275 3.616 36.028 1.00 10.33 206 THR E O 1
ATOM 10386 N N . LEU E 1 207 ? 32.952 1.806 36.084 1.00 8.87 207 LEU E N 1
ATOM 10387 C CA . LEU E 1 207 ? 34.020 0.922 35.639 1.00 10.13 207 LEU E CA 1
ATOM 10388 C C . LEU E 1 207 ? 34.416 1.141 34.168 1.00 11.55 207 LEU E C 1
ATOM 10389 O O . LEU E 1 207 ? 35.581 0.960 33.796 1.00 12.15 207 LEU E O 1
ATOM 10394 N N . ALA E 1 208 ? 33.466 1.543 33.344 1.00 8.46 208 ALA E N 1
ATOM 10395 C CA . ALA E 1 208 ? 33.802 1.955 31.967 1.00 9.90 208 ALA E CA 1
ATOM 10396 C C . ALA E 1 208 ? 34.861 3.063 32.029 1.00 9.80 208 ALA E C 1
ATOM 10397 O O . ALA E 1 208 ? 35.858 3.036 31.278 1.00 11.94 208 ALA E O 1
ATOM 10399 N N . TRP E 1 209 ? 34.670 4.031 32.920 1.00 11.20 209 TRP E N 1
ATOM 10400 C CA . TRP E 1 209 ? 35.649 5.123 33.062 1.00 10.74 209 TRP E CA 1
ATOM 10401 C C . TRP E 1 209 ? 36.956 4.565 33.619 1.00 12.60 209 TRP E C 1
ATOM 10402 O O . TRP E 1 209 ? 38.016 4.722 33.014 1.00 11.47 209 TRP E O 1
ATOM 10413 N N . GLU E 1 210 ? 36.878 3.867 34.747 1.00 11.73 210 GLU E N 1
ATOM 10414 C CA . GLU E 1 210 ? 38.096 3.431 35.429 1.00 14.93 210 GLU E CA 1
ATOM 10415 C C . GLU E 1 210 ? 38.868 2.412 34.609 1.00 13.44 210 GLU E C 1
ATOM 10416 O O . GLU E 1 210 ? 40.085 2.553 34.420 1.00 12.33 210 GLU E O 1
ATOM 10422 N N . ALA E 1 211 ? 38.168 1.379 34.126 1.00 11.56 211 ALA E N 1
ATOM 10423 C CA . ALA E 1 211 ? 38.819 0.357 33.313 1.00 12.15 211 ALA E CA 1
ATOM 10424 C C . ALA E 1 211 ? 39.160 0.839 31.898 1.00 11.35 211 ALA E C 1
ATOM 10425 O O . ALA E 1 211 ? 40.167 0.386 31.313 1.00 12.68 211 ALA E O 1
ATOM 10427 N N . GLY E 1 212 ? 38.341 1.719 31.337 1.00 9.48 212 GLY E N 1
ATOM 10428 C CA . GLY E 1 212 ? 38.682 2.333 30.043 1.00 11.72 212 GLY E CA 1
ATOM 10429 C C . GLY E 1 212 ? 39.995 3.127 30.109 1.00 13.52 212 GLY E C 1
ATOM 10430 O O . GLY E 1 212 ? 40.863 2.986 29.244 1.00 13.94 212 GLY E O 1
ATOM 10431 N N . GLN E 1 213 ? 40.179 3.911 31.168 1.00 12.42 213 GLN E N 1
ATOM 10432 C CA . GLN E 1 213 ? 41.423 4.709 31.339 1.00 12.53 213 GLN E CA 1
ATOM 10433 C C . GLN E 1 213 ? 42.628 3.860 31.682 1.00 14.49 213 GLN E C 1
ATOM 10434 O O . GLN E 1 213 ? 43.725 4.086 31.176 1.00 14.30 213 GLN E O 1
ATOM 10440 N N . LYS E 1 214 ? 42.439 2.872 32.553 1.00 13.46 214 LYS E N 1
ATOM 10441 C CA . LYS E 1 214 ? 43.573 2.137 33.084 1.00 15.35 214 LYS E CA 1
ATOM 10442 C C . LYS E 1 214 ? 43.963 1.011 32.149 1.00 16.60 214 LYS E C 1
ATOM 10443 O O . LYS E 1 214 ? 45.160 0.795 31.902 1.00 18.90 214 LYS E O 1
ATOM 10449 N N . TYR E 1 215 ? 42.967 0.249 31.677 1.00 14.92 215 TYR E N 1
ATOM 10450 C CA . TYR E 1 215 ? 43.247 -0.965 30.907 1.00 15.56 215 TYR E CA 1
ATOM 10451 C C . TYR E 1 215 ? 42.915 -0.885 29.419 1.00 14.85 215 TYR E C 1
ATOM 10452 O O . TYR E 1 215 ? 43.263 -1.799 28.659 1.00 15.42 215 TYR E O 1
ATOM 10461 N N . GLY E 1 216 ? 42.250 0.189 29.001 1.00 14.48 216 GLY E N 1
ATOM 10462 C CA . GLY E 1 216 ? 41.664 0.273 27.625 1.00 14.10 216 GLY E CA 1
ATOM 10463 C C . GLY E 1 216 ? 40.607 -0.798 27.431 1.00 14.24 216 GLY E C 1
ATOM 10464 O O . GLY E 1 216 ? 40.443 -1.355 26.317 1.00 13.49 216 GLY E O 1
ATOM 10465 N N . VAL E 1 217 ? 39.918 -1.139 28.528 1.00 13.03 217 VAL E N 1
ATOM 10466 C CA . VAL E 1 217 ? 38.865 -2.161 28.483 1.00 11.17 217 VAL E CA 1
ATOM 10467 C C . VAL E 1 217 ? 37.475 -1.493 28.469 1.00 11.94 217 VAL E C 1
ATOM 10468 O O . VAL E 1 217 ? 37.234 -0.492 29.179 1.00 11.12 217 VAL E O 1
ATOM 10472 N N . ARG E 1 218 ? 36.574 -2.046 27.652 1.00 10.35 218 ARG E N 1
ATOM 10473 C CA . ARG E 1 218 ? 35.207 -1.569 27.541 1.00 10.41 218 ARG E CA 1
ATOM 10474 C C . ARG E 1 218 ? 34.316 -2.305 28.525 1.00 10.83 218 ARG E C 1
ATOM 10475 O O . ARG E 1 218 ? 34.506 -3.502 28.767 1.00 11.52 218 ARG E O 1
ATOM 10483 N N . VAL E 1 219 ? 33.332 -1.604 29.065 1.00 8.42 219 VAL E N 1
ATOM 10484 C CA . VAL E 1 219 ? 32.429 -2.207 30.047 1.00 8.49 219 VAL E CA 1
ATOM 10485 C C . VAL E 1 219 ? 30.998 -1.780 29.726 1.00 8.68 219 VAL E C 1
ATOM 10486 O O . VAL E 1 219 ? 30.707 -0.588 29.706 1.00 9.47 219 VAL E O 1
ATOM 10490 N N . ASN E 1 220 ? 30.111 -2.752 29.525 1.00 6.61 220 ASN E N 1
ATOM 10491 C CA . ASN E 1 220 ? 28.739 -2.450 29.144 1.00 5.49 220 ASN E CA 1
ATOM 10492 C C . ASN E 1 220 ? 27.758 -3.381 29.841 1.00 5.72 220 ASN E C 1
ATOM 10493 O O . ASN E 1 220 ? 28.145 -4.418 30.441 1.00 9.50 220 ASN E O 1
ATOM 10498 N N . ALA E 1 221 ? 26.497 -2.990 29.813 1.00 5.24 221 ALA E N 1
ATOM 10499 C CA . ALA E 1 221 ? 25.409 -3.825 30.354 1.00 6.75 221 ALA E CA 1
ATOM 10500 C C . ALA E 1 221 ? 24.327 -4.073 29.309 1.00 7.90 221 ALA E C 1
ATOM 10501 O O . ALA E 1 221 ? 24.065 -3.211 28.470 1.00 10.27 221 ALA E O 1
ATOM 10503 N N . ILE E 1 222 ? 23.670 -5.237 29.394 1.00 6.39 222 ILE E N 1
ATOM 10504 C CA . ILE E 1 222 ? 22.472 -5.515 28.641 1.00 8.56 222 ILE E CA 1
ATOM 10505 C C . ILE E 1 222 ? 21.327 -5.541 29.628 1.00 9.77 222 ILE E C 1
ATOM 10506 O O . ILE E 1 222 ? 21.401 -6.259 30.641 1.00 9.40 222 ILE E O 1
ATOM 10511 N N . SER E 1 223 ? 20.290 -4.735 29.370 1.00 9.02 223 SER E N 1
ATOM 10512 C CA . SER E 1 223 ? 19.095 -4.818 30.176 1.00 9.44 223 SER E CA 1
ATOM 10513 C C . SER E 1 223 ? 18.139 -5.741 29.431 1.00 8.74 223 SER E C 1
ATOM 10514 O O . SER E 1 223 ? 17.565 -5.369 28.413 1.00 7.52 223 SER E O 1
ATOM 10517 N N . ALA E 1 224 ? 17.983 -6.967 29.943 1.00 7.63 224 ALA E N 1
ATOM 10518 C CA . ALA E 1 224 ? 17.293 -8.022 29.223 1.00 9.72 224 ALA E CA 1
ATOM 10519 C C . ALA E 1 224 ? 15.815 -8.118 29.652 1.00 9.78 224 ALA E C 1
ATOM 10520 O O . ALA E 1 224 ? 15.453 -7.717 30.746 1.00 10.95 224 ALA E O 1
ATOM 10522 N N . GLY E 1 225 ? 14.990 -8.641 28.764 1.00 10.08 225 GLY E N 1
ATOM 10523 C CA . GLY E 1 225 ? 13.640 -9.022 29.076 1.00 8.78 225 GLY E CA 1
ATOM 10524 C C . GLY E 1 225 ? 13.535 -10.328 29.838 1.00 10.99 225 GLY E C 1
ATOM 10525 O O . GLY E 1 225 ? 14.540 -11.015 30.105 1.00 10.40 225 GLY E O 1
ATOM 10526 N N . PRO E 1 226 ? 12.307 -10.696 30.185 1.00 11.51 226 PRO E N 1
ATOM 10527 C CA . PRO E 1 226 ? 12.104 -11.888 31.007 1.00 12.67 226 PRO E CA 1
ATOM 10528 C C . PRO E 1 226 ? 12.338 -13.178 30.231 1.00 12.09 226 PRO E C 1
ATOM 10529 O O . PRO E 1 226 ? 11.980 -13.279 29.049 1.00 11.66 226 PRO E O 1
ATOM 10533 N N . LEU E 1 227 ? 12.951 -14.147 30.916 1.00 12.11 227 LEU E N 1
ATOM 10534 C CA . LEU E 1 227 ? 13.357 -15.420 30.346 1.00 12.75 227 LEU E CA 1
ATOM 10535 C C . LEU E 1 227 ? 13.049 -16.511 31.378 1.00 14.05 227 LEU E C 1
ATOM 10536 O O . LEU E 1 227 ? 13.409 -16.360 32.584 1.00 13.14 227 LEU E O 1
ATOM 10541 N N . LYS E 1 228 ? 12.426 -17.600 30.924 1.00 14.95 228 LYS E N 1
ATOM 10542 C CA . LYS E 1 228 ? 12.161 -18.735 31.842 1.00 18.08 228 LYS E CA 1
ATOM 10543 C C . LYS E 1 228 ? 13.417 -19.610 32.029 1.00 18.00 228 LYS E C 1
ATOM 10544 O O . LYS E 1 228 ? 13.493 -20.727 31.557 1.00 17.53 228 LYS E O 1
ATOM 10550 N N . SER E 1 229 ? 14.404 -19.071 32.737 1.00 15.04 229 SER E N 1
ATOM 10551 C CA . SER E 1 229 ? 15.637 -19.778 33.070 1.00 16.96 229 SER E CA 1
ATOM 10552 C C . SER E 1 229 ? 15.338 -20.661 34.280 1.00 18.52 229 SER E C 1
ATOM 10553 O O . SER E 1 229 ? 14.226 -20.588 34.835 1.00 16.17 229 SER E O 1
ATOM 10556 N N . ARG E 1 230 ? 16.297 -21.485 34.706 1.00 18.69 230 ARG E N 1
ATOM 10557 C CA . ARG E 1 230 ? 16.106 -22.261 35.959 1.00 22.05 230 ARG E CA 1
ATOM 10558 C C . ARG E 1 230 ? 15.969 -21.327 37.173 1.00 22.09 230 ARG E C 1
ATOM 10559 O O . ARG E 1 230 ? 15.092 -21.523 38.018 1.00 21.33 230 ARG E O 1
ATOM 10567 N N . ALA E 1 231 ? 16.794 -20.281 37.245 1.00 19.92 231 ALA E N 1
ATOM 10568 C CA . ALA E 1 231 ? 16.664 -19.336 38.370 1.00 22.58 231 ALA E CA 1
ATOM 10569 C C . ALA E 1 231 ? 15.258 -18.720 38.450 1.00 22.18 231 ALA E C 1
ATOM 10570 O O . ALA E 1 231 ? 14.659 -18.614 39.546 1.00 21.92 231 ALA E O 1
ATOM 10572 N N . ALA E 1 232 ? 14.729 -18.332 37.290 1.00 22.21 232 ALA E N 1
ATOM 10573 C CA . ALA E 1 232 ? 13.446 -17.625 37.214 1.00 21.37 232 ALA E CA 1
ATOM 10574 C C . ALA E 1 232 ? 12.283 -18.537 37.556 1.00 22.26 232 ALA E C 1
ATOM 10575 O O . ALA E 1 232 ? 11.382 -18.152 38.298 1.00 21.82 232 ALA E O 1
ATOM 10577 N N . SER E 1 233 ? 12.304 -19.765 37.046 1.00 24.04 233 SER E N 1
ATOM 10578 C CA . SER E 1 233 ? 11.193 -20.662 37.283 1.00 27.59 233 SER E CA 1
ATOM 10579 C C . SER E 1 233 ? 11.204 -21.273 38.696 1.00 31.11 233 SER E C 1
ATOM 10580 O O . SER E 1 233 ? 10.194 -21.815 39.134 1.00 29.10 233 SER E O 1
ATOM 10583 N N . ALA E 1 234 ? 12.330 -21.171 39.406 1.00 33.15 234 ALA E N 1
ATOM 10584 C CA . ALA E 1 234 ? 12.443 -21.684 40.790 1.00 36.73 234 ALA E CA 1
ATOM 10585 C C . ALA E 1 234 ? 11.734 -20.787 41.824 1.00 38.31 234 ALA E C 1
ATOM 10586 O O . ALA E 1 234 ? 11.326 -21.254 42.886 1.00 40.81 234 ALA E O 1
ATOM 10588 N N . ILE E 1 235 ? 11.602 -19.502 41.511 1.00 39.23 235 ILE E N 1
ATOM 10589 C CA . ILE E 1 235 ? 10.960 -18.533 42.410 1.00 39.90 235 ILE E CA 1
ATOM 10590 C C . ILE E 1 235 ? 9.467 -18.854 42.628 1.00 41.31 235 ILE E C 1
ATOM 10591 O O . ILE E 1 235 ? 8.716 -19.026 41.662 1.00 41.23 235 ILE E O 1
ATOM 10596 N N . SER E 1 242 ? 2.583 -18.450 38.957 1.00 39.57 242 SER E N 1
ATOM 10597 C CA . SER E 1 242 ? 3.621 -18.846 38.025 1.00 35.14 242 SER E CA 1
ATOM 10598 C C . SER E 1 242 ? 4.226 -17.511 37.550 1.00 35.89 242 SER E C 1
ATOM 10599 O O . SER E 1 242 ? 3.979 -17.045 36.444 1.00 36.32 242 SER E O 1
ATOM 10602 N N . PHE E 1 243 ? 5.001 -16.872 38.417 1.00 34.06 243 PHE E N 1
ATOM 10603 C CA . PHE E 1 243 ? 5.382 -15.482 38.194 1.00 32.21 243 PHE E CA 1
ATOM 10604 C C . PHE E 1 243 ? 6.183 -15.125 36.914 1.00 31.69 243 PHE E C 1
ATOM 10605 O O . PHE E 1 243 ? 5.931 -14.078 36.279 1.00 30.71 243 PHE E O 1
ATOM 10613 N N . ILE E 1 244 ? 7.175 -15.945 36.572 1.00 26.26 244 ILE E N 1
ATOM 10614 C CA . ILE E 1 244 ? 7.951 -15.702 35.363 1.00 22.62 244 ILE E CA 1
ATOM 10615 C C . ILE E 1 244 ? 7.027 -15.805 34.150 1.00 19.60 244 ILE E C 1
ATOM 10616 O O . ILE E 1 244 ? 7.219 -15.104 33.169 1.00 16.19 244 ILE E O 1
ATOM 10621 N N . ASP E 1 245 ? 6.012 -16.654 34.231 1.00 19.68 245 ASP E N 1
ATOM 10622 C CA . ASP E 1 245 ? 5.063 -16.827 33.123 1.00 26.16 245 ASP E CA 1
ATOM 10623 C C . ASP E 1 245 ? 4.229 -15.585 32.864 1.00 24.14 245 ASP E C 1
ATOM 10624 O O . ASP E 1 245 ? 3.995 -15.236 31.704 1.00 21.05 245 ASP E O 1
ATOM 10629 N N . TYR E 1 246 ? 3.766 -14.955 33.947 1.00 22.14 246 TYR E N 1
ATOM 10630 C CA . TYR E 1 246 ? 3.046 -13.685 33.852 1.00 24.34 246 TYR E CA 1
ATOM 10631 C C . TYR E 1 246 ? 3.914 -12.584 33.263 1.00 21.05 246 TYR E C 1
ATOM 10632 O O . TYR E 1 246 ? 3.441 -11.799 32.443 1.00 22.45 246 TYR E O 1
ATOM 10641 N N . ALA E 1 247 ? 5.169 -12.519 33.691 1.00 17.94 247 ALA E N 1
ATOM 10642 C CA . ALA E 1 247 ? 6.086 -11.482 33.202 1.00 16.78 247 ALA E CA 1
ATOM 10643 C C . ALA E 1 247 ? 6.315 -11.667 31.700 1.00 14.13 247 ALA E C 1
ATOM 10644 O O . ALA E 1 247 ? 6.332 -10.701 30.938 1.00 14.37 247 ALA E O 1
ATOM 10646 N N . ILE E 1 248 ? 6.481 -12.919 31.280 1.00 12.76 248 ILE E N 1
ATOM 10647 C CA . ILE E 1 248 ? 6.660 -13.229 29.865 1.00 14.72 248 ILE E CA 1
ATOM 10648 C C . ILE E 1 248 ? 5.415 -12.832 29.087 1.00 14.47 248 ILE E C 1
ATOM 10649 O O . ILE E 1 248 ? 5.532 -12.175 28.049 1.00 14.92 248 ILE E O 1
ATOM 10654 N N . ASP E 1 249 ? 4.230 -13.211 29.592 1.00 13.89 249 ASP E N 1
ATOM 10655 C CA . ASP E 1 249 ? 2.971 -12.858 28.919 1.00 15.43 249 ASP E CA 1
ATOM 10656 C C . ASP E 1 249 ? 2.821 -11.352 28.755 1.00 13.25 249 ASP E C 1
ATOM 10657 O O . ASP E 1 249 ? 2.413 -10.889 27.701 1.00 12.53 249 ASP E O 1
ATOM 10662 N N . TYR E 1 250 ? 3.102 -10.615 29.821 1.00 11.69 250 TYR E N 1
ATOM 10663 C CA . TYR E 1 250 ? 3.023 -9.165 29.792 1.00 13.23 250 TYR E CA 1
ATOM 10664 C C . TYR E 1 250 ? 3.914 -8.571 28.679 1.00 12.63 250 TYR E C 1
ATOM 10665 O O . TYR E 1 250 ? 3.454 -7.743 27.926 1.00 14.04 250 TYR E O 1
ATOM 10674 N N . SER E 1 251 ? 5.173 -9.013 28.601 1.00 11.64 251 SER E N 1
ATOM 10675 C CA . SER E 1 251 ? 6.084 -8.569 27.534 1.00 13.24 251 SER E CA 1
ATOM 10676 C C . SER E 1 251 ? 5.539 -8.913 26.150 1.00 14.04 251 SER E C 1
ATOM 10677 O O . SER E 1 251 ? 5.508 -8.071 25.238 1.00 15.49 251 SER E O 1
ATOM 10680 N N . TYR E 1 252 ? 5.104 -10.158 25.979 1.00 14.39 252 TYR E N 1
ATOM 10681 C CA . TYR E 1 252 ? 4.557 -10.586 24.683 1.00 15.18 252 TYR E CA 1
ATOM 10682 C C . TYR E 1 252 ? 3.379 -9.722 24.221 1.00 14.40 252 TYR E C 1
ATOM 10683 O O . TYR E 1 252 ? 3.212 -9.431 23.035 1.00 14.79 252 TYR E O 1
ATOM 10692 N N . ASN E 1 253 ? 2.527 -9.353 25.161 1.00 14.47 253 ASN E N 1
ATOM 10693 C CA . ASN E 1 253 ? 1.333 -8.610 24.824 1.00 15.05 253 ASN E CA 1
ATOM 10694 C C . ASN E 1 253 ? 1.526 -7.096 24.791 1.00 14.19 253 ASN E C 1
ATOM 10695 O O . ASN E 1 253 ? 0.621 -6.384 24.364 1.00 14.65 253 ASN E O 1
ATOM 10700 N N . ASN E 1 254 ? 2.657 -6.582 25.286 1.00 11.34 254 ASN E N 1
ATOM 10701 C CA . ASN E 1 254 ? 2.785 -5.127 25.390 1.00 12.29 254 ASN E CA 1
ATOM 10702 C C . ASN E 1 254 ? 3.985 -4.519 24.675 1.00 11.90 254 ASN E C 1
ATOM 10703 O O . ASN E 1 254 ? 4.083 -3.301 24.579 1.00 12.98 254 ASN E O 1
ATOM 10708 N N . ALA E 1 255 ? 4.887 -5.351 24.179 1.00 10.75 255 ALA E N 1
ATOM 10709 C CA . ALA E 1 255 ? 6.108 -4.842 23.540 1.00 10.83 255 ALA E CA 1
ATOM 10710 C C . ALA E 1 255 ? 5.891 -4.477 22.052 1.00 11.59 255 ALA E C 1
ATOM 10711 O O . ALA E 1 255 ? 5.102 -5.098 21.373 1.00 10.46 255 ALA E O 1
ATOM 10713 N N . PRO E 1 256 ? 6.691 -3.533 21.526 1.00 11.42 256 PRO E N 1
ATOM 10714 C CA . PRO E 1 256 ? 6.658 -3.219 20.085 1.00 10.85 256 PRO E CA 1
ATOM 10715 C C . PRO E 1 256 ? 6.776 -4.439 19.178 1.00 10.50 256 PRO E C 1
ATOM 10716 O O . PRO E 1 256 ? 6.042 -4.540 18.177 1.00 13.07 256 PRO E O 1
ATOM 10720 N N . LEU E 1 257 ? 7.692 -5.355 19.486 1.00 10.99 257 LEU E N 1
ATOM 10721 C CA . LEU E 1 257 ? 7.850 -6.571 18.653 1.00 13.09 257 LEU E CA 1
ATOM 10722 C C . LEU E 1 257 ? 7.072 -7.695 19.333 1.00 13.28 257 LEU E C 1
ATOM 10723 O O . LEU E 1 257 ? 7.398 -8.086 20.447 1.00 11.53 257 LEU E O 1
ATOM 10728 N N . ARG E 1 258 ? 6.054 -8.194 18.666 1.00 14.73 258 ARG E N 1
ATOM 10729 C CA . ARG E 1 258 ? 5.249 -9.268 19.241 1.00 16.53 258 ARG E CA 1
ATOM 10730 C C . ARG E 1 258 ? 5.930 -10.574 18.860 1.00 16.17 258 ARG E C 1
ATOM 10731 O O . ARG E 1 258 ? 5.705 -11.080 17.789 1.00 15.43 258 ARG E O 1
ATOM 10739 N N . ARG E 1 259 ? 6.809 -11.094 19.713 1.00 15.32 259 ARG E N 1
ATOM 10740 C CA . ARG E 1 259 ? 7.547 -12.325 19.400 1.00 14.49 259 ARG E CA 1
ATOM 10741 C C . ARG E 1 259 ? 8.061 -12.861 20.738 1.00 14.21 259 ARG E C 1
ATOM 10742 O O . ARG E 1 259 ? 8.113 -12.111 21.710 1.00 13.99 259 ARG E O 1
ATOM 10750 N N . ASP E 1 260 ? 8.437 -14.137 20.785 1.00 14.06 260 ASP E N 1
ATOM 10751 C CA . ASP E 1 260 ? 9.038 -14.723 21.986 1.00 18.08 260 ASP E CA 1
ATOM 10752 C C . ASP E 1 260 ? 10.452 -14.169 22.137 1.00 17.34 260 ASP E C 1
ATOM 10753 O O . ASP E 1 260 ? 11.155 -13.975 21.147 1.00 19.63 260 ASP E O 1
ATOM 10758 N N . LEU E 1 261 ? 10.874 -13.951 23.372 1.00 15.60 261 LEU E N 1
ATOM 10759 C CA . LEU E 1 261 ? 12.256 -13.585 23.656 1.00 15.67 261 LEU E CA 1
ATOM 10760 C C . LEU E 1 261 ? 13.016 -14.873 24.000 1.00 15.71 261 LEU E C 1
ATOM 10761 O O . LEU E 1 261 ? 12.657 -15.580 24.957 1.00 15.61 261 LEU E O 1
ATOM 10766 N N . HIS E 1 262 ? 14.063 -15.159 23.237 1.00 14.37 262 HIS E N 1
ATOM 10767 C CA . HIS E 1 262 ? 14.875 -16.357 23.430 1.00 16.05 262 HIS E CA 1
ATOM 10768 C C . HIS E 1 262 ? 16.167 -15.949 24.063 1.00 14.17 262 HIS E C 1
ATOM 10769 O O . HIS E 1 262 ? 16.643 -14.817 23.844 1.00 12.32 262 HIS E O 1
ATOM 10776 N N . SER E 1 263 ? 16.778 -16.877 24.810 1.00 12.09 263 SER E N 1
ATOM 10777 C CA . SER E 1 263 ? 18.074 -16.573 25.407 1.00 12.00 263 SER E CA 1
ATOM 10778 C C . SER E 1 263 ? 19.095 -16.235 24.322 1.00 11.43 263 SER E C 1
ATOM 10779 O O . SER E 1 263 ? 19.969 -15.391 24.545 1.00 10.31 263 SER E O 1
ATOM 10782 N N . ASP E 1 264 ? 18.976 -16.843 23.136 1.00 10.32 264 ASP E N 1
ATOM 10783 C CA . ASP E 1 264 ? 19.884 -16.514 22.025 1.00 14.58 264 ASP E CA 1
ATOM 10784 C C . ASP E 1 264 ? 19.834 -15.055 21.548 1.00 13.89 264 ASP E C 1
ATOM 10785 O O . ASP E 1 264 ? 20.785 -14.552 20.937 1.00 12.93 264 ASP E O 1
ATOM 10790 N N . ASP E 1 265 ? 18.712 -14.391 21.790 1.00 13.79 265 ASP E N 1
ATOM 10791 C CA . ASP E 1 265 ? 18.582 -12.972 21.426 1.00 13.67 265 ASP E CA 1
ATOM 10792 C C . ASP E 1 265 ? 19.507 -12.108 22.246 1.00 12.43 265 ASP E C 1
ATOM 10793 O O . ASP E 1 265 ? 20.090 -11.162 21.718 1.00 12.50 265 ASP E O 1
ATOM 10798 N N . VAL E 1 266 ? 19.619 -12.407 23.541 1.00 10.19 266 VAL E N 1
ATOM 10799 C CA . VAL E 1 266 ? 20.614 -11.757 24.386 1.00 10.55 266 VAL E CA 1
ATOM 10800 C C . VAL E 1 266 ? 22.009 -12.241 24.065 1.00 12.10 266 VAL E C 1
ATOM 10801 O O . VAL E 1 266 ? 22.951 -11.452 24.052 1.00 13.76 266 VAL E O 1
ATOM 10805 N N . GLY E 1 267 ? 22.163 -13.532 23.790 1.00 10.06 267 GLY E N 1
ATOM 10806 C CA . GLY E 1 267 ? 23.486 -14.015 23.353 1.00 11.58 267 GLY E CA 1
ATOM 10807 C C . GLY E 1 267 ? 24.080 -13.252 22.153 1.00 11.83 267 GLY E C 1
ATOM 10808 O O . GLY E 1 267 ? 25.282 -12.960 22.123 1.00 13.82 267 GLY E O 1
ATOM 10809 N N . GLY E 1 268 ? 23.252 -12.949 21.163 1.00 12.16 268 GLY E N 1
ATOM 10810 C CA . GLY E 1 268 ? 23.688 -12.216 19.961 1.00 12.86 268 GLY E CA 1
ATOM 10811 C C . GLY E 1 268 ? 24.053 -10.765 20.264 1.00 11.80 268 GLY E C 1
ATOM 10812 O O . GLY E 1 268 ? 25.036 -10.259 19.758 1.00 12.16 268 GLY E O 1
ATOM 10813 N N . ALA E 1 269 ? 23.285 -10.108 21.135 1.00 12.75 269 ALA E N 1
ATOM 10814 C CA . ALA E 1 269 ? 23.604 -8.751 21.543 1.00 10.43 269 ALA E CA 1
ATOM 10815 C C . ALA E 1 269 ? 24.877 -8.700 22.383 1.00 12.00 269 ALA E C 1
ATOM 10816 O O . ALA E 1 269 ? 25.681 -7.775 22.227 1.00 11.65 269 ALA E O 1
ATOM 10818 N N . ALA E 1 270 ? 25.057 -9.673 23.285 1.00 11.47 270 ALA E N 1
ATOM 10819 C CA . ALA E 1 270 ? 26.303 -9.747 24.039 1.00 11.52 270 ALA E CA 1
ATOM 10820 C C . ALA E 1 270 ? 27.489 -9.968 23.083 1.00 12.22 270 ALA E C 1
ATOM 10821 O O . ALA E 1 270 ? 28.543 -9.362 23.259 1.00 11.00 270 ALA E O 1
ATOM 10823 N N . LEU E 1 271 ? 27.333 -10.832 22.081 1.00 12.27 271 LEU E N 1
ATOM 10824 C CA . LEU E 1 271 ? 28.444 -11.101 21.150 1.00 12.96 271 LEU E CA 1
ATOM 10825 C C . LEU E 1 271 ? 28.881 -9.770 20.494 1.00 13.62 271 LEU E C 1
ATOM 10826 O O . LEU E 1 271 ? 30.060 -9.484 20.365 1.00 11.12 271 LEU E O 1
ATOM 10831 N N . PHE E 1 272 ? 27.912 -8.961 20.074 1.00 10.45 272 PHE E N 1
ATOM 10832 C CA . PHE E 1 272 ? 28.248 -7.630 19.537 1.00 9.01 272 PHE E CA 1
ATOM 10833 C C . PHE E 1 272 ? 29.066 -6.799 20.535 1.00 9.40 272 PHE E C 1
ATOM 10834 O O . PHE E 1 272 ? 30.155 -6.296 20.210 1.00 9.51 272 PHE E O 1
ATOM 10842 N N . LEU E 1 273 ? 28.543 -6.622 21.743 1.00 8.87 273 LEU E N 1
ATOM 10843 C CA . LEU E 1 273 ? 29.205 -5.790 22.735 1.00 8.32 273 LEU E CA 1
ATOM 10844 C C . LEU E 1 273 ? 30.582 -6.297 23.107 1.00 10.01 273 LEU E C 1
ATOM 10845 O O . LEU E 1 273 ? 31.434 -5.518 23.514 1.00 8.66 273 LEU E O 1
ATOM 10850 N N . LEU E 1 274 ? 30.795 -7.598 22.945 1.00 8.98 274 LEU E N 1
ATOM 10851 C CA . LEU E 1 274 ? 32.083 -8.215 23.256 1.00 11.98 274 LEU E CA 1
ATOM 10852 C C . LEU E 1 274 ? 33.013 -8.345 22.056 1.00 12.25 274 LEU E C 1
ATOM 10853 O O . LEU E 1 274 ? 34.071 -8.948 22.189 1.00 12.42 274 LEU E O 1
ATOM 10858 N N . SER E 1 275 ? 32.642 -7.767 20.904 1.00 13.13 275 SER E N 1
ATOM 10859 C CA . SER E 1 275 ? 33.435 -7.911 19.663 1.00 13.94 275 SER E CA 1
ATOM 10860 C C . SER E 1 275 ? 34.087 -6.586 19.251 1.00 14.96 275 SER E C 1
ATOM 10861 O O . SER E 1 275 ? 33.679 -5.519 19.728 1.00 13.39 275 SER E O 1
ATOM 10864 N N . PRO E 1 276 ? 35.056 -6.650 18.317 1.00 19.44 276 PRO E N 1
ATOM 10865 C CA . PRO E 1 276 ? 35.657 -5.452 17.728 1.00 22.19 276 PRO E CA 1
ATOM 10866 C C . PRO E 1 276 ? 34.662 -4.527 16.982 1.00 21.88 276 PRO E C 1
ATOM 10867 O O . PRO E 1 276 ? 34.986 -3.350 16.767 1.00 21.15 276 PRO E O 1
ATOM 10871 N N . LEU E 1 277 ? 33.491 -5.035 16.585 1.00 18.28 277 LEU E N 1
ATOM 10872 C CA . LEU E 1 277 ? 32.416 -4.161 16.055 1.00 18.07 277 LEU E CA 1
ATOM 10873 C C . LEU E 1 277 ? 31.968 -3.077 17.054 1.00 16.55 277 LEU E C 1
ATOM 10874 O O . LEU E 1 277 ? 31.467 -2.014 16.654 1.00 15.02 277 LEU E O 1
ATOM 10879 N N . ALA E 1 278 ? 32.124 -3.374 18.352 1.00 12.62 278 ALA E N 1
ATOM 10880 C CA . ALA E 1 278 ? 31.744 -2.451 19.425 1.00 10.82 278 ALA E CA 1
ATOM 10881 C C . ALA E 1 278 ? 32.918 -1.672 20.021 1.00 12.28 278 ALA E C 1
ATOM 10882 O O . ALA E 1 278 ? 32.834 -1.161 21.163 1.00 10.59 278 ALA E O 1
ATOM 10884 N N . ARG E 1 279 ? 33.984 -1.505 19.244 1.00 11.44 279 ARG E N 1
ATOM 10885 C CA . ARG E 1 279 ? 35.204 -0.878 19.776 1.00 13.40 279 ARG E CA 1
ATOM 10886 C C . ARG E 1 279 ? 35.055 0.552 20.296 1.00 11.72 279 ARG E C 1
ATOM 10887 O O . ARG E 1 279 ? 35.910 1.014 21.066 1.00 9.23 279 ARG E O 1
ATOM 10895 N N . ALA E 1 280 ? 33.972 1.239 19.906 1.00 10.34 280 ALA E N 1
ATOM 10896 C CA . ALA E 1 280 ? 33.697 2.616 20.396 1.00 10.08 280 ALA E CA 1
ATOM 10897 C C . ALA E 1 280 ? 32.533 2.656 21.388 1.00 8.74 280 ALA E C 1
ATOM 10898 O O . ALA E 1 280 ? 32.089 3.738 21.766 1.00 8.10 280 ALA E O 1
ATOM 10900 N N . VAL E 1 281 ? 32.060 1.484 21.808 1.00 7.32 281 VAL E N 1
ATOM 10901 C CA . VAL E 1 281 ? 30.920 1.398 22.712 1.00 8.50 281 VAL E CA 1
ATOM 10902 C C . VAL E 1 281 ? 31.347 1.029 24.146 1.00 8.70 281 VAL E C 1
ATOM 10903 O O . VAL E 1 281 ? 31.879 -0.093 24.408 1.00 8.81 281 VAL E O 1
ATOM 10907 N N . SER E 1 282 ? 31.076 1.931 25.079 1.00 7.47 282 SER E N 1
ATOM 10908 C CA . SER E 1 282 ? 31.363 1.642 26.474 1.00 7.73 282 SER E CA 1
ATOM 10909 C C . SER E 1 282 ? 30.455 2.447 27.395 1.00 7.79 282 SER E C 1
ATOM 10910 O O . SER E 1 282 ? 30.065 3.597 27.069 1.00 7.16 282 SER E O 1
ATOM 10913 N N . GLY E 1 283 ? 30.173 1.838 28.557 1.00 5.98 283 GLY E N 1
ATOM 10914 C CA . GLY E 1 283 ? 29.294 2.408 29.570 1.00 7.28 283 GLY E CA 1
ATOM 10915 C C . GLY E 1 283 ? 27.794 2.389 29.248 1.00 9.97 283 GLY E C 1
ATOM 10916 O O . GLY E 1 283 ? 27.018 3.020 29.962 1.00 9.98 283 GLY E O 1
ATOM 10917 N N . VAL E 1 284 ? 27.372 1.672 28.199 1.00 9.06 284 VAL E N 1
ATOM 10918 C CA . VAL E 1 284 ? 25.954 1.691 27.827 1.00 8.58 284 VAL E CA 1
ATOM 10919 C C . VAL E 1 284 ? 25.124 0.656 28.579 1.00 10.51 284 VAL E C 1
ATOM 10920 O O . VAL E 1 284 ? 25.631 -0.360 29.080 1.00 9.02 284 VAL E O 1
ATOM 10924 N N . THR E 1 285 ? 23.823 0.936 28.642 1.00 10.12 285 THR E N 1
ATOM 10925 C CA . THR E 1 285 ? 22.848 -0.078 28.983 1.00 10.40 285 THR E CA 1
ATOM 10926 C C . THR E 1 285 ? 22.021 -0.357 27.730 1.00 11.83 285 THR E C 1
ATOM 10927 O O . THR E 1 285 ? 21.204 0.470 27.314 1.00 11.64 285 THR E O 1
ATOM 10931 N N . LEU E 1 286 ? 22.248 -1.505 27.101 1.00 8.16 286 LEU E N 1
ATOM 10932 C CA . LEU E 1 286 ? 21.560 -1.802 25.855 1.00 8.26 286 LEU E CA 1
ATOM 10933 C C . LEU E 1 286 ? 20.321 -2.672 26.175 1.00 9.68 286 LEU E C 1
ATOM 10934 O O . LEU E 1 286 ? 20.452 -3.769 26.771 1.00 9.00 286 LEU E O 1
ATOM 10939 N N . TYR E 1 287 ? 19.135 -2.193 25.796 1.00 8.95 287 TYR E N 1
ATOM 10940 C CA . TYR E 1 287 ? 17.917 -2.984 26.001 1.00 10.15 287 TYR E CA 1
ATOM 10941 C C . TYR E 1 287 ? 17.759 -4.074 24.963 1.00 10.33 287 TYR E C 1
ATOM 10942 O O . TYR E 1 287 ? 17.723 -3.797 23.752 1.00 8.52 287 TYR E O 1
ATOM 10951 N N . VAL E 1 288 ? 17.575 -5.296 25.450 1.00 8.65 288 VAL E N 1
ATOM 10952 C CA . VAL E 1 288 ? 17.333 -6.426 24.581 1.00 9.15 288 VAL E CA 1
ATOM 10953 C C . VAL E 1 288 ? 16.041 -7.118 25.086 1.00 10.58 288 VAL E C 1
ATOM 10954 O O . VAL E 1 288 ? 16.089 -8.036 25.901 1.00 10.65 288 VAL E O 1
ATOM 10958 N N . ASP E 1 289 ? 14.889 -6.602 24.657 1.00 8.41 289 ASP E N 1
ATOM 10959 C CA . ASP E 1 289 ? 13.650 -6.850 25.396 1.00 8.33 289 ASP E CA 1
ATOM 10960 C C . ASP E 1 289 ? 12.444 -6.627 24.476 1.00 7.91 289 ASP E C 1
ATOM 10961 O O . ASP E 1 289 ? 11.329 -6.326 24.959 1.00 8.46 289 ASP E O 1
ATOM 10966 N N . ASN E 1 290 ? 12.666 -6.740 23.172 1.00 7.61 290 ASN E N 1
ATOM 10967 C CA . ASN E 1 290 ? 11.607 -6.621 22.147 1.00 9.34 290 ASN E CA 1
ATOM 10968 C C . ASN E 1 290 ? 11.016 -5.222 22.116 1.00 8.29 290 ASN E C 1
ATOM 10969 O O . ASN E 1 290 ? 9.920 -5.033 21.657 1.00 8.25 290 ASN E O 1
ATOM 10974 N N . GLY E 1 291 ? 11.756 -4.256 22.670 1.00 7.42 291 GLY E N 1
ATOM 10975 C CA . GLY E 1 291 ? 11.386 -2.858 22.605 1.00 7.41 291 GLY E CA 1
ATOM 10976 C C . GLY E 1 291 ? 10.548 -2.409 23.789 1.00 8.03 291 GLY E C 1
ATOM 10977 O O . GLY E 1 291 ? 10.100 -1.257 23.825 1.00 9.22 291 GLY E O 1
ATOM 10978 N N . LEU E 1 292 ? 10.321 -3.300 24.769 1.00 9.63 292 LEU E N 1
ATOM 10979 C CA . LEU E 1 292 ? 9.353 -2.999 25.862 1.00 9.75 292 LEU E CA 1
ATOM 10980 C C . LEU E 1 292 ? 9.701 -1.693 26.620 1.00 9.39 292 LEU E C 1
ATOM 10981 O O . LEU E 1 292 ? 8.802 -0.903 26.957 1.00 8.17 292 LEU E O 1
ATOM 10986 N N . HIS E 1 293 ? 10.989 -1.491 26.874 1.00 9.72 293 HIS E N 1
ATOM 10987 C CA . HIS E 1 293 ? 11.499 -0.316 27.584 1.00 11.74 293 HIS E CA 1
ATOM 10988 C C . HIS E 1 293 ? 10.985 0.995 26.971 1.00 13.38 293 HIS E C 1
ATOM 10989 O O . HIS E 1 293 ? 10.937 2.019 27.652 1.00 11.75 293 HIS E O 1
ATOM 10996 N N . ALA E 1 294 ? 10.668 0.991 25.667 1.00 10.82 294 ALA E N 1
ATOM 10997 C CA . ALA E 1 294 ? 10.307 2.243 25.014 1.00 10.52 294 ALA E CA 1
ATOM 10998 C C . ALA E 1 294 ? 8.884 2.668 25.350 1.00 11.09 294 ALA E C 1
ATOM 10999 O O . ALA E 1 294 ? 8.559 3.836 25.146 1.00 9.47 294 ALA E O 1
ATOM 11001 N N . MET E 1 295 ? 8.060 1.739 25.861 1.00 9.37 295 MET E N 1
ATOM 11002 C CA . MET E 1 295 ? 6.626 1.981 26.058 1.00 10.89 295 MET E CA 1
ATOM 11003 C C . MET E 1 295 ? 6.334 2.804 27.319 1.00 10.01 295 MET E C 1
ATOM 11004 O O . MET E 1 295 ? 6.928 2.567 28.369 1.00 9.57 295 MET E O 1
ATOM 11009 N N . GLY E 1 296 ? 5.439 3.789 27.190 1.00 10.89 296 GLY E N 1
ATOM 11010 C CA . GLY E 1 296 ? 4.978 4.577 28.341 1.00 11.69 296 GLY E CA 1
ATOM 11011 C C . GLY E 1 296 ? 3.607 4.154 28.866 1.00 14.10 296 GLY E C 1
ATOM 11012 O O . GLY E 1 296 ? 3.054 4.788 29.761 1.00 14.39 296 GLY E O 1
ATOM 11013 N N . GLN E 1 297 ? 3.035 3.114 28.299 1.00 12.38 297 GLN E N 1
ATOM 11014 C CA . GLN E 1 297 ? 1.712 2.682 28.692 1.00 15.76 297 GLN E CA 1
ATOM 11015 C C . GLN E 1 297 ? 1.571 1.240 28.232 1.00 17.25 297 GLN E C 1
ATOM 11016 O O . GLN E 1 297 ? 2.047 0.914 27.152 1.00 14.31 297 GLN E O 1
ATOM 11022 N N . ALA E 1 298 ? 0.905 0.392 29.027 1.00 15.46 298 ALA E N 1
ATOM 11023 C CA . ALA E 1 298 ? 0.499 -0.927 28.585 1.00 17.55 298 ALA E CA 1
ATOM 11024 C C . ALA E 1 298 ? -0.630 -0.779 27.562 1.00 19.45 298 ALA E C 1
ATOM 11025 O O . ALA E 1 298 ? -1.451 0.123 27.666 1.00 22.75 298 ALA E O 1
ATOM 11027 N N . VAL E 1 299 ? -0.694 -1.666 26.589 1.00 17.69 299 VAL E N 1
ATOM 11028 C CA . VAL E 1 299 ? -1.782 -1.609 25.626 1.00 18.71 299 VAL E CA 1
ATOM 11029 C C . VAL E 1 299 ? -2.879 -2.654 25.908 1.00 19.85 299 VAL E C 1
ATOM 11030 O O . VAL E 1 299 ? -3.910 -2.642 25.258 1.00 21.52 299 VAL E O 1
ATOM 11034 N N . ASP E 1 300 ? -2.671 -3.542 26.882 1.00 18.44 300 ASP E N 1
ATOM 11035 C CA . ASP E 1 300 ? -3.740 -4.429 27.303 1.00 17.66 300 ASP E CA 1
ATOM 11036 C C . ASP E 1 300 ? -4.225 -4.142 28.744 1.00 19.81 300 ASP E C 1
ATOM 11037 O O . ASP E 1 300 ? -4.705 -5.050 29.432 1.00 19.14 300 ASP E O 1
ATOM 11042 N N . SER E 1 301 ? -4.144 -2.886 29.183 1.00 17.92 301 SER E N 1
ATOM 11043 C CA . SER E 1 301 ? -4.696 -2.486 30.490 1.00 17.43 301 SER E CA 1
ATOM 11044 C C . SER E 1 301 ? -6.214 -2.643 30.524 1.00 18.74 301 SER E C 1
ATOM 11045 O O . SER E 1 301 ? -6.871 -2.267 29.545 1.00 18.49 301 SER E O 1
ATOM 11048 N N . ARG E 1 302 ? -6.779 -3.121 31.648 1.00 15.78 302 ARG E N 1
ATOM 11049 C CA . ARG E 1 302 ? -8.269 -3.176 31.796 1.00 20.30 302 ARG E CA 1
ATOM 11050 C C . ARG E 1 302 ? -8.900 -1.799 31.851 1.00 21.00 302 ARG E C 1
ATOM 11051 O O . ARG E 1 302 ? -10.110 -1.686 31.825 1.00 19.43 302 ARG E O 1
ATOM 11059 N N . SER E 1 303 ? -8.076 -0.756 31.970 1.00 21.00 303 SER E N 1
ATOM 11060 C CA . SER E 1 303 ? -8.547 0.635 31.946 1.00 24.99 303 SER E CA 1
ATOM 11061 C C . SER E 1 303 ? -8.963 1.043 30.531 1.00 28.73 303 SER E C 1
ATOM 11062 O O . SER E 1 303 ? -9.781 1.956 30.367 1.00 30.47 303 SER E O 1
ATOM 11065 N N . MET E 1 304 ? -8.361 0.378 29.527 1.00 32.06 304 MET E N 1
ATOM 11066 C CA . MET E 1 304 ? -8.575 0.651 28.076 1.00 36.62 304 MET E CA 1
ATOM 11067 C C . MET E 1 304 ? -9.493 -0.396 27.439 1.00 39.55 304 MET E C 1
ATOM 11068 O O . MET E 1 304 ? -9.607 -1.510 27.969 1.00 37.74 304 MET E O 1
ATOM 11073 N N . PRO E 1 305 ? -10.140 -0.061 26.291 1.00 46.02 305 PRO E N 1
ATOM 11074 C CA . PRO E 1 305 ? -10.934 -1.087 25.579 1.00 49.78 305 PRO E CA 1
ATOM 11075 C C . PRO E 1 305 ? -10.043 -2.204 25.004 1.00 52.70 305 PRO E C 1
ATOM 11076 O O . PRO E 1 305 ? -8.872 -1.943 24.695 1.00 48.98 305 PRO E O 1
ATOM 11080 N N . PRO E 1 306 ? -10.587 -3.439 24.874 1.00 57.75 306 PRO E N 1
ATOM 11081 C CA . PRO E 1 306 ? -9.854 -4.558 24.267 1.00 59.99 306 PRO E CA 1
ATOM 11082 C C . PRO E 1 306 ? -9.593 -4.339 22.780 1.00 60.34 306 PRO E C 1
ATOM 11083 O O . PRO E 1 306 ? -8.607 -3.690 22.424 1.00 59.13 306 PRO E O 1
ATOM 11087 N N . PRO F 1 4 ? -26.507 -16.910 74.024 1.00 58.05 4 PRO F N 1
ATOM 11088 C CA . PRO F 1 4 ? -25.658 -16.212 75.006 1.00 56.07 4 PRO F CA 1
ATOM 11089 C C . PRO F 1 4 ? -24.187 -16.090 74.566 1.00 53.91 4 PRO F C 1
ATOM 11090 O O . PRO F 1 4 ? -23.508 -15.156 75.010 1.00 54.69 4 PRO F O 1
ATOM 11094 N N . ILE F 1 5 ? -23.697 -17.022 73.729 1.00 49.45 5 ILE F N 1
ATOM 11095 C CA . ILE F 1 5 ? -22.368 -16.871 73.076 1.00 42.63 5 ILE F CA 1
ATOM 11096 C C . ILE F 1 5 ? -22.523 -16.783 71.556 1.00 41.39 5 ILE F C 1
ATOM 11097 O O . ILE F 1 5 ? -22.594 -17.795 70.847 1.00 40.63 5 ILE F O 1
ATOM 11102 N N . ASP F 1 6 ? -22.554 -15.559 71.059 1.00 37.86 6 ASP F N 1
ATOM 11103 C CA . ASP F 1 6 ? -22.802 -15.338 69.659 1.00 35.62 6 ASP F CA 1
ATOM 11104 C C . ASP F 1 6 ? -21.556 -14.691 69.058 1.00 31.31 6 ASP F C 1
ATOM 11105 O O . ASP F 1 6 ? -21.274 -13.535 69.350 1.00 32.45 6 ASP F O 1
ATOM 11110 N N . LEU F 1 7 ? -20.801 -15.430 68.246 1.00 25.19 7 LEU F N 1
ATOM 11111 C CA . LEU F 1 7 ? -19.557 -14.883 67.657 1.00 24.77 7 LEU F CA 1
ATOM 11112 C C . LEU F 1 7 ? -19.667 -14.508 66.176 1.00 26.34 7 LEU F C 1
ATOM 11113 O O . LEU F 1 7 ? -18.653 -14.329 65.500 1.00 25.63 7 LEU F O 1
ATOM 11118 N N . ARG F 1 8 ? -20.893 -14.401 65.675 1.00 26.21 8 ARG F N 1
ATOM 11119 C CA . ARG F 1 8 ? -21.125 -14.039 64.285 1.00 28.80 8 ARG F CA 1
ATOM 11120 C C . ARG F 1 8 ? -20.585 -12.639 64.028 1.00 29.05 8 ARG F C 1
ATOM 11121 O O . ARG F 1 8 ? -20.750 -11.739 64.856 1.00 28.43 8 ARG F O 1
ATOM 11129 N N . GLY F 1 9 ? -19.899 -12.484 62.902 1.00 28.25 9 GLY F N 1
ATOM 11130 C CA . GLY F 1 9 ? -19.223 -11.240 62.547 1.00 29.12 9 GLY F CA 1
ATOM 11131 C C . GLY F 1 9 ? -17.802 -11.184 63.084 1.00 28.60 9 GLY F C 1
ATOM 11132 O O . GLY F 1 9 ? -17.058 -10.253 62.789 1.00 26.93 9 GLY F O 1
ATOM 11133 N N . GLN F 1 10 ? -17.430 -12.165 63.910 1.00 26.48 10 GLN F N 1
ATOM 11134 C CA . GLN F 1 10 ? -16.089 -12.182 64.472 1.00 24.56 10 GLN F CA 1
ATOM 11135 C C . GLN F 1 10 ? -15.177 -13.129 63.682 1.00 24.01 10 GLN F C 1
ATOM 11136 O O . GLN F 1 10 ? -15.647 -14.092 63.060 1.00 25.83 10 GLN F O 1
ATOM 11142 N N . THR F 1 11 ? -13.886 -12.815 63.669 1.00 21.41 11 THR F N 1
ATOM 11143 C CA . THR F 1 11 ? -12.920 -13.646 62.993 1.00 22.45 11 THR F CA 1
ATOM 11144 C C . THR F 1 11 ? -11.839 -14.137 63.965 1.00 20.96 11 THR F C 1
ATOM 11145 O O . THR F 1 11 ? -11.309 -13.363 64.745 1.00 19.65 11 THR F O 1
ATOM 11149 N N . ALA F 1 12 ? -11.506 -15.420 63.866 1.00 18.06 12 ALA F N 1
ATOM 11150 C CA . ALA F 1 12 ? -10.502 -16.050 64.713 1.00 19.12 12 ALA F CA 1
ATOM 11151 C C . ALA F 1 12 ? -9.340 -16.585 63.872 1.00 17.99 12 ALA F C 1
ATOM 11152 O O . ALA F 1 12 ? -9.534 -17.023 62.757 1.00 19.12 12 ALA F O 1
ATOM 11154 N N . PHE F 1 13 ? -8.145 -16.564 64.435 1.00 17.76 13 PHE F N 1
ATOM 11155 C CA . PHE F 1 13 ? -6.979 -17.247 63.858 1.00 18.64 13 PHE F CA 1
ATOM 11156 C C . PHE F 1 13 ? -6.499 -18.255 64.900 1.00 18.07 13 PHE F C 1
ATOM 11157 O O . PHE F 1 13 ? -6.173 -17.869 66.017 1.00 18.53 13 PHE F O 1
ATOM 11165 N N . VAL F 1 14 ? -6.494 -19.537 64.531 1.00 18.73 14 VAL F N 1
ATOM 11166 C CA . VAL F 1 14 ? -6.083 -20.610 65.431 1.00 17.42 14 VAL F CA 1
ATOM 11167 C C . VAL F 1 14 ? -4.759 -21.193 64.925 1.00 18.60 14 VAL F C 1
ATOM 11168 O O . VAL F 1 14 ? -4.727 -21.879 63.886 1.00 18.79 14 VAL F O 1
ATOM 11172 N N . ALA F 1 15 ? -3.677 -20.897 65.652 1.00 16.94 15 ALA F N 1
ATOM 11173 C CA . ALA F 1 15 ? -2.338 -21.351 65.318 1.00 16.82 15 ALA F CA 1
ATOM 11174 C C . ALA F 1 15 ? -2.049 -22.686 65.994 1.00 19.64 15 ALA F C 1
ATOM 11175 O O . ALA F 1 15 ? -2.019 -22.767 67.241 1.00 19.28 15 ALA F O 1
ATOM 11177 N N . GLY F 1 16 ? -1.801 -23.714 65.188 1.00 20.71 16 GLY F N 1
ATOM 11178 C CA . GLY F 1 16 ? -1.362 -25.031 65.668 1.00 21.37 16 GLY F CA 1
ATOM 11179 C C . GLY F 1 16 ? -2.417 -26.115 65.456 1.00 24.99 16 GLY F C 1
ATOM 11180 O O . GLY F 1 16 ? -2.811 -26.817 66.408 1.00 26.85 16 GLY F O 1
ATOM 11181 N N . VAL F 1 17 ? -2.905 -26.233 64.220 1.00 22.37 17 VAL F N 1
ATOM 11182 C CA . VAL F 1 17 ? -3.908 -27.231 63.878 1.00 22.94 17 VAL F CA 1
ATOM 11183 C C . VAL F 1 17 ? -3.389 -27.993 62.659 1.00 24.77 17 VAL F C 1
ATOM 11184 O O . VAL F 1 17 ? -3.202 -27.400 61.594 1.00 23.90 17 VAL F O 1
ATOM 11188 N N . ALA F 1 18 ? -3.122 -29.282 62.846 1.00 23.87 18 ALA F N 1
ATOM 11189 C CA . ALA F 1 18 ? -2.607 -30.148 61.769 1.00 26.54 18 ALA F CA 1
ATOM 11190 C C . ALA F 1 18 ? -3.435 -31.435 61.611 1.00 26.34 18 ALA F C 1
ATOM 11191 O O . ALA F 1 18 ? -3.171 -32.240 60.724 1.00 26.55 18 ALA F O 1
ATOM 11193 N N . ASP F 1 19 ? -4.422 -31.645 62.482 1.00 24.92 19 ASP F N 1
ATOM 11194 C CA . ASP F 1 19 ? -5.297 -32.817 62.396 1.00 25.04 19 ASP F CA 1
ATOM 11195 C C . ASP F 1 19 ? -6.479 -32.566 63.332 1.00 23.47 19 ASP F C 1
ATOM 11196 O O . ASP F 1 19 ? -6.599 -31.484 63.904 1.00 21.69 19 ASP F O 1
ATOM 11201 N N . SER F 1 20 ? -7.353 -33.557 63.487 1.00 21.30 20 SER F N 1
ATOM 11202 C CA . SER F 1 20 ? -8.564 -33.365 64.252 1.00 23.00 20 SER F CA 1
ATOM 11203 C C . SER F 1 20 ? -8.485 -33.964 65.666 1.00 21.26 20 SER F C 1
ATOM 11204 O O . SER F 1 20 ? -9.474 -33.983 66.395 1.00 21.63 20 SER F O 1
ATOM 11207 N N . HIS F 1 21 ? -7.310 -34.424 66.064 1.00 21.41 21 HIS F N 1
ATOM 11208 C CA . HIS F 1 21 ? -7.174 -35.136 67.355 1.00 24.58 21 HIS F CA 1
ATOM 11209 C C . HIS F 1 21 ? -6.626 -34.278 68.511 1.00 22.82 21 HIS F C 1
ATOM 11210 O O . HIS F 1 21 ? -6.548 -34.744 69.640 1.00 23.66 21 HIS F O 1
ATOM 11217 N N . GLY F 1 22 ? -6.232 -33.043 68.232 1.00 19.38 22 GLY F N 1
ATOM 11218 C CA . GLY F 1 22 ? -5.661 -32.199 69.293 1.00 18.77 22 GLY F CA 1
ATOM 11219 C C . GLY F 1 22 ? -6.589 -31.129 69.824 1.00 17.65 22 GLY F C 1
ATOM 11220 O O . GLY F 1 22 ? -7.747 -30.979 69.376 1.00 18.18 22 GLY F O 1
ATOM 11221 N N . TYR F 1 23 ? -6.088 -30.378 70.806 1.00 17.45 23 TYR F N 1
ATOM 11222 C CA . TYR F 1 23 ? -6.880 -29.327 71.405 1.00 14.37 23 TYR F CA 1
ATOM 11223 C C . TYR F 1 23 ? -7.214 -28.213 70.389 1.00 14.34 23 TYR F C 1
ATOM 11224 O O . TYR F 1 23 ? -8.290 -27.620 70.455 1.00 14.55 23 TYR F O 1
ATOM 11233 N N . GLY F 1 24 ? -6.301 -27.954 69.451 1.00 14.17 24 GLY F N 1
ATOM 11234 C CA . GLY F 1 24 ? -6.465 -26.859 68.467 1.00 14.07 24 GLY F CA 1
ATOM 11235 C C . GLY F 1 24 ? -7.725 -27.062 67.627 1.00 14.25 24 GLY F C 1
ATOM 11236 O O . GLY F 1 24 ? -8.530 -26.149 67.455 1.00 14.17 24 GLY F O 1
ATOM 11237 N N . TRP F 1 25 ? -7.907 -28.272 67.107 1.00 15.39 25 TRP F N 1
ATOM 11238 C CA . TRP F 1 25 ? -9.112 -28.596 66.341 1.00 15.73 25 TRP F CA 1
ATOM 11239 C C . TRP F 1 25 ? -10.386 -28.365 67.152 1.00 16.35 25 TRP F C 1
ATOM 11240 O O . TRP F 1 25 ? -11.376 -27.821 66.641 1.00 15.92 25 TRP F O 1
ATOM 11251 N N . ALA F 1 26 ? -10.370 -28.777 68.425 1.00 16.16 26 ALA F N 1
ATOM 11252 C CA . ALA F 1 26 ? -11.594 -28.733 69.216 1.00 13.98 26 ALA F CA 1
ATOM 11253 C C . ALA F 1 26 ? -11.945 -27.276 69.496 1.00 15.49 26 ALA F C 1
ATOM 11254 O O . ALA F 1 26 ? -13.125 -26.910 69.508 1.00 16.86 26 ALA F O 1
ATOM 11256 N N . ILE F 1 27 ? -10.925 -26.437 69.730 1.00 14.74 27 ILE F N 1
ATOM 11257 C CA . ILE F 1 27 ? -11.135 -24.994 69.892 1.00 14.90 27 ILE F CA 1
ATOM 11258 C C . ILE F 1 27 ? -11.728 -24.359 68.618 1.00 16.20 27 ILE F C 1
ATOM 11259 O O . ILE F 1 27 ? -12.756 -23.672 68.692 1.00 16.67 27 ILE F O 1
ATOM 11264 N N . ALA F 1 28 ? -11.095 -24.610 67.468 1.00 16.34 28 ALA F N 1
ATOM 11265 C CA . ALA F 1 28 ? -11.607 -24.157 66.150 1.00 17.55 28 ALA F CA 1
ATOM 11266 C C . ALA F 1 28 ? -13.059 -24.576 65.907 1.00 19.80 28 ALA F C 1
ATOM 11267 O O . ALA F 1 28 ? -13.878 -23.791 65.422 1.00 21.57 28 ALA F O 1
ATOM 11269 N N . LYS F 1 29 ? -13.377 -25.830 66.214 1.00 19.70 29 LYS F N 1
ATOM 11270 C CA . LYS F 1 29 ? -14.723 -26.343 66.006 1.00 21.69 29 LYS F CA 1
ATOM 11271 C C . LYS F 1 29 ? -15.747 -25.592 66.867 1.00 21.40 29 LYS F C 1
ATOM 11272 O O . LYS F 1 29 ? -16.820 -25.241 66.382 1.00 20.91 29 LYS F O 1
ATOM 11278 N N . HIS F 1 30 ? -15.397 -25.328 68.135 1.00 19.31 30 HIS F N 1
ATOM 11279 C CA . HIS F 1 30 ? -16.270 -24.576 69.036 1.00 20.62 30 HIS F CA 1
ATOM 11280 C C . HIS F 1 30 ? -16.502 -23.141 68.577 1.00 19.14 30 HIS F C 1
ATOM 11281 O O . HIS F 1 30 ? -17.639 -22.654 68.602 1.00 18.38 30 HIS F O 1
ATOM 11288 N N . LEU F 1 31 ? -15.426 -22.478 68.165 1.00 17.83 31 LEU F N 1
ATOM 11289 C CA . LEU F 1 31 ? -15.518 -21.126 67.608 1.00 19.43 31 LEU F CA 1
ATOM 11290 C C . LEU F 1 31 ? -16.434 -21.060 66.377 1.00 20.80 31 LEU F C 1
ATOM 11291 O O . LEU F 1 31 ? -17.328 -20.207 66.325 1.00 19.35 31 LEU F O 1
ATOM 11296 N N . ALA F 1 32 ? -16.229 -21.973 65.425 1.00 19.78 32 ALA F N 1
ATOM 11297 C CA . ALA F 1 32 ? -17.083 -22.057 64.232 1.00 24.18 32 ALA F CA 1
ATOM 11298 C C . ALA F 1 32 ? -18.540 -22.362 64.571 1.00 25.19 32 ALA F C 1
ATOM 11299 O O . ALA F 1 32 ? -19.433 -21.792 63.964 1.00 25.76 32 ALA F O 1
ATOM 11301 N N . SER F 1 33 ? -18.785 -23.254 65.536 1.00 26.80 33 SER F N 1
ATOM 11302 C CA . SER F 1 33 ? -20.161 -23.554 65.931 1.00 27.89 33 SER F CA 1
ATOM 11303 C C . SER F 1 33 ? -20.835 -22.319 66.519 1.00 27.19 33 SER F C 1
ATOM 11304 O O . SER F 1 33 ? -22.052 -22.171 66.394 1.00 28.75 33 SER F O 1
ATOM 11307 N N . ALA F 1 34 ? -20.056 -21.449 67.174 1.00 22.35 34 ALA F N 1
ATOM 11308 C CA . ALA F 1 34 ? -20.600 -20.210 67.740 1.00 23.45 34 ALA F CA 1
ATOM 11309 C C . ALA F 1 34 ? -20.770 -19.089 66.701 1.00 23.88 34 ALA F C 1
ATOM 11310 O O . ALA F 1 34 ? -21.224 -17.990 67.036 1.00 23.64 34 ALA F O 1
ATOM 11312 N N . GLY F 1 35 ? -20.381 -19.363 65.451 1.00 23.50 35 GLY F N 1
ATOM 11313 C CA . GLY F 1 35 ? -20.577 -18.426 64.349 1.00 24.16 35 GLY F CA 1
ATOM 11314 C C . GLY F 1 35 ? -19.380 -17.606 63.913 1.00 24.24 35 GLY F C 1
ATOM 11315 O O . GLY F 1 35 ? -19.509 -16.778 63.014 1.00 24.88 35 GLY F O 1
ATOM 11316 N N . ALA F 1 36 ? -18.215 -17.825 64.517 1.00 22.45 36 ALA F N 1
ATOM 11317 C CA . ALA F 1 36 ? -16.994 -17.113 64.090 1.00 23.50 36 ALA F CA 1
ATOM 11318 C C . ALA F 1 36 ? -16.472 -17.654 62.754 1.00 23.65 36 ALA F C 1
ATOM 11319 O O . ALA F 1 36 ? -16.625 -18.849 62.487 1.00 23.33 36 ALA F O 1
ATOM 11321 N N . ARG F 1 37 ? -15.903 -16.783 61.907 1.00 24.23 37 ARG F N 1
ATOM 11322 C CA . ARG F 1 37 ? -15.069 -17.242 60.761 1.00 26.42 37 ARG F CA 1
ATOM 11323 C C . ARG F 1 37 ? -13.727 -17.643 61.371 1.00 25.67 37 ARG F C 1
ATOM 11324 O O . ARG F 1 37 ? -13.180 -16.920 62.236 1.00 24.61 37 ARG F O 1
ATOM 11332 N N . VAL F 1 38 ? -13.196 -18.788 60.956 1.00 22.35 38 VAL F N 1
ATOM 11333 C CA . VAL F 1 38 ? -12.015 -19.339 61.618 1.00 21.28 38 VAL F CA 1
ATOM 11334 C C . VAL F 1 38 ? -10.957 -19.678 60.562 1.00 23.11 38 VAL F C 1
ATOM 11335 O O . VAL F 1 38 ? -11.203 -20.476 59.638 1.00 22.90 38 VAL F O 1
ATOM 11339 N N . ALA F 1 39 ? -9.795 -19.053 60.699 1.00 21.3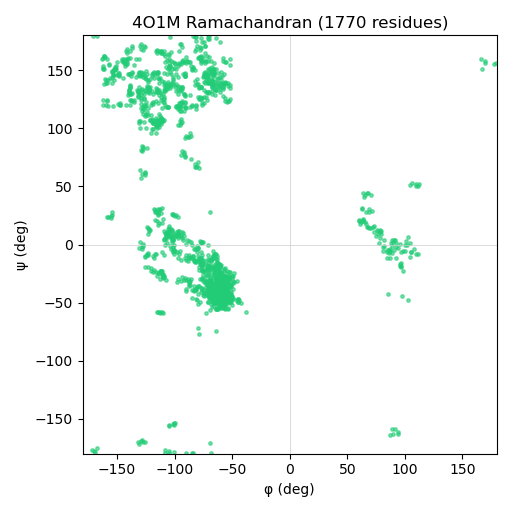7 39 ALA F N 1
ATOM 11340 C CA . ALA F 1 39 ? -8.634 -19.390 59.887 1.00 23.22 39 ALA F CA 1
ATOM 11341 C C . ALA F 1 39 ? -7.648 -20.179 60.742 1.00 20.64 39 ALA F C 1
ATOM 11342 O O . ALA F 1 39 ? -7.571 -19.992 61.965 1.00 19.73 39 ALA F O 1
ATOM 11344 N N . LEU F 1 40 ? -6.875 -21.035 60.090 1.00 19.96 40 LEU F N 1
ATOM 11345 C CA . LEU F 1 40 ? -5.880 -21.871 60.775 1.00 20.93 40 LEU F CA 1
ATOM 11346 C C . LEU F 1 40 ? -4.435 -21.551 60.364 1.00 20.96 40 LEU F C 1
ATOM 11347 O O . LEU F 1 40 ? -4.157 -21.199 59.215 1.00 22.33 40 LEU F O 1
ATOM 11352 N N . GLY F 1 41 ? -3.518 -21.686 61.310 1.00 19.03 41 GLY F N 1
ATOM 11353 C CA . GLY F 1 41 ? -2.101 -21.798 60.993 1.00 19.83 41 GLY F CA 1
ATOM 11354 C C . GLY F 1 41 ? -1.625 -23.226 61.252 1.00 21.28 41 GLY F C 1
ATOM 11355 O O . GLY F 1 41 ? -1.905 -23.824 62.301 1.00 20.58 41 GLY F O 1
ATOM 11356 N N . THR F 1 42 ? -0.893 -23.766 60.291 1.00 21.77 42 THR F N 1
ATOM 11357 C CA . THR F 1 42 ? -0.457 -25.146 60.290 1.00 20.86 42 THR F CA 1
ATOM 11358 C C . THR F 1 42 ? 1.040 -25.199 59.946 1.00 20.77 42 THR F C 1
ATOM 11359 O O . THR F 1 42 ? 1.486 -24.592 58.958 1.00 18.60 42 THR F O 1
ATOM 11363 N N . TRP F 1 43 ? 1.780 -25.964 60.732 1.00 18.66 43 TRP F N 1
ATOM 11364 C CA . TRP F 1 43 ? 3.186 -26.226 60.534 1.00 21.51 43 TRP F CA 1
ATOM 11365 C C . TRP F 1 43 ? 3.433 -26.722 59.091 1.00 22.42 43 TRP F C 1
ATOM 11366 O O . TRP F 1 43 ? 2.794 -27.689 58.640 1.00 22.13 43 TRP F O 1
ATOM 11377 N N . PRO F 1 44 ? 4.339 -26.049 58.341 1.00 23.60 44 PRO F N 1
ATOM 11378 C CA . PRO F 1 44 ? 4.331 -26.321 56.880 1.00 25.99 44 PRO F CA 1
ATOM 11379 C C . PRO F 1 44 ? 4.633 -27.761 56.473 1.00 27.80 44 PRO F C 1
ATOM 11380 O O . PRO F 1 44 ? 4.050 -28.226 55.523 1.00 26.96 44 PRO F O 1
ATOM 11384 N N . PRO F 1 45 ? 5.519 -28.470 57.194 1.00 30.71 45 PRO F N 1
ATOM 11385 C CA . PRO F 1 45 ? 5.787 -29.842 56.745 1.00 33.58 45 PRO F CA 1
ATOM 11386 C C . PRO F 1 45 ? 4.553 -30.748 56.784 1.00 34.96 45 PRO F C 1
ATOM 11387 O O . PRO F 1 45 ? 4.508 -31.708 56.030 1.00 35.04 45 PRO F O 1
ATOM 11391 N N . VAL F 1 46 ? 3.565 -30.469 57.643 1.00 32.66 46 VAL F N 1
ATOM 11392 C CA . VAL F 1 46 ? 2.329 -31.283 57.609 1.00 31.69 46 VAL F CA 1
ATOM 11393 C C . VAL F 1 46 ? 1.142 -30.614 56.951 1.00 31.96 46 VAL F C 1
ATOM 11394 O O . VAL F 1 46 ? 0.042 -31.153 56.987 1.00 33.39 46 VAL F O 1
ATOM 11398 N N . LEU F 1 47 ? 1.357 -29.453 56.339 1.00 31.97 47 LEU F N 1
ATOM 11399 C CA . LEU F 1 47 ? 0.269 -28.698 55.739 1.00 31.54 47 LEU F CA 1
ATOM 11400 C C . LEU F 1 47 ? -0.432 -29.474 54.623 1.00 32.81 47 LEU F C 1
ATOM 11401 O O . LEU F 1 47 ? -1.661 -29.516 54.594 1.00 31.64 47 LEU F O 1
ATOM 11406 N N . GLY F 1 48 ? 0.352 -30.057 53.705 1.00 32.46 48 GLY F N 1
ATOM 11407 C CA . GLY F 1 48 ? -0.158 -30.817 52.557 1.00 32.27 48 GLY F CA 1
ATOM 11408 C C . GLY F 1 48 ? -1.068 -31.971 52.943 1.00 32.64 48 GLY F C 1
ATOM 11409 O O . GLY F 1 48 ? -2.155 -32.121 52.393 1.00 31.82 48 GLY F O 1
ATOM 11410 N N . LEU F 1 49 ? -0.622 -32.789 53.892 1.00 33.58 49 LEU F N 1
ATOM 11411 C CA . LEU F 1 49 ? -1.436 -33.880 54.437 1.00 34.78 49 LEU F CA 1
ATOM 11412 C C . LEU F 1 49 ? -2.740 -33.369 55.072 1.00 32.40 49 LEU F C 1
ATOM 11413 O O . LEU F 1 49 ? -3.800 -33.930 54.840 1.00 30.89 49 LEU F O 1
ATOM 11418 N N . PHE F 1 50 ? -2.656 -32.314 55.888 1.00 28.61 50 PHE F N 1
ATOM 11419 C CA . PHE F 1 50 ? -3.849 -31.729 56.491 1.00 27.28 50 PHE F CA 1
ATOM 11420 C C . PHE F 1 50 ? -4.866 -31.264 55.420 1.00 28.68 50 PHE F C 1
ATOM 11421 O O . PHE F 1 50 ? -6.045 -31.656 55.459 1.00 30.53 50 PHE F O 1
ATOM 11429 N N . GLN F 1 51 ? -4.410 -30.476 54.453 1.00 30.10 51 GLN F N 1
ATOM 11430 C CA . GLN F 1 51 ? -5.266 -30.021 53.346 1.00 32.40 51 GLN F CA 1
ATOM 11431 C C . GLN F 1 51 ? -5.871 -31.184 52.564 1.00 33.06 51 GLN F C 1
ATOM 11432 O O . GLN F 1 51 ? -7.039 -31.125 52.161 1.00 34.13 51 GLN F O 1
ATOM 11438 N N . LYS F 1 52 ? -5.089 -32.244 52.356 1.00 33.54 52 LYS F N 1
ATOM 11439 C CA . LYS F 1 52 ? -5.591 -33.418 51.634 1.00 36.85 52 LYS F CA 1
ATOM 11440 C C . LYS F 1 52 ? -6.647 -34.137 52.471 1.00 33.80 52 LYS F C 1
ATOM 11441 O O . LYS F 1 52 ? -7.690 -34.533 51.953 1.00 34.20 52 LYS F O 1
ATOM 11447 N N . SER F 1 53 ? -6.399 -34.287 53.767 1.00 31.15 53 SER F N 1
ATOM 11448 C CA . SER F 1 53 ? -7.401 -34.948 54.587 1.00 32.52 53 SER F CA 1
ATOM 11449 C C . SER F 1 53 ? -8.721 -34.117 54.686 1.00 30.58 53 SER F C 1
ATOM 11450 O O . SER F 1 53 ? -9.812 -34.680 54.677 1.00 29.62 53 SER F O 1
ATOM 11453 N N . LEU F 1 54 ? -8.612 -32.786 54.729 1.00 30.12 54 LEU F N 1
ATOM 11454 C CA . LEU F 1 54 ? -9.783 -31.905 54.557 1.00 29.81 54 LEU F CA 1
ATOM 11455 C C . LEU F 1 54 ? -10.504 -32.085 53.205 1.00 32.96 54 LEU F C 1
ATOM 11456 O O . LEU F 1 54 ? -11.715 -32.341 53.156 1.00 33.26 54 LEU F O 1
ATOM 11461 N N . GLN F 1 55 ? -9.765 -31.962 52.108 1.00 35.27 55 GLN F N 1
ATOM 11462 C CA . GLN F 1 55 ? -10.392 -32.067 50.760 1.00 38.95 55 GLN F CA 1
ATOM 11463 C C . GLN F 1 55 ? -10.957 -33.447 50.422 1.00 37.64 55 GLN F C 1
ATOM 11464 O O . GLN F 1 55 ? -11.930 -33.556 49.686 1.00 37.72 55 GLN F O 1
ATOM 11470 N N . SER F 1 56 ? -10.372 -34.495 50.995 1.00 36.63 56 SER F N 1
ATOM 11471 C CA . SER F 1 56 ? -10.814 -35.870 50.727 1.00 37.33 56 SER F CA 1
ATOM 11472 C C . SER F 1 56 ? -12.170 -36.246 51.345 1.00 37.06 56 SER F C 1
ATOM 11473 O O . SER F 1 56 ? -12.813 -37.191 50.891 1.00 40.25 56 SER F O 1
ATOM 11476 N N . GLY F 1 57 ? -12.592 -35.528 52.383 1.00 37.90 57 GLY F N 1
ATOM 11477 C CA . GLY F 1 57 ? -13.807 -35.890 53.132 1.00 37.14 57 GLY F CA 1
ATOM 11478 C C . GLY F 1 57 ? -13.531 -36.851 54.279 1.00 37.34 57 GLY F C 1
ATOM 11479 O O . GLY F 1 57 ? -14.444 -37.293 54.967 1.00 37.83 57 GLY F O 1
ATOM 11480 N N . ARG F 1 58 ? -12.260 -37.170 54.498 1.00 38.23 58 ARG F N 1
ATOM 11481 C CA . ARG F 1 58 ? -11.851 -38.019 55.614 1.00 37.89 58 ARG F CA 1
ATOM 11482 C C . ARG F 1 58 ? -12.186 -37.348 56.955 1.00 35.76 58 ARG F C 1
ATOM 11483 O O . ARG F 1 58 ? -12.452 -38.021 57.943 1.00 35.01 58 ARG F O 1
ATOM 11491 N N . LEU F 1 59 ? -12.175 -36.023 56.991 1.00 33.01 59 LEU F N 1
ATOM 11492 C CA . LEU F 1 59 ? -12.461 -35.318 58.249 1.00 33.17 59 LEU F CA 1
ATOM 11493 C C . LEU F 1 59 ? -13.918 -34.881 58.371 1.00 32.95 59 LEU F C 1
ATOM 11494 O O . LEU F 1 59 ? -14.253 -34.111 59.265 1.00 32.71 59 LEU F O 1
ATOM 11499 N N . ASP F 1 60 ? -14.786 -35.367 57.483 1.00 33.96 60 ASP F N 1
ATOM 11500 C CA . ASP F 1 60 ? -16.177 -34.920 57.499 1.00 36.08 60 ASP F CA 1
ATOM 11501 C C . ASP F 1 60 ? -16.922 -35.195 58.818 1.00 35.60 60 ASP F C 1
ATOM 11502 O O . ASP F 1 60 ? -17.656 -34.318 59.298 1.00 35.96 60 ASP F O 1
ATOM 11507 N N . GLU F 1 61 ? -16.719 -36.377 59.400 1.00 35.90 61 GLU F N 1
ATOM 11508 C CA . GLU F 1 61 ? -17.282 -36.711 60.700 1.00 36.69 61 GLU F CA 1
ATOM 11509 C C . GLU F 1 61 ? -16.780 -35.759 61.802 1.00 35.14 61 GLU F C 1
ATOM 11510 O O . GLU F 1 61 ? -17.564 -35.249 62.616 1.00 33.60 61 GLU F O 1
ATOM 11516 N N . ASP F 1 62 ? -15.477 -35.489 61.799 1.00 32.50 62 ASP F N 1
ATOM 11517 C CA . ASP F 1 62 ? -14.869 -34.587 62.775 1.00 30.51 62 ASP F CA 1
ATOM 11518 C C . ASP F 1 62 ? -15.252 -33.116 62.558 1.00 27.87 62 ASP F C 1
ATOM 11519 O O . ASP F 1 62 ? -15.140 -32.303 63.474 1.00 26.64 62 ASP F O 1
ATOM 11524 N N . ARG F 1 63 ? -15.705 -32.791 61.351 1.00 27.79 63 ARG F N 1
ATOM 11525 C CA . ARG F 1 63 ? -16.149 -31.444 61.017 1.00 29.21 63 ARG F CA 1
ATOM 11526 C C . ARG F 1 63 ? -17.617 -31.177 61.318 1.00 30.86 63 ARG F C 1
ATOM 11527 O O . ARG F 1 63 ? -18.051 -30.028 61.247 1.00 31.75 63 ARG F O 1
ATOM 11535 N N . LYS F 1 64 ? -18.367 -32.231 61.624 1.00 33.73 64 LYS F N 1
ATOM 11536 C CA . LYS F 1 64 ? -19.828 -32.159 61.725 1.00 40.27 64 LYS F CA 1
ATOM 11537 C C . LYS F 1 64 ? -20.222 -31.402 62.997 1.00 41.18 64 LYS F C 1
ATOM 11538 O O . LYS F 1 64 ? -19.684 -31.678 64.075 1.00 40.44 64 LYS F O 1
ATOM 11544 N N . LEU F 1 65 ? -21.121 -30.431 62.852 1.00 46.56 65 LEU F N 1
ATOM 11545 C CA . LEU F 1 65 ? -21.622 -29.631 63.988 1.00 52.97 65 LEU F CA 1
ATOM 11546 C C . LEU F 1 65 ? -22.943 -30.188 64.523 1.00 58.44 65 LEU F C 1
ATOM 11547 O O . LEU F 1 65 ? -23.573 -31.018 63.852 1.00 60.17 65 LEU F O 1
ATOM 11552 N N . PRO F 1 66 ? -23.371 -29.734 65.726 1.00 64.79 66 PRO F N 1
ATOM 11553 C CA . PRO F 1 66 ? -24.591 -30.292 66.331 1.00 67.25 66 PRO F CA 1
ATOM 11554 C C . PRO F 1 66 ? -25.813 -30.212 65.399 1.00 67.89 66 PRO F C 1
ATOM 11555 O O . PRO F 1 66 ? -26.623 -31.142 65.371 1.00 66.38 66 PRO F O 1
ATOM 11559 N N . ASP F 1 67 ? -25.914 -29.130 64.623 1.00 66.72 67 ASP F N 1
ATOM 11560 C CA . ASP F 1 67 ? -27.008 -28.961 63.661 1.00 66.69 67 ASP F CA 1
ATOM 11561 C C . ASP F 1 67 ? -26.918 -29.873 62.422 1.00 65.33 67 ASP F C 1
ATOM 11562 O O . ASP F 1 67 ? -27.921 -30.085 61.737 1.00 65.73 67 ASP F O 1
ATOM 11567 N N . GLY F 1 68 ? -25.721 -30.386 62.128 1.00 61.36 68 GLY F N 1
ATOM 11568 C CA . GLY F 1 68 ? -25.518 -31.256 60.964 1.00 56.89 68 GLY F CA 1
ATOM 11569 C C . GLY F 1 68 ? -24.713 -30.658 59.815 1.00 53.36 68 GLY F C 1
ATOM 11570 O O . GLY F 1 68 ? -24.386 -31.356 58.855 1.00 54.12 68 GLY F O 1
ATOM 11571 N N . SER F 1 69 ? -24.406 -29.367 59.885 1.00 49.61 69 SER F N 1
ATOM 11572 C CA . SER F 1 69 ? -23.545 -28.757 58.881 1.00 47.59 69 SER F CA 1
ATOM 11573 C C . SER F 1 69 ? -22.082 -29.068 59.232 1.00 43.82 69 SER F C 1
ATOM 11574 O O . SER F 1 69 ? -21.776 -29.550 60.335 1.00 42.96 69 SER F O 1
ATOM 11577 N N . LEU F 1 70 ? -21.187 -28.791 58.292 1.00 42.14 70 LEU F N 1
ATOM 11578 C CA . LEU F 1 70 ? -19.771 -29.076 58.469 1.00 40.28 70 LEU F CA 1
ATOM 11579 C C . LEU F 1 70 ? -19.028 -27.760 58.631 1.00 39.52 70 LEU F C 1
ATOM 11580 O O . LEU F 1 70 ? -19.233 -26.832 57.839 1.00 41.67 70 LEU F O 1
ATOM 11585 N N . ILE F 1 71 ? -18.150 -27.675 59.620 1.00 35.70 71 ILE F N 1
ATOM 11586 C CA . ILE F 1 71 ? -17.309 -26.474 59.738 1.00 35.30 71 ILE F CA 1
ATOM 11587 C C . ILE F 1 71 ? -16.496 -26.235 58.464 1.00 35.04 71 ILE F C 1
ATOM 11588 O O . ILE F 1 71 ? -16.115 -27.176 57.756 1.00 35.44 71 ILE F O 1
ATOM 11593 N N . GLU F 1 72 ? -16.279 -24.965 58.151 1.00 34.43 72 GLU F N 1
ATOM 11594 C CA . GLU F 1 72 ? -15.457 -24.582 57.010 1.00 35.63 72 GLU F CA 1
ATOM 11595 C C . GLU F 1 72 ? -14.490 -23.528 57.499 1.00 31.95 72 GLU F C 1
ATOM 11596 O O . GLU F 1 72 ? -14.845 -22.739 58.363 1.00 34.09 72 GLU F O 1
ATOM 11602 N N . PHE F 1 73 ? -13.285 -23.517 56.946 1.00 29.33 73 PHE F N 1
ATOM 11603 C CA . PHE F 1 73 ? -12.252 -22.596 57.363 1.00 29.03 73 PHE F CA 1
ATOM 11604 C C . PHE F 1 73 ? -12.098 -21.422 56.405 1.00 30.53 73 PHE F C 1
ATOM 11605 O O . PHE F 1 73 ? -12.216 -21.593 55.196 1.00 32.45 73 PHE F O 1
ATOM 11613 N N . ALA F 1 74 ? -11.843 -20.229 56.947 1.00 29.94 74 ALA F N 1
ATOM 11614 C CA . ALA F 1 74 ? -11.653 -19.034 56.112 1.00 32.38 74 ALA F CA 1
ATOM 11615 C C . ALA F 1 74 ? -10.300 -19.039 55.380 1.00 33.67 74 ALA F C 1
ATOM 11616 O O . ALA F 1 74 ? -10.101 -18.287 54.426 1.00 39.95 74 ALA F O 1
ATOM 11618 N N . GLY F 1 75 ? -9.399 -19.917 55.805 1.00 30.54 75 GLY F N 1
ATOM 11619 C CA . GLY F 1 75 ? -8.136 -20.170 55.102 1.00 28.21 75 GLY F CA 1
ATOM 11620 C C . GLY F 1 75 ? -7.248 -21.016 55.989 1.00 27.22 75 GLY F C 1
ATOM 11621 O O . GLY F 1 75 ? -7.423 -21.053 57.227 1.00 23.51 75 GLY F O 1
ATOM 11622 N N . VAL F 1 76 ? -6.327 -21.738 55.373 1.00 24.32 76 VAL F N 1
ATOM 11623 C CA . VAL F 1 76 ? -5.396 -22.547 56.138 1.00 24.56 76 VAL F CA 1
ATOM 11624 C C . VAL F 1 76 ? -4.015 -22.096 55.722 1.00 23.71 76 VAL F C 1
ATOM 11625 O O . VAL F 1 76 ? -3.623 -22.303 54.587 1.00 22.28 76 VAL F O 1
ATOM 11629 N N . TYR F 1 77 ? -3.277 -21.499 56.647 1.00 21.71 77 TYR F N 1
ATOM 11630 C CA . TYR F 1 77 ? -2.042 -20.784 56.312 1.00 23.36 77 TYR F CA 1
ATOM 11631 C C . TYR F 1 77 ? -0.848 -21.589 56.803 1.00 21.70 77 TYR F C 1
ATOM 11632 O O . TYR F 1 77 ? -0.840 -22.037 57.932 1.00 23.58 77 TYR F O 1
ATOM 11641 N N . PRO F 1 78 ? 0.172 -21.782 55.961 1.00 22.41 78 PRO F N 1
ATOM 11642 C CA . PRO F 1 78 ? 1.399 -22.332 56.524 1.00 20.75 78 PRO F CA 1
ATOM 11643 C C . PRO F 1 78 ? 2.010 -21.355 57.545 1.00 21.79 78 PRO F C 1
ATOM 11644 O O . PRO F 1 78 ? 2.107 -20.141 57.282 1.00 19.57 78 PRO F O 1
ATOM 11648 N N . LEU F 1 79 ? 2.391 -21.894 58.702 1.00 20.04 79 LEU F N 1
ATOM 11649 C CA . LEU F 1 79 ? 2.920 -21.125 59.798 1.00 20.69 79 LEU F CA 1
ATOM 11650 C C . LEU F 1 79 ? 3.940 -21.954 60.541 1.00 20.87 79 LEU F C 1
ATOM 11651 O O . LEU F 1 79 ? 3.613 -23.030 61.084 1.00 20.93 79 LEU F O 1
ATOM 11656 N N . ASP F 1 80 ? 5.163 -21.456 60.585 1.00 19.72 80 ASP F N 1
ATOM 11657 C CA . ASP F 1 80 ? 6.172 -22.042 61.468 1.00 21.77 80 ASP F CA 1
ATOM 11658 C C . ASP F 1 80 ? 6.508 -21.040 62.579 1.00 22.70 80 ASP F C 1
ATOM 11659 O O . ASP F 1 80 ? 7.187 -20.033 62.352 1.00 23.87 80 ASP F O 1
ATOM 11664 N N . ALA F 1 81 ? 6.071 -21.343 63.791 1.00 19.51 81 ALA F N 1
ATOM 11665 C CA . ALA F 1 81 ? 6.187 -20.397 64.886 1.00 20.79 81 ALA F CA 1
ATOM 11666 C C . ALA F 1 81 ? 7.584 -20.295 65.488 1.00 19.01 81 ALA F C 1
ATOM 11667 O O . ALA F 1 81 ? 7.770 -19.562 66.437 1.00 20.33 81 ALA F O 1
ATOM 11669 N N . ALA F 1 82 ? 8.538 -21.043 64.945 1.00 17.89 82 ALA F N 1
ATOM 11670 C CA . ALA F 1 82 ? 9.948 -20.911 65.287 1.00 19.00 82 ALA F CA 1
ATOM 11671 C C . ALA F 1 82 ? 10.581 -19.672 64.648 1.00 18.86 82 ALA F C 1
ATOM 11672 O O . ALA F 1 82 ? 11.664 -19.295 65.016 1.00 18.94 82 ALA F O 1
ATOM 11674 N N . PHE F 1 83 ? 9.894 -19.051 63.692 1.00 17.96 83 PHE F N 1
ATOM 11675 C CA . PHE F 1 83 ? 10.475 -18.009 62.867 1.00 19.86 83 PHE F CA 1
ATOM 11676 C C . PHE F 1 83 ? 9.567 -16.795 62.863 1.00 19.45 83 PHE F C 1
ATOM 11677 O O . PHE F 1 83 ? 8.395 -16.894 62.529 1.00 19.65 83 PHE F O 1
ATOM 11685 N N . ASP F 1 84 ? 10.117 -15.641 63.200 1.00 17.54 84 ASP F N 1
ATOM 11686 C CA . ASP F 1 84 ? 9.348 -14.383 63.205 1.00 18.22 84 ASP F CA 1
ATOM 11687 C C . ASP F 1 84 ? 9.319 -13.645 61.871 1.00 19.90 84 ASP F C 1
ATOM 11688 O O . ASP F 1 84 ? 8.322 -13.008 61.557 1.00 19.67 84 ASP F O 1
ATOM 11693 N N . LYS F 1 85 ? 10.416 -13.721 61.117 1.00 20.36 85 LYS F N 1
ATOM 11694 C CA . LYS F 1 85 ? 10.594 -12.947 59.879 1.00 24.90 85 LYS F CA 1
ATOM 11695 C C . LYS F 1 85 ? 11.496 -13.760 58.924 1.00 24.30 85 LYS F C 1
ATOM 11696 O O . LYS F 1 85 ? 12.231 -14.648 59.387 1.00 22.93 85 LYS F O 1
ATOM 11702 N N . PRO F 1 86 ? 11.420 -13.490 57.600 1.00 24.17 86 PRO F N 1
ATOM 11703 C CA . PRO F 1 86 ? 12.162 -14.280 56.603 1.00 24.07 86 PRO F CA 1
ATOM 11704 C C . PRO F 1 86 ? 13.669 -14.431 56.878 1.00 26.18 86 PRO F C 1
ATOM 11705 O O . PRO F 1 86 ? 14.219 -15.498 56.626 1.00 25.09 86 PRO F O 1
ATOM 11709 N N . GLU F 1 87 ? 14.340 -13.400 57.383 1.00 24.71 87 GLU F N 1
ATOM 11710 C CA . GLU F 1 87 ? 15.794 -13.517 57.604 1.00 28.79 87 GLU F CA 1
ATOM 11711 C C . GLU F 1 87 ? 16.127 -14.516 58.742 1.00 27.52 87 GLU F C 1
ATOM 11712 O O . GLU F 1 87 ? 17.264 -14.925 58.863 1.00 24.07 87 GLU F O 1
ATOM 11718 N N . ASP F 1 88 ? 15.145 -14.911 59.554 1.00 24.57 88 ASP F N 1
ATOM 11719 C CA . ASP F 1 88 ? 15.390 -15.921 60.627 1.00 25.80 88 ASP F CA 1
ATOM 11720 C C . ASP F 1 88 ? 15.495 -17.356 60.095 1.00 25.34 88 ASP F C 1
ATOM 11721 O O . ASP F 1 88 ? 15.978 -18.234 60.785 1.00 22.62 88 ASP F O 1
ATOM 11726 N N . VAL F 1 89 ? 14.988 -17.600 58.893 1.00 25.16 89 VAL F N 1
ATOM 11727 C CA . VAL F 1 89 ? 14.902 -18.949 58.370 1.00 25.83 89 VAL F CA 1
ATOM 11728 C C . VAL F 1 89 ? 16.243 -19.421 57.767 1.00 28.14 89 VAL F C 1
ATOM 11729 O O . VAL F 1 89 ? 16.731 -18.840 56.806 1.00 26.90 89 VAL F O 1
ATOM 11733 N N . PRO F 1 90 ? 16.826 -20.493 58.313 1.00 28.59 90 PRO F N 1
ATOM 11734 C CA . PRO F 1 90 ? 18.134 -20.937 57.810 1.00 32.24 90 PRO F CA 1
ATOM 11735 C C . PRO F 1 90 ? 18.014 -21.568 56.434 1.00 34.22 90 PRO F C 1
ATOM 11736 O O . PRO F 1 90 ? 16.906 -21.931 56.025 1.00 34.08 90 PRO F O 1
ATOM 11740 N N . GLN F 1 91 ? 19.134 -21.675 55.731 1.00 37.74 91 GLN F N 1
ATOM 11741 C CA . GLN F 1 91 ? 19.173 -22.223 54.359 1.00 41.97 91 GLN F CA 1
ATOM 11742 C C . GLN F 1 91 ? 18.697 -23.684 54.281 1.00 43.87 91 GLN F C 1
ATOM 11743 O O . GLN F 1 91 ? 17.991 -24.052 53.345 1.00 43.28 91 GLN F O 1
ATOM 11749 N N . ASP F 1 92 ? 19.068 -24.492 55.281 1.00 47.27 92 ASP F N 1
ATOM 11750 C CA . ASP F 1 92 ? 18.616 -25.903 55.421 1.00 51.29 92 ASP F CA 1
ATOM 11751 C C . ASP F 1 92 ? 17.097 -26.093 55.489 1.00 49.49 92 ASP F C 1
ATOM 11752 O O . ASP F 1 92 ? 16.575 -27.108 55.035 1.00 51.24 92 ASP F O 1
ATOM 11757 N N . ILE F 1 93 ? 16.395 -25.135 56.079 1.00 45.86 93 ILE F N 1
ATOM 11758 C CA . ILE F 1 93 ? 14.936 -25.174 56.117 1.00 43.30 93 ILE F CA 1
ATOM 11759 C C . ILE F 1 93 ? 14.344 -24.737 54.762 1.00 43.73 93 ILE F C 1
ATOM 11760 O O . ILE F 1 93 ? 13.493 -25.432 54.206 1.00 40.62 93 ILE F O 1
ATOM 11765 N N . LYS F 1 94 ? 14.803 -23.609 54.218 1.00 44.67 94 LYS F N 1
ATOM 11766 C CA . LYS F 1 94 ? 14.259 -23.102 52.945 1.00 48.26 94 LYS F CA 1
ATOM 11767 C C . LYS F 1 94 ? 14.352 -24.160 51.852 1.00 50.75 94 LYS F C 1
ATOM 11768 O O . LYS F 1 94 ? 13.444 -24.311 51.036 1.00 51.63 94 LYS F O 1
ATOM 11774 N N . ASP F 1 95 ? 15.467 -24.884 51.854 1.00 52.21 95 ASP F N 1
ATOM 11775 C CA . ASP F 1 95 ? 15.725 -25.933 50.889 1.00 55.75 95 ASP F CA 1
ATOM 11776 C C . ASP F 1 95 ? 15.071 -27.258 51.262 1.00 56.04 95 ASP F C 1
ATOM 11777 O O . ASP F 1 95 ? 15.005 -28.160 50.424 1.00 55.65 95 ASP F O 1
ATOM 11782 N N . ASN F 1 96 ? 14.606 -27.398 52.505 1.00 53.29 96 ASN F N 1
ATOM 11783 C CA . ASN F 1 96 ? 14.023 -28.668 52.911 1.00 54.60 96 ASN F CA 1
ATOM 11784 C C . ASN F 1 96 ? 12.812 -28.979 52.043 1.00 56.61 96 ASN F C 1
ATOM 11785 O O . ASN F 1 96 ? 11.955 -28.117 51.823 1.00 54.40 96 ASN F O 1
ATOM 11790 N N . LYS F 1 97 ? 12.779 -30.207 51.528 1.00 59.09 97 LYS F N 1
ATOM 11791 C CA . LYS F 1 97 ? 11.756 -30.649 50.583 1.00 62.79 97 LYS F CA 1
ATOM 11792 C C . LYS F 1 97 ? 10.334 -30.490 51.136 1.00 60.40 97 LYS F C 1
ATOM 11793 O O . LYS F 1 97 ? 9.419 -30.082 50.414 1.00 58.32 97 LYS F O 1
ATOM 11799 N N . ARG F 1 98 ? 10.160 -30.780 52.426 1.00 59.37 98 ARG F N 1
ATOM 11800 C CA . ARG F 1 98 ? 8.840 -30.649 53.063 1.00 57.52 98 ARG F CA 1
ATOM 11801 C C . ARG F 1 98 ? 8.401 -29.183 53.244 1.00 53.74 98 ARG F C 1
ATOM 11802 O O . ARG F 1 98 ? 7.247 -28.934 53.564 1.00 53.84 98 ARG F O 1
ATOM 11810 N N . TYR F 1 99 ? 9.309 -28.230 52.997 1.00 49.33 99 TYR F N 1
ATOM 11811 C CA . TYR F 1 99 ? 8.975 -26.796 52.947 1.00 45.08 99 TYR F CA 1
ATOM 11812 C C . TYR F 1 99 ? 8.926 -26.259 51.514 1.00 47.64 99 TYR F C 1
ATOM 11813 O O . TYR F 1 99 ? 8.663 -25.072 51.295 1.00 46.44 99 TYR F O 1
ATOM 11822 N N . ALA F 1 100 ? 9.205 -27.116 50.536 1.00 51.57 100 ALA F N 1
ATOM 11823 C CA . ALA F 1 100 ? 9.153 -26.695 49.129 1.00 54.25 100 ALA F CA 1
ATOM 11824 C C . ALA F 1 100 ? 7.710 -26.386 48.752 1.00 54.39 100 ALA F C 1
ATOM 11825 O O . ALA F 1 100 ? 6.786 -27.078 49.204 1.00 54.93 100 ALA F O 1
ATOM 11827 N N . GLY F 1 101 ? 7.516 -25.328 47.965 1.00 53.75 101 GLY F N 1
ATOM 11828 C CA . GLY F 1 101 ? 6.183 -24.973 47.476 1.00 53.31 101 GLY F CA 1
ATOM 11829 C C . GLY F 1 101 ? 5.287 -24.212 48.441 1.00 53.37 101 GLY F C 1
ATOM 11830 O O . GLY F 1 101 ? 4.159 -23.869 48.087 1.00 53.65 101 GLY F O 1
ATOM 11831 N N . VAL F 1 102 ? 5.766 -23.971 49.664 1.00 51.55 102 VAL F N 1
ATOM 11832 C CA . VAL F 1 102 ? 5.133 -22.989 50.562 1.00 49.84 102 VAL F CA 1
ATOM 11833 C C . VAL F 1 102 ? 6.028 -21.762 50.758 1.00 47.42 102 VAL F C 1
ATOM 11834 O O . VAL F 1 102 ? 7.257 -21.873 50.870 1.00 46.72 102 VAL F O 1
ATOM 11838 N N . ASP F 1 103 ? 5.390 -20.600 50.796 1.00 44.60 103 ASP F N 1
ATOM 11839 C CA . ASP F 1 103 ? 6.069 -19.341 51.008 1.00 44.37 103 ASP F CA 1
ATOM 11840 C C . ASP F 1 103 ? 5.336 -18.561 52.096 1.00 40.68 103 ASP F C 1
ATOM 11841 O O . ASP F 1 103 ? 4.168 -18.854 52.391 1.00 40.55 103 ASP F O 1
ATOM 11846 N N . GLY F 1 104 ? 6.032 -17.594 52.702 1.00 35.01 104 GLY F N 1
ATOM 11847 C CA . GLY F 1 104 ? 5.435 -16.630 53.621 1.00 31.15 104 GLY F CA 1
ATOM 11848 C C . GLY F 1 104 ? 4.888 -17.207 54.926 1.00 29.28 104 GLY F C 1
ATOM 11849 O O . GLY F 1 104 ? 3.789 -16.835 55.365 1.00 27.28 104 GLY F O 1
ATOM 11850 N N . TYR F 1 105 ? 5.646 -18.121 55.533 1.00 26.71 105 TYR F N 1
ATOM 11851 C CA . TYR F 1 105 ? 5.163 -18.895 56.688 1.00 23.62 105 TYR F CA 1
ATOM 11852 C C . TYR F 1 105 ? 5.755 -18.441 58.014 1.00 22.96 105 TYR F C 1
ATOM 11853 O O . TYR F 1 105 ? 5.538 -19.096 59.038 1.00 21.13 105 TYR F O 1
ATOM 11862 N N . THR F 1 106 ? 6.502 -17.330 58.019 1.00 22.03 106 THR F N 1
ATOM 11863 C CA . THR F 1 106 ? 6.963 -16.759 59.304 1.00 19.57 106 THR F CA 1
ATOM 11864 C C . THR F 1 106 ? 5.800 -16.025 59.957 1.00 19.35 106 THR F C 1
ATOM 11865 O O . THR F 1 106 ? 4.826 -15.646 59.287 1.00 20.34 106 THR F O 1
ATOM 11869 N N . ILE F 1 107 ? 5.863 -15.872 61.277 1.00 17.59 107 ILE F N 1
ATOM 11870 C CA . ILE F 1 107 ? 4.775 -15.258 61.999 1.00 18.11 107 ILE F CA 1
ATOM 11871 C C . ILE F 1 107 ? 4.398 -13.870 61.426 1.00 19.73 107 ILE F C 1
ATOM 11872 O O . ILE F 1 107 ? 3.201 -13.563 61.239 1.00 20.69 107 ILE F O 1
ATOM 11877 N N . LYS F 1 108 ? 5.389 -13.006 61.194 1.00 19.05 108 LYS F N 1
ATOM 11878 C CA . LYS F 1 108 ? 5.079 -11.671 60.697 1.00 22.26 108 LYS F CA 1
ATOM 11879 C C . LYS F 1 108 ? 4.400 -11.727 59.308 1.00 21.77 108 LYS F C 1
ATOM 11880 O O . LYS F 1 108 ? 3.472 -10.944 59.027 1.00 19.49 108 LYS F O 1
ATOM 11886 N N . GLU F 1 109 ? 4.872 -12.631 58.447 1.00 20.60 109 GLU F N 1
ATOM 11887 C CA . GLU F 1 109 ? 4.269 -12.772 57.117 1.00 23.54 109 GLU F CA 1
ATOM 11888 C C . GLU F 1 109 ? 2.815 -13.290 57.191 1.00 22.34 109 GLU F C 1
ATOM 11889 O O . GLU F 1 109 ? 1.938 -12.844 56.427 1.00 20.44 109 GLU F O 1
ATOM 11895 N N . VAL F 1 110 ? 2.566 -14.227 58.105 1.00 21.31 110 VAL F N 1
ATOM 11896 C CA . VAL F 1 110 ? 1.200 -14.766 58.268 1.00 21.74 110 VAL F CA 1
ATOM 11897 C C . VAL F 1 110 ? 0.205 -13.698 58.741 1.00 20.15 110 VAL F C 1
ATOM 11898 O O . VAL F 1 110 ? -0.879 -13.574 58.183 1.00 21.38 110 VAL F O 1
ATOM 11902 N N . ALA F 1 111 ? 0.599 -12.897 59.727 1.00 19.34 111 ALA F N 1
ATOM 11903 C CA . ALA F 1 111 ? -0.221 -11.776 60.169 1.00 20.29 111 ALA F CA 1
ATOM 11904 C C . ALA F 1 111 ? -0.485 -10.796 59.033 1.00 21.19 111 ALA F C 1
ATOM 11905 O O . ALA F 1 111 ? -1.604 -10.318 58.914 1.00 22.44 111 ALA F O 1
ATOM 11907 N N . VAL F 1 112 ? 0.529 -10.495 58.216 1.00 21.62 112 VAL F N 1
ATOM 11908 C CA . VAL F 1 112 ? 0.320 -9.634 57.025 1.00 23.71 112 VAL F CA 1
ATOM 11909 C C . VAL F 1 112 ? -0.722 -10.249 56.058 1.00 25.72 112 VAL F C 1
ATOM 11910 O O . VAL F 1 112 ? -1.651 -9.571 55.624 1.00 26.77 112 VAL F O 1
ATOM 11914 N N . LYS F 1 113 ? -0.593 -11.532 55.734 1.00 25.82 113 LYS F N 1
ATOM 11915 C CA . LYS F 1 113 ? -1.570 -12.149 54.807 1.00 27.26 113 LYS F CA 1
ATOM 11916 C C . LYS F 1 113 ? -2.973 -12.208 55.430 1.00 25.48 113 LYS F C 1
ATOM 11917 O O . LYS F 1 113 ? -3.971 -12.039 54.715 1.00 26.06 113 LYS F O 1
ATOM 11923 N N . VAL F 1 114 ? -3.060 -12.474 56.740 1.00 22.77 114 VAL F N 1
ATOM 11924 C CA . VAL F 1 114 ? -4.376 -12.520 57.396 1.00 21.86 114 VAL F CA 1
ATOM 11925 C C . VAL F 1 114 ? -5.072 -11.157 57.287 1.00 24.17 114 VAL F C 1
ATOM 11926 O O . VAL F 1 114 ? -6.240 -11.067 56.874 1.00 25.10 114 VAL F O 1
ATOM 11930 N N . LYS F 1 115 ? -4.334 -10.098 57.617 1.00 24.27 115 LYS F N 1
ATOM 11931 C CA . LYS F 1 115 ? -4.833 -8.733 57.492 1.00 26.99 115 LYS F CA 1
ATOM 11932 C C . LYS F 1 115 ? -5.312 -8.446 56.072 1.00 28.01 115 LYS F C 1
ATOM 11933 O O . LYS F 1 115 ? -6.402 -7.899 55.872 1.00 27.77 115 LYS F O 1
ATOM 11939 N N . GLN F 1 116 ? -4.530 -8.863 55.080 1.00 29.71 116 GLN F N 1
ATOM 11940 C CA . GLN F 1 116 ? -4.895 -8.620 53.679 1.00 30.96 116 GLN F CA 1
ATOM 11941 C C . GLN F 1 116 ? -6.130 -9.418 53.253 1.00 30.31 116 GLN F C 1
ATOM 11942 O O . GLN F 1 116 ? -6.994 -8.881 52.591 1.00 29.94 116 GLN F O 1
ATOM 11948 N N . ASP F 1 117 ? -6.197 -10.693 53.626 1.00 28.16 117 ASP F N 1
ATOM 11949 C CA . ASP F 1 117 ? -7.267 -11.592 53.181 1.00 30.42 117 ASP F CA 1
ATOM 11950 C C . ASP F 1 117 ? -8.578 -11.412 53.921 1.00 30.56 117 ASP F C 1
ATOM 11951 O O . ASP F 1 117 ? -9.653 -11.560 53.335 1.00 27.61 117 ASP F O 1
ATOM 11956 N N . LEU F 1 118 ? -8.484 -11.110 55.215 1.00 28.50 118 LEU F N 1
ATOM 11957 C CA . LEU F 1 118 ? -9.626 -11.229 56.113 1.00 30.28 118 LEU F CA 1
ATOM 11958 C C . LEU F 1 118 ? -9.943 -9.950 56.876 1.00 29.60 118 LEU F C 1
ATOM 11959 O O . LEU F 1 118 ? -11.042 -9.818 57.378 1.00 29.51 118 LEU F O 1
ATOM 11964 N N . GLY F 1 119 ? -8.983 -9.030 56.963 1.00 26.88 119 GLY F N 1
ATOM 11965 C CA . GLY F 1 119 ? -9.123 -7.834 57.769 1.00 26.22 119 GLY F CA 1
ATOM 11966 C C . GLY F 1 119 ? -8.678 -8.079 59.208 1.00 25.99 119 GLY F C 1
ATOM 11967 O O . GLY F 1 119 ? -7.966 -9.063 59.515 1.00 24.80 119 GLY F O 1
ATOM 11968 N N . ASN F 1 120 ? -9.068 -7.170 60.093 1.00 24.57 120 ASN F N 1
ATOM 11969 C CA . ASN F 1 120 ? -8.826 -7.318 61.526 1.00 24.37 120 ASN F CA 1
ATOM 11970 C C . ASN F 1 120 ? -9.470 -8.572 62.100 1.00 24.28 120 ASN F C 1
ATOM 11971 O O . ASN F 1 120 ? -10.532 -8.982 61.655 1.00 24.16 120 ASN F O 1
ATOM 11976 N N . ILE F 1 121 ? -8.843 -9.147 63.118 1.00 22.51 121 ILE F N 1
ATOM 11977 C CA . ILE F 1 121 ? -9.417 -10.282 63.825 1.00 22.82 121 ILE F CA 1
ATOM 11978 C C . ILE F 1 121 ? -9.837 -9.933 65.252 1.00 22.15 121 ILE F C 1
ATOM 11979 O O . ILE F 1 121 ? -9.450 -8.892 65.809 1.00 20.85 121 ILE F O 1
ATOM 11984 N N . ASP F 1 122 ? -10.633 -10.815 65.834 1.00 20.51 122 ASP F N 1
ATOM 11985 C CA . ASP F 1 122 ? -11.114 -10.639 67.188 1.00 19.70 122 ASP F CA 1
ATOM 11986 C C . ASP F 1 122 ? -10.526 -11.646 68.173 1.00 18.88 122 ASP F C 1
ATOM 11987 O O . ASP F 1 122 ? -10.483 -11.394 69.379 1.00 18.49 122 ASP F O 1
ATOM 11992 N N . ILE F 1 123 ? -10.066 -12.778 67.651 1.00 17.80 123 ILE F N 1
ATOM 11993 C CA . ILE F 1 123 ? -9.785 -13.937 68.477 1.00 16.32 123 ILE F CA 1
ATOM 11994 C C . ILE F 1 123 ? -8.493 -14.601 67.999 1.00 15.44 123 ILE F C 1
ATOM 11995 O O . ILE F 1 123 ? -8.324 -14.846 66.814 1.00 15.31 123 ILE F O 1
ATOM 12000 N N . LEU F 1 124 ? -7.593 -14.882 68.931 1.00 13.18 124 LEU F N 1
ATOM 12001 C CA . LEU F 1 124 ? -6.322 -15.476 68.618 1.00 14.14 124 LEU F CA 1
ATOM 12002 C C . LEU F 1 124 ? -6.103 -16.676 69.508 1.00 13.98 124 LEU F C 1
ATOM 12003 O O . LEU F 1 124 ? -6.214 -16.557 70.709 1.00 13.30 124 LEU F O 1
ATOM 12008 N N . VAL F 1 125 ? -5.767 -17.818 68.922 1.00 13.33 125 VAL F N 1
ATOM 12009 C CA . VAL F 1 125 ? -5.492 -19.023 69.693 1.00 14.35 125 VAL F CA 1
ATOM 12010 C C . VAL F 1 125 ? -4.100 -19.562 69.418 1.00 15.54 125 VAL F C 1
ATOM 12011 O O . VAL F 1 125 ? -3.704 -19.664 68.254 1.00 15.50 125 VAL F O 1
ATOM 12015 N N . HIS F 1 126 ? -3.374 -19.904 70.496 1.00 14.52 126 HIS F N 1
ATOM 12016 C CA . HIS F 1 126 ? -2.015 -20.453 70.411 1.00 14.85 126 HIS F CA 1
ATOM 12017 C C . HIS F 1 126 ? -2.089 -21.879 70.986 1.00 15.12 126 HIS F C 1
ATOM 12018 O O . HIS F 1 126 ? -2.206 -22.069 72.202 1.00 15.06 126 HIS F O 1
ATOM 12025 N N . SER F 1 127 ? -2.102 -22.870 70.100 1.00 14.18 127 SER F N 1
ATOM 12026 C CA . SER F 1 127 ? -2.247 -24.270 70.489 1.00 16.70 127 SER F CA 1
ATOM 12027 C C . SER F 1 127 ? -1.088 -25.078 69.903 1.00 18.81 127 SER F C 1
ATOM 12028 O O . SER F 1 127 ? -1.282 -25.977 69.077 1.00 22.42 127 SER F O 1
ATOM 12031 N N . LEU F 1 128 ? 0.126 -24.721 70.281 1.00 19.68 128 LEU F N 1
ATOM 12032 C CA . LEU F 1 128 ? 1.287 -25.340 69.666 1.00 20.10 128 LEU F CA 1
ATOM 12033 C C . LEU F 1 128 ? 2.412 -25.411 70.665 1.00 19.36 128 LEU F C 1
ATOM 12034 O O . LEU F 1 128 ? 2.541 -24.535 71.547 1.00 18.05 128 LEU F O 1
ATOM 12039 N N . ALA F 1 129 ? 3.222 -26.458 70.532 1.00 16.12 129 ALA F N 1
ATOM 12040 C CA . ALA F 1 129 ? 4.343 -26.660 71.432 1.00 16.47 129 ALA F CA 1
ATOM 12041 C C . ALA F 1 129 ? 5.269 -27.625 70.756 1.00 18.97 129 ALA F C 1
ATOM 12042 O O . ALA F 1 129 ? 4.830 -28.474 69.961 1.00 17.20 129 ALA F O 1
ATOM 12044 N N . ASN F 1 130 ? 6.551 -27.516 71.070 1.00 17.30 130 ASN F N 1
ATOM 12045 C CA . ASN F 1 130 ? 7.472 -28.511 70.578 1.00 20.01 130 ASN F CA 1
ATOM 12046 C C . ASN F 1 130 ? 8.712 -28.519 71.418 1.00 18.13 130 ASN F C 1
ATOM 12047 O O . ASN F 1 130 ? 9.367 -27.491 71.560 1.00 19.01 130 ASN F O 1
ATOM 12052 N N . GLY F 1 131 ? 9.041 -29.675 71.960 1.00 18.51 131 GLY F N 1
ATOM 12053 C CA . GLY F 1 131 ? 10.234 -29.789 72.764 1.00 18.98 131 GLY F CA 1
ATOM 12054 C C . GLY F 1 131 ? 11.006 -30.983 72.283 1.00 18.89 131 GLY F C 1
ATOM 12055 O O . GLY F 1 131 ? 10.619 -32.111 72.586 1.00 19.65 131 GLY F O 1
ATOM 12056 N N . PRO F 1 132 ? 12.099 -30.745 71.536 1.00 19.81 132 PRO F N 1
ATOM 12057 C CA . PRO F 1 132 ? 12.810 -31.861 70.907 1.00 19.91 132 PRO F CA 1
ATOM 12058 C C . PRO F 1 132 ? 13.372 -32.836 71.952 1.00 20.50 132 PRO F C 1
ATOM 12059 O O . PRO F 1 132 ? 13.593 -33.984 71.623 1.00 19.70 132 PRO F O 1
ATOM 12063 N N . GLU F 1 133 ? 13.574 -32.396 73.203 1.00 18.17 133 GLU F N 1
ATOM 12064 C CA . GLU F 1 133 ? 14.170 -33.287 74.216 1.00 20.05 133 GLU F CA 1
ATOM 12065 C C . GLU F 1 133 ? 13.197 -33.621 75.352 1.00 18.80 133 GLU F C 1
ATOM 12066 O O . GLU F 1 133 ? 13.610 -33.895 76.489 1.00 18.56 133 GLU F O 1
ATOM 12072 N N . VAL F 1 134 ? 11.905 -33.595 75.043 1.00 17.94 134 VAL F N 1
ATOM 12073 C CA . VAL F 1 134 ? 10.871 -33.771 76.068 1.00 19.79 134 VAL F CA 1
ATOM 12074 C C . VAL F 1 134 ? 10.995 -35.099 76.850 1.00 20.18 134 VAL F C 1
ATOM 12075 O O . VAL F 1 134 ? 10.608 -35.168 78.018 1.00 19.01 134 VAL F O 1
ATOM 12079 N N . THR F 1 135 ? 11.535 -36.145 76.232 1.00 18.28 135 THR F N 1
ATOM 12080 C CA . THR F 1 135 ? 11.702 -37.408 76.990 1.00 22.38 135 THR F CA 1
ATOM 12081 C C . THR F 1 135 ? 12.930 -37.411 77.925 1.00 23.43 135 THR F C 1
ATOM 12082 O O . THR F 1 135 ? 13.162 -38.389 78.622 1.00 23.40 135 THR F O 1
ATOM 12086 N N . LYS F 1 136 ? 13.741 -36.344 77.914 1.00 21.52 136 LYS F N 1
ATOM 12087 C CA . LYS F 1 136 ? 14.944 -36.305 78.752 1.00 19.94 136 LYS F CA 1
ATOM 12088 C C . LYS F 1 136 ? 14.624 -35.561 80.055 1.00 19.06 136 LYS F C 1
ATOM 12089 O O . LYS F 1 136 ? 13.954 -34.509 80.021 1.00 16.28 136 LYS F O 1
ATOM 12095 N N . PRO F 1 137 ? 15.080 -36.104 81.205 1.00 18.38 137 PRO F N 1
ATOM 12096 C CA . PRO F 1 137 ? 14.988 -35.334 82.464 1.00 19.20 137 PRO F CA 1
ATOM 12097 C C . PRO F 1 137 ? 15.744 -33.982 82.323 1.00 18.22 137 PRO F C 1
ATOM 12098 O O . PRO F 1 137 ? 16.648 -33.862 81.480 1.00 14.03 137 PRO F O 1
ATOM 12102 N N . LEU F 1 138 ? 15.402 -32.995 83.157 1.00 17.18 138 LEU F N 1
ATOM 12103 C CA . LEU F 1 138 ? 16.086 -31.700 83.125 1.00 16.82 138 LEU F CA 1
ATOM 12104 C C . LEU F 1 138 ? 17.603 -31.812 83.344 1.00 16.81 138 LEU F C 1
ATOM 12105 O O . LEU F 1 138 ? 18.389 -31.092 82.697 1.00 15.57 138 LEU F O 1
ATOM 12110 N N . LEU F 1 139 ? 18.027 -32.731 84.226 1.00 15.39 139 LEU F N 1
ATOM 12111 C CA . LEU F 1 139 ? 19.450 -33.027 84.427 1.00 15.32 139 LEU F CA 1
ATOM 12112 C C . LEU F 1 139 ? 20.139 -33.631 83.200 1.00 17.99 139 LEU F C 1
ATOM 12113 O O . LEU F 1 139 ? 21.372 -33.753 83.181 1.00 16.90 139 LEU F O 1
ATOM 12118 N N . GLU F 1 140 ? 19.376 -33.980 82.164 1.00 17.30 140 GLU F N 1
ATOM 12119 C CA . GLU F 1 140 ? 20.004 -34.517 80.930 1.00 19.13 140 GLU F CA 1
ATOM 12120 C C . GLU F 1 140 ? 19.644 -33.700 79.689 1.00 18.68 140 GLU F C 1
ATOM 12121 O O . GLU F 1 140 ? 19.924 -34.122 78.564 1.00 17.15 140 GLU F O 1
ATOM 12127 N N . THR F 1 141 ? 18.997 -32.552 79.895 1.00 15.43 141 THR F N 1
ATOM 12128 C CA . THR F 1 141 ? 18.596 -31.656 78.811 1.00 16.49 141 THR F CA 1
ATOM 12129 C C . THR F 1 141 ? 19.726 -30.655 78.410 1.00 17.22 141 THR F C 1
ATOM 12130 O O . THR F 1 141 ? 20.324 -29.987 79.256 1.00 17.06 141 THR F O 1
ATOM 12134 N N . SER F 1 142 ? 20.023 -30.589 77.113 1.00 16.31 142 SER F N 1
ATOM 12135 C CA . SER F 1 142 ? 21.028 -29.676 76.569 1.00 16.31 142 SER F CA 1
ATOM 12136 C C . SER F 1 142 ? 20.474 -28.255 76.479 1.00 14.41 142 SER F C 1
ATOM 12137 O O . SER F 1 142 ? 19.251 -28.029 76.453 1.00 14.61 142 SER F O 1
ATOM 12140 N N . ARG F 1 143 ? 21.376 -27.283 76.433 1.00 15.39 143 ARG F N 1
ATOM 12141 C CA . ARG F 1 143 ? 20.990 -25.876 76.277 1.00 14.45 143 ARG F CA 1
ATOM 12142 C C . ARG F 1 143 ? 20.187 -25.721 74.981 1.00 15.38 143 ARG F C 1
ATOM 12143 O O . ARG F 1 143 ? 19.161 -25.055 74.946 1.00 14.88 143 ARG F O 1
ATOM 12151 N N . LYS F 1 144 ? 20.659 -26.343 73.905 1.00 16.41 144 LYS F N 1
ATOM 12152 C CA . LYS F 1 144 ? 19.970 -26.230 72.614 1.00 19.13 144 LYS F CA 1
ATOM 12153 C C . LYS F 1 144 ? 18.541 -26.784 72.693 1.00 16.49 144 LYS F C 1
ATOM 12154 O O . LYS F 1 144 ? 17.603 -26.165 72.176 1.00 15.31 144 LYS F O 1
ATOM 12160 N N . GLY F 1 145 ? 18.358 -27.930 73.362 1.00 15.56 145 GLY F N 1
ATOM 12161 C CA . GLY F 1 145 ? 17.010 -28.490 73.528 1.00 14.98 145 GLY F CA 1
ATOM 12162 C C . GLY F 1 145 ? 16.074 -27.629 74.368 1.00 13.31 145 GLY F C 1
ATOM 12163 O O . GLY F 1 145 ? 14.882 -27.446 74.062 1.00 13.25 145 GLY F O 1
ATOM 12164 N N . TYR F 1 146 ? 16.614 -27.111 75.455 1.00 13.12 146 TYR F N 1
ATOM 12165 C CA . TYR F 1 146 ? 15.881 -26.289 76.396 1.00 13.58 146 TYR F CA 1
ATOM 12166 C C . TYR F 1 146 ? 15.411 -25.003 75.709 1.00 13.22 146 TYR F C 1
ATOM 12167 O O . TYR F 1 146 ? 14.257 -24.614 75.857 1.00 11.20 146 TYR F O 1
ATOM 12176 N N . LEU F 1 147 ? 16.333 -24.351 74.997 1.00 12.10 147 LEU F N 1
ATOM 12177 C CA . LEU F 1 147 ? 16.041 -23.103 74.308 1.00 13.58 147 LEU F CA 1
ATOM 12178 C C . LEU F 1 147 ? 15.101 -23.342 73.108 1.00 13.59 147 LEU F C 1
ATOM 12179 O O . LEU F 1 147 ? 14.235 -22.518 72.868 1.00 14.29 147 LEU F O 1
ATOM 12184 N N . ALA F 1 148 ? 15.246 -24.467 72.397 1.00 14.14 148 ALA F N 1
ATOM 12185 C CA . ALA F 1 148 ? 14.261 -24.832 71.368 1.00 15.58 148 ALA F CA 1
ATOM 12186 C C . ALA F 1 148 ? 12.850 -25.006 71.977 1.00 15.56 148 ALA F C 1
ATOM 12187 O O . ALA F 1 148 ? 11.872 -24.505 71.419 1.00 14.10 148 ALA F O 1
ATOM 12189 N N . ALA F 1 149 ? 12.744 -25.666 73.140 1.00 15.27 149 ALA F N 1
ATOM 12190 C CA . ALA F 1 149 ? 11.445 -25.772 73.809 1.00 13.49 149 ALA F CA 1
ATOM 12191 C C . ALA F 1 149 ? 10.842 -24.379 74.073 1.00 14.65 149 ALA F C 1
ATOM 12192 O O . ALA F 1 149 ? 9.665 -24.113 73.794 1.00 14.51 149 ALA F O 1
ATOM 12194 N N . SER F 1 150 ? 11.658 -23.484 74.623 1.00 14.81 150 SER F N 1
ATOM 12195 C CA . SER F 1 150 ? 11.191 -22.156 74.945 1.00 13.78 150 SER F CA 1
ATOM 12196 C C . SER F 1 150 ? 10.861 -21.346 73.663 1.00 14.47 150 SER F C 1
ATOM 12197 O O . SER F 1 150 ? 9.866 -20.621 73.618 1.00 14.36 150 SER F O 1
ATOM 12200 N N . SER F 1 151 ? 11.724 -21.431 72.654 1.00 15.23 151 SER F N 1
ATOM 12201 C CA . SER F 1 151 ? 11.505 -20.746 71.387 1.00 14.74 151 SER F CA 1
ATOM 12202 C C . SER F 1 151 ? 10.171 -21.162 70.732 1.00 16.03 151 SER F C 1
ATOM 12203 O O . SER F 1 151 ? 9.342 -20.303 70.392 1.00 15.26 151 SER F O 1
ATOM 12206 N N . ASN F 1 152 ? 9.990 -22.477 70.542 1.00 15.41 152 ASN F N 1
ATOM 12207 C CA . ASN F 1 152 ? 8.805 -23.054 69.886 1.00 16.55 152 ASN F CA 1
ATOM 12208 C C . ASN F 1 152 ? 7.523 -22.897 70.709 1.00 17.11 152 ASN F C 1
ATOM 12209 O O . ASN F 1 152 ? 6.454 -22.733 70.135 1.00 18.97 152 ASN F O 1
ATOM 12214 N N . SER F 1 153 ? 7.631 -22.936 72.038 1.00 14.49 153 SER F N 1
ATOM 12215 C CA . SER F 1 153 ? 6.460 -23.105 72.923 1.00 14.96 153 SER F CA 1
ATOM 12216 C C . SER F 1 153 ? 6.046 -21.907 73.776 1.00 15.37 153 SER F C 1
ATOM 12217 O O . SER F 1 153 ? 4.887 -21.820 74.171 1.00 15.44 153 SER F O 1
ATOM 12220 N N . ALA F 1 154 ? 6.989 -21.013 74.098 1.00 14.82 154 ALA F N 1
ATOM 12221 C CA . ALA F 1 154 ? 6.679 -19.847 74.911 1.00 12.39 154 ALA F CA 1
ATOM 12222 C C . ALA F 1 154 ? 6.865 -18.599 74.070 1.00 12.56 154 ALA F C 1
ATOM 12223 O O . ALA F 1 154 ? 5.929 -17.831 73.914 1.00 12.67 154 ALA F O 1
ATOM 12225 N N . TYR F 1 155 ? 8.057 -18.363 73.519 1.00 11.80 155 TYR F N 1
ATOM 12226 C CA . TYR F 1 155 ? 8.234 -17.110 72.770 1.00 12.40 155 TYR F CA 1
ATOM 12227 C C . TYR F 1 155 ? 7.283 -17.030 71.546 1.00 13.38 155 TYR F C 1
ATOM 12228 O O . TYR F 1 155 ? 6.852 -15.945 71.154 1.00 13.13 155 TYR F O 1
ATOM 12237 N N . SER F 1 156 ? 6.934 -18.173 70.970 1.00 13.25 156 SER F N 1
ATOM 12238 C CA . SER F 1 156 ? 5.971 -18.185 69.865 1.00 13.37 156 SER F CA 1
ATOM 12239 C C . SER F 1 156 ? 4.676 -17.432 70.223 1.00 14.87 156 SER F C 1
ATOM 12240 O O . SER F 1 156 ? 4.096 -16.770 69.365 1.00 14.65 156 SER F O 1
ATOM 12243 N N . PHE F 1 157 ? 4.250 -17.489 71.485 1.00 14.33 157 PHE F N 1
ATOM 12244 C CA . PHE F 1 157 ? 3.002 -16.826 71.910 1.00 14.25 157 PHE F CA 1
ATOM 12245 C C . PHE F 1 157 ? 3.241 -15.320 71.979 1.00 13.35 157 PHE F C 1
ATOM 12246 O O . PHE F 1 157 ? 2.395 -14.528 71.553 1.00 13.59 157 PHE F O 1
ATOM 12254 N N . VAL F 1 158 ? 4.404 -14.931 72.505 1.00 13.06 158 VAL F N 1
ATOM 12255 C CA . VAL F 1 158 ? 4.763 -13.521 72.582 1.00 11.96 158 VAL F CA 1
ATOM 12256 C C . VAL F 1 158 ? 4.752 -12.939 71.169 1.00 15.02 158 VAL F C 1
ATOM 12257 O O . VAL F 1 158 ? 4.133 -11.888 70.940 1.00 13.27 158 VAL F O 1
ATOM 12261 N N . SER F 1 159 ? 5.432 -13.621 70.233 1.00 12.66 159 SER F N 1
ATOM 12262 C CA . SER F 1 159 ? 5.549 -13.128 68.836 1.00 14.63 159 SER F CA 1
ATOM 12263 C C . SER F 1 159 ? 4.181 -13.055 68.159 1.00 14.50 159 SER F C 1
ATOM 12264 O O . SER F 1 159 ? 3.879 -12.144 67.387 1.00 13.70 159 SER F O 1
ATOM 12267 N N . LEU F 1 160 ? 3.347 -14.036 68.440 1.00 13.50 160 LEU F N 1
ATOM 12268 C CA . LEU F 1 160 ? 1.999 -14.039 67.880 1.00 17.26 160 LEU F CA 1
ATOM 12269 C C . LEU F 1 160 ? 1.243 -12.787 68.332 1.00 16.01 160 LEU F C 1
ATOM 12270 O O . LEU F 1 160 ? 0.579 -12.131 67.536 1.00 17.69 160 LEU F O 1
ATOM 12275 N N . LEU F 1 161 ? 1.358 -12.432 69.619 1.00 15.82 161 LEU F N 1
ATOM 12276 C CA . LEU F 1 161 ? 0.712 -11.220 70.114 1.00 17.57 161 LEU F CA 1
ATOM 12277 C C . LEU F 1 161 ? 1.352 -9.975 69.517 1.00 17.35 161 LEU F C 1
ATOM 12278 O O . LEU F 1 161 ? 0.644 -9.004 69.208 1.00 17.73 161 LEU F O 1
ATOM 12283 N N . GLN F 1 162 ? 2.678 -9.972 69.345 1.00 15.13 162 GLN F N 1
ATOM 12284 C CA . GLN F 1 162 ? 3.333 -8.787 68.768 1.00 15.64 162 GLN F CA 1
ATOM 12285 C C . GLN F 1 162 ? 2.861 -8.495 67.353 1.00 16.51 162 GLN F C 1
ATOM 12286 O O . GLN F 1 162 ? 2.718 -7.348 66.984 1.00 16.64 162 GLN F O 1
ATOM 12292 N N . HIS F 1 163 ? 2.570 -9.537 66.583 1.00 16.26 163 HIS F N 1
ATOM 12293 C CA . HIS F 1 163 ? 2.232 -9.375 65.163 1.00 18.87 163 HIS F CA 1
ATOM 12294 C C . HIS F 1 163 ? 0.740 -9.369 64.889 1.00 20.36 163 HIS F C 1
ATOM 12295 O O . HIS F 1 163 ? 0.297 -8.702 63.964 1.00 18.25 163 HIS F O 1
ATOM 12302 N N . PHE F 1 164 ? -0.028 -10.121 65.685 1.00 18.16 164 PHE F N 1
ATOM 12303 C CA . PHE F 1 164 ? -1.474 -10.062 65.574 1.00 19.07 164 PHE F CA 1
ATOM 12304 C C . PHE F 1 164 ? -2.122 -8.953 66.401 1.00 20.75 164 PHE F C 1
ATOM 12305 O O . PHE F 1 164 ? -3.143 -8.420 66.004 1.00 22.66 164 PHE F O 1
ATOM 12313 N N . GLY F 1 165 ? -1.536 -8.603 67.544 1.00 21.21 165 GLY F N 1
ATOM 12314 C CA . GLY F 1 165 ? -2.049 -7.498 68.378 1.00 21.08 165 GLY F CA 1
ATOM 12315 C C . GLY F 1 165 ? -2.434 -6.234 67.603 1.00 22.57 165 GLY F C 1
ATOM 12316 O O . GLY F 1 165 ? -3.527 -5.716 67.805 1.00 21.19 165 GLY F O 1
ATOM 12317 N N . PRO F 1 166 ? -1.562 -5.748 66.687 1.00 22.43 166 PRO F N 1
ATOM 12318 C CA . PRO F 1 166 ? -1.923 -4.554 65.906 1.00 22.40 166 PRO F CA 1
ATOM 12319 C C . PRO F 1 166 ? -3.136 -4.711 64.990 1.00 22.31 166 PRO F C 1
ATOM 12320 O O . PRO F 1 166 ? -3.655 -3.704 64.527 1.00 23.01 166 PRO F O 1
ATOM 12324 N N . ILE F 1 167 ? -3.579 -5.939 64.716 1.00 19.42 167 ILE F N 1
ATOM 12325 C CA . ILE F 1 167 ? -4.729 -6.117 63.833 1.00 21.17 167 ILE F CA 1
ATOM 12326 C C . ILE F 1 167 ? -5.908 -6.771 64.581 1.00 21.67 167 ILE F C 1
ATOM 12327 O O . ILE F 1 167 ? -6.810 -7.356 63.971 1.00 23.62 167 ILE F O 1
ATOM 12332 N N . MET F 1 168 ? -5.894 -6.671 65.911 1.00 21.45 168 MET F N 1
ATOM 12333 C CA . MET F 1 168 ? -6.972 -7.199 66.731 1.00 21.15 168 MET F CA 1
ATOM 12334 C C . MET F 1 168 ? -7.875 -6.049 67.105 1.00 21.36 168 MET F C 1
ATOM 12335 O O . MET F 1 168 ? -7.401 -4.968 67.462 1.00 22.38 168 MET F O 1
ATOM 12340 N N . ASN F 1 169 ? -9.172 -6.281 66.997 1.00 19.88 169 ASN F N 1
ATOM 12341 C CA . ASN F 1 169 ? -10.151 -5.326 67.473 1.00 21.11 169 ASN F CA 1
ATOM 12342 C C . ASN F 1 169 ? -10.142 -5.185 68.994 1.00 19.74 169 ASN F C 1
ATOM 12343 O O . ASN F 1 169 ? -9.839 -6.141 69.732 1.00 19.52 169 ASN F O 1
ATOM 12348 N N . GLU F 1 170 ? -10.445 -3.972 69.440 1.00 18.48 170 GLU F N 1
ATOM 12349 C CA . GLU F 1 170 ? -10.520 -3.653 70.845 1.00 23.60 170 GLU F CA 1
ATOM 12350 C C . GLU F 1 170 ? -11.566 -4.601 71.491 1.00 21.60 170 GLU F C 1
ATOM 12351 O O . GLU F 1 170 ? -12.618 -4.831 70.906 1.00 20.14 170 GLU F O 1
ATOM 12357 N N . GLY F 1 171 ? -11.248 -5.208 72.633 1.00 18.07 171 GLY F N 1
ATOM 12358 C CA . GLY F 1 171 ? -12.174 -6.158 73.231 1.00 19.12 171 GLY F CA 1
ATOM 12359 C C . GLY F 1 171 ? -11.959 -7.600 72.786 1.00 18.26 171 GLY F C 1
ATOM 12360 O O . GLY F 1 171 ? -12.632 -8.523 73.269 1.00 19.34 171 GLY F O 1
ATOM 12361 N N . GLY F 1 172 ? -11.044 -7.800 71.855 1.00 17.24 172 GLY F N 1
ATOM 12362 C CA . GLY F 1 172 ? -10.698 -9.131 71.406 1.00 16.87 172 GLY F CA 1
ATOM 12363 C C . GLY F 1 172 ? -9.929 -9.885 72.471 1.00 15.53 172 GLY F C 1
ATOM 12364 O O . GLY F 1 172 ? -9.642 -9.359 73.550 1.00 14.25 172 GLY F O 1
ATOM 12365 N N . SER F 1 173 ? -9.585 -11.123 72.166 1.00 15.30 173 SER F N 1
ATOM 12366 C CA . SER F 1 173 ? -8.991 -11.985 73.160 1.00 14.66 173 SER F CA 1
ATOM 12367 C C . SER F 1 173 ? -8.068 -13.044 72.565 1.00 13.29 173 SER F C 1
ATOM 12368 O O . SER F 1 173 ? -8.215 -13.452 71.432 1.00 15.16 173 SER F O 1
ATOM 12371 N N . ALA F 1 174 ? -7.109 -13.467 73.362 1.00 13.00 174 ALA F N 1
ATOM 12372 C CA . ALA F 1 174 ? -6.139 -14.488 72.968 1.00 14.03 174 ALA F CA 1
ATOM 12373 C C . ALA F 1 174 ? -6.086 -15.524 74.050 1.00 13.10 174 ALA F C 1
ATOM 12374 O O . ALA F 1 174 ? -6.251 -15.192 75.243 1.00 12.66 174 ALA F O 1
ATOM 12376 N N . VAL F 1 175 ? -5.877 -16.783 73.667 1.00 11.55 175 VAL F N 1
ATOM 12377 C CA . VAL F 1 175 ? -5.719 -17.837 74.671 1.00 12.64 175 VAL F CA 1
ATOM 12378 C C . VAL F 1 175 ? -4.569 -18.747 74.252 1.00 12.46 175 VAL F C 1
ATOM 12379 O O . VAL F 1 175 ? -4.315 -18.946 73.047 1.00 12.73 175 VAL F O 1
ATOM 12383 N N . THR F 1 176 ? -3.886 -19.297 75.237 1.00 10.01 176 THR F N 1
ATOM 12384 C CA . THR F 1 176 ? -2.884 -20.328 74.983 1.00 11.04 176 THR F CA 1
ATOM 12385 C C . THR F 1 176 ? -3.122 -21.533 75.891 1.00 13.24 176 THR F C 1
ATOM 12386 O O . THR F 1 176 ? -3.889 -21.445 76.850 1.00 12.75 176 THR F O 1
ATOM 12390 N N . LEU F 1 177 ? -2.402 -22.625 75.631 1.00 12.94 177 LEU F N 1
ATOM 12391 C CA . LEU F 1 177 ? -2.548 -23.833 76.427 1.00 13.27 177 LEU F CA 1
ATOM 12392 C C . LEU F 1 177 ? -1.270 -24.158 77.192 1.00 14.41 177 LEU F C 1
ATOM 12393 O O . LEU F 1 177 ? -0.173 -24.166 76.633 1.00 13.62 177 LEU F O 1
ATOM 12398 N N . SER F 1 178 ? -1.439 -24.469 78.467 1.00 13.61 178 SER F N 1
ATOM 12399 C CA . SER F 1 178 ? -0.356 -24.824 79.328 1.00 12.09 178 SER F CA 1
ATOM 12400 C C . SER F 1 178 ? -0.681 -26.155 80.024 1.00 13.09 178 SER F C 1
ATOM 12401 O O . SER F 1 178 ? -1.675 -26.852 79.682 1.00 10.18 178 SER F O 1
ATOM 12404 N N . TYR F 1 179 ? 0.140 -26.483 81.037 1.00 12.17 179 TYR F N 1
ATOM 12405 C CA . TYR F 1 179 ? 0.027 -27.736 81.738 1.00 10.01 179 TYR F CA 1
ATOM 12406 C C . TYR F 1 179 ? 0.568 -27.551 83.165 1.00 13.02 179 TYR F C 1
ATOM 12407 O O . TYR F 1 179 ? 1.473 -26.720 83.390 1.00 10.87 179 TYR F O 1
ATOM 12416 N N . LEU F 1 180 ? 0.006 -28.328 84.095 1.00 11.36 180 LEU F N 1
ATOM 12417 C CA . LEU F 1 180 ? 0.321 -28.292 85.539 1.00 14.77 180 LEU F CA 1
ATOM 12418 C C . LEU F 1 180 ? 1.817 -28.333 85.854 1.00 13.42 180 LEU F C 1
ATOM 12419 O O . LEU F 1 180 ? 2.272 -27.763 86.867 1.00 12.16 180 LEU F O 1
ATOM 12424 N N . ALA F 1 181 ? 2.566 -29.010 84.986 1.00 13.13 181 ALA F N 1
ATOM 12425 C CA . ALA F 1 181 ? 4.042 -29.137 85.094 1.00 15.08 181 ALA F CA 1
ATOM 12426 C C . ALA F 1 181 ? 4.751 -27.771 85.198 1.00 15.11 181 ALA F C 1
ATOM 12427 O O . ALA F 1 181 ? 5.859 -27.688 85.719 1.00 13.81 181 ALA F O 1
ATOM 12429 N N . ALA F 1 182 ? 4.089 -26.717 84.719 1.00 13.44 182 ALA F N 1
ATOM 12430 C CA . ALA F 1 182 ? 4.577 -25.342 84.871 1.00 15.48 182 ALA F CA 1
ATOM 12431 C C . ALA F 1 182 ? 4.649 -24.911 86.361 1.00 15.84 182 ALA F C 1
ATOM 12432 O O . ALA F 1 182 ? 5.503 -24.104 86.734 1.00 14.82 182 ALA F O 1
ATOM 12434 N N . GLU F 1 183 ? 3.769 -25.473 87.202 1.00 15.59 183 GLU F N 1
ATOM 12435 C CA . GLU F 1 183 ? 3.643 -25.065 88.613 1.00 15.90 183 GLU F CA 1
ATOM 12436 C C . GLU F 1 183 ? 4.139 -26.091 89.614 1.00 15.27 183 GLU F C 1
ATOM 12437 O O . GLU F 1 183 ? 4.531 -25.728 90.731 1.00 14.70 183 GLU F O 1
ATOM 12443 N N . ARG F 1 184 ? 4.060 -27.365 89.248 1.00 13.43 184 ARG F N 1
ATOM 12444 C CA . ARG F 1 184 ? 4.417 -28.466 90.127 1.00 14.45 184 ARG F CA 1
ATOM 12445 C C . ARG F 1 184 ? 5.067 -29.573 89.308 1.00 17.39 184 ARG F C 1
ATOM 12446 O O . ARG F 1 184 ? 4.810 -29.682 88.097 1.00 18.35 184 ARG F O 1
ATOM 12454 N N . VAL F 1 185 ? 5.873 -30.413 89.957 1.00 15.39 185 VAL F N 1
ATOM 12455 C CA . VAL F 1 185 ? 6.697 -31.359 89.227 1.00 14.87 185 VAL F CA 1
ATOM 12456 C C . VAL F 1 185 ? 5.879 -32.505 88.686 1.00 15.36 185 VAL F C 1
ATOM 12457 O O . VAL F 1 185 ? 5.206 -33.195 89.436 1.00 14.34 185 VAL F O 1
ATOM 12461 N N . VAL F 1 186 ? 5.924 -32.686 87.364 1.00 15.23 186 VAL F N 1
ATOM 12462 C CA . VAL F 1 186 ? 5.366 -33.879 86.731 1.00 15.65 186 VAL F CA 1
ATOM 12463 C C . VAL F 1 186 ? 6.466 -34.690 86.046 1.00 16.98 186 VAL F C 1
ATOM 12464 O O . VAL F 1 186 ? 6.904 -34.312 84.968 1.00 16.23 186 VAL F O 1
ATOM 12468 N N . PRO F 1 187 ? 6.924 -35.800 86.667 1.00 17.88 187 PRO F N 1
ATOM 12469 C CA . PRO F 1 187 ? 7.959 -36.654 86.045 1.00 21.54 187 PRO F CA 1
ATOM 12470 C C . PRO F 1 187 ? 7.609 -37.061 84.610 1.00 23.18 187 PRO F C 1
ATOM 12471 O O . PRO F 1 187 ? 6.460 -37.424 84.343 1.00 24.58 187 PRO F O 1
ATOM 12475 N N . GLY F 1 188 ? 8.592 -37.005 83.708 1.00 23.11 188 GLY F N 1
ATOM 12476 C CA . GLY F 1 188 ? 8.403 -37.385 82.304 1.00 20.32 188 GLY F CA 1
ATOM 12477 C C . GLY F 1 188 ? 8.128 -36.192 81.400 1.00 20.97 188 GLY F C 1
ATOM 12478 O O . GLY F 1 188 ? 8.243 -36.319 80.201 1.00 21.09 188 GLY F O 1
ATOM 12479 N N . TYR F 1 189 ? 7.709 -35.041 81.940 1.00 17.86 189 TYR F N 1
ATOM 12480 C CA . TYR F 1 189 ? 7.500 -33.873 81.093 1.00 17.34 189 TYR F CA 1
ATOM 12481 C C . TYR F 1 189 ? 8.817 -33.090 81.085 1.00 17.13 189 TYR F C 1
ATOM 12482 O O . TYR F 1 189 ? 8.967 -32.108 81.808 1.00 15.73 189 TYR F O 1
ATOM 12491 N N . GLY F 1 190 ? 9.784 -33.567 80.305 1.00 15.90 190 GLY F N 1
ATOM 12492 C CA . GLY F 1 190 ? 11.154 -33.081 80.429 1.00 14.94 190 GLY F CA 1
ATOM 12493 C C . GLY F 1 190 ? 11.570 -32.139 79.310 1.00 15.27 190 GLY F C 1
ATOM 12494 O O . GLY F 1 190 ? 10.733 -31.444 78.731 1.00 14.63 190 GLY F O 1
ATOM 12495 N N . GLY F 1 191 ? 12.872 -32.061 79.054 1.00 14.68 191 GLY F N 1
ATOM 12496 C CA . GLY F 1 191 ? 13.386 -31.288 77.937 1.00 13.84 191 GLY F CA 1
ATOM 12497 C C . GLY F 1 191 ? 13.240 -29.797 78.086 1.00 16.50 191 GLY F C 1
ATOM 12498 O O . GLY F 1 191 ? 13.410 -29.037 77.108 1.00 16.71 191 GLY F O 1
ATOM 12499 N N . GLY F 1 192 ? 12.946 -29.344 79.299 1.00 13.93 192 GLY F N 1
ATOM 12500 C CA . GLY F 1 192 ? 12.705 -27.922 79.504 1.00 14.33 192 GLY F CA 1
ATOM 12501 C C . GLY F 1 192 ? 11.300 -27.512 79.073 1.00 13.25 192 GLY F C 1
ATOM 12502 O O . GLY F 1 192 ? 11.010 -26.330 78.994 1.00 13.27 192 GLY F O 1
ATOM 12503 N N . MET F 1 193 ? 10.418 -28.472 78.811 1.00 14.13 193 MET F N 1
ATOM 12504 C CA . MET F 1 193 ? 9.000 -28.139 78.493 1.00 11.44 193 MET F CA 1
ATOM 12505 C C . MET F 1 193 ? 8.248 -27.623 79.740 1.00 11.14 193 MET F C 1
ATOM 12506 O O . MET F 1 193 ? 7.372 -26.789 79.607 1.00 11.00 193 MET F O 1
ATOM 12511 N N . SER F 1 194 ? 8.569 -28.135 80.927 1.00 11.85 194 SER F N 1
ATOM 12512 C CA . SER F 1 194 ? 7.964 -27.587 82.165 1.00 10.67 194 SER F CA 1
ATOM 12513 C C . SER F 1 194 ? 8.367 -26.090 82.341 1.00 12.09 194 SER F C 1
ATOM 12514 O O . SER F 1 194 ? 7.517 -25.215 82.624 1.00 11.82 194 SER F O 1
ATOM 12517 N N . SER F 1 195 ? 9.648 -25.793 82.111 1.00 10.62 195 SER F N 1
ATOM 12518 C CA . SER F 1 195 ? 10.188 -24.421 82.185 1.00 12.23 195 SER F CA 1
ATOM 12519 C C . SER F 1 195 ? 9.523 -23.535 81.125 1.00 12.19 195 SER F C 1
ATOM 12520 O O . SER F 1 195 ? 9.179 -22.385 81.408 1.00 9.88 195 SER F O 1
ATOM 12523 N N . ALA F 1 196 ? 9.362 -24.062 79.903 1.00 10.34 196 ALA F N 1
ATOM 12524 C CA . ALA F 1 196 ? 8.708 -23.300 78.838 1.00 11.86 196 ALA F CA 1
ATOM 12525 C C . ALA F 1 196 ? 7.236 -22.994 79.150 1.00 11.66 196 ALA F C 1
ATOM 12526 O O . ALA F 1 196 ? 6.791 -21.870 78.915 1.00 10.70 196 ALA F O 1
ATOM 12528 N N . LYS F 1 197 ? 6.500 -23.969 79.694 1.00 10.43 197 LYS F N 1
ATOM 12529 C CA . LYS F 1 197 ? 5.121 -23.691 80.178 1.00 10.30 197 LYS F CA 1
ATOM 12530 C C . LYS F 1 197 ? 5.045 -22.679 81.328 1.00 10.37 197 LYS F C 1
ATOM 12531 O O . LYS F 1 197 ? 4.119 -21.857 81.374 1.00 11.29 197 LYS F O 1
ATOM 12537 N N . ALA F 1 198 ? 6.006 -22.704 82.251 1.00 10.81 198 ALA F N 1
ATOM 12538 C CA . ALA F 1 198 ? 6.056 -21.658 83.301 1.00 11.64 198 ALA F CA 1
ATOM 12539 C C . ALA F 1 198 ? 6.283 -20.236 82.694 1.00 11.06 198 ALA F C 1
ATOM 12540 O O . ALA F 1 198 ? 5.619 -19.276 83.079 1.00 10.68 198 ALA F O 1
ATOM 12542 N N . ALA F 1 199 ? 7.223 -20.126 81.751 1.00 12.14 199 ALA F N 1
ATOM 12543 C CA . ALA F 1 199 ? 7.482 -18.855 81.044 1.00 13.17 199 ALA F CA 1
ATOM 12544 C C . ALA F 1 199 ? 6.207 -18.433 80.317 1.00 13.13 199 ALA F C 1
ATOM 12545 O O . ALA F 1 199 ? 5.871 -17.259 80.282 1.00 10.63 199 ALA F O 1
ATOM 12547 N N . LEU F 1 200 ? 5.530 -19.392 79.694 1.00 12.86 200 LEU F N 1
ATOM 12548 C CA . LEU F 1 200 ? 4.301 -19.099 78.934 1.00 13.32 200 LEU F CA 1
ATOM 12549 C C . LEU F 1 200 ? 3.141 -18.570 79.813 1.00 13.69 200 LEU F C 1
ATOM 12550 O O . LEU F 1 200 ? 2.415 -17.682 79.383 1.00 15.12 200 LEU F O 1
ATOM 12555 N N . GLU F 1 201 ? 2.951 -19.132 81.007 1.00 11.38 201 GLU F N 1
ATOM 12556 C CA . GLU F 1 201 ? 1.958 -18.611 81.935 1.00 11.23 201 GLU F CA 1
ATOM 12557 C C . GLU F 1 201 ? 2.356 -17.258 82.474 1.00 13.07 201 GLU F C 1
ATOM 12558 O O . GLU F 1 201 ? 1.490 -16.382 82.677 1.00 12.42 201 GLU F O 1
ATOM 12564 N N . SER F 1 202 ? 3.642 -17.076 82.761 1.00 11.84 202 SER F N 1
ATOM 12565 C CA . SER F 1 202 ? 4.128 -15.751 83.215 1.00 11.88 202 SER F CA 1
ATOM 12566 C C . SER F 1 202 ? 3.936 -14.691 82.103 1.00 14.54 202 SER F C 1
ATOM 12567 O O . SER F 1 202 ? 3.484 -13.562 82.364 1.00 14.44 202 SER F O 1
ATOM 12570 N N . ASP F 1 203 ? 4.203 -15.091 80.859 1.00 12.55 203 ASP F N 1
ATOM 12571 C CA . ASP F 1 203 ? 3.976 -14.217 79.717 1.00 13.59 203 ASP F CA 1
ATOM 12572 C C . ASP F 1 203 ? 2.514 -13.914 79.493 1.00 13.94 203 ASP F C 1
ATOM 12573 O O . ASP F 1 203 ? 2.196 -12.820 79.017 1.00 13.44 203 ASP F O 1
ATOM 12578 N N . THR F 1 204 ? 1.637 -14.880 79.800 1.00 11.03 204 THR F N 1
ATOM 12579 C CA . THR F 1 204 ? 0.190 -14.661 79.721 1.00 12.16 204 THR F CA 1
ATOM 12580 C C . THR F 1 204 ? -0.193 -13.472 80.600 1.00 12.19 204 THR F C 1
ATOM 12581 O O . THR F 1 204 ? -0.956 -12.596 80.164 1.00 12.83 204 THR F O 1
ATOM 12585 N N . ARG F 1 205 ? 0.359 -13.424 81.819 1.00 9.58 205 ARG F N 1
ATOM 12586 C CA . ARG F 1 205 ? 0.077 -12.301 82.714 1.00 10.72 205 ARG F CA 1
ATOM 12587 C C . ARG F 1 205 ? 0.680 -11.019 82.185 1.00 10.63 205 ARG F C 1
ATOM 12588 O O . ARG F 1 205 ? 0.017 -9.983 82.184 1.00 11.44 205 ARG F O 1
ATOM 12596 N N . THR F 1 206 ? 1.943 -11.080 81.771 1.00 9.16 206 THR F N 1
ATOM 12597 C CA . THR F 1 206 ? 2.610 -9.860 81.302 1.00 12.94 206 THR F CA 1
ATOM 12598 C C . THR F 1 206 ? 1.918 -9.296 80.054 1.00 12.75 206 THR F C 1
ATOM 12599 O O . THR F 1 206 ? 1.776 -8.076 79.880 1.00 12.17 206 THR F O 1
ATOM 12603 N N . LEU F 1 207 ? 1.552 -10.187 79.146 1.00 11.46 207 LEU F N 1
ATOM 12604 C CA . LEU F 1 207 ? 0.884 -9.741 77.939 1.00 13.72 207 LEU F CA 1
ATOM 12605 C C . LEU F 1 207 ? -0.548 -9.264 78.250 1.00 11.91 207 LEU F C 1
ATOM 12606 O O . LEU F 1 207 ? -1.051 -8.333 77.589 1.00 14.12 207 LEU F O 1
ATOM 12611 N N . ALA F 1 208 ? -1.205 -9.881 79.241 1.00 10.29 208 ALA F N 1
ATOM 12612 C CA . ALA F 1 208 ? -2.493 -9.376 79.692 1.00 10.77 208 ALA F CA 1
ATOM 12613 C C . ALA F 1 208 ? -2.346 -7.896 80.062 1.00 10.19 208 ALA F C 1
ATOM 12614 O O . ALA F 1 208 ? -3.160 -7.067 79.635 1.00 13.28 208 ALA F O 1
ATOM 12616 N N . TRP F 1 209 ? -1.309 -7.561 80.826 1.00 11.08 209 TRP F N 1
ATOM 12617 C CA . TRP F 1 209 ? -1.053 -6.142 81.150 1.00 11.02 209 TRP F CA 1
ATOM 12618 C C . TRP F 1 209 ? -0.737 -5.322 79.871 1.00 13.38 209 TRP F C 1
ATOM 12619 O O . TRP F 1 209 ? -1.417 -4.341 79.580 1.00 10.79 209 TRP F O 1
ATOM 12630 N N . GLU F 1 210 ? 0.271 -5.746 79.094 1.00 13.40 210 GLU F N 1
ATOM 12631 C CA . GLU F 1 210 ? 0.734 -4.914 77.974 1.00 14.76 210 GLU F CA 1
ATOM 12632 C C . GLU F 1 210 ? -0.288 -4.812 76.864 1.00 15.20 210 GLU F C 1
ATOM 12633 O O . GLU F 1 210 ? -0.518 -3.731 76.329 1.00 13.79 210 GLU F O 1
ATOM 12639 N N . ALA F 1 211 ? -0.893 -5.950 76.518 1.00 12.01 211 ALA F N 1
ATOM 12640 C CA . ALA F 1 211 ? -1.892 -5.982 75.454 1.00 15.68 211 ALA F CA 1
ATOM 12641 C C . ALA F 1 211 ? -3.231 -5.424 75.906 1.00 13.99 211 ALA F C 1
ATOM 12642 O O . ALA F 1 211 ? -3.975 -4.876 75.103 1.00 15.94 211 ALA F O 1
ATOM 12644 N N . GLY F 1 212 ? -3.526 -5.562 77.192 1.00 14.14 212 GLY F N 1
ATOM 12645 C CA . GLY F 1 212 ? -4.728 -4.938 77.763 1.00 14.67 212 GLY F CA 1
ATOM 12646 C C . GLY F 1 212 ? -4.644 -3.425 77.691 1.00 15.12 212 GLY F C 1
ATOM 12647 O O . GLY F 1 212 ? -5.621 -2.762 77.341 1.00 15.18 212 GLY F O 1
ATOM 12648 N N . GLN F 1 213 ? -3.483 -2.870 78.012 1.00 13.16 213 GLN F N 1
ATOM 12649 C CA . GLN F 1 213 ? -3.349 -1.436 78.029 1.00 14.99 213 GLN F CA 1
ATOM 12650 C C . GLN F 1 213 ? -3.286 -0.877 76.590 1.00 18.48 213 GLN F C 1
ATOM 12651 O O . GLN F 1 213 ? -3.875 0.146 76.297 1.00 17.20 213 GLN F O 1
ATOM 12657 N N . LYS F 1 214 ? -2.550 -1.560 75.715 1.00 18.36 214 LYS F N 1
ATOM 12658 C CA . LYS F 1 214 ? -2.249 -1.001 74.411 1.00 20.15 214 LYS F CA 1
ATOM 12659 C C . LYS F 1 214 ? -3.398 -1.232 73.435 1.00 20.66 214 LYS F C 1
ATOM 12660 O O . LYS F 1 214 ? -3.725 -0.368 72.638 1.00 19.65 214 LYS F O 1
ATOM 12666 N N . TYR F 1 215 ? -4.012 -2.412 73.505 1.00 19.06 215 TYR F N 1
ATOM 12667 C CA . TYR F 1 215 ? -4.983 -2.805 72.495 1.00 19.93 215 TYR F CA 1
ATOM 12668 C C . TYR F 1 215 ? -6.376 -3.056 73.029 1.00 19.57 215 TYR F C 1
ATOM 12669 O O . TYR F 1 215 ? -7.286 -3.313 72.253 1.00 18.64 215 TYR F O 1
ATOM 12678 N N . GLY F 1 216 ? -6.524 -3.092 74.352 1.00 15.91 216 GLY F N 1
ATOM 12679 C CA . GLY F 1 216 ? -7.795 -3.471 74.977 1.00 17.22 216 GLY F CA 1
ATOM 12680 C C . GLY F 1 216 ? -8.086 -4.959 74.741 1.00 18.39 216 GLY F C 1
ATOM 12681 O O . GLY F 1 216 ? -9.250 -5.359 74.629 1.00 17.40 216 GLY F O 1
ATOM 12682 N N . VAL F 1 217 ? -7.029 -5.761 74.635 1.00 14.20 217 VAL F N 1
ATOM 12683 C CA . VAL F 1 217 ? -7.160 -7.189 74.310 1.00 14.76 217 VAL F CA 1
ATOM 12684 C C . VAL F 1 217 ? -6.898 -8.011 75.582 1.00 13.87 217 VAL F C 1
ATOM 12685 O O . VAL F 1 217 ? -5.986 -7.707 76.338 1.00 14.19 217 VAL F O 1
ATOM 12689 N N . ARG F 1 218 ? -7.700 -9.044 75.793 1.00 12.11 218 ARG F N 1
ATOM 12690 C CA . ARG F 1 218 ? -7.589 -9.949 76.953 1.00 11.81 218 ARG F CA 1
ATOM 12691 C C . ARG F 1 218 ? -6.670 -11.099 76.573 1.00 12.07 218 ARG F C 1
ATOM 12692 O O . ARG F 1 218 ? -6.661 -11.561 75.430 1.00 13.94 218 ARG F O 1
ATOM 12700 N N . VAL F 1 219 ? -5.891 -11.569 77.537 1.00 10.87 219 VAL F N 1
ATOM 12701 C CA . VAL F 1 219 ? -4.952 -12.656 77.260 1.00 11.08 219 VAL F CA 1
ATOM 12702 C C . VAL F 1 219 ? -5.094 -13.638 78.411 1.00 10.99 219 VAL F C 1
ATOM 12703 O O . VAL F 1 219 ? -4.913 -13.266 79.554 1.00 9.77 219 VAL F O 1
ATOM 12707 N N . ASN F 1 220 ? -5.376 -14.902 78.091 1.00 10.55 220 ASN F N 1
ATOM 12708 C CA . ASN F 1 220 ? -5.511 -15.929 79.131 1.00 8.88 220 ASN F CA 1
ATOM 12709 C C . ASN F 1 220 ? -4.861 -17.245 78.730 1.00 9.56 220 ASN F C 1
ATOM 12710 O O . ASN F 1 220 ? -4.550 -17.483 77.554 1.00 9.57 220 ASN F O 1
ATOM 12715 N N . ALA F 1 221 ? -4.710 -18.116 79.719 1.00 9.48 221 ALA F N 1
ATOM 12716 C CA . ALA F 1 221 ? -4.223 -19.484 79.511 1.00 9.71 221 ALA F CA 1
ATOM 12717 C C . ALA F 1 221 ? -5.195 -20.513 80.055 1.00 9.57 221 ALA F C 1
ATOM 12718 O O . ALA F 1 221 ? -5.866 -20.292 81.084 1.00 12.96 221 ALA F O 1
ATOM 12720 N N . ILE F 1 222 ? -5.245 -21.654 79.384 1.00 10.53 222 ILE F N 1
ATOM 12721 C CA . ILE F 1 222 ? -5.921 -22.866 79.902 1.00 11.47 222 ILE F CA 1
ATOM 12722 C C . ILE F 1 222 ? -4.846 -23.881 80.256 1.00 11.80 222 ILE F C 1
ATOM 12723 O O . ILE F 1 222 ? -3.997 -24.195 79.409 1.00 13.41 222 ILE F O 1
ATOM 12728 N N . SER F 1 223 ? -4.831 -24.322 81.513 1.00 10.04 223 SER F N 1
ATOM 12729 C CA . SER F 1 223 ? -3.953 -25.388 81.931 1.00 12.88 223 SER F CA 1
ATOM 12730 C C . SER F 1 223 ? -4.787 -26.673 81.788 1.00 11.71 223 SER F C 1
ATOM 12731 O O . SER F 1 223 ? -5.699 -26.923 82.566 1.00 9.97 223 SER F O 1
ATOM 12734 N N . ALA F 1 224 ? -4.490 -27.443 80.752 1.00 11.39 224 ALA F N 1
ATOM 12735 C CA . ALA F 1 224 ? -5.303 -28.599 80.377 1.00 12.45 224 ALA F CA 1
ATOM 12736 C C . ALA F 1 224 ? -4.767 -29.880 81.001 1.00 13.65 224 ALA F C 1
ATOM 12737 O O . ALA F 1 224 ? -3.590 -29.988 81.318 1.00 15.61 224 ALA F O 1
ATOM 12739 N N . GLY F 1 225 ? -5.637 -30.864 81.109 1.00 12.87 225 GLY F N 1
ATOM 12740 C CA . GLY F 1 225 ? -5.217 -32.225 81.462 1.00 14.10 225 GLY F CA 1
ATOM 12741 C C . GLY F 1 225 ? -4.733 -33.020 80.263 1.00 15.26 225 GLY F C 1
ATOM 12742 O O . GLY F 1 225 ? -4.689 -32.519 79.129 1.00 15.75 225 GLY F O 1
ATOM 12743 N N . PRO F 1 226 ? -4.326 -34.273 80.511 1.00 17.48 226 PRO F N 1
ATOM 12744 C CA . PRO F 1 226 ? -3.725 -35.097 79.477 1.00 17.11 226 PRO F CA 1
ATOM 12745 C C . PRO F 1 226 ? -4.727 -35.603 78.437 1.00 17.60 226 PRO F C 1
ATOM 12746 O O . PRO F 1 226 ? -5.828 -36.010 78.792 1.00 14.18 226 PRO F O 1
ATOM 12750 N N . LEU F 1 227 ? -4.293 -35.570 77.172 1.00 17.42 227 LEU F N 1
ATOM 12751 C CA . LEU F 1 227 ? -5.098 -35.872 75.990 1.00 19.22 227 LEU F CA 1
ATOM 12752 C C . LEU F 1 227 ? -4.229 -36.682 75.014 1.00 20.67 227 LEU F C 1
ATOM 12753 O O . LEU F 1 227 ? -3.073 -36.334 74.743 1.00 20.10 227 LEU F O 1
ATOM 12758 N N . LYS F 1 228 ? -4.784 -37.762 74.491 1.00 20.82 228 LYS F N 1
ATOM 12759 C CA . LYS F 1 228 ? -4.047 -38.585 73.532 1.00 23.99 228 LYS F CA 1
ATOM 12760 C C . LYS F 1 228 ? -4.154 -37.970 72.128 1.00 24.05 228 LYS F C 1
ATOM 12761 O O . LYS F 1 228 ? -4.812 -38.502 71.245 1.00 24.81 228 LYS F O 1
ATOM 12767 N N . SER F 1 229 ? -3.511 -36.822 71.958 1.00 23.80 229 SER F N 1
ATOM 12768 C CA . SER F 1 229 ? -3.387 -36.151 70.674 1.00 23.90 229 SER F CA 1
ATOM 12769 C C . SER F 1 229 ? -2.375 -36.931 69.836 1.00 25.57 229 SER F C 1
ATOM 12770 O O . SER F 1 229 ? -1.708 -37.831 70.351 1.00 25.60 229 SER F O 1
ATOM 12773 N N . ARG F 1 230 ? -2.245 -36.608 68.555 1.00 27.91 230 ARG F N 1
ATOM 12774 C CA . ARG F 1 230 ? -1.120 -37.178 67.772 1.00 30.03 230 ARG F CA 1
ATOM 12775 C C . ARG F 1 230 ? 0.281 -36.831 68.370 1.00 28.46 230 ARG F C 1
ATOM 12776 O O . ARG F 1 230 ? 1.150 -37.720 68.469 1.00 25.30 230 ARG F O 1
ATOM 12778 N N . ALA F 1 231 ? 0.498 -35.572 68.788 1.00 27.35 231 ALA F N 1
ATOM 12779 C CA . ALA F 1 231 ? 1.798 -35.197 69.397 1.00 28.30 231 ALA F CA 1
ATOM 12780 C C . ALA F 1 231 ? 2.078 -36.009 70.665 1.00 29.15 231 ALA F C 1
ATOM 12781 O O . ALA F 1 231 ? 3.169 -36.551 70.826 1.00 30.65 231 ALA F O 1
ATOM 12783 N N . ALA F 1 232 ? 1.081 -36.132 71.548 1.00 28.92 232 ALA F N 1
ATOM 12784 C CA . ALA F 1 232 ? 1.267 -36.861 72.807 1.00 26.87 232 ALA F CA 1
ATOM 12785 C C . ALA F 1 232 ? 1.498 -38.370 72.548 1.00 29.79 232 ALA F C 1
ATOM 12786 O O . ALA F 1 232 ? 2.315 -39.016 73.219 1.00 29.51 232 ALA F O 1
ATOM 12788 N N . SER F 1 233 ? 0.797 -38.933 71.567 1.00 30.67 233 SER F N 1
ATOM 12789 C CA . SER F 1 233 ? 0.891 -40.380 71.355 1.00 35.59 233 SER F CA 1
ATOM 12790 C C . SER F 1 233 ? 2.198 -40.802 70.641 1.00 37.49 233 SER F C 1
ATOM 12791 O O . SER F 1 233 ? 2.568 -41.983 70.672 1.00 38.56 233 SER F O 1
ATOM 12794 N N . ALA F 1 234 ? 2.900 -39.834 70.039 1.00 38.79 234 ALA F N 1
ATOM 12795 C CA . ALA F 1 234 ? 4.166 -40.091 69.318 1.00 42.44 234 ALA F CA 1
ATOM 12796 C C . ALA F 1 234 ? 5.370 -40.251 70.262 1.00 44.01 234 ALA F C 1
ATOM 12797 O O . ALA F 1 234 ? 6.360 -40.874 69.898 1.00 47.21 234 ALA F O 1
ATOM 12799 N N . ILE F 1 235 ? 5.257 -39.711 71.476 1.00 43.65 235 ILE F N 1
ATOM 12800 C CA . ILE F 1 235 ? 6.346 -39.687 72.463 1.00 43.08 235 ILE F CA 1
ATOM 12801 C C . ILE F 1 235 ? 6.726 -41.059 73.055 1.00 44.65 235 ILE F C 1
ATOM 12802 O O . ILE F 1 235 ? 5.939 -41.693 73.775 1.00 43.27 235 ILE F O 1
ATOM 12807 N N . SER F 1 242 ? 2.493 -47.432 77.274 1.00 44.31 242 SER F N 1
ATOM 12808 C CA . SER F 1 242 ? 2.609 -46.119 76.625 1.00 45.20 242 SER F CA 1
ATOM 12809 C C . SER F 1 242 ? 2.391 -44.916 77.557 1.00 43.34 242 SER F C 1
ATOM 12810 O O . SER F 1 242 ? 1.426 -44.867 78.325 1.00 43.76 242 SER F O 1
ATOM 12813 N N . PHE F 1 243 ? 3.265 -43.921 77.452 1.00 40.71 243 PHE F N 1
ATOM 12814 C CA . PHE F 1 243 ? 3.362 -42.879 78.476 1.00 38.02 243 PHE F CA 1
ATOM 12815 C C . PHE F 1 243 ? 2.153 -41.911 78.640 1.00 37.45 243 PHE F C 1
ATOM 12816 O O . PHE F 1 243 ? 1.846 -41.453 79.762 1.00 34.93 243 PHE F O 1
ATOM 12824 N N . ILE F 1 244 ? 1.504 -41.566 77.530 1.00 33.03 244 ILE F N 1
ATOM 12825 C CA . ILE F 1 244 ? 0.312 -40.727 77.576 1.00 29.15 244 ILE F CA 1
ATOM 12826 C C . ILE F 1 244 ? -0.822 -41.534 78.205 1.00 28.83 244 ILE F C 1
ATOM 12827 O O . ILE F 1 244 ? -1.632 -40.969 78.932 1.00 26.41 244 ILE F O 1
ATOM 12832 N N . ASP F 1 245 ? -0.872 -42.842 77.923 1.00 28.53 245 ASP F N 1
ATOM 12833 C CA . ASP F 1 245 ? -1.868 -43.738 78.515 1.00 31.09 245 ASP F CA 1
ATOM 12834 C C . ASP F 1 245 ? -1.764 -43.753 80.029 1.00 29.40 245 ASP F C 1
ATOM 12835 O O . ASP F 1 245 ? -2.791 -43.736 80.699 1.00 27.36 245 ASP F O 1
ATOM 12840 N N . TYR F 1 246 ? -0.536 -43.764 80.562 1.00 28.60 246 TYR F N 1
ATOM 12841 C CA . TYR F 1 246 ? -0.323 -43.688 82.022 1.00 30.00 246 TYR F CA 1
ATOM 12842 C C . TYR F 1 246 ? -0.769 -42.357 82.624 1.00 26.03 246 TYR F C 1
ATOM 12843 O O . TYR F 1 246 ? -1.370 -42.329 83.683 1.00 25.67 246 TYR F O 1
ATOM 12852 N N . ALA F 1 247 ? -0.463 -41.251 81.955 1.00 23.11 247 ALA F N 1
ATOM 12853 C CA . ALA F 1 247 ? -0.851 -39.940 82.472 1.00 20.86 247 ALA F CA 1
ATOM 12854 C C . ALA F 1 247 ? -2.387 -39.841 82.554 1.00 18.45 247 ALA F C 1
ATOM 12855 O O . ALA F 1 247 ? -2.923 -39.291 83.524 1.00 18.66 247 ALA F O 1
ATOM 12857 N N . ILE F 1 248 ? -3.069 -40.366 81.536 1.00 17.09 248 ILE F N 1
ATOM 12858 C CA . ILE F 1 248 ? -4.530 -40.388 81.456 1.00 19.06 248 ILE F CA 1
ATOM 12859 C C . ILE F 1 248 ? -5.135 -41.262 82.564 1.00 19.21 248 ILE F C 1
ATOM 12860 O O . ILE F 1 248 ? -6.072 -40.835 83.248 1.00 19.25 248 ILE F O 1
ATOM 12865 N N . ASP F 1 249 ? -4.598 -42.464 82.747 1.00 20.26 249 ASP F N 1
ATOM 12866 C CA . ASP F 1 249 ? -5.023 -43.337 83.827 1.00 18.65 249 ASP F CA 1
ATOM 12867 C C . ASP F 1 249 ? -4.834 -42.680 85.211 1.00 17.96 249 ASP F C 1
ATOM 12868 O O . ASP F 1 249 ? -5.719 -42.744 86.058 1.00 17.15 249 ASP F O 1
ATOM 12873 N N . TYR F 1 250 ? -3.682 -42.073 85.440 1.00 16.08 250 TYR F N 1
ATOM 12874 C CA . TYR F 1 250 ? -3.451 -41.329 86.694 1.00 17.25 250 TYR F CA 1
ATOM 12875 C C . TYR F 1 250 ? -4.575 -40.291 86.949 1.00 16.57 250 TYR F C 1
ATOM 12876 O O . TYR F 1 250 ? -5.129 -40.206 88.051 1.00 14.93 250 TYR F O 1
ATOM 12885 N N . SER F 1 251 ? -4.889 -39.509 85.921 1.00 15.56 251 SER F N 1
ATOM 12886 C CA . SER F 1 251 ? -5.877 -38.469 86.052 1.00 16.61 251 SER F CA 1
ATOM 12887 C C . SER F 1 251 ? -7.249 -39.087 86.339 1.00 16.56 251 SER F C 1
ATOM 12888 O O . SER F 1 251 ? -7.969 -38.652 87.255 1.00 15.68 251 SER F O 1
ATOM 12891 N N . TYR F 1 252 ? -7.620 -40.081 85.548 1.00 15.44 252 TYR F N 1
ATOM 12892 C CA . TYR F 1 252 ? -8.892 -40.789 85.763 1.00 17.89 252 TYR F CA 1
ATOM 12893 C C . TYR F 1 252 ? -9.038 -41.324 87.199 1.00 18.14 252 TYR F C 1
ATOM 12894 O O . TYR F 1 252 ? -10.106 -41.239 87.792 1.00 18.83 252 TYR F O 1
ATOM 12903 N N . ASN F 1 253 ? -7.968 -41.894 87.734 1.00 17.66 253 ASN F N 1
ATOM 12904 C CA . ASN F 1 253 ? -7.981 -42.504 89.077 1.00 18.85 253 ASN F CA 1
ATOM 12905 C C . ASN F 1 253 ? -7.792 -41.535 90.253 1.00 18.28 253 ASN F C 1
ATOM 12906 O O . ASN F 1 253 ? -8.078 -41.865 91.412 1.00 18.34 253 ASN F O 1
ATOM 12911 N N . ASN F 1 254 ? -7.333 -40.326 89.980 1.00 16.43 254 ASN F N 1
ATOM 12912 C CA . ASN F 1 254 ? -7.022 -39.400 91.079 1.00 15.34 254 ASN F CA 1
ATOM 12913 C C . ASN F 1 254 ? -7.745 -38.035 91.065 1.00 15.14 254 ASN F C 1
ATOM 12914 O O . ASN F 1 254 ? -7.588 -37.252 92.012 1.00 15.10 254 ASN F O 1
ATOM 12919 N N . ALA F 1 255 ? -8.482 -37.725 89.990 1.00 14.34 255 ALA F N 1
ATOM 12920 C CA . ALA F 1 255 ? -9.122 -36.395 89.877 1.00 12.01 255 ALA F CA 1
ATOM 12921 C C . ALA F 1 255 ? -10.463 -36.385 90.594 1.00 13.44 255 ALA F C 1
ATOM 12922 O O . ALA F 1 255 ? -11.115 -37.417 90.680 1.00 13.08 255 ALA F O 1
ATOM 12924 N N . PRO F 1 256 ? -10.890 -35.218 91.111 1.00 13.07 256 PRO F N 1
ATOM 12925 C CA . PRO F 1 256 ? -12.251 -35.088 91.719 1.00 14.69 256 PRO F CA 1
ATOM 12926 C C . PRO F 1 256 ? -13.376 -35.614 90.828 1.00 15.88 256 PRO F C 1
ATOM 12927 O O . PRO F 1 256 ? -14.278 -36.325 91.331 1.00 16.00 256 PRO F O 1
ATOM 12931 N N . LEU F 1 257 ? -13.336 -35.287 89.529 1.00 14.76 257 LEU F N 1
ATOM 12932 C CA . LEU F 1 257 ? -14.340 -35.844 88.613 1.00 15.73 257 LEU F CA 1
ATOM 12933 C C . LEU F 1 257 ? -13.744 -37.053 87.943 1.00 16.06 257 LEU F C 1
ATOM 12934 O O . LEU F 1 257 ? -12.762 -36.940 87.199 1.00 15.58 257 LEU F O 1
ATOM 12939 N N . ARG F 1 258 ? -14.351 -38.201 88.172 1.00 15.23 258 ARG F N 1
ATOM 12940 C CA . ARG F 1 258 ? -13.905 -39.435 87.575 1.00 17.27 258 ARG F CA 1
ATOM 12941 C C . ARG F 1 258 ? -14.602 -39.568 86.231 1.00 18.76 258 ARG F C 1
ATOM 12942 O O . ARG F 1 258 ? -15.721 -40.088 86.149 1.00 19.64 258 ARG F O 1
ATOM 12950 N N . ARG F 1 259 ? -13.954 -39.099 85.179 1.00 17.99 259 ARG F N 1
ATOM 12951 C CA . ARG F 1 259 ? -14.552 -39.118 83.847 1.00 20.08 259 ARG F CA 1
ATOM 12952 C C . ARG F 1 259 ? -13.408 -38.976 82.838 1.00 18.79 259 ARG F C 1
ATOM 12953 O O . ARG F 1 259 ? -12.326 -38.566 83.218 1.00 19.52 259 ARG F O 1
ATOM 12961 N N . ASP F 1 260 ? -13.634 -39.334 81.573 1.00 20.80 260 ASP F N 1
ATOM 12962 C CA . ASP F 1 260 ? -12.631 -39.102 80.494 1.00 22.98 260 ASP F CA 1
ATOM 12963 C C . ASP F 1 260 ? -12.530 -37.611 80.183 1.00 22.67 260 ASP F C 1
ATOM 12964 O O . ASP F 1 260 ? -13.543 -36.906 80.179 1.00 25.33 260 ASP F O 1
ATOM 12969 N N . LEU F 1 261 ? -11.317 -37.120 79.947 1.00 19.53 261 LEU F N 1
ATOM 12970 C CA . LEU F 1 261 ? -11.124 -35.756 79.462 1.00 19.41 261 LEU F CA 1
ATOM 12971 C C . LEU F 1 261 ? -11.108 -35.775 77.936 1.00 20.67 261 LEU F C 1
ATOM 12972 O O . LEU F 1 261 ? -10.280 -36.471 77.375 1.00 19.57 261 LEU F O 1
ATOM 12977 N N . HIS F 1 262 ? -12.010 -35.018 77.293 1.00 19.73 262 HIS F N 1
ATOM 12978 C CA . HIS F 1 262 ? -12.127 -34.968 75.824 1.00 21.01 262 HIS F CA 1
ATOM 12979 C C . HIS F 1 262 ? -11.597 -33.631 75.342 1.00 19.96 262 HIS F C 1
ATOM 12980 O O . HIS F 1 262 ? -11.672 -32.637 76.081 1.00 17.99 262 HIS F O 1
ATOM 12987 N N . SER F 1 263 ? -11.096 -33.591 74.107 1.00 15.66 263 SER F N 1
ATOM 12988 C CA . SER F 1 263 ? -10.617 -32.328 73.533 1.00 16.69 263 SER F CA 1
ATOM 12989 C C . SER F 1 263 ? -11.732 -31.266 73.519 1.00 14.72 263 SER F C 1
ATOM 12990 O O . SER F 1 263 ? -11.454 -30.095 73.710 1.00 14.42 263 SER F O 1
ATOM 12993 N N . ASP F 1 264 ? -12.985 -31.679 73.345 1.00 15.11 264 ASP F N 1
ATOM 12994 C CA . ASP F 1 264 ? -14.145 -30.756 73.439 1.00 17.81 264 ASP F CA 1
ATOM 12995 C C . ASP F 1 264 ? -14.314 -30.035 74.789 1.00 17.98 264 ASP F C 1
ATOM 12996 O O . ASP F 1 264 ? -14.892 -28.918 74.850 1.00 16.24 264 ASP F O 1
ATOM 13001 N N . ASP F 1 265 ? -13.814 -30.656 75.862 1.00 16.36 265 ASP F N 1
ATOM 13002 C CA . ASP F 1 265 ? -13.875 -30.040 77.203 1.00 17.10 265 ASP F CA 1
ATOM 13003 C C . ASP F 1 265 ? -13.033 -28.777 77.229 1.00 15.88 265 ASP F C 1
ATOM 13004 O O . ASP F 1 265 ? -13.436 -27.765 77.827 1.00 14.61 265 ASP F O 1
ATOM 13009 N N . VAL F 1 266 ? -11.868 -28.845 76.580 1.00 13.81 266 VAL F N 1
ATOM 13010 C CA . VAL F 1 266 ? -11.004 -27.685 76.459 1.00 16.44 266 VAL F CA 1
ATOM 13011 C C . VAL F 1 266 ? -11.516 -26.699 75.391 1.00 15.36 266 VAL F C 1
ATOM 13012 O O . VAL F 1 266 ? -11.442 -25.475 75.577 1.00 16.25 266 VAL F O 1
ATOM 13016 N N . GLY F 1 267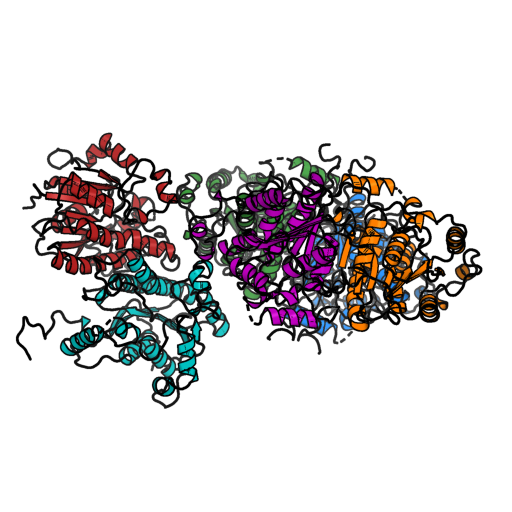 ? -12.055 -27.230 74.296 1.00 14.05 267 GLY F N 1
ATOM 13017 C CA . GLY F 1 267 ? -12.709 -26.401 73.285 1.00 15.71 267 GLY F CA 1
ATOM 13018 C C . GLY F 1 267 ? -13.788 -25.517 73.871 1.00 15.65 267 GLY F C 1
ATOM 13019 O O . GLY F 1 267 ? -13.843 -24.324 73.540 1.00 18.99 267 GLY F O 1
ATOM 13020 N N . GLY F 1 268 ? -14.633 -26.079 74.742 1.00 15.37 268 GLY F N 1
ATOM 13021 C CA . GLY F 1 268 ? -15.702 -25.317 75.401 1.00 16.28 268 GLY F CA 1
ATOM 13022 C C . GLY F 1 268 ? -15.197 -24.220 76.344 1.00 16.05 268 GLY F C 1
ATOM 13023 O O . GLY F 1 268 ? -15.710 -23.094 76.348 1.00 15.93 268 GLY F O 1
ATOM 13024 N N . ALA F 1 269 ? -14.224 -24.559 77.187 1.00 15.95 269 ALA F N 1
ATOM 13025 C CA . ALA F 1 269 ? -13.571 -23.565 78.050 1.00 14.40 269 ALA F CA 1
ATOM 13026 C C . ALA F 1 269 ? -12.890 -22.426 77.279 1.00 14.65 269 ALA F C 1
ATOM 13027 O O . ALA F 1 269 ? -12.961 -21.262 77.700 1.00 13.62 269 ALA F O 1
ATOM 13029 N N . ALA F 1 270 ? -12.220 -22.758 76.171 1.00 13.29 270 ALA F N 1
ATOM 13030 C CA . ALA F 1 270 ? -11.601 -21.758 75.310 1.00 14.82 270 ALA F CA 1
ATOM 13031 C C . ALA F 1 270 ? -12.669 -20.868 74.703 1.00 15.59 270 ALA F C 1
ATOM 13032 O O . ALA F 1 270 ? -12.509 -19.660 74.681 1.00 14.95 270 ALA F O 1
ATOM 13034 N N . LEU F 1 271 ? -13.767 -21.459 74.241 1.00 14.58 271 LEU F N 1
ATOM 13035 C CA . LEU F 1 271 ? -14.852 -20.659 73.657 1.00 16.57 271 LEU F CA 1
ATOM 13036 C C . LEU F 1 271 ? -15.306 -19.594 74.676 1.00 16.23 271 LEU F C 1
ATOM 13037 O O . LEU F 1 271 ? -15.486 -18.422 74.328 1.00 15.60 271 LEU F O 1
ATOM 13042 N N . PHE F 1 272 ? -15.494 -20.000 75.935 1.00 13.48 272 PHE F N 1
ATOM 13043 C CA . PHE F 1 272 ? -15.833 -19.019 76.991 1.00 12.75 272 PHE F CA 1
ATOM 13044 C C . PHE F 1 272 ? -14.797 -17.888 77.095 1.00 12.40 272 PHE F C 1
ATOM 13045 O O . PHE F 1 272 ? -15.152 -16.721 77.037 1.00 13.46 272 PHE F O 1
ATOM 13053 N N . LEU F 1 273 ? -13.526 -18.242 77.272 1.00 10.46 273 LEU F N 1
ATOM 13054 C CA . LEU F 1 273 ? -12.484 -17.256 77.393 1.00 11.10 273 LEU F CA 1
ATOM 13055 C C . LEU F 1 273 ? -12.361 -16.311 76.197 1.00 12.72 273 LEU F C 1
ATOM 13056 O O . LEU F 1 273 ? -11.886 -15.193 76.344 1.00 13.14 273 LEU F O 1
ATOM 13061 N N . LEU F 1 274 ? -12.766 -16.783 75.023 1.00 12.09 274 LEU F N 1
ATOM 13062 C CA . LEU F 1 274 ? -12.670 -16.015 73.794 1.00 14.73 274 LEU F CA 1
ATOM 13063 C C . LEU F 1 274 ? -13.979 -15.290 73.436 1.00 15.99 274 LEU F C 1
ATOM 13064 O O . LEU F 1 274 ? -14.072 -14.708 72.378 1.00 18.46 274 LEU F O 1
ATOM 13069 N N . SER F 1 275 ? -14.960 -15.318 74.337 1.00 17.10 275 SER F N 1
ATOM 13070 C CA . SER F 1 275 ? -16.283 -14.716 74.103 1.00 18.60 275 SER F CA 1
ATOM 13071 C C . SER F 1 275 ? -16.530 -13.485 74.998 1.00 19.99 275 SER F C 1
ATOM 13072 O O . SER F 1 275 ? -15.820 -13.271 75.974 1.00 19.07 275 SER F O 1
ATOM 13075 N N . PRO F 1 276 ? -17.565 -12.698 74.675 1.00 23.14 276 PRO F N 1
ATOM 13076 C CA . PRO F 1 276 ? -17.948 -11.557 75.531 1.00 23.67 276 PRO F CA 1
ATOM 13077 C C . PRO F 1 276 ? -18.368 -11.967 76.960 1.00 24.14 276 PRO F C 1
ATOM 13078 O O . PRO F 1 276 ? -18.322 -11.135 77.870 1.00 23.48 276 PRO F O 1
ATOM 13082 N N . LEU F 1 277 ? -18.751 -13.229 77.180 1.00 20.80 277 LEU F N 1
ATOM 13083 C CA . LEU F 1 277 ? -19.041 -13.654 78.538 1.00 21.87 277 LEU F CA 1
ATOM 13084 C C . LEU F 1 277 ? -17.831 -13.488 79.445 1.00 19.42 277 LEU F C 1
ATOM 13085 O O . LEU F 1 277 ? -17.985 -13.370 80.652 1.00 18.72 277 LEU F O 1
ATOM 13090 N N . ALA F 1 278 ? -16.633 -13.503 78.862 1.00 16.53 278 ALA F N 1
ATOM 13091 C CA . ALA F 1 278 ? -15.405 -13.336 79.633 1.00 15.34 278 ALA F CA 1
ATOM 13092 C C . ALA F 1 278 ? -14.816 -11.928 79.536 1.00 14.18 278 ALA F C 1
ATOM 13093 O O . ALA F 1 278 ? -13.617 -11.753 79.731 1.00 12.74 278 ALA F O 1
ATOM 13095 N N . ARG F 1 279 ? -15.634 -10.922 79.258 1.00 14.98 279 ARG F N 1
ATOM 13096 C CA . ARG F 1 279 ? -15.075 -9.584 79.001 1.00 17.35 279 ARG F CA 1
ATOM 13097 C C . ARG F 1 279 ? -14.296 -8.958 80.196 1.00 14.47 279 ARG F C 1
ATOM 13098 O O . ARG F 1 279 ? -13.562 -7.981 80.023 1.00 12.83 279 ARG F O 1
ATOM 13106 N N . ALA F 1 280 ? -14.480 -9.479 81.403 1.00 13.57 280 ALA F N 1
ATOM 13107 C CA . ALA F 1 280 ? -13.714 -8.981 82.571 1.00 12.96 280 ALA F CA 1
ATOM 13108 C C . ALA F 1 280 ? -12.613 -9.959 82.965 1.00 11.69 280 ALA F C 1
ATOM 13109 O O . ALA F 1 280 ? -12.018 -9.826 84.042 1.00 12.21 280 ALA F O 1
ATOM 13111 N N . VAL F 1 281 ? -12.339 -10.951 82.123 1.00 9.91 281 VAL F N 1
ATOM 13112 C CA . VAL F 1 281 ? -11.402 -12.008 82.508 1.00 9.74 281 VAL F CA 1
ATOM 13113 C C . VAL F 1 281 ? -10.108 -11.854 81.716 1.00 10.74 281 VAL F C 1
ATOM 13114 O O . VAL F 1 281 ? -10.128 -11.955 80.460 1.00 9.40 281 VAL F O 1
ATOM 13118 N N . SER F 1 282 ? -8.990 -11.656 82.428 1.00 9.22 282 SER F N 1
ATOM 13119 C CA . SER F 1 282 ? -7.694 -11.502 81.753 1.00 10.14 282 SER F CA 1
ATOM 13120 C C . SER F 1 282 ? -6.558 -11.864 82.677 1.00 11.61 282 SER F C 1
ATOM 13121 O O . SER F 1 282 ? -6.617 -11.596 83.888 1.00 12.44 282 SER F O 1
ATOM 13124 N N . GLY F 1 283 ? -5.527 -12.481 82.093 1.00 11.39 283 GLY F N 1
ATOM 13125 C CA . GLY F 1 283 ? -4.339 -12.932 82.857 1.00 9.07 283 GLY F CA 1
ATOM 13126 C C . GLY F 1 283 ? -4.524 -14.234 83.647 1.00 10.39 283 GLY F C 1
ATOM 13127 O O . GLY F 1 283 ? -3.646 -14.596 84.427 1.00 8.91 283 GLY F O 1
ATOM 13128 N N . VAL F 1 284 ? -5.623 -14.964 83.434 1.00 9.16 284 VAL F N 1
ATOM 13129 C CA . VAL F 1 284 ? -5.888 -16.113 84.294 1.00 10.70 284 VAL F CA 1
ATOM 13130 C C . VAL F 1 284 ? -5.255 -17.373 83.705 1.00 12.43 284 VAL F C 1
ATOM 13131 O O . VAL F 1 284 ? -4.964 -17.444 82.498 1.00 10.25 284 VAL F O 1
ATOM 13135 N N . THR F 1 285 ? -5.006 -18.329 84.593 1.00 11.61 285 THR F N 1
ATOM 13136 C CA . THR F 1 285 ? -4.703 -19.705 84.182 1.00 12.66 285 THR F CA 1
ATOM 13137 C C . THR F 1 285 ? -5.896 -20.530 84.643 1.00 13.33 285 THR F C 1
ATOM 13138 O O . THR F 1 285 ? -6.092 -20.730 85.832 1.00 10.65 285 THR F O 1
ATOM 13142 N N . LEU F 1 286 ? -6.708 -20.963 83.703 1.00 12.06 286 LEU F N 1
ATOM 13143 C CA . LEU F 1 286 ? -7.922 -21.719 84.030 1.00 12.02 286 LEU F CA 1
ATOM 13144 C C . LEU F 1 286 ? -7.672 -23.197 83.870 1.00 11.37 286 LEU F C 1
ATOM 13145 O O . LEU F 1 286 ? -7.329 -23.673 82.768 1.00 10.16 286 LEU F O 1
ATOM 13150 N N . TYR F 1 287 ? -7.820 -23.941 84.974 1.00 12.05 287 TYR F N 1
ATOM 13151 C CA . TYR F 1 287 ? -7.594 -25.391 84.913 1.00 14.91 287 TYR F CA 1
ATOM 13152 C C . TYR F 1 287 ? -8.783 -26.093 84.285 1.00 13.70 287 TYR F C 1
ATOM 13153 O O . TYR F 1 287 ? -9.932 -25.921 84.726 1.00 12.77 287 TYR F O 1
ATOM 13162 N N . VAL F 1 288 ? -8.480 -26.850 83.246 1.00 12.73 288 VAL F N 1
ATOM 13163 C CA . VAL F 1 288 ? -9.465 -27.683 82.593 1.00 12.02 288 VAL F CA 1
ATOM 13164 C C . VAL F 1 288 ? -8.931 -29.114 82.602 1.00 14.28 288 VAL F C 1
ATOM 13165 O O . VAL F 1 288 ? -8.364 -29.598 81.620 1.00 13.35 288 VAL F O 1
ATOM 13169 N N . ASP F 1 289 ? -9.142 -29.789 83.731 1.00 12.28 289 ASP F N 1
ATOM 13170 C CA . ASP F 1 289 ? -8.373 -30.977 84.030 1.00 12.51 289 ASP F CA 1
ATOM 13171 C C . ASP F 1 289 ? -9.118 -31.912 84.977 1.00 11.77 289 ASP F C 1
ATOM 13172 O O . ASP F 1 289 ? -8.481 -32.711 85.685 1.00 11.37 289 ASP F O 1
ATOM 13177 N N . ASN F 1 290 ? -10.462 -31.816 85.002 1.00 10.57 290 ASN F N 1
ATOM 13178 C CA . ASN F 1 290 ? -11.311 -32.636 85.905 1.00 13.90 290 ASN F CA 1
ATOM 13179 C C . ASN F 1 290 ? -11.049 -32.412 87.389 1.00 13.03 290 ASN F C 1
ATOM 13180 O O . ASN F 1 290 ? -11.405 -33.244 88.220 1.00 13.87 290 ASN F O 1
ATOM 13185 N N . GLY F 1 291 ? -10.396 -31.286 87.693 1.00 12.82 291 GLY F N 1
ATOM 13186 C CA . GLY F 1 291 ? -10.144 -30.853 89.065 1.00 12.32 291 GLY F CA 1
ATOM 13187 C C . GLY F 1 291 ? -8.834 -31.347 89.633 1.00 12.31 291 GLY F C 1
ATOM 13188 O O . GLY F 1 291 ? -8.555 -31.120 90.796 1.00 12.08 291 GLY F O 1
ATOM 13189 N N . LEU F 1 292 ? -8.030 -32.039 88.825 1.00 12.51 292 LEU F N 1
ATOM 13190 C CA . LEU F 1 292 ? -6.815 -32.687 89.341 1.00 12.57 292 LEU F CA 1
ATOM 13191 C C . LEU F 1 292 ? -5.873 -31.703 90.064 1.00 11.66 292 LEU F C 1
ATOM 13192 O O . LEU F 1 292 ? -5.354 -32.041 91.123 1.00 10.87 292 LEU F O 1
ATOM 13197 N N . HIS F 1 293 ? -5.700 -30.507 89.499 1.00 11.33 293 HIS F N 1
ATOM 13198 C CA . HIS F 1 293 ? -4.895 -29.400 90.085 1.00 11.81 293 HIS F CA 1
ATOM 13199 C C . HIS F 1 293 ? -5.184 -29.169 91.567 1.00 13.23 293 HIS F C 1
ATOM 13200 O O . HIS F 1 293 ? -4.330 -28.699 92.296 1.00 13.78 293 HIS F O 1
ATOM 13207 N N . ALA F 1 294 ? -6.413 -29.422 91.988 1.00 12.31 294 ALA F N 1
ATOM 13208 C CA . ALA F 1 294 ? -6.829 -29.109 93.366 1.00 13.30 294 ALA F CA 1
ATOM 13209 C C . ALA F 1 294 ? -6.304 -30.099 94.399 1.00 13.34 294 ALA F C 1
ATOM 13210 O O . ALA F 1 294 ? -6.304 -29.787 95.587 1.00 15.77 294 ALA F O 1
ATOM 13212 N N . MET F 1 295 ? -5.861 -31.281 93.967 1.00 13.62 295 MET F N 1
ATOM 13213 C CA . MET F 1 295 ? -5.474 -32.346 94.866 1.00 12.97 295 MET F CA 1
ATOM 13214 C C . MET F 1 295 ? -4.077 -32.208 95.448 1.00 14.42 295 MET F C 1
ATOM 13215 O O . MET F 1 295 ? -3.129 -31.808 94.757 1.00 11.59 295 MET F O 1
ATOM 13220 N N . GLY F 1 296 ? -3.954 -32.599 96.718 1.00 14.42 296 GLY F N 1
ATOM 13221 C CA . GLY F 1 296 ? -2.692 -32.493 97.445 1.00 15.39 296 GLY F CA 1
ATOM 13222 C C . GLY F 1 296 ? -2.093 -33.862 97.660 1.00 17.96 296 GLY F C 1
ATOM 13223 O O . GLY F 1 296 ? -1.042 -33.997 98.278 1.00 19.22 296 GLY F O 1
ATOM 13224 N N . GLN F 1 297 ? -2.780 -34.892 97.184 1.00 16.97 297 GLN F N 1
ATOM 13225 C CA . GLN F 1 297 ? -2.382 -36.246 97.480 1.00 19.48 297 GLN F CA 1
ATOM 13226 C C . GLN F 1 297 ? -3.050 -37.127 96.453 1.00 19.58 297 GLN F C 1
ATOM 13227 O O . GLN F 1 297 ? -4.229 -36.914 96.152 1.00 18.41 297 GLN F O 1
ATOM 13233 N N . ALA F 1 298 ? -2.317 -38.118 95.924 1.00 18.72 298 ALA F N 1
ATOM 13234 C CA . ALA F 1 298 ? -2.956 -39.137 95.098 1.00 19.84 298 ALA F CA 1
ATOM 13235 C C . ALA F 1 298 ? -3.801 -39.992 96.015 1.00 22.14 298 ALA F C 1
ATOM 13236 O O . ALA F 1 298 ? -3.432 -40.199 97.178 1.00 26.22 298 ALA F O 1
ATOM 13238 N N . VAL F 1 299 ? -4.928 -40.489 95.522 1.00 21.07 299 VAL F N 1
ATOM 13239 C CA . VAL F 1 299 ? -5.741 -41.406 96.323 1.00 22.07 299 VAL F CA 1
ATOM 13240 C C . VAL F 1 299 ? -5.520 -42.860 95.917 1.00 24.14 299 VAL F C 1
ATOM 13241 O O . VAL F 1 299 ? -6.100 -43.764 96.520 1.00 27.08 299 VAL F O 1
ATOM 13245 N N . ASP F 1 300 ? -4.664 -43.116 94.925 1.00 24.14 300 ASP F N 1
ATOM 13246 C CA . ASP F 1 300 ? -4.370 -44.530 94.596 1.00 24.18 300 ASP F CA 1
ATOM 13247 C C . ASP F 1 300 ? -2.898 -44.922 94.802 1.00 25.09 300 ASP F C 1
ATOM 13248 O O . ASP F 1 300 ? -2.373 -45.820 94.135 1.00 23.82 300 ASP F O 1
ATOM 13253 N N . SER F 1 301 ? -2.256 -44.252 95.752 1.00 23.75 301 SER F N 1
ATOM 13254 C CA . SER F 1 301 ? -0.865 -44.459 96.044 1.00 22.59 301 SER F CA 1
ATOM 13255 C C . SER F 1 301 ? -0.731 -45.829 96.677 1.00 23.09 301 SER F C 1
ATOM 13256 O O . SER F 1 301 ? -1.569 -46.214 97.492 1.00 25.42 301 SER F O 1
ATOM 13259 N N . ARG F 1 302 ? 0.336 -46.547 96.337 1.00 23.02 302 ARG F N 1
ATOM 13260 C CA . ARG F 1 302 ? 0.676 -47.815 97.037 1.00 26.55 302 ARG F CA 1
ATOM 13261 C C . ARG F 1 302 ? 1.042 -47.620 98.505 1.00 26.61 302 ARG F C 1
ATOM 13262 O O . ARG F 1 302 ? 1.179 -48.601 99.219 1.00 25.70 302 ARG F O 1
ATOM 13270 N N . SER F 1 303 ? 1.240 -46.368 98.939 1.00 25.63 303 SER F N 1
ATOM 13271 C CA . SER F 1 303 ? 1.445 -46.062 100.371 1.00 30.17 303 SER F CA 1
ATOM 13272 C C . SER F 1 303 ? 0.151 -46.177 101.175 1.00 31.41 303 SER F C 1
ATOM 13273 O O . SER F 1 303 ? 0.197 -46.353 102.391 1.00 33.83 303 SER F O 1
ATOM 13276 N N . MET F 1 304 ? -0.984 -46.063 100.484 1.00 34.32 304 MET F N 1
ATOM 13277 C CA . MET F 1 304 ? -2.328 -46.143 101.086 1.00 39.74 304 MET F CA 1
ATOM 13278 C C . MET F 1 304 ? -3.013 -47.483 100.776 1.00 43.36 304 MET F C 1
ATOM 13279 O O . MET F 1 304 ? -2.595 -48.195 99.855 1.00 40.58 304 MET F O 1
ATOM 13284 N N . PRO F 1 305 ? -4.076 -47.832 101.535 1.00 48.69 305 PRO F N 1
ATOM 13285 C CA . PRO F 1 305 ? -4.844 -49.033 101.179 1.00 53.47 305 PRO F CA 1
ATOM 13286 C C . PRO F 1 305 ? -5.678 -48.854 99.887 1.00 55.90 305 PRO F C 1
ATOM 13287 O O . PRO F 1 305 ? -6.081 -47.728 99.576 1.00 51.93 305 PRO F O 1
ATOM 13291 N N . PRO F 1 306 ? -5.930 -49.959 99.138 1.00 61.87 306 PRO F N 1
ATOM 13292 C CA . PRO F 1 306 ? -6.729 -49.947 97.893 1.00 64.93 306 PRO F CA 1
ATOM 13293 C C . PRO F 1 306 ? -8.190 -49.482 98.044 1.00 66.36 306 PRO F C 1
ATOM 13294 O O . PRO F 1 306 ? -8.652 -49.249 99.161 1.00 66.88 306 PRO F O 1
ATOM 13298 N N . LEU F 1 307 ? -8.883 -49.348 96.907 1.00 68.59 307 LEU F N 1
ATOM 13299 C CA . LEU F 1 307 ? -10.336 -49.052 96.813 1.00 69.29 307 LEU F CA 1
ATOM 13300 C C . LEU F 1 307 ? -11.018 -48.570 98.098 1.00 69.23 307 LEU F C 1
ATOM 13301 O O . LEU F 1 307 ? -11.275 -47.377 98.266 1.00 67.83 307 LEU F O 1
#